Protein AF-0000000068972759 (afdb_homodimer)

Organism: Fasciola gigantica (NCBI:txid46835)

Radius of gyration: 47.9 Å; Cα contacts (8 Å, |Δi|>4): 2788; chains: 2; bounding box: 141×154×126 Å

Foldseek 3Di:
DDDDCCVPDDDDDDPDDDDDDDDDDDDDDDDDDDDDPDDDDDPDDDDDDDDPDDDDDDDDDDDDDDDDDDDDDDPDPPPPPPDDPPPPQCPVPPPPVQPPDLALADTPVVVVVQVVLVVVVAADADPLQHQDQQQADLPDGDPDDKHWDFLLVLQVLVQPPDPDDPPRPNQAAWAADPPGDDLLFKDFADALQLLLLLLVLLCVVPVLLQSQFARPDDTCDPVRHRQKGWTWWDAFHDIDIFIHGRTAIAPDRNHHHGMQTNDSRYGNRRVSLSSVSSVLAHSNLSNDDHSQVSNCTSQVFDKDKDFFPLEDPPPDHDDPCVLVVVQVLVVLVWWKKFWWAQPDDFPPFKDFDPPDHHGFMKTWPDKDWAWFQDPVGTDIFIKTKIFGSNSVTAMAGRDPQWQPHCNLVRHDPVVSVVVPSDPDSGMTMDTPVSVSNTTGMMMTTRRQDRRRDHVPDPDPPPPSPHFDKDKDKDKAFFLAAAQADLVSLVRQLRHWKKKKAFAFDDPPDPVRWFKKKKKKFFHDPSSCVSVVDFAFQKWKFKWADDPPDADPDDSVCSVVTDTPDMFPGRDRDRMGMDMDIHHGHMMMMGIHTNDGRDIGMMMMMMTGPDDRMDMGTRARDKWFDDCLVPNFDADPCCVVCLVVLQVLLCVQPNPVQKAALVSVQVVVQVVCCVPVVQVADGADSLLSQLLLLLPVPPPPRIGHSVRVRRSVRRLVVLSVLVCVQVVVRPQKHASNSLVVSCVVSGIRDDSVVSSVLQVVAADPVRIHGNNSSSNSVSVVSSLVVVCVVQDDPNDGDDDPVRVVVSVVSD/DDDDPDPDDDDDDDDDDDDDDDDDDDDPDDPDPPPDDPDDDDPDDPPPDDPDDDDDDDDDDDDDDDDDDDDDDDPDPPPPPPPPPPPPQCPVPPPPVQPPDLALADTPVVVVVQVVLVVVVAADADPLQHQDQQQADLPDGDPDDKHWDFLLVLQVLVQPPDPDDDPRPNQAAWAADPPGDDLLFKDFADAQLLLLLLLVLLCVVPVLLQSQFARPDDTCDPVRHRQKGWTWWDAFHDIDIFIHGRTAIAPDRNHHHGIQTNPSRHGNRRVSLSSVSSVLAHNNLSRDDHSQVSNCTSQVFDKDKDFFPLEDPPPDHPDPCVLVVVQVLVVLVWWKKFWWAQDDDFPPFKDFDDPDHHGFMKTWPDKDWDWFQDPVGTDIFIKTKIFGSNSVTAMAGRDPQWQPHCNLVRHDPVVSVVVPSDPDSGMTMDTVVSVSNTTGMMMTTRRQDDRRDHVPDPDPPPPSPHFDKDKDKDKAFFLAAAQADLVSLVRQLRHWKKKKAFAFDDPPDPVRWFKKKKKKFFRDPSSCVSVPDFAFQKWKFKWADDPPDADPDDSVCSVVTDTPDMFPGRDRDRMGMDMDIHHGHMMMMGIHTHDGRDIGMMMMMMTGPDDRMDMGTRARDKWFDDCLVPNFDADPCCVVCLVVLQVLLCVQPNPVQKAALVSVQVVVQVVQCVPVVQVADGADSLLSQLLLLLPVPPPPRIGHSVCVRRSVRRLVVLSVLVCVQVVVRPQKHASHSLVVSCVVSGIRDDSVVSSVLQVVAADPVRIHGNNSSSNSVSVVSSLVVVCVVQDDPNDGDDDPVRVVVSVVSD

Nearest PDB structures (foldseek):
  1kfu-assembly1_L  TM=8.870E-01  e=2.051E-55  Homo sapiens
  3bow-assembly1_A  TM=6.641E-01  e=9.902E-59  Rattus norvegicus
  1aj5-assembly2_B-3  TM=8.932E-01  e=5.377E-11  Rattus norvegicus
  1kfx-assembly1_S  TM=9.188E-01  e=1.082E-10  Homo sapiens
  1kfu-assembly1_S  TM=8.704E-01  e=2.176E-10  Homo sapiens

Solvent-accessible surface area (backbone atoms only — not comparable to full-atom values): 92486 Å² total; per-residue (Å²): 142,87,72,81,75,76,76,82,82,78,83,77,85,78,81,82,81,90,81,87,74,86,75,81,78,88,86,78,85,78,84,75,83,80,83,72,79,67,81,87,76,89,69,87,82,80,85,81,84,84,74,90,71,78,83,78,88,88,79,90,81,92,84,86,87,93,84,79,94,76,78,84,82,78,87,79,78,82,72,82,74,74,79,76,71,75,75,71,74,73,64,78,59,70,71,60,77,72,60,56,54,71,73,32,41,70,36,67,69,54,51,50,52,48,51,52,26,62,72,69,70,45,66,48,73,38,78,92,56,44,88,51,64,80,33,37,40,85,91,49,77,71,93,59,76,68,41,64,40,37,56,64,55,26,33,51,46,65,60,66,70,68,84,73,86,64,85,69,79,82,72,64,47,26,38,72,41,89,87,52,89,55,64,75,30,50,38,55,58,72,53,50,33,57,31,48,47,33,29,50,36,57,38,58,74,39,63,55,48,42,40,54,24,41,36,53,88,72,53,60,47,79,93,68,46,38,42,61,47,63,34,34,37,34,53,96,90,40,79,41,78,40,76,35,37,52,61,40,64,14,35,84,67,42,48,71,42,38,45,30,42,70,47,80,43,30,42,49,57,33,51,49,49,49,39,52,15,53,70,31,50,15,49,50,61,42,38,66,73,50,39,51,56,42,38,23,26,48,57,54,25,52,52,47,76,43,56,25,58,52,32,65,91,68,76,55,71,62,62,92,58,46,66,59,49,48,40,53,37,50,75,65,64,28,51,37,37,31,22,35,34,59,74,69,78,64,56,86,32,51,42,74,44,92,81,66,57,67,47,45,45,28,28,56,77,46,63,47,80,43,73,33,59,54,98,91,43,78,44,81,45,46,38,34,27,39,28,55,39,45,52,86,54,67,54,44,55,69,33,67,48,12,86,86,35,70,61,53,70,49,36,56,69,68,56,47,60,68,69,45,82,62,88,44,89,51,41,40,40,30,39,47,69,56,47,45,58,35,20,20,36,37,34,42,30,40,56,49,59,76,57,53,64,61,90,77,67,75,72,80,65,69,76,74,77,68,41,49,61,42,83,43,79,48,62,27,36,62,59,54,21,22,14,15,31,78,86,40,71,91,34,25,52,41,25,50,45,28,40,34,38,36,63,64,44,40,87,89,39,90,79,51,31,21,60,39,35,43,32,46,30,46,67,79,51,52,60,36,45,87,57,59,56,79,62,59,33,36,43,40,37,28,29,76,49,62,89,86,64,71,61,62,65,55,59,69,54,58,75,74,46,70,66,78,48,60,51,94,61,67,37,67,46,63,58,48,66,43,78,43,75,38,65,53,42,46,31,36,39,33,56,30,32,59,56,55,61,56,58,45,45,34,39,40,34,36,43,35,84,51,83,64,48,51,68,44,75,30,65,76,58,76,45,67,36,64,44,61,62,68,46,65,70,84,58,76,68,48,71,74,46,43,66,60,48,52,49,54,36,31,73,68,40,40,75,72,32,38,35,37,27,78,57,39,26,62,53,52,41,52,50,38,68,66,36,70,90,48,73,64,63,63,58,42,53,68,28,28,40,38,55,31,48,65,70,29,84,82,63,77,57,36,36,41,63,84,53,42,56,60,53,50,36,45,51,48,54,53,48,52,56,50,45,72,66,24,82,84,65,76,40,47,34,44,37,59,54,46,54,52,43,44,43,70,43,13,43,41,67,29,66,71,53,49,36,35,46,47,67,71,43,38,49,98,82,48,27,27,39,46,31,42,44,48,33,50,54,38,40,55,51,39,50,54,55,52,44,61,75,40,49,57,95,69,27,28,67,32,43,65,67,54,44,46,43,53,60,50,60,95,127,94,75,55,98,58,88,80,87,78,95,83,92,81,95,98,89,81,92,92,86,92,82,91,78,87,73,82,79,75,87,76,76,77,73,74,78,74,72,79,77,80,74,71,74,77,70,79,76,82,83,81,86,87,88,78,88,79,74,83,84,85,82,91,84,90,79,86,91,87,90,79,89,74,88,80,74,84,71,81,70,72,78,76,69,72,74,69,73,72,61,78,59,72,71,61,78,72,63,57,55,71,76,33,40,70,36,66,69,54,50,50,50,48,52,53,27,63,73,68,71,47,65,46,73,37,80,92,55,44,88,51,64,79,32,37,42,86,90,50,77,71,94,59,75,68,41,63,40,37,55,64,55,25,33,51,45,66,61,65,71,69,81,71,85,64,85,68,79,83,72,63,47,26,39,72,40,90,87,52,88,56,66,75,31,50,38,54,59,72,53,57,33,58,29,49,47,33,28,48,36,56,41,58,74,37,64,55,48,43,40,54,24,40,36,54,88,72,51,60,46,80,92,68,45,37,42,60,47,61,34,34,37,33,53,96,89,42,80,42,80,38,76,33,37,51,62,38,62,14,34,84,68,41,48,71,42,37,44,32,41,69,48,81,41,29,41,50,56,33,52,49,49,50,38,52,15,53,70,33,50,14,50,48,62,44,43,62,72,52,40,51,58,41,38,23,27,46,56,55,26,49,53,45,76,43,55,25,60,52,30,68,91,69,80,54,71,62,61,92,57,45,68,59,50,49,43,52,38,51,75,66,64,28,51,37,36,32,23,33,33,60,74,69,78,64,55,89,32,52,44,76,44,92,80,65,57,67,47,47,48,29,28,55,79,46,64,48,79,42,74,32,58,54,101,90,42,78,44,80,44,47,37,36,28,39,27,55,39,45,53,86,56,67,56,45,55,71,34,68,47,11,84,85,36,71,62,55,70,49,36,55,69,68,56,48,61,68,67,46,81,62,90,44,88,50,42,40,40,29,38,46,68,57,48,43,60,34,21,20,36,38,35,41,30,40,56,49,59,77,56,52,65,62,90,77,66,75,72,80,64,69,78,76,76,68,40,49,62,43,83,43,78,48,61,26,36,60,59,54,22,24,15,15,32,77,88,39,70,90,34,24,51,40,26,49,46,28,39,34,37,36,64,64,44,40,87,87,40,90,79,52,28,21,60,38,36,42,32,47,31,45,68,79,51,51,62,37,43,92,57,60,57,79,61,61,33,36,41,42,36,30,31,77,49,63,89,87,64,70,59,60,66,55,60,67,54,60,74,74,46,70,68,77,47,59,51,93,61,68,37,68,45,61,58,47,67,42,80,44,75,40,65,54,42,46,30,36,38,35,55,30,32,59,56,55,61,56,59,46,45,35,39,40,34,37,43,34,85,51,82,63,47,52,69,43,75,30,66,78,58,76,46,70,34,64,44,60,62,69,46,66,70,86,60,78,66,48,70,73,43,42,66,58,50,52,51,53,38,32,73,68,38,40,72,73,32,37,35,37,28,76,55,41,26,62,53,50,40,52,51,40,65,65,37,70,90,45,77,65,61,61,54,43,52,68,28,28,42,38,56,32,49,66,70,30,83,82,62,78,55,35,36,41,62,83,55,42,56,59,52,50,37,46,51,50,54,52,48,51,55,51,45,73,67,22,83,83,64,78,39,48,34,44,37,57,54,46,54,51,44,42,42,71,42,14,43,40,68,28,66,70,53,50,36,34,46,45,68,71,44,40,48,99,84,46,26,27,40,47,30,44,45,49,32,51,52,38,42,57,54,40,50,53,53,52,43,62,75,40,47,57,95,68,26,29,70,30,42,66,67,53,44,48,45,52,58,49,59,96

Secondary structure (DSSP, 8-state):
------------------------------------------------------------------------------------------------S----TTSPPPHHHHHHHHHHHHHTPPP--TTS-SSGGGT-SSS--SS--EEE-HHHHHHHHHTT----S-------BSS-TT---GGGEE-TTSS-HHHHHHHHHHHTSHHHHHHHS-TT---STTT--SEEEEEEEETTEEEEEEEES-EEE-TTS-B-SSEESSTTB-HHHHHHHHHHHHHSSSGGGSS--HHHHHHHHH--EEEEEE-TTS-SS-PPPPTTHHHHHHHHHHTT-EEEEEE-SSS---TTEE--TTPPTT-EEEEEEEEEEEEEETTEEEEEEEEEEEES-TTS--EE-STT-TT-GGGGGS-HHHHHHHT----TTEEEEEHHHHHHHEEEEEEEE--SPPP--SS--S---------EEEEEEEE-TTTT---STT-TTTGGGS--EEEEE-SPPTT-TT--EEEEEEEEEPP-GGGGGG------EEEEEEEPPTT--SSP-HHHHHH---SEE-S--BSSSEEEEEEEE-SEEEEEEEEESSSS--EEEEEEEEESSTTEEEEES----EE-HHHHH-PPP-TTHHHHHHHHHHHHHHHHGGG-EE-HHHHHHHHHHHHHH-TT---PPP-HHHHHHHHHHH-TTSSS-EEHHHHHHHHHHHHHHHHHHHHT-TT--SEEEHHHHHHHHHHTTEE--HHHHHHHHHHH--TTSEEEHHHHHHHHHHHHHHHHHHHHHEETTEEEEEHHHHHHHHHH-/------------------------------------------------------------------------------------------------S----TTSPPPHHHHHHHHHHHHHTPPP--TTS-SSGGGT-SSS--SS--EEE-HHHHHHHHHTT----S-------BSS-TT---GGGEE-TTSS-HHHHHHHHHHHTSHHHHHHHS-TT---STTT--SEEEEEEEETTEEEEEEEES-EEE-TTS-B-SSEESSTTB-HHHHHHHHHHHHHSSSGGGSS--HHHHHHHHH--EEEEEE-TTS-SS-PPPPTTHHHHHHHHHHTT-EEEEEE-SSS---TTEE--TTPPTT-EEEEEEEEEEEEEETTEEEEEEEEEEEES-TTS--EE-STT-TT-GGGGGS-HHHHHHHT----TTEEEEEHHHHHHHEEEEEEEE--SPPP--SS--S---------EEEEEEEE-TTTT---STT-TTTGGGS--EEEEE-SPPTT-TT--EEEEEEEEEPP-GGGGGG------EEEEEEEPPTT--SSP-HHHHHH---SEE-S--BSSSEEEEEEEE-SEEEEEEEEESSSS--EEEEEEEEESSTTEEEEES----EE-HHHHH-PPP-TTHHHHHHHHHHHHHHHHGGG-EE-HHHHHHHHHHHHHH-TT---PPP-HHHHHHHHHHH-TTSSS-EEHHHHHHHHHHHHHHHHHHHHT-TT--SEEEHHHHHHHHHHTTEE--HHHHHHHHHHH--TTSEEEHHHHHHHHHHHHHHHHHHHHHEETTEEEEEHHHHHHHHHH-

pLDDT: mean 76.51, std 24.93, range [13.98, 97.94]

InterPro domains:
  IPR000169 Cysteine peptidase, cysteine active site [PS00139] (188-199)
  IPR001300 Peptidase C2, calpain, catalytic domain [PF00648] (124-446)
  IPR001300 Peptidase C2, calpain, catalytic domain [PS50203] (123-448)
  IPR001300 Peptidase C2, calpain, catalytic domain [SM00230] (105-456)
  IPR001300 Peptidase C2, calpain, catalytic domain [cd00044] (112-446)
  IPR002048 EF-hand domain [PS50222] (683-718)
  IPR011992 EF-hand domain pair [SSF47473] (643-806)
  IPR018247 EF-Hand 1, calcium-binding site [PS00018] (696-708)
  IPR022682 Peptidase C2, calpain, large subunit, domain III [PF01067] (473-606)
  IPR022683 Peptidase C2, calpain, domain III [SM00720] (466-615)
  IPR022684 Peptidase C2, calpain family [PR00704] (108-131)
  IPR022684 Peptidase C2, calpain family [PR00704] (225-250)
  IPR022684 Peptidase C2, calpain family [PR00704] (256-279)
  IPR022684 Peptidase C2, calpain family [PR00704] (281-308)
  IPR022684 Peptidase C2, calpain family [PR00704] (424-445)
  IPR022684 Peptidase C2, calpain family [PR00704] (481-498)
  IPR022684 Peptidase C2, calpain family [PR00704] (581-609)
  IPR022684 Peptidase C2, calpain family [PTHR10183] (79-739)
  IPR036213 Calpain large subunit, domain III superfamily [SSF49758] (472-613)
  IPR038765 Papain-like cysteine peptidase superfamily [SSF54001] (108-449)

Structure (mmCIF, N/CA/C/O backbone):
data_AF-0000000068972759-model_v1
#
loop_
_entity.id
_entity.type
_entity.pdbx_description
1 polymer Calpain-9
#
loop_
_atom_site.group_PDB
_atom_site.id
_atom_site.type_symbol
_atom_site.label_atom_id
_atom_site.label_alt_id
_atom_site.label_comp_id
_atom_site.label_asym_id
_atom_site.label_entity_id
_atom_site.label_seq_id
_atom_site.pdbx_PDB_ins_code
_atom_site.Cartn_x
_atom_site.Cartn_y
_atom_site.Cartn_z
_atom_site.occupancy
_atom_site.B_iso_or_equiv
_atom_site.auth_seq_id
_atom_site.auth_comp_id
_atom_site.auth_asym_id
_atom_site.auth_atom_id
_atom_site.pdbx_PDB_model_num
ATOM 1 N N . MET A 1 1 ? -67.75 20.766 32.75 1 17.84 1 MET A N 1
ATOM 2 C CA . MET A 1 1 ? -67.188 20.969 34.062 1 17.84 1 MET A CA 1
ATOM 3 C C . MET A 1 1 ? -65.75 20.547 34.094 1 17.84 1 MET A C 1
ATOM 5 O O . MET A 1 1 ? -65.438 19.375 33.844 1 17.84 1 MET A O 1
ATOM 9 N N . ASN A 1 2 ? -64.688 21.469 33.75 1 18.41 2 ASN A N 1
ATOM 10 C CA . ASN A 1 2 ? -63.5 22 33.062 1 18.41 2 ASN A CA 1
ATOM 11 C C . ASN A 1 2 ? -62.25 21.891 33.938 1 18.41 2 ASN A C 1
ATOM 13 O O . ASN A 1 2 ? -61.281 22.625 33.688 1 18.41 2 ASN A O 1
ATOM 17 N N . GLN A 1 3 ? -62.062 20.906 34.812 1 15.62 3 GLN A N 1
ATOM 18 C CA . GLN A 1 3 ? -61.469 21.094 36.125 1 15.62 3 GLN A CA 1
ATOM 19 C C . GLN A 1 3 ? -59.938 21.047 36.031 1 15.62 3 GLN A C 1
ATOM 21 O O . GLN A 1 3 ? -59.25 21.594 36.906 1 15.62 3 GLN A O 1
ATOM 26 N N . ALA A 1 4 ? -59.438 20.125 35.281 1 16.72 4 ALA A N 1
ATOM 27 C CA . ALA A 1 4 ? -58.438 19.391 36.031 1 16.72 4 ALA A CA 1
ATOM 28 C C . ALA A 1 4 ? -57.156 20.203 36.219 1 16.72 4 ALA A C 1
ATOM 30 O O . ALA A 1 4 ? -56.312 19.875 37.031 1 16.72 4 ALA A O 1
ATOM 31 N N . VAL A 1 5 ? -56.844 21.234 35.406 1 17.22 5 VAL A N 1
ATOM 32 C CA . VAL A 1 5 ? -55.562 21.547 34.812 1 17.22 5 VAL A CA 1
ATOM 33 C C . VAL A 1 5 ? -54.719 22.344 35.781 1 17.22 5 VAL A C 1
ATOM 35 O O . VAL A 1 5 ? -54.688 23.562 35.719 1 17.22 5 VAL A O 1
ATOM 38 N N . ASP A 1 6 ? -54.688 22.031 37 1 16.09 6 ASP A N 1
ATOM 39 C CA . ASP A 1 6 ? -54.156 23.031 37.938 1 16.09 6 ASP A CA 1
ATOM 40 C C . ASP A 1 6 ? -52.656 23.234 37.719 1 16.09 6 ASP A C 1
ATOM 42 O O . ASP A 1 6 ? -51.844 22.344 38 1 16.09 6 ASP A O 1
ATOM 46 N N . LYS A 1 7 ? -52.219 23.703 36.562 1 17.97 7 LYS A N 1
ATOM 47 C CA . LYS A 1 7 ? -50.875 24.062 36.062 1 17.97 7 LYS A CA 1
ATOM 48 C C . LYS A 1 7 ? -50.188 25.031 37.031 1 17.97 7 LYS A C 1
ATOM 50 O O . LYS A 1 7 ? -50.594 26.188 37.156 1 17.97 7 LYS A O 1
ATOM 55 N N . ASN A 1 8 ? -49.812 24.562 38.219 1 16.14 8 ASN A N 1
ATOM 56 C CA . ASN A 1 8 ? -49.344 25.391 39.344 1 16.14 8 ASN A CA 1
ATOM 57 C C . ASN A 1 8 ? -48.188 26.266 38.938 1 16.14 8 ASN A C 1
ATOM 59 O O . ASN A 1 8 ? -47.219 25.797 38.312 1 16.14 8 ASN A O 1
ATOM 63 N N . PHE A 1 9 ? -48.219 27.641 38.844 1 16.44 9 PHE A N 1
ATOM 64 C CA . PHE A 1 9 ? -47.625 28.922 38.438 1 16.44 9 PHE A CA 1
ATOM 65 C C . PHE A 1 9 ? -46.312 29.141 39.156 1 16.44 9 PHE A C 1
ATOM 67 O O . PHE A 1 9 ? -45.938 28.391 40.062 1 16.44 9 PHE A O 1
ATOM 74 N N . PHE A 1 10 ? -45.969 30.375 39.625 1 16.61 10 PHE A N 1
ATOM 75 C CA . PHE A 1 10 ? -45.125 31.562 39.531 1 16.61 10 PHE A CA 1
ATOM 76 C C . PHE A 1 10 ? -44.219 31.688 40.75 1 16.61 10 PHE A C 1
ATOM 78 O O . PHE A 1 10 ? -43.281 32.469 40.75 1 16.61 10 PHE A O 1
ATOM 85 N N . GLY A 1 11 ? -44.219 30.875 41.781 1 15.62 11 GLY A N 1
ATOM 86 C CA . GLY A 1 11 ? -44.031 31.625 43 1 15.62 11 GLY A CA 1
ATOM 87 C C . GLY A 1 11 ? -42.625 32.219 43.156 1 15.62 11 GLY A C 1
ATOM 88 O O . GLY A 1 11 ? -41.688 31.688 42.594 1 15.62 11 GLY A O 1
ATOM 89 N N . LEU A 1 12 ? -42.375 33.5 43.656 1 16.25 12 LEU A N 1
ATOM 90 C CA . LEU A 1 12 ? -41.625 34.719 43.969 1 16.25 12 LEU A CA 1
ATOM 91 C C . LEU A 1 12 ? -40.562 34.469 45.031 1 16.25 12 LEU A C 1
ATOM 93 O O . LEU A 1 12 ? -39.75 35.344 45.312 1 16.25 12 LEU A O 1
ATOM 97 N N . ARG A 1 13 ? -40.281 33.25 45.5 1 16.23 13 ARG A N 1
ATOM 98 C CA . ARG A 1 13 ? -40.031 33.469 46.938 1 16.23 13 ARG A CA 1
ATOM 99 C C . ARG A 1 13 ? -38.781 34.344 47.125 1 16.23 13 ARG A C 1
ATOM 101 O O . ARG A 1 13 ? -37.906 34.375 46.25 1 16.23 13 ARG A O 1
ATOM 108 N N . THR A 1 14 ? -38.75 35 48.312 1 15.32 14 THR A N 1
ATOM 109 C CA . THR A 1 14 ? -38.281 36.125 49.156 1 15.32 14 THR A CA 1
ATOM 110 C C . THR A 1 14 ? -36.875 35.844 49.719 1 15.32 14 THR A C 1
ATOM 112 O O . THR A 1 14 ? -36.688 34.844 50.406 1 15.32 14 THR A O 1
ATOM 115 N N . TYR A 1 15 ? -35.844 35.969 49 1 15.86 15 TYR A N 1
ATOM 116 C CA . TYR A 1 15 ? -34.469 35.719 49.438 1 15.86 15 TYR A CA 1
ATOM 117 C C . TYR A 1 15 ? -34.125 36.562 50.656 1 15.86 15 TYR A C 1
ATOM 119 O O . TYR A 1 15 ? -34.219 37.812 50.594 1 15.86 15 TYR A O 1
ATOM 127 N N . GLU A 1 16 ? -34.531 36.125 51.781 1 15.25 16 GLU A N 1
ATOM 128 C CA . GLU A 1 16 ? -34.375 36.844 53.031 1 15.25 16 GLU A CA 1
ATOM 129 C C . GLU A 1 16 ? -32.969 37.344 53.219 1 15.25 16 GLU A C 1
ATOM 131 O O . GLU A 1 16 ? -32 36.75 52.75 1 15.25 16 GLU A O 1
ATOM 136 N N . ASN A 1 17 ? -32.688 38.594 53.969 1 15.02 17 ASN A N 1
ATOM 137 C CA . ASN A 1 17 ? -31.953 39.812 54.188 1 15.02 17 ASN A CA 1
ATOM 138 C C . ASN A 1 17 ? -30.719 39.562 55.062 1 15.02 17 ASN A C 1
ATOM 140 O O . ASN A 1 17 ? -29.688 40.219 54.844 1 15.02 17 ASN A O 1
ATOM 144 N N . SER A 1 18 ? -30.516 38.875 56.25 1 15.42 18 SER A N 1
ATOM 145 C CA . SER A 1 18 ? -30.234 39.625 57.469 1 15.42 18 SER A CA 1
ATOM 146 C C . SER A 1 18 ? -28.75 39.938 57.625 1 15.42 18 SER A C 1
ATOM 148 O O . SER A 1 18 ? -27.922 39.25 57 1 15.42 18 SER A O 1
ATOM 150 N N . THR A 1 19 ? -28.25 41.188 58.406 1 15.66 19 THR A N 1
ATOM 151 C CA . THR A 1 19 ? -27.281 42.25 58.719 1 15.66 19 THR A CA 1
ATOM 152 C C . THR A 1 19 ? -26.141 41.688 59.562 1 15.66 19 THR A C 1
ATOM 154 O O . THR A 1 19 ? -25.062 42.281 59.594 1 15.66 19 THR A O 1
ATOM 157 N N . VAL A 1 20 ? -26.125 40.625 60.312 1 15.16 20 VAL A N 1
ATOM 158 C CA . VAL A 1 20 ? -25.688 40.875 61.688 1 15.16 20 VAL A CA 1
ATOM 159 C C . VAL A 1 20 ? -24.156 40.969 61.719 1 15.16 20 VAL A C 1
ATOM 161 O O . VAL A 1 20 ? -23.469 40.156 61.094 1 15.16 20 VAL A O 1
ATOM 164 N N . PHE A 1 21 ? -23.5 42.094 62.438 1 15.38 21 PHE A N 1
ATOM 165 C CA . PHE A 1 21 ? -22.312 42.906 62.75 1 15.38 21 PHE A CA 1
ATOM 166 C C . PHE A 1 21 ? -21.328 42.094 63.562 1 15.38 21 PHE A C 1
ATOM 168 O O . PHE A 1 21 ? -20.156 42.438 63.688 1 15.38 21 PHE A O 1
ATOM 175 N N . GLU A 1 22 ? -21.531 40.938 64.125 1 15.05 22 GLU A N 1
ATOM 176 C CA . GLU A 1 22 ? -20.969 41 65.438 1 15.05 22 GLU A CA 1
ATOM 177 C C . GLU A 1 22 ? -19.438 41.062 65.375 1 15.05 22 GLU A C 1
ATOM 179 O O . GLU A 1 22 ? -18.812 40.406 64.562 1 15.05 22 GLU A O 1
ATOM 184 N N . SER A 1 23 ? -18.812 41.938 66.375 1 14.65 23 SER A N 1
ATOM 185 C CA . SER A 1 23 ? -17.672 42.75 66.75 1 14.65 23 SER A CA 1
ATOM 186 C C . SER A 1 23 ? -16.5 41.906 67.25 1 14.65 23 SER A C 1
ATOM 188 O O . SER A 1 23 ? -15.375 42.375 67.312 1 14.65 23 SER A O 1
ATOM 190 N N . SER A 1 24 ? -16.734 40.625 67.688 1 14.83 24 SER A N 1
ATOM 191 C CA . SER A 1 24 ? -16.016 40.625 68.938 1 14.83 24 SER A CA 1
ATOM 192 C C . SER A 1 24 ? -14.516 40.75 68.75 1 14.83 24 SER A C 1
ATOM 194 O O . SER A 1 24 ? -14.031 40.531 67.625 1 14.83 24 SER A O 1
ATOM 196 N N . SER A 1 25 ? -13.758 40.031 69.562 1 14.48 25 SER A N 1
ATOM 197 C CA . SER A 1 25 ? -12.789 40.344 70.562 1 14.48 25 SER A CA 1
ATOM 198 C C . SER A 1 25 ? -11.359 40.25 70.062 1 14.48 25 SER A C 1
ATOM 200 O O . SER A 1 25 ? -10.578 41.188 70.25 1 14.48 25 SER A O 1
ATOM 202 N N . ARG A 1 26 ? -10.664 39.031 70.312 1 15.74 26 ARG A N 1
ATOM 203 C CA . ARG A 1 26 ? -9.555 39.125 71.25 1 15.74 26 ARG A CA 1
ATOM 204 C C . ARG A 1 26 ? -8.297 39.656 70.625 1 15.74 26 ARG A C 1
ATOM 206 O O . ARG A 1 26 ? -8.195 39.625 69.375 1 15.74 26 ARG A O 1
ATOM 213 N N . GLU A 1 27 ? -7.035 39.219 71.062 1 14.74 27 GLU A N 1
ATOM 214 C CA . GLU A 1 27 ? -5.844 39.719 71.75 1 14.74 27 GLU A CA 1
ATOM 215 C C . GLU A 1 27 ? -4.672 39.844 70.75 1 14.74 27 GLU A C 1
ATOM 217 O O . GLU A 1 27 ? -4.582 39.125 69.75 1 14.74 27 GLU A O 1
ATOM 222 N N . LEU A 1 28 ? -3.809 40.875 70.938 1 14.41 28 LEU A N 1
ATOM 223 C CA . LEU A 1 28 ? -2.766 41.781 70.5 1 14.41 28 LEU A CA 1
ATOM 224 C C . LEU A 1 28 ? -1.459 41.031 70.25 1 14.41 28 LEU A C 1
ATOM 226 O O . LEU A 1 28 ? -0.552 41.562 69.625 1 14.41 28 LEU A O 1
ATOM 230 N N . SER A 1 29 ? -1.182 39.781 70.812 1 14.76 29 SER A N 1
ATOM 231 C CA . SER A 1 29 ? 0.088 39.938 71.5 1 14.76 29 SER A CA 1
ATOM 232 C C . SER A 1 29 ? 1.223 40.25 70.5 1 14.76 29 SER A C 1
ATOM 234 O O . SER A 1 29 ? 1.133 39.906 69.312 1 14.76 29 SER A O 1
ATOM 236 N N . ARG A 1 30 ? 2.488 40.688 71 1 15.43 30 ARG A N 1
ATOM 237 C CA . ARG A 1 30 ? 3.617 41.625 71 1 15.43 30 ARG A CA 1
ATOM 238 C C . ARG A 1 30 ? 4.758 41.094 70.125 1 15.43 30 ARG A C 1
ATOM 240 O O . ARG A 1 30 ? 5.426 41.875 69.438 1 15.43 30 ARG A O 1
ATOM 247 N N . TYR A 1 31 ? 5.121 39.688 70.188 1 15.13 31 TYR A N 1
ATOM 248 C CA . TYR A 1 31 ? 6.543 39.656 70.5 1 15.13 31 TYR A CA 1
ATOM 249 C C . TYR A 1 31 ? 7.395 40.094 69.312 1 15.13 31 TYR A C 1
ATOM 251 O O . TYR A 1 31 ? 6.965 40 68.188 1 15.13 31 TYR A O 1
ATOM 259 N N . THR A 1 32 ? 8.664 40.594 69.562 1 14.95 32 THR A N 1
ATOM 260 C CA . THR A 1 32 ? 9.836 41.438 69.312 1 14.95 32 THR A CA 1
ATOM 261 C C . THR A 1 32 ? 10.758 40.781 68.312 1 14.95 32 THR A C 1
ATOM 263 O O . THR A 1 32 ? 11.844 41.281 68 1 14.95 32 THR A O 1
ATOM 266 N N . GLY A 1 33 ? 10.211 39.812 67.5 1 14.17 33 GLY A N 1
ATOM 267 C CA . GLY A 1 33 ? 11.305 38.969 67.062 1 14.17 33 GLY A CA 1
ATOM 268 C C . GLY A 1 33 ? 12.398 39.75 66.375 1 14.17 33 GLY A C 1
ATOM 269 O O . GLY A 1 33 ? 12.133 40.781 65.75 1 14.17 33 GLY A O 1
ATOM 270 N N . ASN A 1 34 ? 13.641 39.406 66.625 1 15.31 34 ASN A N 1
ATOM 271 C CA . ASN A 1 34 ? 15.055 39.75 66.562 1 15.31 34 ASN A CA 1
ATOM 272 C C . ASN A 1 34 ? 15.539 39.75 65.125 1 15.31 34 ASN A C 1
ATOM 274 O O . ASN A 1 34 ? 14.953 39.062 64.25 1 15.31 34 ASN A O 1
ATOM 278 N N . GLY A 1 35 ? 16.531 40.594 64.688 1 15.16 35 GLY A N 1
ATOM 279 C CA . GLY A 1 35 ? 17.156 41.406 63.656 1 15.16 35 GLY A CA 1
ATOM 280 C C . GLY A 1 35 ? 17.875 40.562 62.625 1 15.16 35 GLY A C 1
ATOM 281 O O . GLY A 1 35 ? 18.203 41.062 61.531 1 15.16 35 GLY A O 1
ATOM 282 N N . HIS A 1 36 ? 18.172 39.156 62.812 1 14.89 36 HIS A N 1
ATOM 283 C CA . HIS A 1 36 ? 19.594 38.938 62.562 1 14.89 36 HIS A CA 1
ATOM 284 C C . HIS A 1 36 ? 19.875 38.812 61.062 1 14.89 36 HIS A C 1
ATOM 286 O O . HIS A 1 36 ? 21.016 38.562 60.688 1 14.89 36 HIS A O 1
ATOM 292 N N . GLY A 1 37 ? 18.984 38.75 60.156 1 14.58 37 GLY A N 1
ATOM 293 C CA . GLY A 1 37 ? 19.5 37.906 59.125 1 14.58 37 GLY A CA 1
ATOM 294 C C . GLY A 1 37 ? 20.594 38.531 58.281 1 14.58 37 GLY A C 1
ATOM 295 O O . GLY A 1 37 ? 20.656 38.344 57.062 1 14.58 37 GLY A O 1
ATOM 296 N N . ILE A 1 38 ? 21.641 39.156 58.75 1 14.77 38 ILE A N 1
ATOM 297 C CA . ILE A 1 38 ? 22.391 40.156 57.969 1 14.77 38 ILE A CA 1
ATOM 298 C C . ILE A 1 38 ? 23.172 39.469 56.844 1 14.77 38 ILE A C 1
ATOM 300 O O . ILE A 1 38 ? 23.391 40.031 55.781 1 14.77 38 ILE A O 1
ATOM 304 N N . VAL A 1 39 ? 23.531 38.094 56.875 1 15 39 VAL A N 1
ATOM 305 C CA . VAL A 1 39 ? 24.953 38.188 56.594 1 15 39 VAL A CA 1
ATOM 306 C C . VAL A 1 39 ? 25.156 38.719 55.156 1 15 39 VAL A C 1
ATOM 308 O O . VAL A 1 39 ? 24.234 38.688 54.344 1 15 39 VAL A O 1
ATOM 311 N N . PRO A 1 40 ? 26.188 37.969 54.344 1 15.12 40 PRO A N 1
ATOM 312 C CA . PRO A 1 40 ? 27.531 38.375 53.938 1 15.12 40 PRO A CA 1
ATOM 313 C C . PRO A 1 40 ? 27.609 38.812 52.469 1 15.12 40 PRO A C 1
ATOM 315 O O . PRO A 1 40 ? 26.781 38.375 51.656 1 15.12 40 PRO A O 1
ATOM 318 N N . ALA A 1 41 ? 28.484 39.688 52.094 1 15.17 41 ALA A N 1
ATOM 319 C CA . ALA A 1 41 ? 28.953 40.688 51.125 1 15.17 41 ALA A CA 1
ATOM 320 C C . ALA A 1 41 ? 29.578 40.031 49.906 1 15.17 41 ALA A C 1
ATOM 322 O O . ALA A 1 41 ? 29.641 40.625 48.844 1 15.17 41 ALA A O 1
ATOM 323 N N . ASP A 1 42 ? 29.953 38.625 49.812 1 15.05 42 ASP A N 1
ATOM 324 C CA . ASP A 1 42 ? 31.312 38.656 49.25 1 15.05 42 ASP A CA 1
ATOM 325 C C . ASP A 1 42 ? 31.281 39.031 47.781 1 15.05 42 ASP A C 1
ATOM 327 O O . ASP A 1 42 ? 30.453 38.531 47 1 15.05 42 ASP A O 1
ATOM 331 N N . THR A 1 43 ? 32 40.094 47.344 1 14.84 43 THR A N 1
ATOM 332 C CA . THR A 1 43 ? 32.344 41.031 46.281 1 14.84 43 THR A CA 1
ATOM 333 C C . THR A 1 43 ? 33.219 40.375 45.25 1 14.84 43 THR A C 1
ATOM 335 O O . THR A 1 43 ? 33.5 40.938 44.188 1 14.84 43 THR A O 1
ATOM 338 N N . PRO A 1 44 ? 33.562 38.969 45.219 1 15.96 44 PRO A N 1
ATOM 339 C CA . PRO A 1 44 ? 34.938 39.062 44.719 1 15.96 44 PRO A CA 1
ATOM 340 C C . PRO A 1 44 ? 35.031 39.531 43.281 1 15.96 44 PRO A C 1
ATOM 342 O O . PRO A 1 44 ? 34.062 39.375 42.5 1 15.96 44 PRO A O 1
ATOM 345 N N . LEU A 1 45 ? 36.125 40.219 42.969 1 15.67 45 LEU A N 1
ATOM 346 C CA . LEU A 1 45 ? 36.781 41.188 42.094 1 15.67 45 LEU A CA 1
ATOM 347 C C . LEU A 1 45 ? 37.156 40.562 40.75 1 15.67 45 LEU A C 1
ATOM 349 O O . LEU A 1 45 ? 37.219 39.344 40.656 1 15.67 45 LEU A O 1
ATOM 353 N N . ARG A 1 46 ? 38.188 41.125 39.938 1 15.53 46 ARG A N 1
ATOM 354 C CA . ARG A 1 46 ? 38.562 41.688 38.656 1 15.53 46 ARG A CA 1
ATOM 355 C C . ARG A 1 46 ? 39.469 40.781 37.875 1 15.53 46 ARG A C 1
ATOM 357 O O . ARG A 1 46 ? 39.594 40.875 36.656 1 15.53 46 ARG A O 1
ATOM 364 N N . THR A 1 47 ? 40.062 39.625 38.312 1 15.39 47 THR A N 1
ATOM 365 C CA . THR A 1 47 ? 41.469 39.656 37.938 1 15.39 47 THR A CA 1
ATOM 366 C C . THR A 1 47 ? 41.656 39.281 36.469 1 15.39 47 THR A C 1
ATOM 368 O O . THR A 1 47 ? 40.844 38.531 35.906 1 15.39 47 THR A O 1
ATOM 371 N N . VAL A 1 48 ? 42.656 40 35.719 1 15.61 48 VAL A N 1
ATOM 372 C CA . VAL A 1 48 ? 43.281 40.438 34.469 1 15.61 48 VAL A CA 1
ATOM 373 C C . VAL A 1 48 ? 44.062 39.281 33.844 1 15.61 48 VAL A C 1
ATOM 375 O O . VAL A 1 48 ? 45.062 38.812 34.406 1 15.61 48 VAL A O 1
ATOM 378 N N . ASP A 1 49 ? 43.344 38.25 33.312 1 14.84 49 ASP A N 1
ATOM 379 C CA . ASP A 1 49 ? 44.125 37.094 32.844 1 14.84 49 ASP A CA 1
ATOM 380 C C . ASP A 1 49 ? 45.156 37.531 31.766 1 14.84 49 ASP A C 1
ATOM 382 O O . ASP A 1 49 ? 44.875 38.438 30.969 1 14.84 49 ASP A O 1
ATOM 386 N N . GLU A 1 50 ? 46.438 37.031 31.938 1 14.95 50 GLU A N 1
ATOM 387 C CA . GLU A 1 50 ? 47.781 37.156 31.328 1 14.95 50 GLU A CA 1
ATOM 388 C C . GLU A 1 50 ? 47.781 36.562 29.922 1 14.95 50 GLU A C 1
ATOM 390 O O . GLU A 1 50 ? 47.219 35.5 29.688 1 14.95 50 GLU A O 1
ATOM 395 N N . MET A 1 51 ? 48.312 37.344 28.781 1 14.97 51 MET A N 1
ATOM 396 C CA . MET A 1 51 ? 48.469 37.5 27.344 1 14.97 51 MET A CA 1
ATOM 397 C C . MET A 1 51 ? 49.406 36.469 26.781 1 14.97 51 MET A C 1
ATOM 399 O O . MET A 1 51 ? 49.75 36.5 25.594 1 14.97 51 MET A O 1
ATOM 403 N N . GLN A 1 52 ? 49.625 35.219 27.297 1 14.67 52 GLN A N 1
ATOM 404 C CA . GLN A 1 52 ? 50.938 34.844 26.828 1 14.67 52 GLN A CA 1
ATOM 405 C C . GLN A 1 52 ? 50.906 34.312 25.406 1 14.67 52 GLN A C 1
ATOM 407 O O . GLN A 1 52 ? 50.344 33.25 25.141 1 14.67 52 GLN A O 1
ATOM 412 N N . PHE A 1 53 ? 50.781 35.125 24.234 1 14.12 53 PHE A N 1
ATOM 413 C CA . PHE A 1 53 ? 50.656 34.844 22.812 1 14.12 53 PHE A CA 1
ATOM 414 C C . PHE A 1 53 ? 51.906 34.125 22.297 1 14.12 53 PHE A C 1
ATOM 416 O O . PHE A 1 53 ? 51.812 33.188 21.469 1 14.12 53 PHE A O 1
ATOM 423 N N . ARG A 1 54 ? 53.25 34.312 22.484 1 14.6 54 ARG A N 1
ATOM 424 C CA . ARG A 1 54 ? 53.969 34.75 21.281 1 14.6 54 ARG A CA 1
ATOM 425 C C . ARG A 1 54 ? 54.5 33.562 20.5 1 14.6 54 ARG A C 1
ATOM 427 O O . ARG A 1 54 ? 54.781 33.656 19.297 1 14.6 54 ARG A O 1
ATOM 434 N N . GLN A 1 55 ? 54.625 32.344 20.969 1 13.98 55 GLN A N 1
ATOM 435 C CA . GLN A 1 55 ? 55.969 32 20.438 1 13.98 55 GLN A CA 1
ATOM 436 C C . GLN A 1 55 ? 55.906 31.688 18.953 1 13.98 55 GLN A C 1
ATOM 438 O O . GLN A 1 55 ? 54.844 31.328 18.422 1 13.98 55 GLN A O 1
ATOM 443 N N . LYS A 1 56 ? 57.094 31.094 18.312 1 15.09 56 LYS A N 1
ATOM 444 C CA . LYS A 1 56 ? 58.156 31.359 17.344 1 15.09 56 LYS A CA 1
ATOM 445 C C . LYS A 1 56 ? 58.031 30.438 16.125 1 15.09 56 LYS A C 1
ATOM 447 O O . LYS A 1 56 ? 58.375 30.828 15.008 1 15.09 56 LYS A O 1
ATOM 452 N N . ASN A 1 57 ? 57.594 29.172 16.141 1 14.16 57 ASN A N 1
ATOM 453 C CA . ASN A 1 57 ? 58.625 28.391 15.469 1 14.16 57 ASN A CA 1
ATOM 454 C C . ASN A 1 57 ? 58.469 28.438 13.953 1 14.16 57 ASN A C 1
ATOM 456 O O . ASN A 1 57 ? 57.344 28.578 13.453 1 14.16 57 ASN A O 1
ATOM 460 N N . GLY A 1 58 ? 59.531 28.125 13.156 1 14.02 58 GLY A N 1
ATOM 461 C CA . GLY A 1 58 ? 60.312 28.391 11.961 1 14.02 58 GLY A CA 1
ATOM 462 C C . GLY A 1 58 ? 59.75 27.719 10.727 1 14.02 58 GLY A C 1
ATOM 463 O O . GLY A 1 58 ? 58.906 26.828 10.82 1 14.02 58 GLY A O 1
ATOM 464 N N . THR A 1 59 ? 60.406 27.844 9.523 1 14.14 59 THR A N 1
ATOM 465 C CA . THR A 1 59 ? 60.438 28.281 8.125 1 14.14 59 THR A CA 1
ATOM 466 C C . THR A 1 59 ? 60.344 27.094 7.184 1 14.14 59 THR A C 1
ATOM 468 O O . THR A 1 59 ? 59.656 27.141 6.172 1 14.14 59 THR A O 1
ATOM 471 N N . ASN A 1 60 ? 61.219 26.047 7.141 1 14.15 60 ASN A N 1
ATOM 472 C CA . ASN A 1 60 ? 61.969 26.078 5.902 1 14.15 60 ASN A CA 1
ATOM 473 C C . ASN A 1 60 ? 61.219 25.406 4.754 1 14.15 60 ASN A C 1
ATOM 475 O O . ASN A 1 60 ? 60.281 24.641 4.984 1 14.15 60 ASN A O 1
ATOM 479 N N . ILE A 1 61 ? 61.938 24.828 3.537 1 14.42 61 ILE A N 1
ATOM 480 C CA . ILE A 1 61 ? 62.25 25.141 2.145 1 14.42 61 ILE A CA 1
ATOM 481 C C . ILE A 1 61 ? 61.656 24.062 1.24 1 14.42 61 ILE A C 1
ATOM 483 O O . ILE A 1 61 ? 61.062 24.375 0.212 1 14.42 61 ILE A O 1
ATOM 487 N N . HIS A 1 62 ? 61.781 22.672 1.318 1 14.48 62 HIS A N 1
ATOM 488 C CA . HIS A 1 62 ? 62.469 22.234 0.105 1 14.48 62 HIS A CA 1
ATOM 489 C C . HIS A 1 62 ? 61.469 21.938 -1.008 1 14.48 62 HIS A C 1
ATOM 491 O O . HIS A 1 62 ? 60.312 21.625 -0.738 1 14.48 62 HIS A O 1
ATOM 497 N N . PRO A 1 63 ? 61.844 21.438 -2.342 1 14.59 63 PRO A N 1
ATOM 498 C CA . PRO A 1 63 ? 61.906 21.719 -3.775 1 14.59 63 PRO A CA 1
ATOM 499 C C . PRO A 1 63 ? 60.938 20.891 -4.594 1 14.59 63 PRO A C 1
ATOM 501 O O . PRO A 1 63 ? 60.188 21.438 -5.414 1 14.59 63 PRO A O 1
ATOM 504 N N . ASP A 1 64 ? 61.094 19.531 -4.91 1 14.14 64 ASP A N 1
ATOM 505 C CA . ASP A 1 64 ? 61.438 19.203 -6.289 1 14.14 64 ASP A CA 1
ATOM 506 C C . ASP A 1 64 ? 60.188 18.844 -7.098 1 14.14 64 ASP A C 1
ATOM 508 O O . ASP A 1 64 ? 59.125 18.625 -6.535 1 14.14 64 ASP A O 1
ATOM 512 N N . ASN A 1 65 ? 60.062 17.562 -7.824 1 14.53 65 ASN A N 1
ATOM 513 C CA . ASN A 1 65 ? 60.219 17.266 -9.242 1 14.53 65 ASN A CA 1
ATOM 514 C C . ASN A 1 65 ? 58.875 17 -9.914 1 14.53 65 ASN A C 1
ATOM 516 O O . ASN A 1 65 ? 57.875 16.734 -9.234 1 14.53 65 ASN A O 1
ATOM 520 N N . GLU A 1 66 ? 58.656 16.031 -10.984 1 15.01 66 GLU A N 1
ATOM 521 C CA . GLU A 1 66 ? 58.469 16.109 -12.43 1 15.01 66 GLU A CA 1
ATOM 522 C C . GLU A 1 66 ? 57.031 15.766 -12.812 1 15.01 66 GLU A C 1
ATOM 524 O O . GLU A 1 66 ? 56.281 15.203 -12.016 1 15.01 66 GLU A O 1
ATOM 529 N N . ARG A 1 67 ? 56.656 15.172 -14.172 1 15.04 67 ARG A N 1
ATOM 530 C CA . ARG A 1 67 ? 56.062 15.531 -15.461 1 15.04 67 ARG A CA 1
ATOM 531 C C . ARG A 1 67 ? 54.781 14.719 -15.734 1 15.04 67 ARG A C 1
ATOM 533 O O . ARG A 1 67 ? 53.844 15.234 -16.297 1 15.04 67 ARG A O 1
ATOM 540 N N . ARG A 1 68 ? 54.562 13.328 -15.602 1 15.46 68 ARG A N 1
ATOM 541 C CA . ARG A 1 68 ? 54.312 12.633 -16.859 1 15.46 68 ARG A CA 1
ATOM 542 C C . ARG A 1 68 ? 52.844 12.68 -17.219 1 15.46 68 ARG A C 1
ATOM 544 O O . ARG A 1 68 ? 52.469 13.031 -18.344 1 15.46 68 ARG A O 1
ATOM 551 N N . SER A 1 69 ? 51.812 11.734 -16.688 1 14.47 69 SER A N 1
ATOM 552 C CA . SER A 1 69 ? 51.219 10.75 -17.562 1 14.47 69 SER A CA 1
ATOM 553 C C . SER A 1 69 ? 49.812 11.203 -18.016 1 14.47 69 SER A C 1
ATOM 555 O O . SER A 1 69 ? 48.969 11.547 -17.172 1 14.47 69 SER A O 1
ATOM 557 N N . LYS A 1 70 ? 49.531 11.562 -19.25 1 15.84 70 LYS A N 1
ATOM 558 C CA . LYS A 1 70 ? 48.562 12.305 -20.047 1 15.84 70 LYS A CA 1
ATOM 559 C C . LYS A 1 70 ? 47.219 11.555 -20.141 1 15.84 70 LYS A C 1
ATOM 561 O O . LYS A 1 70 ? 46.156 12.156 -20.016 1 15.84 70 LYS A O 1
ATOM 566 N N . SER A 1 71 ? 47 10.328 -20.703 1 15.88 71 SER A N 1
ATOM 567 C CA . SER A 1 71 ? 46.312 10.266 -21.984 1 15.88 71 SER A CA 1
ATOM 568 C C . SER A 1 71 ? 44.812 10.055 -21.797 1 15.88 71 SER A C 1
ATOM 570 O O . SER A 1 71 ? 44.062 10.062 -22.766 1 15.88 71 SER A O 1
ATOM 572 N N . PRO A 1 72 ? 44.125 9.859 -20.672 1 15.95 72 PRO A N 1
ATOM 573 C CA . PRO A 1 72 ? 43.031 8.914 -20.828 1 15.95 72 PRO A CA 1
ATOM 574 C C . PRO A 1 72 ? 41.812 9.531 -21.531 1 15.95 72 PRO A C 1
ATOM 576 O O . PRO A 1 72 ? 41.531 10.711 -21.328 1 15.95 72 PRO A O 1
ATOM 579 N N . SER A 1 73 ? 41.219 8.906 -22.594 1 17.09 73 SER A N 1
ATOM 580 C CA . SER A 1 73 ? 40.219 9.172 -23.641 1 17.09 73 SER A CA 1
ATOM 581 C C . SER A 1 73 ? 38.844 9.336 -23.047 1 17.09 73 SER A C 1
ATOM 583 O O . SER A 1 73 ? 38.562 8.82 -21.969 1 17.09 73 SER A O 1
ATOM 585 N N . ASN A 1 74 ? 37.844 10.133 -23.656 1 16.27 74 ASN A N 1
ATOM 586 C CA . ASN A 1 74 ? 36.688 11.016 -23.484 1 16.27 74 ASN A CA 1
ATOM 587 C C . ASN A 1 74 ? 35.375 10.25 -23.609 1 16.27 74 ASN A C 1
ATOM 589 O O . ASN A 1 74 ? 34.312 10.859 -23.828 1 16.27 74 ASN A O 1
ATOM 593 N N . VAL A 1 75 ? 35.25 8.906 -23.391 1 18.42 75 VAL A N 1
ATOM 594 C CA . VAL A 1 75 ? 34.031 8.344 -24 1 18.42 75 VAL A CA 1
ATOM 595 C C . VAL A 1 75 ? 32.781 8.977 -23.359 1 18.42 75 VAL A C 1
ATOM 597 O O . VAL A 1 75 ? 32.719 9.102 -22.125 1 18.42 75 VAL A O 1
ATOM 600 N N . THR A 1 76 ? 31.797 9.578 -24.125 1 17.45 76 THR A N 1
ATOM 601 C CA . THR A 1 76 ? 30.656 10.5 -24.062 1 17.45 76 THR A CA 1
ATOM 602 C C . THR A 1 76 ? 29.438 9.805 -23.5 1 17.45 76 THR A C 1
ATOM 604 O O . THR A 1 76 ? 28.875 8.898 -24.125 1 17.45 76 THR A O 1
ATOM 607 N N . ALA A 1 77 ? 29.234 9.445 -22.234 1 18.09 77 ALA A N 1
ATOM 608 C CA . ALA A 1 77 ? 28.125 8.758 -21.594 1 18.09 77 ALA A CA 1
ATOM 609 C C . ALA A 1 77 ? 26.844 9.57 -21.703 1 18.09 77 ALA A C 1
ATOM 611 O O . ALA A 1 77 ? 26.781 10.703 -21.203 1 18.09 77 ALA A O 1
ATOM 612 N N . ASN A 1 78 ? 26.062 9.391 -22.734 1 19.22 78 ASN A N 1
ATOM 613 C CA . ASN A 1 78 ? 24.797 10.031 -23.062 1 19.22 78 ASN A CA 1
ATOM 614 C C . ASN A 1 78 ? 23.781 9.859 -21.922 1 19.22 78 ASN A C 1
ATOM 616 O O . ASN A 1 78 ? 23.453 8.734 -21.547 1 19.22 78 ASN A O 1
ATOM 620 N N . HIS A 1 79 ? 23.672 10.742 -20.953 1 18.75 79 HIS A N 1
ATOM 621 C CA . HIS A 1 79 ? 22.891 10.836 -19.719 1 18.75 79 HIS A CA 1
ATOM 622 C C . HIS A 1 79 ? 21.406 11.039 -20.016 1 18.75 79 HIS A C 1
ATOM 624 O O . HIS A 1 79 ? 21.016 12.07 -20.562 1 18.75 79 HIS A O 1
ATOM 630 N N . THR A 1 80 ? 20.719 10.031 -20.516 1 20.25 80 THR A N 1
ATOM 631 C CA . THR A 1 80 ? 19.297 10.188 -20.781 1 20.25 80 THR A CA 1
ATOM 632 C C . THR A 1 80 ? 18.578 10.703 -19.531 1 20.25 80 THR A C 1
ATOM 634 O O . THR A 1 80 ? 18.641 10.078 -18.469 1 20.25 80 THR A O 1
ATOM 637 N N . SER A 1 81 ? 18.406 12 -19.391 1 19.59 81 SER A N 1
ATOM 638 C CA . SER A 1 81 ? 17.828 12.812 -18.312 1 19.59 81 SER A CA 1
ATOM 639 C C . SER A 1 81 ? 16.359 12.477 -18.109 1 19.59 81 SER A C 1
ATOM 641 O O . SER A 1 81 ? 15.578 12.492 -19.062 1 19.59 81 SER A O 1
ATOM 643 N N . LEU A 1 82 ? 16.062 11.555 -17.297 1 21.62 82 LEU A N 1
ATOM 644 C CA . LEU A 1 82 ? 14.688 11.266 -16.891 1 21.62 82 LEU A CA 1
ATOM 645 C C . LEU A 1 82 ? 13.953 12.547 -16.516 1 21.62 82 LEU A C 1
ATOM 647 O O . LEU A 1 82 ? 14.477 13.359 -15.75 1 21.62 82 LEU A O 1
ATOM 651 N N . PRO A 1 83 ? 13.031 13.031 -17.391 1 20.27 83 PRO A N 1
ATOM 652 C CA . PRO A 1 83 ? 12.336 14.305 -17.156 1 20.27 83 PRO A CA 1
ATOM 653 C C . PRO A 1 83 ? 11.781 14.43 -15.75 1 20.27 83 PRO A C 1
ATOM 655 O O . PRO A 1 83 ? 11.469 13.422 -15.109 1 20.27 83 PRO A O 1
ATOM 658 N N . ARG A 1 84 ? 12.117 15.516 -15.078 1 21.88 84 ARG A N 1
ATOM 659 C CA . ARG A 1 84 ? 11.758 16.031 -13.766 1 21.88 84 ARG A CA 1
ATOM 660 C C . ARG A 1 84 ? 10.242 16.172 -13.625 1 21.88 84 ARG A C 1
ATOM 662 O O . ARG A 1 84 ? 9.625 17.016 -14.289 1 21.88 84 ARG A O 1
ATOM 669 N N . ALA A 1 85 ? 9.578 15.102 -13.461 1 21.56 85 ALA A N 1
ATOM 670 C CA . ALA A 1 85 ? 8.148 15.242 -13.18 1 21.56 85 ALA A CA 1
ATOM 671 C C . ALA A 1 85 ? 7.898 16.328 -12.141 1 21.56 85 ALA A C 1
ATOM 673 O O . ALA A 1 85 ? 8.641 16.438 -11.156 1 21.56 85 ALA A O 1
ATOM 674 N N . SER A 1 86 ? 7.367 17.422 -12.578 1 19.81 86 SER A N 1
ATOM 675 C CA . SER A 1 86 ? 7.012 18.562 -11.742 1 19.81 86 SER A CA 1
ATOM 676 C C . SER A 1 86 ? 6.344 18.109 -10.445 1 19.81 86 SER A C 1
ATOM 678 O O . SER A 1 86 ? 5.531 17.188 -10.453 1 19.81 86 SER A O 1
ATOM 680 N N . PRO A 1 87 ? 7.051 18.25 -9.383 1 23.41 87 PRO A N 1
ATOM 681 C CA . PRO A 1 87 ? 6.598 17.891 -8.031 1 23.41 87 PRO A CA 1
ATOM 682 C C . PRO A 1 87 ? 5.211 18.438 -7.711 1 23.41 87 PRO A C 1
ATOM 684 O O . PRO A 1 87 ? 4.965 19.641 -7.871 1 23.41 87 PRO A O 1
ATOM 687 N N . SER A 1 88 ? 4.227 17.734 -8.164 1 22.12 88 SER A N 1
ATOM 688 C CA . SER A 1 88 ? 2.938 18.25 -7.711 1 22.12 88 SER A CA 1
ATOM 689 C C . SER A 1 88 ? 2.949 18.516 -6.211 1 22.12 88 SER A C 1
ATOM 691 O O . SER A 1 88 ? 3.373 17.672 -5.422 1 22.12 88 SER A O 1
ATOM 693 N N . PRO A 1 89 ? 3.193 19.688 -5.816 1 23.88 89 PRO A N 1
ATOM 694 C CA . PRO A 1 89 ? 3.123 20.047 -4.395 1 23.88 89 PRO A CA 1
ATOM 695 C C . PRO A 1 89 ? 1.945 19.391 -3.68 1 23.88 89 PRO A C 1
ATOM 697 O O . PRO A 1 89 ? 0.794 19.562 -4.09 1 23.88 89 PRO A O 1
ATOM 700 N N . LEU A 1 90 ? 2.156 18.188 -3.414 1 24.67 90 LEU A N 1
ATOM 701 C CA . LEU A 1 90 ? 1.104 17.594 -2.604 1 24.67 90 LEU A CA 1
ATOM 702 C C . LEU A 1 90 ? 0.801 18.453 -1.38 1 24.67 90 LEU A C 1
ATOM 704 O O . LEU A 1 90 ? 1.527 18.391 -0.385 1 24.67 90 LEU A O 1
ATOM 708 N N . ILE A 1 91 ? 0.647 19.734 -1.478 1 23.91 91 ILE A N 1
ATOM 709 C CA . ILE A 1 91 ? -0.136 20.344 -0.411 1 23.91 91 ILE A CA 1
ATOM 710 C C . ILE A 1 91 ? -1.342 19.469 -0.085 1 23.91 91 ILE A C 1
ATOM 712 O O . ILE A 1 91 ? -2.193 19.234 -0.943 1 23.91 91 ILE A O 1
ATOM 716 N N . MET A 1 92 ? -1.049 18.438 0.555 1 27.27 92 MET A N 1
ATOM 717 C CA . MET A 1 92 ? -2.242 17.797 1.102 1 27.27 92 MET A CA 1
ATOM 718 C C . MET A 1 92 ? -3.305 18.844 1.45 1 27.27 92 MET A C 1
ATOM 720 O O . MET A 1 92 ? -3.225 19.484 2.496 1 27.27 92 MET A O 1
ATOM 724 N N . GLY A 1 93 ? -3.58 19.688 0.582 1 27.16 93 GLY A N 1
ATOM 725 C CA . GLY A 1 93 ? -4.766 20.516 0.739 1 27.16 93 GLY A CA 1
ATOM 726 C C . GLY A 1 93 ? -5.988 19.734 1.176 1 27.16 93 GLY A C 1
ATOM 727 O O . GLY A 1 93 ? -6.328 18.719 0.569 1 27.16 93 GLY A O 1
ATOM 728 N N . LEU A 1 94 ? -6.066 19.469 2.434 1 27.64 94 LEU A N 1
ATOM 729 C CA . LEU A 1 94 ? -7.43 19.141 2.828 1 27.64 94 LEU A CA 1
ATOM 730 C C . LEU A 1 94 ? -8.438 19.781 1.883 1 27.64 94 LEU A C 1
ATOM 732 O O . LEU A 1 94 ? -8.477 21 1.74 1 27.64 94 LEU A O 1
ATOM 736 N N . ARG A 1 95 ? -8.641 19.234 0.89 1 31.05 95 ARG A N 1
ATOM 737 C CA . ARG A 1 95 ? -9.836 19.703 0.19 1 31.05 95 ARG A CA 1
ATOM 738 C C . ARG A 1 95 ? -10.969 20 1.171 1 31.05 95 ARG A C 1
ATOM 740 O O . ARG A 1 95 ? -11.453 19.094 1.851 1 31.05 95 ARG A O 1
ATOM 747 N N . ASN A 1 96 ? -10.836 21 1.864 1 30.58 96 ASN A N 1
ATOM 748 C CA . ASN A 1 96 ? -12.047 21.484 2.531 1 30.58 96 ASN A CA 1
ATOM 749 C C . ASN A 1 96 ? -13.266 21.406 1.61 1 30.58 96 ASN A C 1
ATOM 751 O O . ASN A 1 96 ? -13.312 22.078 0.586 1 30.58 96 ASN A O 1
ATOM 755 N N . PRO A 1 97 ? -13.805 20.281 1.579 1 34.72 97 PRO A N 1
ATOM 756 C CA . PRO A 1 97 ? -15.016 20.203 0.754 1 34.72 97 PRO A CA 1
ATOM 757 C C . PRO A 1 97 ? -15.812 21.5 0.745 1 34.72 97 PRO A C 1
ATOM 759 O O . PRO A 1 97 ? -16.844 21.594 0.069 1 34.72 97 PRO A O 1
ATOM 762 N N . ASN A 1 98 ? -15.68 22.281 1.771 1 36.28 98 ASN A N 1
ATOM 763 C CA . ASN A 1 98 ? -16.641 23.359 1.706 1 36.28 98 ASN A CA 1
ATOM 764 C C . ASN A 1 98 ? -16.25 24.406 0.657 1 36.28 98 ASN A C 1
ATOM 766 O O . ASN A 1 98 ? -15.414 25.266 0.916 1 36.28 98 ASN A O 1
ATOM 770 N N . SER A 1 99 ? -16.031 24.047 -0.486 1 38.91 99 SER A N 1
ATOM 771 C CA . SER A 1 99 ? -15.93 25.031 -1.553 1 38.91 99 SER A CA 1
ATOM 772 C C . SER A 1 99 ? -16.969 26.141 -1.379 1 38.91 99 SER A C 1
ATOM 774 O O . SER A 1 99 ? -18.172 25.891 -1.416 1 38.91 99 SER A O 1
ATOM 776 N N . PHE A 1 100 ? -16.594 27.125 -0.609 1 43.78 100 PHE A N 1
ATOM 777 C CA . PHE A 1 100 ? -17.484 28.266 -0.518 1 43.78 100 PHE A CA 1
ATOM 778 C C . PHE A 1 100 ? -17.672 28.922 -1.885 1 43.78 100 PHE A C 1
ATOM 780 O O . PHE A 1 100 ? -16.75 28.953 -2.695 1 43.78 100 PHE A O 1
ATOM 787 N N . SER A 1 101 ? -18.719 28.859 -2.273 1 43.91 101 SER A N 1
ATOM 788 C CA . SER A 1 101 ? -19 29.625 -3.479 1 43.91 101 SER A CA 1
ATOM 789 C C . SER A 1 101 ? -18.422 31.047 -3.363 1 43.91 101 SER A C 1
ATOM 791 O O . SER A 1 101 ? -18.484 31.656 -2.297 1 43.91 101 SER A O 1
ATOM 793 N N . PRO A 1 102 ? -17.609 31.469 -4.219 1 43.31 102 PRO A N 1
ATOM 794 C CA . PRO A 1 102 ? -17.031 32.812 -4.27 1 43.31 102 PRO A CA 1
ATOM 795 C C . PRO A 1 102 ? -18.047 33.906 -3.963 1 43.31 102 PRO A C 1
ATOM 797 O O . PRO A 1 102 ? -17.672 35.031 -3.666 1 43.31 102 PRO A O 1
ATOM 800 N N . ALA A 1 103 ? -19.297 33.75 -4.23 1 49 103 ALA A N 1
ATOM 801 C CA . ALA A 1 103 ? -20.234 34.875 -4.32 1 49 103 ALA A CA 1
ATOM 802 C C . ALA A 1 103 ? -20.672 35.344 -2.932 1 49 103 ALA A C 1
ATOM 804 O O . ALA A 1 103 ? -21.641 36.062 -2.797 1 49 103 ALA A O 1
ATOM 805 N N . GLY A 1 104 ? -19.953 35.188 -1.784 1 65.75 104 GLY A N 1
ATOM 806 C CA . GLY A 1 104 ? -20.312 35.75 -0.487 1 65.75 104 GLY A CA 1
ATOM 807 C C . GLY A 1 104 ? -21.5 35.062 0.148 1 65.75 104 GLY A C 1
ATOM 808 O O . GLY A 1 104 ? -21.938 35.469 1.235 1 65.75 104 GLY A O 1
ATOM 809 N N . SER A 1 105 ? -22.078 34.062 -0.455 1 75.88 105 SER A N 1
ATOM 810 C CA . SER A 1 105 ? -23.25 33.375 0.063 1 75.88 105 SER A CA 1
ATOM 811 C C . SER A 1 105 ? -22.859 32.156 0.908 1 75.88 105 SER A C 1
ATOM 813 O O . SER A 1 105 ? -21.719 31.719 0.863 1 75.88 105 SER A O 1
ATOM 815 N N . PRO A 1 106 ? -23.812 31.688 1.764 1 81.94 106 PRO A N 1
ATOM 816 C CA . PRO A 1 106 ? -23.531 30.5 2.588 1 81.94 106 PRO A CA 1
ATOM 817 C C . PRO A 1 106 ? -23.172 29.266 1.759 1 81.94 106 PRO A C 1
ATOM 819 O O . PRO A 1 106 ? -23.422 29.25 0.548 1 81.94 106 PRO A O 1
ATOM 822 N N . SER A 1 107 ? -22.578 28.359 2.336 1 84.12 107 SER A N 1
ATOM 823 C CA . SER A 1 107 ? -22.047 27.172 1.681 1 84.12 107 SER A CA 1
ATOM 824 C C . SER A 1 107 ? -23.172 26.266 1.196 1 84.12 107 SER A C 1
ATOM 826 O O . SER A 1 107 ? -24.328 26.438 1.583 1 84.12 107 SER A O 1
ATOM 828 N N . ALA A 1 108 ? -22.844 25.344 0.339 1 81.94 108 ALA A N 1
ATOM 829 C CA . ALA A 1 108 ? -23.797 24.344 -0.144 1 81.94 108 ALA A CA 1
ATOM 830 C C . ALA A 1 108 ? -24.297 23.469 1 1 81.94 108 ALA A C 1
ATOM 832 O O . ALA A 1 108 ? -25.453 23.047 1.006 1 81.94 108 ALA A O 1
ATOM 833 N N . ALA A 1 109 ? -23.453 23.266 1.906 1 86.44 109 ALA A N 1
ATOM 834 C CA . ALA A 1 109 ? -23.844 22.469 3.066 1 86.44 109 ALA A CA 1
ATOM 835 C C . ALA A 1 109 ? -24.938 23.172 3.865 1 86.44 109 ALA A C 1
ATOM 837 O O . ALA A 1 109 ? -25.875 22.516 4.336 1 86.44 109 ALA A O 1
ATOM 838 N N . PHE A 1 110 ? -24.859 24.469 4.055 1 91.81 110 PHE A N 1
ATOM 839 C CA . PHE A 1 110 ? -25.875 25.266 4.75 1 91.81 110 PHE A CA 1
ATOM 840 C C . PHE A 1 110 ? -27.188 25.25 3.998 1 91.81 110 PHE A C 1
ATOM 842 O O . PHE A 1 110 ? -28.25 25.094 4.605 1 91.81 110 PHE A O 1
ATOM 849 N N . GLU A 1 111 ? -27.047 25.375 2.736 1 89.56 111 GLU A N 1
ATOM 850 C CA . GLU A 1 111 ? -28.266 25.391 1.928 1 89.56 111 GLU A CA 1
ATOM 851 C C . GLU A 1 111 ? -28.969 24.031 1.973 1 89.56 111 GLU A C 1
ATOM 853 O O . GLU A 1 111 ? -30.203 23.969 1.916 1 89.56 111 GLU A O 1
ATOM 858 N N . ARG A 1 112 ? -28.188 23.031 2.008 1 90.56 112 ARG A N 1
ATOM 859 C CA . ARG A 1 112 ? -28.781 21.703 2.154 1 90.56 112 ARG A CA 1
ATOM 860 C C . ARG A 1 112 ? -29.547 21.594 3.471 1 90.56 112 ARG A C 1
ATOM 862 O O . ARG A 1 112 ? -30.641 21.031 3.516 1 90.56 112 ARG A O 1
ATOM 869 N N . ILE A 1 113 ? -28.922 22.109 4.504 1 91.25 113 ILE A N 1
ATOM 870 C CA . ILE A 1 113 ? -29.578 22.109 5.812 1 91.25 113 ILE A CA 1
ATOM 871 C C . ILE A 1 113 ? -30.859 22.922 5.754 1 91.25 113 ILE A C 1
ATOM 873 O O . ILE A 1 113 ? -31.906 22.469 6.242 1 91.25 113 ILE A O 1
ATOM 877 N N . ARG A 1 114 ? -30.891 24.047 5.184 1 92.38 114 ARG A N 1
ATOM 878 C CA . ARG A 1 114 ? -32.062 24.922 5.082 1 92.38 114 ARG A CA 1
ATOM 879 C C . ARG A 1 114 ? -33.188 24.25 4.289 1 92.38 114 ARG A C 1
ATOM 881 O O . ARG A 1 114 ? -34.344 24.312 4.68 1 92.38 114 ARG A O 1
ATOM 888 N N . THR A 1 115 ? -32.719 23.609 3.203 1 91 115 THR A N 1
ATOM 889 C CA . THR A 1 115 ? -33.688 22.922 2.367 1 91 115 THR A CA 1
ATOM 890 C C . THR A 1 115 ? -34.375 21.797 3.145 1 91 115 THR A C 1
ATOM 892 O O . THR A 1 115 ? -35.594 21.625 3.055 1 91 115 THR A O 1
ATOM 895 N N . ASP A 1 116 ? -33.625 21.109 3.834 1 91.5 116 ASP A N 1
ATOM 896 C CA . ASP A 1 116 ? -34.156 20.031 4.645 1 91.5 116 ASP A CA 1
ATOM 897 C C . ASP A 1 116 ? -35.125 20.562 5.715 1 91.5 116 ASP A C 1
ATOM 899 O O . ASP A 1 116 ? -36.125 19.938 6.031 1 91.5 116 ASP A O 1
ATOM 903 N N . LEU A 1 117 ? -34.844 21.641 6.273 1 91.81 117 LEU A N 1
ATOM 904 C CA . LEU A 1 117 ? -35.625 22.25 7.324 1 91.81 117 LEU A CA 1
ATOM 905 C C . LEU A 1 117 ? -36.938 22.812 6.758 1 91.81 117 LEU A C 1
ATOM 907 O O . LEU A 1 117 ? -38 22.734 7.402 1 91.81 117 LEU A O 1
ATOM 911 N N . ILE A 1 118 ? -36.875 23.359 5.613 1 90.81 118 ILE A N 1
ATOM 912 C CA . ILE A 1 118 ? -38.094 23.875 4.949 1 90.81 118 ILE A CA 1
ATOM 913 C C . ILE A 1 118 ? -39.031 22.719 4.68 1 90.81 118 ILE A C 1
ATOM 915 O O . ILE A 1 118 ? -40.25 22.844 4.91 1 90.81 118 ILE A O 1
ATOM 919 N N . LYS A 1 119 ? -38.469 21.656 4.266 1 89.94 119 LYS A N 1
ATOM 920 C CA . LYS A 1 119 ? -39.281 20.484 3.965 1 89.94 119 LYS A CA 1
ATOM 921 C C . LYS A 1 119 ? -39.875 19.891 5.234 1 89.94 119 LYS A C 1
ATOM 923 O O . LYS A 1 119 ? -41.062 19.484 5.23 1 89.94 119 LYS A O 1
ATOM 928 N N . SER A 1 120 ? -39.156 19.859 6.273 1 90.56 120 SER A N 1
ATOM 929 C CA . SER A 1 120 ? -39.625 19.25 7.512 1 90.56 120 SER A CA 1
ATOM 930 C C . SER A 1 120 ? -40.531 20.203 8.281 1 90.56 120 SER A C 1
ATOM 932 O O . SER A 1 120 ? -41.344 19.781 9.125 1 90.56 120 SER A O 1
ATOM 934 N N . GLY A 1 121 ? -40.406 21.516 8.133 1 88.06 121 GLY A N 1
ATOM 935 C CA . GLY A 1 121 ? -41.188 22.531 8.812 1 88.06 121 GLY A CA 1
ATOM 936 C C . GLY A 1 121 ? -40.719 22.812 10.227 1 88.06 121 GLY A C 1
ATOM 937 O O . GLY A 1 121 ? -41.406 23.453 11.008 1 88.06 121 GLY A O 1
ATOM 938 N N . HIS A 1 122 ? -39.594 22.25 10.602 1 92.19 122 HIS A N 1
ATOM 939 C CA . HIS A 1 122 ? -39.031 22.469 11.922 1 92.19 122 HIS A CA 1
ATOM 940 C C . HIS A 1 122 ? -37.875 23.469 11.867 1 92.19 122 HIS A C 1
ATOM 942 O O . HIS A 1 122 ? -37.188 23.547 10.859 1 92.19 122 HIS A O 1
ATOM 948 N N . LEU A 1 123 ? -37.812 24.234 12.953 1 94.69 123 LEU A N 1
ATOM 949 C CA . LEU A 1 123 ? -36.688 25.156 13.047 1 94.69 123 LEU A CA 1
ATOM 950 C C . LEU A 1 123 ? -35.438 24.422 13.477 1 94.69 123 LEU A C 1
ATOM 952 O O . LEU A 1 123 ? -35.5 23.422 14.18 1 94.69 123 LEU A O 1
ATOM 956 N N . PHE A 1 124 ? -34.344 24.984 13.047 1 95.12 124 PHE A N 1
ATOM 957 C CA . PHE A 1 124 ? -33.031 24.375 13.289 1 95.12 124 PHE A CA 1
ATOM 958 C C . PHE A 1 124 ? -32.719 24.359 14.781 1 95.12 124 PHE A C 1
ATOM 960 O O . PHE A 1 124 ? -32.938 25.359 15.477 1 95.12 124 PHE A O 1
ATOM 967 N N . CYS A 1 125 ? -32.312 23.25 15.273 1 92.12 125 CYS A N 1
ATOM 968 C CA . CYS A 1 125 ? -31.75 23.094 16.609 1 92.12 125 CYS A CA 1
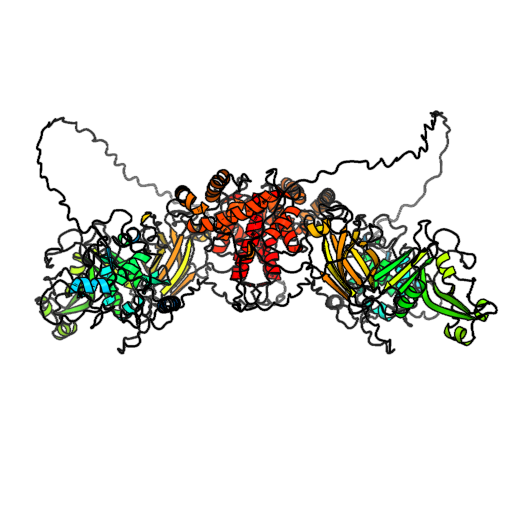ATOM 969 C C . CYS A 1 125 ? -30.328 22.562 16.547 1 92.12 125 CYS A C 1
ATOM 971 O O . CYS A 1 125 ? -30.094 21.438 16.078 1 92.12 125 CYS A O 1
ATOM 973 N N . ASP A 1 126 ? -29.422 23.422 17.016 1 92.94 126 ASP A N 1
ATOM 974 C CA . ASP A 1 126 ? -28.016 23.078 16.922 1 92.94 126 ASP A CA 1
ATOM 975 C C . ASP A 1 126 ? -27.609 22.094 18.016 1 92.94 126 ASP A C 1
ATOM 977 O O . ASP A 1 126 ? -27.281 22.5 19.141 1 92.94 126 ASP A O 1
ATOM 981 N N . ALA A 1 127 ? -27.438 20.859 17.703 1 85.06 127 ALA A N 1
ATOM 982 C CA . ALA A 1 127 ? -27.109 19.812 18.672 1 85.06 127 ALA A CA 1
ATOM 983 C C . ALA A 1 127 ? -25.656 19.938 19.125 1 85.06 127 ALA A C 1
ATOM 985 O O . ALA A 1 127 ? -25.312 19.5 20.234 1 85.06 127 ALA A O 1
ATOM 986 N N . SER A 1 128 ? -24.812 20.578 18.312 1 86.31 128 SER A N 1
ATOM 987 C CA . SER A 1 128 ? -23.406 20.688 18.656 1 86.31 128 SER A CA 1
ATOM 988 C C . SER A 1 128 ? -23.156 21.859 19.609 1 86.31 128 SER A C 1
ATOM 990 O O . SER A 1 128 ? -22.078 21.969 20.188 1 86.31 128 SER A O 1
ATOM 992 N N . PHE A 1 129 ? -24.109 22.688 19.797 1 91.5 129 PHE A N 1
ATOM 993 C CA . PHE A 1 129 ? -24.094 23.812 20.734 1 91.5 129 PHE A CA 1
ATOM 994 C C . PHE A 1 129 ? -25.469 24.016 21.359 1 91.5 129 PHE A C 1
ATOM 996 O O . PHE A 1 129 ? -26.141 25 21.078 1 91.5 129 PHE A O 1
ATOM 1003 N N . PRO A 1 130 ? -25.719 23.141 22.281 1 91.38 130 PRO A N 1
ATOM 1004 C CA . PRO A 1 130 ? -27.078 23.109 22.812 1 91.38 130 PRO A CA 1
ATOM 1005 C C . PRO A 1 130 ? -27.453 24.391 23.578 1 91.38 130 PRO A C 1
ATOM 1007 O O . PRO A 1 130 ? -26.578 24.984 24.219 1 91.38 130 PRO A O 1
ATOM 1010 N N . ALA A 1 131 ? -28.719 24.766 23.5 1 93.44 131 ALA A N 1
ATOM 1011 C CA . ALA A 1 131 ? -29.219 25.938 24.203 1 93.44 131 ALA A CA 1
ATOM 1012 C C . ALA A 1 131 ? -29.484 25.641 25.672 1 93.44 131 ALA A C 1
ATOM 1014 O O . ALA A 1 131 ? -30.609 25.734 26.141 1 93.44 131 ALA A O 1
ATOM 1015 N N . ASP A 1 132 ? -28.391 25.25 26.312 1 90.19 132 ASP A N 1
ATOM 1016 C CA . ASP A 1 132 ? -28.453 24.969 27.734 1 90.19 132 ASP A CA 1
ATOM 1017 C C . ASP A 1 132 ? -27.172 25.391 28.453 1 90.19 132 ASP A C 1
ATOM 1019 O O . ASP A 1 132 ? -26.391 26.172 27.906 1 90.19 132 ASP A O 1
ATOM 1023 N N . GLU A 1 133 ? -26.953 24.969 29.625 1 87.75 133 GLU A N 1
ATOM 1024 C CA . GLU A 1 133 ? -25.875 25.453 30.484 1 87.75 133 GLU A CA 1
ATOM 1025 C C . GLU A 1 133 ? -24.516 25.016 29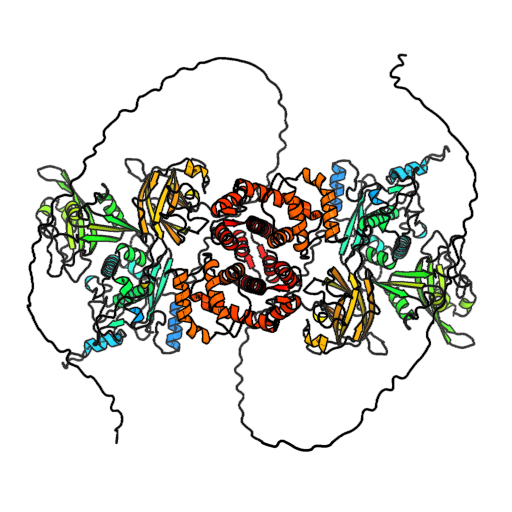.953 1 87.75 133 GLU A C 1
ATOM 1027 O O . GLU A 1 133 ? -23.5 25.672 30.188 1 87.75 133 GLU A O 1
ATOM 1032 N N . SER A 1 134 ? -24.484 24 29.203 1 83.94 134 SER A N 1
ATOM 1033 C CA . SER A 1 134 ? -23.219 23.484 28.703 1 83.94 134 SER A CA 1
ATOM 1034 C C . SER A 1 134 ? -22.594 24.438 27.688 1 83.94 134 SER A C 1
ATOM 1036 O O . SER A 1 134 ? -21.375 24.406 27.469 1 83.94 134 SER A O 1
ATOM 1038 N N . SER A 1 135 ? -23.359 25.297 27.141 1 91.12 135 SER A N 1
ATOM 1039 C CA . SER A 1 135 ? -22.875 26.234 26.125 1 91.12 135 SER A CA 1
ATOM 1040 C C . SER A 1 135 ? -22.516 27.578 26.75 1 91.12 135 SER A C 1
ATOM 1042 O O . SER A 1 135 ? -22.031 28.484 26.047 1 91.12 135 SER A O 1
ATOM 1044 N N . LEU A 1 136 ? -22.719 27.719 28.016 1 91.12 136 LEU A N 1
ATOM 1045 C CA . LEU A 1 136 ? -22.547 29.016 28.672 1 91.12 136 LEU A CA 1
ATOM 1046 C C . LEU A 1 136 ? -21.25 29.047 29.469 1 91.12 136 LEU A C 1
ATOM 1048 O O . LEU A 1 136 ? -20.188 29.375 28.922 1 91.12 136 LEU A O 1
ATOM 1052 N N . TYR A 1 137 ? -21.328 28.5 30.656 1 85.31 137 TYR A N 1
ATOM 1053 C CA . TYR A 1 137 ? -20.172 28.547 31.562 1 85.31 137 TYR A CA 1
ATOM 1054 C C . TYR A 1 137 ? -19.688 27.141 31.891 1 85.31 137 TYR A C 1
ATOM 1056 O O . TYR A 1 137 ? -20.484 26.219 32.062 1 85.31 137 TYR A O 1
ATOM 1064 N N . TYR A 1 138 ? -18.406 26.969 31.891 1 77.31 138 TYR A N 1
ATOM 1065 C CA . TYR A 1 138 ? -17.859 25.672 32.281 1 77.31 138 TYR A CA 1
ATOM 1066 C C . TYR A 1 138 ? -17.203 25.75 33.656 1 77.31 138 TYR A C 1
ATOM 1068 O O . TYR A 1 138 ? -17.047 24.734 34.344 1 77.31 138 TYR A O 1
ATOM 1076 N N . SER A 1 139 ? -16.75 26.906 34.094 1 76.19 139 SER A N 1
ATOM 1077 C CA . SER A 1 139 ? -16.016 27.047 35.344 1 76.19 139 SER A CA 1
ATOM 1078 C C . SER A 1 139 ? -16.953 27.391 36.5 1 76.19 139 SER A C 1
ATOM 1080 O O . SER A 1 139 ? -16.609 27.156 37.656 1 76.19 139 SER A O 1
ATOM 1082 N N . GLN A 1 140 ? -18.109 28.047 36.156 1 76.38 140 GLN A N 1
ATOM 1083 C CA . GLN A 1 140 ? -19.031 28.469 37.188 1 76.38 140 GLN A CA 1
ATOM 1084 C C . GLN A 1 140 ? -20.484 28.375 36.719 1 76.38 140 GLN A C 1
ATOM 1086 O O . GLN A 1 140 ? -20.75 28.234 35.531 1 76.38 140 GLN A O 1
ATOM 1091 N N . ARG A 1 141 ? -21.234 28.266 37.688 1 78 141 ARG A N 1
ATOM 1092 C CA . ARG A 1 141 ? -22.672 28.344 37.406 1 78 141 ARG A CA 1
ATOM 1093 C C . ARG A 1 141 ? -23.047 29.734 36.906 1 78 141 ARG A C 1
ATOM 1095 O O . ARG A 1 141 ? -22.469 30.734 37.344 1 78 141 ARG A O 1
ATOM 1102 N N . PRO A 1 142 ? -24 29.734 36.062 1 80.12 142 PRO A N 1
ATOM 1103 C CA . PRO A 1 142 ? -24.438 31.047 35.562 1 80.12 142 PRO A CA 1
ATOM 1104 C C . PRO A 1 142 ? -24.906 31.969 36.688 1 80.12 142 PRO A C 1
ATOM 1106 O O . PRO A 1 142 ? -25.531 31.516 37.656 1 80.12 142 PRO A O 1
ATOM 1109 N N . PRO A 1 143 ? -24.453 33.156 36.656 1 74.44 143 PRO A N 1
ATOM 1110 C CA . PRO A 1 143 ? -24.766 34.125 37.719 1 74.44 143 PRO A CA 1
ATOM 1111 C C . PRO A 1 143 ? -26.266 34.406 37.844 1 74.44 143 PRO A C 1
ATOM 1113 O O . PRO A 1 143 ? -26.719 34.938 38.844 1 74.44 143 PRO A O 1
ATOM 1116 N N . CYS A 1 144 ? -27.047 34.156 36.812 1 81.38 144 CYS A N 1
ATOM 1117 C CA . CYS A 1 144 ? -28.484 34.375 36.844 1 81.38 144 CYS A CA 1
ATOM 1118 C C . CYS A 1 144 ? -29.203 33.281 36.062 1 81.38 144 CYS A C 1
ATOM 1120 O O . CYS A 1 144 ? -28.578 32.406 35.5 1 81.38 144 CYS A O 1
ATOM 1122 N N . HIS A 1 145 ? -30.562 33.375 36.281 1 87.31 145 HIS A N 1
ATOM 1123 C CA . HIS A 1 145 ? -31.375 32.438 35.5 1 87.31 145 HIS A CA 1
ATOM 1124 C C . HIS A 1 145 ? -31.406 32.844 34.031 1 87.31 145 HIS A C 1
ATOM 1126 O O . HIS A 1 145 ? -31.844 33.938 33.688 1 87.31 145 HIS A O 1
ATOM 1132 N N . ILE A 1 146 ? -30.828 32.031 33.219 1 91.88 146 ILE A N 1
ATOM 1133 C CA . ILE A 1 146 ? -30.703 32.312 31.797 1 91.88 146 ILE A CA 1
ATOM 1134 C C . ILE A 1 146 ? -31.672 31.406 31.016 1 91.88 146 ILE A C 1
ATOM 1136 O O . ILE A 1 146 ? -31.781 30.219 31.281 1 91.88 146 ILE A O 1
ATOM 1140 N N . VAL A 1 147 ? -32.5 32 30.234 1 93.81 147 VAL A N 1
ATOM 1141 C CA . VAL A 1 147 ? -33.375 31.25 29.328 1 93.81 147 VAL A CA 1
ATOM 1142 C C . VAL A 1 147 ? -32.938 31.5 27.875 1 93.81 147 VAL A C 1
ATOM 1144 O O . VAL A 1 147 ? -32.25 32.469 27.578 1 93.81 147 VAL A O 1
ATOM 1147 N N . TRP A 1 148 ? -33.25 30.625 26.984 1 95.94 148 TRP A N 1
ATOM 1148 C CA . TRP A 1 148 ? -32.906 30.719 25.562 1 95.94 148 TRP A CA 1
ATOM 1149 C C . TRP A 1 148 ? -34.125 31.062 24.734 1 95.94 148 TRP A C 1
ATOM 1151 O O . TRP A 1 148 ? -35.156 30.391 24.828 1 95.94 148 TRP A O 1
ATOM 1161 N N . MET A 1 149 ? -34.094 32.156 23.984 1 95.81 149 MET A N 1
ATOM 1162 C CA . MET A 1 149 ? -35.219 32.625 23.188 1 95.81 149 MET A CA 1
ATOM 1163 C C . MET A 1 149 ? -34.781 32.906 21.75 1 95.81 149 MET A C 1
ATOM 1165 O O . MET A 1 149 ? -33.625 33.281 21.516 1 95.81 149 MET A O 1
ATOM 1169 N N . ARG A 1 150 ? -35.656 32.656 20.859 1 95.81 150 ARG A N 1
ATOM 1170 C CA . ARG A 1 150 ? -35.438 33.062 19.484 1 95.81 150 ARG A CA 1
ATOM 1171 C C . ARG A 1 150 ? -35.719 34.531 19.297 1 95.81 150 ARG A C 1
ATOM 1173 O O . ARG A 1 150 ? -36.5 35.125 20.062 1 95.81 150 ARG A O 1
ATOM 1180 N N . PRO A 1 151 ? -35.094 35.125 18.266 1 94.69 151 PRO A N 1
ATOM 1181 C CA . PRO A 1 151 ? -35.281 36.562 18.031 1 94.69 151 PRO A CA 1
ATOM 1182 C C . PRO A 1 151 ? -36.75 36.969 17.953 1 94.69 151 PRO A C 1
ATOM 1184 O O . PRO A 1 151 ? -37.125 38.031 18.469 1 94.69 151 PRO A O 1
ATOM 1187 N N . GLY A 1 152 ? -37.625 36.25 17.344 1 91.75 152 GLY A N 1
ATOM 1188 C CA . GLY A 1 152 ? -39.062 36.531 17.297 1 91.75 152 GLY A CA 1
ATOM 1189 C C . GLY A 1 152 ? -39.688 36.625 18.688 1 91.75 152 GLY A C 1
ATOM 1190 O O . GLY A 1 152 ? -40.5 37.5 18.938 1 91.75 152 GLY A O 1
ATOM 1191 N N . GLU A 1 153 ? -39.25 35.75 19.5 1 92.5 153 GLU A N 1
ATOM 1192 C CA . GLU A 1 153 ? -39.75 35.719 20.875 1 92.5 153 GLU A CA 1
ATOM 1193 C C . GLU A 1 153 ? -39.219 36.906 21.672 1 92.5 153 GLU A C 1
ATOM 1195 O O . GLU A 1 153 ? -39.938 37.469 22.516 1 92.5 153 GLU A O 1
ATOM 1200 N N . ILE A 1 154 ? -38.062 37.25 21.391 1 92.94 154 ILE A N 1
ATOM 1201 C CA . ILE A 1 154 ? -37.406 38.344 22.094 1 92.94 154 ILE A CA 1
ATOM 1202 C C . ILE A 1 154 ? -38.094 39.656 21.75 1 92.94 154 ILE A C 1
ATOM 1204 O O . ILE A 1 154 ? -38.438 40.438 22.625 1 92.94 154 ILE A O 1
ATOM 1208 N N . VAL A 1 155 ? -38.312 39.844 20.484 1 91.25 155 VAL A N 1
ATOM 1209 C CA . VAL A 1 155 ? -38.938 41.062 20.016 1 91.25 155 VAL A CA 1
ATOM 1210 C C . VAL A 1 155 ? -40.375 41.156 20.578 1 91.25 155 VAL A C 1
ATOM 1212 O O . VAL A 1 155 ? -40.812 42.219 20.984 1 91.25 155 VAL A O 1
ATOM 1215 N N . ALA A 1 156 ? -41.062 40.062 20.625 1 86.38 156 ALA A N 1
ATOM 1216 C CA . ALA A 1 156 ? -42.438 40 21.156 1 86.38 156 ALA A CA 1
ATOM 1217 C C . ALA A 1 156 ? -42.469 40.344 22.641 1 86.38 156 ALA A C 1
ATOM 1219 O O . ALA A 1 156 ? -43.375 41 23.125 1 86.38 156 ALA A O 1
ATOM 1220 N N . SER A 1 157 ? -41.5 39.875 23.328 1 85 157 SER A N 1
ATOM 1221 C CA . SER A 1 157 ? -41.438 40.094 24.766 1 85 157 SER A CA 1
ATOM 1222 C C . SER A 1 157 ? -41.125 41.562 25.062 1 85 157 SER A C 1
ATOM 1224 O O . SER A 1 157 ? -41.625 42.094 26.062 1 85 157 SER A O 1
ATOM 1226 N N . ASN A 1 158 ? -40.375 42.125 24.281 1 78.88 158 ASN A N 1
ATOM 1227 C CA . ASN A 1 158 ? -40 43.531 24.5 1 78.88 158 ASN A CA 1
ATOM 1228 C C . ASN A 1 158 ? -41.125 44.469 24.078 1 78.88 158 ASN A C 1
ATOM 1230 O O . ASN A 1 158 ? -41.188 45.625 24.578 1 78.88 158 ASN A O 1
ATOM 1234 N N . SER A 1 159 ? -42.031 44.125 23.094 1 70.62 159 SER A N 1
ATOM 1235 C CA . SER A 1 159 ? -43.125 44.969 22.625 1 70.62 159 SER A CA 1
ATOM 1236 C C . SER A 1 159 ? -44.281 44.969 23.594 1 70.62 159 SER A C 1
ATOM 1238 O O . SER A 1 159 ? -45.094 45.906 23.625 1 70.62 159 SER A O 1
ATOM 1240 N N . GLY A 1 160 ? -44.688 43.875 24.281 1 59.47 160 GLY A N 1
ATOM 1241 C CA . GLY A 1 160 ? -45.875 43.75 25.094 1 59.47 160 GLY A CA 1
ATOM 1242 C C . GLY A 1 160 ? -45.844 44.625 26.328 1 59.47 160 GLY A C 1
ATOM 1243 O O . GLY A 1 160 ? -46.812 44.625 27.109 1 59.47 160 GLY A O 1
ATOM 1244 N N . GLY A 1 161 ? -44.781 45.156 26.828 1 46.94 161 GLY A N 1
ATOM 1245 C CA . GLY A 1 161 ? -45.031 45.812 28.109 1 46.94 161 GLY A CA 1
ATOM 1246 C C . GLY A 1 161 ? -46 46.969 28 1 46.94 161 GLY A C 1
ATOM 1247 O O . GLY A 1 161 ? -46.406 47.562 29.016 1 46.94 161 GLY A O 1
ATOM 1248 N N . GLY A 1 162 ? -45.938 48 27 1 41.94 162 GLY A N 1
ATOM 1249 C CA . GLY A 1 162 ? -46.75 49.188 27.25 1 41.94 162 GLY A CA 1
ATOM 1250 C C . GLY A 1 162 ? -48.188 49.031 26.828 1 41.94 162 GLY A C 1
ATOM 1251 O O . GLY A 1 162 ? -48.469 48.375 25.828 1 41.94 162 GLY A O 1
ATOM 1252 N N . ILE A 1 163 ? -49.188 49.062 27.719 1 37.66 163 ILE A N 1
ATOM 1253 C CA . ILE A 1 163 ? -50.656 49.031 27.656 1 37.66 163 ILE A CA 1
ATOM 1254 C C . ILE A 1 163 ? -51.125 50.031 26.594 1 37.66 163 ILE A C 1
ATOM 1256 O O . ILE A 1 163 ? -52.344 50.219 26.422 1 37.66 163 ILE A O 1
ATOM 1260 N N . GLY A 1 164 ? -50.406 51.156 26.172 1 40.09 164 GLY A N 1
ATOM 1261 C CA . GLY A 1 164 ? -51.188 52.156 25.484 1 40.09 164 GLY A CA 1
ATOM 1262 C C . GLY A 1 164 ? -51.719 51.688 24.156 1 40.09 164 GLY A C 1
ATOM 1263 O O . GLY A 1 164 ? -51.25 50.688 23.594 1 40.09 164 GLY A O 1
ATOM 1264 N N . ILE A 1 165 ? -53 52.219 23.547 1 41.69 165 ILE A N 1
ATOM 1265 C CA . ILE A 1 165 ? -54 52.125 22.484 1 41.69 165 ILE A CA 1
ATOM 1266 C C . ILE A 1 165 ? -53.312 52.125 21.125 1 41.69 165 ILE A C 1
ATOM 1268 O O . ILE A 1 165 ? -54 52.031 20.094 1 41.69 165 ILE A O 1
ATOM 1272 N N . ALA A 1 166 ? -52.219 52.844 20.922 1 40.78 166 ALA A N 1
ATOM 1273 C CA . ALA A 1 166 ? -51.812 53.062 19.531 1 40.78 166 ALA A CA 1
ATOM 1274 C C . ALA A 1 166 ? -51.438 51.75 18.844 1 40.78 166 ALA A C 1
ATOM 1276 O O . ALA A 1 166 ? -50.875 50.844 19.484 1 40.78 166 ALA A O 1
ATOM 1277 N N . PRO A 1 167 ? -52.062 51.438 17.688 1 41.38 167 PRO A N 1
ATOM 1278 C CA . PRO A 1 167 ? -51.75 50.25 16.891 1 41.38 167 PRO A CA 1
ATOM 1279 C C . PRO A 1 167 ? -50.25 49.938 16.875 1 41.38 167 PRO A C 1
ATOM 1281 O O . PRO A 1 167 ? -49.438 50.781 16.453 1 41.38 167 PRO A O 1
ATOM 1284 N N . ARG A 1 168 ? -49.75 49.375 17.797 1 45.94 168 ARG A N 1
ATOM 1285 C CA . ARG A 1 168 ? -48.344 49.094 18.016 1 45.94 168 ARG A CA 1
ATOM 1286 C C . ARG A 1 168 ? -47.719 48.406 16.812 1 45.94 168 ARG A C 1
ATOM 1288 O O . ARG A 1 168 ? -48.25 47.406 16.312 1 45.94 168 ARG A O 1
ATOM 1295 N N . LYS A 1 169 ? -47.031 49.094 15.984 1 47.59 169 LYS A N 1
ATOM 1296 C CA . LYS A 1 169 ? -46.25 48.562 14.875 1 47.59 169 LYS A CA 1
ATOM 1297 C C . LYS A 1 169 ? -45.531 47.281 15.289 1 47.59 169 LYS A C 1
ATOM 1299 O O . LYS A 1 169 ? -44.781 47.25 16.25 1 47.59 169 LYS A O 1
ATOM 1304 N N . ILE A 1 170 ? -46.062 46 15.07 1 52.62 170 ILE A N 1
ATOM 1305 C CA . ILE A 1 170 ? -45.5 44.688 15.273 1 52.62 170 ILE A CA 1
ATOM 1306 C C . ILE A 1 170 ? -44.031 44.656 14.812 1 52.62 170 ILE A C 1
ATOM 1308 O O . ILE A 1 170 ? -43.75 44.812 13.617 1 52.62 170 ILE A O 1
ATOM 1312 N N . ALA A 1 171 ? -43 44.875 15.656 1 70.62 171 ALA A N 1
ATOM 1313 C CA . ALA A 1 171 ? -41.594 44.844 15.305 1 70.62 171 ALA A CA 1
ATOM 1314 C C . ALA A 1 171 ? -41.125 43.438 14.953 1 70.62 171 ALA A C 1
ATOM 1316 O O . ALA A 1 171 ? -41.469 42.469 15.633 1 70.62 171 ALA A O 1
ATOM 1317 N N . VAL A 1 172 ? -40.781 43.219 13.727 1 84.62 172 VAL A N 1
ATOM 1318 C CA . VAL A 1 172 ? -40.219 41.969 13.203 1 84.62 172 VAL A CA 1
ATOM 1319 C C . VAL A 1 172 ? -38.719 41.969 13.359 1 84.62 172 VAL A C 1
ATOM 1321 O O . VAL A 1 172 ? -38.062 43 13.195 1 84.62 172 VAL A O 1
ATOM 1324 N N . PRO A 1 173 ? -38.25 40.812 13.898 1 92.44 173 PRO A N 1
ATOM 1325 C CA . PRO A 1 173 ? -36.781 40.719 14 1 92.44 173 PRO A CA 1
ATOM 1326 C C . PRO A 1 173 ? -36.094 40.969 12.656 1 92.44 173 PRO A C 1
ATOM 1328 O O . PRO A 1 173 ? -36.625 40.562 11.609 1 92.44 173 PRO A O 1
ATOM 1331 N N . GLU A 1 174 ? -35 41.625 12.742 1 92.25 174 GLU A N 1
ATOM 1332 C CA . GLU A 1 174 ? -34.156 41.875 11.562 1 92.25 174 GLU A CA 1
ATOM 1333 C C . GLU A 1 174 ? -32.719 41.375 11.781 1 92.25 174 GLU A C 1
ATOM 1335 O O . GLU A 1 174 ? -32.188 41.469 12.883 1 92.25 174 GLU A O 1
ATOM 1340 N N . PHE A 1 175 ? -32.281 40.812 10.742 1 92.88 175 PHE A N 1
ATOM 1341 C CA . PHE A 1 175 ? -30.875 40.406 10.805 1 92.88 175 PHE A CA 1
ATOM 1342 C C . PHE A 1 175 ? -29.953 41.625 10.875 1 92.88 175 PHE A C 1
ATOM 1344 O O . PHE A 1 175 ? -29.281 41.844 11.883 1 92.88 175 PHE A O 1
ATOM 1351 N N . ILE A 1 176 ? -29.875 42.312 9.883 1 87.06 176 ILE A N 1
ATOM 1352 C CA . ILE A 1 176 ? -29.266 43.625 9.859 1 87.06 176 ILE A CA 1
ATOM 1353 C C . ILE A 1 176 ? -30.328 44.688 9.602 1 87.06 176 ILE A C 1
ATOM 1355 O O . ILE A 1 176 ? -31.047 44.625 8.602 1 87.06 176 ILE A O 1
ATOM 1359 N N . ALA A 1 177 ? -30.516 45.562 10.531 1 79.25 177 ALA A N 1
ATOM 1360 C CA . ALA A 1 177 ? -31.578 46.562 10.461 1 79.25 177 ALA A CA 1
ATOM 1361 C C . ALA A 1 177 ? -31.344 47.5 9.297 1 79.25 177 ALA A C 1
ATOM 1363 O O . ALA A 1 177 ? -30.266 47.531 8.695 1 79.25 177 ALA A O 1
ATOM 1364 N N . GLU A 1 178 ? -32.406 48.25 9.055 1 76.25 178 GLU A N 1
ATOM 1365 C CA . GLU A 1 178 ? -32.344 49.25 7.984 1 76.25 178 GLU A CA 1
ATOM 1366 C C . GLU A 1 178 ? -31.219 50.25 8.203 1 76.25 178 GLU A C 1
ATOM 1368 O O . GLU A 1 178 ? -30.969 50.656 9.336 1 76.25 178 GLU A O 1
ATOM 1373 N N . GLY A 1 179 ? -30.453 50.531 7.32 1 72.38 179 GLY A N 1
ATOM 1374 C CA . GLY A 1 179 ? -29.344 51.469 7.43 1 72.38 179 GLY A CA 1
ATOM 1375 C C . GLY A 1 179 ? -28 50.781 7.547 1 72.38 179 GLY A C 1
ATOM 1376 O O . GLY A 1 179 ? -26.953 51.438 7.566 1 72.38 179 GLY A O 1
ATOM 1377 N N . GLY A 1 180 ? -28.047 49.562 7.566 1 76.81 180 GLY A N 1
ATOM 1378 C CA . GLY A 1 180 ? -26.812 48.812 7.574 1 76.81 180 GLY A CA 1
ATOM 1379 C C . GLY A 1 180 ? -26.203 48.688 8.961 1 76.81 180 GLY A C 1
ATOM 1380 O O . GLY A 1 180 ? -26.844 49 9.961 1 76.81 180 GLY A O 1
ATOM 1381 N N . VAL A 1 181 ? -25.047 48.219 9.117 1 77.62 181 VAL A N 1
ATOM 1382 C CA . VAL A 1 181 ? -24.344 47.969 10.375 1 77.62 181 VAL A CA 1
ATOM 1383 C C . VAL A 1 181 ? -23.859 49.281 10.953 1 77.62 181 VAL A C 1
ATOM 1385 O O . VAL A 1 181 ? -23.203 50.062 10.266 1 77.62 181 VAL A O 1
ATOM 1388 N N . LYS A 1 182 ? -24.328 49.531 12.172 1 74.94 182 LYS A N 1
ATOM 1389 C CA . LYS A 1 182 ? -23.922 50.75 12.859 1 74.94 182 LYS A CA 1
ATOM 1390 C C . LYS A 1 182 ? -23.109 50.438 14.109 1 74.94 182 LYS A C 1
ATOM 1392 O O . LYS A 1 182 ? -23.625 49.812 15.055 1 74.94 182 LYS A O 1
ATOM 1397 N N . LEU A 1 183 ? -21.938 50.938 14.18 1 72 183 LEU A N 1
ATOM 1398 C CA . LEU A 1 183 ? -21 50.656 15.266 1 72 183 LEU A CA 1
ATOM 1399 C C . LEU A 1 183 ? -21.562 51.156 16.594 1 72 183 LEU A C 1
ATOM 1401 O O . LEU A 1 183 ? -21.375 50.5 17.625 1 72 183 LEU A O 1
ATOM 1405 N N . GLY A 1 184 ? -22.203 52.219 16.516 1 71.12 184 GLY A N 1
ATOM 1406 C CA . GLY A 1 184 ? -22.703 52.875 17.734 1 71.12 184 GLY A CA 1
ATOM 1407 C C . GLY A 1 184 ? -23.797 52.062 18.406 1 71.12 184 GLY A C 1
ATOM 1408 O O . GLY A 1 184 ? -24.109 52.281 19.578 1 71.12 184 GLY A O 1
ATOM 1409 N N . GLU A 1 185 ? -24.188 51.031 17.719 1 77.31 185 GLU A N 1
ATOM 1410 C CA . GLU A 1 185 ? -25.312 50.25 18.25 1 77.31 185 GLU A CA 1
ATOM 1411 C C . GLU A 1 185 ? -24.844 49 18.953 1 77.31 185 GLU A C 1
ATOM 1413 O O . GLU A 1 185 ? -25.641 48.281 19.594 1 77.31 185 GLU A O 1
ATOM 1418 N N . LEU A 1 186 ? -23.562 48.688 19 1 82.19 186 LEU A N 1
ATOM 1419 C CA . LEU A 1 186 ? -23.078 47.469 19.578 1 82.19 186 LEU A CA 1
ATOM 1420 C C . LEU A 1 186 ? -22.969 47.594 21.094 1 82.19 186 LEU A C 1
ATOM 1422 O O . LEU A 1 186 ? -22.453 48.594 21.609 1 82.19 186 LEU A O 1
ATOM 1426 N N . ARG A 1 187 ? -23.5 46.625 21.797 1 82.25 187 ARG A N 1
ATOM 1427 C CA . ARG A 1 187 ? -23.438 46.531 23.25 1 82.25 187 ARG A CA 1
ATOM 1428 C C . ARG A 1 187 ? -22.781 45.25 23.703 1 82.25 187 ARG A C 1
ATOM 1430 O O . ARG A 1 187 ? -23.172 44.156 23.25 1 82.25 187 ARG A O 1
ATOM 1437 N N . GLN A 1 188 ? -21.797 45.281 24.531 1 79.81 188 GLN A N 1
ATOM 1438 C CA . GLN A 1 188 ? -21.031 44.125 24.938 1 79.81 188 GLN A CA 1
ATOM 1439 C C . GLN A 1 188 ? -21.859 43.219 25.828 1 79.81 188 GLN A C 1
ATOM 1441 O O . GLN A 1 188 ? -21.703 41.969 25.797 1 79.81 188 GLN A O 1
ATOM 1446 N N . GLY A 1 189 ? -22.688 43.812 26.656 1 81.06 189 GLY A N 1
ATOM 1447 C CA . GLY A 1 189 ? -23.406 42.969 27.609 1 81.06 189 GLY A CA 1
ATOM 1448 C C . GLY A 1 189 ? -22.531 42.531 28.781 1 81.06 189 GLY A C 1
ATOM 1449 O O . GLY A 1 189 ? -21.656 43.312 29.219 1 81.06 189 GLY A O 1
ATOM 1450 N N . GLU A 1 190 ? -22.703 41.375 29.328 1 82.62 190 GLU A N 1
ATOM 1451 C CA . GLU A 1 190 ? -22.125 41 30.609 1 82.62 190 GLU A CA 1
ATOM 1452 C C . GLU A 1 190 ? -20.906 40.094 30.406 1 82.62 190 GLU A C 1
ATOM 1454 O O . GLU A 1 190 ? -20.156 39.844 31.359 1 82.62 190 GLU A O 1
ATOM 1459 N N . LEU A 1 191 ? -20.672 39.594 29.281 1 85 191 LEU A N 1
ATOM 1460 C CA . LEU A 1 191 ? -19.516 38.719 29.016 1 85 191 LEU A CA 1
ATOM 1461 C C . LEU A 1 191 ? -18.25 39.531 28.859 1 85 191 LEU A C 1
ATOM 1463 O O . LEU A 1 191 ? -18.266 40.625 28.297 1 85 191 LEU A O 1
ATOM 1467 N N . GLY A 1 192 ? -17.109 39.094 29.406 1 80.19 192 GLY A N 1
ATOM 1468 C CA . GLY A 1 192 ? -15.828 39.781 29.297 1 80.19 192 GLY A CA 1
ATOM 1469 C C . GLY A 1 192 ? -15.203 39.656 27.922 1 80.19 192 GLY A C 1
ATOM 1470 O O . GLY A 1 192 ? -14.023 39.312 27.797 1 80.19 192 GLY A O 1
ATOM 1471 N N . ASP A 1 193 ? -15.961 39.75 26.875 1 85.19 193 ASP A N 1
ATOM 1472 C CA . ASP A 1 193 ? -15.43 39.594 25.531 1 85.19 193 ASP A CA 1
ATOM 1473 C C . ASP A 1 193 ? -15.328 40.938 24.812 1 85.19 193 ASP A C 1
ATOM 1475 O O . ASP A 1 193 ? -15.625 41.031 23.625 1 85.19 193 ASP A O 1
ATOM 1479 N N . CYS A 1 194 ? -14.914 41.938 25.578 1 83.69 194 CYS A N 1
ATOM 14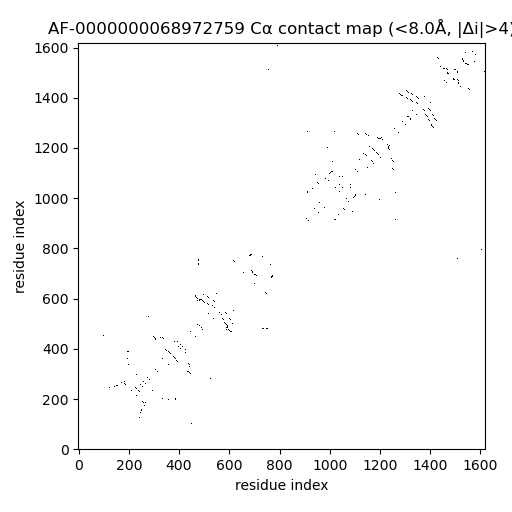80 C CA . CYS A 1 194 ? -14.727 43.281 25.016 1 83.69 194 CYS A CA 1
ATOM 1481 C C . CYS A 1 194 ? -13.773 43.25 23.828 1 83.69 194 CYS A C 1
ATOM 1483 O O . CYS A 1 194 ? -13.875 44.062 22.922 1 83.69 194 CYS A O 1
ATOM 1485 N N . TRP A 1 195 ? -12.836 42.375 23.828 1 87.69 195 TRP A N 1
ATOM 1486 C CA . TRP A 1 195 ? -11.883 42.219 22.734 1 87.69 195 TRP A CA 1
ATOM 1487 C C . TRP A 1 195 ? -12.602 41.812 21.453 1 87.69 195 TRP A C 1
ATOM 1489 O O . TRP A 1 195 ? -12.219 42.25 20.359 1 87.69 195 TRP A O 1
ATOM 1499 N N . VAL A 1 196 ? -13.641 41.062 21.578 1 90.31 196 VAL A N 1
ATOM 1500 C CA . VAL A 1 196 ? -14.422 40.656 20.406 1 90.31 196 VAL A CA 1
ATOM 1501 C C . VAL A 1 196 ? -15.219 41.844 19.891 1 90.31 196 VAL A C 1
ATOM 1503 O O . VAL A 1 196 ? -15.258 42.094 18.688 1 90.31 196 VAL A O 1
ATOM 1506 N N . VAL A 1 197 ? -15.797 42.562 20.781 1 87.69 197 VAL A N 1
ATOM 1507 C CA . VAL A 1 197 ? -16.609 43.719 20.422 1 87.69 197 VAL A CA 1
ATOM 1508 C C . VAL A 1 197 ? -15.734 44.781 19.766 1 87.69 197 VAL A C 1
ATOM 1510 O O . VAL A 1 197 ? -16.125 45.375 18.766 1 87.69 197 VAL A O 1
ATOM 1513 N N . ALA A 1 198 ? -14.586 44.938 20.344 1 87.5 198 ALA A N 1
ATOM 1514 C CA . ALA A 1 198 ? -13.656 45.906 19.781 1 87.5 198 ALA A CA 1
ATOM 1515 C C . ALA A 1 198 ? -13.258 45.531 18.359 1 87.5 198 ALA A C 1
ATOM 1517 O O . ALA A 1 198 ? -13.18 46.375 17.469 1 87.5 198 ALA A O 1
ATOM 1518 N N . ALA A 1 199 ? -12.945 44.281 18.156 1 90.75 199 ALA A N 1
ATOM 1519 C CA . ALA A 1 199 ? -12.578 43.781 16.828 1 90.75 199 ALA A CA 1
ATOM 1520 C C . ALA A 1 199 ? -13.727 43.969 15.836 1 90.75 199 ALA A C 1
ATOM 1522 O O . ALA A 1 199 ? -13.508 44.375 14.695 1 90.75 199 ALA A O 1
ATOM 1523 N N . LEU A 1 200 ? -14.883 43.688 16.281 1 87.88 200 LEU A N 1
ATOM 1524 C CA . LEU A 1 200 ? -16.062 43.844 15.43 1 87.88 200 LEU A CA 1
ATOM 1525 C C . LEU A 1 200 ? -16.266 45.312 15.062 1 87.88 200 LEU A C 1
ATOM 1527 O O . LEU A 1 200 ? -16.641 45.625 13.93 1 87.88 200 LEU A O 1
ATOM 1531 N N . ALA A 1 201 ? -16.094 46.094 15.977 1 84.38 201 ALA A N 1
ATOM 1532 C CA . ALA A 1 201 ? -16.219 47.531 15.727 1 84.38 201 ALA A CA 1
ATOM 1533 C C . ALA A 1 201 ? -15.18 48 14.703 1 84.38 201 ALA A C 1
ATOM 1535 O O . ALA A 1 201 ? -15.492 48.812 13.82 1 84.38 201 ALA A O 1
ATOM 1536 N N . ALA A 1 202 ? -14.016 47.531 14.875 1 86.69 202 ALA A N 1
ATOM 1537 C CA . ALA A 1 202 ? -12.953 47.906 13.938 1 86.69 202 ALA A CA 1
ATOM 1538 C C . ALA A 1 202 ? -13.273 47.406 12.531 1 86.69 202 ALA A C 1
ATOM 1540 O O . ALA A 1 202 ? -13.055 48.125 11.547 1 86.69 202 ALA A O 1
ATOM 1541 N N . ILE A 1 203 ? -13.789 46.281 12.438 1 87.44 203 ILE A N 1
ATOM 1542 C CA . ILE A 1 203 ? -14.094 45.656 11.156 1 87.44 203 ILE A CA 1
ATOM 1543 C C . ILE A 1 203 ? -15.281 46.344 10.516 1 87.44 203 ILE A C 1
ATOM 1545 O O . ILE A 1 203 ? -15.328 46.5 9.289 1 87.44 203 ILE A O 1
ATOM 1549 N N . SER A 1 204 ? -16.203 46.719 11.312 1 78.19 204 SER A N 1
ATOM 1550 C CA . SER A 1 204 ? -17.422 47.344 10.812 1 78.19 204 SER A CA 1
ATOM 1551 C C . SER A 1 204 ? -17.109 48.656 10.125 1 78.19 204 SER A C 1
ATOM 1553 O O . SER A 1 204 ? -17.922 49.156 9.32 1 78.19 204 SER A O 1
ATOM 1555 N N . ALA A 1 205 ? -15.984 49.156 10.43 1 74.06 205 ALA A N 1
ATOM 1556 C CA . ALA A 1 205 ? -15.578 50.375 9.75 1 74.06 205 ALA A CA 1
ATOM 1557 C C . ALA A 1 205 ? -15.266 50.125 8.281 1 74.06 205 ALA A C 1
ATOM 1559 O O . ALA A 1 205 ? -15.242 51.031 7.473 1 74.06 205 ALA A O 1
ATOM 1560 N N . GLN A 1 206 ? -15.055 48.938 7.957 1 78.88 206 GLN A N 1
ATOM 1561 C CA . GLN A 1 206 ? -14.852 48.5 6.578 1 78.88 206 GLN A CA 1
ATOM 1562 C C . GLN A 1 206 ? -15.898 47.469 6.168 1 78.88 206 GLN A C 1
ATOM 1564 O O . GLN A 1 206 ? -15.648 46.281 6.246 1 78.88 206 GLN A O 1
ATOM 1569 N N . PRO A 1 207 ? -16.922 47.875 5.562 1 74.44 207 PRO A N 1
ATOM 1570 C CA . PRO A 1 207 ? -18.078 47.031 5.289 1 74.44 207 PRO A CA 1
ATOM 1571 C C . PRO A 1 207 ? -17.703 45.781 4.449 1 74.44 207 PRO A C 1
ATOM 1573 O O . PRO A 1 207 ? -18.312 44.719 4.609 1 74.44 207 PRO A O 1
ATOM 1576 N N . SER A 1 208 ? -16.766 45.875 3.629 1 75.88 208 SER A N 1
ATOM 1577 C CA . SER A 1 208 ? -16.391 44.781 2.768 1 75.88 208 SER A CA 1
ATOM 1578 C C . SER A 1 208 ? -15.812 43.625 3.58 1 75.88 208 SER A C 1
ATOM 1580 O O . SER A 1 208 ? -15.922 42.438 3.178 1 75.88 208 SER A O 1
ATOM 1582 N N . LEU A 1 209 ? -15.219 43.938 4.676 1 82.19 209 LEU A N 1
ATOM 1583 C CA . LEU A 1 209 ? -14.633 42.906 5.516 1 82.19 209 LEU A CA 1
ATOM 1584 C C . LEU A 1 209 ? -15.711 42.125 6.254 1 82.19 209 LEU A C 1
ATOM 1586 O O . LEU A 1 209 ? -15.539 40.938 6.547 1 82.19 209 LEU A O 1
ATOM 1590 N N . LEU A 1 210 ? -16.797 42.781 6.504 1 81.94 210 LEU A N 1
ATOM 1591 C CA . LEU A 1 210 ? -17.875 42.156 7.273 1 81.94 210 LEU A CA 1
ATOM 1592 C C . LEU A 1 210 ? -18.578 41.062 6.465 1 81.94 210 LEU A C 1
ATOM 1594 O O . LEU A 1 210 ? -19.062 40.094 7.031 1 81.94 210 LEU A O 1
ATOM 1598 N N . THR A 1 211 ? -18.547 41.188 5.207 1 81 211 THR A N 1
ATOM 1599 C CA . THR A 1 211 ? -19.219 40.219 4.348 1 81 211 THR A CA 1
ATOM 1600 C C . THR A 1 211 ? -18.469 38.875 4.359 1 81 211 THR A C 1
ATOM 1602 O O . THR A 1 211 ? -19.031 37.844 4.043 1 81 211 THR A O 1
ATOM 1605 N N . ARG A 1 212 ? -17.25 39 4.719 1 83.5 212 ARG A N 1
ATOM 1606 C CA . ARG A 1 212 ? -16.484 37.75 4.812 1 83.5 212 ARG A CA 1
ATOM 1607 C C . ARG A 1 212 ? -16.938 36.938 6.008 1 83.5 212 ARG A C 1
ATOM 1609 O O . ARG A 1 212 ? -16.953 35.688 5.938 1 83.5 212 ARG A O 1
ATOM 1616 N N . VAL A 1 213 ? -17.281 37.625 7.043 1 90 213 VAL A N 1
ATOM 1617 C CA . VAL A 1 213 ? -17.672 36.938 8.281 1 90 213 VAL A CA 1
ATOM 1618 C C . VAL A 1 213 ? -19.156 36.625 8.258 1 90 213 VAL A C 1
ATOM 1620 O O . VAL A 1 213 ? -19.578 35.594 8.781 1 90 213 VAL A O 1
ATOM 1623 N N . ILE A 1 214 ? -19.891 37.562 7.617 1 90.69 214 ILE A N 1
ATOM 1624 C CA . ILE A 1 214 ? -21.344 37.438 7.566 1 90.69 214 ILE A CA 1
ATOM 1625 C C . ILE A 1 214 ? -21.781 37.188 6.125 1 90.69 214 ILE A C 1
ATOM 1627 O O . ILE A 1 214 ? -22.016 38.125 5.367 1 90.69 214 ILE A O 1
ATOM 1631 N N . PRO A 1 215 ? -22.031 35.938 5.848 1 89.06 215 PRO A N 1
ATOM 1632 C CA . PRO A 1 215 ? -22.516 35.656 4.496 1 89.06 215 PRO A CA 1
ATOM 1633 C C . PRO A 1 215 ? -23.797 36.438 4.156 1 89.06 215 PRO A C 1
ATOM 1635 O O . PRO A 1 215 ? -24.688 36.562 5.004 1 89.06 215 PRO A O 1
ATOM 1638 N N . VAL A 1 216 ? -23.891 36.844 2.98 1 83.88 216 VAL A N 1
ATOM 1639 C CA . VAL A 1 216 ? -24.969 37.719 2.555 1 83.88 216 VAL A CA 1
ATOM 1640 C C . VAL A 1 216 ? -26.219 36.906 2.275 1 83.88 216 VAL A C 1
ATOM 1642 O O . VAL A 1 216 ? -26.141 35.719 1.942 1 83.88 216 VAL A O 1
ATOM 1645 N N . GLY A 1 217 ? -27.344 37.531 2.451 1 83.88 217 GLY A N 1
ATOM 1646 C CA . GLY A 1 217 ? -28.594 36.938 2.039 1 83.88 217 GLY A CA 1
ATOM 1647 C C . GLY A 1 217 ? -29.375 36.312 3.189 1 83.88 217 GLY A C 1
ATOM 1648 O O . GLY A 1 217 ? -30.484 35.844 3.004 1 83.88 217 GLY A O 1
ATOM 1649 N N . GLN A 1 218 ? -28.828 36.406 4.367 1 90.75 218 GLN A N 1
ATOM 1650 C CA . GLN A 1 218 ? -29.531 35.812 5.504 1 90.75 218 GLN A CA 1
ATOM 1651 C C . GLN A 1 218 ? -30.594 36.781 6.051 1 90.75 218 GLN A C 1
ATOM 1653 O O . GLN A 1 218 ? -30.391 38 6.043 1 90.75 218 GLN A O 1
ATOM 1658 N N . SER A 1 219 ? -31.766 36.156 6.488 1 91.44 219 SER A N 1
ATOM 1659 C CA . SER A 1 219 ? -32.875 37.031 6.887 1 91.44 219 SER A CA 1
ATOM 1660 C C . SER A 1 219 ? -33.844 36.312 7.805 1 91.44 219 SER A C 1
ATOM 1662 O O . SER A 1 219 ? -33.812 35.062 7.922 1 91.44 219 SER A O 1
ATOM 1664 N N . PHE A 1 220 ? -34.625 37.156 8.477 1 93.62 220 PHE A N 1
ATOM 1665 C CA . PHE A 1 220 ? -35.688 36.594 9.297 1 93.62 220 PHE A CA 1
ATOM 1666 C C . PHE A 1 220 ? -37 36.594 8.531 1 93.62 220 PHE A C 1
ATOM 1668 O O . PHE A 1 220 ? -38.062 36.281 9.102 1 93.62 220 PHE A O 1
ATOM 1675 N N . ARG A 1 221 ? -37 36.875 7.316 1 89.75 221 ARG A N 1
ATOM 1676 C CA . ARG A 1 221 ? -38.219 36.875 6.508 1 89.75 221 ARG A CA 1
ATOM 1677 C C . ARG A 1 221 ? -38.781 35.469 6.41 1 89.75 221 ARG A C 1
ATOM 1679 O O . ARG A 1 221 ? -38.062 34.469 6.316 1 89.75 221 ARG A O 1
ATOM 1686 N N . PRO A 1 222 ? -40.031 35.406 6.371 1 86.81 222 PRO A N 1
ATOM 1687 C CA . PRO A 1 222 ? -40.688 34.125 6.43 1 86.81 222 PRO A CA 1
ATOM 1688 C C . PRO A 1 222 ? -40.312 33.188 5.27 1 86.81 222 PRO A C 1
ATOM 1690 O O . PRO A 1 222 ? -40.219 31.984 5.438 1 86.81 222 PRO A O 1
ATOM 1693 N N . GLU A 1 223 ? -39.969 33.75 4.188 1 85.75 223 GLU A N 1
ATOM 1694 C CA . GLU A 1 223 ? -39.625 32.938 3.021 1 85.75 223 GLU A CA 1
ATOM 1695 C C . GLU A 1 223 ? -38.219 32.344 3.164 1 85.75 223 GLU A C 1
ATOM 1697 O O . GLU A 1 223 ? -37.906 31.328 2.541 1 85.75 223 GLU A O 1
ATOM 1702 N N . TRP A 1 224 ? -37.469 32.906 3.996 1 90.69 224 TRP A N 1
ATOM 1703 C CA . TRP A 1 224 ? -36.062 32.5 4.102 1 90.69 224 TRP A CA 1
ATOM 1704 C C . TRP A 1 224 ? -35.812 31.828 5.449 1 90.69 224 TRP A C 1
ATOM 1706 O O . TRP A 1 224 ? -34.938 30.938 5.551 1 90.69 224 TRP A O 1
ATOM 1716 N N . TYR A 1 225 ? -36.562 32.125 6.449 1 94 225 TYR A N 1
ATOM 1717 C CA . TYR A 1 225 ? -36.281 31.844 7.848 1 94 225 TYR A CA 1
ATOM 1718 C C . TYR A 1 225 ? -36.438 30.375 8.164 1 94 225 TYR A C 1
ATOM 1720 O O . TYR A 1 225 ? -37.531 29.812 7.941 1 94 225 TYR A O 1
ATOM 1728 N N . THR A 1 226 ? -35.375 29.75 8.719 1 95 226 THR A N 1
ATOM 1729 C CA . THR A 1 226 ? -35.406 28.344 9.125 1 95 226 THR A CA 1
ATOM 1730 C C . THR A 1 226 ? -34.812 28.172 10.516 1 95 226 THR A C 1
ATOM 1732 O O . THR A 1 226 ? -34.656 27.047 10.984 1 95 226 THR A O 1
ATOM 1735 N N . GLY A 1 227 ? -34.406 29.297 11.148 1 95.88 227 GLY A N 1
ATOM 1736 C CA . GLY A 1 227 ? -33.781 29.234 12.469 1 95.88 227 GLY A CA 1
ATOM 1737 C C . GLY A 1 227 ? -32.281 28.938 12.414 1 95.88 227 GLY A C 1
ATOM 1738 O O . GLY A 1 227 ? -31.625 28.891 13.453 1 95.88 227 GLY A O 1
ATOM 1739 N N . ALA A 1 228 ? -31.781 28.703 11.266 1 96.38 228 ALA A N 1
ATOM 1740 C CA . ALA A 1 228 ? -30.359 28.453 11.07 1 96.38 228 ALA A CA 1
ATOM 1741 C C . ALA A 1 228 ? -29.656 29.656 10.469 1 96.38 228 ALA A C 1
ATOM 1743 O O . ALA A 1 228 ? -30.203 30.328 9.578 1 96.38 228 ALA A O 1
ATOM 1744 N N . PHE A 1 229 ? -28.516 29.969 10.953 1 96.38 229 PHE A N 1
ATOM 1745 C CA . PHE A 1 229 ? -27.688 31.047 10.43 1 96.38 229 PHE A CA 1
ATOM 1746 C C . PHE A 1 229 ? -26.234 30.609 10.305 1 96.38 229 PHE A C 1
ATOM 1748 O O . PHE A 1 229 ? -25.797 29.703 11.039 1 96.38 229 PHE A O 1
ATOM 1755 N N . ALA A 1 230 ? -25.578 31.172 9.383 1 95.62 230 ALA A N 1
ATOM 1756 C CA . ALA A 1 230 ? -24.188 30.781 9.117 1 95.62 230 ALA A CA 1
ATOM 1757 C C . ALA A 1 230 ? -23.25 31.969 9.234 1 95.62 230 ALA A C 1
ATOM 1759 O O . ALA A 1 230 ? -23.594 33.094 8.828 1 95.62 230 ALA A O 1
ATOM 1760 N N . PHE A 1 231 ? -22.094 31.766 9.805 1 95.5 231 PHE A N 1
ATOM 1761 C CA . PHE A 1 231 ? -21 32.719 9.875 1 95.5 231 PHE A CA 1
ATOM 1762 C C . PHE A 1 231 ? -19.688 32.062 9.484 1 95.5 231 PHE A C 1
ATOM 1764 O O . PHE A 1 231 ? -19.594 30.844 9.445 1 95.5 231 PHE A O 1
ATOM 1771 N N . ARG A 1 232 ? -18.719 32.875 9.172 1 93.88 232 ARG A N 1
ATOM 1772 C CA . ARG A 1 232 ? -17.422 32.344 8.766 1 93.88 232 ARG A CA 1
ATOM 1773 C C . ARG A 1 232 ? -16.297 32.938 9.617 1 93.88 232 ARG A C 1
ATOM 1775 O O . ARG A 1 232 ? -16.328 34.125 9.945 1 93.88 232 ARG A O 1
ATOM 1782 N N . PHE A 1 233 ? -15.367 32.062 10.016 1 93.5 233 PHE A N 1
ATOM 1783 C CA . PHE A 1 233 ? -14.195 32.5 10.766 1 93.5 233 PHE A CA 1
ATOM 1784 C C . PHE A 1 233 ? -12.922 31.891 10.195 1 93.5 233 PHE A C 1
ATOM 1786 O O . PHE A 1 233 ? -12.953 30.797 9.641 1 93.5 233 PHE A O 1
ATOM 1793 N N . TRP A 1 234 ? -11.883 32.625 10.258 1 91.69 234 TRP A N 1
ATOM 1794 C CA . TRP A 1 234 ? -10.57 32.156 9.828 1 91.69 234 TRP A CA 1
ATOM 1795 C C . TRP A 1 234 ? -9.867 31.406 10.969 1 91.69 234 TRP A C 1
ATOM 1797 O O . TRP A 1 234 ? -9.68 31.969 12.055 1 91.69 234 TRP A O 1
ATOM 1807 N N . ARG A 1 235 ? -9.594 30.203 10.734 1 88.62 235 ARG A N 1
ATOM 1808 C CA . ARG A 1 235 ? -8.914 29.406 11.75 1 88.62 235 ARG A CA 1
ATOM 1809 C C . ARG A 1 235 ? -7.715 28.656 11.156 1 88.62 235 ARG A C 1
ATOM 1811 O O . ARG A 1 235 ? -7.879 27.812 10.289 1 88.62 235 ARG A O 1
ATOM 1818 N N . PHE A 1 236 ? -6.562 28.984 11.625 1 89.19 236 PHE A N 1
ATOM 1819 C CA . PHE A 1 236 ? -5.344 28.234 11.336 1 89.19 236 PHE A CA 1
ATOM 1820 C C . PHE A 1 236 ? -5.148 28.078 9.828 1 89.19 236 PHE A C 1
ATOM 1822 O O . PHE A 1 236 ? -4.898 26.984 9.344 1 89.19 236 PHE A O 1
ATOM 1829 N N . GLY A 1 237 ? -5.422 29.078 9.094 1 87.31 237 GLY A N 1
ATOM 1830 C CA . GLY A 1 237 ? -5.07 29.125 7.688 1 87.31 237 GLY A CA 1
ATOM 1831 C C . GLY A 1 237 ? -6.242 28.859 6.766 1 87.31 237 GLY A C 1
ATOM 1832 O O . GLY A 1 237 ? -6.105 28.906 5.543 1 87.31 237 GLY A O 1
ATOM 1833 N N . HIS A 1 238 ? -7.41 28.594 7.305 1 87.81 238 HIS A N 1
ATOM 1834 C CA . HIS A 1 238 ? -8.57 28.344 6.457 1 87.81 238 HIS A CA 1
ATOM 1835 C C . HIS A 1 238 ? -9.836 28.953 7.059 1 87.81 238 HIS A C 1
ATOM 1837 O O . HIS A 1 238 ? -9.898 29.172 8.266 1 87.81 238 HIS A O 1
ATOM 1843 N N . TRP A 1 239 ? -10.781 29.172 6.16 1 89 239 TRP A N 1
ATOM 1844 C CA . TRP A 1 239 ? -12.078 29.672 6.594 1 89 239 TRP A CA 1
ATOM 1845 C C . TRP A 1 239 ? -13.016 28.531 6.949 1 89 239 TRP A C 1
ATOM 1847 O O . TRP A 1 239 ? -13.086 27.531 6.234 1 89 239 TRP A O 1
ATOM 1857 N N . GLU A 1 240 ? -13.609 28.719 8.102 1 90.06 240 GLU A N 1
ATOM 1858 C CA . GLU A 1 240 ? -14.57 27.734 8.578 1 90.06 240 GLU A CA 1
ATOM 1859 C C . GLU A 1 240 ? -15.961 28.328 8.727 1 90.06 240 GLU A C 1
ATOM 1861 O O . GLU A 1 240 ? -16.125 29.406 9.312 1 90.06 240 GLU A O 1
ATOM 1866 N N . GLU A 1 241 ? -16.938 27.672 8.109 1 92.62 241 GLU A N 1
ATOM 1867 C CA . GLU A 1 241 ? -18.328 28.109 8.281 1 92.62 241 GLU A CA 1
ATOM 1868 C C . GLU A 1 241 ? -18.953 27.484 9.523 1 92.62 241 GLU A C 1
ATOM 1870 O O . GLU A 1 241 ? -18.875 26.266 9.719 1 92.62 241 GLU A O 1
ATOM 1875 N N . VAL A 1 242 ? -19.438 28.297 10.359 1 94.62 242 VAL A N 1
ATOM 1876 C CA . VAL A 1 242 ? -20.094 27.875 11.594 1 94.62 242 VAL A CA 1
ATOM 1877 C C . VAL A 1 242 ? -21.609 28.078 11.484 1 94.62 242 VAL A C 1
ATOM 1879 O O . VAL A 1 242 ? -22.062 29.219 11.289 1 94.62 242 VAL A O 1
ATOM 1882 N N . ILE A 1 243 ? -22.375 27.016 11.578 1 95.5 243 ILE A N 1
ATOM 1883 C CA . ILE A 1 243 ? -23.828 27.062 11.5 1 95.5 243 ILE A CA 1
ATOM 1884 C C . ILE A 1 243 ? -24.422 26.984 12.906 1 95.5 243 ILE A C 1
ATOM 1886 O O . ILE A 1 243 ? -24.062 26.094 13.688 1 95.5 243 ILE A O 1
ATOM 1890 N N . ILE A 1 244 ? -25.266 27.922 13.242 1 96.44 244 ILE A N 1
ATOM 1891 C CA . ILE A 1 244 ? -25.875 27.953 14.57 1 96.44 244 ILE A CA 1
ATOM 1892 C C . ILE A 1 244 ? -27.391 28.078 14.438 1 96.44 244 ILE A C 1
ATOM 1894 O O . ILE A 1 244 ? -27.906 28.484 13.391 1 96.44 244 ILE A O 1
ATOM 1898 N N . ASP A 1 245 ? -28.062 27.656 15.516 1 97.12 245 ASP A N 1
ATOM 1899 C CA . ASP A 1 245 ? -29.453 28.031 15.625 1 97.12 245 ASP A CA 1
ATOM 1900 C C . ASP A 1 245 ? -29.609 29.438 16.203 1 97.12 245 ASP A C 1
ATOM 1902 O O . ASP A 1 245 ? -28.609 30.062 16.594 1 97.12 245 ASP A O 1
ATOM 1906 N N . ASP A 1 246 ? -30.828 30.016 16.188 1 96.88 246 ASP A N 1
ATOM 1907 C CA . ASP A 1 246 ? -30.984 31.406 16.578 1 96.88 246 ASP A CA 1
ATOM 1908 C C . ASP A 1 246 ? -31.531 31.516 18 1 96.88 246 ASP A C 1
ATOM 1910 O O . ASP A 1 246 ? -32.125 32.531 18.359 1 96.88 246 ASP A O 1
ATOM 1914 N N . ARG A 1 247 ? -31.375 30.469 18.781 1 96.88 247 ARG A N 1
ATOM 1915 C CA . ARG A 1 247 ? -31.734 30.578 20.188 1 96.88 247 ARG A CA 1
ATOM 1916 C C . ARG A 1 247 ? -30.641 31.297 20.969 1 96.88 247 ARG A C 1
ATOM 1918 O O . ARG A 1 247 ? -29.516 30.812 21.062 1 96.88 247 ARG A O 1
ATOM 1925 N N . LEU A 1 248 ? -30.953 32.375 21.594 1 96.81 248 LEU A N 1
ATOM 1926 C CA . LEU A 1 248 ? -29.984 33.25 22.25 1 96.81 248 LEU A CA 1
ATOM 1927 C C . LEU A 1 248 ? -30.234 33.281 23.766 1 96.81 248 LEU A C 1
ATOM 1929 O O . LEU A 1 248 ? -31.375 33.219 24.219 1 96.81 248 LEU A O 1
ATOM 1933 N N . PRO A 1 249 ? -29.156 33.25 24.562 1 95 249 PRO A N 1
ATOM 1934 C CA . PRO A 1 249 ? -29.328 33.375 26.016 1 95 249 PRO A CA 1
ATOM 1935 C C . PRO A 1 249 ? -29.828 34.75 26.438 1 95 249 PRO A C 1
ATOM 1937 O O . PRO A 1 249 ? -29.203 35.781 26.125 1 95 249 PRO A O 1
ATOM 1940 N N . VAL A 1 250 ? -30.906 34.844 27.172 1 94.25 250 VAL A N 1
ATOM 1941 C CA . VAL A 1 250 ? -31.516 36.094 27.625 1 94.25 250 VAL A CA 1
ATOM 1942 C C . VAL A 1 250 ? -32 35.938 29.062 1 94.25 250 VAL A C 1
ATOM 1944 O O . VAL A 1 250 ? -32.062 34.812 29.578 1 94.25 250 VAL A O 1
ATOM 1947 N N . ARG A 1 251 ? -32.094 37.031 29.688 1 90.75 251 ARG A N 1
ATOM 1948 C CA . ARG A 1 251 ? -32.812 37.031 30.969 1 90.75 251 ARG A CA 1
ATOM 1949 C C . ARG A 1 251 ? -34.281 36.688 30.766 1 90.75 251 ARG A C 1
ATOM 1951 O O . ARG A 1 251 ? -34.812 36.875 29.688 1 90.75 251 ARG A O 1
ATOM 1958 N N . PRO A 1 252 ? -34.781 36.281 32.031 1 83.88 252 PRO A N 1
ATOM 1959 C CA . PRO A 1 252 ? -36.219 36.062 31.938 1 83.88 252 PRO A CA 1
ATOM 1960 C C . PRO A 1 252 ? -36.969 37.344 31.516 1 83.88 252 PRO A C 1
ATOM 1962 O O . PRO A 1 252 ? -36.719 38.406 32.031 1 83.88 252 PRO A O 1
ATOM 1965 N N . GLY A 1 253 ? -37.562 37.562 30.438 1 84 253 GLY A N 1
ATOM 1966 C CA . GLY A 1 253 ? -38.219 38.719 29.891 1 84 253 GLY A CA 1
ATOM 1967 C C . GLY A 1 253 ? -37.75 39.094 28.5 1 84 253 GLY A C 1
ATOM 1968 O O . GLY A 1 253 ? -38.312 39.969 27.859 1 84 253 GLY A O 1
ATOM 1969 N N . GLY A 1 254 ? -36.594 38.594 28.203 1 89 254 GLY A N 1
ATOM 1970 C CA . GLY A 1 254 ? -36.188 38.781 26.828 1 89 254 GLY A CA 1
ATOM 1971 C C . GLY A 1 254 ? -35 39.719 26.672 1 89 254 GLY A C 1
ATOM 1972 O O . GLY A 1 254 ? -34.594 40.031 25.562 1 89 254 GLY A O 1
ATOM 1973 N N . GLN A 1 255 ? -34.5 40.156 27.781 1 88.44 255 GLN A N 1
ATOM 1974 C CA . GLN A 1 255 ? -33.375 41.094 27.719 1 88.44 255 GLN A CA 1
ATOM 1975 C C . GLN A 1 255 ? -32.094 40.344 27.375 1 88.44 255 GLN A C 1
ATOM 1977 O O . GLN A 1 255 ? -31.688 39.406 28.094 1 88.44 255 GLN A O 1
ATOM 1982 N N . PRO A 1 256 ? -31.422 40.75 26.312 1 88.75 256 PRO A N 1
ATOM 1983 C CA . PRO A 1 256 ? -30.188 40.062 25.938 1 88.75 256 PRO A CA 1
ATOM 1984 C C . PRO A 1 256 ? -29.109 40.156 27.016 1 88.75 256 PRO A C 1
ATOM 1986 O O . PRO A 1 256 ? -28.938 41.219 27.641 1 88.75 256 PRO A O 1
ATOM 1989 N N . LEU A 1 257 ? -28.422 39.156 27.281 1 88.69 257 LEU A N 1
ATOM 1990 C CA . LEU A 1 257 ? -27.422 39.062 28.328 1 88.69 257 LEU A CA 1
ATOM 1991 C C . LEU A 1 257 ? -26.031 39.406 27.781 1 88.69 257 LEU A C 1
ATOM 1993 O O . LEU A 1 257 ? -25.219 40 28.484 1 88.69 257 LEU A O 1
ATOM 1997 N N . PHE A 1 258 ? -25.703 39.031 26.625 1 92.44 258 PHE A N 1
ATOM 1998 C CA . PHE A 1 258 ? -24.375 39.156 26.047 1 92.44 258 PHE A CA 1
ATOM 1999 C C . PHE A 1 258 ? -24.391 40.188 24.906 1 92.44 258 PHE A C 1
ATOM 2001 O O . PHE A 1 258 ? -25.203 41.094 24.891 1 92.44 258 PHE A O 1
ATOM 2008 N N . VAL A 1 259 ? -23.5 40.062 23.953 1 89.88 259 VAL A N 1
ATOM 2009 C CA . VAL A 1 259 ? -23.406 41.062 22.906 1 89.88 259 VAL A CA 1
ATOM 2010 C C . VAL A 1 259 ? -24.75 41.219 22.203 1 89.88 259 VAL A C 1
ATOM 2012 O O . VAL A 1 259 ? -25.422 40.219 21.922 1 89.88 259 VAL A O 1
ATOM 2015 N N . HIS A 1 260 ? -25.188 42.438 21.969 1 90.25 260 HIS A N 1
ATOM 2016 C CA . HIS A 1 260 ? -26.438 42.719 21.281 1 90.25 260 HIS A CA 1
ATOM 2017 C C . HIS A 1 260 ? -26.422 44.125 20.672 1 90.25 260 HIS A C 1
ATOM 2019 O O . HIS A 1 260 ? -25.5 44.906 20.906 1 90.25 260 HIS A O 1
ATOM 2025 N N . SER A 1 261 ? -27.406 44.312 19.828 1 88.62 261 SER A N 1
ATOM 2026 C CA . SER A 1 261 ? -27.547 45.625 19.203 1 88.62 261 SER A CA 1
ATOM 2027 C C . SER A 1 261 ? -28.391 46.562 20.062 1 88.62 261 SER A C 1
ATOM 2029 O O . SER A 1 261 ? -29.312 46.125 20.75 1 88.62 261 SER A O 1
ATOM 2031 N N . GLY A 1 262 ? -28.031 47.844 20.016 1 83.69 262 GLY A N 1
ATOM 2032 C CA . GLY A 1 262 ? -28.875 48.844 20.641 1 83.69 262 GLY A CA 1
ATOM 2033 C C . GLY A 1 262 ? -30.25 48.969 20 1 83.69 262 GLY A C 1
ATOM 2034 O O . GLY A 1 262 ? -31.203 49.438 20.625 1 83.69 262 GLY A O 1
ATOM 2035 N N . ARG A 1 263 ? -30.297 48.469 18.781 1 85.44 263 ARG A N 1
ATOM 2036 C CA . ARG A 1 263 ? -31.578 48.375 18.094 1 85.44 263 ARG A CA 1
ATOM 2037 C C . ARG A 1 263 ? -32.312 47.125 18.5 1 85.44 263 ARG A C 1
ATOM 2039 O O . ARG A 1 263 ? -31.844 46 18.25 1 85.44 263 ARG A O 1
ATOM 2046 N N . SER A 1 264 ? -33.469 47.312 19.031 1 83.5 264 SER A N 1
ATOM 2047 C CA . SER A 1 264 ? -34.188 46.219 19.703 1 83.5 264 SER A CA 1
ATOM 2048 C C . SER A 1 264 ? -34.562 45.125 18.719 1 83.5 264 SER A C 1
ATOM 2050 O O . SER A 1 264 ? -34.812 43.969 19.109 1 83.5 264 SER A O 1
ATOM 2052 N N . ASN A 1 265 ? -34.562 45.406 17.422 1 88.94 265 ASN A N 1
ATOM 2053 C CA . ASN A 1 265 ? -35.031 44.406 16.484 1 88.94 265 ASN A CA 1
ATOM 2054 C C . ASN A 1 265 ? -33.875 43.844 15.656 1 88.94 265 ASN A C 1
ATOM 2056 O O . ASN A 1 265 ? -34.062 43.062 14.734 1 88.94 265 ASN A O 1
ATOM 2060 N N . GLU A 1 266 ? -32.625 44.219 15.922 1 92.5 266 GLU A N 1
ATOM 2061 C CA . GLU A 1 266 ? -31.453 43.75 15.18 1 92.5 266 GLU A CA 1
ATOM 2062 C C . GLU A 1 266 ? -30.703 42.688 15.953 1 92.5 266 GLU A C 1
ATOM 2064 O O . GLU A 1 266 ? -30.422 42.844 17.141 1 92.5 266 GLU A O 1
ATOM 2069 N N . PHE A 1 267 ? -30.234 41.562 15.203 1 94.62 267 PHE A N 1
ATOM 2070 C CA . PHE A 1 267 ? -29.75 40.469 16 1 94.62 267 PHE A CA 1
ATOM 2071 C C . PHE A 1 267 ? -28.438 39.938 15.445 1 94.62 267 PHE A C 1
ATOM 2073 O O . PHE A 1 267 ? -27.859 38.969 15.984 1 94.62 267 PHE A O 1
ATOM 2080 N N . TRP A 1 268 ? -27.75 40.469 14.414 1 92.38 268 TRP A N 1
ATOM 2081 C CA . TRP A 1 268 ? -26.547 39.938 13.805 1 92.38 268 TRP A CA 1
ATOM 2082 C C . TRP A 1 268 ? -25.406 39.875 14.82 1 92.38 268 TRP A C 1
ATOM 2084 O O . TRP A 1 268 ? -24.609 38.938 14.836 1 92.38 268 TRP A O 1
ATOM 2094 N N . PRO A 1 269 ? -25.297 40.875 15.727 1 92.25 269 PRO A N 1
ATOM 2095 C CA . PRO A 1 269 ? -24.172 40.812 16.656 1 92.25 269 PRO A CA 1
ATOM 2096 C C . PRO A 1 269 ? -24.297 39.656 17.641 1 92.25 269 PRO A C 1
ATOM 2098 O O . PRO A 1 269 ? -23.312 38.969 17.953 1 92.25 269 PRO A O 1
ATOM 2101 N N . ALA A 1 270 ? -25.531 39.469 18.141 1 94.5 270 ALA A N 1
ATOM 2102 C CA . ALA A 1 270 ? -25.766 38.375 19.094 1 94.5 270 ALA A CA 1
ATOM 2103 C C . ALA A 1 270 ? -25.547 37.031 18.438 1 94.5 270 ALA A C 1
ATOM 2105 O O . ALA A 1 270 ? -24.984 36.125 19.062 1 94.5 270 ALA A O 1
ATOM 2106 N N . LEU A 1 271 ? -26 36.906 17.234 1 96.31 271 LEU A N 1
ATOM 2107 C CA . LEU A 1 271 ? -25.828 35.656 16.516 1 96.31 271 LEU A CA 1
ATOM 2108 C C . LEU A 1 271 ? -24.359 35.406 16.188 1 96.31 271 LEU A C 1
ATOM 2110 O O . LEU A 1 271 ? -23.891 34.25 16.234 1 96.31 271 LEU A O 1
ATOM 2114 N N . LEU A 1 272 ? -23.656 36.438 15.812 1 94.88 272 LEU A N 1
ATOM 2115 C CA . LEU A 1 272 ? -22.234 36.312 15.531 1 94.88 272 LEU A CA 1
ATOM 2116 C C . LEU A 1 272 ? -21.469 35.844 16.781 1 94.88 272 LEU A C 1
ATOM 2118 O O . LEU A 1 272 ? -20.594 34.969 16.688 1 94.88 272 LEU A O 1
ATOM 2122 N N . GLU A 1 273 ? -21.766 36.469 17.875 1 95.12 273 GLU A N 1
ATOM 2123 C CA . GLU A 1 273 ? -21.125 36.062 19.125 1 95.12 273 GLU A CA 1
ATOM 2124 C C . GLU A 1 273 ? -21.391 34.594 19.453 1 95.12 273 GLU A C 1
ATOM 2126 O O . GLU A 1 273 ? -20.5 33.906 19.922 1 95.12 273 GLU A O 1
ATOM 2131 N N . LYS A 1 274 ? -22.641 34.219 19.266 1 96.19 274 LYS A N 1
ATOM 2132 C CA . LYS A 1 274 ? -22.969 32.812 19.516 1 96.19 274 LYS A CA 1
ATOM 2133 C C . LYS A 1 274 ? -22.141 31.891 18.625 1 96.19 274 LYS A C 1
ATOM 2135 O O . LYS A 1 274 ? -21.656 30.844 19.078 1 96.19 274 LYS A O 1
ATOM 2140 N N . ALA A 1 275 ? -22.094 32.219 17.359 1 96.25 275 ALA A N 1
ATOM 2141 C CA . ALA A 1 275 ? -21.281 31.438 16.438 1 96.25 275 ALA A CA 1
ATOM 2142 C C . ALA A 1 275 ? -19.828 31.375 16.891 1 96.25 275 ALA A C 1
ATOM 2144 O O . ALA A 1 275 ? -19.188 30.312 16.812 1 96.25 275 ALA A O 1
ATOM 2145 N N . TYR A 1 276 ? -19.266 32.5 17.312 1 94.5 276 TYR A N 1
ATOM 2146 C CA . TYR A 1 276 ? -17.891 32.531 17.781 1 94.5 276 TYR A CA 1
ATOM 2147 C C . TYR A 1 276 ? -17.719 31.75 19.062 1 94.5 276 TYR A C 1
ATOM 2149 O O . TYR A 1 276 ? -16.688 31.125 19.297 1 94.5 276 TYR A O 1
ATOM 2157 N N . ALA A 1 277 ? -18.719 31.812 19.922 1 93.31 277 ALA A N 1
ATOM 2158 C CA . ALA A 1 277 ? -18.719 31.016 21.141 1 93.31 277 ALA A CA 1
ATOM 2159 C C . ALA A 1 277 ? -18.688 29.516 20.828 1 93.31 277 ALA A C 1
ATOM 2161 O O . ALA A 1 277 ? -17.969 28.75 21.469 1 93.31 277 ALA A O 1
ATOM 2162 N N . LYS A 1 278 ? -19.516 29.188 19.922 1 92.88 278 LYS A N 1
ATOM 2163 C CA . LYS A 1 278 ? -19.516 27.781 19.5 1 92.88 278 LYS A CA 1
ATOM 2164 C C . LYS A 1 278 ? -18.156 27.359 18.984 1 92.88 278 LYS A C 1
ATOM 2166 O O . LYS A 1 278 ? -17.656 26.281 19.328 1 92.88 278 LYS A O 1
ATOM 2171 N N . LEU A 1 279 ? -17.625 28.203 18.141 1 90.19 279 LEU A N 1
ATOM 2172 C CA . LEU A 1 279 ? -16.312 27.922 17.562 1 90.19 279 LEU A CA 1
ATOM 2173 C C . LEU A 1 279 ? -15.266 27.703 18.656 1 90.19 279 LEU A C 1
ATOM 2175 O O . LEU A 1 279 ? -14.352 26.891 18.5 1 90.19 279 LEU A O 1
ATOM 2179 N N . ASN A 1 280 ? -15.391 28.406 19.703 1 87.75 280 ASN A N 1
ATOM 2180 C CA . ASN A 1 280 ? -14.398 28.375 20.766 1 87.75 280 ASN A CA 1
ATOM 2181 C C . ASN A 1 280 ? -14.828 27.453 21.906 1 87.75 280 ASN A C 1
ATOM 2183 O O . ASN A 1 280 ? -14.094 27.297 22.891 1 87.75 280 ASN A O 1
ATOM 2187 N N . GLY A 1 281 ? -16.047 26.953 21.891 1 83.88 281 GLY A N 1
ATOM 2188 C CA . GLY A 1 281 ? -16.469 25.938 22.844 1 83.88 281 GLY A CA 1
ATOM 2189 C C . GLY A 1 281 ? -17.641 26.359 23.703 1 83.88 281 GLY A C 1
ATOM 2190 O O . GLY A 1 281 ? -18.547 25.578 23.953 1 83.88 281 GLY A O 1
ATOM 2191 N N . SER A 1 282 ? -17.594 27.625 24.188 1 88.81 282 SER A N 1
ATOM 2192 C CA . SER A 1 282 ? -18.641 28.156 25.047 1 88.81 282 SER A CA 1
ATOM 2193 C C . SER A 1 282 ? -18.609 29.688 25.094 1 88.81 282 SER A C 1
ATOM 2195 O O . SER A 1 282 ? -17.656 30.297 24.609 1 88.81 282 SER A O 1
ATOM 2197 N N . TYR A 1 283 ? -19.625 30.266 25.656 1 91.12 283 TYR A N 1
ATOM 2198 C CA . TYR A 1 283 ? -19.625 31.703 25.859 1 91.12 283 TYR A CA 1
ATOM 2199 C C . TYR A 1 283 ? -18.531 32.125 26.828 1 91.12 283 TYR A C 1
ATOM 2201 O O . TYR A 1 283 ? -17.828 33.125 26.594 1 91.12 283 TYR A O 1
ATOM 2209 N N . GLU A 1 284 ? -18.266 31.344 27.797 1 87.94 284 GLU A N 1
ATOM 2210 C CA . GLU A 1 284 ? -17.234 31.656 28.781 1 87.94 284 GLU A CA 1
ATOM 2211 C C . GLU A 1 284 ? -15.844 31.656 28.141 1 87.94 284 GLU A C 1
ATOM 2213 O O . GLU A 1 284 ? -14.953 32.375 28.594 1 87.94 284 GLU A O 1
ATOM 2218 N N . ALA A 1 285 ? -15.711 30.859 27.172 1 86 285 ALA A N 1
ATOM 2219 C CA . ALA A 1 285 ? -14.422 30.781 26.484 1 86 285 ALA A CA 1
ATOM 2220 C C . ALA A 1 285 ? -14.055 32.125 25.875 1 86 285 ALA A C 1
ATOM 2222 O O . ALA A 1 285 ? -12.891 32.375 25.547 1 86 285 ALA A O 1
ATOM 2223 N N . LEU A 1 286 ? -14.992 33.062 25.781 1 88.62 286 LEU A N 1
ATOM 2224 C CA . LEU A 1 286 ? -14.758 34.375 25.172 1 88.62 286 LEU A CA 1
ATOM 2225 C C . LEU A 1 286 ? -14.422 35.406 26.234 1 88.62 286 LEU A C 1
ATOM 2227 O O . LEU A 1 286 ? -14.172 36.562 25.922 1 88.62 286 LEU A O 1
ATOM 2231 N N . ASN A 1 287 ? -14.422 35.156 27.547 1 84.44 287 ASN A N 1
ATOM 2232 C CA . ASN A 1 287 ? -14.211 36.125 28.625 1 84.44 287 ASN A CA 1
ATOM 2233 C C . ASN A 1 287 ? -12.852 36.781 28.516 1 84.44 287 ASN A C 1
ATOM 2235 O O . ASN A 1 287 ? -12.695 37.969 28.891 1 84.44 287 ASN A O 1
ATOM 2239 N N . VAL A 1 288 ? -11.836 36.25 28.078 1 79.81 288 VAL A N 1
ATOM 2240 C CA . VAL A 1 288 ? -10.516 36.875 28 1 79.81 288 VAL A CA 1
ATOM 2241 C C . VAL A 1 288 ? -9.859 36.5 26.672 1 79.81 288 VAL A C 1
ATOM 2243 O O . VAL A 1 288 ? -9.914 35.375 26.234 1 79.81 288 VAL A O 1
ATOM 2246 N N . GLY A 1 289 ? -9.406 37.688 26.125 1 82.25 289 GLY A N 1
ATOM 2247 C CA . GLY A 1 289 ? -8.719 37.469 24.859 1 82.25 289 GLY A CA 1
ATOM 2248 C C . GLY A 1 289 ? -8.008 38.719 24.359 1 82.25 289 GLY A C 1
ATOM 2249 O O . GLY A 1 289 ? -7.938 39.719 25.062 1 82.25 289 GLY A O 1
ATOM 2250 N N . LEU A 1 290 ? -7.402 38.562 23.281 1 86.12 290 LEU A N 1
ATOM 2251 C CA . LEU A 1 290 ? -6.688 39.656 22.656 1 86.12 290 LEU A CA 1
ATOM 2252 C C . LEU A 1 290 ? -7.43 40.125 21.406 1 86.12 290 LEU A C 1
ATOM 2254 O O . LEU A 1 290 ? -7.926 39.312 20.625 1 86.12 290 LEU A O 1
ATOM 2258 N N . VAL A 1 291 ? -7.508 41.406 21.297 1 90.38 291 VAL A N 1
ATOM 2259 C CA . VAL A 1 291 ? -8.203 42 20.156 1 90.38 291 VAL A CA 1
ATOM 2260 C C . VAL A 1 291 ? -7.605 41.469 18.859 1 90.38 291 VAL A C 1
ATOM 2262 O O . VAL A 1 291 ? -8.328 41.219 17.906 1 90.38 291 VAL A O 1
ATOM 2265 N N . GLY A 1 292 ? -6.312 41.375 18.891 1 91.25 292 GLY A N 1
ATOM 2266 C CA . GLY A 1 292 ? -5.629 40.875 17.719 1 91.25 292 GLY A CA 1
ATOM 2267 C C . GLY A 1 292 ? -6.098 39.5 17.297 1 91.25 292 GLY A C 1
ATOM 2268 O O . GLY A 1 292 ? -6.195 39.188 16.109 1 91.25 292 GLY A O 1
ATOM 2269 N N . ASP A 1 293 ? -6.367 38.625 18.219 1 90.81 293 ASP A N 1
ATOM 2270 C CA . ASP A 1 293 ? -6.848 37.281 17.922 1 90.81 293 ASP A CA 1
ATOM 2271 C C . ASP A 1 293 ? -8.203 37.312 17.219 1 90.81 293 ASP A C 1
ATOM 2273 O O . ASP A 1 293 ? -8.438 36.562 16.266 1 90.81 293 ASP A O 1
ATOM 2277 N N . ALA A 1 294 ? -9.023 38.125 17.75 1 92.5 294 ALA A N 1
ATOM 2278 C CA . ALA A 1 294 ? -10.352 38.25 17.156 1 92.5 294 ALA A CA 1
ATOM 2279 C C . ALA A 1 294 ? -10.266 38.844 15.742 1 92.5 294 ALA A C 1
ATOM 2281 O O . ALA A 1 294 ? -10.992 38.406 14.844 1 92.5 294 ALA A O 1
ATOM 2282 N N . MET A 1 295 ? -9.438 39.812 15.57 1 93.44 295 MET A N 1
ATOM 2283 C CA . MET A 1 295 ? -9.266 40.406 14.242 1 93.44 295 MET A CA 1
ATOM 2284 C C . MET A 1 295 ? -8.758 39.375 13.258 1 93.44 295 MET A C 1
ATOM 2286 O O . MET A 1 295 ? -9.258 39.281 12.133 1 93.44 295 MET A O 1
ATOM 2290 N N . ASP A 1 296 ? -7.781 38.594 13.711 1 92.88 296 ASP A N 1
ATOM 2291 C CA . ASP A 1 296 ? -7.27 37.531 12.859 1 92.88 296 ASP A CA 1
ATOM 2292 C C . ASP A 1 296 ? -8.375 36.562 12.484 1 92.88 296 ASP A C 1
ATOM 2294 O O . ASP A 1 296 ? -8.508 36.188 11.32 1 92.88 296 ASP A O 1
ATOM 2298 N N . ASP A 1 297 ? -9.125 36.156 13.438 1 92.69 297 ASP A N 1
ATOM 2299 C CA . ASP A 1 297 ? -10.148 35.125 13.227 1 92.69 297 ASP A CA 1
ATOM 2300 C C . ASP A 1 297 ? -11.25 35.625 12.305 1 92.69 297 ASP A C 1
ATOM 2302 O O . ASP A 1 297 ? -11.891 34.844 11.602 1 92.69 297 ASP A O 1
ATOM 2306 N N . MET A 1 298 ? -11.453 36.906 12.289 1 93.19 298 MET A N 1
ATOM 2307 C CA . MET A 1 298 ? -12.586 37.438 11.539 1 93.19 298 MET A CA 1
ATOM 2308 C C . MET A 1 298 ? -12.133 37.969 10.18 1 93.19 298 MET A C 1
ATOM 2310 O O . MET A 1 298 ? -12.961 38.188 9.297 1 93.19 298 MET A O 1
ATOM 2314 N N . THR A 1 299 ? -10.844 38.125 9.969 1 91.44 299 THR A N 1
ATOM 2315 C CA . THR A 1 299 ? -10.406 38.688 8.703 1 91.44 299 THR A CA 1
ATOM 2316 C C . THR A 1 299 ? -9.391 37.781 8.016 1 91.44 299 THR A C 1
ATOM 2318 O O . THR A 1 299 ? -9.125 37.938 6.82 1 91.44 299 THR A O 1
ATOM 2321 N N . GLY A 1 300 ? -8.805 36.906 8.773 1 90.19 300 GLY A N 1
ATOM 2322 C CA . GLY A 1 300 ? -7.688 36.125 8.242 1 90.19 300 GLY A CA 1
ATOM 2323 C C . GLY A 1 300 ? -6.402 36.938 8.164 1 90.19 300 GLY A C 1
ATOM 2324 O O . GLY A 1 300 ? -5.445 36.531 7.512 1 90.19 300 GLY A O 1
ATOM 2325 N N . GLY A 1 301 ? -6.395 38.062 8.758 1 91.69 301 GLY A N 1
ATOM 2326 C CA . GLY A 1 301 ? -5.23 38.906 8.727 1 91.69 301 GLY A CA 1
ATOM 2327 C C . GLY A 1 301 ? -4.141 38.5 9.688 1 91.69 301 GLY A C 1
ATOM 2328 O O . GLY A 1 301 ? -4.266 37.469 10.352 1 91.69 301 GLY A O 1
ATOM 2329 N N . LEU A 1 302 ? -3.07 39.219 9.664 1 93.44 302 LEU A N 1
ATOM 2330 C CA . LEU A 1 302 ? -1.917 39 10.531 1 93.44 302 LEU A CA 1
ATOM 2331 C C . LEU A 1 302 ? -1.682 40.219 11.43 1 93.44 302 LEU A C 1
ATOM 2333 O O . LEU A 1 302 ? -1.418 41.312 10.945 1 93.44 302 LEU A O 1
ATOM 2337 N N . THR A 1 303 ? -1.771 39.969 12.734 1 94.56 303 THR A N 1
ATOM 2338 C CA . THR A 1 303 ? -1.713 41.094 13.664 1 94.56 303 THR A CA 1
ATOM 2339 C C . THR A 1 303 ? -0.319 41.219 14.273 1 94.56 303 THR A C 1
ATOM 2341 O O . THR A 1 303 ? 0.195 40.281 14.859 1 94.56 303 THR A O 1
ATOM 2344 N N . GLU A 1 304 ? 0.249 42.375 14.117 1 92.94 304 GLU A N 1
ATOM 2345 C CA . GLU A 1 304 ? 1.444 42.812 14.844 1 92.94 304 GLU A CA 1
ATOM 2346 C C . GLU A 1 304 ? 1.081 43.594 16.094 1 92.94 304 GLU A C 1
ATOM 2348 O O . GLU A 1 304 ? 0.29 44.562 16.031 1 92.94 304 GLU A O 1
ATOM 2353 N N . SER A 1 305 ? 1.656 43.156 17.172 1 90.5 305 SER A N 1
ATOM 2354 C CA . SER A 1 305 ? 1.344 43.844 18.422 1 90.5 305 SER A CA 1
ATOM 2355 C C . SER A 1 305 ? 2.57 44.562 18.969 1 90.5 305 SER A C 1
ATOM 2357 O O . SER A 1 305 ? 3.676 44.031 18.953 1 90.5 305 SER A O 1
ATOM 2359 N N . TYR A 1 306 ? 2.361 45.781 19.375 1 88.56 306 TYR A N 1
ATOM 2360 C CA . TYR A 1 306 ? 3.416 46.594 19.984 1 88.56 306 TYR A CA 1
ATOM 2361 C C . TYR A 1 306 ? 3.035 47 21.406 1 88.56 306 TYR A C 1
ATOM 2363 O O . TYR A 1 306 ? 1.892 47.406 21.656 1 88.56 306 TYR A O 1
ATOM 2371 N N . THR A 1 307 ? 3.965 46.812 22.297 1 84.69 307 THR A N 1
ATOM 2372 C CA . THR A 1 307 ? 3.809 47.375 23.625 1 84.69 307 THR A CA 1
ATOM 2373 C C . THR A 1 307 ? 4.375 48.781 23.688 1 84.69 307 THR A C 1
ATOM 2375 O O . THR A 1 307 ? 5.523 49.031 23.297 1 84.69 307 THR A O 1
ATOM 2378 N N . LEU A 1 308 ? 3.588 49.656 24.094 1 83.31 308 LEU A N 1
ATOM 2379 C CA . LEU A 1 308 ? 4.012 51.062 24.172 1 83.31 308 LEU A CA 1
ATOM 2380 C C . LEU A 1 308 ? 4.523 51.375 25.562 1 83.31 308 LEU A C 1
ATOM 2382 O O . LEU A 1 308 ? 4.199 50.688 26.531 1 83.31 308 LEU A O 1
ATOM 2386 N N . PRO A 1 309 ? 5.555 52.312 25.609 1 67.19 309 PRO A N 1
ATOM 2387 C CA . PRO A 1 309 ? 6.277 52.594 26.844 1 67.19 309 PRO A CA 1
ATOM 2388 C C . PRO A 1 309 ? 5.34 52.812 28.031 1 67.19 309 PRO A C 1
ATOM 2390 O O . PRO A 1 309 ? 5.711 52.531 29.188 1 67.19 309 PRO A O 1
ATOM 2393 N N . ALA A 1 310 ? 4.156 53.406 27.734 1 57.53 310 ALA A N 1
ATOM 2394 C CA . ALA A 1 310 ? 3.266 53.688 28.859 1 57.53 310 ALA A CA 1
ATOM 2395 C C . ALA A 1 310 ? 2.865 52.406 29.578 1 57.53 310 ALA A C 1
ATOM 2397 O O . ALA A 1 310 ? 2.445 52.438 30.734 1 57.53 310 ALA A O 1
ATOM 2398 N N . ALA A 1 311 ? 2.936 51.406 28.688 1 56.03 311 ALA A N 1
ATOM 2399 C CA . ALA A 1 311 ? 2.533 50.156 29.312 1 56.03 311 ALA A CA 1
ATOM 2400 C C . ALA A 1 311 ? 3.48 49.781 30.453 1 56.03 311 ALA A C 1
ATOM 2402 O O . ALA A 1 311 ? 4.332 50.594 30.859 1 56.03 311 ALA A O 1
ATOM 2403 N N . GLU A 1 312 ? 4.223 48.594 30.516 1 54.75 312 GLU A N 1
ATOM 2404 C CA . GLU A 1 312 ? 5.082 48.094 31.578 1 54.75 312 GLU A CA 1
ATOM 2405 C C . GLU A 1 312 ? 6.484 48.688 31.484 1 54.75 312 GLU A C 1
ATOM 2407 O O . GLU A 1 312 ? 6.914 49.094 30.406 1 54.75 312 GLU A O 1
ATOM 2412 N N . GLU A 1 313 ? 7.047 48.938 32.656 1 49.53 313 GLU A N 1
ATOM 2413 C CA . GLU A 1 313 ? 8.43 49.25 33 1 49.53 313 GLU A CA 1
ATOM 2414 C C . GLU A 1 313 ? 9.406 48.438 32.156 1 49.53 313 GLU A C 1
ATOM 2416 O O . GLU A 1 313 ? 10.617 48.469 32.406 1 49.53 313 GLU A O 1
ATOM 2421 N N . GLN A 1 314 ? 8.891 47.688 31.234 1 50.22 314 GLN A N 1
ATOM 2422 C CA . GLN A 1 314 ? 9.867 46.688 30.812 1 50.22 314 GLN A CA 1
ATOM 2423 C C . GLN A 1 314 ? 10.68 47.156 29.625 1 50.22 314 GLN A C 1
ATOM 2425 O O . GLN A 1 314 ? 11.461 46.406 29.031 1 50.22 314 GLN A O 1
ATOM 2430 N N . GLY A 1 315 ? 11.047 48.281 29.594 1 54.34 315 GLY A N 1
ATOM 2431 C CA . GLY A 1 315 ? 12.117 48.781 28.75 1 54.34 315 GLY A CA 1
ATOM 2432 C C . GLY A 1 315 ? 11.883 48.531 27.266 1 54.34 315 GLY A C 1
ATOM 2433 O O . GLY A 1 315 ? 12.797 48.688 26.453 1 54.34 315 GLY A O 1
ATOM 2434 N N . ILE A 1 316 ? 10.703 47.906 26.812 1 60.38 316 ILE A N 1
ATOM 2435 C CA . ILE A 1 316 ? 10.586 47.719 25.375 1 60.38 316 ILE A CA 1
ATOM 2436 C C . ILE A 1 316 ? 10.117 49 24.703 1 60.38 316 ILE A C 1
ATOM 2438 O O . ILE A 1 316 ? 9.148 49.625 25.141 1 60.38 316 ILE A O 1
ATOM 2442 N N . GLN A 1 317 ? 10.945 49.531 23.781 1 69.62 317 GLN A N 1
ATOM 2443 C CA . GLN A 1 317 ? 10.641 50.719 23.031 1 69.62 317 GLN A CA 1
ATOM 2444 C C . GLN A 1 317 ? 10.047 50.406 21.656 1 69.62 317 GLN A C 1
ATOM 2446 O O . GLN A 1 317 ? 10.453 49.406 21.031 1 69.62 317 GLN A O 1
ATOM 2451 N N . PRO A 1 318 ? 8.938 51.094 21.328 1 78.62 318 PRO A N 1
ATOM 2452 C CA . PRO A 1 318 ? 8.438 50.906 19.969 1 78.62 318 PRO A CA 1
ATOM 2453 C C . PRO A 1 318 ? 9.492 51.25 18.906 1 78.62 318 PRO A C 1
ATOM 2455 O O . PRO A 1 318 ? 10.469 51.938 19.203 1 78.62 318 PRO A O 1
ATOM 2458 N N . PRO A 1 319 ? 9.297 50.75 17.828 1 81.06 319 PRO A N 1
ATOM 2459 C CA . PRO A 1 319 ? 10.242 51.062 16.766 1 81.06 319 PRO A CA 1
ATOM 2460 C C . PRO A 1 319 ? 10.312 52.562 16.469 1 81.06 319 PRO A C 1
ATOM 2462 O O . PRO A 1 319 ? 9.297 53.25 16.531 1 81.06 319 PRO A O 1
ATOM 2465 N N . PRO A 1 320 ? 11.508 52.969 16.141 1 78.62 320 PRO A N 1
ATOM 2466 C CA . PRO A 1 320 ? 11.688 54.406 15.875 1 78.62 320 PRO A CA 1
ATOM 2467 C C . PRO A 1 320 ? 10.875 54.875 14.672 1 78.62 320 PRO A C 1
ATOM 2469 O O . PRO A 1 320 ? 10.531 56.062 14.594 1 78.62 320 PRO A O 1
ATOM 2472 N N . ASP A 1 321 ? 10.562 54 13.844 1 85.12 321 ASP A N 1
ATOM 2473 C CA . ASP A 1 321 ? 9.82 54.375 12.648 1 85.12 321 ASP A CA 1
ATOM 2474 C C . ASP A 1 321 ? 8.344 54 12.781 1 85.12 321 ASP A C 1
ATOM 2476 O O . ASP A 1 321 ? 7.699 53.656 11.797 1 85.12 321 ASP A O 1
ATOM 2480 N N . LEU A 1 322 ? 7.781 54.094 13.93 1 88.38 322 LEU A N 1
ATOM 2481 C CA . LEU A 1 322 ? 6.398 53.688 14.172 1 88.38 322 LEU A CA 1
ATOM 2482 C C . LEU A 1 322 ? 5.441 54.531 13.336 1 88.38 322 LEU A C 1
ATOM 2484 O O . LEU A 1 322 ? 4.41 54.031 12.875 1 88.38 322 LEU A O 1
ATOM 2488 N N . ASP A 1 323 ? 5.738 55.812 13.203 1 89.19 323 ASP A N 1
ATOM 2489 C CA . ASP A 1 323 ? 4.871 56.688 12.414 1 89.19 323 ASP A CA 1
ATOM 2490 C C . ASP A 1 323 ? 4.781 56.219 10.969 1 89.19 323 ASP A C 1
ATOM 2492 O O . ASP A 1 323 ? 3.688 56.125 10.406 1 89.19 323 ASP A O 1
ATOM 2496 N N . ASP A 1 324 ? 5.91 55.812 10.406 1 88 324 ASP A N 1
ATOM 2497 C CA . ASP A 1 324 ? 5.91 55.281 9.039 1 88 324 ASP A CA 1
ATOM 2498 C C . ASP A 1 324 ? 5.156 53.969 8.961 1 88 324 ASP A C 1
ATOM 2500 O O . ASP A 1 324 ? 4.461 53.719 7.977 1 88 324 ASP A O 1
ATOM 2504 N N . ILE A 1 325 ? 5.316 53.219 9.969 1 88.62 325 ILE A N 1
ATOM 2505 C CA . ILE A 1 325 ? 4.633 51.938 10.016 1 88.62 325 ILE A CA 1
ATOM 2506 C C . ILE A 1 325 ? 3.123 52.156 10.047 1 88.62 325 ILE A C 1
ATOM 2508 O O . ILE A 1 325 ? 2.381 51.5 9.305 1 88.62 325 ILE A O 1
ATOM 2512 N N . LEU A 1 326 ? 2.717 53.031 10.828 1 92.38 326 LEU A N 1
ATOM 2513 C CA . LEU A 1 326 ? 1.292 53.312 10.977 1 92.38 326 LEU A CA 1
ATOM 2514 C C . LEU A 1 326 ? 0.715 53.906 9.68 1 92.38 326 LEU A C 1
ATOM 2516 O O . LEU A 1 326 ? -0.372 53.5 9.258 1 92.38 326 LEU A O 1
ATOM 2520 N N . ILE A 1 327 ? 1.421 54.781 9.086 1 90.19 327 ILE A N 1
ATOM 2521 C CA . ILE A 1 327 ? 0.952 55.406 7.855 1 90.19 327 ILE A CA 1
ATOM 2522 C C . ILE A 1 327 ? 0.831 54.344 6.754 1 90.19 327 ILE A C 1
ATOM 2524 O O . ILE A 1 327 ? -0.18 54.281 6.051 1 90.19 327 ILE A O 1
ATOM 2528 N N . LYS A 1 328 ? 1.829 53.562 6.652 1 86.69 328 LYS A N 1
ATOM 2529 C CA . LYS A 1 328 ? 1.808 52.531 5.641 1 86.69 328 LYS A CA 1
ATOM 2530 C C . LYS A 1 328 ? 0.67 51.531 5.895 1 86.69 328 LYS A C 1
ATOM 2532 O O . LYS A 1 328 ? -0.003 51.094 4.957 1 86.69 328 LYS A O 1
ATOM 2537 N N . ALA A 1 329 ? 0.559 51.156 7.137 1 89.5 329 ALA A N 1
ATOM 2538 C CA . ALA A 1 329 ? -0.507 50.219 7.508 1 89.5 329 ALA A CA 1
ATOM 2539 C C . ALA A 1 329 ? -1.88 50.812 7.195 1 89.5 329 ALA A C 1
ATOM 2541 O O . ALA A 1 329 ? -2.766 50.125 6.703 1 89.5 329 ALA A O 1
ATOM 2542 N N . PHE A 1 330 ? -2.018 52.031 7.512 1 88.5 330 PHE A N 1
ATOM 2543 C CA . PHE A 1 330 ? -3.289 52.688 7.262 1 88.5 330 PHE A CA 1
ATOM 2544 C C . PHE A 1 330 ? -3.576 52.75 5.766 1 88.5 330 PHE A C 1
ATOM 2546 O O . PHE A 1 330 ? -4.707 52.531 5.332 1 88.5 330 PHE A O 1
ATOM 2553 N N . ASP A 1 331 ? -2.602 53.062 5.008 1 84.88 331 ASP A N 1
ATOM 2554 C CA . ASP A 1 331 ? -2.746 53.156 3.559 1 84.88 331 ASP A CA 1
ATOM 2555 C C . ASP A 1 331 ? -3.133 51.812 2.963 1 84.88 331 ASP A C 1
ATOM 2557 O O . ASP A 1 331 ? -3.844 51.75 1.956 1 84.88 331 ASP A O 1
ATOM 2561 N N . ARG A 1 332 ? -2.707 50.875 3.672 1 84 332 ARG A N 1
ATOM 2562 C CA . ARG A 1 332 ? -2.998 49.5 3.197 1 84 332 ARG A CA 1
ATOM 2563 C C . ARG A 1 332 ? -4.309 49 3.785 1 84 332 ARG A C 1
ATOM 2565 O O . ARG A 1 332 ? -4.629 47.812 3.656 1 84 332 ARG A O 1
ATOM 2572 N N . ARG A 1 333 ? -4.996 49.812 4.539 1 85.06 333 ARG A N 1
ATOM 2573 C CA . ARG A 1 333 ? -6.316 49.531 5.105 1 85.06 333 ARG A CA 1
ATOM 2574 C C . ARG A 1 333 ? -6.246 48.469 6.188 1 85.06 333 ARG A C 1
ATOM 2576 O O . ARG A 1 333 ? -7.152 47.625 6.305 1 85.06 333 ARG A O 1
ATOM 2583 N N . SER A 1 334 ? -5.082 48.438 6.789 1 90.88 334 SER A N 1
ATOM 2584 C CA . SER A 1 334 ? -4.984 47.562 7.953 1 90.88 334 SER A CA 1
ATOM 2585 C C . SER A 1 334 ? -5.926 48.031 9.062 1 90.88 334 SER A C 1
ATOM 2587 O O . SER A 1 334 ? -6.316 49.188 9.117 1 90.88 334 SER A O 1
ATOM 2589 N N . LEU A 1 335 ? -6.359 47.062 9.836 1 92.19 335 LEU A N 1
ATOM 2590 C CA . LEU A 1 335 ? -7.094 47.406 11.039 1 92.19 335 LEU A CA 1
ATOM 2591 C C . LEU A 1 335 ? -6.141 47.75 12.18 1 92.19 335 LEU A C 1
ATOM 2593 O O . LEU A 1 335 ? -5.285 46.938 12.539 1 92.19 335 LEU A O 1
ATOM 2597 N N . ILE A 1 336 ? -6.227 48.969 12.664 1 94.19 336 ILE A N 1
ATOM 2598 C CA . ILE A 1 336 ? -5.32 49.406 13.711 1 94.19 336 ILE A CA 1
ATOM 2599 C C . ILE A 1 336 ? -6.113 49.719 14.977 1 94.19 336 ILE A C 1
ATOM 2601 O O . ILE A 1 336 ? -7.027 50.562 14.945 1 94.19 336 ILE A O 1
ATOM 2605 N N . THR A 1 337 ? -5.781 49.031 16.047 1 93.56 337 THR A N 1
ATOM 2606 C CA . THR A 1 337 ? -6.449 49.25 17.328 1 93.56 337 THR A CA 1
ATOM 2607 C C . THR A 1 337 ? -5.426 49.5 18.438 1 93.56 337 THR A C 1
ATOM 2609 O O . THR A 1 337 ? -4.262 49.125 18.312 1 93.56 337 THR A O 1
ATOM 2612 N N . ALA A 1 338 ? -5.844 50.219 19.391 1 92.12 338 ALA A N 1
ATOM 2613 C CA . ALA A 1 338 ? -4.988 50.531 20.531 1 92.12 338 ALA A CA 1
ATOM 2614 C C . ALA A 1 338 ? -5.77 50.469 21.844 1 92.12 338 ALA A C 1
ATOM 2616 O O . ALA A 1 338 ? -6.977 50.719 21.875 1 92.12 338 ALA A O 1
ATOM 2617 N N . ARG A 1 339 ? -5.059 50.094 22.844 1 87.81 339 ARG A N 1
ATOM 2618 C CA . ARG A 1 339 ? -5.652 50.031 24.172 1 87.81 339 ARG A CA 1
ATOM 2619 C C . ARG A 1 339 ? -5.07 51.094 25.094 1 87.81 339 ARG A C 1
ATOM 2621 O O . ARG A 1 339 ? -3.85 51.188 25.234 1 87.81 339 ARG A O 1
ATOM 2628 N N . ILE A 1 340 ? -5.977 51.781 25.625 1 83.06 340 ILE A N 1
ATOM 2629 C CA . ILE A 1 340 ? -5.551 52.875 26.516 1 83.06 340 ILE A CA 1
ATOM 2630 C C . ILE A 1 340 ? -4.988 52.281 27.812 1 83.06 340 ILE A C 1
ATOM 2632 O O . ILE A 1 340 ? -5.285 51.125 28.156 1 83.06 340 ILE A O 1
ATOM 2636 N N . LYS A 1 341 ? -4.199 52.969 28.453 1 76.44 341 LYS A N 1
ATOM 2637 C CA . LYS A 1 341 ? -3.496 52.531 29.656 1 76.44 341 LYS A CA 1
ATOM 2638 C C . LYS A 1 341 ? -4.469 51.969 30.703 1 76.44 341 LYS A C 1
ATOM 2640 O O . LYS A 1 341 ? -5.516 52.562 30.953 1 76.44 341 LYS A O 1
ATOM 2645 N N . THR A 1 342 ? -4.145 50.781 31.094 1 64.88 342 THR A N 1
ATOM 2646 C CA . THR A 1 342 ? -4.953 50.062 32.062 1 64.88 342 THR A CA 1
ATOM 2647 C C . THR A 1 342 ? -4.621 50.5 33.5 1 64.88 342 THR A C 1
ATOM 2649 O O . THR A 1 342 ? -5.496 50.531 34.375 1 64.88 342 THR A O 1
ATOM 2652 N N . LYS A 1 343 ? -3.242 50.656 33.562 1 64.38 343 LYS A N 1
ATOM 2653 C CA . LYS A 1 343 ? -2.801 51.062 34.906 1 64.38 343 LYS A CA 1
ATOM 2654 C C . LYS A 1 343 ? -2.5 52.562 34.938 1 64.38 343 LYS A C 1
ATOM 2656 O O . LYS A 1 343 ? -1.856 53.094 34.031 1 64.38 343 LYS A O 1
ATOM 2661 N N . GLY A 1 344 ? -2.98 53.25 35.844 1 60.84 344 GLY A N 1
ATOM 2662 C CA . GLY A 1 344 ? -2.742 54.656 36.062 1 60.84 344 GLY A CA 1
ATOM 2663 C C . GLY A 1 344 ? -3.75 55.562 35.375 1 60.84 344 GLY A C 1
ATOM 2664 O O . GLY A 1 344 ? -4.613 55.062 34.656 1 60.84 344 GLY A O 1
ATOM 2665 N N . ILE A 1 345 ? -3.885 56.719 35.688 1 61.38 345 ILE A N 1
ATOM 2666 C CA . ILE A 1 345 ? -4.82 57.688 35.156 1 61.38 345 ILE A CA 1
ATOM 2667 C C . ILE A 1 345 ? -4.281 58.25 33.844 1 61.38 345 ILE A C 1
ATOM 2669 O O . ILE A 1 345 ? -3.127 58.656 33.75 1 61.38 345 ILE A O 1
ATOM 2673 N N . PRO A 1 346 ? -5.047 57.906 32.719 1 65.5 346 PRO A N 1
ATOM 2674 C CA . PRO A 1 346 ? -4.617 58.562 31.484 1 65.5 346 PRO A CA 1
ATOM 2675 C C . PRO A 1 346 ? -4.281 60.031 31.688 1 65.5 346 PRO A C 1
ATOM 2677 O O . PRO A 1 346 ? -4.742 60.656 32.656 1 65.5 346 PRO A O 1
ATOM 2680 N N . GLY A 1 347 ? -3.422 60.562 30.922 1 67.31 347 GLY A N 1
ATOM 2681 C CA . GLY A 1 347 ? -2.949 61.938 31.047 1 67.31 347 GLY A CA 1
ATOM 2682 C C . GLY A 1 347 ? -4.074 62.969 31.078 1 67.31 347 GLY A C 1
ATOM 2683 O O . GLY A 1 347 ? -5.215 62.625 30.75 1 67.31 347 GLY A O 1
ATOM 2684 N N . PRO A 1 348 ? -3.854 64.062 31.609 1 65.56 348 PRO A N 1
ATOM 2685 C CA . PRO A 1 348 ? -4.848 65.062 31.828 1 65.56 348 PRO A CA 1
ATOM 2686 C C . PRO A 1 348 ? -5.613 65.438 30.562 1 65.56 348 PRO A C 1
ATOM 2688 O O . PRO A 1 348 ? -6.723 66 30.641 1 65.56 348 PRO A O 1
ATOM 2691 N N . GLY A 1 349 ? -5.27 65.062 29.5 1 73.38 349 GLY A N 1
ATOM 2692 C CA . GLY A 1 349 ? -5.973 65.438 28.281 1 73.38 349 GLY A CA 1
ATOM 2693 C C . GLY A 1 349 ? -7.203 64.562 28.031 1 73.38 349 GLY A C 1
ATOM 2694 O O . GLY A 1 349 ? -8.086 65 27.266 1 73.38 349 GLY A O 1
ATOM 2695 N N . PHE A 1 350 ? -7.406 63.5 28.797 1 78.56 350 PHE A N 1
ATOM 2696 C CA . PHE A 1 350 ? -8.531 62.625 28.531 1 78.56 350 PHE A CA 1
ATOM 2697 C C . PHE A 1 350 ? -9.727 63 29.391 1 78.56 350 PHE A C 1
ATOM 2699 O O . PHE A 1 350 ? -9.578 63.344 30.562 1 78.56 350 PHE A O 1
ATOM 2706 N N . ILE A 1 351 ? -10.836 63.031 28.719 1 75.81 351 ILE A N 1
ATOM 2707 C CA . ILE A 1 351 ? -12.102 63.156 29.422 1 75.81 351 ILE A CA 1
ATOM 2708 C C . ILE A 1 351 ? -12.68 61.781 29.734 1 75.81 351 ILE A C 1
ATOM 2710 O O . ILE A 1 351 ? -13.172 61.094 28.828 1 75.81 351 ILE A O 1
ATOM 2714 N N . ILE A 1 352 ? -12.508 61.375 30.969 1 69.75 352 ILE A N 1
ATOM 2715 C CA . ILE A 1 352 ? -12.883 60.031 31.359 1 69.75 352 ILE A CA 1
ATOM 2716 C C . ILE A 1 352 ? -14.266 60.062 32 1 69.75 352 ILE A C 1
ATOM 2718 O O . ILE A 1 352 ? -14.453 60.656 33.062 1 69.75 352 ILE A O 1
ATOM 2722 N N . PRO A 1 353 ? -15.18 59.531 31.172 1 66.06 353 PRO A N 1
ATOM 2723 C CA . PRO A 1 353 ? -16.516 59.531 31.781 1 66.06 353 PRO A CA 1
ATOM 2724 C C . PRO A 1 353 ? -16.609 58.531 32.938 1 66.06 353 PRO A C 1
ATOM 2726 O O . PRO A 1 353 ? -15.719 57.719 33.156 1 66.06 353 PRO A O 1
ATOM 2729 N N . VAL A 1 354 ? -17.672 58.75 33.719 1 63.09 354 VAL A N 1
ATOM 2730 C CA . VAL A 1 354 ? -18.031 57.781 34.75 1 63.09 354 VAL A CA 1
ATOM 2731 C C . VAL A 1 354 ? -18.281 56.438 34.094 1 63.09 354 VAL A C 1
ATOM 2733 O O . VAL A 1 354 ? -18.922 56.344 33.062 1 63.09 354 VAL A O 1
ATOM 2736 N N . GLY A 1 355 ? -17.578 55.344 34.5 1 60.53 355 GLY A N 1
ATOM 2737 C CA . GLY A 1 355 ? -17.734 54 34 1 60.53 355 GLY A CA 1
ATOM 2738 C C . GLY A 1 355 ? -16.609 53.562 33.062 1 60.53 355 GLY A C 1
ATOM 2739 O O . GLY A 1 355 ? -16.672 52.5 32.438 1 60.53 355 GLY A O 1
ATOM 2740 N N . PHE A 1 356 ? -15.703 54.469 32.969 1 65.44 356 PHE A N 1
ATOM 2741 C CA . PHE A 1 356 ? -14.539 54.156 32.156 1 65.44 356 PHE A CA 1
ATOM 2742 C C . PHE A 1 356 ? -13.883 52.844 32.625 1 65.44 356 PHE A C 1
ATOM 2744 O O . PHE A 1 356 ? -13.68 52.656 33.812 1 65.44 356 PHE A O 1
ATOM 2751 N N . VAL A 1 357 ? -13.844 51.938 31.734 1 64.75 357 VAL A N 1
ATOM 2752 C CA . VAL A 1 357 ? -13.125 50.688 32 1 64.75 357 VAL A CA 1
ATOM 2753 C C . VAL A 1 357 ? -11.688 50.781 31.5 1 64.75 357 VAL A C 1
ATOM 2755 O O . VAL A 1 357 ? -11.469 51.094 30.312 1 64.75 357 VAL A O 1
ATOM 2758 N N . PRO A 1 358 ? -10.766 50.656 32.438 1 69.69 358 PRO A N 1
ATOM 2759 C CA . PRO A 1 358 ? -9.375 50.625 31.984 1 69.69 358 PRO A CA 1
ATOM 2760 C C . PRO A 1 358 ? -9.141 49.594 30.891 1 69.69 358 PRO A C 1
ATOM 2762 O O . PRO A 1 358 ? -9.734 48.531 30.906 1 69.69 358 PRO A O 1
ATOM 2765 N N . GLY A 1 359 ? -8.398 49.969 29.938 1 75.25 359 GLY A N 1
ATOM 2766 C CA . GLY A 1 359 ? -8.062 49.031 28.875 1 75.25 359 GLY A CA 1
ATOM 2767 C C . GLY A 1 359 ? -9.031 49.094 27.703 1 75.25 359 GLY A C 1
ATOM 2768 O O . GLY A 1 359 ? -9.07 48.156 26.875 1 75.25 359 GLY A O 1
ATOM 2769 N N . GLN A 1 360 ? -9.719 50.156 27.641 1 79.44 360 GLN A N 1
ATOM 2770 C CA . GLN A 1 360 ? -10.648 50.312 26.531 1 79.44 360 GLN A CA 1
ATOM 2771 C C . GLN A 1 360 ? -9.906 50.406 25.203 1 79.44 360 GLN A C 1
ATOM 2773 O O . GLN A 1 360 ? -8.836 51.031 25.141 1 79.44 360 GLN A O 1
ATOM 2778 N N . ALA A 1 361 ? -10.562 49.875 24.219 1 87.5 361 ALA A N 1
ATOM 2779 C CA . ALA A 1 361 ? -9.922 49.812 22.906 1 87.5 361 ALA A CA 1
ATOM 2780 C C . ALA A 1 361 ? -10.344 50.969 22.031 1 87.5 361 ALA A C 1
ATOM 2782 O O . ALA A 1 361 ? -11.492 51.406 22.094 1 87.5 361 ALA A O 1
ATOM 2783 N N . PHE A 1 362 ? -9.422 51.5 21.281 1 88.69 362 PHE A N 1
ATOM 2784 C CA . PHE A 1 362 ? -9.641 52.531 20.297 1 88.69 362 PHE A CA 1
ATOM 2785 C C . PHE A 1 362 ? -9.203 52.094 18.906 1 88.69 362 PHE A C 1
ATOM 2787 O O . PHE A 1 362 ? -8.297 51.25 18.781 1 88.69 362 PHE A O 1
ATOM 2794 N N . GLY A 1 363 ? -9.922 52.594 17.938 1 90.12 363 GLY A N 1
ATOM 2795 C CA . GLY A 1 363 ? -9.508 52.375 16.562 1 90.12 363 GLY A CA 1
ATOM 2796 C C . GLY A 1 363 ? -8.859 53.594 15.93 1 90.12 363 GLY A C 1
ATOM 2797 O O . GLY A 1 363 ? -9.297 54.75 16.172 1 90.12 363 GLY A O 1
ATOM 2798 N N . LEU A 1 364 ? -7.777 53.344 15.242 1 91 364 LEU A N 1
ATOM 2799 C CA . LEU A 1 364 ? -7.16 54.438 14.5 1 91 364 LEU A CA 1
ATOM 2800 C C . LEU A 1 364 ? -7.887 54.656 13.18 1 91 364 LEU A C 1
ATOM 2802 O O . LEU A 1 364 ? -8.016 53.75 12.367 1 91 364 LEU A O 1
ATOM 2806 N N . THR A 1 365 ? -8.344 55.844 12.945 1 88.31 365 THR A N 1
ATOM 2807 C CA . THR A 1 365 ? -9.125 56.125 11.75 1 88.31 365 THR A CA 1
ATOM 2808 C C . THR A 1 365 ? -8.328 56.969 10.773 1 88.31 365 THR A C 1
ATOM 2810 O O . THR A 1 365 ? -8.695 57.125 9.609 1 88.31 365 THR A O 1
ATOM 2813 N N . ASP A 1 366 ? -7.273 57.531 11.266 1 89.31 366 ASP A N 1
ATOM 2814 C CA . ASP A 1 366 ? -6.41 58.312 10.391 1 89.31 366 ASP A CA 1
ATOM 2815 C C . ASP A 1 366 ? -5.051 58.562 11.039 1 89.31 366 ASP A C 1
ATOM 2817 O O . ASP A 1 366 ? -4.906 58.438 12.258 1 89.31 366 ASP A O 1
ATOM 2821 N N . CYS A 1 367 ? -4.031 58.781 10.258 1 91.25 367 CYS A N 1
ATOM 2822 C CA . CYS A 1 367 ? -2.682 59.156 10.688 1 91.25 367 CYS A CA 1
ATOM 2823 C C . CYS A 1 367 ? -1.997 60.031 9.664 1 91.25 367 CYS A C 1
ATOM 2825 O O . CYS A 1 367 ? -2.006 59.75 8.469 1 91.25 367 CYS A O 1
ATOM 2827 N N . ARG A 1 368 ? -1.427 61.156 10.195 1 89.19 368 ARG A N 1
ATOM 2828 C CA . ARG A 1 368 ? -0.859 62.125 9.273 1 89.19 368 ARG A CA 1
ATOM 2829 C C . ARG A 1 368 ? 0.44 62.688 9.812 1 89.19 368 ARG A C 1
ATOM 2831 O O . ARG A 1 368 ? 0.599 62.844 11.031 1 89.19 368 ARG A O 1
ATOM 2838 N N . LYS A 1 369 ? 1.257 63 8.828 1 88.69 369 LYS A N 1
ATOM 2839 C CA . LYS A 1 369 ? 2.443 63.812 9.07 1 88.69 369 LYS A CA 1
ATOM 2840 C C . LYS A 1 369 ? 2.311 65.188 8.422 1 88.69 369 LYS A C 1
ATOM 2842 O O . LYS A 1 369 ? 2.135 65.25 7.207 1 88.69 369 LYS A O 1
ATOM 2847 N N . LEU A 1 370 ? 2.322 66.188 9.25 1 87.38 370 LEU A N 1
ATOM 2848 C CA . LEU A 1 370 ? 2.113 67.562 8.734 1 87.38 370 LEU A CA 1
ATOM 2849 C C . LEU A 1 370 ? 3.297 68.438 9.07 1 87.38 370 LEU A C 1
ATOM 2851 O O . LEU A 1 370 ? 3.955 68.25 10.094 1 87.38 370 LEU A O 1
ATOM 2855 N N . ARG A 1 371 ? 3.551 69.312 8.211 1 84.31 371 ARG A N 1
ATOM 2856 C CA . ARG A 1 371 ? 4.605 70.312 8.438 1 84.31 371 ARG A CA 1
ATOM 2857 C C . ARG A 1 371 ? 4.047 71.562 9.102 1 84.31 371 ARG A C 1
ATOM 2859 O O . ARG A 1 371 ? 3.135 72.188 8.57 1 84.31 371 ARG A O 1
ATOM 2866 N N . LEU A 1 372 ? 4.477 71.812 10.336 1 79 372 LEU A N 1
ATOM 2867 C CA . LEU A 1 372 ? 4.121 73 11.07 1 79 372 LEU A CA 1
ATOM 2868 C C . LEU A 1 372 ? 5.168 74.062 10.867 1 79 372 LEU A C 1
ATOM 2870 O O . LEU A 1 372 ? 6.371 73.812 10.906 1 79 372 LEU A O 1
ATOM 2874 N N . THR A 1 373 ? 4.734 75.188 10.312 1 73.69 373 THR A N 1
ATOM 2875 C CA . THR A 1 373 ? 5.641 76.312 10.188 1 73.69 373 THR A CA 1
ATOM 2876 C C . THR A 1 373 ? 5.293 77.375 11.203 1 73.69 373 THR A C 1
ATOM 2878 O O . THR A 1 373 ? 4.172 77.938 11.211 1 73.69 373 THR A O 1
ATOM 2881 N N . ASP A 1 374 ? 5.996 77.5 12.242 1 65.62 374 ASP A N 1
ATOM 2882 C CA . ASP A 1 374 ? 5.801 78.625 13.18 1 65.62 374 ASP A CA 1
ATOM 2883 C C . ASP A 1 374 ? 7.055 79.5 13.289 1 65.62 374 ASP A C 1
ATOM 2885 O O . ASP A 1 374 ? 7.953 79.375 12.445 1 65.62 374 ASP A O 1
ATOM 2889 N N . THR A 1 375 ? 6.973 80.562 14.258 1 68.56 375 THR A N 1
ATOM 2890 C CA . THR A 1 375 ? 8.031 81.562 14.445 1 68.56 375 THR A CA 1
ATOM 2891 C C . THR A 1 375 ? 9.359 80.812 14.742 1 68.56 375 THR A C 1
ATOM 2893 O O . THR A 1 375 ? 10.43 81.375 14.469 1 68.56 375 THR A O 1
ATOM 2896 N N . SER A 1 376 ? 9.234 79.625 15.297 1 69.25 376 SER A N 1
ATOM 2897 C CA . SER A 1 376 ? 10.445 78.938 15.711 1 69.25 376 SER A CA 1
ATOM 2898 C C . SER A 1 376 ? 11.008 78.062 14.57 1 69.25 376 SER A C 1
ATOM 2900 O O . SER A 1 376 ? 12.125 77.562 14.656 1 69.25 376 SER A O 1
ATOM 2902 N N . GLY A 1 377 ? 10.328 78 13.445 1 72.44 377 GLY A N 1
ATOM 2903 C CA . GLY A 1 377 ? 10.797 77.312 12.273 1 72.44 377 GLY A CA 1
ATOM 2904 C C . GLY A 1 377 ? 9.82 76.25 11.789 1 72.44 377 GLY A C 1
ATOM 2905 O O . GLY A 1 377 ? 8.633 76.25 12.117 1 72.44 377 GLY A O 1
ATOM 2906 N N . SER A 1 378 ? 10.297 75.375 10.875 1 76.81 378 SER A N 1
ATOM 2907 C CA . SER A 1 378 ? 9.484 74.312 10.266 1 76.81 378 SER A CA 1
ATOM 2908 C C . SER A 1 378 ? 9.711 73 10.945 1 76.81 378 SER A C 1
ATOM 2910 O O . SER A 1 378 ? 10.852 72.562 11.164 1 76.81 378 SER A O 1
ATOM 2912 N N . ARG A 1 379 ? 8.656 72.438 11.633 1 81.81 379 ARG A N 1
ATOM 2913 C CA . ARG A 1 379 ? 8.797 71.125 12.242 1 81.81 379 ARG A CA 1
ATOM 2914 C C . ARG A 1 379 ? 7.68 70.188 11.789 1 81.81 379 ARG A C 1
ATOM 2916 O O . ARG A 1 379 ? 6.621 70.625 11.352 1 81.81 379 ARG A O 1
ATOM 2923 N N . LEU A 1 380 ? 8.086 68.875 11.812 1 86.12 380 LEU A N 1
ATOM 2924 C CA . LEU A 1 380 ? 7.098 67.875 11.43 1 86.12 380 LEU A CA 1
ATOM 2925 C C . LEU A 1 380 ? 6.262 67.438 12.625 1 86.12 380 LEU A C 1
ATOM 2927 O O . LEU A 1 380 ? 6.801 67.188 13.703 1 86.12 380 LEU A O 1
ATOM 2931 N N . VAL A 1 381 ? 4.973 67.562 12.555 1 88.12 381 VAL A N 1
ATOM 2932 C CA . VAL A 1 381 ? 4.066 67.062 13.586 1 88.12 381 VAL A CA 1
ATOM 2933 C C . VAL A 1 381 ? 3.365 65.812 13.102 1 88.12 381 VAL A C 1
ATOM 2935 O O . VAL A 1 381 ? 2.957 65.75 11.945 1 88.12 381 VAL A O 1
ATOM 2938 N N . ARG A 1 382 ? 3.289 64.812 13.984 1 92.25 382 ARG A N 1
ATOM 2939 C CA . ARG A 1 382 ? 2.631 63.562 13.711 1 92.25 382 ARG A CA 1
ATOM 2940 C C . ARG A 1 382 ? 1.324 63.438 14.484 1 92.25 382 ARG A C 1
ATOM 2942 O O . ARG A 1 382 ? 1.315 63.531 15.719 1 92.25 382 ARG A O 1
ATOM 2949 N N . LEU A 1 383 ? 0.254 63.25 13.742 1 91.69 383 LEU A N 1
ATOM 2950 C CA . LEU A 1 383 ? -1.068 63.188 14.359 1 91.69 383 LEU A CA 1
ATOM 2951 C C . LEU A 1 383 ? -1.745 61.844 14.078 1 91.69 383 LEU A C 1
ATOM 2953 O O . LEU A 1 383 ? -1.561 61.281 13 1 91.69 383 LEU A O 1
ATOM 2957 N N . VAL A 1 384 ? -2.455 61.375 15.094 1 93.12 384 VAL A N 1
ATOM 2958 C CA . VAL A 1 384 ? -3.299 60.188 14.922 1 93.12 384 VAL A CA 1
ATOM 2959 C C . VAL A 1 384 ? -4.738 60.531 15.312 1 93.12 384 VAL A C 1
ATOM 2961 O O . VAL A 1 384 ? -4.973 61.312 16.234 1 93.12 384 VAL A O 1
ATOM 2964 N N . ARG A 1 385 ? -5.652 60.062 14.594 1 91.75 385 ARG A N 1
ATOM 2965 C CA . ARG A 1 385 ? -7.07 60.188 14.906 1 91.75 385 ARG A CA 1
ATOM 2966 C C . ARG A 1 385 ? -7.633 58.875 15.445 1 91.75 385 ARG A C 1
ATOM 2968 O O . ARG A 1 385 ? -7.434 57.812 14.844 1 91.75 385 ARG A O 1
ATOM 2975 N N . LEU A 1 386 ? -8.273 58.906 16.609 1 90.38 386 LEU A N 1
ATOM 2976 C CA . LEU A 1 386 ? -8.758 57.719 17.281 1 90.38 386 LEU A CA 1
ATOM 2977 C C . LEU A 1 386 ? -10.273 57.781 17.453 1 90.38 386 LEU A C 1
ATOM 2979 O O . LEU A 1 386 ? -10.844 58.844 17.625 1 90.38 386 LEU A O 1
ATOM 2983 N N . ARG A 1 387 ? -10.82 56.625 17.359 1 86.44 387 ARG A N 1
ATOM 2984 C CA . ARG A 1 387 ? -12.25 56.469 17.609 1 86.44 387 ARG A CA 1
ATOM 2985 C C . ARG A 1 387 ? -12.484 55.438 18.734 1 86.44 387 ARG A C 1
ATOM 2987 O O . ARG A 1 387 ? -11.828 54.406 18.781 1 86.44 387 ARG A O 1
ATOM 2994 N N . ASN A 1 388 ? -13.336 55.812 19.594 1 82.94 388 ASN A N 1
ATOM 2995 C CA . ASN A 1 388 ? -13.711 54.875 20.656 1 82.94 388 ASN A CA 1
ATOM 2996 C C . ASN A 1 388 ? -14.453 53.656 20.094 1 82.94 388 ASN A C 1
ATOM 2998 O O . ASN A 1 388 ? -15.43 53.812 19.359 1 82.94 388 ASN A O 1
ATOM 3002 N N . LEU A 1 389 ? -13.992 52.5 20.422 1 81.25 389 LEU A N 1
ATOM 3003 C CA . LEU A 1 389 ? -14.602 51.312 19.875 1 81.25 389 LEU A CA 1
ATOM 3004 C C . LEU A 1 389 ? -15.633 50.719 20.828 1 81.25 389 LEU A C 1
ATOM 3006 O O . LEU A 1 389 ? -16.312 49.75 20.516 1 81.25 389 LEU A O 1
ATOM 3010 N N . TRP A 1 390 ? -15.727 51.375 22 1 75.81 390 TRP A N 1
ATOM 3011 C CA . TRP A 1 390 ? -16.766 51 22.953 1 75.81 390 TRP A CA 1
ATOM 3012 C C . TRP A 1 390 ? -17.844 52.062 23.047 1 75.81 390 TRP A C 1
ATOM 3014 O O . TRP A 1 390 ? -17.734 52.969 23.891 1 75.81 390 TRP A O 1
ATOM 3024 N N . PRO A 1 391 ? -18.828 51.969 22.344 1 63.88 391 PRO A N 1
ATOM 3025 C CA . PRO A 1 391 ? -19.766 53.094 22.188 1 63.88 391 PRO A CA 1
ATOM 3026 C C . PRO A 1 391 ? -20.484 53.438 23.484 1 63.88 391 PRO A C 1
ATOM 3028 O O . PRO A 1 391 ? -20.969 54.562 23.656 1 63.88 391 PRO A O 1
ATOM 3031 N N . SER A 1 392 ? -20.5 52.531 24.375 1 64.44 392 SER A N 1
ATOM 3032 C CA . SER A 1 392 ? -21.297 52.781 25.578 1 64.44 392 SER A CA 1
ATOM 3033 C C . SER A 1 392 ? -20.625 53.781 26.5 1 64.44 392 SER A C 1
ATOM 3035 O O . SER A 1 392 ? -21.281 54.406 27.344 1 64.44 392 SER A O 1
ATOM 3037 N N . VAL A 1 393 ? -19.328 53.875 26.312 1 67.81 393 VAL A N 1
ATOM 3038 C CA . VAL A 1 393 ? -18.594 54.781 27.172 1 67.81 393 VAL A CA 1
ATOM 3039 C C . VAL A 1 393 ? -17.781 55.75 26.312 1 67.81 393 VAL A C 1
ATOM 3041 O O . VAL A 1 393 ? -16.781 55.344 25.688 1 67.81 393 VAL A O 1
ATOM 3044 N N . ARG A 1 394 ? -18.234 56.906 26.266 1 70.19 394 ARG A N 1
ATOM 3045 C CA . ARG A 1 394 ? -17.578 57.875 25.406 1 70.19 394 ARG A CA 1
ATOM 3046 C C . ARG A 1 394 ? -16.359 58.5 26.078 1 70.19 394 ARG A C 1
ATOM 3048 O O . ARG A 1 394 ? -16.469 59.094 27.156 1 70.19 394 ARG A O 1
ATOM 3055 N N . VAL A 1 395 ? -15.219 58.156 25.562 1 74.38 395 VAL A N 1
ATOM 3056 C CA . VAL A 1 395 ? -13.969 58.75 26.016 1 74.38 395 VAL A CA 1
ATOM 3057 C C . VAL A 1 395 ? -13.531 59.844 25.031 1 74.38 395 VAL A C 1
ATOM 3059 O O . VAL A 1 395 ? -13.539 59.656 23.812 1 74.38 395 VAL A O 1
ATOM 3062 N N . GLY A 1 396 ? -13.367 61 25.625 1 76.81 396 GLY A N 1
ATOM 3063 C CA . GLY A 1 396 ? -12.953 62.125 24.781 1 76.81 396 GLY A CA 1
ATOM 3064 C C . GLY A 1 396 ? -11.531 62.594 25.062 1 76.81 396 GLY A C 1
ATOM 3065 O O . GLY A 1 396 ? -10.883 62.094 25.984 1 76.81 396 GLY A O 1
ATOM 3066 N N . TRP A 1 397 ? -10.977 63.406 24.25 1 85.94 397 TRP A N 1
ATOM 3067 C CA . TRP A 1 397 ? -9.648 64 24.375 1 85.94 397 TRP A CA 1
ATOM 3068 C C . TRP A 1 397 ? -9.727 65.5 24.297 1 85.94 397 TRP A C 1
ATOM 3070 O O . TRP A 1 397 ? -10.273 66.062 23.344 1 85.94 397 TRP A O 1
ATOM 3080 N N . ALA A 1 398 ? -9.227 66.125 25.312 1 84 398 ALA A N 1
ATOM 3081 C CA . ALA A 1 398 ? -9.219 67.562 25.359 1 84 398 ALA A CA 1
ATOM 3082 C C . ALA A 1 398 ? -7.793 68.125 25.359 1 84 398 ALA A C 1
ATOM 3084 O O . ALA A 1 398 ? -7.566 69.312 25.703 1 84 398 ALA A O 1
ATOM 3085 N N . GLY A 1 399 ? -6.887 67.312 25.016 1 87.12 399 GLY A N 1
ATOM 3086 C CA . GLY A 1 399 ? -5.496 67.75 24.969 1 87.12 399 GLY A CA 1
ATOM 3087 C C . GLY A 1 399 ? -5.113 68.375 23.641 1 87.12 399 GLY A C 1
ATOM 3088 O O . GLY A 1 399 ? -5.973 68.875 22.922 1 87.12 399 GLY A O 1
ATOM 3089 N N . ALA A 1 400 ? -3.875 68.375 23.391 1 87.75 400 ALA A N 1
ATOM 3090 C CA . ALA A 1 400 ? -3.357 69 22.172 1 87.75 400 ALA A CA 1
ATOM 3091 C C . ALA A 1 400 ? -4 68.375 20.938 1 87.75 400 ALA A C 1
ATOM 3093 O O . ALA A 1 400 ? -4.199 67.125 20.875 1 87.75 400 ALA A O 1
ATOM 3094 N N . TRP A 1 401 ? -4.406 69.25 19.969 1 89.5 401 TRP A N 1
ATOM 3095 C CA . TRP A 1 401 ? -4.945 68.938 18.656 1 89.5 401 TRP A CA 1
ATOM 3096 C C . TRP A 1 401 ? -6.375 68.438 18.781 1 89.5 401 TRP A C 1
ATOM 3098 O O . TRP A 1 401 ? -6.887 67.75 17.859 1 89.5 401 TRP A O 1
ATOM 3108 N N . SER A 1 402 ? -6.918 68.5 20 1 88 402 SER A N 1
ATOM 3109 C CA . SER A 1 402 ? -8.336 68.188 20.141 1 88 402 SER A CA 1
ATOM 3110 C C . SER A 1 402 ? -9.195 69.188 19.375 1 88 402 SER A C 1
ATOM 3112 O O . SER A 1 402 ? -8.68 70.188 18.844 1 88 402 SER A O 1
ATOM 3114 N N . ASP A 1 403 ? -10.461 68.812 19.375 1 82.38 403 ASP A N 1
ATOM 3115 C CA . ASP A 1 403 ? -11.359 69.688 18.672 1 82.38 403 ASP A CA 1
ATOM 3116 C C . ASP A 1 403 ? -11.305 71.125 19.281 1 82.38 403 ASP A C 1
ATOM 3118 O O . ASP A 1 403 ? -11.469 71.25 20.5 1 82.38 403 ASP A O 1
ATOM 3122 N N . GLY A 1 404 ? -11.016 72.062 18.547 1 78.31 404 GLY A N 1
ATOM 3123 C CA . GLY A 1 404 ? -11.023 73.438 18.984 1 78.31 404 GLY A CA 1
ATOM 3124 C C . GLY A 1 404 ? -9.703 73.875 19.578 1 78.31 404 GLY A C 1
ATOM 3125 O O . GLY A 1 404 ? -9.586 75 20.047 1 78.31 404 GLY A O 1
ATOM 3126 N N . SER A 1 405 ? -8.781 73.062 19.688 1 84.81 405 SER A N 1
ATOM 3127 C CA . SER A 1 405 ? -7.477 73.375 20.25 1 84.81 405 SER A CA 1
ATOM 3128 C C . SER A 1 405 ? -6.77 74.438 19.422 1 84.81 405 SER A C 1
ATOM 3130 O O . SER A 1 405 ? -6.949 74.562 18.203 1 84.81 405 SER A O 1
ATOM 3132 N N . THR A 1 406 ? -5.902 75.188 19.969 1 83.69 406 THR A N 1
ATOM 3133 C CA . THR A 1 406 ? -5.215 76.312 19.344 1 83.69 406 THR A CA 1
ATOM 3134 C C . THR A 1 406 ? -4.066 75.812 18.453 1 83.69 406 THR A C 1
ATOM 3136 O O . THR A 1 406 ? -3.592 76.562 17.578 1 83.69 406 THR A O 1
ATOM 3139 N N . GLU A 1 407 ? -3.717 74.625 18.719 1 85.44 407 GLU A N 1
ATOM 3140 C CA . GLU A 1 407 ? -2.617 74.062 17.938 1 85.44 407 GLU A CA 1
ATOM 3141 C C . GLU A 1 407 ? -2.965 74 16.453 1 85.44 407 GLU A C 1
ATOM 3143 O O . GLU A 1 407 ? -2.086 74.125 15.602 1 85.44 407 GLU A O 1
ATOM 3148 N N . TRP A 1 408 ? -4.219 73.938 16.125 1 86.69 408 TRP A N 1
ATOM 3149 C CA . TRP A 1 408 ? -4.668 73.81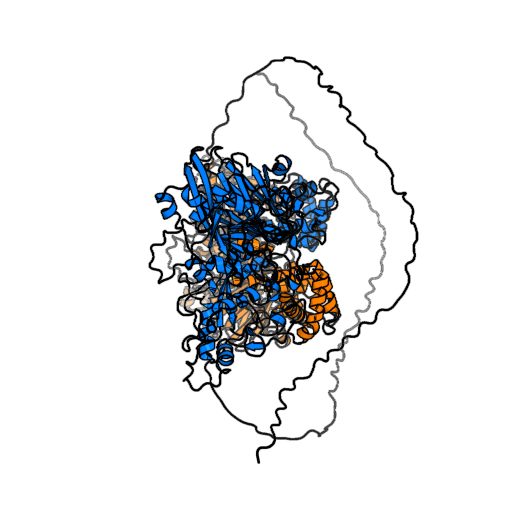2 14.742 1 86.69 408 TRP A CA 1
ATOM 3150 C C . TRP A 1 408 ? -4.352 75.125 13.984 1 86.69 408 TRP A C 1
ATOM 3152 O O . TRP A 1 408 ? -4.156 75.062 12.766 1 86.69 408 TRP A O 1
ATOM 3162 N N . LEU A 1 409 ? -4.281 76.125 14.719 1 80.81 409 LEU A N 1
ATOM 3163 C CA . LEU A 1 409 ? -4.062 77.438 14.094 1 80.81 409 LEU A CA 1
ATOM 3164 C C . LEU A 1 409 ? -2.631 77.562 13.586 1 80.81 409 LEU A C 1
ATOM 3166 O O . LEU A 1 409 ? -2.334 78.438 12.766 1 80.81 409 LEU A O 1
ATOM 3170 N N . SER A 1 410 ? -1.822 76.688 14.094 1 80 410 SER A N 1
ATOM 3171 C CA . SER A 1 410 ? -0.425 76.75 13.672 1 80 410 SER A CA 1
ATOM 3172 C C . SER A 1 410 ? -0.25 76.125 12.297 1 80 410 SER A C 1
ATOM 3174 O O . SER A 1 410 ? 0.816 76.188 11.688 1 80 410 SER A O 1
ATOM 3176 N N . LEU A 1 411 ? -1.296 75.438 11.734 1 83.44 411 LEU A N 1
ATOM 3177 C CA . LEU A 1 411 ? -1.255 74.812 10.414 1 83.44 411 LEU A CA 1
ATOM 3178 C C . LEU A 1 411 ? -1.835 75.75 9.359 1 83.44 411 LEU A C 1
ATOM 3180 O O . LEU A 1 411 ? -2.738 76.562 9.641 1 83.44 411 LEU A O 1
ATOM 3184 N N . PRO A 1 412 ? -1.247 75.688 8.156 1 80.44 412 PRO A N 1
ATOM 3185 C CA . PRO A 1 412 ? -1.896 76.375 7.066 1 80.44 412 PRO A CA 1
ATOM 3186 C C . PRO A 1 412 ? -3.357 76 6.875 1 80.44 412 PRO A C 1
ATOM 3188 O O . PRO A 1 412 ? -3.719 74.812 7.102 1 80.44 412 PRO A O 1
ATOM 3191 N N . PRO A 1 413 ? -4.156 76.938 6.559 1 79.88 413 PRO A N 1
ATOM 3192 C CA . PRO A 1 413 ? -5.582 76.688 6.383 1 79.88 413 PRO A CA 1
ATOM 3193 C C . PRO A 1 413 ? -5.84 75.5 5.434 1 79.88 413 PRO A C 1
ATOM 3195 O O . PRO A 1 413 ? -6.793 74.75 5.629 1 79.88 413 PRO A O 1
ATOM 3198 N N . SER A 1 414 ? -4.984 75.375 4.465 1 81.62 414 SER A N 1
ATOM 3199 C CA . SER A 1 414 ? -5.156 74.25 3.514 1 81.62 414 SER A CA 1
ATOM 3200 C C . SER A 1 414 ? -4.973 72.875 4.188 1 81.62 414 SER A C 1
ATOM 3202 O O . SER A 1 414 ? -5.719 71.938 3.918 1 81.62 414 SER A O 1
ATOM 3204 N N . ASP A 1 415 ? -4.066 72.875 5.066 1 80.75 415 ASP A N 1
ATOM 3205 C CA . ASP A 1 415 ? -3.785 71.562 5.758 1 80.75 415 ASP A CA 1
ATOM 3206 C C . ASP A 1 415 ? -4.879 71.25 6.773 1 80.75 415 ASP A C 1
ATOM 3208 O O . ASP A 1 415 ? -5.23 70.125 6.961 1 80.75 415 ASP A O 1
ATOM 3212 N N . ARG A 1 416 ? -5.387 72.25 7.359 1 79.38 416 ARG A N 1
ATOM 3213 C CA . ARG A 1 416 ? -6.484 72.062 8.305 1 79.38 416 ARG A CA 1
ATOM 3214 C C . ARG A 1 416 ? -7.711 71.5 7.605 1 79.38 416 ARG A C 1
ATOM 3216 O O . ARG A 1 416 ? -8.398 70.625 8.148 1 79.38 416 ARG A O 1
ATOM 3223 N N . ALA A 1 417 ? -7.91 72 6.438 1 78.06 417 ALA A N 1
ATOM 3224 C CA . ALA A 1 417 ? -9.062 71.562 5.664 1 78.06 417 ALA A CA 1
ATOM 3225 C C . ALA A 1 417 ? -8.875 70.062 5.227 1 78.06 417 ALA A C 1
ATOM 3227 O O . ALA A 1 417 ? -9.836 69.312 5.215 1 78.06 417 ALA A O 1
ATOM 3228 N N . LYS A 1 418 ? -7.676 69.812 4.949 1 78.31 418 LYS A N 1
ATOM 3229 C CA . LYS A 1 418 ? -7.379 68.438 4.465 1 78.31 418 LYS A CA 1
ATOM 3230 C C . LYS A 1 418 ? -7.527 67.438 5.582 1 78.31 418 LYS A C 1
ATOM 3232 O O . LYS A 1 418 ? -7.938 66.25 5.336 1 78.31 418 LYS A O 1
ATOM 3237 N N . VAL A 1 419 ? -7.078 67.812 6.672 1 78.94 419 VAL A N 1
ATOM 3238 C CA . VAL A 1 419 ? -7.129 66.875 7.801 1 78.94 419 VAL A CA 1
ATOM 3239 C C . VAL A 1 419 ? -8.578 66.625 8.227 1 78.94 419 VAL A C 1
ATOM 3241 O O . VAL A 1 419 ? -8.945 65.562 8.695 1 78.94 419 VAL A O 1
ATOM 3244 N N . GLY A 1 420 ? -9.5 67.375 7.754 1 67.44 420 GLY A N 1
ATOM 3245 C CA . GLY A 1 420 ? -10.906 67.25 8.094 1 67.44 420 GLY A CA 1
ATOM 3246 C C . GLY A 1 420 ? -11.164 67.312 9.594 1 67.44 420 GLY A C 1
ATOM 3247 O O . GLY A 1 420 ? -11.203 66.25 10.242 1 67.44 420 GLY A O 1
ATOM 3248 N N . LEU A 1 421 ? -11.141 68.438 10.133 1 62.91 421 LEU A N 1
ATOM 3249 C CA . LEU A 1 421 ? -11.477 68.562 11.539 1 62.91 421 LEU A CA 1
ATOM 3250 C C . LEU A 1 421 ? -12.828 67.938 11.844 1 62.91 421 LEU A C 1
ATOM 3252 O O . LEU A 1 421 ? -13.828 68.25 11.18 1 62.91 421 LEU A O 1
ATOM 3256 N N . VAL A 1 422 ? -12.812 66.625 11.945 1 58.19 422 VAL A N 1
ATOM 3257 C CA . VAL A 1 422 ? -14.047 65.875 12.203 1 58.19 422 VAL A CA 1
ATOM 3258 C C . VAL A 1 422 ? -14.578 66.25 13.594 1 58.19 422 VAL A C 1
ATOM 3260 O O . VAL A 1 422 ? -13.836 66.188 14.578 1 58.19 422 VAL A O 1
ATOM 3263 N N . LYS A 1 423 ? -15.703 66.875 13.562 1 55.75 423 LYS A N 1
ATOM 3264 C CA . LYS A 1 423 ? -16.484 67.188 14.75 1 55.75 423 LYS A CA 1
ATOM 3265 C C . LYS A 1 423 ? -17.297 66 15.211 1 55.75 423 LYS A C 1
ATOM 3267 O O . LYS A 1 423 ? -18.469 65.875 14.867 1 55.75 423 LYS A O 1
ATOM 3272 N N . SER A 1 424 ? -16.672 64.75 15.141 1 60.28 424 SER A N 1
ATOM 3273 C CA . SER A 1 424 ? -17.484 63.688 15.656 1 60.28 424 SER A CA 1
ATOM 3274 C C . SER A 1 424 ? -17.266 63.469 17.141 1 60.28 424 SER A C 1
ATOM 3276 O O . SER A 1 424 ? -16.172 63.75 17.656 1 60.28 424 SER A O 1
ATOM 3278 N N . GLU A 1 425 ? -18.406 63.188 17.859 1 61.75 425 GLU A N 1
ATOM 3279 C CA . GLU A 1 425 ? -18.375 63 19.312 1 61.75 425 GLU A CA 1
ATOM 3280 C C . GLU A 1 425 ? -17.531 61.781 19.672 1 61.75 425 GLU A C 1
ATOM 3282 O O . GLU A 1 425 ? -17.047 61.656 20.812 1 61.75 425 GLU A O 1
ATOM 3287 N N . ASP A 1 426 ? -17.188 60.969 18.719 1 74.5 426 ASP A N 1
ATOM 3288 C CA . ASP A 1 426 ? -16.547 59.719 19.141 1 74.5 426 ASP A CA 1
ATOM 3289 C C . ASP A 1 426 ? -15.117 59.625 18.594 1 74.5 426 ASP A C 1
ATOM 3291 O O . ASP A 1 426 ? -14.453 58.625 18.75 1 74.5 426 ASP A O 1
ATOM 3295 N N . GLU A 1 427 ? -14.633 60.688 17.969 1 84.75 427 GLU A N 1
ATOM 3296 C CA . GLU A 1 427 ? -13.305 60.688 17.359 1 84.75 427 GLU A CA 1
ATOM 3297 C C . GLU A 1 427 ? -12.516 61.938 17.75 1 84.75 427 GLU A C 1
ATOM 3299 O O . GLU A 1 427 ? -13.102 63 17.906 1 84.75 427 GLU A O 1
ATOM 3304 N N . PHE A 1 428 ? -11.305 61.812 17.906 1 87.56 428 PHE A N 1
ATOM 3305 C CA . PHE A 1 428 ? -10.477 62.969 18.219 1 87.56 428 PHE A CA 1
ATOM 3306 C C . PHE A 1 428 ? -9.07 62.781 17.656 1 87.56 428 PHE A C 1
ATOM 3308 O O . PHE A 1 428 ? -8.609 61.656 17.453 1 87.56 428 PHE A O 1
ATOM 3315 N N . TRP A 1 429 ? -8.438 63.906 17.391 1 90.75 429 TRP A N 1
ATOM 3316 C CA . TRP A 1 429 ? -7.035 63.906 16.984 1 90.75 429 TRP A CA 1
ATOM 3317 C C . TRP A 1 429 ? -6.129 64.062 18.203 1 90.75 429 TRP A C 1
ATOM 3319 O O . TRP A 1 429 ? -6.492 64.75 19.172 1 90.75 429 TRP A O 1
ATOM 3329 N N . MET A 1 430 ? -5.016 63.531 18.203 1 91.19 430 MET A N 1
ATOM 3330 C CA . MET A 1 430 ? -3.963 63.75 19.172 1 91.19 430 MET A CA 1
ATOM 3331 C C . MET A 1 430 ? -2.584 63.594 18.547 1 91.19 430 MET A C 1
ATOM 3333 O O . MET A 1 430 ? -2.463 63.062 17.453 1 91.19 430 MET A O 1
ATOM 3337 N N . SER A 1 431 ? -1.601 64.125 19.188 1 91.25 431 SER A N 1
ATOM 3338 C CA . SER A 1 431 ? -0.239 63.906 18.703 1 91.25 431 SER A CA 1
ATOM 3339 C C . SER A 1 431 ? 0.226 62.469 18.906 1 91.25 431 SER A C 1
ATOM 3341 O O . SER A 1 431 ? -0.221 61.781 19.828 1 91.25 431 SER A O 1
ATOM 3343 N N . LEU A 1 432 ? 1.089 62 18.062 1 92.06 432 LEU A N 1
ATOM 3344 C CA . LEU A 1 432 ? 1.646 60.656 18.203 1 92.06 432 LEU A CA 1
ATOM 3345 C C . LEU A 1 432 ? 2.34 60.5 19.562 1 92.06 432 LEU A C 1
ATOM 3347 O O . LEU A 1 432 ? 2.312 59.438 20.156 1 92.06 432 LEU A O 1
ATOM 3351 N N . GLU A 1 433 ? 2.973 61.594 19.984 1 88.25 433 GLU A N 1
ATOM 3352 C CA . GLU A 1 433 ? 3.637 61.562 21.281 1 88.25 433 GLU A CA 1
ATOM 3353 C C . GLU A 1 433 ? 2.637 61.344 22.406 1 88.25 433 GLU A C 1
ATOM 3355 O O . GLU A 1 433 ? 2.893 60.562 23.328 1 88.25 433 GLU A O 1
ATOM 3360 N N . ASP A 1 434 ? 1.554 62.031 22.281 1 89.62 434 ASP A N 1
ATOM 3361 C CA . ASP A 1 434 ? 0.506 61.844 23.281 1 89.62 434 ASP A CA 1
ATOM 3362 C C . ASP A 1 434 ? -0.064 60.438 23.219 1 89.62 434 ASP A C 1
ATOM 3364 O O . ASP A 1 434 ? -0.396 59.844 24.25 1 89.62 434 ASP A O 1
ATOM 3368 N N . PHE A 1 435 ? -0.191 59.969 22.094 1 91 435 PHE A N 1
ATOM 3369 C CA . PHE A 1 435 ? -0.688 58.625 21.875 1 91 435 PHE A CA 1
ATOM 3370 C C . PHE A 1 435 ? 0.216 57.594 22.547 1 91 435 PHE A C 1
ATOM 3372 O O . PHE A 1 435 ? -0.253 56.781 23.328 1 91 435 PHE A O 1
ATOM 3379 N N . ILE A 1 436 ? 1.487 57.656 22.281 1 88.38 436 ILE A N 1
ATOM 3380 C CA . ILE A 1 436 ? 2.471 56.719 22.812 1 88.38 436 ILE A CA 1
ATOM 3381 C C . ILE A 1 436 ? 2.496 56.812 24.328 1 88.38 436 ILE A C 1
ATOM 3383 O O . ILE A 1 436 ? 2.66 55.781 25.016 1 88.38 436 ILE A O 1
ATOM 3387 N N . SER A 1 437 ? 2.182 57.969 24.844 1 85 437 SER A N 1
ATOM 3388 C CA . SER A 1 437 ? 2.273 58.156 26.281 1 85 437 SER A CA 1
ATOM 3389 C C . SER A 1 437 ? 1.017 57.688 27 1 85 437 SER A C 1
ATOM 3391 O O . SER A 1 437 ? 1.046 57.406 28.203 1 85 437 SER A O 1
ATOM 3393 N N . ASN A 1 438 ? -0.071 57.531 26.25 1 87 438 ASN A N 1
ATOM 3394 C CA . ASN A 1 438 ? -1.333 57.281 26.938 1 87 438 ASN A CA 1
ATOM 3395 C C . ASN A 1 438 ? -1.899 55.938 26.578 1 87 438 ASN A C 1
ATOM 3397 O O . ASN A 1 438 ? -2.881 55.469 27.188 1 87 438 ASN A O 1
ATOM 3401 N N . PHE A 1 439 ? -1.296 55.281 25.734 1 88.88 439 PHE A N 1
ATOM 3402 C CA . PHE A 1 439 ? -1.781 53.969 25.328 1 88.88 439 PHE A CA 1
ATOM 3403 C C . PHE A 1 439 ? -0.747 52.906 25.641 1 88.88 439 PHE A C 1
ATOM 3405 O O . PHE A 1 439 ? 0.458 53.156 25.578 1 88.88 439 PHE A O 1
ATOM 3412 N N . ASP A 1 440 ? -1.205 51.688 25.938 1 86.25 440 ASP A N 1
ATOM 3413 C CA . ASP A 1 440 ? -0.329 50.594 26.375 1 86.25 440 ASP A CA 1
ATOM 3414 C C . ASP A 1 440 ? -0.019 49.625 25.219 1 86.25 440 ASP A C 1
ATOM 3416 O O . ASP A 1 440 ? 1.058 49.031 25.172 1 86.25 440 ASP A O 1
ATOM 3420 N N . TYR A 1 441 ? -0.998 49.438 24.422 1 88.88 441 TYR A N 1
ATOM 3421 C CA . TYR A 1 441 ? -0.834 48.438 23.375 1 88.88 441 TYR A CA 1
ATOM 3422 C C . TYR A 1 441 ? -1.34 48.969 22.031 1 88.88 441 TYR A C 1
ATOM 3424 O O . TYR A 1 441 ? -2.277 49.781 21.984 1 88.88 441 TYR A O 1
ATOM 3432 N N . LEU A 1 442 ? -0.675 48.562 21 1 92.62 442 LEU A N 1
ATOM 3433 C CA . LEU A 1 442 ? -1.034 48.875 19.625 1 92.62 442 LEU A CA 1
ATOM 3434 C C . LEU A 1 442 ? -1.052 47.594 18.766 1 92.62 442 LEU A C 1
ATOM 3436 O O . LEU A 1 442 ? -0.078 46.844 18.766 1 92.62 442 LEU A O 1
ATOM 3440 N N . ASP A 1 443 ? -2.211 47.344 18.188 1 94.44 443 ASP A N 1
ATOM 3441 C CA . ASP A 1 443 ? -2.346 46.188 17.312 1 94.44 443 ASP A CA 1
ATOM 3442 C C . ASP A 1 443 ? -2.568 46.656 15.867 1 94.44 443 ASP A C 1
ATOM 3444 O O . ASP A 1 443 ? -3.465 47.438 15.586 1 94.44 443 ASP A O 1
ATOM 3448 N N . ILE A 1 444 ? -1.741 46.188 14.984 1 94.94 444 ILE A N 1
ATOM 3449 C CA . ILE A 1 444 ? -1.896 46.438 13.555 1 94.94 444 ILE A CA 1
ATOM 3450 C C . ILE A 1 444 ? -2.215 45.125 12.844 1 94.94 444 ILE A C 1
ATOM 3452 O O . ILE A 1 444 ? -1.334 44.281 12.656 1 94.94 444 ILE A O 1
ATOM 3456 N N . CYS A 1 445 ? -3.443 44.906 12.445 1 94.81 445 CYS A N 1
ATOM 3457 C CA . CYS A 1 445 ? -3.85 43.688 11.719 1 94.81 445 CYS A CA 1
ATOM 3458 C C . CYS A 1 445 ? -3.74 43.906 10.211 1 94.81 445 CYS A C 1
ATOM 3460 O O . CYS A 1 445 ? -4.582 44.562 9.609 1 94.81 445 CYS A O 1
ATOM 3462 N N . HIS A 1 446 ? -2.736 43.312 9.617 1 92.75 446 HIS A N 1
ATOM 3463 C CA . HIS A 1 446 ? -2.533 43.406 8.172 1 92.75 446 HIS A CA 1
ATOM 3464 C C . HIS A 1 446 ? -3.48 42.469 7.434 1 92.75 446 HIS A C 1
ATOM 3466 O O . HIS A 1 446 ? -3.488 41.25 7.684 1 92.75 446 HIS A O 1
ATOM 3472 N N . LEU A 1 447 ? -4.215 43 6.551 1 88.94 447 LEU A N 1
ATOM 3473 C CA . LEU A 1 447 ? -5.156 42.188 5.789 1 88.94 447 LEU A CA 1
ATOM 3474 C C . LEU A 1 447 ? -4.461 41.5 4.617 1 88.94 447 LEU A C 1
ATOM 3476 O O . LEU A 1 447 ? -3.838 42.156 3.787 1 88.94 447 LEU A O 1
ATOM 3480 N N . THR A 1 448 ? -4.43 40.219 4.617 1 79.88 448 THR A N 1
ATOM 3481 C CA . THR A 1 448 ? -3.684 39.438 3.629 1 79.88 448 THR A CA 1
ATOM 3482 C C . THR A 1 448 ? -4.602 38.969 2.506 1 79.88 448 THR A C 1
ATOM 3484 O O . THR A 1 448 ? -4.133 38.594 1.432 1 79.88 448 THR A O 1
ATOM 3487 N N . GLU A 1 449 ? -5.867 38.969 2.713 1 76.44 449 GLU A N 1
ATOM 3488 C CA . GLU A 1 449 ? -6.809 38.5 1.702 1 76.44 449 GLU A CA 1
ATOM 3489 C C . GLU A 1 449 ? -7.82 39.562 1.344 1 76.44 449 GLU A C 1
ATOM 3491 O O . GLU A 1 449 ? -8.258 40.344 2.211 1 76.44 449 GLU A O 1
ATOM 3496 N N . ALA A 1 450 ? -8.125 39.562 0.056 1 70.31 450 ALA A N 1
ATOM 3497 C CA . ALA A 1 450 ? -9.148 40.5 -0.389 1 70.31 450 ALA A CA 1
ATOM 3498 C C . ALA A 1 450 ? -10.539 40.031 0.032 1 70.31 450 ALA A C 1
ATOM 3500 O O . ALA A 1 450 ? -10.82 38.844 0.057 1 70.31 450 ALA A O 1
ATOM 3501 N N . PRO A 1 451 ? -11.258 41 0.481 1 68.5 451 PRO A N 1
ATOM 3502 C CA . PRO A 1 451 ? -12.633 40.594 0.812 1 68.5 451 PRO A CA 1
ATOM 3503 C C . PRO A 1 451 ? -13.383 40.031 -0.382 1 68.5 451 PRO A C 1
ATOM 3505 O O . PRO A 1 451 ? -13.055 40.312 -1.532 1 68.5 451 PRO A O 1
ATOM 3508 N N . PRO A 1 452 ? -14.281 39.062 -0.092 1 65.81 452 PRO A N 1
ATOM 3509 C CA . PRO A 1 452 ? -15.078 38.531 -1.201 1 65.81 452 PRO A CA 1
ATOM 3510 C C . PRO A 1 452 ? -15.883 39.625 -1.918 1 65.81 452 PRO A C 1
ATOM 3512 O O . PRO A 1 452 ? -16.219 40.625 -1.316 1 65.81 452 PRO A O 1
ATOM 3515 N N . PRO A 1 453 ? -16 39.562 -3.318 1 58.44 453 PRO A N 1
ATOM 3516 C CA . PRO A 1 453 ? -16.75 40.562 -4.078 1 58.44 453 PRO A CA 1
ATOM 3517 C C . PRO A 1 453 ? -18.219 40.656 -3.637 1 58.44 453 PRO A C 1
ATOM 3519 O O . PRO A 1 453 ? -18.828 39.625 -3.301 1 58.44 453 PRO A O 1
ATOM 3522 N N . THR A 1 454 ? -18.641 41.75 -3.057 1 55.09 454 THR A N 1
ATOM 3523 C CA . THR A 1 454 ? -20.047 41.969 -2.752 1 55.09 454 THR A CA 1
ATOM 3524 C C . THR A 1 454 ? -20.797 42.469 -3.992 1 55.09 454 THR A C 1
ATOM 3526 O O . THR A 1 454 ? -20.266 43.25 -4.785 1 55.09 454 THR A O 1
ATOM 3529 N N . PRO A 1 455 ? -21.984 41.812 -4.379 1 47.44 455 PRO A N 1
ATOM 3530 C CA . PRO A 1 455 ? -22.719 42.344 -5.531 1 47.44 455 PRO A CA 1
ATOM 3531 C C . PRO A 1 455 ? -22.859 43.875 -5.504 1 47.44 455 PRO A C 1
ATOM 3533 O O . PRO A 1 455 ? -22.844 44.5 -6.555 1 47.44 455 PRO A O 1
ATOM 3536 N N . ALA A 1 456 ? -23.484 44.5 -4.535 1 43.16 456 ALA A N 1
ATOM 3537 C CA . ALA A 1 456 ? -24.016 45.875 -4.602 1 43.16 456 ALA A CA 1
ATOM 3538 C C . ALA A 1 456 ? -22.891 46.906 -4.5 1 43.16 456 ALA A C 1
ATOM 3540 O O . ALA A 1 456 ? -23.141 48.094 -4.473 1 43.16 456 ALA A O 1
ATOM 3541 N N . SER A 1 457 ? -21.859 46.594 -3.963 1 41.88 457 SER A N 1
ATOM 3542 C CA . SER A 1 457 ? -21.156 47.812 -3.639 1 41.88 457 SER A CA 1
ATOM 3543 C C . SER A 1 457 ? -20.531 48.438 -4.883 1 41.88 457 SER A C 1
ATOM 3545 O O . SER A 1 457 ? -19.688 47.812 -5.539 1 41.88 457 SER A O 1
ATOM 3547 N N . PRO A 1 458 ? -21.234 49.312 -5.52 1 35.91 458 PRO A N 1
ATOM 3548 C CA . PRO A 1 458 ? -20.75 50.094 -6.664 1 35.91 458 PRO A CA 1
ATOM 3549 C C . PRO A 1 458 ? -19.312 50.562 -6.492 1 35.91 458 PRO A C 1
ATOM 3551 O O . PRO A 1 458 ? -18.75 51.219 -7.391 1 35.91 458 PRO A O 1
ATOM 3554 N N . THR A 1 459 ? -19.078 51.188 -5.27 1 37.12 459 THR A N 1
ATOM 3555 C CA . THR A 1 459 ? -17.984 52.156 -5.277 1 37.12 459 THR A CA 1
ATOM 3556 C C . THR A 1 459 ? -16.672 51.5 -5.66 1 37.12 459 THR A C 1
ATOM 3558 O O . THR A 1 459 ? -16.391 50.375 -5.246 1 37.12 459 THR A O 1
ATOM 3561 N N . GLY A 1 460 ? -15.945 52.031 -6.68 1 37.66 460 GLY A N 1
ATOM 3562 C CA . GLY A 1 460 ? -14.586 51.938 -7.184 1 37.66 460 GLY A CA 1
ATOM 3563 C C . GLY A 1 460 ? -13.562 51.656 -6.098 1 37.66 460 GLY A C 1
ATOM 3564 O O . GLY A 1 460 ? -12.812 52.562 -5.703 1 37.66 460 GLY A O 1
ATOM 3565 N N . ILE A 1 461 ? -13.953 50.969 -5.137 1 42.16 461 ILE A N 1
ATOM 3566 C CA . ILE A 1 461 ? -12.883 50.781 -4.164 1 42.16 461 ILE A CA 1
ATOM 3567 C C . ILE A 1 461 ? -11.648 50.188 -4.852 1 42.16 461 ILE A C 1
ATOM 3569 O O . ILE A 1 461 ? -11.758 49.25 -5.613 1 42.16 461 ILE A O 1
ATOM 3573 N N . GLN A 1 462 ? -10.656 51 -5.027 1 44.06 462 GLN A N 1
ATOM 3574 C CA . GLN A 1 462 ? -9.344 50.625 -5.543 1 44.06 462 GLN A CA 1
ATOM 3575 C C . GLN A 1 462 ? -8.953 49.219 -5.066 1 44.06 462 GLN A C 1
ATOM 3577 O O . GLN A 1 462 ? -9.156 48.875 -3.9 1 44.06 462 GLN A O 1
ATOM 3582 N N . PRO A 1 463 ? -8.781 48.406 -5.98 1 46.09 463 PRO A N 1
ATOM 3583 C CA . PRO A 1 463 ? -8.359 47.031 -5.68 1 46.09 463 PRO A CA 1
ATOM 3584 C C . PRO A 1 463 ? -7.277 46.969 -4.598 1 46.09 463 PRO A C 1
ATOM 3586 O O . PRO A 1 463 ? -6.348 47.781 -4.609 1 46.09 463 PRO A O 1
ATOM 3589 N N . LEU A 1 464 ? -7.629 46.688 -3.422 1 51 464 LEU A N 1
ATOM 3590 C CA . LEU A 1 464 ? -6.668 46.406 -2.355 1 51 464 LEU A CA 1
ATOM 3591 C C . LEU A 1 464 ? -5.473 45.625 -2.881 1 51 464 LEU A C 1
ATOM 3593 O O . LEU A 1 464 ? -5.645 44.656 -3.623 1 51 464 LEU A O 1
ATOM 3597 N N . THR A 1 465 ? -4.414 46.312 -3.131 1 51.31 465 THR A N 1
ATOM 3598 C CA . THR A 1 465 ? -3.189 45.625 -3.49 1 51.31 465 THR A CA 1
ATOM 3599 C C . THR A 1 465 ? -2.932 44.469 -2.535 1 51.31 465 THR A C 1
ATOM 3601 O O . THR A 1 465 ? -2.842 44.656 -1.321 1 51.31 465 THR A O 1
ATOM 3604 N N . ASP A 1 466 ? -3.186 43.344 -2.854 1 59.84 466 ASP A N 1
ATOM 3605 C CA . ASP A 1 466 ? -2.938 42.094 -2.123 1 59.84 466 ASP A CA 1
ATOM 3606 C C . ASP A 1 466 ? -1.494 42.031 -1.633 1 59.84 466 ASP A C 1
ATOM 3608 O O . ASP A 1 466 ? -0.561 42.281 -2.395 1 59.84 466 ASP A O 1
ATOM 3612 N N . LEU A 1 467 ? -1.296 42.25 -0.249 1 67.44 467 LEU A N 1
ATOM 3613 C CA . LEU A 1 467 ? 0.032 41.969 0.288 1 67.44 467 LEU A CA 1
ATOM 3614 C C . LEU A 1 467 ? 0.444 40.531 -0.002 1 67.44 467 LEU A C 1
ATOM 3616 O O . LEU A 1 467 ? -0.279 39.594 0.34 1 67.44 467 LEU A O 1
ATOM 3620 N N . PRO A 1 468 ? 1.548 40.406 -0.781 1 79.88 468 PRO A N 1
ATOM 3621 C CA . PRO A 1 468 ? 2.025 39.062 -0.972 1 79.88 468 PRO A CA 1
ATOM 3622 C C . PRO A 1 468 ? 2.334 38.344 0.346 1 79.88 468 PRO A C 1
ATOM 3624 O O . PRO A 1 468 ? 2.945 38.938 1.239 1 79.88 468 PRO A O 1
ATOM 3627 N N . ALA A 1 469 ? 1.607 37.312 0.627 1 85.44 469 ALA A N 1
ATOM 3628 C CA . ALA A 1 469 ? 1.819 36.562 1.861 1 85.44 469 ALA A CA 1
ATOM 3629 C C . ALA A 1 469 ? 1.969 35.094 1.576 1 85.44 469 ALA A C 1
ATOM 3631 O O . ALA A 1 469 ? 1.479 34.594 0.558 1 85.44 469 ALA A O 1
ATOM 3632 N N . ALA A 1 470 ? 2.828 34.438 2.34 1 88.5 470 ALA A N 1
ATOM 3633 C CA . ALA A 1 470 ? 2.969 33 2.289 1 88.5 470 ALA A CA 1
ATOM 3634 C C . ALA A 1 470 ? 2.42 32.344 3.559 1 88.5 470 ALA A C 1
ATOM 3636 O O . ALA A 1 470 ? 2.695 32.812 4.668 1 88.5 470 ALA A O 1
ATOM 3637 N N . HIS A 1 471 ? 1.523 31.422 3.393 1 90.75 471 HIS A N 1
ATOM 3638 C CA . HIS A 1 471 ? 1.02 30.594 4.484 1 90.75 471 HIS A CA 1
ATOM 3639 C C . HIS A 1 471 ? 1.502 29.156 4.352 1 90.75 471 HIS A C 1
ATOM 3641 O O . HIS A 1 471 ? 1.132 28.453 3.406 1 90.75 471 HIS A O 1
ATOM 3647 N N . LEU A 1 472 ? 2.33 28.781 5.281 1 93.31 472 LEU A N 1
ATOM 3648 C CA . LEU A 1 472 ? 2.943 27.469 5.195 1 93.31 472 LEU A CA 1
ATOM 3649 C C . LEU A 1 472 ? 2.604 26.625 6.418 1 93.31 472 LEU A C 1
ATOM 3651 O O . LEU A 1 472 ? 2.973 26.969 7.543 1 93.31 472 LEU A O 1
ATOM 3655 N N . ARG A 1 473 ? 2.002 25.531 6.184 1 90.5 473 ARG A N 1
ATOM 3656 C CA . ARG A 1 473 ? 1.647 24.625 7.27 1 90.5 473 ARG A CA 1
ATOM 3657 C C . ARG A 1 473 ? 2.799 23.672 7.59 1 90.5 473 ARG A C 1
ATOM 3659 O O . ARG A 1 473 ? 3.545 23.266 6.695 1 90.5 473 ARG A O 1
ATOM 3666 N N . GLY A 1 474 ? 2.953 23.422 8.859 1 89.75 474 GLY A N 1
ATOM 3667 C CA . GLY A 1 474 ? 3.951 22.469 9.312 1 89.75 474 GLY A CA 1
ATOM 3668 C C . GLY A 1 474 ? 3.545 21.734 10.578 1 89.75 474 GLY A C 1
ATOM 3669 O O . GLY A 1 474 ? 2.479 22 11.141 1 89.75 474 GLY A O 1
ATOM 3670 N N . GLN A 1 475 ? 4.359 20.781 10.977 1 88.94 475 GLN A N 1
ATOM 3671 C CA . GLN A 1 475 ? 4.07 19.969 12.156 1 88.94 475 GLN A CA 1
ATOM 3672 C C . GLN A 1 475 ? 5.34 19.672 12.953 1 88.94 475 GLN A C 1
ATOM 3674 O O . GLN A 1 475 ? 6.398 19.438 12.367 1 88.94 475 GLN A O 1
ATOM 3679 N N . TRP A 1 476 ? 5.223 19.891 14.219 1 91.12 476 TRP A N 1
ATOM 3680 C CA . TRP A 1 476 ? 6.203 19.312 15.133 1 91.12 476 TRP A CA 1
ATOM 3681 C C . TRP A 1 476 ? 5.812 17.891 15.539 1 91.12 476 TRP A C 1
ATOM 3683 O O . TRP A 1 476 ? 4.816 17.703 16.234 1 91.12 476 TRP A O 1
ATOM 3693 N N . LEU A 1 477 ? 6.613 17.016 15.07 1 87.38 477 LEU A N 1
ATOM 3694 C CA . LEU A 1 477 ? 6.332 15.602 15.32 1 87.38 477 LEU A CA 1
ATOM 3695 C C . LEU A 1 477 ? 7.355 15.008 16.281 1 87.38 477 LEU A C 1
ATOM 3697 O O . LEU A 1 477 ? 8.555 15.023 15.992 1 87.38 477 LEU A O 1
ATOM 3701 N N . ARG A 1 478 ? 6.84 14.508 17.281 1 85.75 478 ARG A N 1
ATOM 3702 C CA . ARG A 1 478 ? 7.734 13.945 18.281 1 85.75 478 ARG A CA 1
ATOM 3703 C C . ARG A 1 478 ? 8.656 12.898 17.672 1 85.75 478 ARG A C 1
ATOM 3705 O O . ARG A 1 478 ? 8.219 12.039 16.906 1 85.75 478 ARG A O 1
ATOM 3712 N N . GLY A 1 479 ? 9.945 13.016 17.938 1 88.12 479 GLY A N 1
ATOM 3713 C CA . GLY A 1 479 ? 10.945 12.07 17.484 1 88.12 479 GLY A CA 1
ATOM 3714 C C . GLY A 1 479 ? 11.445 12.352 16.078 1 88.12 479 GLY A C 1
ATOM 3715 O O . GLY A 1 479 ? 12.367 11.695 15.594 1 88.12 479 GLY A O 1
ATOM 3716 N N . VAL A 1 480 ? 10.805 13.328 15.43 1 91.62 480 VAL A N 1
ATOM 3717 C CA . VAL A 1 480 ? 11.141 13.562 14.031 1 91.62 480 VAL A CA 1
ATOM 3718 C C . VAL A 1 480 ? 11.5 15.031 13.82 1 91.62 480 VAL A C 1
ATOM 3720 O O . VAL A 1 480 ? 12.578 15.344 13.312 1 91.62 480 VAL A O 1
ATOM 3723 N N . SER A 1 481 ? 10.586 15.93 14.273 1 92.56 481 SER A N 1
ATOM 3724 C CA . SER A 1 481 ? 10.773 17.344 13.914 1 92.56 481 SER A CA 1
ATOM 3725 C C . SER A 1 481 ? 10.508 18.25 15.109 1 92.56 481 SER A C 1
ATOM 3727 O O . SER A 1 481 ? 10.031 19.375 14.945 1 92.56 481 SER A O 1
ATOM 3729 N N . CYS A 1 482 ? 10.734 17.719 16.312 1 92.31 482 CYS A N 1
ATOM 3730 C CA . CYS A 1 482 ? 10.594 18.469 17.547 1 92.31 482 CYS A CA 1
ATOM 3731 C C . CYS A 1 482 ? 11.953 18.75 18.188 1 92.31 482 CYS A C 1
ATOM 3733 O O . CYS A 1 482 ? 12.195 18.359 19.328 1 92.31 482 CYS A O 1
ATOM 3735 N N . GLY A 1 483 ? 12.711 19.484 17.531 1 94.25 483 GLY A N 1
ATOM 3736 C CA . GLY A 1 483 ? 14.094 19.562 17.969 1 94.25 483 GLY A CA 1
ATOM 3737 C C . GLY A 1 483 ? 14.328 20.641 19.016 1 94.25 483 GLY A C 1
ATOM 3738 O O . GLY A 1 483 ? 15.383 20.672 19.656 1 94.25 483 GLY A O 1
ATOM 3739 N N . GLY A 1 484 ? 13.398 21.562 19.188 1 95.62 484 GLY A N 1
ATOM 3740 C CA . GLY A 1 484 ? 13.547 22.594 20.203 1 95.62 484 GLY A CA 1
ATOM 3741 C C . GLY A 1 484 ? 14.367 23.781 19.734 1 95.62 484 GLY A C 1
ATOM 3742 O O . GLY A 1 484 ? 14.75 23.859 18.562 1 95.62 484 GLY A O 1
ATOM 3743 N N . ARG A 1 485 ? 14.648 24.688 20.656 1 95.94 485 ARG A N 1
ATOM 3744 C CA . ARG A 1 485 ? 15.344 25.938 20.375 1 95.94 485 ARG A CA 1
ATOM 3745 C C . ARG A 1 485 ? 16.812 25.688 20.078 1 95.94 485 ARG A C 1
ATOM 3747 O O . ARG A 1 485 ? 17.328 24.594 20.328 1 95.94 485 ARG A O 1
ATOM 3754 N N . PRO A 1 486 ? 17.516 26.672 19.562 1 94.25 486 PRO A N 1
ATOM 3755 C CA . PRO A 1 486 ? 18.906 26.484 19.109 1 94.25 486 PRO A CA 1
ATOM 3756 C C . PRO A 1 486 ? 19.844 26.047 20.234 1 94.25 486 PRO A C 1
ATOM 3758 O O . PRO A 1 486 ? 20.844 25.391 19.984 1 94.25 486 PRO A O 1
ATOM 3761 N N . TYR A 1 487 ? 19.531 26.312 21.469 1 91.69 487 TYR A N 1
ATOM 3762 C CA . TYR A 1 487 ? 20.406 25.969 22.594 1 91.69 487 TYR A CA 1
ATOM 3763 C C . TYR A 1 487 ? 20.453 24.469 22.812 1 91.69 487 TYR A C 1
ATOM 3765 O O . TYR A 1 487 ? 21.375 23.969 23.469 1 91.69 487 TYR A O 1
ATOM 3773 N N . ILE A 1 488 ? 19.453 23.828 22.297 1 94.19 488 ILE A N 1
ATOM 3774 C CA . ILE A 1 488 ? 19.469 22.375 22.344 1 94.19 488 ILE A CA 1
ATOM 3775 C C . ILE A 1 488 ? 20.188 21.812 21.125 1 94.19 488 ILE A C 1
ATOM 3777 O O . ILE A 1 488 ? 19.562 21.312 20.203 1 94.19 488 ILE A O 1
ATOM 3781 N N . ARG A 1 489 ? 21.438 21.75 21.188 1 90.38 489 ARG A N 1
ATOM 3782 C CA . ARG A 1 489 ? 22.297 21.453 20.047 1 90.38 489 ARG A CA 1
ATOM 3783 C C . ARG A 1 489 ? 22.062 20.047 19.516 1 90.38 489 ARG A C 1
ATOM 3785 O O . ARG A 1 489 ? 22.172 19.797 18.312 1 90.38 489 ARG A O 1
ATOM 3792 N N . ALA A 1 490 ? 21.703 19.203 20.359 1 90.19 490 ALA A N 1
ATOM 3793 C CA . ALA A 1 490 ? 21.562 17.797 20.016 1 90.19 490 ALA A CA 1
ATOM 3794 C C . ALA A 1 490 ? 20.406 17.562 19.062 1 90.19 490 ALA A C 1
ATOM 3796 O O . ALA A 1 490 ? 20.438 16.641 18.234 1 90.19 490 ALA A O 1
ATOM 3797 N N . SER A 1 491 ? 19.375 18.453 19.141 1 95.25 491 SER A N 1
ATOM 3798 C CA . SER A 1 491 ? 18.172 18.109 18.391 1 95.25 491 SER A CA 1
ATOM 3799 C C . SER A 1 491 ? 17.656 19.297 17.594 1 95.25 491 SER A C 1
ATOM 3801 O O . SER A 1 491 ? 16.812 19.125 16.703 1 95.25 491 SER A O 1
ATOM 3803 N N . HIS A 1 492 ? 18.156 20.484 17.703 1 96.56 492 HIS A N 1
ATOM 3804 C CA . HIS A 1 492 ? 17.641 21.672 17.047 1 96.56 492 HIS A CA 1
ATOM 3805 C C . HIS A 1 492 ? 17.578 21.5 15.531 1 96.56 492 HIS A C 1
ATOM 3807 O O . HIS A 1 492 ? 16.656 21.984 14.875 1 96.56 492 HIS A O 1
ATOM 3813 N N . TRP A 1 493 ? 18.5 20.781 15 1 94.94 493 TRP A N 1
ATOM 3814 C CA . TRP A 1 493 ? 18.609 20.594 13.555 1 94.94 493 TRP A CA 1
ATOM 3815 C C . TRP A 1 493 ? 17.375 19.875 13.016 1 94.94 493 TRP A C 1
ATOM 3817 O O . TRP A 1 493 ? 17.094 19.938 11.812 1 94.94 493 TRP A O 1
ATOM 3827 N N . ALA A 1 494 ? 16.688 19.156 13.875 1 94.94 494 ALA A N 1
ATOM 3828 C CA . ALA A 1 494 ? 15.609 18.266 13.438 1 94.94 494 ALA A CA 1
ATOM 3829 C C . ALA A 1 494 ? 14.328 19.047 13.164 1 94.94 494 ALA A C 1
ATOM 3831 O O . ALA A 1 494 ? 13.375 18.516 12.586 1 94.94 494 ALA A O 1
ATOM 3832 N N . ASN A 1 495 ? 14.281 20.297 13.531 1 96.25 495 ASN A N 1
ATOM 3833 C CA . ASN A 1 495 ? 13.078 21.094 13.344 1 96.25 495 ASN A CA 1
ATOM 3834 C C . ASN A 1 495 ? 12.766 21.312 11.867 1 96.25 495 ASN A C 1
ATOM 3836 O O . ASN A 1 495 ? 13.648 21.188 11.016 1 96.25 495 ASN A O 1
ATOM 3840 N N . PRO A 1 496 ? 11.453 21.609 11.562 1 95.31 496 PRO A N 1
ATOM 3841 C CA . PRO A 1 496 ? 11.117 21.953 10.18 1 95.31 496 PRO A CA 1
ATOM 3842 C C . PRO A 1 496 ? 11.875 23.172 9.68 1 95.31 496 PRO A C 1
ATOM 3844 O O . PRO A 1 496 ? 12.156 24.094 10.453 1 95.31 496 PRO A O 1
ATOM 3847 N N . GLN A 1 497 ? 12.219 23.141 8.438 1 96.31 497 GLN A N 1
ATOM 3848 C CA . GLN A 1 497 ? 13.023 24.203 7.828 1 96.31 497 GLN A CA 1
ATOM 3849 C C . GLN A 1 497 ? 12.305 24.812 6.629 1 96.31 497 GLN A C 1
ATOM 3851 O O . GLN A 1 497 ? 11.695 24.094 5.828 1 96.31 497 GLN A O 1
ATOM 3856 N N . PHE A 1 498 ? 12.32 26.078 6.539 1 96.62 498 PHE A N 1
ATOM 3857 C CA . PHE A 1 498 ? 11.727 26.812 5.422 1 96.62 498 PHE A CA 1
ATOM 3858 C C . PHE A 1 498 ? 12.75 27.75 4.797 1 96.62 498 PHE A C 1
ATOM 3860 O O . PHE A 1 498 ? 13.477 28.453 5.504 1 96.62 498 PHE A O 1
ATOM 3867 N N . ARG A 1 499 ? 12.781 27.797 3.484 1 95.69 499 ARG A N 1
ATOM 3868 C CA . ARG A 1 499 ? 13.703 28.672 2.762 1 95.69 499 ARG A CA 1
ATOM 3869 C C . ARG A 1 499 ? 13.047 30.016 2.445 1 95.69 499 ARG A C 1
ATOM 3871 O O . ARG A 1 499 ? 12.008 30.062 1.784 1 95.69 499 ARG A O 1
ATOM 3878 N N . LEU A 1 500 ? 13.617 31.047 2.955 1 95.75 500 LEU A N 1
ATOM 3879 C CA . LEU A 1 500 ? 13.188 32.406 2.678 1 95.75 500 LEU A CA 1
ATOM 3880 C C . LEU A 1 500 ? 14.156 33.094 1.721 1 95.75 500 LEU A C 1
ATOM 3882 O O . LEU A 1 500 ? 15.359 33.156 1.979 1 95.75 500 LEU A O 1
ATOM 3886 N N . THR A 1 501 ? 13.602 33.531 0.623 1 94.62 501 THR A N 1
ATOM 3887 C CA . THR A 1 501 ? 14.406 34.25 -0.374 1 94.62 501 THR A CA 1
ATOM 3888 C C . THR A 1 501 ? 13.977 35.688 -0.489 1 94.62 501 THR A C 1
ATOM 3890 O O . THR A 1 501 ? 12.797 36 -0.689 1 94.62 501 THR A O 1
ATOM 3893 N N . ILE A 1 502 ? 14.938 36.594 -0.307 1 93.75 502 ILE A N 1
ATOM 3894 C CA . ILE A 1 502 ? 14.719 38.031 -0.451 1 93.75 502 ILE A CA 1
ATOM 3895 C C . ILE A 1 502 ? 15.539 38.562 -1.629 1 93.75 502 ILE A C 1
ATOM 3897 O O . ILE A 1 502 ? 16.766 38.531 -1.604 1 93.75 502 ILE A O 1
ATOM 3901 N N . GLY A 1 503 ? 14.938 39.094 -2.621 1 90.06 503 GLY A N 1
ATOM 3902 C CA . GLY A 1 503 ? 15.586 39.531 -3.844 1 90.06 503 GLY A CA 1
ATOM 3903 C C . GLY A 1 503 ? 16.188 40.906 -3.734 1 90.06 503 GLY A C 1
ATOM 3904 O O . GLY A 1 503 ? 17.406 41.062 -3.863 1 90.06 503 GLY A O 1
ATOM 3905 N N . ILE A 1 504 ? 15.312 41.969 -3.48 1 90.19 504 ILE A N 1
ATOM 3906 C CA . ILE A 1 504 ? 15.773 43.375 -3.479 1 90.19 504 ILE A CA 1
ATOM 3907 C C . ILE A 1 504 ? 15.375 44.031 -2.172 1 90.19 504 ILE A C 1
ATOM 3909 O O . ILE A 1 504 ? 14.398 43.625 -1.528 1 90.19 504 ILE A O 1
ATOM 3913 N N . PRO A 1 505 ? 16.172 45.062 -1.773 1 91.25 505 PRO A N 1
ATOM 3914 C CA . PRO A 1 505 ? 15.781 45.812 -0.592 1 91.25 505 PRO A CA 1
ATOM 3915 C C . PRO A 1 505 ? 14.523 46.656 -0.814 1 91.25 505 PRO A C 1
ATOM 3917 O O . PRO A 1 505 ? 14.102 46.844 -1.957 1 91.25 505 PRO A O 1
ATOM 3920 N N . ASP A 1 506 ? 13.898 47.094 0.345 1 88 506 ASP A N 1
ATOM 3921 C CA . ASP A 1 506 ? 12.75 47.969 0.237 1 88 506 ASP A CA 1
ATOM 3922 C C . ASP A 1 506 ? 13.141 49.312 -0.409 1 88 506 ASP A C 1
ATOM 3924 O O . ASP A 1 506 ? 14.227 49.844 -0.15 1 88 506 ASP A O 1
ATOM 3928 N N . PRO A 1 507 ? 12.195 49.781 -1.231 1 84 507 PRO A N 1
ATOM 3929 C CA . PRO A 1 507 ? 12.516 51.062 -1.85 1 84 507 PRO A CA 1
ATOM 3930 C C . PRO A 1 507 ? 12.734 52.156 -0.823 1 84 507 PRO A C 1
ATOM 3932 O O . PRO A 1 507 ? 11.984 52.281 0.151 1 84 507 PRO A O 1
ATOM 3935 N N . ASN A 1 508 ? 13.688 52.938 -0.873 1 79.19 508 ASN A N 1
ATOM 3936 C CA . ASN A 1 508 ? 14 54.125 -0.084 1 79.19 508 ASN A CA 1
ATOM 3937 C C . ASN A 1 508 ? 14.461 53.781 1.322 1 79.19 508 ASN A C 1
ATOM 3939 O O . ASN A 1 508 ? 14.406 54.594 2.236 1 79.19 508 ASN A O 1
ATOM 3943 N N . ASP A 1 509 ? 14.766 52.469 1.51 1 82.88 509 ASP A N 1
ATOM 3944 C CA . ASP A 1 509 ? 15.375 52.125 2.791 1 82.88 509 ASP A CA 1
ATOM 3945 C C . ASP A 1 509 ? 16.828 52.625 2.863 1 82.88 509 ASP A C 1
ATOM 3947 O O . ASP A 1 509 ? 17.641 52.281 1.999 1 82.88 509 ASP A O 1
ATOM 3951 N N . PRO A 1 510 ? 17.109 53.375 3.834 1 84.44 510 PRO A N 1
ATOM 3952 C CA . PRO A 1 510 ? 18.453 53.938 3.896 1 84.44 510 PRO A CA 1
ATOM 3953 C C . PRO A 1 510 ? 19.531 52.906 4.09 1 84.44 510 PRO A C 1
ATOM 3955 O O . PRO A 1 510 ? 20.672 53.094 3.678 1 84.44 510 PRO A O 1
ATOM 3958 N N . ASP A 1 511 ? 19.266 51.812 4.652 1 88.94 511 ASP A N 1
ATOM 3959 C CA . ASP A 1 511 ? 20.266 50.781 4.969 1 88.94 511 ASP A CA 1
ATOM 3960 C C . ASP A 1 511 ? 20.234 49.656 3.943 1 88.94 511 ASP A C 1
ATOM 3962 O O . ASP A 1 511 ? 20.906 48.625 4.109 1 88.94 511 ASP A O 1
ATOM 3966 N N . SER A 1 512 ? 19.484 49.75 2.926 1 91.69 512 SER A N 1
ATOM 3967 C CA . SER A 1 512 ? 19.359 48.75 1.871 1 91.69 512 SER A CA 1
ATOM 3968 C C . SER A 1 512 ? 18.875 47.406 2.43 1 91.69 512 SER A C 1
ATOM 3970 O O . SER A 1 512 ? 19.453 46.344 2.125 1 91.69 512 SER A O 1
ATOM 3972 N N . LEU A 1 513 ? 17.938 47.562 3.324 1 92.25 513 LEU A N 1
ATOM 3973 C CA . LEU A 1 513 ? 17.375 46.375 3.936 1 92.25 513 LEU A CA 1
ATOM 3974 C C . LEU A 1 513 ? 15.945 46.125 3.434 1 92.25 513 LEU A C 1
ATOM 3976 O O . LEU A 1 513 ? 15.344 47 2.822 1 92.25 513 LEU A O 1
ATOM 3980 N N . ALA A 1 514 ? 15.531 44.875 3.52 1 92.12 514 ALA A N 1
ATOM 3981 C CA . ALA A 1 514 ? 14.172 44.469 3.17 1 92.12 514 ALA A CA 1
ATOM 3982 C C . ALA A 1 514 ? 13.391 44.062 4.414 1 92.12 514 ALA A C 1
ATOM 3984 O O . ALA A 1 514 ? 13.93 43.438 5.312 1 92.12 514 ALA A O 1
ATOM 3985 N N . THR A 1 515 ? 12.117 44.5 4.449 1 89.56 515 THR A N 1
ATOM 3986 C CA . THR A 1 515 ? 11.273 44.219 5.605 1 89.56 515 THR A CA 1
ATOM 3987 C C . THR A 1 515 ? 10.477 42.938 5.379 1 89.56 515 THR A C 1
ATOM 3989 O O . THR A 1 515 ? 9.945 42.719 4.289 1 89.56 515 THR A O 1
ATOM 3992 N N . VAL A 1 516 ? 10.477 42.094 6.344 1 92.12 516 VAL A N 1
ATOM 3993 C CA . VAL A 1 516 ? 9.648 40.906 6.355 1 92.12 516 VAL A CA 1
ATOM 3994 C C . VAL A 1 516 ? 8.992 40.75 7.723 1 92.12 516 VAL A C 1
ATOM 3996 O O . VAL A 1 516 ? 9.617 41 8.758 1 92.12 516 VAL A O 1
ATOM 3999 N N . VAL A 1 517 ? 7.734 40.438 7.746 1 93.31 517 VAL A N 1
ATOM 4000 C CA . VAL A 1 517 ? 7.039 40.094 8.984 1 93.31 517 VAL A CA 1
ATOM 4001 C C . VAL A 1 517 ? 6.75 38.594 9.047 1 93.31 517 VAL A C 1
ATOM 4003 O O . VAL A 1 517 ? 6.086 38.062 8.164 1 93.31 517 VAL A O 1
ATOM 4006 N N . ILE A 1 518 ? 7.27 37.938 10.055 1 96.12 518 ILE A N 1
ATOM 4007 C CA . ILE A 1 518 ? 7.098 36.5 10.211 1 96.12 518 ILE A CA 1
ATOM 4008 C C . ILE A 1 518 ? 6.215 36.219 11.422 1 96.12 518 ILE A C 1
ATOM 4010 O O . ILE A 1 518 ? 6.445 36.781 12.508 1 96.12 518 ILE A O 1
ATOM 4014 N N . ALA A 1 519 ? 5.215 35.438 11.195 1 95.94 519 ALA A N 1
ATOM 4015 C CA . ALA A 1 519 ? 4.316 35.031 12.266 1 95.94 519 ALA A CA 1
ATOM 4016 C C . ALA A 1 519 ? 4.258 33.5 12.359 1 95.94 519 ALA A C 1
ATOM 4018 O O . ALA A 1 519 ? 4.242 32.812 11.336 1 95.94 519 ALA A O 1
ATOM 4019 N N . LEU A 1 520 ? 4.402 32.969 13.539 1 96.75 520 LEU A N 1
ATOM 4020 C CA . LEU A 1 520 ? 4.262 31.562 13.812 1 96.75 520 LEU A CA 1
ATOM 4021 C C . LEU A 1 520 ? 3.078 31.297 14.734 1 96.75 520 LEU A C 1
ATOM 4023 O O . LEU A 1 520 ? 3.076 31.719 15.891 1 96.75 520 LEU A O 1
ATOM 4027 N N . MET A 1 521 ? 2.123 30.594 14.203 1 95.06 521 MET A N 1
ATOM 4028 C CA . MET A 1 521 ? 0.91 30.266 14.953 1 95.06 521 MET A CA 1
ATOM 4029 C C . MET A 1 521 ? 0.844 28.781 15.273 1 95.06 521 MET A C 1
ATOM 4031 O O . MET A 1 521 ? 1.179 27.953 14.438 1 95.06 521 MET A O 1
ATOM 4035 N N . GLN A 1 522 ? 0.549 28.453 16.484 1 91.94 522 GLN A N 1
ATOM 4036 C CA . GLN A 1 522 ? 0.31 27.062 16.828 1 91.94 522 GLN A CA 1
ATOM 4037 C C . GLN A 1 522 ? -1.184 26.75 16.859 1 91.94 522 GLN A C 1
ATOM 4039 O O . GLN A 1 522 ? -2.008 27.656 17.031 1 91.94 522 GLN A O 1
ATOM 4044 N N . ALA A 1 523 ? -1.521 25.5 16.594 1 82.19 523 ALA A N 1
ATOM 4045 C CA . ALA A 1 523 ? -2.924 25.109 16.516 1 82.19 523 ALA A CA 1
ATOM 4046 C C . ALA A 1 523 ? -3.648 25.375 17.828 1 82.19 523 ALA A C 1
ATOM 4048 O O . ALA A 1 523 ? -3.086 25.172 18.906 1 82.19 523 ALA A O 1
ATOM 4049 N N . ASP A 1 524 ? -4.762 25.969 17.672 1 64.62 524 ASP A N 1
ATOM 4050 C CA . ASP A 1 524 ? -5.551 26.531 18.766 1 64.62 524 ASP A CA 1
ATOM 4051 C C . ASP A 1 524 ? -6.195 25.422 19.609 1 64.62 524 ASP A C 1
ATOM 4053 O O . ASP A 1 524 ? -6.754 24.484 19.062 1 64.62 524 ASP A O 1
ATOM 4057 N N . ARG A 1 525 ? -6.02 25.688 20.812 1 63.62 525 ARG A N 1
ATOM 4058 C CA . ARG A 1 525 ? -6.574 24.734 21.766 1 63.62 525 ARG A CA 1
ATOM 4059 C C . ARG A 1 525 ? -7.672 25.375 22.609 1 63.62 525 ARG A C 1
ATOM 4061 O O . ARG A 1 525 ? -7.984 24.906 23.703 1 63.62 525 ARG A O 1
ATOM 4068 N N . ARG A 1 526 ? -8.164 26.469 22.062 1 56.47 526 ARG A N 1
ATOM 4069 C CA . ARG A 1 526 ? -9.141 27.203 22.859 1 56.47 526 ARG A CA 1
ATOM 4070 C C . ARG A 1 526 ? -10.359 26.344 23.172 1 56.47 526 ARG A C 1
ATOM 4072 O O . ARG A 1 526 ? -10.961 26.469 24.234 1 56.47 526 ARG A O 1
ATOM 4079 N N . ARG A 1 527 ? -10.734 25.562 22.188 1 58.56 527 ARG A N 1
ATOM 4080 C CA . ARG A 1 527 ? -11.875 24.688 22.406 1 58.56 527 ARG A CA 1
ATOM 4081 C C . ARG A 1 527 ? -11.68 23.828 23.656 1 58.56 527 ARG A C 1
ATOM 4083 O O . ARG A 1 527 ? -12.648 23.359 24.25 1 58.56 527 ARG A O 1
ATOM 4090 N N . LEU A 1 528 ? -10.453 23.906 23.984 1 57.06 528 LEU A N 1
ATOM 4091 C CA . LEU A 1 528 ? -10.156 23.016 25.109 1 57.06 528 LEU A CA 1
ATOM 4092 C C . LEU A 1 528 ? -9.875 23.828 26.375 1 57.06 528 LEU A C 1
ATOM 4094 O O . LEU A 1 528 ? -9.336 23.312 27.344 1 57.06 528 LEU A O 1
ATOM 4098 N N . ARG A 1 529 ? -10.211 25.141 26.266 1 54.62 529 ARG A N 1
ATOM 4099 C CA . ARG A 1 529 ? -9.891 26.047 27.375 1 54.62 529 ARG A CA 1
ATOM 4100 C C . ARG A 1 529 ? -10.43 25.516 28.688 1 54.62 529 ARG A C 1
ATOM 4102 O O . ARG A 1 529 ? -9.828 25.734 29.75 1 54.62 529 ARG A O 1
ATOM 4109 N N . HIS A 1 530 ? -11.57 24.953 28.562 1 54.53 530 HIS A N 1
ATOM 4110 C CA . HIS A 1 530 ? -12.141 24.406 29.781 1 54.53 530 HIS A CA 1
ATOM 4111 C C . HIS A 1 530 ? -11.203 23.375 30.406 1 54.53 530 HIS A C 1
ATOM 4113 O O . HIS A 1 530 ? -11.266 23.125 31.609 1 54.53 530 HIS A O 1
ATOM 4119 N N . ARG A 1 531 ? -10.391 23.031 29.594 1 54.06 531 ARG A N 1
ATOM 4120 C CA . ARG A 1 531 ? -9.508 21.984 30.078 1 54.06 531 ARG A CA 1
ATOM 4121 C C . ARG A 1 531 ? -8.109 22.531 30.359 1 54.06 531 ARG A C 1
ATOM 4123 O O . ARG A 1 531 ? -7.227 21.797 30.812 1 54.06 531 ARG A O 1
ATOM 4130 N N . ALA A 1 532 ? -7.965 23.859 30.219 1 50.44 532 ALA A N 1
ATOM 4131 C CA . ALA A 1 532 ? -6.75 24.625 30.469 1 50.44 532 ALA A CA 1
ATOM 4132 C C . ALA A 1 532 ? -5.578 24.078 29.656 1 50.44 532 ALA A C 1
ATOM 4134 O O . ALA A 1 532 ? -4.531 23.75 30.203 1 50.44 532 ALA A O 1
ATOM 4135 N N . PRO A 1 533 ? -5.82 23.844 28.391 1 59.25 533 PRO A N 1
ATOM 4136 C CA . PRO A 1 533 ? -4.676 23.297 27.672 1 59.25 533 PRO A CA 1
ATOM 4137 C C . PRO A 1 533 ? -3.482 24.25 27.625 1 59.25 533 PRO A C 1
ATOM 4139 O O . PRO A 1 533 ? -3.664 25.469 27.562 1 59.25 533 PRO A O 1
ATOM 4142 N N . ARG A 1 534 ? -2.285 23.781 28.016 1 67.69 534 ARG A N 1
ATOM 4143 C CA . ARG A 1 534 ? -1.097 24.625 28.016 1 67.69 534 ARG A CA 1
ATOM 4144 C C . ARG A 1 534 ? -0.507 24.734 26.625 1 67.69 534 ARG A C 1
ATOM 4146 O O . ARG A 1 534 ? -0.315 23.719 25.938 1 67.69 534 ARG A O 1
ATOM 4153 N N . LEU A 1 535 ? -0.562 25.938 26.094 1 81.69 535 LEU A N 1
ATOM 4154 C CA . LEU A 1 535 ? 0.124 26.219 24.844 1 81.69 535 LEU A CA 1
ATOM 4155 C C . LEU A 1 535 ? 1.626 26 24.984 1 81.69 535 LEU A C 1
ATOM 4157 O O . LEU A 1 535 ? 2.193 26.203 26.062 1 81.69 535 LEU A O 1
ATOM 4161 N N . ALA A 1 536 ? 2.195 25.469 24 1 87.44 536 ALA A N 1
ATOM 4162 C CA . ALA A 1 536 ? 3.652 25.359 23.969 1 87.44 536 ALA A CA 1
ATOM 4163 C C . ALA A 1 536 ? 4.305 26.734 23.812 1 87.44 536 ALA A C 1
ATOM 4165 O O . ALA A 1 536 ? 3.703 27.641 23.25 1 87.44 536 ALA A O 1
ATOM 4166 N N . SER A 1 537 ? 5.441 26.844 24.422 1 93.25 537 SER A N 1
ATOM 4167 C CA . SER A 1 537 ? 6.246 28.031 24.156 1 93.25 537 SER A CA 1
ATOM 4168 C C . SER A 1 537 ? 6.875 27.969 22.766 1 93.25 537 SER A C 1
ATOM 4170 O O . SER A 1 537 ? 7.742 27.125 22.516 1 93.25 537 SER A O 1
ATOM 4172 N N . ILE A 1 538 ? 6.391 28.812 21.891 1 95.69 538 ILE A N 1
ATOM 4173 C CA . ILE A 1 538 ? 6.812 28.656 20.516 1 95.69 538 ILE A CA 1
ATOM 4174 C C . ILE A 1 538 ? 7.637 29.875 20.094 1 95.69 538 ILE A C 1
ATOM 4176 O O . ILE A 1 538 ? 7.59 30.922 20.75 1 95.69 538 ILE A O 1
ATOM 4180 N N . GLY A 1 539 ? 8.414 29.719 19.031 1 96.81 539 GLY A N 1
ATOM 4181 C CA . GLY A 1 539 ? 9.211 30.75 18.391 1 96.81 539 GLY A CA 1
ATOM 4182 C C . GLY A 1 539 ? 9.867 30.281 17.109 1 96.81 539 GLY A C 1
ATOM 4183 O O . GLY A 1 539 ? 9.617 29.156 16.656 1 96.81 539 GLY A O 1
ATOM 4184 N N . PHE A 1 540 ? 10.578 31.203 16.453 1 97.94 540 PHE A N 1
ATOM 4185 C CA . PHE A 1 540 ? 11.344 30.844 15.258 1 97.94 540 PHE A CA 1
ATOM 4186 C C . PHE A 1 540 ? 12.688 31.562 15.242 1 97.94 540 PHE A C 1
ATOM 4188 O O . PHE A 1 540 ? 12.867 32.562 15.922 1 97.94 540 PHE A O 1
ATOM 4195 N N . VAL A 1 541 ? 13.594 30.984 14.555 1 97.81 541 VAL A N 1
ATOM 4196 C CA . VAL A 1 541 ? 14.93 31.547 14.383 1 97.81 541 VAL A CA 1
ATOM 4197 C C . VAL A 1 541 ? 15.289 31.578 12.898 1 97.81 541 VAL A C 1
ATOM 4199 O O . VAL A 1 541 ? 14.734 30.812 12.102 1 97.81 541 VAL A O 1
ATOM 4202 N N . LEU A 1 542 ? 16.188 32.5 12.539 1 97.88 542 LEU A N 1
ATOM 4203 C CA . LEU A 1 542 ? 16.609 32.625 11.156 1 97.88 542 LEU A CA 1
ATOM 4204 C C . LEU A 1 542 ? 18.125 32.438 11.031 1 97.88 542 LEU A C 1
ATOM 4206 O O . LEU A 1 542 ? 18.891 32.938 11.859 1 97.88 542 LEU A O 1
ATOM 4210 N N . TYR A 1 543 ? 18.5 31.62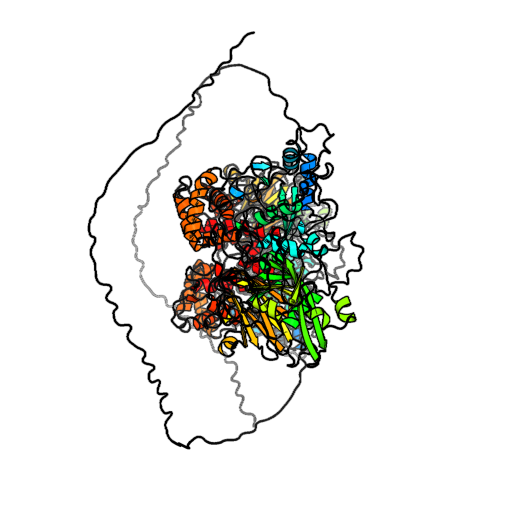5 10.094 1 97.69 543 TYR A N 1
ATOM 4211 C CA . TYR A 1 543 ? 19.891 31.438 9.711 1 97.69 543 TYR A CA 1
ATOM 4212 C C . TYR A 1 543 ? 20.156 32 8.312 1 97.69 543 TYR A C 1
ATOM 4214 O O . TYR A 1 543 ? 19.266 31.969 7.457 1 97.69 543 TYR A O 1
ATOM 4222 N N . LYS A 1 544 ? 21.297 32.5 8.102 1 96.88 544 LYS A N 1
ATOM 4223 C CA . LYS A 1 544 ? 21.703 32.875 6.75 1 96.88 544 LYS A CA 1
ATOM 4224 C C . LYS A 1 544 ? 22.219 31.672 5.977 1 96.88 544 LYS A C 1
ATOM 4226 O O . LYS A 1 544 ? 23.047 30.906 6.484 1 96.88 544 LYS A O 1
ATOM 4231 N N . LEU A 1 545 ? 21.672 31.469 4.824 1 96.25 545 LEU A N 1
ATOM 4232 C CA . LEU A 1 545 ? 22.078 30.312 4.016 1 96.25 545 LEU A CA 1
ATOM 4233 C C . LEU A 1 545 ? 23.25 30.672 3.123 1 96.25 545 LEU A C 1
ATOM 4235 O O . LEU A 1 545 ? 23.266 31.75 2.508 1 96.25 545 LEU A O 1
ATOM 4239 N N . PRO A 1 546 ? 24.219 29.75 3.045 1 92.06 546 PRO A N 1
ATOM 4240 C CA . PRO A 1 546 ? 25.297 29.969 2.064 1 92.06 546 PRO A CA 1
ATOM 4241 C C . PRO A 1 546 ? 24.797 29.891 0.623 1 92.06 546 PRO A C 1
ATOM 4243 O O . PRO A 1 546 ? 23.812 29.188 0.341 1 92.06 546 PRO A O 1
ATOM 4246 N N . ILE A 1 547 ? 25.516 30.578 -0.255 1 89.62 547 ILE A N 1
ATOM 4247 C CA . ILE A 1 547 ? 25.156 30.594 -1.667 1 89.62 547 ILE A CA 1
ATOM 4248 C C . ILE A 1 547 ? 25.203 29.188 -2.23 1 89.62 547 ILE A C 1
ATOM 4250 O O . ILE A 1 547 ? 26.172 28.453 -1.996 1 89.62 547 ILE A O 1
ATOM 4254 N N . GLY A 1 548 ? 24.172 28.766 -2.834 1 86.94 548 GLY A N 1
ATOM 4255 C CA . GLY A 1 548 ? 24.109 27.484 -3.506 1 86.94 548 GLY A CA 1
ATOM 4256 C C . GLY A 1 548 ? 23.625 26.359 -2.609 1 86.94 548 GLY A C 1
ATOM 4257 O O . GLY A 1 548 ? 23.578 25.203 -3.029 1 86.94 548 GLY A O 1
ATOM 4258 N N . SER A 1 549 ? 23.297 26.734 -1.403 1 88.75 549 SER A N 1
ATOM 4259 C CA . SER A 1 549 ? 22.828 25.703 -0.481 1 88.75 549 SER A CA 1
ATOM 4260 C C . SER A 1 549 ? 21.438 25.203 -0.87 1 88.75 549 SER A C 1
ATOM 4262 O O . SER A 1 549 ? 20.656 25.938 -1.461 1 88.75 549 SER A O 1
ATOM 4264 N N . HIS A 1 550 ? 21.234 23.922 -0.603 1 86.56 550 HIS A N 1
ATOM 4265 C CA . HIS A 1 550 ? 19.938 23.328 -0.875 1 86.56 550 HIS A CA 1
ATOM 4266 C C . HIS A 1 550 ? 19.312 22.734 0.392 1 86.56 550 HIS A C 1
ATOM 4268 O O . HIS A 1 550 ? 19.578 21.578 0.729 1 86.56 550 HIS A O 1
ATOM 4274 N N . PRO A 1 551 ? 18.406 23.5 0.985 1 89.5 551 PRO A N 1
ATOM 4275 C CA . PRO A 1 551 ? 17.766 22.938 2.174 1 89.5 551 PRO A CA 1
ATOM 4276 C C . PRO A 1 551 ? 16.938 21.688 1.866 1 89.5 551 PRO A C 1
ATOM 4278 O O . PRO A 1 551 ? 16.531 21.484 0.721 1 89.5 551 PRO A O 1
ATOM 4281 N N . PRO A 1 552 ? 16.719 20.828 2.975 1 89.81 552 PRO A N 1
ATOM 4282 C CA . PRO A 1 552 ? 17.031 21.078 4.387 1 89.81 552 PRO A CA 1
ATOM 4283 C C . PRO A 1 552 ? 18.516 20.938 4.707 1 89.81 552 PRO A C 1
ATOM 4285 O O . PRO A 1 552 ? 19.203 20.125 4.09 1 89.81 552 PRO A O 1
ATOM 4288 N N . MET A 1 553 ? 18.906 21.75 5.641 1 92.19 553 MET A N 1
ATOM 4289 C CA . MET A 1 553 ? 20.312 21.719 6.051 1 92.19 553 MET A CA 1
ATOM 4290 C C . MET A 1 553 ? 20.531 20.625 7.094 1 92.19 553 MET A C 1
ATOM 4292 O O . MET A 1 553 ? 19.688 20.406 7.957 1 92.19 553 MET A O 1
ATOM 4296 N N . PRO A 1 554 ? 21.719 19.969 7.039 1 89.44 554 PRO A N 1
ATOM 4297 C CA . PRO A 1 554 ? 22 18.891 7.984 1 89.44 554 PRO A CA 1
ATOM 4298 C C . PRO A 1 554 ? 22.469 19.406 9.344 1 89.44 554 PRO A C 1
ATOM 4300 O O . PRO A 1 554 ? 22.672 20.609 9.516 1 89.44 554 PRO A O 1
ATOM 4303 N N . ARG A 1 555 ? 22.641 18.484 10.273 1 90.06 555 ARG A N 1
ATOM 4304 C CA . ARG A 1 555 ? 23.047 18.766 11.648 1 90.06 555 ARG A CA 1
ATOM 4305 C C . ARG A 1 555 ? 24.344 19.594 11.672 1 90.06 555 ARG A C 1
ATOM 4307 O O . ARG A 1 555 ? 24.484 20.516 12.477 1 90.06 555 ARG A O 1
ATOM 4314 N N . ALA A 1 556 ? 25.234 19.297 10.773 1 90.5 556 ALA A N 1
ATOM 4315 C CA . ALA A 1 556 ? 26.547 19.953 10.727 1 90.5 556 ALA A CA 1
ATOM 4316 C C . ALA A 1 556 ? 26.391 21.453 10.508 1 90.5 556 ALA A C 1
ATOM 4318 O O . ALA A 1 556 ? 27.172 22.25 11.039 1 90.5 556 ALA A O 1
ATOM 4319 N N . PHE A 1 557 ? 25.453 21.906 9.688 1 94.44 557 PHE A N 1
ATOM 4320 C CA . PHE A 1 557 ? 25.188 23.328 9.422 1 94.44 557 PHE A CA 1
ATOM 4321 C C . PHE A 1 557 ? 24.844 24.062 10.711 1 94.44 557 PHE A C 1
ATOM 4323 O O . PHE A 1 557 ? 25.375 25.141 10.977 1 94.44 557 PHE A O 1
ATOM 4330 N N . PHE A 1 558 ? 24.047 23.469 11.578 1 95.19 558 PHE A N 1
ATOM 4331 C CA . PHE A 1 558 ? 23.547 24.109 12.789 1 95.19 558 PHE A CA 1
ATOM 4332 C C . PHE A 1 558 ? 24.625 24.109 13.875 1 95.19 558 PHE A C 1
ATOM 4334 O O . PHE A 1 558 ? 24.562 24.922 14.805 1 95.19 558 PHE A O 1
ATOM 4341 N N . GLU A 1 559 ? 25.547 23.188 13.758 1 92.19 559 GLU A N 1
ATOM 4342 C CA . GLU A 1 559 ? 26.656 23.156 14.703 1 92.19 559 GLU A CA 1
ATOM 4343 C C . GLU A 1 559 ? 27.688 24.234 14.391 1 92.19 559 GLU A C 1
ATOM 4345 O O . GLU A 1 559 ? 28.359 24.734 15.289 1 92.19 559 GLU A O 1
ATOM 4350 N N . SER A 1 560 ? 27.703 24.641 13.172 1 93 560 SER A N 1
ATOM 4351 C CA . SER A 1 560 ? 28.75 25.562 12.734 1 93 560 SER A CA 1
ATOM 4352 C C . SER A 1 560 ? 28.219 26.969 12.539 1 93 560 SER A C 1
ATOM 4354 O O . SER A 1 560 ? 28.984 27.922 12.43 1 93 560 SER A O 1
ATOM 4356 N N . ASN A 1 561 ? 26.953 27.125 12.445 1 94.5 561 ASN A N 1
ATOM 4357 C CA . ASN A 1 561 ? 26.375 28.438 12.164 1 94.5 561 ASN A CA 1
ATOM 4358 C C . ASN A 1 561 ? 25.484 28.906 13.305 1 94.5 561 ASN A C 1
ATOM 4360 O O . ASN A 1 561 ? 24.812 28.094 13.953 1 94.5 561 ASN A O 1
ATOM 4364 N N . HIS A 1 562 ? 25.531 30.188 13.516 1 94.44 562 HIS A N 1
ATOM 4365 C CA . HIS A 1 562 ? 24.656 30.797 14.508 1 94.44 562 HIS A CA 1
ATOM 4366 C C . HIS A 1 562 ? 23.484 31.516 13.844 1 94.44 562 HIS A C 1
ATOM 4368 O O . HIS A 1 562 ? 23.609 32 12.719 1 94.44 562 HIS A O 1
ATOM 4374 N N . HIS A 1 563 ? 22.391 31.5 14.578 1 95.69 563 HIS A N 1
ATOM 4375 C CA . HIS A 1 563 ? 21.25 32.219 14.031 1 95.69 563 HIS A CA 1
ATOM 4376 C C . HIS A 1 563 ? 21.5 33.719 14.016 1 95.69 563 HIS A C 1
ATOM 4378 O O . HIS A 1 563 ? 22.188 34.25 14.891 1 95.69 563 HIS A O 1
ATOM 4384 N N . ILE A 1 564 ? 20.891 34.438 13.094 1 96 564 ILE A N 1
ATOM 4385 C CA . ILE A 1 564 ? 21.141 35.875 12.93 1 96 564 ILE A CA 1
ATOM 4386 C C . ILE A 1 564 ? 19.953 36.656 13.469 1 96 564 ILE A C 1
ATOM 4388 O O . ILE A 1 564 ? 20.078 37.875 13.711 1 96 564 ILE A O 1
ATOM 4392 N N . ALA A 1 565 ? 18.797 36.031 13.555 1 95.31 565 ALA A N 1
ATOM 4393 C CA . ALA A 1 565 ? 17.594 36.688 14.086 1 95.31 565 ALA A CA 1
ATOM 4394 C C . ALA A 1 565 ? 16.688 35.656 14.781 1 95.31 565 ALA A C 1
ATOM 4396 O O . ALA A 1 565 ? 16.797 34.469 14.531 1 95.31 565 ALA A O 1
ATOM 4397 N N . SER A 1 566 ? 15.898 36.062 15.68 1 93.94 566 SER A N 1
ATOM 4398 C CA . SER A 1 566 ? 14.945 35.25 16.406 1 93.94 566 SER A CA 1
ATOM 4399 C C . SER A 1 566 ? 13.805 36.094 16.969 1 93.94 566 SER A C 1
ATOM 4401 O O . SER A 1 566 ? 13.867 37.344 16.938 1 93.94 566 SER A O 1
ATOM 4403 N N . VAL A 1 567 ? 12.852 35.469 17.422 1 92.31 567 VAL A N 1
ATOM 4404 C CA . VAL A 1 567 ? 11.852 36.156 18.219 1 92.31 567 VAL A CA 1
ATOM 4405 C C . VAL A 1 567 ? 12.484 36.656 19.516 1 92.31 567 VAL A C 1
ATOM 4407 O O . VAL A 1 567 ? 13.508 36.156 19.953 1 92.31 567 VAL A O 1
ATOM 4410 N N . ASP A 1 568 ? 11.898 37.625 20.016 1 82.56 568 ASP A N 1
ATOM 4411 C CA . ASP A 1 568 ? 12.438 38.219 21.25 1 82.56 568 ASP A CA 1
ATOM 4412 C C . ASP A 1 568 ? 12.32 37.219 22.406 1 82.56 568 ASP A C 1
ATOM 4414 O O . ASP A 1 568 ? 13.242 37.094 23.219 1 82.56 568 ASP A O 1
ATOM 4418 N N . PHE A 1 569 ? 11.227 36.594 22.484 1 85.69 569 PHE A N 1
ATOM 4419 C CA . PHE A 1 569 ? 10.992 35.594 23.5 1 85.69 569 PHE A CA 1
ATOM 4420 C C . PHE A 1 569 ? 10.094 34.469 22.969 1 85.69 569 PHE A C 1
ATOM 4422 O O . PHE A 1 569 ? 9.172 34.75 22.203 1 85.69 569 PHE A O 1
ATOM 4429 N N . PHE A 1 570 ? 10.523 33.312 23.422 1 91.31 570 PHE A N 1
ATOM 4430 C CA . PHE A 1 570 ? 9.562 32.219 23.234 1 91.31 570 PHE A CA 1
ATOM 4431 C C . PHE A 1 570 ? 8.398 32.375 24.219 1 91.31 570 PHE A C 1
ATOM 4433 O O . PHE A 1 570 ? 8.602 32.688 25.391 1 91.31 570 PHE A O 1
ATOM 4440 N N . PHE A 1 571 ? 7.285 32.344 23.703 1 88.25 571 PHE A N 1
ATOM 4441 C CA . PHE A 1 571 ? 6.129 32.656 24.547 1 88.25 571 PHE A CA 1
ATOM 4442 C C . PHE A 1 571 ? 5.035 31.609 24.359 1 88.25 571 PHE A C 1
ATOM 4444 O O . PHE A 1 571 ? 4.863 31.062 23.281 1 88.25 571 PHE A O 1
ATOM 4451 N N . ASP A 1 572 ? 4.352 31.344 25.438 1 87.06 572 ASP A N 1
ATOM 4452 C CA . ASP A 1 572 ? 3.18 30.469 25.391 1 87.06 572 ASP A CA 1
ATOM 4453 C C . ASP A 1 572 ? 1.968 31.203 24.828 1 87.06 572 ASP A C 1
ATOM 4455 O O . ASP A 1 572 ? 1.009 31.484 25.547 1 87.06 572 ASP A O 1
ATOM 4459 N N . SER A 1 573 ? 2.09 31.594 23.625 1 87 573 SER A N 1
ATOM 4460 C CA . SER A 1 573 ? 1.038 32.344 22.969 1 87 573 SER A CA 1
ATOM 4461 C C . SER A 1 573 ? 0.523 31.609 21.734 1 87 573 SER A C 1
ATOM 4463 O O . SER A 1 573 ? 1.182 30.703 21.219 1 87 573 SER A O 1
ATOM 4465 N N . ARG A 1 574 ? -0.659 32 21.375 1 88.19 574 ARG A N 1
ATOM 4466 C CA . ARG A 1 574 ? -1.242 31.438 20.156 1 88.19 574 ARG A CA 1
ATOM 4467 C C . ARG A 1 574 ? -0.369 31.734 18.938 1 88.19 574 ARG A C 1
ATOM 4469 O O . ARG A 1 574 ? -0.238 30.891 18.047 1 88.19 574 ARG A O 1
ATOM 4476 N N . GLU A 1 575 ? 0.135 32.906 18.969 1 92 575 GLU A N 1
ATOM 4477 C CA . GLU A 1 575 ? 0.941 33.344 17.828 1 92 575 GLU A CA 1
ATOM 4478 C C . GLU A 1 575 ? 2.064 34.281 18.266 1 92 575 GLU A C 1
ATOM 4480 O O . GLU A 1 575 ? 1.896 35.062 19.203 1 92 575 GLU A O 1
ATOM 4485 N N . VAL A 1 576 ? 3.211 34.062 17.672 1 94.06 576 VAL A N 1
ATOM 4486 C CA . VAL A 1 576 ? 4.328 35 17.875 1 94.06 576 VAL A CA 1
ATOM 4487 C C . VAL A 1 576 ? 4.656 35.688 16.547 1 94.06 576 VAL A C 1
ATOM 4489 O O . VAL A 1 576 ? 4.664 35.062 15.492 1 94.06 576 VAL A O 1
ATOM 4492 N N . VAL A 1 577 ? 4.797 36.969 16.625 1 94.06 577 VAL A N 1
ATOM 4493 C CA . VAL A 1 577 ? 5.035 37.75 15.43 1 94.06 577 VAL A CA 1
ATOM 4494 C C . VAL A 1 577 ? 6.293 38.594 15.617 1 94.06 577 VAL A C 1
ATOM 4496 O O . VAL A 1 577 ? 6.535 39.125 16.703 1 94.06 577 VAL A O 1
ATOM 4499 N N . LYS A 1 578 ? 7.125 38.656 14.594 1 93.94 578 LYS A N 1
ATOM 4500 C CA . LYS A 1 578 ? 8.32 39.5 14.609 1 93.94 578 LYS A CA 1
ATOM 4501 C C . LYS A 1 578 ? 8.547 40.156 13.258 1 93.94 578 LYS A C 1
ATOM 4503 O O . LYS A 1 578 ? 8.484 39.5 12.219 1 93.94 578 LYS A O 1
ATOM 4508 N N . ARG A 1 579 ? 8.656 41.469 13.297 1 92.25 579 ARG A N 1
ATOM 4509 C CA . ARG A 1 579 ? 9.086 42.219 12.117 1 92.25 579 ARG A CA 1
ATOM 4510 C C . ARG A 1 579 ? 10.602 42.25 12.016 1 92.25 579 ARG A C 1
ATOM 4512 O O . ARG A 1 579 ? 11.289 42.594 12.984 1 92.25 579 ARG A O 1
ATOM 4519 N N . LEU A 1 580 ? 11.141 41.906 10.836 1 92.5 580 LEU A N 1
ATOM 4520 C CA . LEU A 1 580 ? 12.586 41.844 10.625 1 92.5 580 LEU A CA 1
ATOM 4521 C C . LEU A 1 580 ? 12.984 42.719 9.43 1 92.5 580 LEU A C 1
ATOM 4523 O O . LEU A 1 580 ? 12.203 42.875 8.492 1 92.5 580 LEU A O 1
ATOM 4527 N N . ARG A 1 581 ? 14.125 43.312 9.555 1 91.75 581 ARG A N 1
ATOM 4528 C CA . ARG A 1 581 ? 14.805 43.969 8.453 1 91.75 581 ARG A CA 1
ATOM 4529 C C . ARG A 1 581 ? 16.094 43.25 8.094 1 91.75 581 ARG A C 1
ATOM 4531 O O . ARG A 1 581 ? 17.031 43.219 8.891 1 91.75 581 ARG A O 1
ATOM 4538 N N . LEU A 1 582 ? 16.094 42.719 6.867 1 93.94 582 LEU A N 1
ATOM 4539 C CA . LEU A 1 582 ? 17.188 41.844 6.473 1 93.94 582 LEU A CA 1
ATOM 4540 C C . LEU A 1 582 ? 17.781 42.281 5.141 1 93.94 582 LEU A C 1
ATOM 4542 O O . LEU A 1 582 ? 17.062 42.781 4.277 1 93.94 582 LEU A O 1
ATOM 4546 N N . PRO A 1 583 ? 19.094 42.031 5.016 1 94.38 583 PRO A N 1
ATOM 4547 C CA . PRO A 1 583 ? 19.672 42.219 3.678 1 94.38 583 PRO A CA 1
ATOM 4548 C C . PRO A 1 583 ? 19.156 41.188 2.672 1 94.38 583 PRO A C 1
ATOM 4550 O O . PRO A 1 583 ? 18.781 40.094 3.057 1 94.38 583 PRO A O 1
ATOM 4553 N N . PRO A 1 584 ? 19.141 41.625 1.376 1 93.56 584 PRO A N 1
ATOM 4554 C CA . PRO A 1 584 ? 18.797 40.625 0.372 1 93.56 584 PRO A CA 1
ATOM 4555 C C . PRO A 1 584 ? 19.656 39.375 0.46 1 93.56 584 PRO A C 1
ATOM 4557 O O . PRO A 1 584 ? 20.859 39.469 0.731 1 93.56 584 PRO A O 1
ATOM 4560 N N . GLY A 1 585 ? 19 38.219 0.221 1 94.06 585 GLY A N 1
ATOM 4561 C CA . GLY A 1 585 ? 19.688 36.938 0.335 1 94.06 585 GLY A CA 1
ATOM 4562 C C . GLY A 1 585 ? 18.75 35.781 0.627 1 94.06 585 GLY A C 1
ATOM 4563 O O . GLY A 1 585 ? 17.531 35.906 0.453 1 94.06 585 GLY A O 1
ATOM 4564 N N . GLU A 1 586 ? 19.406 34.656 0.891 1 95.44 586 GLU A N 1
ATOM 4565 C CA . GLU A 1 586 ? 18.641 33.469 1.224 1 95.44 586 GLU A CA 1
ATOM 4566 C C . GLU A 1 586 ? 18.797 33.094 2.697 1 95.44 586 GLU A C 1
ATOM 4568 O O . GLU A 1 586 ? 19.891 33.188 3.248 1 95.44 586 GLU A O 1
ATOM 4573 N N . TYR A 1 587 ? 17.672 32.875 3.291 1 96.69 587 TYR A N 1
ATOM 4574 C CA . TYR A 1 587 ? 17.641 32.562 4.719 1 96.69 587 TYR A CA 1
ATOM 4575 C C . TYR A 1 587 ? 16.906 31.266 5.004 1 96.69 587 TYR A C 1
ATOM 4577 O O . TYR A 1 587 ? 16.141 30.797 4.168 1 96.69 587 TYR A O 1
ATOM 4585 N N . LEU A 1 588 ? 17.25 30.672 6.121 1 97.19 588 LEU A N 1
ATOM 4586 C CA . LEU A 1 588 ? 16.547 29.5 6.637 1 97.19 588 LEU A CA 1
ATOM 4587 C C . LEU A 1 588 ? 15.719 29.859 7.867 1 97.19 588 LEU A C 1
ATOM 4589 O O . LEU A 1 588 ? 16.266 30.297 8.883 1 97.19 588 LEU A O 1
ATOM 4593 N N . VAL A 1 589 ? 14.43 29.75 7.758 1 97.69 589 VAL A N 1
ATOM 4594 C CA . VAL A 1 589 ? 13.539 29.953 8.898 1 97.69 589 VAL A CA 1
ATOM 4595 C C . VAL A 1 589 ? 13.266 28.609 9.586 1 97.69 589 VAL A C 1
ATOM 4597 O O . VAL A 1 589 ? 12.859 27.656 8.938 1 97.69 589 VAL A O 1
ATOM 4600 N N . VAL A 1 590 ? 13.445 28.562 10.891 1 97.81 590 VAL A N 1
ATOM 4601 C CA . VAL A 1 590 ? 13.258 27.328 11.648 1 97.81 590 VAL A CA 1
ATOM 4602 C C . VAL A 1 590 ? 12.242 27.562 12.766 1 97.81 590 VAL A C 1
ATOM 4604 O O . VAL A 1 590 ? 12.609 27.953 13.875 1 97.81 590 VAL A O 1
ATOM 4607 N N . PRO A 1 591 ? 10.969 27.281 12.508 1 97.69 591 PRO A N 1
ATOM 4608 C CA . PRO A 1 591 ? 10 27.297 13.609 1 97.69 591 PRO A CA 1
ATOM 4609 C C . PRO A 1 591 ? 10.266 26.188 14.633 1 97.69 591 PRO A C 1
ATOM 4611 O O . PRO A 1 591 ? 10.5 25.047 14.258 1 97.69 591 PRO A O 1
ATOM 4614 N N . CYS A 1 592 ? 10.234 26.547 15.891 1 97.56 592 CYS A N 1
ATOM 4615 C CA . CYS A 1 592 ? 10.547 25.547 16.906 1 97.56 592 CYS A CA 1
ATOM 4616 C C . CYS A 1 592 ? 9.883 25.891 18.234 1 97.56 592 CYS A C 1
ATOM 4618 O O . CYS A 1 592 ? 9.383 27 18.422 1 97.56 592 CYS A O 1
ATOM 4620 N N . THR A 1 593 ? 9.789 24.938 19.078 1 95.69 593 THR A N 1
ATOM 4621 C CA . THR A 1 593 ? 9.344 25.125 20.453 1 95.69 593 THR A CA 1
ATOM 4622 C C . THR A 1 593 ? 10.531 25.359 21.375 1 95.69 593 THR A C 1
ATOM 4624 O O . THR A 1 593 ? 11.68 25.125 20.984 1 95.69 593 THR A O 1
ATOM 4627 N N . TYR A 1 594 ? 10.219 25.875 22.547 1 95.06 594 TYR A N 1
ATOM 4628 C CA . TYR A 1 594 ? 11.273 26.156 23.516 1 95.06 594 TYR A CA 1
ATOM 4629 C C . TYR A 1 594 ? 11.984 24.859 23.922 1 95.06 594 TYR A C 1
ATOM 4631 O O . TYR A 1 594 ? 13.211 24.781 23.891 1 95.06 594 TYR A O 1
ATOM 4639 N N . ALA A 1 595 ? 11.219 23.938 24.312 1 93.5 595 ALA A N 1
ATOM 4640 C CA . ALA A 1 595 ? 11.734 22.625 24.688 1 93.5 595 ALA A CA 1
ATOM 4641 C C . ALA A 1 595 ? 11.508 21.609 23.578 1 93.5 595 ALA A C 1
ATOM 4643 O O . ALA A 1 595 ? 10.562 21.734 22.797 1 93.5 595 ALA A O 1
ATOM 4644 N N . PRO A 1 596 ? 12.438 20.641 23.484 1 93.56 596 PRO A N 1
ATOM 4645 C CA . PRO A 1 596 ? 12.227 19.578 22.5 1 93.56 596 PRO A CA 1
ATOM 4646 C C . PRO A 1 596 ? 11.086 18.641 22.875 1 93.56 596 PRO A C 1
ATOM 4648 O O . PRO A 1 596 ? 10.602 18.672 24.016 1 93.56 596 PRO A O 1
ATOM 4651 N N . ASP A 1 597 ? 10.555 17.938 21.922 1 88.62 597 ASP A N 1
ATOM 4652 C CA . ASP A 1 597 ? 9.594 16.859 22.078 1 88.62 597 ASP A CA 1
ATOM 4653 C C . ASP A 1 597 ? 8.219 17.406 22.484 1 88.62 597 ASP A C 1
ATOM 4655 O O . ASP A 1 597 ? 7.523 16.797 23.297 1 88.62 597 ASP A O 1
ATOM 4659 N N . HIS A 1 598 ? 7.953 18.578 22.016 1 88 598 HIS A N 1
ATOM 4660 C CA . HIS A 1 598 ? 6.605 19.125 22.125 1 88 598 HIS A CA 1
ATOM 4661 C C . HIS A 1 598 ? 5.895 19.109 20.766 1 88 598 HIS A C 1
ATOM 4663 O O . HIS A 1 598 ? 6.051 20.031 19.969 1 88 598 HIS A O 1
ATOM 4669 N N . PRO A 1 599 ? 5.102 18.109 20.578 1 85.81 599 PRO A N 1
ATOM 4670 C CA . PRO A 1 599 ? 4.453 18 19.266 1 85.81 599 PRO A CA 1
ATOM 4671 C C . PRO A 1 599 ? 3.305 18.984 19.094 1 85.81 599 PRO A C 1
ATOM 4673 O O . PRO A 1 599 ? 2.734 19.453 20.078 1 85.81 599 PRO A O 1
ATOM 4676 N N . GLY A 1 600 ? 2.988 19.312 17.812 1 84.94 600 GLY A N 1
ATOM 4677 C CA . GLY A 1 600 ? 1.891 20.203 17.484 1 84.94 600 GLY A CA 1
ATOM 4678 C C . GLY A 1 600 ? 1.913 20.656 16.031 1 84.94 600 GLY A C 1
ATOM 4679 O O . GLY A 1 600 ? 2.916 20.484 15.336 1 84.94 600 GLY A O 1
ATOM 4680 N N . ASP A 1 601 ? 0.79 21.203 15.68 1 88 601 ASP A N 1
ATOM 4681 C CA . ASP A 1 601 ? 0.686 21.797 14.352 1 88 601 ASP A CA 1
ATOM 4682 C C . ASP A 1 601 ? 0.966 23.297 14.406 1 88 601 ASP A C 1
ATOM 4684 O O . ASP A 1 601 ? 0.681 23.953 15.406 1 88 601 ASP A O 1
ATOM 4688 N N . PHE A 1 602 ? 1.586 23.703 13.359 1 93.62 602 PHE A N 1
ATOM 4689 C CA . PHE A 1 602 ? 1.83 25.141 13.328 1 93.62 602 PHE A CA 1
ATOM 4690 C C . PHE A 1 602 ? 1.592 25.703 11.938 1 93.62 602 PHE A C 1
ATOM 4692 O O . PHE A 1 602 ? 1.498 24.953 10.961 1 93.62 602 PHE A O 1
ATOM 4699 N N . LEU A 1 603 ? 1.353 26.953 11.875 1 95 603 LEU A N 1
ATOM 4700 C CA . LEU A 1 603 ? 1.199 27.734 10.656 1 95 603 LEU A CA 1
ATOM 4701 C C . LEU A 1 603 ? 2.211 28.875 10.609 1 95 603 LEU A C 1
ATOM 4703 O O . LEU A 1 603 ? 2.23 29.734 11.492 1 95 603 LEU A O 1
ATOM 4707 N N . LEU A 1 604 ? 3.088 28.781 9.633 1 96.12 604 LEU A N 1
ATOM 4708 C CA . LEU A 1 604 ? 4.051 29.844 9.383 1 96.12 604 LEU A CA 1
ATOM 4709 C C . LEU A 1 604 ? 3.523 30.828 8.344 1 96.12 604 LEU A C 1
ATOM 4711 O O . LEU A 1 604 ? 3.213 30.438 7.215 1 96.12 604 LEU A O 1
ATOM 4715 N N . ARG A 1 605 ? 3.367 32.031 8.797 1 94.88 605 ARG A N 1
ATOM 4716 C CA . ARG A 1 605 ? 2.869 33.062 7.898 1 94.88 605 ARG A CA 1
ATOM 4717 C C . ARG A 1 605 ? 3.908 34.156 7.707 1 94.88 605 ARG A C 1
ATOM 4719 O O . ARG A 1 605 ? 4.5 34.656 8.68 1 94.88 605 ARG A O 1
ATOM 4726 N N . ILE A 1 606 ? 4.137 34.531 6.484 1 94.31 606 ILE A N 1
ATOM 4727 C CA . ILE A 1 606 ? 5.121 35.562 6.176 1 94.31 606 ILE A CA 1
ATOM 4728 C C . ILE A 1 606 ? 4.488 36.625 5.289 1 94.31 606 ILE A C 1
ATOM 4730 O O . ILE A 1 606 ? 3.877 36.312 4.266 1 94.31 606 ILE A O 1
ATOM 4734 N N . LEU A 1 607 ? 4.629 37.812 5.738 1 91.25 607 LEU A N 1
ATOM 4735 C CA . LEU A 1 607 ? 4.184 38.969 4.961 1 91.25 607 LEU A CA 1
ATOM 4736 C C . LEU A 1 607 ? 5.363 39.688 4.301 1 91.25 607 LEU A C 1
ATOM 4738 O O . LEU A 1 607 ? 6.367 39.969 4.961 1 91.25 607 LEU A O 1
ATOM 4742 N N . PHE A 1 608 ? 5.129 39.875 2.975 1 84.25 608 PHE A N 1
ATOM 4743 C CA . PHE A 1 608 ? 6.16 40.531 2.191 1 84.25 608 PHE A CA 1
ATOM 4744 C C . PHE A 1 608 ? 5.723 41.938 1.811 1 84.25 608 PHE A C 1
ATOM 4746 O O . PHE A 1 608 ? 4.535 42.188 1.589 1 84.25 608 PHE A O 1
ATOM 4753 N N . ASP A 1 609 ? 6.617 42.812 1.826 1 75.75 609 ASP A N 1
ATOM 4754 C CA . ASP A 1 609 ? 6.309 44.156 1.352 1 75.75 609 ASP A CA 1
ATOM 4755 C C . ASP A 1 609 ? 6.453 44.25 -0.165 1 75.75 609 ASP A C 1
ATOM 4757 O O . ASP A 1 609 ? 6 45.219 -0.779 1 75.75 609 ASP A O 1
ATOM 4761 N N . HIS A 1 610 ? 7.125 43.219 -0.73 1 79.25 610 HIS A N 1
ATOM 4762 C CA . HIS A 1 610 ? 7.379 43.219 -2.166 1 79.25 610 HIS A CA 1
ATOM 4763 C C . HIS A 1 610 ? 7.203 41.812 -2.76 1 79.25 610 HIS A C 1
ATOM 4765 O O . HIS A 1 610 ? 7.32 40.812 -2.047 1 79.25 610 HIS A O 1
ATOM 4771 N N . GLU A 1 611 ? 7.02 41.75 -4.121 1 78.75 611 GLU A N 1
ATOM 4772 C CA . GLU A 1 611 ? 6.695 40.5 -4.809 1 78.75 611 GLU A CA 1
ATOM 4773 C C . GLU A 1 611 ? 7.949 39.656 -5.043 1 78.75 611 GLU A C 1
ATOM 4775 O O . GLU A 1 611 ? 7.859 38.469 -5.328 1 78.75 611 GLU A O 1
ATOM 4780 N N . ASP A 1 612 ? 9.07 40.125 -4.82 1 80.19 612 ASP A N 1
ATOM 4781 C CA . ASP A 1 612 ? 10.297 39.406 -5.148 1 80.19 612 ASP A CA 1
ATOM 4782 C C . ASP A 1 612 ? 10.719 38.5 -4 1 80.19 612 ASP A C 1
ATOM 4784 O O . ASP A 1 612 ? 11.859 38.031 -3.959 1 80.19 612 ASP A O 1
ATOM 4788 N N . ARG A 1 613 ? 9.836 38.344 -3.125 1 85.88 613 ARG A N 1
ATOM 4789 C CA . ARG A 1 613 ? 10.133 37.531 -1.958 1 85.88 613 ARG A CA 1
ATOM 4790 C C . ARG A 1 613 ? 9.297 36.25 -1.951 1 85.88 613 ARG A C 1
ATOM 4792 O O . ARG A 1 613 ? 8.133 36.281 -2.352 1 85.88 613 ARG A O 1
ATOM 4799 N N . THR A 1 614 ? 9.984 35.156 -1.578 1 90.06 614 THR A N 1
ATOM 4800 C CA . THR A 1 614 ? 9.281 33.875 -1.522 1 90.06 614 THR A CA 1
ATOM 4801 C C . THR A 1 614 ? 9.719 33.062 -0.303 1 90.06 614 THR A C 1
ATOM 4803 O O . THR A 1 614 ? 10.797 33.281 0.244 1 90.06 614 THR A O 1
ATOM 4806 N N . CYS A 1 615 ? 8.859 32.281 0.208 1 92 615 CYS A N 1
ATOM 4807 C CA . CYS A 1 615 ? 9.156 31.312 1.271 1 92 615 CYS A CA 1
ATOM 4808 C C . CYS A 1 615 ? 8.57 29.953 0.954 1 92 615 CYS A C 1
ATOM 4810 O O . CYS A 1 615 ? 7.375 29.828 0.671 1 92 615 CYS A O 1
ATOM 4812 N N . GLU A 1 616 ? 9.422 28.922 0.951 1 91.31 616 GLU A N 1
ATOM 4813 C CA . GLU A 1 616 ? 8.992 27.562 0.607 1 91.31 616 GLU A CA 1
ATOM 4814 C C . GLU A 1 616 ? 9.531 26.547 1.606 1 91.31 616 GLU A C 1
ATOM 4816 O O . GLU A 1 616 ? 10.586 26.75 2.209 1 91.31 616 GLU A O 1
ATOM 4821 N N . PRO A 1 617 ? 8.734 25.5 1.822 1 90.38 617 PRO A N 1
ATOM 4822 C CA . PRO A 1 617 ? 9.266 24.438 2.68 1 90.38 617 PRO A CA 1
ATOM 4823 C C . PRO A 1 617 ? 10.492 23.75 2.08 1 90.38 617 PRO A C 1
ATOM 4825 O O . PRO A 1 617 ? 10.562 23.562 0.862 1 90.38 617 PRO A O 1
ATOM 4828 N N . ALA A 1 618 ? 11.422 23.312 2.908 1 85.81 618 ALA A N 1
ATOM 4829 C CA . ALA A 1 618 ? 12.672 22.703 2.455 1 85.81 618 ALA A CA 1
ATOM 4830 C C . ALA A 1 618 ? 12.461 21.25 2.049 1 85.81 618 ALA A C 1
ATOM 4832 O O . ALA A 1 618 ? 13.203 20.719 1.222 1 85.81 618 ALA A O 1
ATOM 4833 N N . LEU A 1 619 ? 11.75 20.531 2.732 1 71.56 619 LEU A N 1
ATOM 4834 C CA . LEU A 1 619 ? 11.586 19.109 2.506 1 71.56 619 LEU A CA 1
ATOM 4835 C C . LEU A 1 619 ? 10.164 18.781 2.039 1 71.56 619 LEU A C 1
ATOM 4837 O O . LEU A 1 619 ? 9.211 18.906 2.814 1 71.56 619 LEU A O 1
ATOM 4841 N N . GLU A 1 620 ? 10.211 18.312 0.708 1 65.69 620 GLU A N 1
ATOM 4842 C CA . GLU A 1 620 ? 8.859 18.031 0.242 1 65.69 620 GLU A CA 1
ATOM 4843 C C . GLU A 1 620 ? 8.805 16.719 -0.537 1 65.69 620 GLU A C 1
ATOM 4845 O O . GLU A 1 620 ? 7.758 16.078 -0.59 1 65.69 620 GLU A O 1
ATOM 4850 N N . ARG A 1 621 ? 9.984 16.266 -1.032 1 77.56 621 ARG A N 1
ATOM 4851 C CA . ARG A 1 621 ? 9.852 15.148 -1.957 1 77.56 621 ARG A CA 1
ATOM 4852 C C . ARG A 1 621 ? 10.719 13.977 -1.529 1 77.56 621 ARG A C 1
ATOM 4854 O O . ARG A 1 621 ? 11.703 14.156 -0.805 1 77.56 621 ARG A O 1
ATOM 4861 N N . VAL A 1 622 ? 10.266 12.812 -1.951 1 85.62 622 VAL A N 1
ATOM 4862 C CA . VAL A 1 622 ? 11.047 11.602 -1.734 1 85.62 622 VAL A CA 1
ATOM 4863 C C . VAL A 1 622 ? 12.156 11.508 -2.777 1 85.62 622 VAL A C 1
ATOM 4865 O O . VAL A 1 622 ? 11.906 11.672 -3.975 1 85.62 622 VAL A O 1
ATOM 4868 N N . GLU A 1 623 ? 13.328 11.383 -2.348 1 86.75 623 GLU A N 1
ATOM 4869 C CA . GLU A 1 623 ? 14.477 11.227 -3.24 1 86.75 623 GLU A CA 1
ATOM 4870 C C . GLU A 1 623 ? 15.352 10.055 -2.809 1 86.75 623 GLU A C 1
ATOM 4872 O O . GLU A 1 623 ? 15.5 9.789 -1.614 1 86.75 623 GLU A O 1
ATOM 4877 N N . LEU A 1 624 ? 15.852 9.336 -3.773 1 90.31 624 LEU A N 1
ATOM 4878 C CA . LEU A 1 624 ? 16.719 8.188 -3.52 1 90.31 624 LEU A CA 1
ATOM 4879 C C . LEU A 1 624 ? 18.125 8.453 -4.039 1 90.31 624 LEU A C 1
ATOM 4881 O O . LEU A 1 624 ? 18.297 8.914 -5.168 1 90.31 624 LEU A O 1
ATOM 4885 N N . THR A 1 625 ? 19.094 8.188 -3.193 1 89.75 625 THR A N 1
ATOM 4886 C CA . THR A 1 625 ? 20.5 8.312 -3.566 1 89.75 625 THR A CA 1
ATOM 4887 C C . THR A 1 625 ? 21.312 7.172 -2.971 1 89.75 625 THR A C 1
ATOM 4889 O O . THR A 1 625 ? 20.797 6.375 -2.184 1 89.75 625 THR A O 1
ATOM 4892 N N . GLY A 1 626 ? 22.484 6.957 -3.41 1 89 626 GLY A N 1
ATOM 4893 C CA . GLY A 1 626 ? 23.422 6.016 -2.816 1 89 626 GLY A CA 1
ATOM 4894 C C . GLY A 1 626 ? 22.875 4.602 -2.736 1 89 626 GLY A C 1
ATOM 4895 O O . GLY A 1 626 ? 22.422 4.047 -3.74 1 89 626 GLY A O 1
ATOM 4896 N N . LEU A 1 627 ? 22.859 4.105 -1.425 1 87.38 627 LEU A N 1
ATOM 4897 C CA . LEU A 1 627 ? 22.453 2.73 -1.15 1 87.38 627 LEU A CA 1
ATOM 4898 C C . LEU A 1 627 ? 21.031 2.484 -1.608 1 87.38 627 LEU A C 1
ATOM 4900 O O . LEU A 1 627 ? 20.719 1.419 -2.148 1 87.38 627 LEU A O 1
ATOM 4904 N N . ALA A 1 628 ? 20.172 3.434 -1.354 1 89.12 628 ALA A N 1
ATOM 4905 C CA . ALA A 1 628 ? 18.766 3.293 -1.702 1 89.12 628 ALA A CA 1
ATOM 4906 C C . ALA A 1 628 ? 18.578 3.205 -3.215 1 89.12 628 ALA A C 1
ATOM 4908 O O . ALA A 1 628 ? 17.703 2.482 -3.697 1 89.12 628 ALA A O 1
ATOM 4909 N N . ALA A 1 629 ? 19.344 3.877 -3.982 1 86.44 629 ALA A N 1
ATOM 4910 C CA . ALA A 1 629 ? 19.203 3.934 -5.434 1 86.44 629 ALA A CA 1
ATOM 4911 C C . ALA A 1 629 ? 19.953 2.779 -6.105 1 86.44 629 ALA A C 1
ATOM 4913 O O . ALA A 1 629 ? 19.438 2.168 -7.047 1 86.44 629 ALA A O 1
ATOM 4914 N N . ASN A 1 630 ? 21.109 2.451 -5.586 1 86.12 630 ASN A N 1
ATOM 4915 C CA . ASN A 1 630 ? 22.016 1.562 -6.312 1 86.12 630 ASN A CA 1
ATOM 4916 C C . ASN A 1 630 ? 22.109 0.195 -5.645 1 86.12 630 ASN A C 1
ATOM 4918 O O . ASN A 1 630 ? 22.562 -0.771 -6.258 1 86.12 630 ASN A O 1
ATOM 4922 N N . GLY A 1 631 ? 21.703 0.1 -4.492 1 86.44 631 GLY A N 1
ATOM 4923 C CA . GLY A 1 631 ? 21.875 -1.144 -3.762 1 86.44 631 GLY A CA 1
ATOM 4924 C C . GLY A 1 631 ? 23.25 -1.286 -3.148 1 86.44 631 GLY A C 1
ATOM 4925 O O . GLY A 1 631 ? 24.109 -0.417 -3.324 1 86.44 631 GLY A O 1
ATOM 4926 N N . PRO A 1 632 ? 23.375 -2.322 -2.389 1 86 632 PRO A N 1
ATOM 4927 C CA . PRO A 1 632 ? 24.656 -2.521 -1.717 1 86 632 PRO A CA 1
ATOM 4928 C C . PRO A 1 632 ? 25.75 -3.035 -2.66 1 86 632 PRO A C 1
ATOM 4930 O O . PRO A 1 632 ? 25.438 -3.609 -3.709 1 86 632 PRO A O 1
ATOM 4933 N N . GLU A 1 633 ? 26.922 -2.801 -2.297 1 82.31 633 GLU A N 1
ATOM 4934 C CA . GLU A 1 633 ? 28.062 -3.342 -3.029 1 82.31 633 GLU A CA 1
ATOM 4935 C C . GLU A 1 633 ? 28.234 -4.832 -2.758 1 82.31 633 GLU A C 1
ATOM 4937 O O . GLU A 1 633 ? 27.812 -5.336 -1.717 1 82.31 633 GLU A O 1
ATOM 4942 N N . THR A 1 634 ? 28.75 -5.527 -3.664 1 82.56 634 THR A N 1
ATOM 4943 C CA . THR A 1 634 ? 28.938 -6.965 -3.512 1 82.56 634 THR A CA 1
ATOM 4944 C C . THR A 1 634 ? 30 -7.254 -2.449 1 82.56 634 THR A C 1
ATOM 4946 O O . THR A 1 634 ? 31.016 -6.566 -2.375 1 82.56 634 THR A O 1
ATOM 4949 N N . ASP A 1 635 ? 29.609 -8.117 -1.61 1 76.75 635 ASP A N 1
ATOM 4950 C CA . ASP A 1 635 ? 30.516 -8.555 -0.558 1 76.75 635 ASP A CA 1
ATOM 4951 C C . ASP A 1 635 ? 31.438 -9.664 -1.057 1 76.75 635 ASP A C 1
ATOM 4953 O O . ASP A 1 635 ? 30.984 -10.789 -1.301 1 76.75 635 ASP A O 1
ATOM 4957 N N . SER A 1 636 ? 32.656 -9.477 -1.212 1 77.69 636 SER A N 1
ATOM 4958 C CA . SER A 1 636 ? 33.625 -10.453 -1.684 1 77.69 636 SER A CA 1
ATOM 4959 C C . SER A 1 636 ? 33.781 -11.625 -0.712 1 77.69 636 SER A C 1
ATOM 4961 O O . SER A 1 636 ? 34.125 -12.734 -1.111 1 77.69 636 SER A O 1
ATOM 4963 N N . HIS A 1 637 ? 33.5 -11.297 0.549 1 80.44 637 HIS A N 1
ATOM 4964 C CA . HIS A 1 637 ? 33.625 -12.32 1.576 1 80.44 637 HIS A CA 1
ATOM 4965 C C . HIS A 1 637 ? 32.5 -13.352 1.469 1 80.44 637 HIS A C 1
ATOM 4967 O O . HIS A 1 637 ? 32.594 -14.422 2.07 1 80.44 637 HIS A O 1
ATOM 4973 N N . PHE A 1 638 ? 31.516 -13.055 0.747 1 84.88 638 PHE A N 1
ATOM 4974 C CA . PHE A 1 638 ? 30.359 -13.945 0.642 1 84.88 638 PHE A CA 1
ATOM 4975 C C . PHE A 1 638 ? 30.766 -15.258 -0.03 1 84.88 638 PHE A C 1
ATOM 4977 O O . PHE A 1 638 ? 30.234 -16.328 0.321 1 84.88 638 PHE A O 1
ATOM 4984 N N . GLU A 1 639 ? 31.656 -15.219 -0.966 1 81.81 639 GLU A N 1
ATOM 4985 C CA . GLU A 1 639 ? 32.062 -16.406 -1.696 1 81.81 639 GLU A CA 1
ATOM 4986 C C . GLU A 1 639 ? 32.719 -17.438 -0.76 1 81.81 639 GLU A C 1
ATOM 4988 O O . GLU A 1 639 ? 32.562 -18.641 -0.96 1 81.81 639 GLU A O 1
ATOM 4993 N N . VAL A 1 640 ? 33.312 -16.875 0.287 1 81.5 640 VAL A N 1
ATOM 4994 C CA . VAL A 1 640 ? 33.938 -17.734 1.27 1 81.5 640 VAL A CA 1
ATOM 4995 C C . VAL A 1 640 ? 32.906 -18.406 2.141 1 81.5 640 VAL A C 1
ATOM 4997 O O . VAL A 1 640 ? 33.062 -19.578 2.525 1 81.5 640 VAL A O 1
ATOM 5000 N N . MET A 1 641 ? 31.844 -17.797 2.395 1 86.56 641 MET A N 1
ATOM 5001 C CA . MET A 1 641 ? 30.812 -18.312 3.303 1 86.56 641 MET A CA 1
ATOM 5002 C C . MET A 1 641 ? 29.781 -19.141 2.547 1 86.56 641 MET A C 1
ATOM 5004 O O . MET A 1 641 ? 29 -19.875 3.156 1 86.56 641 MET A O 1
ATOM 5008 N N . GLN A 1 642 ? 29.797 -19.094 1.283 1 86.88 642 GLN A N 1
ATOM 5009 C CA . GLN A 1 642 ? 28.734 -19.656 0.445 1 86.88 642 GLN A CA 1
ATOM 5010 C C . GLN A 1 642 ? 28.562 -21.141 0.717 1 86.88 642 GLN A C 1
ATOM 5012 O O . GLN A 1 642 ? 27.422 -21.625 0.829 1 86.88 642 GLN A O 1
ATOM 5017 N N . PRO A 1 643 ? 29.656 -21.922 0.842 1 83.56 643 PRO A N 1
ATOM 5018 C CA . PRO A 1 643 ? 29.453 -23.344 1.132 1 83.56 643 PRO A CA 1
ATOM 5019 C C . PRO A 1 643 ? 28.75 -23.578 2.467 1 83.56 643 PRO A C 1
ATOM 5021 O O . PRO A 1 643 ? 27.922 -24.484 2.578 1 83.56 643 PRO A O 1
ATOM 5024 N N . ARG A 1 644 ? 29.125 -22.828 3.398 1 86.5 644 ARG A N 1
ATOM 5025 C CA . ARG A 1 644 ? 28.484 -22.953 4.703 1 86.5 644 ARG A CA 1
ATOM 5026 C C . ARG A 1 644 ? 27 -22.578 4.625 1 86.5 644 ARG A C 1
ATOM 5028 O O . ARG A 1 644 ? 26.156 -23.234 5.242 1 86.5 644 ARG A O 1
ATOM 5035 N N . ILE A 1 645 ? 26.703 -21.594 3.885 1 89.81 645 ILE A N 1
ATOM 5036 C CA . ILE A 1 645 ? 25.328 -21.141 3.717 1 89.81 645 ILE A CA 1
ATOM 5037 C C . ILE A 1 645 ? 24.5 -22.234 3.045 1 89.81 645 ILE A C 1
ATOM 5039 O O . ILE A 1 645 ? 23.375 -22.531 3.463 1 89.81 645 ILE A O 1
ATOM 5043 N N . ARG A 1 646 ? 25.078 -22.812 2.094 1 87.25 646 ARG A N 1
ATOM 5044 C CA . ARG A 1 646 ? 24.391 -23.891 1.393 1 87.25 646 ARG A CA 1
ATOM 5045 C C . ARG A 1 646 ? 24.094 -25.047 2.336 1 87.25 646 ARG A C 1
ATOM 5047 O O . ARG A 1 646 ? 23.016 -25.641 2.271 1 87.25 646 ARG A O 1
ATOM 5054 N N . ARG A 1 647 ? 24.969 -25.312 3.199 1 89.12 647 ARG A N 1
ATOM 5055 C CA . ARG A 1 647 ? 24.766 -26.375 4.184 1 89.12 647 ARG A CA 1
ATOM 5056 C C . ARG A 1 647 ? 23.656 -26 5.16 1 89.12 647 ARG A C 1
ATOM 5058 O O . ARG A 1 647 ? 22.812 -26.844 5.488 1 89.12 647 ARG A O 1
ATOM 5065 N N . LEU A 1 648 ? 23.688 -24.797 5.609 1 91.88 648 LEU A N 1
ATOM 5066 C CA . LEU A 1 648 ? 22.672 -24.344 6.555 1 91.88 648 LEU A CA 1
ATOM 5067 C C . LEU A 1 648 ? 21.281 -24.375 5.922 1 91.88 648 LEU A C 1
ATOM 5069 O O . LEU A 1 648 ? 20.312 -24.766 6.57 1 91.88 648 LEU A O 1
ATOM 5073 N N . PHE A 1 649 ? 21.203 -23.984 4.695 1 91.06 649 PHE A N 1
ATOM 5074 C CA . PHE A 1 649 ? 19.922 -24.016 3.984 1 91.06 649 PHE A CA 1
ATOM 5075 C C . PHE A 1 649 ? 19.438 -25.438 3.797 1 91.06 649 PHE A C 1
ATOM 5077 O O . PHE A 1 649 ? 18.25 -25.719 3.975 1 91.06 649 PHE A O 1
ATOM 5084 N N . TYR A 1 650 ? 20.359 -26.266 3.471 1 85.62 650 TYR A N 1
ATOM 5085 C CA . TYR A 1 650 ? 20 -27.672 3.281 1 85.62 650 TYR A CA 1
ATOM 5086 C C . TYR A 1 650 ? 19.516 -28.297 4.586 1 85.62 650 TYR A C 1
ATOM 5088 O O . TYR A 1 650 ? 18.547 -29.047 4.598 1 85.62 650 TYR A O 1
ATOM 5096 N N . GLU A 1 651 ? 20.141 -28.031 5.613 1 88.69 651 GLU A N 1
ATOM 5097 C CA . GLU A 1 651 ? 19.766 -28.547 6.926 1 88.69 651 GLU A CA 1
ATOM 5098 C C . GLU A 1 651 ? 18.391 -28.031 7.348 1 88.69 651 GLU A C 1
ATOM 5100 O O . GLU A 1 651 ? 17.609 -28.75 7.98 1 88.69 651 GLU A O 1
ATOM 5105 N N . ALA A 1 652 ? 18.156 -26.859 6.957 1 90.12 652 ALA A N 1
ATOM 5106 C CA . ALA A 1 652 ? 16.922 -26.219 7.406 1 90.12 652 ALA A CA 1
ATOM 5107 C C . ALA A 1 652 ? 15.734 -26.656 6.562 1 90.12 652 ALA A C 1
ATOM 5109 O O . ALA A 1 652 ? 14.625 -26.812 7.074 1 90.12 652 ALA A O 1
ATOM 5110 N N . SER A 1 653 ? 15.945 -26.781 5.262 1 84.94 653 SER A N 1
ATOM 5111 C CA . SER A 1 653 ? 14.773 -26.953 4.402 1 84.94 653 SER A CA 1
ATOM 5112 C C . SER A 1 653 ? 14.945 -28.156 3.479 1 84.94 653 SER A C 1
ATOM 5114 O O . SER A 1 653 ? 14.07 -28.438 2.648 1 84.94 653 SER A O 1
ATOM 5116 N N . GLY A 1 654 ? 15.992 -28.766 3.672 1 76.44 654 GLY A N 1
ATOM 5117 C CA . GLY A 1 654 ? 16.234 -29.922 2.816 1 76.44 654 GLY A CA 1
ATOM 5118 C C . GLY A 1 654 ? 16.484 -29.547 1.37 1 76.44 654 GLY A C 1
ATOM 5119 O O . GLY A 1 654 ? 17.172 -28.547 1.095 1 76.44 654 GLY A O 1
ATOM 5120 N N . GLU A 1 655 ? 15.898 -30.219 0.496 1 66.81 655 GLU A N 1
ATOM 5121 C CA . GLU A 1 655 ? 16.219 -30.109 -0.925 1 66.81 655 GLU A CA 1
ATOM 5122 C C . GLU A 1 655 ? 15.547 -28.875 -1.538 1 66.81 655 GLU A C 1
ATOM 5124 O O . GLU A 1 655 ? 15.953 -28.406 -2.605 1 66.81 655 GLU A O 1
ATOM 5129 N N . ALA A 1 656 ? 14.594 -28.406 -0.902 1 72.38 656 ALA A N 1
ATOM 5130 C CA . ALA A 1 656 ? 13.922 -27.234 -1.423 1 72.38 656 ALA A CA 1
ATOM 5131 C C . ALA A 1 656 ? 14.867 -26.031 -1.487 1 72.38 656 ALA A C 1
ATOM 5133 O O . ALA A 1 656 ? 14.781 -25.219 -2.406 1 72.38 656 ALA A O 1
ATOM 5134 N N . MET A 1 657 ? 15.867 -25.953 -0.606 1 82.06 657 MET A N 1
ATOM 5135 C CA . MET A 1 657 ? 16.859 -24.891 -0.505 1 82.06 657 MET A CA 1
ATOM 5136 C C . MET A 1 657 ? 16.188 -23.516 -0.436 1 82.06 657 MET A C 1
ATOM 5138 O O . MET A 1 657 ? 16.625 -22.578 -1.104 1 82.06 657 MET A O 1
ATOM 5142 N N . ALA A 1 658 ? 15.117 -23.469 0.132 1 88.19 658 ALA A N 1
ATOM 5143 C CA . ALA A 1 658 ? 14.352 -22.25 0.411 1 88.19 658 ALA A CA 1
ATOM 5144 C C . ALA A 1 658 ? 13.844 -22.25 1.85 1 88.19 658 ALA A C 1
ATOM 5146 O O . ALA A 1 658 ? 13.32 -23.25 2.334 1 88.19 658 ALA A O 1
ATOM 5147 N N . VAL A 1 659 ? 14.094 -21.188 2.508 1 92.25 659 VAL A N 1
ATOM 5148 C CA . VAL A 1 659 ? 13.797 -21.172 3.938 1 92.25 659 VAL A CA 1
ATOM 5149 C C . VAL A 1 659 ? 12.734 -20.109 4.234 1 92.25 659 VAL A C 1
ATOM 5151 O O . VAL A 1 659 ? 12.68 -19.078 3.557 1 92.25 659 VAL A O 1
ATOM 5154 N N . ASP A 1 660 ? 11.891 -20.422 5.207 1 91 660 ASP A N 1
ATOM 5155 C CA . ASP A 1 660 ? 10.945 -19.422 5.691 1 91 660 ASP A CA 1
ATOM 5156 C C . ASP A 1 660 ? 11.562 -18.578 6.801 1 91 660 ASP A C 1
ATOM 5158 O O . ASP A 1 660 ? 12.758 -18.688 7.086 1 91 660 ASP A O 1
ATOM 5162 N N . ALA A 1 661 ? 10.789 -17.656 7.398 1 93.94 661 ALA A N 1
ATOM 5163 C CA . ALA A 1 661 ? 11.312 -16.703 8.367 1 93.94 661 ALA A CA 1
ATOM 5164 C C . ALA A 1 661 ? 11.805 -17.406 9.625 1 93.94 661 ALA A C 1
ATOM 5166 O O . ALA A 1 661 ? 12.797 -16.984 10.234 1 93.94 661 ALA A O 1
ATOM 5167 N N . PHE A 1 662 ? 11.125 -18.469 10.055 1 94.5 662 PHE A N 1
ATOM 5168 C CA . PHE A 1 662 ? 11.5 -19.203 11.266 1 94.5 662 PHE A CA 1
ATOM 5169 C C . PHE A 1 662 ? 12.828 -19.906 11.086 1 94.5 662 PHE A C 1
ATOM 5171 O O . PHE A 1 662 ? 13.633 -19.984 12.016 1 94.5 662 PHE A O 1
ATOM 5178 N N . GLN A 1 663 ? 13.023 -20.391 9.914 1 94.69 663 GLN A N 1
ATOM 5179 C CA . GLN A 1 663 ? 14.258 -21.094 9.586 1 94.69 663 GLN A CA 1
ATOM 5180 C C . GLN A 1 663 ? 15.398 -20.109 9.32 1 94.69 663 GLN A C 1
ATOM 5182 O O . GLN A 1 663 ? 16.562 -20.406 9.609 1 94.69 663 GLN A O 1
ATOM 5187 N N . LEU A 1 664 ? 15.07 -19.031 8.773 1 95.56 664 LEU A N 1
ATOM 5188 C CA . LEU A 1 664 ? 16.062 -18.016 8.438 1 95.56 664 LEU A CA 1
ATOM 5189 C C . LEU A 1 664 ? 16.672 -17.406 9.695 1 95.56 664 LEU A C 1
ATOM 5191 O O . LEU A 1 664 ? 17.844 -17.062 9.711 1 95.56 664 LEU A O 1
ATOM 5195 N N . GLU A 1 665 ? 15.898 -17.266 10.781 1 94.94 665 GLU A N 1
ATOM 5196 C CA . GLU A 1 665 ? 16.312 -16.578 12 1 94.94 665 GLU A CA 1
ATOM 5197 C C . GLU A 1 665 ? 17.562 -17.219 12.586 1 94.94 665 GLU A C 1
ATOM 5199 O O . GLU A 1 665 ? 18.578 -16.547 12.797 1 94.94 665 GLU A O 1
ATOM 5204 N N . PRO A 1 666 ? 17.531 -18.547 12.797 1 93.88 666 PRO A N 1
ATOM 5205 C CA . PRO A 1 666 ? 18.75 -19.156 13.336 1 93.88 666 PRO A CA 1
ATOM 5206 C C . PRO A 1 666 ? 19.922 -19.078 12.359 1 93.88 666 PRO A C 1
ATOM 5208 O O . PRO A 1 666 ? 21.078 -18.953 12.781 1 93.88 666 PRO A O 1
ATOM 5211 N N . ILE A 1 667 ? 19.688 -19.125 11.102 1 93.88 667 ILE A N 1
ATOM 5212 C CA . ILE A 1 667 ? 20.75 -19.047 10.102 1 93.88 667 ILE A CA 1
ATOM 5213 C C . ILE A 1 667 ? 21.422 -17.672 10.156 1 93.88 667 ILE A C 1
ATOM 5215 O O . ILE A 1 667 ? 22.641 -17.578 10.258 1 93.88 667 ILE A O 1
ATOM 5219 N N . LEU A 1 668 ? 20.625 -16.625 10.117 1 92.94 668 LEU A N 1
ATOM 5220 C CA . LEU A 1 668 ? 21.156 -15.273 10.117 1 92.94 668 LEU A CA 1
ATOM 5221 C C . LEU A 1 668 ? 21.891 -14.977 11.422 1 92.94 668 LEU A C 1
ATOM 5223 O O . LEU A 1 668 ? 22.953 -14.359 11.414 1 92.94 668 LEU A O 1
ATOM 5227 N N . ASN A 1 669 ? 21.297 -15.352 12.531 1 91 669 ASN A N 1
ATOM 5228 C CA . ASN A 1 669 ? 21.906 -15.07 13.828 1 91 669 ASN A CA 1
ATOM 5229 C C . ASN A 1 669 ? 23.219 -15.828 14.016 1 91 669 ASN A C 1
ATOM 5231 O O . ASN A 1 669 ? 24.141 -15.328 14.664 1 91 669 ASN A O 1
ATOM 5235 N N . CYS A 1 670 ? 23.25 -16.984 13.43 1 89.25 670 CYS A N 1
ATOM 5236 C CA . CYS A 1 670 ? 24.516 -17.719 13.422 1 89.25 670 CYS A CA 1
ATOM 5237 C C . CYS A 1 670 ? 25.578 -16.953 12.648 1 89.25 670 CYS A C 1
ATOM 5239 O O . CYS A 1 670 ? 26.719 -16.797 13.125 1 89.25 670 CYS A O 1
ATOM 5241 N N . LEU A 1 671 ? 25.25 -16.438 11.523 1 87.62 671 LEU A N 1
ATOM 5242 C CA . LEU A 1 671 ? 26.188 -15.719 10.672 1 87.62 671 LEU A CA 1
ATOM 5243 C C . LEU A 1 671 ? 26.562 -14.375 11.281 1 87.62 671 LEU A C 1
ATOM 5245 O O . LEU A 1 671 ? 27.719 -13.938 11.188 1 87.62 671 LEU A O 1
ATOM 5249 N N . LEU A 1 672 ? 25.609 -13.727 11.867 1 85.25 672 LEU A N 1
ATOM 5250 C CA . LEU A 1 672 ? 25.844 -12.422 12.484 1 85.25 672 LEU A CA 1
ATOM 5251 C C . LEU A 1 672 ? 26.766 -12.547 13.68 1 85.25 672 LEU A C 1
ATOM 5253 O O . LEU A 1 672 ? 27.594 -11.664 13.93 1 85.25 672 LEU A O 1
ATOM 5257 N N . ARG A 1 673 ? 26.609 -13.562 14.422 1 81.88 673 ARG A N 1
ATOM 5258 C CA . ARG A 1 673 ? 27.5 -13.805 15.555 1 81.88 673 ARG A CA 1
ATOM 5259 C C . ARG A 1 673 ? 28.938 -14.023 15.086 1 81.88 673 ARG A C 1
ATOM 5261 O O . ARG A 1 673 ? 29.875 -13.609 15.758 1 81.88 673 ARG A O 1
ATOM 5268 N N . ASP A 1 674 ? 28.984 -14.633 13.969 1 77.94 674 ASP A N 1
ATOM 5269 C CA . ASP A 1 674 ? 30.312 -14.953 13.438 1 77.94 674 ASP A CA 1
ATOM 5270 C C . ASP A 1 674 ? 30.953 -13.711 12.82 1 77.94 674 ASP A C 1
ATOM 5272 O O . ASP A 1 674 ? 32.188 -13.641 12.695 1 77.94 674 ASP A O 1
ATOM 5276 N N . ASP A 1 675 ? 30.094 -12.922 12.32 1 70.81 675 ASP A N 1
ATOM 5277 C CA . ASP A 1 675 ? 30.609 -11.734 11.656 1 70.81 675 ASP A CA 1
ATOM 5278 C C . ASP A 1 675 ? 31.094 -10.703 12.672 1 70.81 675 ASP A C 1
ATOM 5280 O O . ASP A 1 675 ? 30.281 -10.117 13.398 1 70.81 675 ASP A O 1
ATOM 5284 N N . HIS A 1 676 ? 32.312 -10.734 13.055 1 58.97 676 HIS A N 1
ATOM 5285 C CA . HIS A 1 676 ? 32.969 -9.914 14.078 1 58.97 676 HIS A CA 1
ATOM 5286 C C . HIS A 1 676 ? 32.906 -8.438 13.703 1 58.97 676 HIS A C 1
ATOM 5288 O O . HIS A 1 676 ? 33.219 -7.574 14.531 1 58.97 676 HIS A O 1
ATOM 5294 N N . ARG A 1 677 ? 32.812 -8.32 12.656 1 54.94 677 ARG A N 1
ATOM 5295 C CA . ARG A 1 677 ? 32.844 -6.93 12.219 1 54.94 677 ARG A CA 1
ATOM 5296 C C . ARG A 1 677 ? 31.594 -6.18 12.688 1 54.94 677 ARG A C 1
ATOM 5298 O O . ARG A 1 677 ? 31.578 -4.949 12.711 1 54.94 677 ARG A O 1
ATOM 5305 N N . SER A 1 678 ? 30.562 -7.016 13.133 1 53.47 678 SER A N 1
ATOM 5306 C CA . SER A 1 678 ? 29.281 -6.402 13.453 1 53.47 678 SER A CA 1
ATOM 5307 C C . SER A 1 678 ? 28.641 -7.047 14.68 1 53.47 678 SER A C 1
ATOM 5309 O O . SER A 1 678 ? 27.875 -8 14.555 1 53.47 678 SER A O 1
ATOM 5311 N N . PRO A 1 679 ? 29.328 -7.137 15.773 1 51.78 679 PRO A N 1
ATOM 5312 C CA . PRO A 1 679 ? 28.75 -7.809 16.938 1 51.78 679 PRO A CA 1
ATOM 5313 C C . PRO A 1 679 ? 27.25 -7.516 17.109 1 51.78 679 PRO A C 1
ATOM 5315 O O . PRO A 1 679 ? 26.703 -7.672 18.203 1 51.78 679 PRO A O 1
ATOM 5318 N N . TYR A 1 680 ? 26.609 -6.781 16.406 1 56.97 680 TYR A N 1
ATOM 5319 C CA . TYR A 1 680 ? 25.359 -6.176 16.875 1 56.97 680 TYR A CA 1
ATOM 5320 C C . TYR A 1 680 ? 24.328 -7.242 17.188 1 56.97 680 TYR A C 1
ATOM 5322 O O . TYR A 1 680 ? 24.531 -8.43 16.922 1 56.97 680 TYR A O 1
ATOM 5330 N N . GLY A 1 681 ? 23.062 -6.82 17.422 1 66.12 681 GLY A N 1
ATOM 5331 C CA . GLY A 1 681 ? 21.797 -7.395 17.844 1 66.12 681 GLY A CA 1
ATOM 5332 C C . GLY A 1 681 ? 21.312 -8.5 16.938 1 66.12 681 GLY A C 1
ATOM 5333 O O . GLY A 1 681 ? 21.844 -8.688 15.836 1 66.12 681 GLY A O 1
ATOM 5334 N N . LEU A 1 682 ? 20.75 -9.43 17.5 1 83.69 682 LEU A N 1
ATOM 5335 C CA . LEU A 1 682 ? 20.094 -10.555 16.844 1 83.69 682 LEU A CA 1
ATOM 5336 C C . LEU A 1 682 ? 18.781 -10.125 16.203 1 83.69 682 LEU A C 1
ATOM 5338 O O . LEU A 1 682 ? 18.172 -9.148 16.641 1 83.69 682 LEU A O 1
ATOM 5342 N N . VAL A 1 683 ? 18.656 -10.672 15.023 1 91.69 683 VAL A N 1
ATOM 5343 C CA . VAL A 1 683 ? 17.375 -10.414 14.375 1 91.69 683 VAL A CA 1
ATOM 5344 C C . VAL A 1 683 ? 16.312 -11.359 14.922 1 91.69 683 VAL A C 1
ATOM 5346 O O . VAL A 1 683 ? 16.609 -12.516 15.25 1 91.69 683 VAL A O 1
ATOM 5349 N N . ASN A 1 684 ? 15.18 -10.828 15.156 1 93.12 684 ASN A N 1
ATOM 5350 C CA . ASN A 1 684 ? 14.062 -11.664 15.57 1 93.12 684 ASN A CA 1
ATOM 5351 C C . ASN A 1 684 ? 13.25 -12.148 14.367 1 93.12 684 ASN A C 1
ATOM 5353 O O . ASN A 1 684 ? 13.609 -11.875 13.227 1 93.12 684 ASN A O 1
ATOM 5357 N N . THR A 1 685 ? 12.234 -12.898 14.594 1 93.44 685 THR A N 1
ATOM 5358 C CA . THR A 1 685 ? 11.453 -13.539 13.539 1 93.44 685 THR A CA 1
ATOM 5359 C C . THR A 1 685 ? 10.766 -12.492 12.664 1 93.44 685 THR A C 1
ATOM 5361 O O . THR A 1 685 ? 10.656 -12.664 11.453 1 93.44 685 THR A O 1
ATOM 5364 N N . ASP A 1 686 ? 10.305 -11.43 13.25 1 92.81 686 ASP A N 1
ATOM 5365 C CA . ASP A 1 686 ? 9.617 -10.398 12.484 1 92.81 686 ASP A CA 1
ATOM 5366 C C . ASP A 1 686 ? 10.57 -9.727 11.492 1 92.81 686 ASP A C 1
ATOM 5368 O O . ASP A 1 686 ? 10.172 -9.391 10.375 1 92.81 686 ASP A O 1
ATOM 5372 N N . ALA A 1 687 ? 11.742 -9.469 11.969 1 94.75 687 ALA A N 1
ATOM 5373 C CA . ALA A 1 687 ? 12.742 -8.914 11.055 1 94.75 687 ALA A CA 1
ATOM 5374 C C . ALA A 1 687 ? 13.031 -9.883 9.914 1 94.75 687 ALA A C 1
ATOM 5376 O O . ALA A 1 687 ? 13.188 -9.461 8.766 1 94.75 687 ALA A O 1
ATOM 5377 N N . CYS A 1 688 ? 13.117 -11.164 10.234 1 95.88 688 CYS A N 1
ATOM 5378 C CA . CYS A 1 688 ? 13.359 -12.172 9.211 1 95.88 688 CYS A CA 1
ATOM 5379 C C . CYS A 1 688 ? 12.211 -12.219 8.211 1 95.88 688 CYS A C 1
ATOM 5381 O O . CYS A 1 688 ? 12.422 -12.406 7.016 1 95.88 688 CYS A O 1
ATOM 5383 N N . ARG A 1 689 ? 11 -12.094 8.68 1 94.38 689 ARG A N 1
ATOM 5384 C CA . ARG A 1 689 ? 9.844 -12.031 7.793 1 94.38 689 ARG A CA 1
ATOM 5385 C C . ARG A 1 689 ? 9.969 -10.867 6.812 1 94.38 689 ARG A C 1
ATOM 5387 O O . ARG A 1 689 ? 9.664 -11.023 5.625 1 94.38 689 ARG A O 1
ATOM 5394 N N . ALA A 1 690 ? 10.367 -9.719 7.375 1 93.94 690 ALA A N 1
ATOM 5395 C CA . ALA A 1 690 ? 10.531 -8.547 6.527 1 93.94 690 ALA A CA 1
ATOM 5396 C C . ALA A 1 690 ? 11.602 -8.773 5.469 1 93.94 690 ALA A C 1
ATOM 5398 O O . ALA A 1 690 ? 11.461 -8.336 4.324 1 93.94 690 ALA A O 1
ATOM 5399 N N . LEU A 1 691 ? 12.656 -9.414 5.848 1 95.12 691 LEU A N 1
ATOM 5400 C CA . LEU A 1 691 ? 13.758 -9.688 4.922 1 95.12 691 LEU A CA 1
ATOM 5401 C C . LEU A 1 691 ? 13.32 -10.672 3.842 1 95.12 691 LEU A C 1
ATOM 5403 O O . LEU A 1 691 ? 13.688 -10.523 2.674 1 95.12 691 LEU A O 1
ATOM 5407 N N . VAL A 1 692 ? 12.586 -11.68 4.223 1 93.94 692 VAL A N 1
ATOM 5408 C CA . VAL A 1 692 ? 12.055 -12.625 3.252 1 93.94 692 VAL A CA 1
ATOM 5409 C C . VAL A 1 692 ? 11.141 -11.898 2.27 1 93.94 692 VAL A C 1
ATOM 5411 O O . VAL A 1 692 ? 11.211 -12.133 1.06 1 93.94 692 VAL A O 1
ATOM 5414 N N . ALA A 1 693 ? 10.359 -11.039 2.789 1 91 693 ALA A N 1
ATOM 5415 C CA . ALA A 1 693 ? 9.375 -10.32 1.982 1 91 693 ALA A CA 1
ATOM 5416 C C . ALA A 1 693 ? 10.055 -9.453 0.929 1 91 693 ALA A C 1
ATOM 5418 O O . ALA A 1 693 ? 9.461 -9.125 -0.1 1 91 693 ALA A O 1
ATOM 5419 N N . LEU A 1 694 ? 11.281 -9.047 1.162 1 91.5 694 LEU A N 1
ATOM 5420 C CA . LEU A 1 694 ? 12.008 -8.195 0.221 1 91.5 694 LEU A CA 1
ATOM 5421 C C . LEU A 1 694 ? 12.109 -8.867 -1.144 1 91.5 694 LEU A C 1
ATOM 5423 O O . LEU A 1 694 ? 12.102 -8.195 -2.176 1 91.5 694 LEU A O 1
ATOM 5427 N N . LEU A 1 695 ? 12.234 -10.227 -1.085 1 88.69 695 LEU A N 1
ATOM 5428 C CA . LEU A 1 695 ? 12.508 -10.898 -2.346 1 88.69 695 LEU A CA 1
ATOM 5429 C C . LEU A 1 695 ? 11.508 -12.023 -2.592 1 88.69 695 LEU A C 1
ATOM 5431 O O . LEU A 1 695 ? 11.719 -12.867 -3.465 1 88.69 695 LEU A O 1
ATOM 5435 N N . ASP A 1 696 ? 10.484 -12.094 -1.754 1 84.56 696 ASP A N 1
ATOM 5436 C CA . ASP A 1 696 ? 9.453 -13.102 -1.943 1 84.56 696 ASP A CA 1
ATOM 5437 C C . ASP A 1 696 ? 8.5 -12.719 -3.076 1 84.56 696 ASP A C 1
ATOM 5439 O O . ASP A 1 696 ? 7.371 -12.297 -2.83 1 84.56 696 ASP A O 1
ATOM 5443 N N . ARG A 1 697 ? 8.812 -12.977 -4.273 1 74.62 697 ARG A N 1
ATOM 5444 C CA . ARG A 1 697 ? 8.062 -12.539 -5.449 1 74.62 697 ARG A CA 1
ATOM 5445 C C . ARG A 1 697 ? 6.879 -13.461 -5.715 1 74.62 697 ARG A C 1
ATOM 5447 O O . ARG A 1 697 ? 5.855 -13.023 -6.246 1 74.62 697 ARG A O 1
ATOM 5454 N N . ASP A 1 698 ? 6.969 -14.672 -5.273 1 72.06 698 ASP A N 1
ATOM 5455 C CA . ASP A 1 698 ? 5.918 -15.633 -5.602 1 72.06 698 ASP A CA 1
ATOM 5456 C C . ASP A 1 698 ? 4.941 -15.797 -4.438 1 72.06 698 ASP A C 1
ATOM 5458 O O . ASP A 1 698 ? 3.99 -16.578 -4.523 1 72.06 698 ASP A O 1
ATOM 5462 N N . GLY A 1 699 ? 5.23 -15.172 -3.336 1 74.25 699 GLY A N 1
ATOM 5463 C CA . GLY A 1 699 ? 4.309 -15.211 -2.211 1 74.25 699 GLY A CA 1
ATOM 5464 C C . GLY A 1 699 ? 4.398 -16.5 -1.413 1 74.25 699 GLY A C 1
ATOM 5465 O O . GLY A 1 699 ? 3.477 -16.844 -0.667 1 74.25 699 GLY A O 1
ATOM 5466 N N . SER A 1 700 ? 5.48 -17.25 -1.571 1 76.38 700 SER A N 1
ATOM 5467 C CA . SER A 1 700 ? 5.637 -18.531 -0.884 1 76.38 700 SER A CA 1
ATOM 5468 C C . SER A 1 700 ? 6.023 -18.328 0.577 1 76.38 700 SER A C 1
ATOM 5470 O O . SER A 1 700 ? 5.945 -19.266 1.38 1 76.38 700 SER A O 1
ATOM 5472 N N . GLY A 1 701 ? 6.492 -17.078 0.855 1 83.19 701 GLY A N 1
ATOM 5473 C CA . GLY A 1 701 ? 6.984 -16.828 2.199 1 83.19 701 GLY A CA 1
ATOM 5474 C C . GLY A 1 701 ? 8.352 -17.422 2.459 1 83.19 701 GLY A C 1
ATOM 5475 O O . GLY A 1 701 ? 8.742 -17.609 3.611 1 83.19 701 GLY A O 1
ATOM 5476 N N . ARG A 1 702 ? 9.008 -17.766 1.373 1 88.62 702 ARG A N 1
ATOM 5477 C CA . ARG A 1 702 ? 10.312 -18.406 1.523 1 88.62 702 ARG A CA 1
ATOM 5478 C C . ARG A 1 702 ? 11.383 -17.641 0.75 1 88.62 702 ARG A C 1
ATOM 5480 O O . ARG A 1 702 ? 11.078 -16.922 -0.203 1 88.62 702 ARG A O 1
ATOM 5487 N N . LEU A 1 703 ? 12.555 -17.734 1.217 1 91.69 703 LEU A N 1
ATOM 5488 C CA . LEU A 1 703 ? 13.742 -17.172 0.588 1 91.69 703 LEU A CA 1
ATOM 5489 C C . LEU A 1 703 ? 14.641 -18.266 0.028 1 91.69 703 LEU A C 1
ATOM 5491 O O . LEU A 1 703 ? 15.07 -19.156 0.762 1 91.69 703 LEU A O 1
ATOM 5495 N N . THR A 1 704 ? 14.961 -18.156 -1.197 1 88.62 704 THR A N 1
ATOM 5496 C CA . THR A 1 704 ? 15.82 -19.156 -1.83 1 88.62 704 THR A CA 1
ATOM 5497 C C . THR A 1 704 ? 17.281 -18.891 -1.522 1 88.62 704 THR A C 1
ATOM 5499 O O . THR A 1 704 ? 17.656 -17.766 -1.183 1 88.62 704 THR A O 1
ATOM 5502 N N . GLU A 1 705 ? 18.062 -19.938 -1.536 1 86.56 705 GLU A N 1
ATOM 5503 C CA . GLU A 1 705 ? 19.5 -19.797 -1.302 1 86.56 705 GLU A CA 1
ATOM 5504 C C . GLU A 1 705 ? 20.125 -18.812 -2.273 1 86.56 705 GLU A C 1
ATOM 5506 O O . GLU A 1 705 ? 21.016 -18.047 -1.9 1 86.56 705 GLU A O 1
ATOM 5511 N N . SER A 1 706 ? 19.609 -18.75 -3.477 1 81.56 706 SER A N 1
ATOM 5512 C CA . SER A 1 706 ? 20.156 -17.859 -4.492 1 81.56 706 SER A CA 1
ATOM 5513 C C . SER A 1 706 ? 19.875 -16.391 -4.148 1 81.56 706 SER A C 1
ATOM 5515 O O . SER A 1 706 ? 20.672 -15.508 -4.473 1 81.56 706 SER A O 1
ATOM 5517 N N . ASP A 1 707 ? 18.797 -16.172 -3.451 1 89.31 707 ASP A N 1
ATOM 5518 C CA . ASP A 1 707 ? 18.391 -14.805 -3.111 1 89.31 707 ASP A CA 1
ATOM 5519 C C . ASP A 1 707 ? 19.047 -14.352 -1.809 1 89.31 707 ASP A C 1
ATOM 5521 O O . ASP A 1 707 ? 19.078 -13.156 -1.503 1 89.31 707 ASP A O 1
ATOM 5525 N N . PHE A 1 708 ? 19.656 -15.312 -1.077 1 93.25 708 PHE A N 1
ATOM 5526 C CA . PHE A 1 708 ? 20.172 -15.023 0.257 1 93.25 708 PHE A CA 1
ATOM 5527 C C . PHE A 1 708 ? 21.328 -14.031 0.191 1 93.25 708 PHE A C 1
ATOM 5529 O O . PHE A 1 708 ? 21.484 -13.203 1.084 1 93.25 708 PHE A O 1
ATOM 5536 N N . ARG A 1 709 ? 22.031 -14.164 -0.872 1 88.94 709 ARG A N 1
ATOM 5537 C CA . ARG A 1 709 ? 23.188 -13.273 -0.986 1 88.94 709 ARG A CA 1
ATOM 5538 C C . ARG A 1 709 ? 22.75 -11.812 -0.925 1 88.94 709 ARG A C 1
ATOM 5540 O O . ARG A 1 709 ? 23.359 -11.016 -0.202 1 88.94 709 ARG A O 1
ATOM 5547 N N . ARG A 1 710 ? 21.828 -11.5 -1.724 1 91 710 ARG A N 1
ATOM 5548 C CA . ARG A 1 710 ? 21.344 -10.117 -1.776 1 91 710 ARG A CA 1
ATOM 5549 C C . ARG A 1 710 ? 20.828 -9.664 -0.413 1 91 710 ARG A C 1
ATOM 5551 O O . ARG A 1 710 ? 21.125 -8.547 0.02 1 91 710 ARG A O 1
ATOM 5558 N N . VAL A 1 711 ? 20.109 -10.484 0.265 1 92.44 711 VAL A N 1
ATOM 5559 C CA . VAL A 1 711 ? 19.578 -10.156 1.58 1 92.44 711 VAL A CA 1
ATOM 5560 C C . VAL A 1 711 ? 20.719 -9.945 2.572 1 92.44 711 VAL A C 1
ATOM 5562 O O . VAL A 1 711 ? 20.672 -9.016 3.383 1 92.44 711 VAL A O 1
ATOM 5565 N N . TRP A 1 712 ? 21.656 -10.773 2.477 1 91.38 712 TRP A N 1
ATOM 5566 C CA . TRP A 1 712 ? 22.812 -10.68 3.373 1 91.38 712 TRP A CA 1
ATOM 5567 C C . TRP A 1 712 ? 23.562 -9.367 3.164 1 91.38 712 TRP A C 1
ATOM 5569 O O . TRP A 1 712 ? 23.906 -8.688 4.133 1 91.38 712 TRP A O 1
ATOM 5579 N N . GLU A 1 713 ? 23.766 -9.047 1.937 1 91.56 713 GLU A N 1
ATOM 5580 C CA . GLU A 1 713 ? 24.5 -7.82 1.618 1 91.56 713 GLU A CA 1
ATOM 5581 C C . GLU A 1 713 ? 23.734 -6.586 2.094 1 91.56 713 GLU A C 1
ATOM 5583 O O . GLU A 1 713 ? 24.328 -5.645 2.613 1 91.56 713 GLU A O 1
ATOM 5588 N N . ILE A 1 714 ? 22.469 -6.562 1.902 1 92.25 714 ILE A N 1
ATOM 5589 C CA . ILE A 1 714 ? 21.625 -5.461 2.348 1 92.25 714 ILE A CA 1
ATOM 5590 C C . ILE A 1 714 ? 21.656 -5.371 3.873 1 92.25 714 ILE A C 1
ATOM 5592 O O . ILE A 1 714 ? 21.828 -4.285 4.434 1 92.25 714 ILE A O 1
ATOM 5596 N N . LEU A 1 715 ? 21.516 -6.508 4.527 1 92.06 715 LEU A N 1
ATOM 5597 C CA . LEU A 1 715 ? 21.5 -6.562 5.984 1 92.06 715 LEU A CA 1
ATOM 5598 C C . LEU A 1 715 ? 22.828 -6.051 6.551 1 92.06 715 LEU A C 1
ATOM 5600 O O . LEU A 1 715 ? 22.844 -5.324 7.547 1 92.06 715 LEU A O 1
ATOM 5604 N N . ARG A 1 716 ? 23.844 -6.352 5.941 1 89.38 716 ARG A N 1
ATOM 5605 C CA . ARG A 1 716 ? 25.156 -5.914 6.41 1 89.38 716 ARG A CA 1
ATOM 5606 C C . ARG A 1 716 ? 25.312 -4.402 6.277 1 89.38 716 ARG A C 1
ATOM 5608 O O . ARG A 1 716 ? 25.875 -3.748 7.16 1 89.38 716 ARG A O 1
ATOM 5615 N N . ALA A 1 717 ? 24.891 -3.951 5.148 1 91.5 717 ALA A N 1
ATOM 5616 C CA . ALA A 1 717 ? 24.953 -2.504 4.949 1 91.5 717 ALA A CA 1
ATOM 5617 C C . ALA A 1 717 ? 24.156 -1.771 6.02 1 91.5 717 ALA A C 1
ATOM 5619 O O . ALA A 1 717 ? 24.625 -0.793 6.602 1 91.5 717 ALA A O 1
ATOM 5620 N N . TRP A 1 718 ? 22.938 -2.219 6.27 1 92.81 718 TRP A N 1
ATOM 5621 C CA . TRP A 1 718 ? 22.094 -1.608 7.289 1 92.81 718 TRP A CA 1
ATOM 5622 C C . TRP A 1 718 ? 22.719 -1.742 8.672 1 92.81 718 TRP A C 1
ATOM 5624 O O . TRP A 1 718 ? 22.656 -0.816 9.484 1 92.81 718 TRP A O 1
ATOM 5634 N N . SER A 1 719 ? 23.297 -2.883 8.938 1 90.81 719 SER A N 1
ATOM 5635 C CA . SER A 1 719 ? 23.922 -3.139 10.234 1 90.81 719 SER A CA 1
ATOM 5636 C C . SER A 1 719 ? 25.094 -2.195 10.477 1 90.81 719 SER A C 1
ATOM 5638 O O . SER A 1 719 ? 25.297 -1.731 11.602 1 90.81 719 SER A O 1
ATOM 5640 N N . ARG A 1 720 ? 25.828 -1.963 9.469 1 89.56 720 ARG A N 1
ATOM 5641 C CA . ARG A 1 720 ? 26.953 -1.036 9.586 1 89.56 720 ARG A CA 1
ATOM 5642 C C . ARG A 1 720 ? 26.453 0.371 9.914 1 89.56 720 ARG A C 1
ATOM 5644 O O . ARG A 1 720 ? 27.047 1.061 10.75 1 89.56 720 ARG A O 1
ATOM 5651 N N . LEU A 1 721 ? 25.469 0.795 9.219 1 92.62 721 LEU A N 1
ATOM 5652 C CA . LEU A 1 721 ? 24.906 2.113 9.469 1 92.62 721 LEU A CA 1
ATOM 5653 C C . LEU A 1 721 ? 24.375 2.219 10.898 1 92.62 721 LEU A C 1
ATOM 5655 O O . LEU A 1 721 ? 24.594 3.232 11.57 1 92.62 721 LEU A O 1
ATOM 5659 N N . PHE A 1 722 ? 23.719 1.167 11.391 1 93.38 722 PHE A N 1
ATOM 5660 C CA . PHE A 1 722 ? 23.203 1.125 12.758 1 93.38 722 PHE A CA 1
ATOM 5661 C C . PHE A 1 722 ? 24.344 1.193 13.773 1 93.38 722 PHE A C 1
ATOM 5663 O O . PHE A 1 722 ? 24.266 1.937 14.75 1 93.38 722 PHE A O 1
ATOM 5670 N N . ALA A 1 723 ? 25.328 0.454 13.523 1 90.44 723 ALA A N 1
ATOM 5671 C CA . ALA A 1 723 ? 26.453 0.341 14.445 1 90.44 723 ALA A CA 1
ATOM 5672 C C . ALA A 1 723 ? 27.172 1.683 14.625 1 90.44 723 ALA A C 1
ATOM 5674 O O . ALA A 1 723 ? 27.672 1.992 15.703 1 90.44 723 ALA A O 1
ATOM 5675 N N . ALA A 1 724 ? 27.172 2.453 13.617 1 91 724 ALA A N 1
ATOM 5676 C CA . ALA A 1 724 ? 27.828 3.76 13.672 1 91 724 ALA A CA 1
ATOM 5677 C C . ALA A 1 724 ? 27.156 4.664 14.703 1 91 724 ALA A C 1
ATOM 5679 O O . ALA A 1 724 ? 27.797 5.566 15.25 1 91 724 ALA A O 1
ATOM 5680 N N . PHE A 1 725 ? 25.922 4.438 15.055 1 92.19 725 PHE A N 1
ATOM 5681 C CA . PHE A 1 725 ? 25.172 5.289 15.977 1 92.19 725 PHE A CA 1
ATOM 5682 C C . PHE A 1 725 ? 24.922 4.566 17.297 1 92.19 725 PHE A C 1
ATOM 5684 O O . PHE A 1 725 ? 24.203 5.062 18.156 1 92.19 725 PHE A O 1
ATOM 5691 N N . ASP A 1 726 ? 25.5 3.395 17.422 1 90.75 726 ASP A N 1
ATOM 5692 C CA . ASP A 1 726 ? 25.422 2.627 18.656 1 90.75 726 ASP A CA 1
ATOM 5693 C C . ASP A 1 726 ? 26.797 2.119 19.078 1 90.75 726 ASP A C 1
ATOM 5695 O O . ASP A 1 726 ? 27 0.915 19.25 1 90.75 726 ASP A O 1
ATOM 5699 N N . PRO A 1 727 ? 27.641 2.99 19.312 1 86.88 727 PRO A N 1
ATOM 5700 C CA . PRO A 1 727 ? 29.016 2.576 19.641 1 86.88 727 PRO A CA 1
ATOM 5701 C C . PRO A 1 727 ? 29.094 1.739 20.906 1 86.88 727 PRO A C 1
ATOM 5703 O O . PRO A 1 727 ? 30 0.917 21.047 1 86.88 727 PRO A O 1
ATOM 5706 N N . GLN A 1 728 ? 28.141 1.905 21.844 1 87.06 728 GLN A N 1
ATOM 5707 C CA . GLN A 1 728 ? 28.141 1.163 23.109 1 87.06 728 GLN A CA 1
ATOM 5708 C C . GLN A 1 728 ? 27.453 -0.189 22.953 1 87.06 728 GLN A C 1
ATOM 5710 O O . GLN A 1 728 ? 27.344 -0.949 23.922 1 87.06 728 GLN A O 1
ATOM 5715 N N . ARG A 1 729 ? 26.891 -0.475 21.812 1 85.06 729 ARG A N 1
ATOM 5716 C CA . ARG A 1 729 ? 26.266 -1.756 21.484 1 85.06 729 ARG A CA 1
ATOM 5717 C C . ARG A 1 729 ? 25.078 -2.043 22.391 1 85.06 729 ARG A C 1
ATOM 5719 O O . ARG A 1 729 ? 24.984 -3.127 22.984 1 85.06 729 ARG A O 1
ATOM 5726 N N . THR A 1 730 ? 24.297 -1.097 22.609 1 88.5 730 THR A N 1
ATOM 5727 C CA . THR A 1 730 ? 23.094 -1.226 23.406 1 88.5 730 THR A CA 1
ATOM 5728 C C . THR A 1 730 ? 22 -1.96 22.641 1 88.5 730 THR A C 1
ATOM 5730 O O . THR A 1 730 ? 21.047 -2.467 23.234 1 88.5 730 THR A O 1
ATOM 5733 N N . GLY A 1 731 ? 22.156 -1.956 21.297 1 90.12 731 GLY A N 1
ATOM 5734 C CA . GLY A 1 731 ? 21.141 -2.535 20.438 1 90.12 731 GLY A CA 1
ATOM 5735 C C . GLY A 1 731 ? 20 -1.572 20.141 1 90.12 731 GLY A C 1
ATOM 5736 O O . GLY A 1 731 ? 18.953 -1.977 19.625 1 90.12 731 GLY A O 1
ATOM 5737 N N . HIS A 1 732 ? 20.234 -0.268 20.547 1 93.5 732 HIS A N 1
ATOM 5738 C CA . HIS A 1 732 ? 19.203 0.745 20.344 1 93.5 732 HIS A CA 1
ATOM 5739 C C . HIS A 1 732 ? 19.797 2.01 19.734 1 93.5 732 HIS A C 1
ATOM 5741 O O . HIS A 1 732 ? 20.969 2.314 19.938 1 93.5 732 HIS A O 1
ATOM 5747 N N . VAL A 1 733 ? 18.953 2.691 18.938 1 94.19 733 VAL A N 1
ATOM 5748 C CA . VAL A 1 733 ? 19.266 4.035 18.453 1 94.19 733 VAL A CA 1
ATOM 5749 C C . VAL A 1 733 ? 18.078 4.965 18.719 1 94.19 733 VAL A C 1
ATOM 5751 O O . VAL A 1 733 ? 16.938 4.516 18.781 1 94.19 733 VAL A O 1
ATOM 5754 N N . THR A 1 734 ? 18.391 6.199 18.906 1 93.69 734 THR A N 1
ATOM 5755 C CA . THR A 1 734 ? 17.297 7.152 19.109 1 93.69 734 THR A CA 1
ATOM 5756 C C . THR A 1 734 ? 16.547 7.406 17.812 1 93.69 734 THR A C 1
ATOM 5758 O O . THR A 1 734 ? 17.047 7.117 16.719 1 93.69 734 THR A O 1
ATOM 5761 N N . SER A 1 735 ? 15.336 7.914 17.922 1 94.38 735 SER A N 1
ATOM 5762 C CA . SER A 1 735 ? 14.547 8.227 16.734 1 94.38 735 SER A CA 1
ATOM 5763 C C . SER A 1 735 ? 15.25 9.266 15.867 1 94.38 735 SER A C 1
ATOM 5765 O O . SER A 1 735 ? 15.172 9.203 14.641 1 94.38 735 SER A O 1
ATOM 5767 N N . LEU A 1 736 ? 15.93 10.219 16.422 1 92.94 736 LEU A N 1
ATOM 5768 C CA . LEU A 1 736 ? 16.641 11.242 15.656 1 92.94 736 LEU A CA 1
ATOM 5769 C C . LEU A 1 736 ? 17.859 10.648 14.953 1 92.94 736 LEU A C 1
ATOM 5771 O O . LEU A 1 736 ? 18.188 11.031 13.828 1 92.94 736 LEU A O 1
ATOM 5775 N N . ASP A 1 737 ? 18.531 9.766 15.688 1 93.94 737 ASP A N 1
ATOM 5776 C CA . ASP A 1 737 ? 19.625 9.047 15.023 1 93.94 737 ASP A CA 1
ATOM 5777 C C . ASP A 1 737 ? 19.109 8.25 13.828 1 93.94 737 ASP A C 1
ATOM 5779 O O . ASP A 1 737 ? 19.766 8.203 12.781 1 93.94 737 ASP A O 1
ATOM 5783 N N . PHE A 1 738 ? 18.047 7.621 14.094 1 95.81 738 PHE A N 1
ATOM 5784 C CA . PHE A 1 738 ? 17.422 6.848 13.031 1 95.81 738 PHE A CA 1
ATOM 5785 C C . PHE A 1 738 ? 17.141 7.727 11.812 1 95.81 738 PHE A C 1
ATOM 5787 O O . PHE A 1 738 ? 17.328 7.301 10.672 1 95.81 738 PHE A O 1
ATOM 5794 N N . ARG A 1 739 ? 16.656 8.914 12.008 1 93 739 ARG A N 1
ATOM 5795 C CA . ARG A 1 739 ? 16.422 9.852 10.914 1 93 739 ARG A CA 1
ATOM 5796 C C . ARG A 1 739 ? 17.688 10.07 10.094 1 93 739 ARG A C 1
ATOM 5798 O O . ARG A 1 739 ? 17.641 10.086 8.867 1 93 739 ARG A O 1
ATOM 5805 N N . ILE A 1 740 ? 18.781 10.219 10.773 1 93.06 740 ILE A N 1
ATOM 5806 C CA . ILE A 1 740 ? 20.062 10.438 10.109 1 93.06 740 ILE A CA 1
ATOM 5807 C C . ILE A 1 740 ? 20.469 9.18 9.352 1 93.06 740 ILE A C 1
ATOM 5809 O O . ILE A 1 740 ? 20.969 9.266 8.227 1 93.06 740 ILE A O 1
ATOM 5813 N N . ILE A 1 741 ? 20.266 8.062 9.969 1 95.06 741 ILE A N 1
ATOM 5814 C CA . ILE A 1 741 ? 20.641 6.797 9.352 1 95.06 741 ILE A CA 1
ATOM 5815 C C . ILE A 1 741 ? 19.859 6.621 8.047 1 95.06 741 ILE A C 1
ATOM 5817 O O . ILE A 1 741 ? 20.422 6.195 7.035 1 95.06 741 ILE A O 1
ATOM 5821 N N . VAL A 1 742 ? 18.594 6.887 8.031 1 94.75 742 VAL A N 1
ATOM 5822 C CA . VAL A 1 742 ? 17.75 6.758 6.848 1 94.75 742 VAL A CA 1
ATOM 5823 C C . VAL A 1 742 ? 18.281 7.656 5.734 1 94.75 742 VAL A C 1
ATOM 5825 O O . VAL A 1 742 ? 18.328 7.25 4.57 1 94.75 742 VAL A O 1
ATOM 5828 N N . GLU A 1 743 ? 18.703 8.828 6.078 1 91.12 743 GLU A N 1
ATOM 5829 C CA . GLU A 1 743 ? 19.266 9.75 5.102 1 91.12 743 GLU A CA 1
ATOM 5830 C C . GLU A 1 743 ? 20.594 9.219 4.551 1 91.12 743 GLU A C 1
ATOM 5832 O O . GLU A 1 743 ? 20.859 9.328 3.352 1 91.12 743 GLU A O 1
ATOM 5837 N N . GLN A 1 744 ? 21.359 8.727 5.461 1 92.88 744 GLN A N 1
ATOM 5838 C CA . GLN A 1 744 ? 22.656 8.195 5.051 1 92.88 744 GLN A CA 1
ATOM 5839 C C . GLN A 1 744 ? 22.484 6.953 4.176 1 92.88 744 GLN A C 1
ATOM 5841 O O . GLN A 1 744 ? 23.344 6.652 3.348 1 92.88 744 GLN A O 1
ATOM 5846 N N . ALA A 1 745 ? 21.422 6.23 4.438 1 94.69 745 ALA A N 1
ATOM 5847 C CA . ALA A 1 745 ? 21.125 5.07 3.602 1 94.69 745 ALA A CA 1
ATOM 5848 C C . ALA A 1 745 ? 20.656 5.5 2.213 1 94.69 745 ALA A C 1
ATOM 5850 O O . ALA A 1 745 ? 20.5 4.664 1.319 1 94.69 745 ALA A O 1
ATOM 5851 N N . GLY A 1 746 ? 20.406 6.797 2.043 1 92.81 746 GLY A N 1
ATOM 5852 C CA . GLY A 1 746 ? 20.094 7.328 0.726 1 92.81 746 GLY A CA 1
ATOM 5853 C C . GLY A 1 746 ? 18.625 7.695 0.56 1 92.81 746 GLY A C 1
ATOM 5854 O O . GLY A 1 746 ? 18.172 7.945 -0.556 1 92.81 746 GLY A O 1
ATOM 5855 N N . TYR A 1 747 ? 17.906 7.699 1.659 1 92.5 747 TYR A N 1
ATOM 5856 C CA . TYR A 1 747 ? 16.484 8.039 1.578 1 92.5 747 TYR A CA 1
ATOM 5857 C C . TYR A 1 747 ? 16.234 9.461 2.068 1 92.5 747 TYR A C 1
ATOM 5859 O O . TYR A 1 747 ? 16.547 9.789 3.221 1 92.5 747 TYR A O 1
ATOM 5867 N N . THR A 1 748 ? 15.711 10.297 1.229 1 89.81 748 THR A N 1
ATOM 5868 C CA . THR A 1 748 ? 15.164 11.586 1.642 1 89.81 748 THR A CA 1
ATOM 5869 C C . THR A 1 748 ? 13.648 11.523 1.731 1 89.81 748 THR A C 1
ATOM 5871 O O . THR A 1 748 ? 12.961 11.398 0.713 1 89.81 748 THR A O 1
ATOM 5874 N N . LEU A 1 749 ? 13.203 11.594 2.951 1 90.94 749 LEU A N 1
ATOM 5875 C CA . LEU A 1 749 ? 11.773 11.43 3.184 1 90.94 749 LEU A CA 1
ATOM 5876 C C . LEU A 1 749 ? 11.188 12.664 3.863 1 90.94 749 LEU A C 1
ATOM 5878 O O . LEU A 1 749 ? 11.812 13.25 4.75 1 90.94 749 LEU A O 1
ATOM 5882 N N . PRO A 1 750 ? 9.992 13.07 3.412 1 89 750 PRO A N 1
ATOM 5883 C CA . PRO A 1 750 ? 9.273 14.102 4.172 1 89 750 PRO A CA 1
ATOM 5884 C C . PRO A 1 750 ? 9.055 13.711 5.629 1 89 750 PRO A C 1
ATOM 5886 O O . PRO A 1 750 ? 8.969 12.523 5.945 1 89 750 PRO A O 1
ATOM 5889 N N . HIS A 1 751 ? 8.906 14.664 6.492 1 88.44 751 HIS A N 1
ATOM 5890 C CA . HIS A 1 751 ? 8.781 14.43 7.926 1 88.44 751 HIS A CA 1
ATOM 5891 C C . HIS A 1 751 ? 7.516 13.633 8.242 1 88.44 751 HIS A C 1
ATOM 5893 O O . HIS A 1 751 ? 7.496 12.836 9.18 1 88.44 751 HIS A O 1
ATOM 5899 N N . SER A 1 752 ? 6.531 13.891 7.457 1 86.12 752 SER A N 1
ATOM 5900 C CA . SER A 1 752 ? 5.289 13.164 7.691 1 86.12 752 SER A CA 1
ATOM 5901 C C . SER A 1 752 ? 5.488 11.664 7.527 1 86.12 752 SER A C 1
ATOM 5903 O O . SER A 1 752 ? 4.957 10.875 8.312 1 86.12 752 SER A O 1
ATOM 5905 N N . LEU A 1 753 ? 6.258 11.266 6.543 1 89.69 753 LEU A N 1
ATOM 5906 C CA . LEU A 1 753 ? 6.543 9.852 6.312 1 89.69 753 LEU A CA 1
ATOM 5907 C C . LEU A 1 753 ? 7.438 9.289 7.414 1 89.69 753 LEU A C 1
ATOM 5909 O O . LEU A 1 753 ? 7.203 8.188 7.906 1 89.69 753 LEU A O 1
ATOM 5913 N N . LEU A 1 754 ? 8.383 10.062 7.762 1 90.88 754 LEU A N 1
ATOM 5914 C CA . LEU A 1 754 ? 9.281 9.625 8.828 1 90.88 754 LEU A CA 1
ATOM 5915 C C . LEU A 1 754 ? 8.523 9.445 10.141 1 90.88 754 LEU A C 1
ATOM 5917 O O . LEU A 1 754 ? 8.836 8.539 10.914 1 90.88 754 LEU A O 1
ATOM 5921 N N . SER A 1 755 ? 7.625 10.32 10.328 1 89.44 755 SER A N 1
ATOM 5922 C CA . SER A 1 755 ? 6.836 10.242 11.547 1 89.44 755 SER A CA 1
ATOM 5923 C C . SER A 1 755 ? 6.047 8.938 11.617 1 89.44 755 SER A C 1
ATOM 5925 O O . SER A 1 755 ? 5.969 8.305 12.672 1 89.44 755 SER A O 1
ATOM 5927 N N . ARG A 1 756 ? 5.469 8.547 10.578 1 89.31 756 ARG A N 1
ATOM 5928 C CA . ARG A 1 756 ? 4.723 7.297 10.531 1 89.31 756 ARG A CA 1
ATOM 5929 C C . ARG A 1 756 ? 5.633 6.105 10.812 1 89.31 756 ARG A C 1
ATOM 5931 O O . ARG A 1 756 ? 5.242 5.168 11.508 1 89.31 756 ARG A O 1
ATOM 5938 N N . MET A 1 757 ? 6.789 6.152 10.266 1 90.12 757 MET A N 1
ATOM 5939 C CA . MET A 1 757 ? 7.762 5.086 10.484 1 90.12 757 MET A CA 1
ATOM 5940 C C . MET A 1 757 ? 8.188 5.035 11.953 1 90.12 757 MET A C 1
ATOM 5942 O O . MET A 1 757 ? 8.25 3.959 12.547 1 90.12 757 MET A O 1
ATOM 5946 N N . VAL A 1 758 ? 8.469 6.168 12.453 1 91 758 VAL A N 1
ATOM 5947 C CA . VAL A 1 758 ? 8.938 6.242 13.836 1 91 758 VAL A CA 1
ATOM 5948 C C . VAL A 1 758 ? 7.84 5.754 14.781 1 91 758 VAL A C 1
ATOM 5950 O O . VAL A 1 758 ? 8.094 4.934 15.664 1 91 758 VAL A O 1
ATOM 5953 N N . HIS A 1 759 ? 6.645 6.152 14.578 1 88.06 759 HIS A N 1
ATOM 5954 C CA . HIS A 1 759 ? 5.543 5.734 15.438 1 88.06 759 HIS A CA 1
ATOM 5955 C C . HIS A 1 759 ? 5.309 4.23 15.344 1 88.06 759 HIS A C 1
ATOM 5957 O O . HIS A 1 759 ? 4.883 3.6 16.312 1 88.06 759 HIS A O 1
ATOM 5963 N N . ARG A 1 760 ? 5.578 3.719 14.242 1 90.31 760 ARG A N 1
ATOM 5964 C CA . ARG A 1 760 ? 5.316 2.303 14.008 1 90.31 760 ARG A CA 1
ATOM 5965 C C . ARG A 1 760 ? 6.355 1.43 14.703 1 90.31 760 ARG A C 1
ATOM 5967 O O . ARG A 1 760 ? 6.051 0.321 15.148 1 90.31 760 ARG A O 1
ATOM 5974 N N . PHE A 1 761 ? 7.598 1.968 14.875 1 93.19 761 PHE A N 1
ATOM 5975 C CA . PHE A 1 761 ? 8.633 1.005 15.219 1 93.19 761 PHE A CA 1
ATOM 5976 C C . PHE A 1 761 ? 9.344 1.41 16.5 1 93.19 761 PHE A C 1
ATOM 5978 O O . PHE A 1 761 ? 10.109 0.628 17.078 1 93.19 761 PHE A O 1
ATOM 5985 N N . VAL A 1 762 ? 9.109 2.545 17.031 1 93.12 762 VAL A N 1
ATOM 5986 C CA . VAL A 1 762 ? 9.844 3.008 18.203 1 93.12 762 VAL A CA 1
ATOM 5987 C C . VAL A 1 762 ? 9.312 2.314 19.453 1 93.12 762 VAL A C 1
ATOM 5989 O O . VAL A 1 762 ? 8.203 1.773 19.453 1 93.12 762 VAL A O 1
ATOM 5992 N N . ASP A 1 763 ? 10.078 2.277 20.453 1 93.19 763 ASP A N 1
ATOM 5993 C CA . ASP A 1 763 ? 9.641 1.787 21.766 1 93.19 763 ASP A CA 1
ATOM 5994 C C . ASP A 1 763 ? 9.164 2.934 22.641 1 93.19 763 ASP A C 1
ATOM 5996 O O . ASP A 1 763 ? 8.977 4.055 22.172 1 93.19 763 ASP A O 1
ATOM 6000 N N . VAL A 1 764 ? 8.875 2.699 23.906 1 89.38 764 VAL A N 1
ATOM 6001 C CA . VAL A 1 764 ? 8.25 3.656 24.812 1 89.38 764 VAL A CA 1
ATOM 6002 C C . VAL A 1 764 ? 9.219 4.809 25.094 1 89.38 764 VAL A C 1
ATOM 6004 O O . VAL A 1 764 ? 8.789 5.934 25.359 1 89.38 764 VAL A O 1
ATOM 6007 N N . ASP A 1 765 ? 10.523 4.531 24.891 1 90.44 765 ASP A N 1
ATOM 6008 C CA . ASP A 1 765 ? 11.539 5.555 25.125 1 90.44 765 ASP A CA 1
ATOM 6009 C C . ASP A 1 765 ? 11.938 6.242 23.828 1 90.44 765 ASP A C 1
ATOM 6011 O O . ASP A 1 765 ? 12.945 6.957 23.781 1 90.44 765 ASP A O 1
ATOM 6015 N N . TRP A 1 766 ? 11.172 6.035 22.766 1 90.69 766 TRP A N 1
ATOM 6016 C CA . TRP A 1 766 ? 11.367 6.648 21.453 1 90.69 766 TRP A CA 1
ATOM 6017 C C . TRP A 1 766 ? 12.711 6.246 20.859 1 90.69 766 TRP A C 1
ATOM 6019 O O . TRP A 1 766 ? 13.422 7.086 20.312 1 90.69 766 TRP A O 1
ATOM 6029 N N . ARG A 1 767 ? 13.078 4.957 21.109 1 94.38 767 ARG A N 1
ATOM 6030 C CA . ARG A 1 767 ? 14.25 4.305 20.531 1 94.38 767 ARG A CA 1
ATOM 6031 C C . ARG A 1 767 ? 13.844 3.15 19.625 1 94.38 767 ARG A C 1
ATOM 6033 O O . ARG A 1 767 ? 12.711 2.668 19.688 1 94.38 767 ARG A O 1
ATOM 6040 N N . LEU A 1 768 ? 14.688 2.863 18.672 1 94.75 768 LEU A N 1
ATOM 6041 C CA . LEU A 1 768 ? 14.484 1.701 17.812 1 94.75 768 LEU A CA 1
ATOM 6042 C C . LEU A 1 768 ? 15.477 0.595 18.156 1 94.75 768 LEU A C 1
ATOM 6044 O O . LEU A 1 768 ? 16.688 0.828 18.188 1 94.75 768 LEU A O 1
ATOM 6048 N N . GLU A 1 769 ? 14.914 -0.493 18.516 1 94.38 769 GLU A N 1
ATOM 6049 C CA . GLU A 1 769 ? 15.742 -1.685 18.672 1 94.38 769 GLU A CA 1
ATOM 6050 C C . GLU A 1 769 ? 16.281 -2.164 17.328 1 94.38 769 GLU A C 1
ATOM 6052 O O . GLU A 1 769 ? 15.672 -1.916 16.281 1 94.38 769 GLU A O 1
ATOM 6057 N N . TYR A 1 770 ? 17.359 -2.846 17.344 1 93.75 770 TYR A N 1
ATOM 6058 C CA . TYR A 1 770 ? 18.031 -3.275 16.125 1 93.75 770 TYR A CA 1
ATOM 6059 C C . TYR A 1 770 ? 17.078 -4.023 15.211 1 93.75 770 TYR A C 1
ATOM 6061 O O . TYR A 1 770 ? 17 -3.736 14.016 1 93.75 770 TYR A O 1
ATOM 6069 N N . SER A 1 771 ? 16.359 -5.012 15.664 1 94.44 771 SER A N 1
ATOM 6070 C CA . SER A 1 771 ? 15.438 -5.789 14.836 1 94.44 771 SER A CA 1
ATOM 6071 C C . SER A 1 771 ? 14.352 -4.902 14.234 1 94.44 771 SER A C 1
ATOM 6073 O O . SER A 1 771 ? 13.953 -5.094 13.086 1 94.44 771 SER A O 1
ATOM 6075 N N . ARG A 1 772 ? 13.859 -3.986 15.055 1 94.94 772 ARG A N 1
ATOM 6076 C CA . ARG A 1 772 ? 12.828 -3.068 14.578 1 94.94 772 ARG A CA 1
ATOM 6077 C C . ARG A 1 772 ? 13.391 -2.127 13.516 1 94.94 772 ARG A C 1
ATOM 6079 O O . ARG A 1 772 ? 12.68 -1.741 12.586 1 94.94 772 ARG A O 1
ATOM 6086 N N . TYR A 1 773 ? 14.664 -1.787 13.781 1 95.25 773 TYR A N 1
ATOM 6087 C CA . TYR A 1 773 ? 15.367 -0.991 12.789 1 95.25 773 TYR A CA 1
ATOM 6088 C C . TYR A 1 773 ? 15.438 -1.724 11.453 1 95.25 773 TYR A C 1
ATOM 6090 O O . TYR A 1 773 ? 15.188 -1.134 10.398 1 95.25 773 TYR A O 1
ATOM 6098 N N . ILE A 1 774 ? 15.727 -2.936 11.492 1 95.44 774 ILE A N 1
ATOM 6099 C CA . ILE A 1 774 ? 15.797 -3.734 10.273 1 95.44 774 ILE A CA 1
ATOM 6100 C C . ILE A 1 774 ? 14.422 -3.801 9.609 1 95.44 774 ILE A C 1
ATOM 6102 O O . ILE A 1 774 ? 14.305 -3.703 8.391 1 95.44 774 ILE A O 1
ATOM 6106 N N . ASN A 1 775 ? 13.383 -4 10.406 1 95.12 775 ASN A N 1
ATOM 6107 C CA . ASN A 1 775 ? 12.016 -4 9.891 1 95.12 775 ASN A CA 1
ATOM 6108 C C . ASN A 1 775 ? 11.688 -2.699 9.164 1 95.12 775 ASN A C 1
ATOM 6110 O O . ASN A 1 775 ? 11.07 -2.717 8.102 1 95.12 775 ASN A O 1
ATOM 6114 N N . ALA A 1 776 ? 12.055 -1.631 9.758 1 95.5 776 ALA A N 1
ATOM 6115 C CA . ALA A 1 776 ? 11.758 -0.316 9.195 1 95.5 776 ALA A CA 1
ATOM 6116 C C . ALA A 1 776 ? 12.469 -0.121 7.855 1 95.5 776 ALA A C 1
ATOM 6118 O O . ALA A 1 776 ? 11.867 0.334 6.883 1 95.5 776 ALA A O 1
ATOM 6119 N N . MET A 1 777 ? 13.734 -0.445 7.867 1 95.69 777 MET A N 1
ATOM 6120 C CA . MET A 1 777 ? 14.516 -0.287 6.648 1 95.69 777 MET A CA 1
ATOM 6121 C C . MET A 1 777 ? 13.977 -1.177 5.531 1 95.69 777 MET A C 1
ATOM 6123 O O . MET A 1 777 ? 13.938 -0.767 4.371 1 95.69 777 MET A O 1
ATOM 6127 N N . ALA A 1 778 ? 13.633 -2.375 5.91 1 95.06 778 ALA A N 1
ATOM 6128 C CA . ALA A 1 778 ? 13.07 -3.295 4.93 1 95.06 778 ALA A CA 1
ATOM 6129 C C . ALA A 1 778 ? 11.766 -2.748 4.348 1 95.06 778 ALA A C 1
ATOM 6131 O O . ALA A 1 778 ? 11.516 -2.869 3.146 1 95.06 778 ALA A O 1
ATOM 6132 N N . LEU A 1 779 ? 11 -2.209 5.195 1 94.06 779 LEU A N 1
ATOM 6133 C CA . LEU A 1 779 ? 9.711 -1.671 4.773 1 94.06 779 LEU A CA 1
ATOM 6134 C C . LEU A 1 779 ? 9.898 -0.537 3.77 1 94.06 779 LEU A C 1
ATOM 6136 O O . LEU A 1 779 ? 9.227 -0.5 2.736 1 94.06 779 LEU A O 1
ATOM 6140 N N . ILE A 1 780 ? 10.812 0.414 4.062 1 93.81 780 ILE A N 1
ATOM 6141 C CA . ILE A 1 780 ? 11.047 1.54 3.166 1 93.81 780 ILE A CA 1
ATOM 6142 C C . ILE A 1 780 ? 11.562 1.03 1.821 1 93.81 780 ILE A C 1
ATOM 6144 O O . ILE A 1 780 ? 11.094 1.462 0.765 1 93.81 780 ILE A O 1
ATOM 6148 N N . THR A 1 781 ? 12.445 0.139 1.872 1 92.81 781 THR A N 1
ATOM 6149 C CA . THR A 1 781 ? 13.055 -0.405 0.666 1 92.81 781 THR A CA 1
ATOM 6150 C C . THR A 1 781 ? 12.023 -1.142 -0.182 1 92.81 781 THR A C 1
ATOM 6152 O O . THR A 1 781 ? 11.961 -0.952 -1.398 1 92.81 781 THR A O 1
ATOM 6155 N N . LYS A 1 782 ? 11.273 -1.987 0.51 1 92.19 782 LYS A N 1
ATOM 6156 C CA . LYS A 1 782 ? 10.281 -2.779 -0.203 1 92.19 782 LYS A CA 1
ATOM 6157 C C . LYS A 1 782 ? 9.195 -1.888 -0.803 1 92.19 782 LYS A C 1
ATOM 6159 O O . LYS A 1 782 ? 8.703 -2.152 -1.902 1 92.19 782 LYS A O 1
ATOM 6164 N N . SER A 1 783 ? 8.75 -0.864 -0.073 1 92.44 783 SER A N 1
ATOM 6165 C CA . SER A 1 783 ? 7.707 0.039 -0.558 1 92.44 783 SER A CA 1
ATOM 6166 C C . SER A 1 783 ? 8.133 0.73 -1.849 1 92.44 783 SER A C 1
ATOM 6168 O O . SER A 1 783 ? 7.344 0.846 -2.787 1 92.44 783 SER A O 1
ATOM 6170 N N . ILE A 1 784 ? 9.32 1.152 -1.906 1 90.44 784 ILE A N 1
ATOM 6171 C CA . ILE A 1 784 ? 9.828 1.843 -3.088 1 90.44 784 ILE A CA 1
ATOM 6172 C C . ILE A 1 784 ? 9.961 0.855 -4.242 1 90.44 784 ILE A C 1
ATOM 6174 O O . ILE A 1 784 ? 9.617 1.173 -5.383 1 90.44 784 ILE A O 1
ATOM 6178 N N . ALA A 1 785 ? 10.461 -0.334 -3.959 1 89.62 785 ALA A N 1
ATOM 6179 C CA . ALA A 1 785 ? 10.594 -1.359 -4.992 1 89.62 785 ALA A CA 1
ATOM 6180 C C . ALA A 1 785 ? 9.242 -1.715 -5.598 1 89.62 785 ALA A C 1
ATOM 6182 O O . ALA A 1 785 ? 9.125 -1.873 -6.816 1 89.62 785 ALA A O 1
ATOM 6183 N N . ILE A 1 786 ? 8.266 -1.898 -4.777 1 91.06 786 ILE A N 1
ATOM 6184 C CA . ILE A 1 786 ? 6.93 -2.246 -5.246 1 91.06 786 ILE A CA 1
ATOM 6185 C C . ILE A 1 786 ? 6.363 -1.105 -6.09 1 91.06 786 ILE A C 1
ATOM 6187 O O . ILE A 1 786 ? 5.75 -1.342 -7.137 1 91.06 786 ILE A O 1
ATOM 6191 N N . PHE A 1 787 ? 6.523 0.099 -5.613 1 93.31 787 PHE A N 1
ATOM 6192 C CA . PHE A 1 787 ? 6.043 1.238 -6.387 1 93.31 787 PHE A CA 1
ATOM 6193 C C . PHE A 1 787 ? 6.629 1.226 -7.793 1 93.31 787 PHE A C 1
ATOM 6195 O O . PHE A 1 787 ? 5.918 1.48 -8.766 1 93.31 787 PHE A O 1
ATOM 6202 N N . LYS A 1 788 ? 7.871 0.962 -7.891 1 88.81 788 LYS A N 1
ATOM 6203 C CA . LYS A 1 788 ? 8.547 0.956 -9.18 1 88.81 788 LYS A CA 1
ATOM 6204 C C . LYS A 1 788 ? 7.941 -0.088 -10.117 1 88.81 788 LYS A C 1
ATOM 6206 O O . LYS A 1 788 ? 7.871 0.122 -11.328 1 88.81 788 LYS A O 1
ATOM 6211 N N . ASN A 1 789 ? 7.5 -1.151 -9.547 1 87.69 789 ASN A N 1
ATOM 6212 C CA . ASN A 1 789 ? 6.895 -2.215 -10.336 1 87.69 789 ASN A CA 1
ATOM 6213 C C . ASN A 1 789 ? 5.543 -1.789 -10.906 1 87.69 789 ASN A C 1
ATOM 6215 O O . ASN A 1 789 ? 5.105 -2.303 -11.938 1 87.69 789 ASN A O 1
ATOM 6219 N N . TYR A 1 790 ? 4.871 -0.886 -10.25 1 88.75 790 TYR A N 1
ATOM 6220 C CA . TYR A 1 790 ? 3.541 -0.471 -10.68 1 88.75 790 TYR A CA 1
ATOM 6221 C C . TYR A 1 790 ? 3.564 0.944 -11.242 1 88.75 790 TYR A C 1
ATOM 6223 O O . TYR A 1 790 ? 2.514 1.524 -11.523 1 88.75 790 TYR A O 1
ATOM 6231 N N . ASP A 1 791 ? 4.707 1.481 -11.352 1 87.81 791 ASP A N 1
ATOM 6232 C CA . ASP A 1 791 ? 4.848 2.885 -11.727 1 87.81 791 ASP A CA 1
ATOM 6233 C C . ASP A 1 791 ? 4.496 3.096 -13.195 1 87.81 791 ASP A C 1
ATOM 6235 O O . ASP A 1 791 ? 5.078 2.461 -14.078 1 87.81 791 ASP A O 1
ATOM 6239 N N . HIS A 1 792 ? 3.5 3.791 -13.438 1 86.5 792 HIS A N 1
ATOM 6240 C CA . HIS A 1 792 ? 3.146 4.273 -14.766 1 86.5 792 HIS A CA 1
ATOM 6241 C C . HIS A 1 792 ? 3.166 5.797 -14.82 1 86.5 792 HIS A C 1
ATOM 6243 O O . HIS A 1 792 ? 2.17 6.449 -14.492 1 86.5 792 HIS A O 1
ATOM 6249 N N . GLY A 1 793 ? 4.223 6.508 -15.305 1 84.38 793 GLY A N 1
ATOM 6250 C CA . GLY A 1 793 ? 4.312 7.953 -15.422 1 84.38 793 GLY A CA 1
ATOM 6251 C C . GLY A 1 793 ? 4.391 8.656 -14.078 1 84.38 793 GLY A C 1
ATOM 6252 O O . GLY A 1 793 ? 3.74 9.688 -13.875 1 84.38 793 GLY A O 1
ATOM 6253 N N . GLY A 1 794 ? 4.922 8.016 -13.109 1 87 794 GLY A N 1
ATOM 6254 C CA . GLY A 1 794 ? 5.094 8.656 -11.812 1 87 794 GLY A CA 1
ATOM 6255 C C . GLY A 1 794 ? 3.982 8.32 -10.836 1 87 794 GLY A C 1
ATOM 6256 O O . GLY A 1 794 ? 3.986 8.797 -9.695 1 87 794 GLY A O 1
ATOM 6257 N N . ARG A 1 795 ? 3.023 7.543 -11.375 1 91.25 795 ARG A N 1
ATOM 6258 C CA . ARG A 1 795 ? 1.916 7.16 -10.508 1 91.25 795 ARG A CA 1
ATOM 6259 C C . ARG A 1 795 ? 1.693 5.652 -10.539 1 91.25 795 ARG A C 1
ATOM 6261 O O . ARG A 1 795 ? 1.879 5.012 -11.578 1 91.25 795 ARG A O 1
ATOM 6268 N N . ALA A 1 796 ? 1.413 5.109 -9.43 1 93.06 796 ALA A N 1
ATOM 6269 C CA . ALA A 1 796 ? 1.058 3.695 -9.352 1 93.06 796 ALA A CA 1
ATOM 6270 C C . ALA A 1 796 ? -0.449 3.498 -9.492 1 93.06 796 ALA A C 1
ATOM 6272 O O . ALA A 1 796 ? -1.235 4.164 -8.82 1 93.06 796 ALA A O 1
ATOM 6273 N N . ILE A 1 797 ? -0.874 2.664 -10.391 1 92.44 797 ILE A N 1
ATOM 6274 C CA . ILE A 1 797 ? -2.277 2.34 -10.609 1 92.44 797 ILE A CA 1
ATOM 6275 C C . ILE A 1 797 ? -2.547 0.895 -10.195 1 92.44 797 ILE A C 1
ATOM 6277 O O . ILE A 1 797 ? -1.974 -0.039 -10.766 1 92.44 797 ILE A O 1
ATOM 6281 N N . LEU A 1 798 ? -3.43 0.725 -9.156 1 93.06 798 LEU A N 1
ATOM 6282 C CA . LEU A 1 798 ? -3.629 -0.597 -8.578 1 93.06 798 LEU A CA 1
ATOM 6283 C C . LEU A 1 798 ? -5.113 -0.929 -8.477 1 93.06 798 LEU A C 1
ATOM 6285 O O . LEU A 1 798 ? -5.922 -0.076 -8.102 1 93.06 798 LEU A O 1
ATOM 6289 N N . SER A 1 799 ? -5.484 -2.168 -8.891 1 91.56 799 SER A N 1
ATOM 6290 C CA . SER A 1 799 ? -6.809 -2.691 -8.562 1 91.56 799 SER A CA 1
ATOM 6291 C C . SER A 1 799 ? -6.934 -2.992 -7.074 1 91.56 799 SER A C 1
ATOM 6293 O O . SER A 1 799 ? -5.941 -2.943 -6.34 1 91.56 799 SER A O 1
ATOM 6295 N N . LEU A 1 800 ? -8.094 -3.236 -6.566 1 91 800 LEU A N 1
ATOM 6296 C CA . LEU A 1 800 ? -8.289 -3.541 -5.152 1 91 800 LEU A CA 1
ATOM 6297 C C . LEU A 1 800 ? -7.477 -4.762 -4.738 1 91 800 LEU A C 1
ATOM 6299 O O . LEU A 1 800 ? -6.836 -4.754 -3.684 1 91 800 LEU A O 1
ATOM 6303 N N . GLU A 1 801 ? -7.457 -5.793 -5.574 1 89.62 801 GLU A N 1
ATOM 6304 C CA . GLU A 1 801 ? -6.711 -7.012 -5.273 1 89.62 801 GLU A CA 1
ATOM 6305 C C . GLU A 1 801 ? -5.211 -6.746 -5.23 1 89.62 801 GLU A C 1
ATOM 6307 O O . GLU A 1 801 ? -4.516 -7.223 -4.328 1 89.62 801 GLU A O 1
ATOM 6312 N N . GLN A 1 802 ? -4.816 -5.988 -6.207 1 89.31 802 GLN A N 1
ATOM 6313 C CA . GLN A 1 802 ? -3.402 -5.633 -6.242 1 89.31 802 GLN A CA 1
ATOM 6314 C C . GLN A 1 802 ? -3.021 -4.77 -5.043 1 89.31 802 GLN A C 1
ATOM 6316 O O . GLN A 1 802 ? -1.949 -4.945 -4.461 1 89.31 802 GLN A O 1
ATOM 6321 N N . PHE A 1 803 ? -3.912 -3.875 -4.77 1 92.5 803 PHE A N 1
ATOM 6322 C CA . PHE A 1 803 ? -3.688 -2.986 -3.635 1 92.5 803 PHE A CA 1
ATOM 6323 C C . PHE A 1 803 ? -3.561 -3.779 -2.34 1 92.5 803 PHE A C 1
ATOM 6325 O O . PHE A 1 803 ? -2.658 -3.531 -1.54 1 92.5 803 PHE A O 1
ATOM 6332 N N . MET A 1 804 ? -4.391 -4.688 -2.148 1 91.38 804 MET A N 1
ATOM 6333 C CA . MET A 1 804 ? -4.352 -5.52 -0.949 1 91.38 804 MET A CA 1
ATOM 6334 C C . MET A 1 804 ? -3.111 -6.406 -0.94 1 91.38 804 MET A C 1
ATOM 6336 O O . MET A 1 804 ? -2.518 -6.641 0.114 1 91.38 804 MET A O 1
ATOM 6340 N N . GLU A 1 805 ? -2.752 -6.906 -2.07 1 89.19 805 GLU A N 1
ATOM 6341 C CA . GLU A 1 805 ? -1.535 -7.707 -2.174 1 89.19 805 GLU A CA 1
ATOM 6342 C C . GLU A 1 805 ? -0.312 -6.914 -1.721 1 89.19 805 GLU A C 1
ATOM 6344 O O . GLU A 1 805 ? 0.537 -7.438 -0.995 1 89.19 805 GLU A O 1
ATOM 6349 N N . VAL A 1 806 ? -0.29 -5.73 -2.197 1 88.5 806 VAL A N 1
ATOM 6350 C CA . VAL A 1 806 ? 0.812 -4.844 -1.833 1 88.5 806 VAL A CA 1
ATOM 6351 C C . VAL A 1 806 ? 0.791 -4.582 -0.329 1 88.5 806 VAL A C 1
ATOM 6353 O O . VAL A 1 806 ? 1.822 -4.68 0.34 1 88.5 806 VAL A O 1
ATOM 6356 N N . ALA A 1 807 ? -0.33 -4.301 0.194 1 88.19 807 ALA A N 1
ATOM 6357 C CA . ALA A 1 807 ? -0.487 -3.984 1.611 1 88.19 807 ALA A CA 1
ATOM 6358 C C . ALA A 1 807 ? -0.085 -5.168 2.484 1 88.19 807 ALA A C 1
ATOM 6360 O O . ALA A 1 807 ? 0.619 -5 3.482 1 88.19 807 ALA A O 1
ATOM 6361 N N . LEU A 1 808 ? -0.463 -6.293 2.104 1 86.88 808 LEU A N 1
ATOM 6362 C CA . LEU A 1 808 ? -0.224 -7.48 2.914 1 86.88 808 LEU A CA 1
ATOM 6363 C C . LEU A 1 808 ? 1.223 -7.945 2.783 1 86.88 808 LEU A C 1
ATOM 6365 O O . LEU A 1 808 ? 1.77 -8.555 3.705 1 86.88 808 LEU A O 1
ATOM 6369 N N . THR A 1 809 ? 1.781 -7.668 1.646 1 82.19 809 THR A N 1
ATOM 6370 C CA . THR A 1 809 ? 3.186 -8 1.433 1 82.19 809 THR A CA 1
ATOM 6371 C C . THR A 1 809 ? 4.09 -7.105 2.277 1 82.19 809 THR A C 1
ATOM 6373 O O . THR A 1 809 ? 5.074 -7.574 2.848 1 82.19 809 THR A O 1
ATOM 6376 N N . MET A 1 810 ? 3.711 -5.906 2.402 1 82.25 810 MET A N 1
ATOM 6377 C CA . MET A 1 810 ? 4.523 -4.934 3.133 1 82.25 810 MET A CA 1
ATOM 6378 C C . MET A 1 810 ? 4.43 -5.172 4.637 1 82.25 810 MET A C 1
ATOM 6380 O O . MET A 1 810 ? 5.391 -4.922 5.367 1 82.25 810 MET A O 1
ATOM 6384 N N . MET B 1 1 ? 73.062 -22.734 -35.062 1 14.7 1 MET B N 1
ATOM 6385 C CA . MET B 1 1 ? 73.5 -23.75 -34.156 1 14.7 1 MET B CA 1
ATOM 6386 C C . MET B 1 1 ? 72.875 -23.578 -32.781 1 14.7 1 MET B C 1
ATOM 6388 O O . MET B 1 1 ? 72.562 -24.562 -32.094 1 14.7 1 MET B O 1
ATOM 6392 N N . ASN B 1 2 ? 73 -22.562 -32.156 1 16.59 2 ASN B N 1
ATOM 6393 C CA . ASN B 1 2 ? 73.188 -22.578 -30.734 1 16.59 2 ASN B CA 1
ATOM 6394 C C . ASN B 1 2 ? 71.938 -22.922 -29.969 1 16.59 2 ASN B C 1
ATOM 6396 O O . ASN B 1 2 ? 70.938 -22.25 -30.125 1 16.59 2 ASN B O 1
ATOM 6400 N N . GLN B 1 3 ? 71.75 -24.016 -29.156 1 15.18 3 GLN B N 1
ATOM 6401 C CA . GLN B 1 3 ? 71.25 -25.344 -28.844 1 15.18 3 GLN B CA 1
ATOM 6402 C C . GLN B 1 3 ? 70.438 -25.297 -27.562 1 15.18 3 GLN B C 1
ATOM 6404 O O . GLN B 1 3 ? 69.812 -26.312 -27.172 1 15.18 3 GLN B O 1
ATOM 6409 N N . ALA B 1 4 ? 70.625 -24.281 -26.875 1 14.77 4 ALA B N 1
ATOM 6410 C CA . ALA B 1 4 ? 70.375 -24.547 -25.453 1 14.77 4 ALA B CA 1
ATOM 6411 C C . ALA B 1 4 ? 68.938 -24.922 -25.172 1 14.77 4 ALA B C 1
ATOM 6413 O O . ALA B 1 4 ? 68.688 -25.844 -24.391 1 14.77 4 ALA B O 1
ATOM 6414 N N . VAL B 1 5 ? 67.938 -23.984 -25.203 1 18.09 5 VAL B N 1
ATOM 6415 C CA . VAL B 1 5 ? 67.375 -23.859 -23.859 1 18.09 5 VAL B CA 1
ATOM 6416 C C . VAL B 1 5 ? 66.688 -25.141 -23.469 1 18.09 5 VAL B C 1
ATOM 6418 O O . VAL B 1 5 ? 65.688 -25.547 -24.109 1 18.09 5 VAL B O 1
ATOM 6421 N N . ASP B 1 6 ? 67.125 -26.062 -22.703 1 13.98 6 ASP B N 1
ATOM 6422 C CA . ASP B 1 6 ? 67.312 -27.5 -22.547 1 13.98 6 ASP B CA 1
ATOM 6423 C C . ASP B 1 6 ? 66.188 -28.125 -21.75 1 13.98 6 ASP B C 1
ATOM 6425 O O . ASP B 1 6 ? 66.25 -29.281 -21.344 1 13.98 6 ASP B O 1
ATOM 6429 N N . LYS B 1 7 ? 65.438 -27.062 -20.984 1 16.78 7 LYS B N 1
ATOM 6430 C CA . LYS B 1 7 ? 65.188 -27.766 -19.734 1 16.78 7 LYS B CA 1
ATOM 6431 C C . LYS B 1 7 ? 64.562 -29.125 -20.016 1 16.78 7 LYS B C 1
ATOM 6433 O O . LYS B 1 7 ? 63.594 -29.234 -20.797 1 16.78 7 LYS B O 1
ATOM 6438 N N . ASN B 1 8 ? 65 -30.172 -19.484 1 14.9 8 ASN B N 1
ATOM 6439 C CA . ASN B 1 8 ? 65.125 -31.594 -19.797 1 14.9 8 ASN B CA 1
ATOM 6440 C C . ASN B 1 8 ? 63.781 -32.312 -19.734 1 14.9 8 ASN B C 1
ATOM 6442 O O . ASN B 1 8 ? 62.844 -31.797 -19.109 1 14.9 8 ASN B O 1
ATOM 6446 N N . PHE B 1 9 ? 63.594 -33.531 -20.359 1 15.16 9 PHE B N 1
ATOM 6447 C CA . PHE B 1 9 ? 62.938 -34.594 -21.125 1 15.16 9 PHE B CA 1
ATOM 6448 C C . PHE B 1 9 ? 62.188 -35.562 -20.203 1 15.16 9 PHE B C 1
ATOM 6450 O O . PHE B 1 9 ? 61.156 -36.094 -20.562 1 15.16 9 PHE B O 1
ATOM 6457 N N . PHE B 1 10 ? 62.812 -36 -19 1 14.79 10 PHE B N 1
ATOM 6458 C CA . PHE B 1 10 ? 63.094 -37.438 -18.969 1 14.79 10 PHE B CA 1
ATOM 6459 C C . PHE B 1 10 ? 61.844 -38.219 -18.625 1 14.79 10 PHE B C 1
ATOM 6461 O O . PHE B 1 10 ? 61.5 -39.156 -19.359 1 14.79 10 PHE B O 1
ATOM 6468 N N . GLY B 1 11 ? 61.656 -38.781 -17.297 1 14.88 11 GLY B N 1
ATOM 6469 C CA . GLY B 1 11 ? 61.906 -40.188 -17.016 1 14.88 11 GLY B CA 1
ATOM 6470 C C . GLY B 1 11 ? 60.688 -41.062 -17.25 1 14.88 11 GLY B C 1
ATOM 6471 O O . GLY B 1 11 ? 59.531 -40.594 -17.156 1 14.88 11 GLY B O 1
ATOM 6472 N N . LEU B 1 12 ? 60.688 -42.469 -17.672 1 14.93 12 LEU B N 1
ATOM 6473 C CA . LEU B 1 12 ? 60.25 -43.719 -18.234 1 14.93 12 LEU B CA 1
ATOM 6474 C C . LEU B 1 12 ? 59.312 -44.469 -17.266 1 14.93 12 LEU B C 1
ATOM 6476 O O . LEU B 1 12 ? 58.188 -44.812 -17.625 1 14.93 12 LEU B O 1
ATOM 6480 N N . ARG B 1 13 ? 59.688 -45.656 -16.547 1 15.85 13 ARG B N 1
ATOM 6481 C CA . ARG B 1 13 ? 59.25 -47 -16.828 1 15.85 13 ARG B CA 1
ATOM 6482 C C . ARG B 1 13 ? 57.969 -47.344 -16.062 1 15.85 13 ARG B C 1
ATOM 6484 O O . ARG B 1 13 ? 56.969 -47.719 -16.672 1 15.85 13 ARG B O 1
ATOM 6491 N N . THR B 1 14 ? 57.75 -48.625 -15.117 1 14.69 14 THR B N 1
ATOM 6492 C CA . THR B 1 14 ? 57.875 -50.062 -15.219 1 14.69 14 THR B CA 1
ATOM 6493 C C . THR B 1 14 ? 56.938 -50.781 -14.242 1 14.69 14 THR B C 1
ATOM 6495 O O . THR B 1 14 ? 56.344 -51.781 -14.578 1 14.69 14 THR B O 1
ATOM 6498 N N . TYR B 1 15 ? 56.844 -50.781 -12.805 1 14.24 15 TYR B N 1
ATOM 6499 C CA . TYR B 1 15 ? 57 -52.062 -12.141 1 14.24 15 TYR B CA 1
ATOM 6500 C C . TYR B 1 15 ? 55.688 -52.812 -12.086 1 14.24 15 TYR B C 1
ATOM 6502 O O . TYR B 1 15 ? 54.625 -52.219 -12.211 1 14.24 15 TYR B O 1
ATOM 6510 N N . GLU B 1 16 ? 55.406 -54.25 -11.109 1 15.05 16 GLU B N 1
ATOM 6511 C CA . GLU B 1 16 ? 55.5 -55.688 -10.891 1 15.05 16 GLU B CA 1
ATOM 6512 C C . GLU B 1 16 ? 54.188 -56.281 -10.367 1 15.05 16 GLU B C 1
ATOM 6514 O O . GLU B 1 16 ? 53.406 -55.562 -9.766 1 15.05 16 GLU B O 1
ATOM 6519 N N . ASN B 1 17 ? 54.031 -57.781 -10.25 1 14.56 17 ASN B N 1
ATOM 6520 C CA . ASN B 1 17 ? 53.344 -59.094 -10.305 1 14.56 17 ASN B CA 1
ATOM 6521 C C . ASN B 1 17 ? 52.562 -59.375 -9.031 1 14.56 17 ASN B C 1
ATOM 6523 O O . ASN B 1 17 ? 51.438 -59.844 -9.086 1 14.56 17 ASN B O 1
ATOM 6527 N N . SER B 1 18 ? 52.969 -59.688 -7.676 1 14.44 18 SER B N 1
ATOM 6528 C CA . SER B 1 18 ? 53.062 -61.062 -7.133 1 14.44 18 SER B CA 1
ATOM 6529 C C . SER B 1 18 ? 51.875 -61.406 -6.246 1 14.44 18 SER B C 1
ATOM 6531 O O . SER B 1 18 ? 51.281 -62.469 -6.383 1 14.44 18 SER B O 1
ATOM 6533 N N . THR B 1 19 ? 51.812 -61.281 -4.816 1 14.87 19 THR B N 1
ATOM 6534 C CA . THR B 1 19 ? 51.906 -62.438 -3.951 1 14.87 19 THR B CA 1
ATOM 6535 C C . THR B 1 19 ? 50.531 -63.062 -3.699 1 14.87 19 THR B C 1
ATOM 6537 O O . THR B 1 19 ? 49.5 -62.375 -3.873 1 14.87 19 THR B O 1
ATOM 6540 N N . VAL B 1 20 ? 50.312 -64.062 -2.605 1 15.02 20 VAL B N 1
ATOM 6541 C CA . VAL B 1 20 ? 50.094 -65.438 -2.182 1 15.02 20 VAL B CA 1
ATOM 6542 C C . VAL B 1 20 ? 48.719 -65.625 -1.542 1 15.02 20 VAL B C 1
ATOM 6544 O O . VAL B 1 20 ? 48.062 -64.625 -1.217 1 15.02 20 VAL B O 1
ATOM 6547 N N . PHE B 1 21 ? 48.625 -66.312 -0.176 1 15.2 21 PHE B N 1
ATOM 6548 C CA . PHE B 1 21 ? 48.156 -67.625 0.29 1 15.2 21 PHE B CA 1
ATOM 6549 C C . PHE B 1 21 ? 46.781 -67.5 0.934 1 15.2 21 PHE B C 1
ATOM 6551 O O . PHE B 1 21 ? 45.844 -68.25 0.539 1 15.2 21 PHE B O 1
ATOM 6558 N N . GLU B 1 22 ? 46.531 -67.5 2.379 1 14.98 22 GLU B N 1
ATOM 6559 C CA . GLU B 1 22 ? 46.188 -68.688 3.174 1 14.98 22 GLU B CA 1
ATOM 6560 C C . GLU B 1 22 ? 44.719 -68.688 3.557 1 14.98 22 GLU B C 1
ATOM 6562 O O . GLU B 1 22 ? 44.062 -67.625 3.545 1 14.98 22 GLU B O 1
ATOM 6567 N N . SER B 1 23 ? 44.188 -69.688 4.492 1 14.9 23 SER B N 1
ATOM 6568 C CA . SER B 1 23 ? 43.312 -70.812 4.738 1 14.9 23 SER B CA 1
ATOM 6569 C C . SER B 1 23 ? 42.125 -70.438 5.609 1 14.9 23 SER B C 1
ATOM 6571 O O . SER B 1 23 ? 41.031 -70.938 5.457 1 14.9 23 SER B O 1
ATOM 6573 N N . SER B 1 24 ? 42.219 -69.562 6.727 1 15.23 24 SER B N 1
ATOM 6574 C CA . SER B 1 24 ? 41.781 -70.25 7.945 1 15.23 24 SER B CA 1
ATOM 6575 C C . SER B 1 24 ? 40.25 -70.188 8.062 1 15.23 24 SER B C 1
ATOM 6577 O O . SER B 1 24 ? 39.594 -69.312 7.527 1 15.23 24 SER B O 1
ATOM 6579 N N . SER B 1 25 ? 39.469 -71.062 8.906 1 14.73 25 SER B N 1
ATOM 6580 C CA . SER B 1 25 ? 38.469 -72.062 9.109 1 14.73 25 SER B CA 1
ATOM 6581 C C . SER B 1 25 ? 37.219 -71.5 9.734 1 14.73 25 SER B C 1
ATOM 6583 O O . SER B 1 25 ? 36.125 -72.062 9.539 1 14.73 25 SER B O 1
ATOM 6585 N N . ARG B 1 26 ? 37.312 -70.5 10.82 1 15.87 26 ARG B N 1
ATOM 6586 C CA . ARG B 1 26 ? 36.594 -70.938 12.023 1 15.87 26 ARG B CA 1
ATOM 6587 C C . ARG B 1 26 ? 35.094 -70.875 11.797 1 15.87 26 ARG B C 1
ATOM 6589 O O . ARG B 1 26 ? 34.594 -70.062 11.008 1 15.87 26 ARG B O 1
ATOM 6596 N N . GLU B 1 27 ? 34.156 -71.625 12.531 1 15.04 27 GLU B N 1
ATOM 6597 C CA . GLU B 1 27 ? 32.969 -72.438 12.586 1 15.04 27 GLU B CA 1
ATOM 6598 C C . GLU B 1 27 ? 31.734 -71.625 12.953 1 15.04 27 GLU B C 1
ATOM 6600 O O . GLU B 1 27 ? 30.641 -72.188 13.094 1 15.04 27 GLU B O 1
ATOM 6605 N N . LEU B 1 28 ? 31.594 -70.375 12.586 1 14.65 28 LEU B N 1
ATOM 6606 C CA . LEU B 1 28 ? 30.578 -69.625 13.297 1 14.65 28 LEU B CA 1
ATOM 6607 C C . LEU B 1 28 ? 29.219 -70.312 13.227 1 14.65 28 LEU B C 1
ATOM 6609 O O . LEU B 1 28 ? 28.734 -70.688 12.141 1 14.65 28 LEU B O 1
ATOM 6613 N N . SER B 1 29 ? 28.812 -70.688 14.359 1 15.21 29 SER B N 1
ATOM 6614 C CA . SER B 1 29 ? 27.781 -71.625 14.828 1 15.21 29 SER B CA 1
ATOM 6615 C C . SER B 1 29 ? 26.406 -71.25 14.273 1 15.21 29 SER B C 1
ATOM 6617 O O . SER B 1 29 ? 26.203 -70.125 13.859 1 15.21 29 SER B O 1
ATOM 6619 N N . ARG B 1 30 ? 25.328 -72 14.508 1 15.62 30 ARG B N 1
ATOM 6620 C CA . ARG B 1 30 ? 24.188 -72.812 13.984 1 15.62 30 ARG B CA 1
ATOM 6621 C C . ARG B 1 30 ? 22.875 -72.062 14.266 1 15.62 30 ARG B C 1
ATOM 6623 O O . ARG B 1 30 ? 21.797 -72.562 13.891 1 15.62 30 ARG B O 1
ATOM 6630 N N . TYR B 1 31 ? 22.938 -70.875 15.078 1 15.91 31 TYR B N 1
ATOM 6631 C CA . TYR B 1 31 ? 21.703 -70.938 15.859 1 15.91 31 TYR B CA 1
ATOM 6632 C C . TYR B 1 31 ? 20.484 -70.938 14.945 1 15.91 31 TYR B C 1
ATOM 6634 O O . TYR B 1 31 ? 20.516 -70.312 13.875 1 15.91 31 TYR B O 1
ATOM 6642 N N . THR B 1 32 ? 19.484 -71.688 15.391 1 15.37 32 THR B N 1
ATOM 6643 C CA . THR B 1 32 ? 18.266 -72.438 15.062 1 15.37 32 THR B CA 1
ATOM 6644 C C . THR B 1 32 ? 17.109 -71.438 14.758 1 15.37 32 THR B C 1
ATOM 6646 O O . THR B 1 32 ? 16.953 -70.438 15.43 1 15.37 32 THR B O 1
ATOM 6649 N N . GLY B 1 33 ? 16.609 -71.375 13.523 1 15.57 33 GLY B N 1
ATOM 6650 C CA . GLY B 1 33 ? 15.656 -70.688 12.68 1 15.57 33 GLY B CA 1
ATOM 6651 C C . GLY B 1 33 ? 14.242 -70.688 13.219 1 15.57 33 GLY B C 1
ATOM 6652 O O . GLY B 1 33 ? 13.289 -70.438 12.5 1 15.57 33 GLY B O 1
ATOM 6653 N N . ASN B 1 34 ? 14.242 -71.062 14.695 1 15.45 34 ASN B N 1
ATOM 6654 C CA . ASN B 1 34 ? 12.922 -71.625 14.883 1 15.45 34 ASN B CA 1
ATOM 6655 C C . ASN B 1 34 ? 11.812 -70.688 14.383 1 15.45 34 ASN B C 1
ATOM 6657 O O . ASN B 1 34 ? 11.922 -69.5 14.484 1 15.45 34 ASN B O 1
ATOM 6661 N N . GLY B 1 35 ? 10.977 -71.25 13.586 1 15.54 35 GLY B N 1
ATOM 6662 C CA . GLY B 1 35 ? 9.891 -71.062 12.641 1 15.54 35 GLY B CA 1
ATOM 6663 C C . GLY B 1 35 ? 8.625 -70.562 13.289 1 15.54 35 GLY B C 1
ATOM 6664 O O . GLY B 1 35 ? 7.555 -70.562 12.68 1 15.54 35 GLY B O 1
ATOM 6665 N N . HIS B 1 36 ? 8.961 -69.875 14.586 1 15.91 36 HIS B N 1
ATOM 6666 C CA . HIS B 1 36 ? 7.699 -69.938 15.312 1 15.91 36 HIS B CA 1
ATOM 6667 C C . HIS B 1 36 ? 6.531 -69.5 14.422 1 15.91 36 HIS B C 1
ATOM 6669 O O . HIS B 1 36 ? 6.73 -68.812 13.422 1 15.91 36 HIS B O 1
ATOM 6675 N N . GLY B 1 37 ? 5.402 -69.562 15.07 1 15.41 37 GLY B N 1
ATOM 6676 C CA . GLY B 1 37 ? 4.039 -70.062 14.891 1 15.41 37 GLY B CA 1
ATOM 6677 C C . GLY B 1 37 ? 3.152 -69.062 14.164 1 15.41 37 GLY B C 1
ATOM 6678 O O . GLY B 1 37 ? 3.17 -67.875 14.477 1 15.41 37 GLY B O 1
ATOM 6679 N N . ILE B 1 38 ? 3.107 -69.188 12.914 1 16.39 38 ILE B N 1
ATOM 6680 C CA . ILE B 1 38 ? 2.289 -68.625 11.867 1 16.39 38 ILE B CA 1
ATOM 6681 C C . ILE B 1 38 ? 0.817 -68.625 12.273 1 16.39 38 ILE B C 1
ATOM 6683 O O . ILE B 1 38 ? -0.071 -68.562 11.422 1 16.39 38 ILE B O 1
ATOM 6687 N N . VAL B 1 39 ? 0.775 -68.438 13.719 1 15.94 39 VAL B N 1
ATOM 6688 C CA . VAL B 1 39 ? -0.582 -68.812 14.039 1 15.94 39 VAL B CA 1
ATOM 6689 C C . VAL B 1 39 ? -1.541 -68.375 12.945 1 15.94 39 VAL B C 1
ATOM 6691 O O . VAL B 1 39 ? -1.316 -67.312 12.312 1 15.94 39 VAL B O 1
ATOM 6694 N N . PRO B 1 40 ? -2.49 -69.188 12.828 1 15.91 40 PRO B N 1
ATOM 6695 C CA . PRO B 1 40 ? -3.555 -69.625 11.945 1 15.91 40 PRO B CA 1
ATOM 6696 C C . PRO B 1 40 ? -4.543 -68.562 11.555 1 15.91 40 PRO B C 1
ATOM 6698 O O . PRO B 1 40 ? -4.551 -67.5 12.172 1 15.91 40 PRO B O 1
ATOM 6701 N N . ALA B 1 41 ? -5.43 -68.938 10.875 1 16.02 41 ALA B N 1
ATOM 6702 C CA . ALA B 1 41 ? -6.477 -68.75 9.883 1 16.02 41 ALA B CA 1
ATOM 6703 C C . ALA B 1 41 ? -7.582 -67.812 10.445 1 16.02 41 ALA B C 1
ATOM 6705 O O . ALA B 1 41 ? -8.195 -67.062 9.711 1 16.02 41 ALA B O 1
ATOM 6706 N N . ASP B 1 42 ? -7.777 -67.938 11.844 1 15.3 42 ASP B N 1
ATOM 6707 C CA . ASP B 1 42 ? -9.211 -68.188 11.992 1 15.3 42 ASP B CA 1
ATOM 6708 C C . ASP B 1 42 ? -10.016 -66.938 11.633 1 15.3 42 ASP B C 1
ATOM 6710 O O . ASP B 1 42 ? -9.578 -65.812 11.875 1 15.3 42 ASP B O 1
ATOM 6714 N N . THR B 1 43 ? -10.883 -67.125 10.734 1 15.87 43 THR B N 1
ATOM 6715 C CA . THR B 1 43 ? -11.945 -66.5 9.922 1 15.87 43 THR B CA 1
ATOM 6716 C C . THR B 1 43 ? -12.992 -65.875 10.805 1 15.87 43 THR B C 1
ATOM 6718 O O . THR B 1 43 ? -13.945 -65.25 10.297 1 15.87 43 THR B O 1
ATOM 6721 N N . PRO B 1 44 ? -12.625 -65.875 12.117 1 15.56 44 PRO B N 1
ATOM 6722 C CA . PRO B 1 44 ? -13.953 -66.062 12.695 1 15.56 44 PRO B CA 1
ATOM 6723 C C . PRO B 1 44 ? -14.961 -65 12.289 1 15.56 44 PRO B C 1
ATOM 6725 O O . PRO B 1 44 ? -14.586 -63.969 11.734 1 15.56 44 PRO B O 1
ATOM 6728 N N . LEU B 1 45 ? -15.711 -64.625 13.289 1 15.45 45 LEU B N 1
ATOM 6729 C CA . LEU B 1 45 ? -17.078 -64.812 13.766 1 15.45 45 LEU B CA 1
ATOM 6730 C C . LEU B 1 45 ? -17.828 -63.469 13.742 1 15.45 45 LEU B C 1
ATOM 6732 O O . LEU B 1 45 ? -17.828 -62.75 14.727 1 15.45 45 LEU B O 1
ATOM 6736 N N . ARG B 1 46 ? -17.656 -62.625 12.797 1 14.99 46 ARG B N 1
ATOM 6737 C CA . ARG B 1 46 ? -18.297 -61.344 13.094 1 14.99 46 ARG B CA 1
ATOM 6738 C C . ARG B 1 46 ? -19.781 -61.5 13.336 1 14.99 46 ARG B C 1
ATOM 6740 O O . ARG B 1 46 ? -20.547 -61.75 12.398 1 14.99 46 ARG B O 1
ATOM 6747 N N . THR B 1 47 ? -20.094 -62.156 14.242 1 15.32 47 THR B N 1
ATOM 6748 C CA . THR B 1 47 ? -21.531 -62.312 14.375 1 15.32 47 THR B CA 1
ATOM 6749 C C . THR B 1 47 ? -22.188 -60.938 14.555 1 15.32 47 THR B C 1
ATOM 6751 O O . THR B 1 47 ? -21.766 -60.156 15.391 1 15.32 47 THR B O 1
ATOM 6754 N N . VAL B 1 48 ? -22.578 -60.375 13.5 1 15.88 48 VAL B N 1
ATOM 6755 C CA . VAL B 1 48 ? -23.422 -59.219 13.359 1 15.88 48 VAL B CA 1
ATOM 6756 C C . VAL B 1 48 ? -24.625 -59.312 14.289 1 15.88 48 VAL B C 1
ATOM 6758 O O . VAL B 1 48 ? -25.438 -60.25 14.164 1 15.88 48 VAL B O 1
ATOM 6761 N N . ASP B 1 49 ? -24.484 -58.875 15.469 1 15.41 49 ASP B N 1
ATOM 6762 C CA . ASP B 1 49 ? -25.438 -58.906 16.578 1 15.41 49 ASP B CA 1
ATOM 6763 C C . ASP B 1 49 ? -26.797 -58.344 16.156 1 15.41 49 ASP B C 1
ATOM 6765 O O . ASP B 1 49 ? -26.875 -57.531 15.234 1 15.41 49 ASP B O 1
ATOM 6769 N N . GLU B 1 50 ? -27.859 -58.781 16.828 1 15.34 50 GLU B N 1
ATOM 6770 C CA . GLU B 1 50 ? -29.328 -58.781 16.875 1 15.34 50 GLU B CA 1
ATOM 6771 C C . GLU B 1 50 ? -29.859 -57.406 17.219 1 15.34 50 GLU B C 1
ATOM 6773 O O . GLU B 1 50 ? -29.422 -56.781 18.203 1 15.34 50 GLU B O 1
ATOM 6778 N N . MET B 1 51 ? -30.266 -56.656 16.312 1 16.53 51 MET B N 1
ATOM 6779 C CA . MET B 1 51 ? -31.094 -55.438 16.453 1 16.53 51 MET B CA 1
ATOM 6780 C C . MET B 1 51 ? -32.344 -55.719 17.281 1 16.53 51 MET B C 1
ATOM 6782 O O . MET B 1 51 ? -33.281 -56.344 16.812 1 16.53 51 MET B O 1
ATOM 6786 N N . GLN B 1 52 ? -32.312 -56 18.5 1 14.72 52 GLN B N 1
ATOM 6787 C CA . GLN B 1 52 ? -33.625 -56.281 19.125 1 14.72 52 GLN B CA 1
ATOM 6788 C C . GLN B 1 52 ? -34.531 -55.062 19.078 1 14.72 52 GLN B C 1
ATOM 6790 O O . GLN B 1 52 ? -34.094 -53.969 18.75 1 14.72 52 GLN B O 1
ATOM 6795 N N . PHE B 1 53 ? -35.375 -54.75 20.266 1 15.35 53 PHE B N 1
ATOM 6796 C CA . PHE B 1 53 ? -36.781 -54.875 20.594 1 15.35 53 PHE B CA 1
ATOM 6797 C C . PHE B 1 53 ? -37.469 -53.531 20.469 1 15.35 53 PHE B C 1
ATOM 6799 O O . PHE B 1 53 ? -38.5 -53.406 19.781 1 15.35 53 PHE B O 1
ATOM 6806 N N . ARG B 1 54 ? -37.625 -52.562 21.594 1 15.38 54 ARG B N 1
ATOM 6807 C CA . ARG B 1 54 ? -38.844 -52.469 22.391 1 15.38 54 ARG B CA 1
ATOM 6808 C C . ARG B 1 54 ? -39.75 -51.312 21.891 1 15.38 54 ARG B C 1
ATOM 6810 O O . ARG B 1 54 ? -39.281 -50.469 21.141 1 15.38 54 ARG B O 1
ATOM 6817 N N . GLN B 1 55 ? -40.406 -50.625 22.922 1 14.88 55 GLN B N 1
ATOM 6818 C CA . GLN B 1 55 ? -41.781 -50.25 23.281 1 14.88 55 GLN B CA 1
ATOM 6819 C C . GLN B 1 55 ? -42.188 -48.906 22.656 1 14.88 55 GLN B C 1
ATOM 6821 O O . GLN B 1 55 ? -41.312 -48.094 22.297 1 14.88 55 GLN B O 1
ATOM 6826 N N . LYS B 1 56 ? -43.594 -48.531 22.688 1 15.7 56 LYS B N 1
ATOM 6827 C CA . LYS B 1 56 ? -44.844 -47.969 22.156 1 15.7 56 LYS B CA 1
ATOM 6828 C C . LYS B 1 56 ? -44.969 -46.469 22.516 1 15.7 56 LYS B C 1
ATOM 6830 O O . LYS B 1 56 ? -45.656 -45.75 21.828 1 15.7 56 LYS B O 1
ATOM 6835 N N . ASN B 1 57 ? -44.312 -45.844 23.5 1 15.48 57 ASN B N 1
ATOM 6836 C CA . ASN B 1 57 ? -45.281 -45.062 24.234 1 15.48 57 ASN B CA 1
ATOM 6837 C C . ASN B 1 57 ? -45.656 -43.781 23.484 1 15.48 57 ASN B C 1
ATOM 6839 O O . ASN B 1 57 ? -44.812 -43.219 22.75 1 15.48 57 ASN B O 1
ATOM 6843 N N . GLY B 1 58 ? -47.031 -43.344 23.422 1 15.66 58 GLY B N 1
ATOM 6844 C CA . GLY B 1 58 ? -48.156 -42.625 22.859 1 15.66 58 GLY B CA 1
ATOM 6845 C C . GLY B 1 58 ? -48.062 -41.125 23.047 1 15.66 58 GLY B C 1
ATOM 6846 O O . GLY B 1 58 ? -48.812 -40.375 22.438 1 15.66 58 GLY B O 1
ATOM 6847 N N . THR B 1 59 ? -47.344 -40.5 24.062 1 15.27 59 THR B N 1
ATOM 6848 C CA . THR B 1 59 ? -48.312 -39.625 24.734 1 15.27 59 THR B CA 1
ATOM 6849 C C . THR B 1 59 ? -48.5 -38.312 23.953 1 15.27 59 THR B C 1
ATOM 6851 O O . THR B 1 59 ? -49.625 -37.844 23.781 1 15.27 59 THR B O 1
ATOM 6854 N N . ASN B 1 60 ? -47.469 -37.406 23.938 1 15.11 60 ASN B N 1
ATOM 6855 C CA . ASN B 1 60 ? -47.969 -36.188 24.609 1 15.11 60 ASN B CA 1
ATOM 6856 C C . ASN B 1 60 ? -48.75 -35.281 23.656 1 15.11 60 ASN B C 1
ATOM 6858 O O . ASN B 1 60 ? -49.906 -34.969 23.906 1 15.11 60 ASN B O 1
ATOM 6862 N N . ILE B 1 61 ? -48.062 -34.125 23.234 1 16.3 61 ILE B N 1
ATOM 6863 C CA . ILE B 1 61 ? -48.5 -32.781 23.594 1 16.3 61 ILE B CA 1
ATOM 6864 C C . ILE B 1 61 ? -49.281 -32.156 22.438 1 16.3 61 ILE B C 1
ATOM 6866 O O . ILE B 1 61 ? -48.906 -32.281 21.281 1 16.3 61 ILE B O 1
ATOM 6870 N N . HIS B 1 62 ? -50.312 -31.469 22.781 1 15.12 62 HIS B N 1
ATOM 6871 C CA . HIS B 1 62 ? -51.562 -30.953 22.219 1 15.12 62 HIS B CA 1
ATOM 6872 C C . HIS B 1 62 ? -51.25 -29.891 21.156 1 15.12 62 HIS B C 1
ATOM 6874 O O . HIS B 1 62 ? -50.156 -29.359 21.078 1 15.12 62 HIS B O 1
ATOM 6880 N N . PRO B 1 63 ? -52.125 -28.828 21.156 1 15.02 63 PRO B N 1
ATOM 6881 C CA . PRO B 1 63 ? -53.125 -28.422 20.172 1 15.02 63 PRO B CA 1
ATOM 6882 C C . PRO B 1 63 ? -52.656 -27.25 19.312 1 15.02 63 PRO B C 1
ATOM 6884 O O . PRO B 1 63 ? -52.75 -27.312 18.078 1 15.02 63 PRO B O 1
ATOM 6887 N N . ASP B 1 64 ? -52.719 -25.891 19.797 1 14.87 64 ASP B N 1
ATOM 6888 C CA . ASP B 1 64 ? -53.781 -25.047 19.25 1 14.87 64 ASP B CA 1
ATOM 6889 C C . ASP B 1 64 ? -53.25 -24.219 18.078 1 14.87 64 ASP B C 1
ATOM 6891 O O . ASP B 1 64 ? -52.062 -24 17.938 1 14.87 64 ASP B O 1
ATOM 6895 N N . ASN B 1 65 ? -54.156 -23.172 17.484 1 14.88 65 ASN B N 1
ATOM 6896 C CA . ASN B 1 65 ? -54.812 -22.75 16.25 1 14.88 65 ASN B CA 1
ATOM 6897 C C . ASN B 1 65 ? -54.156 -21.5 15.68 1 14.88 65 ASN B C 1
ATOM 6899 O O . ASN B 1 65 ? -53.969 -21.391 14.461 1 14.88 65 ASN B O 1
ATOM 6903 N N . GLU B 1 66 ? -53.812 -20.266 16.359 1 15.69 66 GLU B N 1
ATOM 6904 C CA . GLU B 1 66 ? -54.562 -19.156 15.789 1 15.69 66 GLU B CA 1
ATOM 6905 C C . GLU B 1 66 ? -53.844 -18.547 14.594 1 15.69 66 GLU B C 1
ATOM 6907 O O . GLU B 1 66 ? -52.625 -18.609 14.508 1 15.69 66 GLU B O 1
ATOM 6912 N N . ARG B 1 67 ? -54.5 -17.547 13.664 1 15.1 67 ARG B N 1
ATOM 6913 C CA . ARG B 1 67 ? -54.812 -17.156 12.289 1 15.1 67 ARG B CA 1
ATOM 6914 C C . ARG B 1 67 ? -54 -15.914 11.898 1 15.1 67 ARG B C 1
ATOM 6916 O O . ARG B 1 67 ? -54.094 -15.453 10.758 1 15.1 67 ARG B O 1
ATOM 6923 N N . ARG B 1 68 ? -53.25 -15.117 12.648 1 15.52 68 ARG B N 1
ATOM 6924 C CA . ARG B 1 68 ? -53.531 -13.742 12.258 1 15.52 68 ARG B CA 1
ATOM 6925 C C . ARG B 1 68 ? -52.938 -13.438 10.883 1 15.52 68 ARG B C 1
ATOM 6927 O O . ARG B 1 68 ? -52 -14.086 10.453 1 15.52 68 ARG B O 1
ATOM 6934 N N . SER B 1 69 ? -53.094 -12.109 10.398 1 14.97 69 SER B N 1
ATOM 6935 C CA . SER B 1 69 ? -53.562 -11.367 9.234 1 14.97 69 SER B CA 1
ATOM 6936 C C . SER B 1 69 ? -52.406 -11.008 8.305 1 14.97 69 SER B C 1
ATOM 6938 O O . SER B 1 69 ? -51.25 -11.031 8.719 1 14.97 69 SER B O 1
ATOM 6940 N N . LYS B 1 70 ? -52.594 -9.977 7.336 1 15.62 70 LYS B N 1
ATOM 6941 C CA . LYS B 1 70 ? -52.625 -9.789 5.887 1 15.62 70 LYS B CA 1
ATOM 6942 C C . LYS B 1 70 ? -51.375 -9.07 5.398 1 15.62 70 LYS B C 1
ATOM 6944 O O . LYS B 1 70 ? -50.688 -9.539 4.473 1 15.62 70 LYS B O 1
ATOM 6949 N N . SER B 1 71 ? -51.25 -7.609 5.242 1 15.77 71 SER B N 1
ATOM 6950 C CA . SER B 1 71 ? -51.312 -6.953 3.941 1 15.77 71 SER B CA 1
ATOM 6951 C C . SER B 1 71 ? -49.906 -6.637 3.424 1 15.77 71 SER B C 1
ATOM 6953 O O . SER B 1 71 ? -48.969 -6.531 4.207 1 15.77 71 SER B O 1
ATOM 6955 N N . PRO B 1 72 ? -49.656 -6.152 1.947 1 15.84 72 PRO B N 1
ATOM 6956 C CA . PRO B 1 72 ? -48.781 -6.379 0.794 1 15.84 72 PRO B CA 1
ATOM 6957 C C . PRO B 1 72 ? -47.75 -5.273 0.614 1 15.84 72 PRO B C 1
ATOM 6959 O O . PRO B 1 72 ? -46.75 -5.473 -0.079 1 15.84 72 PRO B O 1
ATOM 6962 N N . SER B 1 73 ? -47.688 -4.039 1.138 1 17.97 73 SER B N 1
ATOM 6963 C CA . SER B 1 73 ? -47.438 -2.992 0.148 1 17.97 73 SER B CA 1
ATOM 6964 C C . SER B 1 73 ? -46 -3 -0.322 1 17.97 73 SER B C 1
ATOM 6966 O O . SER B 1 73 ? -45.094 -3.314 0.452 1 17.97 73 SER B O 1
ATOM 6968 N N . ASN B 1 74 ? -45.656 -2.799 -1.697 1 16.5 74 ASN B N 1
ATOM 6969 C CA . ASN B 1 74 ? -44.688 -3.07 -2.756 1 16.5 74 ASN B CA 1
ATOM 6970 C C . ASN B 1 74 ? -43.594 -2.008 -2.803 1 16.5 74 ASN B C 1
ATOM 6972 O O . ASN B 1 74 ? -42.875 -1.902 -3.791 1 16.5 74 ASN B O 1
ATOM 6976 N N . VAL B 1 75 ? -43.25 -1.168 -1.851 1 18.16 75 VAL B N 1
ATOM 6977 C CA . VAL B 1 75 ? -42.5 0.01 -2.248 1 18.16 75 VAL B CA 1
ATOM 6978 C C . VAL B 1 75 ? -41.156 -0.421 -2.877 1 18.16 75 VAL B C 1
ATOM 6980 O O . VAL B 1 75 ? -40.469 -1.268 -2.326 1 18.16 75 VAL B O 1
ATOM 6983 N N . THR B 1 76 ? -40.906 -0.073 -4.203 1 17.22 76 THR B N 1
ATOM 6984 C CA . THR B 1 76 ? -39.969 -0.344 -5.277 1 17.22 76 THR B CA 1
ATOM 6985 C C . THR B 1 76 ? -38.594 0.26 -4.961 1 17.22 76 THR B C 1
ATOM 6987 O O . THR B 1 76 ? -38.469 1.481 -4.887 1 17.22 76 THR B O 1
ATOM 6990 N N . ALA B 1 77 ? -37.781 -0.217 -4.137 1 18.22 77 ALA B N 1
ATOM 6991 C CA . ALA B 1 77 ? -36.469 0.251 -3.74 1 18.22 77 ALA B CA 1
ATOM 6992 C C . ALA B 1 77 ? -35.5 0.219 -4.918 1 18.22 77 ALA B C 1
ATOM 6994 O O . ALA B 1 77 ? -35.25 -0.841 -5.5 1 18.22 77 ALA B O 1
ATOM 6995 N N . ASN B 1 78 ? -35.469 1.292 -5.699 1 19 78 ASN B N 1
ATOM 6996 C CA . ASN B 1 78 ? -34.625 1.505 -6.871 1 19 78 ASN B CA 1
ATOM 6997 C C . ASN B 1 78 ? -33.156 1.221 -6.562 1 19 78 ASN B C 1
ATOM 6999 O O . ASN B 1 78 ? -32.562 1.866 -5.699 1 19 78 ASN B O 1
ATOM 7003 N N . HIS B 1 79 ? -32.688 0.021 -6.617 1 18.97 79 HIS B N 1
ATOM 7004 C CA . HIS B 1 79 ? -31.375 -0.537 -6.332 1 18.97 79 HIS B CA 1
ATOM 7005 C C . HIS B 1 79 ? -30.344 -0.057 -7.344 1 18.97 79 HIS B C 1
ATOM 7007 O O . HIS B 1 79 ? -30.453 -0.347 -8.539 1 18.97 79 HIS B O 1
ATOM 7013 N N . THR B 1 80 ? -29.969 1.218 -7.281 1 20.72 80 THR B N 1
ATOM 7014 C CA . THR B 1 80 ? -28.938 1.688 -8.203 1 20.72 80 THR B CA 1
ATOM 7015 C C . THR B 1 80 ? -27.75 0.73 -8.227 1 20.72 80 THR B C 1
ATOM 7017 O O . THR B 1 80 ? -27.125 0.484 -7.195 1 20.72 80 THR B O 1
ATOM 7020 N N . SER B 1 81 ? -27.797 -0.259 -9.078 1 19.73 81 SER B N 1
ATOM 7021 C CA . SER B 1 81 ? -26.859 -1.35 -9.328 1 19.73 81 SER B CA 1
ATOM 7022 C C . SER B 1 81 ? -25.484 -0.819 -9.703 1 19.73 81 SER B C 1
ATOM 7024 O O . SER B 1 81 ? -25.359 0.025 -10.594 1 19.73 81 SER B O 1
ATOM 7026 N N . LEU B 1 82 ? -24.688 -0.598 -8.758 1 21.73 82 LEU B N 1
ATOM 7027 C CA . LEU B 1 82 ? -23.281 -0.278 -9.039 1 21.73 82 LEU B CA 1
ATOM 7028 C C . LEU B 1 82 ? -22.719 -1.205 -10.109 1 21.73 82 LEU B C 1
ATOM 7030 O O . LEU B 1 82 ? -22.922 -2.42 -10.047 1 21.73 82 LEU B O 1
ATOM 7034 N N . PRO B 1 83 ? -22.578 -0.695 -11.344 1 20.44 83 PRO B N 1
ATOM 7035 C CA . PRO B 1 83 ? -22.141 -1.521 -12.469 1 20.44 83 PRO B CA 1
ATOM 7036 C C . PRO B 1 83 ? -20.969 -2.434 -12.102 1 20.44 83 PRO B C 1
ATOM 7038 O O . PRO B 1 83 ? -20.172 -2.1 -11.219 1 20.44 83 PRO B O 1
ATOM 7041 N N . ARG B 1 84 ? -21.172 -3.723 -12.32 1 22.22 84 ARG B N 1
ATOM 7042 C CA . ARG B 1 84 ? -20.281 -4.875 -12.18 1 22.22 84 ARG B CA 1
ATOM 7043 C C . ARG B 1 84 ? -18.984 -4.66 -12.953 1 22.22 84 ARG B C 1
ATOM 7045 O O . ARG B 1 84 ? -18.984 -4.621 -14.18 1 22.22 84 ARG B O 1
ATOM 7052 N N . ALA B 1 85 ? -18.156 -3.852 -12.445 1 21.34 85 ALA B N 1
ATOM 7053 C CA . ALA B 1 85 ? -16.859 -3.773 -13.117 1 21.34 85 ALA B CA 1
ATOM 7054 C C . ALA B 1 85 ? -16.328 -5.164 -13.461 1 21.34 85 ALA B C 1
ATOM 7056 O O . ALA B 1 85 ? -16.453 -6.098 -12.664 1 21.34 85 ALA B O 1
ATOM 7057 N N . SER B 1 86 ? -16.406 -5.477 -14.703 1 19.98 86 SER B N 1
ATOM 7058 C CA . SER B 1 86 ? -15.922 -6.742 -15.242 1 19.98 86 SER B CA 1
ATOM 7059 C C . SER B 1 86 ? -14.594 -7.145 -14.602 1 19.98 86 SER B C 1
ATOM 7061 O O . SER B 1 86 ? -13.727 -6.297 -14.375 1 19.98 86 SER B O 1
ATOM 7063 N N . PRO B 1 87 ? -14.68 -8.125 -13.75 1 23.47 87 PRO B N 1
ATOM 7064 C CA . PRO B 1 87 ? -13.516 -8.672 -13.055 1 23.47 87 PRO B CA 1
ATOM 7065 C C . PRO B 1 87 ? -12.328 -8.922 -13.984 1 23.47 87 PRO B C 1
ATOM 7067 O O . PRO B 1 87 ? -12.484 -9.57 -15.023 1 23.47 87 PRO B O 1
ATOM 7070 N N . SER B 1 88 ? -11.617 -7.875 -14.211 1 22 88 SER B N 1
ATOM 7071 C CA . SER B 1 88 ? -10.43 -8.211 -14.992 1 22 88 SER B CA 1
ATOM 7072 C C . SER B 1 88 ? -9.734 -9.445 -14.438 1 22 88 SER B C 1
ATOM 7074 O O . SER B 1 88 ? -9.484 -9.539 -13.234 1 22 88 SER B O 1
ATOM 7076 N N . PRO B 1 89 ? -10.016 -10.57 -14.938 1 23.89 89 PRO B N 1
ATOM 7077 C CA . PRO B 1 89 ? -9.289 -11.773 -14.531 1 23.89 89 PRO B CA 1
ATOM 7078 C C . PRO B 1 89 ? -7.801 -11.523 -14.32 1 23.89 89 PRO B C 1
ATOM 7080 O O . PRO B 1 89 ? -7.109 -11.07 -15.234 1 23.89 89 PRO B O 1
ATOM 7083 N N . LEU B 1 90 ? -7.582 -10.945 -13.234 1 24.97 90 LEU B N 1
ATOM 7084 C CA . LEU B 1 90 ? -6.156 -10.836 -12.953 1 24.97 90 LEU B CA 1
ATOM 7085 C C . LEU B 1 90 ? -5.469 -12.188 -13.117 1 24.97 90 LEU B C 1
ATOM 7087 O O . LEU B 1 90 ? -5.52 -13.023 -12.219 1 24.97 90 LEU B O 1
ATOM 7091 N N . ILE B 1 91 ? -5.715 -12.938 -14.148 1 24.22 91 ILE B N 1
ATOM 7092 C CA . ILE B 1 91 ? -4.656 -13.883 -14.484 1 24.22 91 ILE B CA 1
ATOM 7093 C C . ILE B 1 91 ? -3.295 -13.203 -14.336 1 24.22 91 ILE B C 1
ATOM 7095 O O . ILE B 1 91 ? -3.008 -12.219 -15.031 1 24.22 91 ILE B O 1
ATOM 7099 N N . MET B 1 92 ? -2.973 -13 -13.148 1 27.28 92 MET B N 1
ATOM 7100 C CA . MET B 1 92 ? -1.559 -12.648 -13.062 1 27.28 92 MET B CA 1
ATOM 7101 C C . MET B 1 92 ? -0.757 -13.336 -14.164 1 27.28 92 MET B C 1
ATOM 7103 O O . MET B 1 92 ? -0.412 -14.508 -14.039 1 27.28 92 MET B O 1
ATOM 7107 N N . GLY B 1 93 ? -1.218 -13.242 -15.336 1 27.22 93 GLY B N 1
ATOM 7108 C CA . GLY B 1 93 ? -0.357 -13.625 -16.453 1 27.22 93 GLY B CA 1
ATOM 7109 C C . GLY B 1 93 ? 1.052 -13.07 -16.328 1 27.22 93 GLY B C 1
ATOM 7110 O O . GLY B 1 93 ? 1.24 -11.875 -16.109 1 27.22 93 GLY B O 1
ATOM 7111 N N . LEU B 1 94 ? 1.841 -13.727 -15.539 1 27.73 94 LEU B N 1
ATOM 7112 C CA . LEU B 1 94 ? 3.238 -13.422 -15.828 1 27.73 94 LEU B CA 1
ATOM 7113 C C . LEU B 1 94 ? 3.406 -12.969 -17.281 1 27.73 94 LEU B C 1
ATOM 7115 O O . LEU B 1 94 ? 3.068 -13.703 -18.203 1 27.73 94 LEU B O 1
ATOM 7119 N N . ARG B 1 95 ? 3.17 -11.867 -17.516 1 31.06 95 ARG B N 1
ATOM 7120 C CA . ARG B 1 95 ? 3.662 -11.422 -18.812 1 31.06 95 ARG B CA 1
ATOM 7121 C C . ARG B 1 95 ? 5.027 -12.023 -19.125 1 31.06 95 ARG B C 1
ATOM 7123 O O . ARG B 1 95 ? 6.004 -11.75 -18.422 1 31.06 95 ARG B O 1
ATOM 7130 N N . ASN B 1 96 ? 5.035 -13.227 -19.375 1 30.62 96 ASN B N 1
ATOM 7131 C CA . ASN B 1 96 ? 6.258 -13.719 -20 1 30.62 96 ASN B CA 1
ATOM 7132 C C . ASN B 1 96 ? 6.773 -12.742 -21.062 1 30.62 96 ASN B C 1
ATOM 7134 O O . ASN B 1 96 ? 6.113 -12.523 -22.078 1 30.62 96 ASN B O 1
ATOM 7138 N N . PRO B 1 97 ? 7.453 -11.812 -20.594 1 34.5 97 PRO B N 1
ATOM 7139 C CA . PRO B 1 97 ? 8.023 -10.906 -21.594 1 34.5 97 PRO B CA 1
ATOM 7140 C C . PRO B 1 97 ? 8.352 -11.602 -22.906 1 34.5 97 PRO B C 1
ATOM 7142 O O . PRO B 1 97 ? 8.797 -10.953 -23.859 1 34.5 97 PRO B O 1
ATOM 7145 N N . ASN B 1 98 ? 8.609 -12.867 -22.844 1 35.78 98 ASN B N 1
ATOM 7146 C CA . ASN B 1 98 ? 9.102 -13.336 -24.125 1 35.78 98 ASN B CA 1
ATOM 7147 C C . ASN B 1 98 ? 7.973 -13.445 -25.156 1 35.78 98 ASN B C 1
ATOM 7149 O O . ASN B 1 98 ? 7.242 -14.438 -25.172 1 35.78 98 ASN B O 1
ATOM 7153 N N . SER B 1 99 ? 7.246 -12.477 -25.375 1 38.56 99 SER B N 1
ATOM 7154 C CA . SER B 1 99 ? 6.359 -12.469 -26.531 1 38.56 99 SER B CA 1
ATOM 7155 C C . SER B 1 99 ? 7.035 -13.086 -27.75 1 38.56 99 SER B C 1
ATOM 7157 O O . SER B 1 99 ? 8.047 -12.57 -28.234 1 38.56 99 SER B O 1
ATOM 7159 N N . PHE B 1 100 ? 6.93 -14.383 -27.828 1 43.59 100 PHE B N 1
ATOM 7160 C CA . PHE B 1 100 ? 7.426 -15.008 -29.047 1 43.59 100 PHE B CA 1
ATOM 7161 C C . PHE B 1 100 ? 6.695 -14.469 -30.266 1 43.59 100 PHE B C 1
ATOM 7163 O O . PHE B 1 100 ? 5.5 -14.172 -30.203 1 43.59 100 PHE B O 1
ATOM 7170 N N . SER B 1 101 ? 7.367 -13.906 -30.984 1 43.69 101 SER B N 1
ATOM 7171 C CA . SER B 1 101 ? 6.758 -13.539 -32.25 1 43.69 101 SER B CA 1
ATOM 7172 C C . SER B 1 101 ? 6.004 -14.719 -32.875 1 43.69 101 SER B C 1
ATOM 7174 O O . SER B 1 101 ? 6.461 -15.859 -32.781 1 43.69 101 SER B O 1
ATOM 7176 N N . PRO B 1 102 ? 4.773 -14.609 -33.156 1 43.53 102 PRO B N 1
ATOM 7177 C CA . PRO B 1 102 ? 3.943 -15.625 -33.812 1 43.53 102 PRO B CA 1
ATOM 7178 C C . PRO B 1 102 ? 4.668 -16.359 -34.938 1 43.53 102 PRO B C 1
ATOM 7180 O O . PRO B 1 102 ? 4.234 -17.438 -35.344 1 43.53 102 PRO B O 1
ATOM 7183 N N . ALA B 1 103 ? 5.586 -15.758 -35.656 1 49.44 103 ALA B N 1
ATOM 7184 C CA . ALA B 1 103 ? 6.016 -16.25 -36.969 1 49.44 103 ALA B CA 1
ATOM 7185 C C . ALA B 1 103 ? 6.992 -17.406 -36.812 1 49.44 103 ALA B C 1
ATOM 7187 O O . ALA B 1 103 ? 7.676 -17.766 -37.781 1 49.44 103 ALA B O 1
ATOM 7188 N N . GLY B 1 104 ? 7.059 -18.281 -35.75 1 65.94 104 GLY B N 1
ATOM 7189 C CA . GLY B 1 104 ? 7.898 -19.469 -35.688 1 65.94 104 GLY B CA 1
ATOM 7190 C C . GLY B 1 104 ? 9.375 -19.156 -35.562 1 65.94 104 GLY B C 1
ATOM 7191 O O . GLY B 1 104 ? 10.211 -20.047 -35.5 1 65.94 104 GLY B O 1
ATOM 7192 N N . SER B 1 105 ? 9.758 -17.906 -35.438 1 76.06 105 SER B N 1
ATOM 7193 C CA . SER B 1 105 ? 11.156 -17.5 -35.344 1 76.06 105 SER B CA 1
ATOM 7194 C C . SER B 1 105 ? 11.586 -17.328 -33.906 1 76.06 105 SER B C 1
ATOM 7196 O O . SER B 1 105 ? 10.75 -17.266 -33 1 76.06 105 SER B O 1
ATOM 7198 N N . PRO B 1 106 ? 12.938 -17.359 -33.656 1 82.25 106 PRO B N 1
ATOM 7199 C CA . PRO B 1 106 ? 13.438 -17.188 -32.281 1 82.25 106 PRO B CA 1
ATOM 7200 C C . PRO B 1 106 ? 13.016 -15.844 -31.672 1 82.25 106 PRO B C 1
ATOM 7202 O O . PRO B 1 106 ? 12.562 -14.953 -32.375 1 82.25 106 PRO B O 1
ATOM 7205 N N . SER B 1 107 ? 13.07 -15.758 -30.438 1 84.12 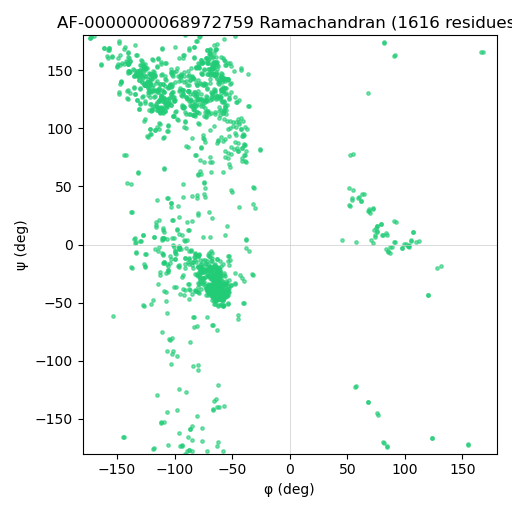107 SER B N 1
ATOM 7206 C CA . SER B 1 107 ? 12.586 -14.617 -29.672 1 84.12 107 SER B CA 1
ATOM 7207 C C . SER B 1 107 ? 13.461 -13.391 -29.906 1 84.12 107 SER B C 1
ATOM 7209 O O . SER B 1 107 ? 14.555 -13.492 -30.469 1 84.12 107 SER B O 1
ATOM 7211 N N . ALA B 1 108 ? 12.961 -12.242 -29.531 1 82 108 ALA B N 1
ATOM 7212 C CA . ALA B 1 108 ? 13.719 -10.992 -29.609 1 82 108 ALA B CA 1
ATOM 7213 C C . ALA B 1 108 ? 14.953 -11.039 -28.719 1 82 108 ALA B C 1
ATOM 7215 O O . ALA B 1 108 ? 15.992 -10.484 -29.047 1 82 108 ALA B O 1
ATOM 7216 N N . ALA B 1 109 ? 14.805 -11.727 -27.656 1 86.44 109 ALA B N 1
ATOM 7217 C CA . ALA B 1 109 ? 15.945 -11.875 -26.75 1 86.44 109 ALA B CA 1
ATOM 7218 C C . ALA B 1 109 ? 17.078 -12.641 -27.422 1 86.44 109 ALA B C 1
ATOM 7220 O O . ALA B 1 109 ? 18.25 -12.289 -27.266 1 86.44 109 ALA B O 1
ATOM 7221 N N . PHE B 1 110 ? 16.797 -13.688 -28.188 1 91.69 110 PHE B N 1
ATOM 7222 C CA . PHE B 1 110 ? 17.781 -14.469 -28.922 1 91.69 110 PHE B CA 1
ATOM 7223 C C . PHE B 1 110 ? 18.453 -13.625 -29.984 1 91.69 110 PHE B C 1
ATOM 7225 O O . PHE B 1 110 ? 19.672 -13.688 -30.156 1 91.69 110 PHE B O 1
ATOM 7232 N N . GLU B 1 111 ? 17.625 -12.883 -30.625 1 89.44 111 GLU B N 1
ATOM 7233 C CA . GLU B 1 111 ? 18.172 -12.047 -31.688 1 89.44 111 GLU B CA 1
ATOM 7234 C C . GLU B 1 111 ? 19.109 -10.977 -31.125 1 89.44 111 GLU B C 1
ATOM 7236 O O . GLU B 1 111 ? 20.078 -10.602 -31.781 1 89.44 111 GLU B O 1
ATOM 7241 N N . ARG B 1 112 ? 18.734 -10.5 -30 1 90.56 112 ARG B N 1
ATOM 7242 C CA . ARG B 1 112 ? 19.625 -9.547 -29.359 1 90.56 112 ARG B CA 1
ATOM 7243 C C . ARG B 1 112 ? 20.969 -10.18 -29.031 1 90.56 112 ARG B C 1
ATOM 7245 O O . ARG B 1 112 ? 22.016 -9.562 -29.219 1 90.56 112 ARG B O 1
ATOM 7252 N N . ILE B 1 113 ? 20.891 -11.398 -28.547 1 91.19 113 ILE B N 1
ATOM 7253 C CA . ILE B 1 113 ? 22.109 -12.125 -28.234 1 91.19 113 ILE B CA 1
ATOM 7254 C C . ILE B 1 113 ? 22.938 -12.336 -29.5 1 91.19 113 ILE B C 1
ATOM 7256 O O . ILE B 1 113 ? 24.141 -12.109 -29.516 1 91.19 113 ILE B O 1
ATOM 7260 N N . ARG B 1 114 ? 22.375 -12.719 -30.578 1 92.25 114 ARG B N 1
ATOM 7261 C CA . ARG B 1 114 ? 23.047 -12.969 -31.844 1 92.25 114 ARG B CA 1
ATOM 7262 C C . ARG B 1 114 ? 23.688 -11.703 -32.375 1 92.25 114 ARG B C 1
ATOM 7264 O O . ARG B 1 114 ? 24.828 -11.727 -32.844 1 92.25 114 ARG B O 1
ATOM 7271 N N . THR B 1 115 ? 22.891 -10.625 -32.25 1 91 115 THR B N 1
ATOM 7272 C CA . THR B 1 115 ? 23.406 -9.352 -32.719 1 91 115 THR B CA 1
ATOM 7273 C C . THR B 1 115 ? 24.656 -8.938 -31.938 1 91 115 THR B C 1
ATOM 7275 O O . THR B 1 115 ? 25.641 -8.469 -32.531 1 91 115 THR B O 1
ATOM 7278 N N . ASP B 1 116 ? 24.594 -9.109 -30.703 1 91.56 116 ASP B N 1
ATOM 7279 C CA . ASP B 1 116 ? 25.734 -8.789 -29.859 1 91.56 116 ASP B CA 1
ATOM 7280 C C . ASP B 1 116 ? 26.938 -9.664 -30.188 1 91.56 116 ASP B C 1
ATOM 7282 O O . ASP B 1 116 ? 28.078 -9.195 -30.156 1 91.56 116 ASP B O 1
ATOM 7286 N N . LEU B 1 117 ? 26.734 -10.852 -30.5 1 91.81 117 LEU B N 1
ATOM 7287 C CA . LEU B 1 117 ? 27.797 -11.797 -30.812 1 91.81 117 LEU B CA 1
ATOM 7288 C C . LEU B 1 117 ? 28.406 -11.484 -32.188 1 91.81 117 LEU B C 1
ATOM 7290 O O . LEU B 1 117 ? 29.609 -11.625 -32.375 1 91.81 117 LEU B O 1
ATOM 7294 N N . ILE B 1 118 ? 27.609 -11.102 -33.125 1 90.81 118 ILE B N 1
ATOM 7295 C CA . ILE B 1 118 ? 28.109 -10.711 -34.438 1 90.81 118 ILE B CA 1
ATOM 7296 C C . ILE B 1 118 ? 29.031 -9.492 -34.312 1 90.81 118 ILE B C 1
ATOM 7298 O O . ILE B 1 118 ? 30.094 -9.445 -34.906 1 90.81 118 ILE B O 1
ATOM 7302 N N . LYS B 1 119 ? 28.609 -8.617 -33.469 1 90 119 LYS B N 1
ATOM 7303 C CA . LYS B 1 119 ? 29.391 -7.402 -33.25 1 90 119 LYS B CA 1
ATOM 7304 C C . LYS B 1 119 ? 30.703 -7.719 -32.562 1 90 119 LYS B C 1
ATOM 7306 O O . LYS B 1 119 ? 31.75 -7.156 -32.906 1 90 119 LYS B O 1
ATOM 7311 N N . SER B 1 120 ? 30.672 -8.586 -31.609 1 90.62 120 SER B N 1
ATOM 7312 C CA . SER B 1 120 ? 31.875 -8.898 -30.828 1 90.62 120 SER B CA 1
ATOM 7313 C C . SER B 1 120 ? 32.781 -9.875 -31.594 1 90.62 120 SER B C 1
ATOM 7315 O O . SER B 1 120 ? 33.969 -9.961 -31.312 1 90.62 120 SER B O 1
ATOM 7317 N N . GLY B 1 121 ? 32.25 -10.695 -32.469 1 88.06 121 GLY B N 1
ATOM 7318 C CA . GLY B 1 121 ? 33 -11.664 -33.25 1 88.06 121 GLY B CA 1
ATOM 7319 C C . GLY B 1 121 ? 33.312 -12.938 -32.469 1 88.06 121 GLY B C 1
ATOM 7320 O O . GLY B 1 121 ? 34.125 -13.75 -32.906 1 88.06 121 GLY B O 1
ATOM 7321 N N . HIS B 1 122 ? 32.75 -13.07 -31.312 1 92.25 122 HIS B N 1
ATOM 7322 C CA . HIS B 1 122 ? 32.938 -14.266 -30.5 1 92.25 122 HIS B CA 1
ATOM 7323 C C . HIS B 1 122 ? 31.734 -15.195 -30.594 1 92.25 122 HIS B C 1
ATOM 7325 O O . HIS B 1 122 ? 30.609 -14.742 -30.781 1 92.25 122 HIS B O 1
ATOM 7331 N N . LEU B 1 123 ? 32.094 -16.469 -30.547 1 94.69 123 LEU B N 1
ATOM 7332 C CA . LEU B 1 123 ? 31 -17.438 -30.531 1 94.69 123 LEU B CA 1
ATOM 7333 C C . LEU B 1 123 ? 30.375 -17.547 -29.141 1 94.69 123 LEU B C 1
ATOM 7335 O O . LEU B 1 123 ? 31.062 -17.328 -28.141 1 94.69 123 LEU B O 1
ATOM 7339 N N . PHE B 1 124 ? 29.125 -17.906 -29.156 1 95.12 124 PHE B N 1
ATOM 7340 C CA . PHE B 1 124 ? 28.359 -17.953 -27.906 1 95.12 124 PHE B CA 1
ATOM 7341 C C . PHE B 1 124 ? 28.906 -19.031 -26.984 1 95.12 124 PHE B C 1
ATOM 7343 O O . PHE B 1 124 ? 29.203 -20.141 -27.438 1 95.12 124 PHE B O 1
ATOM 7350 N N . CYS B 1 125 ? 29.109 -18.703 -25.781 1 92.12 125 CYS B N 1
ATOM 7351 C CA . CYS B 1 125 ? 29.422 -19.641 -24.688 1 92.12 125 CYS B CA 1
ATOM 7352 C C . CYS B 1 125 ? 28.359 -19.562 -23.594 1 92.12 125 CYS B C 1
ATOM 7354 O O . CYS B 1 125 ? 28.203 -18.531 -22.953 1 92.12 125 CYS B O 1
ATOM 7356 N N . ASP B 1 126 ? 27.672 -20.719 -23.453 1 92.94 126 ASP B N 1
ATOM 7357 C CA . ASP B 1 126 ? 26.562 -20.75 -22.516 1 92.94 126 ASP B CA 1
ATOM 7358 C C . ASP B 1 126 ? 27.078 -20.922 -21.078 1 92.94 126 ASP B C 1
ATOM 7360 O O . ASP B 1 126 ? 27.312 -22.047 -20.625 1 92.94 126 ASP B O 1
ATOM 7364 N N . ALA B 1 127 ? 27.078 -19.891 -20.312 1 85.31 127 ALA B N 1
ATOM 7365 C CA . ALA B 1 127 ? 27.578 -19.906 -18.938 1 85.31 127 ALA B CA 1
ATOM 7366 C C . ALA B 1 127 ? 26.641 -20.656 -18.016 1 85.31 127 ALA B C 1
ATOM 7368 O O . ALA B 1 127 ? 27.047 -21.188 -16.984 1 85.31 127 ALA B O 1
ATOM 7369 N N . SER B 1 128 ? 25.375 -20.734 -18.391 1 86.19 128 SER B N 1
ATOM 7370 C CA . SER B 1 128 ? 24.375 -21.375 -17.531 1 86.19 128 SER B CA 1
ATOM 7371 C C . SER B 1 128 ? 24.406 -22.891 -17.719 1 86.19 128 SER B C 1
ATOM 7373 O O . SER B 1 128 ? 23.812 -23.625 -16.922 1 86.19 128 SER B O 1
ATOM 7375 N N . PHE B 1 129 ? 25.047 -23.375 -18.719 1 91.5 129 PHE B N 1
ATOM 7376 C CA . PHE B 1 129 ? 25.266 -24.781 -19 1 91.5 129 PHE B CA 1
ATOM 7377 C C . PHE B 1 129 ? 26.656 -25.016 -19.562 1 91.5 129 PHE B C 1
ATOM 7379 O O . PHE B 1 129 ? 26.812 -25.359 -20.734 1 91.5 129 PHE B O 1
ATOM 7386 N N . PRO B 1 130 ? 27.578 -24.984 -18.656 1 91.44 130 PRO B N 1
ATOM 7387 C CA . PRO B 1 130 ? 28.969 -25 -19.094 1 91.44 130 PRO B CA 1
ATOM 7388 C C . PRO B 1 130 ? 29.359 -26.312 -19.781 1 91.44 130 PRO B C 1
ATOM 7390 O O . PRO B 1 130 ? 28.859 -27.375 -19.406 1 91.44 130 PRO B O 1
ATOM 7393 N N . ALA B 1 131 ? 30.25 -26.203 -20.766 1 93.38 131 ALA B N 1
ATOM 7394 C CA . ALA B 1 131 ? 30.734 -27.375 -21.5 1 93.38 131 ALA B CA 1
ATOM 7395 C C . ALA B 1 131 ? 31.812 -28.109 -20.703 1 93.38 131 ALA B C 1
ATOM 7397 O O . ALA B 1 131 ? 32.938 -28.234 -21.141 1 93.38 131 ALA B O 1
ATOM 7398 N N . ASP B 1 132 ? 31.359 -28.547 -19.531 1 90.12 132 ASP B N 1
ATOM 7399 C CA . ASP B 1 132 ? 32.25 -29.312 -18.656 1 90.12 132 ASP B CA 1
ATOM 7400 C C . ASP B 1 132 ? 31.5 -30.391 -17.906 1 90.12 132 ASP B C 1
ATOM 7402 O O . ASP B 1 132 ? 30.375 -30.75 -18.281 1 90.12 132 ASP B O 1
ATOM 7406 N N . GLU B 1 133 ? 32.062 -30.969 -16.906 1 87.62 133 GLU B N 1
ATOM 7407 C CA . GLU B 1 133 ? 31.516 -32.156 -16.219 1 87.62 133 GLU B CA 1
ATOM 7408 C C . GLU B 1 133 ? 30.25 -31.797 -15.461 1 87.62 133 GLU B C 1
ATOM 7410 O O . GLU B 1 133 ? 29.391 -32.656 -15.242 1 87.62 133 GLU B O 1
ATOM 7415 N N . SER B 1 134 ? 30.094 -30.594 -15.141 1 84.19 134 SER B N 1
ATOM 7416 C CA . SER B 1 134 ? 28.922 -30.203 -14.352 1 84.19 134 SER B CA 1
ATOM 7417 C C . SER B 1 134 ? 27.641 -30.312 -15.164 1 84.19 134 SER B C 1
ATOM 7419 O O . SER B 1 134 ? 26.547 -30.438 -14.602 1 84.19 134 SER B O 1
ATOM 7421 N N . SER B 1 135 ? 27.734 -30.344 -16.438 1 91 135 SER B N 1
ATOM 7422 C CA . SER B 1 135 ? 26.578 -30.422 -17.312 1 91 135 SER B CA 1
ATOM 7423 C C . SER B 1 135 ? 26.281 -31.859 -17.734 1 91 135 SER B C 1
ATOM 7425 O O . SER B 1 135 ? 25.297 -32.125 -18.438 1 91 135 SER B O 1
ATOM 7427 N N . LEU B 1 136 ? 27.094 -32.781 -17.297 1 91 136 LEU B N 1
ATOM 7428 C CA . LEU B 1 136 ? 26.984 -34.156 -17.766 1 91 136 LEU B CA 1
ATOM 7429 C C . LEU B 1 136 ? 26.359 -35.031 -16.688 1 91 136 LEU B C 1
ATOM 7431 O O . LEU B 1 136 ? 25.141 -35.156 -16.625 1 91 136 LEU B O 1
ATOM 7435 N N . TYR B 1 137 ? 27.188 -35.438 -15.758 1 85.06 137 TYR B N 1
ATOM 7436 C CA . TYR B 1 137 ? 26.734 -36.375 -14.719 1 85.06 137 TYR B CA 1
ATOM 7437 C C . TYR B 1 137 ? 26.875 -35.75 -13.336 1 85.06 137 TYR B C 1
ATOM 7439 O O . TYR B 1 137 ? 27.844 -35.031 -13.062 1 85.06 137 TYR B O 1
ATOM 7447 N N . TYR B 1 138 ? 25.875 -35.906 -12.531 1 76.56 138 TYR B N 1
ATOM 7448 C CA . TYR B 1 138 ? 25.969 -35.406 -11.164 1 76.56 138 TYR B CA 1
ATOM 7449 C C . TYR B 1 138 ? 26.156 -36.562 -10.18 1 76.56 138 TYR B C 1
ATOM 7451 O O . TYR B 1 138 ? 26.641 -36.344 -9.062 1 76.56 138 TYR B O 1
ATOM 7459 N N . SER B 1 139 ? 25.75 -37.781 -10.508 1 75.44 139 SER B N 1
ATOM 7460 C CA . SER B 1 139 ? 25.812 -38.906 -9.578 1 75.44 139 SER B CA 1
ATOM 7461 C C . SER B 1 139 ? 27.094 -39.688 -9.742 1 75.44 139 SER B C 1
ATOM 7463 O O . SER B 1 139 ? 27.531 -40.375 -8.82 1 75.44 139 SER B O 1
ATOM 7465 N N . GLN B 1 140 ? 27.672 -39.656 -11.008 1 75.88 140 GLN B N 1
ATOM 7466 C CA . GLN B 1 140 ? 28.875 -40.438 -11.273 1 75.88 140 GLN B CA 1
ATOM 7467 C C . GLN B 1 140 ? 29.812 -39.719 -12.227 1 75.88 140 GLN B C 1
ATOM 7469 O O . GLN B 1 140 ? 29.406 -38.75 -12.883 1 75.88 140 GLN B O 1
ATOM 7474 N N . ARG B 1 141 ? 30.969 -40.094 -12.078 1 77.56 141 ARG B N 1
ATOM 7475 C CA . ARG B 1 141 ? 31.953 -39.594 -13.047 1 77.56 141 ARG B CA 1
ATOM 7476 C C . ARG B 1 141 ? 31.656 -40.156 -14.445 1 77.56 141 ARG B C 1
ATOM 7478 O O . ARG B 1 141 ? 31.172 -41.281 -14.602 1 77.56 141 ARG B O 1
ATOM 7485 N N . PRO B 1 142 ? 31.984 -39.312 -15.367 1 79.56 142 PRO B N 1
ATOM 7486 C CA . PRO B 1 142 ? 31.734 -39.781 -16.734 1 79.56 142 PRO B CA 1
ATOM 7487 C C . PRO B 1 142 ? 32.5 -41.094 -17.062 1 79.56 142 PRO B C 1
ATOM 7489 O O . PRO B 1 142 ? 33.625 -41.281 -16.609 1 79.56 142 PRO B O 1
ATOM 7492 N N . PRO B 1 143 ? 31.812 -42.031 -17.656 1 73.88 143 PRO B N 1
ATOM 7493 C CA . PRO B 1 143 ? 32.406 -43.312 -17.953 1 73.88 143 PRO B CA 1
ATOM 7494 C C . PRO B 1 143 ? 33.594 -43.219 -18.891 1 73.88 143 PRO B C 1
ATOM 7496 O O . PRO B 1 143 ? 34.375 -44.188 -18.984 1 73.88 143 PRO B O 1
ATOM 7499 N N . CYS B 1 144 ? 33.75 -42.188 -19.625 1 80.94 144 CYS B N 1
ATOM 7500 C CA . CYS B 1 144 ? 34.844 -42 -20.547 1 80.94 144 CYS B CA 1
ATOM 7501 C C . CYS B 1 144 ? 35.281 -40.531 -20.594 1 80.94 144 CYS B C 1
ATOM 7503 O O . CYS B 1 144 ? 34.719 -39.688 -19.906 1 80.94 144 CYS B O 1
ATOM 7505 N N . HIS B 1 145 ? 36.469 -40.438 -21.266 1 87.06 145 HIS B N 1
ATOM 7506 C CA . HIS B 1 145 ? 36.938 -39.062 -21.469 1 87.06 145 HIS B CA 1
ATOM 7507 C C . HIS B 1 145 ? 36.062 -38.344 -22.484 1 87.06 145 HIS B C 1
ATOM 7509 O O . HIS B 1 145 ? 35.969 -38.75 -23.641 1 87.06 145 HIS B O 1
ATOM 7515 N N . ILE B 1 146 ? 35.375 -37.344 -22.016 1 91.69 146 ILE B N 1
ATOM 7516 C CA . ILE B 1 146 ? 34.438 -36.594 -22.844 1 91.69 146 ILE B CA 1
ATOM 7517 C C . ILE B 1 146 ? 35.031 -35.219 -23.156 1 91.69 146 ILE B C 1
ATOM 7519 O O . ILE B 1 146 ? 35.531 -34.531 -22.25 1 91.69 146 ILE B O 1
ATOM 7523 N N . VAL B 1 147 ? 35.125 -34.906 -24.391 1 93.69 147 VAL B N 1
ATOM 7524 C CA . VAL B 1 147 ? 35.531 -33.562 -24.797 1 93.69 147 VAL B CA 1
ATOM 7525 C C . VAL B 1 147 ? 34.344 -32.844 -25.453 1 93.69 147 VAL B C 1
ATOM 7527 O O . VAL B 1 147 ? 33.375 -33.469 -25.875 1 93.69 147 VAL B O 1
ATOM 7530 N N . TRP B 1 148 ? 34.312 -31.547 -25.453 1 95.94 148 TRP B N 1
ATOM 7531 C CA . TRP B 1 148 ? 33.25 -30.734 -26.047 1 95.94 148 TRP B CA 1
ATOM 7532 C C . TRP B 1 148 ? 33.719 -30.094 -27.359 1 95.94 148 TRP B C 1
ATOM 7534 O O . TRP B 1 148 ? 34.781 -29.453 -27.406 1 95.94 148 TRP B O 1
ATOM 7544 N N . MET B 1 149 ? 33 -30.375 -28.453 1 95.75 149 MET B N 1
ATOM 7545 C CA . MET B 1 149 ? 33.375 -29.859 -29.766 1 95.75 149 MET B CA 1
ATOM 7546 C C . MET B 1 149 ? 32.188 -29.188 -30.438 1 95.75 149 MET B C 1
ATOM 7548 O O . MET B 1 149 ? 31.031 -29.562 -30.188 1 95.75 149 MET B O 1
ATOM 7552 N N . ARG B 1 150 ? 32.469 -28.203 -31.172 1 95.75 150 ARG B N 1
ATOM 7553 C CA . ARG B 1 150 ? 31.453 -27.594 -32 1 95.75 150 ARG B CA 1
ATOM 7554 C C . ARG B 1 150 ? 31.219 -28.406 -33.281 1 95.75 150 ARG B C 1
ATOM 7556 O O . ARG B 1 150 ? 32.094 -29.156 -33.719 1 95.75 150 ARG B O 1
ATOM 7563 N N . PRO B 1 151 ? 30.031 -28.25 -33.844 1 94.69 151 PRO B N 1
ATOM 7564 C CA . PRO B 1 151 ? 29.688 -29.047 -35.031 1 94.69 151 PRO B CA 1
ATOM 7565 C C . PRO B 1 151 ? 30.734 -28.922 -36.156 1 94.69 151 PRO B C 1
ATOM 7567 O O . PRO B 1 151 ? 31.062 -29.906 -36.812 1 94.69 151 PRO B O 1
ATOM 7570 N N . GLY B 1 152 ? 31.297 -27.781 -36.438 1 91.75 152 GLY B N 1
ATOM 7571 C CA . GLY B 1 152 ? 32.344 -27.625 -37.406 1 91.75 152 GLY B CA 1
ATOM 7572 C C . GLY B 1 152 ? 33.562 -28.469 -37.125 1 91.75 152 GLY B C 1
ATOM 7573 O O . GLY B 1 152 ? 34.156 -29.047 -38.031 1 91.75 152 GLY B O 1
ATOM 7574 N N . GLU B 1 153 ? 33.906 -28.531 -35.875 1 92.44 153 GLU B N 1
ATOM 7575 C CA . GLU B 1 153 ? 35.031 -29.328 -35.469 1 92.44 153 GLU B CA 1
ATOM 7576 C C . GLU B 1 153 ? 34.75 -30.812 -35.594 1 92.44 153 GLU B C 1
ATOM 7578 O O . GLU B 1 153 ? 35.625 -31.609 -35.938 1 92.44 153 GLU B O 1
ATOM 7583 N N . ILE B 1 154 ? 33.562 -31.141 -35.312 1 92.88 154 ILE B N 1
ATOM 7584 C CA . ILE B 1 154 ? 33.156 -32.531 -35.375 1 92.88 154 ILE B CA 1
ATOM 7585 C C . ILE B 1 154 ? 33.219 -33.031 -36.812 1 92.88 154 ILE B C 1
ATOM 7587 O O . ILE B 1 154 ? 33.75 -34.094 -37.094 1 92.88 154 ILE B O 1
ATOM 7591 N N . VAL B 1 155 ? 32.656 -32.281 -37.688 1 91.25 155 VAL B N 1
ATOM 7592 C CA . VAL B 1 155 ? 32.625 -32.625 -39.094 1 91.25 155 VAL B CA 1
ATOM 7593 C C . VAL B 1 155 ? 34.031 -32.719 -39.625 1 91.25 155 VAL B C 1
ATOM 7595 O O . VAL B 1 155 ? 34.344 -33.625 -40.406 1 91.25 155 VAL B O 1
ATOM 7598 N N . ALA B 1 156 ? 34.906 -31.828 -39.25 1 86.38 156 ALA B N 1
ATOM 7599 C CA . ALA B 1 156 ? 36.312 -31.828 -39.656 1 86.38 156 ALA B CA 1
ATOM 7600 C C . ALA B 1 156 ? 37.031 -33.062 -39.156 1 86.38 156 ALA B C 1
ATOM 7602 O O . ALA B 1 156 ? 37.844 -33.656 -39.875 1 86.38 156 ALA B O 1
ATOM 7603 N N . SER B 1 157 ? 36.75 -33.438 -38 1 85.12 157 SER B N 1
ATOM 7604 C CA . SER B 1 157 ? 37.406 -34.594 -37.406 1 85.12 157 SER B CA 1
ATOM 7605 C C . SER B 1 157 ? 36.969 -35.906 -38.094 1 85.12 157 SER B C 1
ATOM 7607 O O . SER B 1 157 ? 37.75 -36.812 -38.219 1 85.12 157 SER B O 1
ATOM 7609 N N . ASN B 1 158 ? 35.781 -35.906 -38.469 1 78.94 158 ASN B N 1
ATOM 7610 C CA . ASN B 1 158 ? 35.25 -37.125 -39.094 1 78.94 158 ASN B CA 1
ATOM 7611 C C . ASN B 1 158 ? 35.688 -37.25 -40.562 1 78.94 158 ASN B C 1
ATOM 7613 O O . ASN B 1 158 ? 35.719 -38.344 -41.125 1 78.94 158 ASN B O 1
ATOM 7617 N N . SER B 1 159 ? 36 -36.094 -41.281 1 71.38 159 SER B N 1
ATOM 7618 C CA . SER B 1 159 ? 36.406 -36.094 -42.688 1 71.38 159 SER B CA 1
ATOM 7619 C C . SER B 1 159 ? 37.875 -36.469 -42.812 1 71.38 159 SER B C 1
ATOM 7621 O O . SER B 1 159 ? 38.312 -36.938 -43.875 1 71.38 159 SER B O 1
ATOM 7623 N N . GLY B 1 160 ? 38.812 -36.094 -41.938 1 60.03 160 GLY B N 1
ATOM 7624 C CA . GLY B 1 160 ? 40.25 -36.281 -42.094 1 60.03 160 GLY B CA 1
ATOM 7625 C C . GLY B 1 160 ? 40.688 -37.75 -42.062 1 60.03 160 GLY B C 1
ATOM 7626 O O . GLY B 1 160 ? 41.875 -38.031 -42.188 1 60.03 160 GLY B O 1
ATOM 7627 N N . GLY B 1 161 ? 39.969 -38.719 -41.562 1 47.19 161 GLY B N 1
ATOM 7628 C CA . GLY B 1 161 ? 40.688 -39.969 -41.5 1 47.19 161 GLY B CA 1
ATOM 7629 C C . GLY B 1 161 ? 41.125 -40.5 -42.844 1 47.19 161 GLY B C 1
ATOM 7630 O O . GLY B 1 161 ? 41.844 -41.469 -42.938 1 47.19 161 GLY B O 1
ATOM 7631 N N . GLY B 1 162 ? 40.281 -40.531 -44.031 1 42.31 162 GLY B N 1
ATOM 7632 C CA . GLY B 1 162 ? 40.75 -41.312 -45.156 1 42.31 162 GLY B CA 1
ATOM 7633 C C . GLY B 1 162 ? 41.75 -40.594 -46.031 1 42.31 162 GLY B C 1
ATOM 7634 O O . GLY B 1 162 ? 41.625 -39.375 -46.25 1 42.31 162 GLY B O 1
ATOM 7635 N N . ILE B 1 163 ? 43.031 -40.969 -46.125 1 37.81 163 ILE B N 1
ATOM 7636 C CA . ILE B 1 163 ? 44.188 -40.594 -46.938 1 37.81 163 ILE B CA 1
ATOM 7637 C C . ILE B 1 163 ? 43.781 -40.438 -48.406 1 37.81 163 ILE B C 1
ATOM 7639 O O . ILE B 1 163 ? 44.594 -40.156 -49.281 1 37.81 163 ILE B O 1
ATOM 7643 N N . GLY B 1 164 ? 42.688 -41.094 -49 1 40.38 164 GLY B N 1
ATOM 7644 C CA . GLY B 1 164 ? 42.719 -41.125 -50.438 1 40.38 164 GLY B CA 1
ATOM 7645 C C . GLY B 1 164 ? 42.562 -39.781 -51.094 1 40.38 164 GLY B C 1
ATOM 7646 O O . GLY B 1 164 ? 42.125 -38.812 -50.438 1 40.38 164 GLY B O 1
ATOM 7647 N N . ILE B 1 165 ? 43.125 -39.438 -52.438 1 41.91 165 ILE B N 1
ATOM 7648 C CA . ILE B 1 165 ? 43.406 -38.406 -53.438 1 41.91 165 ILE B CA 1
ATOM 7649 C C . ILE B 1 165 ? 42.125 -37.656 -53.75 1 41.91 165 ILE B C 1
ATOM 7651 O O . ILE B 1 165 ? 42.125 -36.719 -54.594 1 41.91 165 ILE B O 1
ATOM 7655 N N . ALA B 1 166 ? 40.938 -38.281 -53.781 1 42.44 166 ALA B N 1
ATOM 7656 C CA . ALA B 1 166 ? 39.812 -37.625 -54.438 1 42.44 166 ALA B CA 1
ATOM 7657 C C . ALA B 1 166 ? 39.469 -36.344 -53.688 1 42.44 166 ALA B C 1
ATOM 7659 O O . ALA B 1 166 ? 39.562 -36.281 -52.438 1 42.44 166 ALA B O 1
ATOM 7660 N N . PRO B 1 167 ? 39.375 -35.156 -54.375 1 41.81 167 PRO B N 1
ATOM 7661 C CA . PRO B 1 167 ? 38.969 -33.875 -53.781 1 41.81 167 PRO B CA 1
ATOM 7662 C C . PRO B 1 167 ? 37.844 -34 -52.75 1 41.81 167 PRO B C 1
ATOM 7664 O O . PRO B 1 167 ? 36.781 -34.5 -53.062 1 41.81 167 PRO B O 1
ATOM 7667 N N . ARG B 1 168 ? 38.125 -34.25 -51.656 1 46 168 ARG B N 1
ATOM 7668 C CA . ARG B 1 168 ? 37.219 -34.531 -50.562 1 46 168 ARG B CA 1
ATOM 7669 C C . ARG B 1 168 ? 36.188 -33.406 -50.406 1 46 168 ARG B C 1
ATOM 7671 O O . ARG B 1 168 ? 36.562 -32.25 -50.312 1 46 168 ARG B O 1
ATOM 7678 N N . LYS B 1 169 ? 35 -33.562 -50.906 1 47.5 169 LYS B N 1
ATOM 7679 C CA . LYS B 1 169 ? 33.906 -32.625 -50.656 1 47.5 169 LYS B CA 1
ATOM 7680 C C . LYS B 1 169 ? 33.875 -32.156 -49.219 1 47.5 169 LYS B C 1
ATOM 7682 O O . LYS B 1 169 ? 33.812 -32.969 -48.281 1 47.5 169 LYS B O 1
ATOM 7687 N N . ILE B 1 170 ? 34.469 -30.969 -48.781 1 52.59 170 ILE B N 1
ATOM 7688 C CA . ILE B 1 170 ? 34.438 -30.281 -47.5 1 52.59 170 ILE B CA 1
ATOM 7689 C C . ILE B 1 170 ? 33 -30.344 -46.906 1 52.59 170 ILE B C 1
ATOM 7691 O O . ILE B 1 170 ? 32.094 -29.734 -47.469 1 52.59 170 ILE B O 1
ATOM 7695 N N . ALA B 1 171 ? 32.625 -31.297 -46.062 1 70.88 171 ALA B N 1
ATOM 7696 C CA . ALA B 1 171 ? 31.297 -31.406 -45.438 1 70.88 171 ALA B CA 1
ATOM 7697 C C . ALA B 1 171 ? 31.078 -30.312 -44.406 1 70.88 171 ALA B C 1
ATOM 7699 O O . ALA B 1 171 ? 31.984 -30.016 -43.594 1 70.88 171 ALA B O 1
ATOM 7700 N N . VAL B 1 172 ? 30.188 -29.406 -44.656 1 84.56 172 VAL B N 1
ATOM 7701 C CA . VAL B 1 172 ? 29.781 -28.312 -43.781 1 84.56 172 VAL B CA 1
ATOM 7702 C C . VAL B 1 172 ? 28.641 -28.781 -42.875 1 84.56 172 VAL B C 1
ATOM 7704 O O . VAL B 1 172 ? 27.766 -29.547 -43.312 1 84.56 172 VAL B O 1
ATOM 7707 N N . PRO B 1 173 ? 28.828 -28.469 -41.594 1 92.5 173 PRO B N 1
ATOM 7708 C CA . PRO B 1 173 ? 27.734 -28.828 -40.688 1 92.5 173 PRO B CA 1
ATOM 7709 C C . PRO B 1 173 ? 26.391 -28.234 -41.156 1 92.5 173 PRO B C 1
ATOM 7711 O O . PRO B 1 173 ? 26.359 -27.125 -41.688 1 92.5 173 PRO B O 1
ATOM 7714 N N . GLU B 1 174 ? 25.375 -29.031 -40.969 1 92.25 174 GLU B N 1
ATOM 7715 C CA . GLU B 1 174 ? 24.016 -28.594 -41.281 1 92.25 174 GLU B CA 1
ATOM 7716 C C . GLU B 1 174 ? 23.094 -28.734 -40.062 1 92.25 174 GLU B C 1
ATOM 7718 O O . GLU B 1 174 ? 23.234 -29.688 -39.281 1 92.25 174 GLU B O 1
ATOM 7723 N N . PHE B 1 175 ? 22.297 -27.75 -39.938 1 92.88 175 PHE B N 1
ATOM 7724 C CA . PHE B 1 175 ? 21.312 -27.859 -38.875 1 92.88 175 PHE B CA 1
ATOM 7725 C C . PHE B 1 175 ? 20.312 -28.953 -39.188 1 92.88 175 PHE B C 1
ATOM 7727 O O . PHE B 1 175 ? 20.266 -29.969 -38.469 1 92.88 175 PHE B O 1
ATOM 7734 N N . ILE B 1 176 ? 19.547 -28.781 -40.094 1 87.25 176 ILE B N 1
ATOM 7735 C CA . ILE B 1 176 ? 18.719 -29.828 -40.688 1 87.25 176 ILE B CA 1
ATOM 7736 C C . ILE B 1 176 ? 19.188 -30.125 -42.094 1 87.25 176 ILE B C 1
ATOM 7738 O O . ILE B 1 176 ? 19.234 -29.219 -42.938 1 87.25 176 ILE B O 1
ATOM 7742 N N . ALA B 1 177 ? 19.609 -31.312 -42.312 1 79.62 177 ALA B N 1
ATOM 7743 C CA . ALA B 1 177 ? 20.188 -31.703 -43.594 1 79.62 177 ALA B CA 1
ATOM 7744 C C . ALA B 1 177 ? 19.141 -31.625 -44.719 1 79.62 177 ALA B C 1
ATOM 7746 O O . ALA B 1 177 ? 17.938 -31.484 -44.438 1 79.62 177 ALA B O 1
ATOM 7747 N N . GLU B 1 178 ? 19.688 -31.719 -45.906 1 76.44 178 GLU B N 1
ATOM 7748 C CA . GLU B 1 178 ? 18.828 -31.672 -47.094 1 76.44 178 GLU B CA 1
ATOM 7749 C C . GLU B 1 178 ? 17.781 -32.781 -47.062 1 76.44 178 GLU B C 1
ATOM 7751 O O . GLU B 1 178 ? 18.078 -33.906 -46.656 1 76.44 178 GLU B O 1
ATOM 7756 N N . GLY B 1 179 ? 16.625 -32.562 -47.281 1 72.31 179 GLY B N 1
ATOM 7757 C CA . GLY B 1 179 ? 15.555 -33.562 -47.25 1 72.31 179 GLY B CA 1
ATOM 7758 C C . GLY B 1 179 ? 14.703 -33.5 -46 1 72.31 179 GLY B C 1
ATOM 7759 O O . GLY B 1 179 ? 13.711 -34.219 -45.875 1 72.31 179 GLY B O 1
ATOM 7760 N N . GLY B 1 180 ? 15.055 -32.656 -45.219 1 77.19 180 GLY B N 1
ATOM 7761 C CA . GLY B 1 180 ? 14.25 -32.438 -44.031 1 77.19 180 GLY B CA 1
ATOM 7762 C C . GLY B 1 180 ? 14.523 -33.438 -42.906 1 77.19 180 GLY B C 1
ATOM 7763 O O . GLY B 1 180 ? 15.508 -34.188 -42.969 1 77.19 180 GLY B O 1
ATOM 7764 N N . VAL B 1 181 ? 13.797 -33.5 -41.906 1 77.88 181 VAL B N 1
ATOM 7765 C CA . VAL B 1 181 ? 13.953 -34.344 -40.719 1 77.88 181 VAL B CA 1
ATOM 7766 C C . VAL B 1 181 ? 13.547 -35.781 -41.062 1 77.88 181 VAL B C 1
ATOM 7768 O O . VAL B 1 181 ? 12.453 -36 -41.594 1 77.88 181 VAL B O 1
ATOM 7771 N N . LYS B 1 182 ? 14.531 -36.688 -40.906 1 75.12 182 LYS B N 1
ATOM 7772 C CA . LYS B 1 182 ? 14.258 -38.094 -41.156 1 75.12 182 LYS B CA 1
ATOM 7773 C C . LYS B 1 182 ? 14.352 -38.906 -39.875 1 75.12 182 LYS B C 1
ATOM 7775 O O . LYS B 1 182 ? 15.422 -39 -39.281 1 75.12 182 LYS B O 1
ATOM 7780 N N . LEU B 1 183 ? 13.297 -39.594 -39.562 1 72.19 183 LEU B N 1
ATOM 7781 C CA . LEU B 1 183 ? 13.195 -40.375 -38.344 1 72.19 183 LEU B CA 1
ATOM 7782 C C . LEU B 1 183 ? 14.242 -41.469 -38.281 1 72.19 183 LEU B C 1
ATOM 7784 O O . LEU B 1 183 ? 14.82 -41.75 -37.219 1 72.19 183 LEU B O 1
ATOM 7788 N N . GLY B 1 184 ? 14.461 -42 -39.406 1 71.38 184 GLY B N 1
ATOM 7789 C CA . GLY B 1 184 ? 15.367 -43.156 -39.5 1 71.38 184 GLY B CA 1
ATOM 7790 C C . GLY B 1 184 ? 16.812 -42.781 -39.219 1 71.38 184 GLY B C 1
ATOM 7791 O O . GLY B 1 184 ? 17.625 -43.688 -38.938 1 71.38 184 GLY B O 1
ATOM 7792 N N . GLU B 1 185 ? 17.016 -41.5 -39.062 1 77.38 185 GLU B N 1
ATOM 7793 C CA . GLU B 1 185 ? 18.391 -41.062 -38.875 1 77.38 185 GLU B CA 1
ATOM 7794 C C . GLU B 1 185 ? 18.703 -40.781 -37.406 1 77.38 185 GLU B C 1
ATOM 7796 O O . GLU B 1 185 ? 19.844 -40.531 -37.031 1 77.38 185 GLU B O 1
ATOM 7801 N N . LEU B 1 186 ? 17.75 -40.938 -36.5 1 82.44 186 LEU B N 1
ATOM 7802 C CA . LEU B 1 186 ? 17.969 -40.594 -35.094 1 82.44 186 LEU B CA 1
ATOM 7803 C C . LEU B 1 186 ? 18.672 -41.75 -34.375 1 82.44 186 LEU B C 1
ATOM 7805 O O . LEU B 1 186 ? 18.281 -42.906 -34.531 1 82.44 186 LEU B O 1
ATOM 7809 N N . ARG B 1 187 ? 19.719 -41.406 -33.656 1 82.44 187 ARG B N 1
ATOM 7810 C CA . ARG B 1 187 ? 20.469 -42.375 -32.844 1 82.44 187 ARG B CA 1
ATOM 7811 C C . ARG B 1 187 ? 20.5 -41.938 -31.391 1 82.44 187 ARG B C 1
ATOM 7813 O O . ARG B 1 187 ? 20.828 -40.781 -31.094 1 82.44 187 ARG B O 1
ATOM 7820 N N . GLN B 1 188 ? 20.141 -42.781 -30.484 1 79.94 188 GLN B N 1
ATOM 7821 C CA . GLN B 1 188 ? 20.031 -42.438 -29.078 1 79.94 188 GLN B CA 1
ATOM 7822 C C . GLN B 1 188 ? 21.391 -42.219 -28.453 1 79.94 188 GLN B C 1
ATOM 7824 O O . GLN B 1 188 ? 21.547 -41.375 -27.562 1 79.94 188 GLN B O 1
ATOM 7829 N N . GLY B 1 189 ? 22.375 -42.969 -28.906 1 81.31 189 GLY B N 1
ATOM 7830 C CA . GLY B 1 189 ? 23.656 -42.875 -28.25 1 81.31 189 GLY B CA 1
ATOM 7831 C C . GLY B 1 189 ? 23.703 -43.594 -26.906 1 81.31 189 GLY B C 1
ATOM 7832 O O . GLY B 1 189 ? 23.047 -44.625 -26.719 1 81.31 189 GLY B O 1
ATOM 7833 N N . GLU B 1 190 ? 24.422 -43.094 -25.922 1 82.75 190 GLU B N 1
ATOM 7834 C CA . GLU B 1 190 ? 24.734 -43.844 -24.719 1 82.75 190 GLU B CA 1
ATOM 7835 C C . GLU B 1 190 ? 23.875 -43.375 -23.547 1 82.75 190 GLU B C 1
ATOM 7837 O O . GLU B 1 190 ? 23.859 -44 -22.484 1 82.75 190 GLU B O 1
ATOM 7842 N N . LEU B 1 191 ? 23.188 -42.344 -23.656 1 85.19 191 LEU B N 1
ATOM 7843 C CA . LEU B 1 191 ? 22.344 -41.844 -22.562 1 85.19 191 LEU B CA 1
ATOM 7844 C C . LEU B 1 191 ? 21.016 -42.594 -22.516 1 85.19 191 LEU B C 1
ATOM 7846 O O . LEU B 1 191 ? 20.469 -42.969 -23.562 1 85.19 191 LEU B O 1
ATOM 7850 N N . GLY B 1 192 ? 20.516 -42.938 -21.312 1 80.38 192 GLY B N 1
ATOM 7851 C CA . GLY B 1 192 ? 19.25 -43.656 -21.156 1 80.38 192 GLY B CA 1
ATOM 7852 C C . GLY B 1 192 ? 18.031 -42.75 -21.406 1 80.38 192 GLY B C 1
ATOM 7853 O O . GLY B 1 192 ? 17.109 -42.719 -20.594 1 80.38 192 GLY B O 1
ATOM 7854 N N . ASP B 1 193 ? 18.062 -41.938 -22.422 1 85.5 193 ASP B N 1
ATOM 7855 C CA . ASP B 1 193 ? 16.953 -41.062 -22.703 1 85.5 193 ASP B CA 1
ATOM 7856 C C . ASP B 1 193 ? 16.156 -41.531 -23.906 1 85.5 193 ASP B C 1
ATOM 7858 O O . ASP B 1 193 ? 15.719 -40.719 -24.734 1 85.5 193 ASP B O 1
ATOM 7862 N N . CYS B 1 194 ? 15.977 -42.844 -24 1 84.06 194 CYS B N 1
ATOM 7863 C CA . CYS B 1 194 ? 15.195 -43.438 -25.078 1 84.06 194 CYS B CA 1
ATOM 7864 C C . CYS B 1 194 ? 13.797 -42.812 -25.125 1 84.06 194 CYS B C 1
ATOM 7866 O O . CYS B 1 194 ? 13.188 -42.75 -26.203 1 84.06 194 CYS B O 1
ATOM 7868 N N . TRP B 1 195 ? 13.266 -42.438 -24.016 1 87.62 195 TRP B N 1
ATOM 7869 C CA . TRP B 1 195 ? 11.945 -41.812 -23.953 1 87.62 195 TRP B CA 1
ATOM 7870 C C . TRP B 1 195 ? 11.93 -40.5 -24.719 1 87.62 195 TRP B C 1
ATOM 7872 O O . TRP B 1 195 ? 10.93 -40.156 -25.344 1 87.62 195 TRP B O 1
ATOM 7882 N N . VAL B 1 196 ? 13.023 -39.812 -24.688 1 90.38 196 VAL B N 1
ATOM 7883 C CA . VAL B 1 196 ? 13.133 -38.562 -25.422 1 90.38 196 VAL B CA 1
ATOM 7884 C C . VAL B 1 196 ? 13.203 -38.812 -26.922 1 90.38 196 VAL B C 1
ATOM 7886 O O . VAL B 1 196 ? 12.523 -38.156 -27.703 1 90.38 196 VAL B O 1
ATOM 7889 N N . VAL B 1 197 ? 13.977 -39.781 -27.266 1 87.81 197 VAL B N 1
ATOM 7890 C CA . VAL B 1 197 ? 14.156 -40.125 -28.672 1 87.81 197 VAL B CA 1
ATOM 7891 C C . VAL B 1 197 ? 12.828 -40.625 -29.25 1 87.81 197 VAL B C 1
ATOM 7893 O O . VAL B 1 197 ? 12.461 -40.281 -30.359 1 87.81 197 VAL B O 1
ATOM 7896 N N . ALA B 1 198 ? 12.172 -41.438 -28.453 1 87.75 198 ALA B N 1
ATOM 7897 C CA . ALA B 1 198 ? 10.875 -41.938 -28.891 1 87.75 198 ALA B CA 1
ATOM 7898 C C . ALA B 1 198 ? 9.891 -40.781 -29.125 1 87.75 198 ALA B C 1
ATOM 7900 O O . ALA B 1 198 ? 9.148 -40.781 -30.109 1 87.75 198 ALA B O 1
ATOM 7901 N N . ALA B 1 199 ? 9.836 -39.875 -28.203 1 90.94 199 ALA B N 1
ATOM 7902 C CA . ALA B 1 199 ? 8.945 -38.719 -28.344 1 90.94 199 ALA B CA 1
ATOM 7903 C C . ALA B 1 199 ? 9.297 -37.875 -29.578 1 90.94 199 ALA B C 1
ATOM 7905 O O . ALA B 1 199 ? 8.406 -37.469 -30.312 1 90.94 199 ALA B O 1
ATOM 7906 N N . LEU B 1 200 ? 10.539 -37.719 -29.797 1 88 200 LEU B N 1
ATOM 7907 C CA . LEU B 1 200 ? 10.992 -36.969 -30.953 1 88 200 LEU B CA 1
ATOM 7908 C C . LEU B 1 200 ? 10.594 -37.656 -32.25 1 88 200 LEU B C 1
ATOM 7910 O O . LEU B 1 200 ? 10.219 -37.031 -33.219 1 88 200 LEU B O 1
ATOM 7914 N N . ALA B 1 201 ? 10.758 -38.875 -32.219 1 84.69 201 ALA B N 1
ATOM 7915 C CA . ALA B 1 201 ? 10.375 -39.656 -33.406 1 84.69 201 ALA B CA 1
ATOM 7916 C C . ALA B 1 201 ? 8.883 -39.531 -33.656 1 84.69 201 ALA B C 1
ATOM 7918 O O . ALA B 1 201 ? 8.461 -39.406 -34.812 1 84.69 201 ALA B O 1
ATOM 7919 N N . ALA B 1 202 ? 8.133 -39.625 -32.656 1 86.94 202 ALA B N 1
ATOM 7920 C CA . ALA B 1 202 ? 6.684 -39.5 -32.781 1 86.94 202 ALA B CA 1
ATOM 7921 C C . ALA B 1 202 ? 6.309 -38.125 -33.312 1 86.94 202 ALA B C 1
ATOM 7923 O O . ALA B 1 202 ? 5.438 -38 -34.188 1 86.94 202 ALA B O 1
ATOM 7924 N N . ILE B 1 203 ? 6.953 -37.156 -32.875 1 87.56 203 ILE B N 1
ATOM 7925 C CA . ILE B 1 203 ? 6.664 -35.75 -33.25 1 87.56 203 ILE B CA 1
ATOM 7926 C C . ILE B 1 203 ? 7.109 -35.531 -34.688 1 87.56 203 ILE B C 1
ATOM 7928 O O . ILE B 1 203 ? 6.453 -34.781 -35.406 1 87.56 203 ILE B O 1
ATOM 7932 N N . SER B 1 204 ? 8.188 -36.094 -35.031 1 78.38 204 SER B N 1
ATOM 7933 C CA . SER B 1 204 ? 8.75 -35.906 -36.375 1 78.38 204 SER B CA 1
ATOM 7934 C C . SER B 1 204 ? 7.812 -36.406 -37.438 1 78.38 204 SER B C 1
ATOM 7936 O O . SER B 1 204 ? 7.91 -36.031 -38.594 1 78.38 204 SER B O 1
ATOM 7938 N N . ALA B 1 205 ? 6.953 -37.219 -37 1 74.31 205 ALA B N 1
ATOM 7939 C CA . ALA B 1 205 ? 5.961 -37.719 -37.969 1 74.31 205 ALA B CA 1
ATOM 7940 C C . ALA B 1 205 ? 4.98 -36.625 -38.344 1 74.31 205 ALA B C 1
ATOM 7942 O O . ALA B 1 205 ? 4.301 -36.719 -39.375 1 74.31 205 ALA B O 1
ATOM 7943 N N . GLN B 1 206 ? 4.922 -35.625 -37.594 1 79 206 GLN B N 1
ATOM 7944 C CA . GLN B 1 206 ? 4.129 -34.438 -37.875 1 79 206 GLN B CA 1
ATOM 7945 C C . GLN B 1 206 ? 5.008 -33.188 -37.938 1 79 206 GLN B C 1
ATOM 7947 O O . GLN B 1 206 ? 5.16 -32.5 -36.969 1 79 206 GLN B O 1
ATOM 7952 N N . PRO B 1 207 ? 5.406 -32.812 -39.062 1 74.56 207 PRO B N 1
ATOM 7953 C CA . PRO B 1 207 ? 6.406 -31.75 -39.25 1 74.56 207 PRO B CA 1
ATOM 7954 C C . PRO B 1 207 ? 5.965 -30.422 -38.625 1 74.56 207 PRO B C 1
ATOM 7956 O O . PRO B 1 207 ? 6.801 -29.641 -38.156 1 74.56 207 PRO B O 1
ATOM 7959 N N . SER B 1 208 ? 4.738 -30.156 -38.594 1 76 208 SER B N 1
ATOM 7960 C CA . SER B 1 208 ? 4.254 -28.875 -38.062 1 76 208 SER B CA 1
ATOM 7961 C C . SER B 1 208 ? 4.508 -28.766 -36.562 1 76 208 SER B C 1
ATOM 7963 O O . SER B 1 208 ? 4.656 -27.672 -36.031 1 76 208 SER B O 1
ATOM 7965 N N . LEU B 1 209 ? 4.535 -29.891 -35.906 1 82.31 209 LEU B N 1
ATOM 7966 C CA . LEU B 1 209 ? 4.766 -29.891 -34.469 1 82.31 209 LEU B CA 1
ATOM 7967 C C . LEU B 1 209 ? 6.227 -29.594 -34.156 1 82.31 209 LEU B C 1
ATOM 7969 O O . LEU B 1 209 ? 6.531 -29.016 -33.125 1 82.31 209 LEU B O 1
ATOM 7973 N N . LEU B 1 210 ? 7.074 -29.938 -35.062 1 81.94 210 LEU B N 1
ATOM 7974 C CA . LEU B 1 210 ? 8.508 -29.781 -34.844 1 81.94 210 LEU B CA 1
ATOM 7975 C C . LEU B 1 210 ? 8.898 -28.312 -34.875 1 81.94 210 LEU B C 1
ATOM 7977 O O . LEU B 1 210 ? 9.844 -27.906 -34.188 1 81.94 210 LEU B O 1
ATOM 7981 N N . THR B 1 211 ? 8.18 -27.531 -35.562 1 80.94 211 THR B N 1
ATOM 7982 C CA . THR B 1 211 ? 8.492 -26.109 -35.688 1 80.94 211 THR B CA 1
ATOM 7983 C C . THR B 1 211 ? 8.211 -25.391 -34.375 1 80.94 211 THR B C 1
ATOM 7985 O O . THR B 1 211 ? 8.766 -24.312 -34.125 1 80.94 211 THR B O 1
ATOM 7988 N N . ARG B 1 212 ? 7.398 -26.016 -33.625 1 83.62 212 ARG B N 1
ATOM 7989 C CA . ARG B 1 212 ? 7.125 -25.422 -32.312 1 83.62 212 ARG B CA 1
ATOM 7990 C C . ARG B 1 212 ? 8.336 -25.547 -31.391 1 83.62 212 ARG B C 1
ATOM 7992 O O . ARG B 1 212 ? 8.609 -24.641 -30.594 1 83.62 212 ARG B O 1
ATOM 7999 N N . VAL B 1 213 ? 9 -26.641 -31.547 1 90 213 VAL B N 1
ATOM 8000 C CA . VAL B 1 213 ? 10.141 -26.922 -30.672 1 90 213 VAL B CA 1
ATOM 8001 C C . VAL B 1 213 ? 11.414 -26.328 -31.266 1 90 213 VAL B C 1
ATOM 8003 O O . VAL B 1 213 ? 12.289 -25.859 -30.531 1 90 213 VAL B O 1
ATOM 8006 N N . ILE B 1 214 ? 11.43 -26.359 -32.625 1 90.75 214 ILE B N 1
ATOM 8007 C CA . ILE B 1 214 ? 12.609 -25.875 -33.312 1 90.75 214 ILE B CA 1
ATOM 8008 C C . ILE B 1 214 ? 12.258 -24.625 -34.125 1 90.75 214 ILE B C 1
ATOM 8010 O O . ILE B 1 214 ? 11.773 -24.703 -35.25 1 90.75 214 ILE B O 1
ATOM 8014 N N . PRO B 1 215 ? 12.617 -23.516 -33.562 1 89.06 215 PRO B N 1
ATOM 8015 C CA . PRO B 1 215 ? 12.352 -22.281 -34.281 1 89.06 215 PRO B CA 1
ATOM 8016 C C . PRO B 1 215 ? 13.016 -22.266 -35.656 1 89.06 215 PRO B C 1
ATOM 8018 O O . PRO B 1 215 ? 14.156 -22.719 -35.812 1 89.06 215 PRO B O 1
ATOM 8021 N N . VAL B 1 216 ? 12.367 -21.734 -36.594 1 83.81 216 VAL B N 1
ATOM 8022 C CA . VAL B 1 216 ? 12.797 -21.781 -37.969 1 83.81 216 VAL B CA 1
ATOM 8023 C C . VAL B 1 216 ? 13.867 -20.734 -38.219 1 83.81 216 VAL B C 1
ATOM 8025 O O . VAL B 1 216 ? 13.914 -19.703 -37.531 1 83.81 216 VAL B O 1
ATOM 8028 N N . GLY B 1 217 ? 14.695 -21.016 -39.188 1 83.94 217 GLY B N 1
ATOM 8029 C CA . GLY B 1 217 ? 15.641 -20.016 -39.656 1 83.94 217 GLY B CA 1
ATOM 8030 C C . GLY B 1 217 ? 17.031 -20.203 -39.062 1 83.94 217 GLY B C 1
ATOM 8031 O O . GLY B 1 217 ? 17.953 -19.469 -39.438 1 83.94 217 GLY B O 1
ATOM 8032 N N . GLN B 1 218 ? 17.219 -21.188 -38.25 1 90.75 218 GLN B N 1
ATOM 8033 C CA . GLN B 1 218 ? 18.531 -21.391 -37.656 1 90.75 218 GLN B CA 1
ATOM 8034 C C . GLN B 1 218 ? 19.453 -22.172 -38.625 1 90.75 218 GLN B C 1
ATOM 8036 O O . GLN B 1 218 ? 18.984 -23.047 -39.344 1 90.75 218 GLN B O 1
ATOM 8041 N N . SER B 1 219 ? 20.781 -21.75 -38.625 1 91.38 219 SER B N 1
ATOM 8042 C CA . SER B 1 219 ? 21.672 -22.359 -39.625 1 91.38 219 SER B CA 1
ATOM 8043 C C . SER B 1 219 ? 23.141 -22.25 -39.188 1 91.38 219 SER B C 1
ATOM 8045 O O . SER B 1 219 ? 23.453 -21.484 -38.281 1 91.38 219 SER B O 1
ATOM 8047 N N . PHE B 1 220 ? 23.906 -23.109 -39.812 1 93.62 220 PHE B N 1
ATOM 8048 C CA . PHE B 1 220 ? 25.344 -23.031 -39.625 1 93.62 220 PHE B CA 1
ATOM 8049 C C . PHE B 1 220 ? 26 -22.188 -40.719 1 93.62 220 PHE B C 1
ATOM 8051 O O . PHE B 1 220 ? 27.234 -22.125 -40.781 1 93.62 220 PHE B O 1
ATOM 8058 N N . ARG B 1 221 ? 25.281 -21.562 -41.5 1 89.69 221 ARG B N 1
ATOM 8059 C CA . ARG B 1 221 ? 25.828 -20.703 -42.562 1 89.69 221 ARG B CA 1
ATOM 8060 C C . ARG B 1 221 ? 26.594 -19.531 -41.969 1 89.69 221 ARG B C 1
ATOM 8062 O O . ARG B 1 221 ? 26.188 -18.969 -40.969 1 89.69 221 ARG B O 1
ATOM 8069 N N . PRO B 1 222 ? 27.594 -19.188 -42.625 1 86.69 222 PRO B N 1
ATOM 8070 C CA . PRO B 1 222 ? 28.484 -18.156 -42.062 1 86.69 222 PRO B CA 1
ATOM 8071 C C . PRO B 1 222 ? 27.766 -16.844 -41.812 1 86.69 222 PRO B C 1
ATOM 8073 O O . PRO B 1 222 ? 28.094 -16.125 -40.844 1 86.69 222 PRO B O 1
ATOM 8076 N N . GLU B 1 223 ? 26.781 -16.562 -42.531 1 85.75 223 GLU B N 1
ATOM 8077 C CA . GLU B 1 223 ? 26.078 -15.297 -42.375 1 85.75 223 GLU B CA 1
ATOM 8078 C C . GLU B 1 223 ? 25.172 -15.312 -41.156 1 85.75 223 GLU B C 1
ATOM 8080 O O . GLU B 1 223 ? 24.844 -14.258 -40.625 1 85.75 223 GLU B O 1
ATOM 8085 N N . TRP B 1 224 ? 24.859 -16.438 -40.719 1 90.69 224 TRP B N 1
ATOM 8086 C CA . TRP B 1 224 ? 23.891 -16.562 -39.625 1 90.69 224 TRP B CA 1
ATOM 8087 C C . TRP B 1 224 ? 24.562 -17.094 -38.375 1 90.69 224 TRP B C 1
ATOM 8089 O O . TRP B 1 224 ? 24.141 -16.75 -37.25 1 90.69 224 TRP B O 1
ATOM 8099 N N . TYR B 1 225 ? 25.641 -17.781 -38.469 1 94 225 TYR B N 1
ATOM 8100 C CA . TYR B 1 225 ? 26.219 -18.625 -37.438 1 94 225 TYR B CA 1
ATOM 8101 C C . TYR B 1 225 ? 26.906 -17.766 -36.375 1 94 225 TYR B C 1
ATOM 8103 O O . TYR B 1 225 ? 27.781 -16.969 -36.688 1 94 225 TYR B O 1
ATOM 8111 N N . THR B 1 226 ? 26.484 -17.984 -35.094 1 94.94 226 THR B N 1
ATOM 8112 C CA . THR B 1 226 ? 27.078 -17.281 -33.969 1 94.94 226 THR B CA 1
ATOM 8113 C C . THR B 1 226 ? 27.391 -18.25 -32.812 1 94.94 226 THR B C 1
ATOM 8115 O O . THR B 1 226 ? 27.781 -17.844 -31.734 1 94.94 226 THR B O 1
ATOM 8118 N N . GLY B 1 227 ? 27.078 -19.578 -33.062 1 95.81 227 GLY B N 1
ATOM 8119 C CA . GLY B 1 227 ? 27.312 -20.562 -32 1 95.81 227 GLY B CA 1
ATOM 8120 C C . GLY B 1 227 ? 26.141 -20.703 -31.047 1 95.81 227 GLY B C 1
ATOM 8121 O O . GLY B 1 227 ? 26.172 -21.531 -30.141 1 95.81 227 GLY B O 1
ATOM 8122 N N . ALA B 1 228 ? 25.188 -19.875 -31.188 1 96.31 228 ALA B N 1
ATOM 8123 C CA . ALA B 1 228 ? 24 -19.906 -30.344 1 96.31 228 ALA B CA 1
ATOM 8124 C C . ALA B 1 228 ? 22.812 -20.5 -31.078 1 96.31 228 ALA B C 1
ATOM 8126 O O . ALA B 1 228 ? 22.609 -20.219 -32.281 1 96.31 228 ALA B O 1
ATOM 8127 N N . PHE B 1 229 ? 22.062 -21.312 -30.438 1 96.38 229 PHE B N 1
ATOM 8128 C CA . PHE B 1 229 ? 20.844 -21.891 -30.984 1 96.38 229 PHE B CA 1
ATOM 8129 C C . PHE B 1 229 ? 19.719 -21.859 -29.953 1 96.38 229 PHE B C 1
ATOM 8131 O O . PHE B 1 229 ? 19.969 -21.844 -28.75 1 96.38 229 PHE B O 1
ATOM 8138 N N . ALA B 1 230 ? 18.547 -21.781 -30.453 1 95.62 230 ALA B N 1
ATOM 8139 C CA . ALA B 1 230 ? 17.375 -21.656 -29.578 1 95.62 230 ALA B CA 1
ATOM 8140 C C . ALA B 1 230 ? 16.391 -22.797 -29.828 1 95.62 230 ALA B C 1
ATOM 8142 O O . ALA B 1 230 ? 16.172 -23.203 -30.969 1 95.62 230 ALA B O 1
ATOM 8143 N N . PHE B 1 231 ? 15.812 -23.312 -28.781 1 95.5 231 PHE B N 1
ATOM 8144 C CA . PHE B 1 231 ? 14.727 -24.281 -28.812 1 95.5 231 PHE B CA 1
ATOM 8145 C C . PHE B 1 231 ? 13.617 -23.891 -27.844 1 95.5 231 PHE B C 1
ATOM 8147 O O . PHE B 1 231 ? 13.82 -23.031 -26.984 1 95.5 231 PHE B O 1
ATOM 8154 N N . ARG B 1 232 ? 12.477 -24.469 -28.031 1 93.81 232 ARG B N 1
ATOM 8155 C CA . ARG B 1 232 ? 11.344 -24.141 -27.172 1 93.81 232 ARG B CA 1
ATOM 8156 C C . ARG B 1 232 ? 10.742 -25.406 -26.562 1 93.81 232 ARG B C 1
ATOM 8158 O O . ARG B 1 232 ? 10.648 -26.438 -27.219 1 93.81 232 ARG B O 1
ATOM 8165 N N . PHE B 1 233 ? 10.406 -25.281 -25.25 1 93.5 233 PHE B N 1
ATOM 8166 C CA . PHE B 1 233 ? 9.758 -26.391 -24.547 1 93.5 233 PHE B CA 1
ATOM 8167 C C . PHE B 1 233 ? 8.578 -25.875 -23.719 1 93.5 233 PHE B C 1
ATOM 8169 O O . PHE B 1 233 ? 8.578 -24.734 -23.266 1 93.5 233 PHE B O 1
ATOM 8176 N N . TRP B 1 234 ? 7.586 -26.703 -23.641 1 91.69 234 TRP B N 1
ATOM 8177 C CA . TRP B 1 234 ? 6.418 -26.391 -22.812 1 91.69 234 TRP B CA 1
ATOM 8178 C C . TRP B 1 234 ? 6.637 -26.828 -21.375 1 91.69 234 TRP B C 1
ATOM 8180 O O . TRP B 1 234 ? 6.938 -28 -21.109 1 91.69 234 TRP B O 1
ATOM 8190 N N . ARG B 1 235 ? 6.582 -25.891 -20.516 1 88.38 235 ARG B N 1
ATOM 8191 C CA . ARG B 1 235 ? 6.77 -26.203 -19.094 1 88.38 235 ARG B CA 1
ATOM 8192 C C . ARG B 1 235 ? 5.664 -25.578 -18.25 1 88.38 235 ARG B C 1
ATOM 8194 O O . ARG B 1 235 ? 5.535 -24.344 -18.203 1 88.38 235 ARG B O 1
ATOM 8201 N N . PHE B 1 236 ? 4.887 -26.391 -17.609 1 89.12 236 PHE B N 1
ATOM 8202 C CA . PHE B 1 236 ? 3.926 -25.969 -16.594 1 89.12 236 PHE B CA 1
ATOM 8203 C C . PHE B 1 236 ? 3 -24.891 -17.141 1 89.12 236 PHE B C 1
ATOM 8205 O O . PHE B 1 236 ? 2.801 -23.844 -16.5 1 89.12 236 PHE B O 1
ATOM 8212 N N . GLY B 1 237 ? 2.611 -25 -18.328 1 87.25 237 GLY B N 1
ATOM 8213 C CA . GLY B 1 237 ? 1.56 -24.172 -18.891 1 87.25 237 GLY B CA 1
ATOM 8214 C C . GLY B 1 237 ? 2.086 -23.062 -19.797 1 87.25 237 GLY B C 1
ATOM 8215 O O . GLY B 1 237 ? 1.31 -22.312 -20.375 1 87.25 237 GLY B O 1
ATOM 8216 N N . HIS B 1 238 ? 3.383 -22.969 -19.953 1 87.56 238 HIS B N 1
ATOM 8217 C CA . HIS B 1 238 ? 3.93 -21.938 -20.828 1 87.56 238 HIS B CA 1
ATOM 8218 C C . HIS B 1 238 ? 5.117 -22.453 -21.625 1 87.56 238 HIS B C 1
ATOM 8220 O O . HIS B 1 238 ? 5.762 -23.438 -21.219 1 87.56 238 HIS B O 1
ATOM 8226 N N . TRP B 1 239 ? 5.352 -21.766 -22.75 1 88.94 239 TRP B N 1
ATOM 8227 C CA . TRP B 1 239 ? 6.512 -22.109 -23.578 1 88.94 239 TRP B CA 1
ATOM 8228 C C . TRP B 1 239 ? 7.742 -21.328 -23.125 1 88.94 239 TRP B C 1
ATOM 8230 O O . TRP B 1 239 ? 7.66 -20.125 -22.844 1 88.94 239 TRP B O 1
ATOM 8240 N N . GLU B 1 240 ? 8.797 -22.109 -22.984 1 89.94 240 GLU B N 1
ATOM 8241 C CA . GLU B 1 240 ? 10.07 -21.516 -22.594 1 89.94 240 GLU B CA 1
ATOM 8242 C C . GLU B 1 240 ? 11.125 -21.688 -23.672 1 89.94 240 GLU B C 1
ATOM 8244 O O . GLU B 1 240 ? 11.305 -22.797 -24.203 1 89.94 240 GLU B O 1
ATOM 8249 N N . GLU B 1 241 ? 11.758 -20.578 -24.062 1 92.62 241 GLU B N 1
ATOM 8250 C CA . GLU B 1 241 ? 12.859 -20.656 -25.016 1 92.62 241 GLU B CA 1
ATOM 8251 C C . GLU B 1 241 ? 14.18 -20.922 -24.312 1 92.62 241 GLU B C 1
ATOM 8253 O O . GLU B 1 241 ? 14.516 -20.234 -23.344 1 92.62 241 GLU B O 1
ATOM 8258 N N . VAL B 1 242 ? 14.828 -21.938 -24.719 1 94.5 242 VAL B N 1
ATOM 8259 C CA . VAL B 1 242 ? 16.125 -22.328 -24.172 1 94.5 242 VAL B CA 1
ATOM 8260 C C . VAL B 1 242 ? 17.234 -22.031 -25.172 1 94.5 242 VAL B C 1
ATOM 8262 O O . VAL B 1 242 ? 17.219 -22.562 -26.297 1 94.5 242 VAL B O 1
ATOM 8265 N N . ILE B 1 243 ? 18.172 -21.172 -24.812 1 95.44 243 ILE B N 1
ATOM 8266 C CA . ILE B 1 243 ? 19.297 -20.812 -25.672 1 95.44 243 ILE B CA 1
ATOM 8267 C C . ILE B 1 243 ? 20.547 -21.562 -25.234 1 95.44 243 ILE B C 1
ATOM 8269 O O . ILE B 1 243 ? 20.891 -21.578 -24.047 1 95.44 243 ILE B O 1
ATOM 8273 N N . ILE B 1 244 ? 21.172 -22.234 -26.172 1 96.44 244 ILE B N 1
ATOM 8274 C CA . ILE B 1 244 ? 22.375 -23.016 -25.844 1 96.44 244 ILE B CA 1
ATOM 8275 C C . ILE B 1 244 ? 23.5 -22.656 -26.812 1 96.44 244 ILE B C 1
ATOM 8277 O O . ILE B 1 244 ? 23.25 -22.094 -27.891 1 96.44 244 ILE B O 1
ATOM 8281 N N . ASP B 1 245 ? 24.719 -22.938 -26.359 1 97.06 245 ASP B N 1
ATOM 8282 C CA . ASP B 1 245 ? 25.812 -22.938 -27.312 1 97.06 245 ASP B CA 1
ATOM 8283 C C . ASP B 1 245 ? 25.906 -24.266 -28.062 1 97.06 245 ASP B C 1
ATOM 8285 O O . ASP B 1 245 ? 25.156 -25.203 -27.75 1 97.06 245 ASP B O 1
ATOM 8289 N N . ASP B 1 246 ? 26.734 -24.344 -29.109 1 96.81 246 ASP B N 1
ATOM 8290 C CA . ASP B 1 246 ? 26.719 -25.547 -29.953 1 96.81 246 ASP B CA 1
ATOM 8291 C C . ASP B 1 246 ? 27.906 -26.453 -29.609 1 96.81 246 ASP B C 1
ATOM 8293 O O . ASP B 1 246 ? 28.328 -27.25 -30.438 1 96.81 246 ASP B O 1
ATOM 8297 N N . ARG B 1 247 ? 28.453 -26.281 -28.438 1 96.81 247 ARG B N 1
ATOM 8298 C CA . ARG B 1 247 ? 29.469 -27.234 -27.984 1 96.81 247 ARG B CA 1
ATOM 8299 C C . ARG B 1 247 ? 28.844 -28.531 -27.5 1 96.81 247 ARG B C 1
ATOM 8301 O O . ARG B 1 247 ? 28.094 -28.516 -26.516 1 96.81 247 ARG B O 1
ATOM 8308 N N . LEU B 1 248 ? 29.156 -29.641 -28.109 1 96.75 248 LEU B N 1
ATOM 8309 C CA . LEU B 1 248 ? 28.516 -30.922 -27.828 1 96.75 248 LEU B CA 1
ATOM 8310 C C . LEU B 1 248 ? 29.516 -31.906 -27.234 1 96.75 248 LEU B C 1
ATOM 8312 O O . LEU B 1 248 ? 30.688 -31.891 -27.594 1 96.75 248 LEU B O 1
ATOM 8316 N N . PRO B 1 249 ? 29.078 -32.688 -26.25 1 94.94 249 PRO B N 1
ATOM 8317 C CA . PRO B 1 249 ? 29.969 -33.719 -25.703 1 94.94 249 PRO B CA 1
ATOM 8318 C C . PRO B 1 249 ? 30.25 -34.844 -26.703 1 94.94 249 PRO B C 1
ATOM 8320 O O . PRO B 1 249 ? 29.328 -35.469 -27.219 1 94.94 249 PRO B O 1
ATOM 8323 N N . VAL B 1 250 ? 31.484 -35.156 -26.984 1 94.19 250 VAL B N 1
ATOM 8324 C CA . VAL B 1 250 ? 31.922 -36.156 -27.938 1 94.19 250 VAL B CA 1
ATOM 8325 C C . VAL B 1 250 ? 33.125 -36.906 -27.375 1 94.19 250 VAL B C 1
ATOM 8327 O O . VAL B 1 250 ? 33.719 -36.5 -26.391 1 94.19 250 VAL B O 1
ATOM 8330 N N . ARG B 1 251 ? 33.281 -38.094 -27.875 1 90.69 251 ARG B N 1
ATOM 8331 C CA . ARG B 1 251 ? 34.531 -38.781 -27.594 1 90.69 251 ARG B CA 1
ATOM 8332 C C . ARG B 1 251 ? 35.688 -38.062 -28.25 1 90.69 251 ARG B C 1
ATOM 8334 O O . ARG B 1 251 ? 35.5 -37.312 -29.219 1 90.69 251 ARG B O 1
ATOM 8341 N N . PRO B 1 252 ? 36.875 -38.562 -27.641 1 83.38 252 PRO B N 1
ATOM 8342 C CA . PRO B 1 252 ? 38.031 -38 -28.328 1 83.38 252 PRO B CA 1
ATOM 8343 C C . PRO B 1 252 ? 38.094 -38.375 -29.797 1 83.38 252 PRO B C 1
ATOM 8345 O O . PRO B 1 252 ? 37.906 -39.562 -30.141 1 83.38 252 PRO B O 1
ATOM 8348 N N . GLY B 1 253 ? 37.906 -37.656 -30.781 1 84.06 253 GLY B N 1
ATOM 8349 C CA . GLY B 1 253 ? 37.875 -37.938 -32.219 1 84.06 253 GLY B CA 1
ATOM 8350 C C . GLY B 1 253 ? 36.656 -37.344 -32.906 1 84.06 253 GLY B C 1
ATOM 8351 O O . GLY B 1 253 ? 36.562 -37.375 -34.125 1 84.06 253 GLY B O 1
ATOM 8352 N N . GLY B 1 254 ? 35.719 -37.062 -32.062 1 89 254 GLY B N 1
ATOM 8353 C CA . GLY B 1 254 ? 34.594 -36.344 -32.656 1 89 254 GLY B CA 1
ATOM 8354 C C . GLY B 1 254 ? 33.312 -37.188 -32.75 1 89 254 GLY B C 1
ATOM 8355 O O . GLY B 1 254 ? 32.312 -36.75 -33.312 1 89 254 GLY B O 1
ATOM 8356 N N . GLN B 1 255 ? 33.406 -38.375 -32.25 1 88.44 255 GLN B N 1
ATOM 8357 C CA . GLN B 1 255 ? 32.25 -39.25 -32.281 1 88.44 255 GLN B CA 1
ATOM 8358 C C . GLN B 1 255 ? 31.203 -38.812 -31.266 1 88.44 255 GLN B C 1
ATOM 8360 O O . GLN B 1 255 ? 31.484 -38.75 -30.062 1 88.44 255 GLN B O 1
ATOM 8365 N N . PRO B 1 256 ? 29.984 -38.531 -31.719 1 88.75 256 PRO B N 1
ATOM 8366 C CA . PRO B 1 256 ? 28.953 -38.062 -30.766 1 88.75 256 PRO B CA 1
ATOM 8367 C C . PRO B 1 256 ? 28.641 -39.125 -29.703 1 88.75 256 PRO B C 1
ATOM 8369 O O . PRO B 1 256 ? 28.594 -40.312 -30.016 1 88.75 256 PRO B O 1
ATOM 8372 N N . LEU B 1 257 ? 28.484 -38.781 -28.516 1 88.62 257 LEU B N 1
ATOM 8373 C CA . LEU B 1 257 ? 28.25 -39.656 -27.391 1 88.62 257 LEU B CA 1
ATOM 8374 C C . LEU B 1 257 ? 26.766 -39.875 -27.156 1 88.62 257 LEU B C 1
ATOM 8376 O O . LEU B 1 257 ? 26.328 -40.969 -26.812 1 88.62 257 LEU B O 1
ATOM 8380 N N . PHE B 1 258 ? 25.984 -38.906 -27.297 1 92.44 258 PHE B N 1
ATOM 8381 C CA . PHE B 1 258 ? 24.562 -38.938 -26.969 1 92.44 258 PHE B CA 1
ATOM 8382 C C . PHE B 1 258 ? 23.703 -38.844 -28.219 1 92.44 258 PHE B C 1
ATOM 8384 O O . PHE B 1 258 ? 24.125 -39.281 -29.297 1 92.44 258 PHE B O 1
ATOM 8391 N N . VAL B 1 259 ? 22.5 -38.344 -28.156 1 90 259 VAL B N 1
ATOM 8392 C CA . VAL B 1 259 ? 21.609 -38.344 -29.312 1 90 259 VAL B CA 1
ATOM 8393 C C . VAL B 1 259 ? 22.281 -37.656 -30.484 1 90 259 VAL B C 1
ATOM 8395 O O . VAL B 1 259 ? 22.938 -36.594 -30.297 1 90 259 VAL B O 1
ATOM 8398 N N . HIS B 1 260 ? 22.219 -38.219 -31.656 1 90.38 260 HIS B N 1
ATOM 8399 C CA . HIS B 1 260 ? 22.781 -37.656 -32.875 1 90.38 260 HIS B CA 1
ATOM 8400 C C . HIS B 1 260 ? 22.109 -38.188 -34.125 1 90.38 260 HIS B C 1
ATOM 8402 O O . HIS B 1 260 ? 21.297 -39.125 -34.031 1 90.38 260 HIS B O 1
ATOM 8408 N N . SER B 1 261 ? 22.391 -37.531 -35.188 1 88.69 261 SER B N 1
ATOM 8409 C CA . SER B 1 261 ? 21.844 -37.969 -36.469 1 88.69 261 SER B CA 1
ATOM 8410 C C . SER B 1 261 ? 22.766 -39 -37.156 1 88.69 261 SER B C 1
ATOM 8412 O O . SER B 1 261 ? 23.984 -38.938 -37 1 88.69 261 SER B O 1
ATOM 8414 N N . GLY B 1 262 ? 22.141 -39.938 -37.844 1 83.75 262 GLY B N 1
ATOM 8415 C CA . GLY B 1 262 ? 22.906 -40.875 -38.656 1 83.75 262 GLY B CA 1
ATOM 8416 C C . GLY B 1 262 ? 23.625 -40.156 -39.812 1 83.75 262 GLY B C 1
ATOM 8417 O O . GLY B 1 262 ? 24.609 -40.688 -40.344 1 83.75 262 GLY B O 1
ATOM 8418 N N . ARG B 1 263 ? 23.125 -39 -40.094 1 85.62 263 ARG B N 1
ATOM 8419 C CA . ARG B 1 263 ? 23.828 -38.156 -41.062 1 85.62 263 ARG B CA 1
ATOM 8420 C C . ARG B 1 263 ? 24.953 -37.375 -40.406 1 85.62 263 ARG B C 1
ATOM 8422 O O . ARG B 1 263 ? 24.703 -36.531 -39.531 1 85.62 263 ARG B O 1
ATOM 8429 N N . SER B 1 264 ? 26.109 -37.594 -40.875 1 83.56 264 SER B N 1
ATOM 8430 C CA . SER B 1 264 ? 27.312 -37.125 -40.188 1 83.56 264 SER B CA 1
ATOM 8431 C C . SER B 1 264 ? 27.375 -35.594 -40.156 1 83.56 264 SER B C 1
ATOM 8433 O O . SER B 1 264 ? 28.078 -35.031 -39.312 1 83.56 264 SER B O 1
ATOM 8435 N N . ASN B 1 265 ? 26.609 -34.906 -40.969 1 88.88 265 ASN B N 1
ATOM 8436 C CA . ASN B 1 265 ? 26.719 -33.469 -41 1 88.88 265 ASN B CA 1
ATOM 8437 C C . ASN B 1 265 ? 25.469 -32.781 -40.406 1 88.88 265 ASN B C 1
ATOM 8439 O O . ASN B 1 265 ? 25.328 -31.578 -40.438 1 88.88 265 ASN B O 1
ATOM 8443 N N . GLU B 1 266 ? 24.516 -33.531 -39.875 1 92.56 266 GLU B N 1
ATOM 8444 C CA . GLU B 1 266 ? 23.281 -33 -39.312 1 92.56 266 GLU B CA 1
ATOM 8445 C C . GLU B 1 266 ? 23.344 -32.969 -37.781 1 92.56 266 GLU B C 1
ATOM 8447 O O . GLU B 1 266 ? 23.719 -33.969 -37.156 1 92.56 266 GLU B O 1
ATOM 8452 N N . PHE B 1 267 ? 22.859 -31.797 -37.156 1 94.69 267 PHE B N 1
ATOM 8453 C CA . PHE B 1 267 ? 23.172 -31.688 -35.719 1 94.69 267 PHE B CA 1
ATOM 8454 C C . PHE B 1 267 ? 21.938 -31.25 -34.938 1 94.69 267 PHE B C 1
ATOM 8456 O O . PHE B 1 267 ? 22 -31.109 -33.719 1 94.69 267 PHE B O 1
ATOM 8463 N N . TRP B 1 268 ? 20.703 -31.109 -35.469 1 92.44 268 TRP B N 1
ATOM 8464 C CA . TRP B 1 268 ? 19.547 -30.609 -34.75 1 92.44 268 TRP B CA 1
ATOM 8465 C C . TRP B 1 268 ? 19.172 -31.547 -33.594 1 92.44 268 TRP B C 1
ATOM 8467 O O . TRP B 1 268 ? 18.781 -31.094 -32.5 1 92.44 268 TRP B O 1
ATOM 8477 N N . PRO B 1 269 ? 19.328 -32.875 -33.75 1 92.25 269 PRO B N 1
ATOM 8478 C CA . PRO B 1 269 ? 18.938 -33.719 -32.656 1 92.25 269 PRO B CA 1
ATOM 8479 C C . PRO B 1 269 ? 19.859 -33.562 -31.438 1 92.25 269 PRO B C 1
ATOM 8481 O O . PRO B 1 269 ? 19.375 -33.531 -30.297 1 92.25 269 PRO B O 1
ATOM 8484 N N . ALA B 1 270 ? 21.172 -33.469 -31.734 1 94.5 270 ALA B N 1
ATOM 8485 C CA . ALA B 1 270 ? 22.125 -33.312 -30.656 1 94.5 270 ALA B CA 1
ATOM 8486 C C . ALA B 1 270 ? 21.938 -32 -29.922 1 94.5 270 ALA B C 1
ATOM 8488 O O . ALA B 1 270 ? 22.031 -31.922 -28.703 1 94.5 270 ALA B O 1
ATOM 8489 N N . LEU B 1 271 ? 21.688 -30.984 -30.688 1 96.31 271 LEU B N 1
ATOM 8490 C CA . LEU B 1 271 ? 21.469 -29.656 -30.109 1 96.31 271 LEU B CA 1
ATOM 8491 C C . LEU B 1 271 ? 20.172 -29.625 -29.312 1 96.31 271 LEU B C 1
ATOM 8493 O O . LEU B 1 271 ? 20.094 -29 -28.25 1 96.31 271 LEU B O 1
ATOM 8497 N N . LEU B 1 272 ? 19.141 -30.266 -29.812 1 94.94 272 LEU B N 1
ATOM 8498 C CA . LEU B 1 272 ? 17.875 -30.312 -29.094 1 94.94 272 LEU B CA 1
ATOM 8499 C C . LEU B 1 272 ? 18.047 -31.047 -27.766 1 94.94 272 LEU B C 1
ATOM 8501 O O . LEU B 1 272 ? 17.516 -30.594 -26.734 1 94.94 272 LEU B O 1
ATOM 8505 N N . GLU B 1 273 ? 18.719 -32.125 -27.781 1 95.19 273 GLU B N 1
ATOM 8506 C CA . GLU B 1 273 ? 18.969 -32.875 -26.547 1 95.19 273 GLU B CA 1
ATOM 8507 C C . GLU B 1 273 ? 19.719 -32 -25.531 1 95.19 273 GLU B C 1
ATOM 8509 O O . GLU B 1 273 ? 19.422 -32.062 -24.344 1 95.19 273 GLU B O 1
ATOM 8514 N N . LYS B 1 274 ? 20.734 -31.312 -26.031 1 96.25 274 LYS B N 1
ATOM 8515 C CA . LYS B 1 274 ? 21.484 -30.438 -25.125 1 96.25 274 LYS B CA 1
ATOM 8516 C C . LYS B 1 274 ? 20.562 -29.391 -24.5 1 96.25 274 LYS B C 1
ATOM 8518 O O . LYS B 1 274 ? 20.656 -29.109 -23.297 1 96.25 274 LYS B O 1
ATOM 8523 N N . ALA B 1 275 ? 19.75 -28.797 -25.328 1 96.19 275 ALA B N 1
ATOM 8524 C CA . ALA B 1 275 ? 18.797 -27.812 -24.812 1 96.19 275 ALA B CA 1
ATOM 8525 C C . ALA B 1 275 ? 17.875 -28.422 -23.766 1 96.19 275 ALA B C 1
ATOM 8527 O O . ALA B 1 275 ? 17.594 -27.797 -22.734 1 96.19 275 ALA B O 1
ATOM 8528 N N . TYR B 1 276 ? 17.375 -29.609 -24.016 1 94.44 276 TYR B N 1
ATOM 8529 C CA . TYR B 1 276 ? 16.5 -30.312 -23.078 1 94.44 276 TYR B CA 1
ATOM 8530 C C . TYR B 1 276 ? 17.25 -30.688 -21.812 1 94.44 276 TYR B C 1
ATOM 8532 O O . TYR B 1 276 ? 16.688 -30.641 -20.703 1 94.44 276 TYR B O 1
ATOM 8540 N N . ALA B 1 277 ? 18.5 -31.062 -21.969 1 93.25 277 ALA B N 1
ATOM 8541 C CA . ALA B 1 277 ? 19.359 -31.344 -20.812 1 93.25 277 ALA B CA 1
ATOM 8542 C C . ALA B 1 277 ? 19.531 -30.109 -19.938 1 93.25 277 ALA B C 1
ATOM 8544 O O . ALA B 1 277 ? 19.469 -30.188 -18.703 1 93.25 277 ALA B O 1
ATOM 8545 N N . LYS B 1 278 ? 19.797 -29.062 -20.609 1 92.75 278 LYS B N 1
ATOM 8546 C CA . LYS B 1 278 ? 19.922 -27.797 -19.875 1 92.75 278 LYS B CA 1
ATOM 8547 C C . LYS B 1 278 ? 18.641 -27.484 -19.109 1 92.75 278 LYS B C 1
ATOM 8549 O O . LYS B 1 278 ? 18.688 -27.094 -17.938 1 92.75 278 LYS B O 1
ATOM 8554 N N . LEU B 1 279 ? 17.547 -27.625 -19.797 1 90 279 LEU B N 1
ATOM 8555 C CA . LEU B 1 279 ? 16.25 -27.359 -19.188 1 90 279 LEU B CA 1
ATOM 8556 C C . LEU B 1 279 ? 16.031 -28.203 -17.953 1 90 279 LEU B C 1
ATOM 8558 O O . LEU B 1 279 ? 15.422 -27.766 -16.984 1 90 279 LEU B O 1
ATOM 8562 N N . ASN B 1 280 ? 16.531 -29.359 -17.969 1 87.38 280 ASN B N 1
ATOM 8563 C CA . ASN B 1 280 ? 16.312 -30.297 -16.875 1 87.38 280 ASN B CA 1
ATOM 8564 C C . ASN B 1 280 ? 17.5 -30.344 -15.922 1 87.38 280 ASN B C 1
ATOM 8566 O O . ASN B 1 280 ? 17.484 -31.062 -14.93 1 87.38 280 ASN B O 1
ATOM 8570 N N . GLY B 1 281 ? 18.609 -29.672 -16.266 1 83.31 281 GLY B N 1
ATOM 8571 C CA . GLY B 1 281 ? 19.703 -29.516 -15.312 1 83.31 281 GLY B CA 1
ATOM 8572 C C . GLY B 1 281 ? 21.016 -30.125 -15.812 1 83.31 281 GLY B C 1
ATOM 8573 O O . GLY B 1 281 ? 22.078 -29.531 -15.641 1 83.31 281 GLY B O 1
ATOM 8574 N N . SER B 1 282 ? 20.922 -31.328 -16.391 1 88.62 282 SER B N 1
ATOM 8575 C CA . SER B 1 282 ? 22.109 -32.031 -16.891 1 88.62 282 SER B CA 1
ATOM 8576 C C . SER B 1 282 ? 21.719 -33.125 -17.891 1 88.62 282 SER B C 1
ATOM 8578 O O . SER B 1 282 ? 20.531 -33.438 -18.031 1 88.62 282 SER B O 1
ATOM 8580 N N . TYR B 1 283 ? 22.703 -33.656 -18.547 1 91 283 TYR B N 1
ATOM 8581 C CA . TYR B 1 283 ? 22.453 -34.781 -19.438 1 91 283 TYR B CA 1
ATOM 8582 C C . TYR B 1 283 ? 21.984 -36 -18.641 1 91 283 TYR B C 1
ATOM 8584 O O . TYR B 1 283 ? 21.047 -36.688 -19.047 1 91 283 TYR B O 1
ATOM 8592 N N . GLU B 1 284 ? 22.5 -36.188 -17.469 1 87.62 284 GLU B N 1
ATOM 8593 C CA . GLU B 1 284 ? 22.109 -37.312 -16.641 1 87.62 284 GLU B CA 1
ATOM 8594 C C . GLU B 1 284 ? 20.641 -37.188 -16.203 1 87.62 284 GLU B C 1
ATOM 8596 O O . GLU B 1 284 ? 19.984 -38.219 -15.984 1 87.62 284 GLU B O 1
ATOM 8601 N N . ALA B 1 285 ? 20.234 -36 -16.047 1 85.56 285 ALA B N 1
ATOM 8602 C CA . ALA B 1 285 ? 18.859 -35.781 -15.641 1 85.56 285 ALA B CA 1
ATOM 8603 C C . ALA B 1 285 ? 17.875 -36.375 -16.656 1 85.56 285 ALA B C 1
ATOM 8605 O O . ALA B 1 285 ? 16.703 -36.594 -16.359 1 85.56 285 ALA B O 1
ATOM 8606 N N . LEU B 1 286 ? 18.328 -36.625 -17.812 1 88.56 286 LEU B N 1
ATOM 8607 C CA . LEU B 1 286 ? 17.484 -37.188 -18.859 1 88.56 286 LEU B CA 1
ATOM 8608 C C . LEU B 1 286 ? 17.5 -38.719 -18.828 1 88.56 286 LEU B C 1
ATOM 8610 O O . LEU B 1 286 ? 16.797 -39.344 -19.609 1 88.56 286 LEU B O 1
ATOM 8614 N N . ASN B 1 287 ? 18.25 -39.156 -17.75 1 85.44 287 ASN B N 1
ATOM 8615 C CA . ASN B 1 287 ? 18.219 -40.594 -17.609 1 85.44 287 ASN B CA 1
ATOM 8616 C C . ASN B 1 287 ? 16.875 -41.094 -17.109 1 85.44 287 ASN B C 1
ATOM 8618 O O . ASN B 1 287 ? 16.359 -40.594 -16.094 1 85.44 287 ASN B O 1
ATOM 8622 N N . VAL B 1 288 ? 16.219 -41.938 -17.766 1 80.19 288 VAL B N 1
ATOM 8623 C CA . VAL B 1 288 ? 14.953 -42.594 -17.406 1 80.19 288 VAL B CA 1
ATOM 8624 C C . VAL B 1 288 ? 13.82 -41.562 -17.406 1 80.19 288 VAL B C 1
ATOM 8626 O O . VAL B 1 288 ? 13.977 -40.438 -16.891 1 80.19 288 VAL B O 1
ATOM 8629 N N . GLY B 1 289 ? 12.859 -41.781 -17.969 1 82.56 289 GLY B N 1
ATOM 8630 C CA . GLY B 1 289 ? 11.688 -40.906 -18.062 1 82.56 289 GLY B CA 1
ATOM 8631 C C . GLY B 1 289 ? 10.523 -41.562 -18.766 1 82.56 289 GLY B C 1
ATOM 8632 O O . GLY B 1 289 ? 10.578 -42.75 -19.094 1 82.56 289 GLY B O 1
ATOM 8633 N N . LEU B 1 290 ? 9.523 -40.812 -18.797 1 86.38 290 LEU B N 1
ATOM 8634 C CA . LEU B 1 290 ? 8.32 -41.281 -19.484 1 86.38 290 LEU B CA 1
ATOM 8635 C C . LEU B 1 290 ? 8.141 -40.594 -20.812 1 86.38 290 LEU B C 1
ATOM 8637 O O . LEU B 1 290 ? 8.336 -39.375 -20.922 1 86.38 290 LEU B O 1
ATOM 8641 N N . VAL B 1 291 ? 7.816 -41.375 -21.781 1 90.5 291 VAL B N 1
ATOM 8642 C CA . VAL B 1 291 ? 7.633 -40.844 -23.125 1 90.5 291 VAL B CA 1
ATOM 8643 C C . VAL B 1 291 ? 6.578 -39.719 -23.094 1 90.5 291 VAL B C 1
ATOM 8645 O O . VAL B 1 291 ? 6.719 -38.719 -23.766 1 90.5 291 VAL B O 1
ATOM 8648 N N . GLY B 1 292 ? 5.582 -39.969 -22.297 1 91.38 292 GLY B N 1
ATOM 8649 C CA . GLY B 1 292 ? 4.52 -39 -22.188 1 91.38 292 GLY B CA 1
ATOM 8650 C C . GLY B 1 292 ? 5.012 -37.656 -21.703 1 91.38 292 GLY B C 1
ATOM 8651 O O . GLY B 1 292 ? 4.531 -36.594 -22.172 1 91.38 292 GLY B O 1
ATOM 8652 N N . ASP B 1 293 ? 5.941 -37.594 -20.797 1 90.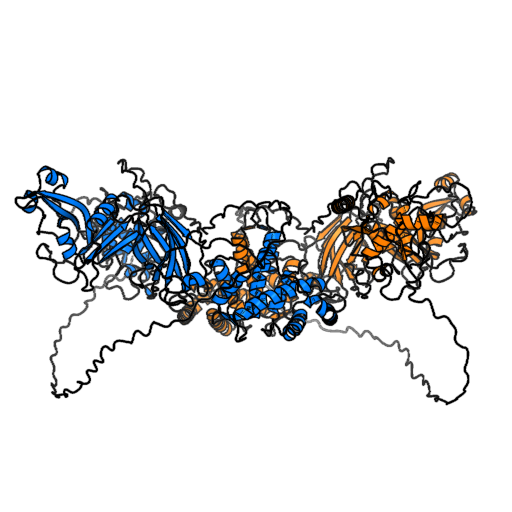81 293 ASP B N 1
ATOM 8653 C CA . ASP B 1 293 ? 6.496 -36.344 -20.281 1 90.81 293 ASP B CA 1
ATOM 8654 C C . ASP B 1 293 ? 7.211 -35.594 -21.391 1 90.81 293 ASP B C 1
ATOM 8656 O O . ASP B 1 293 ? 7.066 -34.375 -21.484 1 90.81 293 ASP B O 1
ATOM 8660 N N . ALA B 1 294 ? 7.949 -36.312 -22.125 1 92.62 294 ALA B N 1
ATOM 8661 C CA . ALA B 1 294 ? 8.672 -35.656 -23.219 1 92.62 294 ALA B CA 1
ATOM 8662 C C . ALA B 1 294 ? 7.707 -35.125 -24.266 1 92.62 294 ALA B C 1
ATOM 8664 O O . ALA B 1 294 ? 7.91 -34.031 -24.812 1 92.62 294 ALA B O 1
ATOM 8665 N N . MET B 1 295 ? 6.707 -35.875 -24.578 1 93.5 295 MET B N 1
ATOM 8666 C CA . MET B 1 295 ? 5.715 -35.438 -25.547 1 93.5 295 MET B CA 1
ATOM 8667 C C . MET B 1 295 ? 5.031 -34.156 -25.062 1 93.5 295 MET B C 1
ATOM 8669 O O . MET B 1 295 ? 4.867 -33.188 -25.812 1 93.5 295 MET B O 1
ATOM 8673 N N . ASP B 1 296 ? 4.668 -34.188 -23.797 1 93 296 ASP B N 1
ATOM 8674 C CA . ASP B 1 296 ? 4.055 -33 -23.219 1 93 296 ASP B CA 1
ATOM 8675 C C . ASP B 1 296 ? 4.988 -31.781 -23.328 1 93 296 ASP B C 1
ATOM 8677 O O . ASP B 1 296 ? 4.566 -30.688 -23.719 1 93 296 ASP B O 1
ATOM 8681 N N . ASP B 1 297 ? 6.203 -31.969 -22.984 1 92.81 297 ASP B N 1
ATOM 8682 C CA . ASP B 1 297 ? 7.172 -30.875 -22.938 1 92.81 297 ASP B CA 1
ATOM 8683 C C . ASP B 1 297 ? 7.445 -30.328 -24.344 1 92.81 297 ASP B C 1
ATOM 8685 O O . ASP B 1 297 ? 7.785 -29.156 -24.5 1 92.81 297 ASP B O 1
ATOM 8689 N N . MET B 1 298 ? 7.281 -31.141 -25.312 1 93.19 298 MET B N 1
ATOM 8690 C CA . MET B 1 298 ? 7.664 -30.719 -26.672 1 93.19 298 MET B CA 1
ATOM 8691 C C . MET B 1 298 ? 6.445 -30.266 -27.469 1 93.19 298 MET B C 1
ATOM 8693 O O . MET B 1 298 ? 6.586 -29.641 -28.516 1 93.19 298 MET B O 1
ATOM 8697 N N . THR B 1 299 ? 5.25 -30.547 -26.969 1 91.5 299 THR B N 1
ATOM 8698 C CA . THR B 1 299 ? 4.078 -30.203 -27.75 1 91.5 299 THR B CA 1
ATOM 8699 C C . THR B 1 299 ? 3.111 -29.344 -26.938 1 91.5 299 THR B C 1
ATOM 8701 O O . THR B 1 299 ? 2.221 -28.703 -27.5 1 91.5 299 THR B O 1
ATOM 8704 N N . GLY B 1 300 ? 3.264 -29.391 -25.641 1 90.25 300 GLY B N 1
ATOM 8705 C CA . GLY B 1 300 ? 2.26 -28.766 -24.797 1 90.25 300 GLY B CA 1
ATOM 8706 C C . GLY B 1 300 ? 0.984 -29.578 -24.688 1 90.25 300 GLY B C 1
ATOM 8707 O O . GLY B 1 300 ? -0.043 -29.078 -24.219 1 90.25 300 GLY B O 1
ATOM 8708 N N . GLY B 1 301 ? 1.024 -30.75 -25.141 1 91.69 301 GLY B N 1
ATOM 8709 C CA . GLY B 1 301 ? -0.147 -31.609 -25.109 1 91.69 301 GLY B CA 1
ATOM 8710 C C . GLY B 1 301 ? -0.409 -32.219 -23.75 1 91.69 301 GLY B C 1
ATOM 8711 O O . GLY B 1 301 ? 0.288 -31.938 -22.781 1 91.69 301 GLY B O 1
ATOM 8712 N N . LEU B 1 302 ? -1.473 -33 -23.703 1 93.44 302 LEU B N 1
ATOM 8713 C CA . LEU B 1 302 ? -1.891 -33.719 -22.5 1 93.44 302 LEU B CA 1
ATOM 8714 C C . LEU B 1 302 ? -1.892 -35.219 -22.734 1 93.44 302 LEU B C 1
ATOM 8716 O O . LEU B 1 302 ? -2.633 -35.719 -23.594 1 93.44 302 LEU B O 1
ATOM 8720 N N . THR B 1 303 ? -1.058 -35.938 -21.984 1 94.62 303 THR B N 1
ATOM 8721 C CA . THR B 1 303 ? -0.88 -37.344 -22.25 1 94.62 303 THR B CA 1
ATOM 8722 C C . THR B 1 303 ? -1.714 -38.188 -21.297 1 94.62 303 THR B C 1
ATOM 8724 O O . THR B 1 303 ? -1.586 -38.062 -20.078 1 94.62 303 THR B O 1
ATOM 8727 N N . GLU B 1 304 ? -2.541 -39.031 -21.859 1 92.94 304 GLU B N 1
ATOM 8728 C CA . GLU B 1 304 ? -3.219 -40.094 -21.141 1 92.94 304 GLU B CA 1
ATOM 8729 C C . GLU B 1 304 ? -2.445 -41.406 -21.25 1 92.94 304 GLU B C 1
ATOM 8731 O O . GLU B 1 304 ? -2.062 -41.812 -22.359 1 92.94 304 GLU B O 1
ATOM 8736 N N . SER B 1 305 ? -2.229 -41.969 -20.109 1 90.69 305 SER B N 1
ATOM 8737 C CA . SER B 1 305 ? -1.475 -43.219 -20.125 1 90.69 305 SER B CA 1
ATOM 8738 C C . SER B 1 305 ? -2.34 -44.406 -19.672 1 90.69 305 SER B C 1
ATOM 8740 O O . SER B 1 305 ? -3.109 -44.281 -18.719 1 90.69 305 SER B O 1
ATOM 8742 N N . TYR B 1 306 ? -2.262 -45.469 -20.422 1 88.69 306 TYR B N 1
ATOM 8743 C CA . TYR B 1 306 ? -2.982 -46.688 -20.094 1 88.69 306 TYR B CA 1
ATOM 8744 C C . TYR B 1 306 ? -2.018 -47.844 -19.875 1 88.69 306 TYR B C 1
ATOM 8746 O O . TYR B 1 306 ? -1.058 -48.031 -20.641 1 88.69 306 TYR B O 1
ATOM 8754 N N . THR B 1 307 ? -2.236 -48.562 -18.797 1 84.75 307 THR B N 1
ATOM 8755 C CA . THR B 1 307 ? -1.535 -49.812 -18.609 1 84.75 307 THR B CA 1
ATOM 8756 C C . THR B 1 307 ? -2.312 -50.969 -19.234 1 84.75 307 THR B C 1
ATOM 8758 O O . THR B 1 307 ? -3.504 -51.125 -18.969 1 84.75 307 THR B O 1
ATOM 8761 N N . LEU B 1 308 ? -1.666 -51.656 -20.047 1 83.19 308 LEU B N 1
ATOM 8762 C CA . LEU B 1 308 ? -2.305 -52.781 -20.734 1 83.19 308 LEU B CA 1
ATOM 8763 C C . LEU B 1 308 ? -2.047 -54.094 -19.984 1 83.19 308 LEU B C 1
ATOM 8765 O O . LEU B 1 308 ? -1.099 -54.188 -19.203 1 83.19 308 LEU B O 1
ATOM 8769 N N . PRO B 1 309 ? -3.086 -55 -20.047 1 67.31 309 PRO B N 1
ATOM 8770 C CA . PRO B 1 309 ? -3.068 -56.219 -19.234 1 67.31 309 PRO B CA 1
ATOM 8771 C C . PRO B 1 309 ? -1.73 -56.969 -19.297 1 67.31 309 PRO B C 1
ATOM 8773 O O . PRO B 1 309 ? -1.354 -57.656 -18.344 1 67.31 309 PRO B O 1
ATOM 8776 N N . ALA B 1 310 ? -1.081 -56.875 -20.5 1 57.5 310 ALA B N 1
ATOM 8777 C CA . ALA B 1 310 ? 0.177 -57.594 -20.609 1 57.5 310 ALA B CA 1
ATOM 8778 C C . ALA B 1 310 ? 1.193 -57.094 -19.594 1 57.5 310 ALA B C 1
ATOM 8780 O O . ALA B 1 310 ? 2.15 -57.812 -19.266 1 57.5 310 ALA B O 1
ATOM 8781 N N . ALA B 1 311 ? 0.875 -55.844 -19.312 1 56.12 311 ALA B N 1
ATOM 8782 C CA . ALA B 1 311 ? 1.825 -55.312 -18.344 1 56.12 311 ALA B CA 1
ATOM 8783 C C . ALA B 1 311 ? 1.743 -56.062 -17.016 1 56.12 311 ALA B C 1
ATOM 8785 O O . ALA B 1 311 ? 1.003 -57.031 -16.906 1 56.12 311 ALA B O 1
ATOM 8786 N N . GLU B 1 312 ? 1.676 -55.5 -15.758 1 54.78 312 GLU B N 1
ATOM 8787 C CA . GLU B 1 312 ? 1.673 -56.125 -14.445 1 54.78 312 GLU B CA 1
ATOM 8788 C C . GLU B 1 312 ? 0.303 -56.719 -14.125 1 54.78 312 GLU B C 1
ATOM 8790 O O . GLU B 1 312 ? -0.709 -56.281 -14.688 1 54.78 312 GLU B O 1
ATOM 8795 N N . GLU B 1 313 ? 0.355 -57.844 -13.359 1 49.88 313 GLU B N 1
ATOM 8796 C CA . GLU B 1 313 ? -0.679 -58.594 -12.656 1 49.88 313 GLU B CA 1
ATOM 8797 C C . GLU B 1 313 ? -1.718 -57.656 -12.039 1 49.88 313 GLU B C 1
ATOM 8799 O O . GLU B 1 313 ? -2.602 -58.125 -11.305 1 49.88 313 GLU B O 1
ATOM 8804 N N . GLN B 1 314 ? -1.592 -56.375 -12.305 1 50.75 314 GLN B N 1
ATOM 8805 C CA . GLN B 1 314 ? -2.365 -55.594 -11.344 1 50.75 314 GLN B CA 1
ATOM 8806 C C . GLN B 1 314 ? -3.768 -55.312 -11.867 1 50.75 314 GLN B C 1
ATOM 8808 O O . GLN B 1 314 ? -4.531 -54.562 -11.242 1 50.75 314 GLN B O 1
ATOM 8813 N N . GLY B 1 315 ? -4.434 -56.188 -12.25 1 54.62 315 GLY B N 1
ATOM 8814 C CA . GLY B 1 315 ? -5.875 -56.219 -12.438 1 54.62 315 GLY B CA 1
ATOM 8815 C C . GLY B 1 315 ? -6.418 -55 -13.141 1 54.62 315 GLY B C 1
ATOM 8816 O O . GLY B 1 315 ? -7.633 -54.781 -13.18 1 54.62 315 GLY B O 1
ATOM 8817 N N . ILE B 1 316 ? -5.547 -54 -13.625 1 60.5 316 ILE B N 1
ATOM 8818 C CA . ILE B 1 316 ? -6.184 -52.844 -14.266 1 60.5 316 ILE B CA 1
ATOM 8819 C C . ILE B 1 316 ? -6.469 -53.156 -15.727 1 60.5 316 ILE B C 1
ATOM 8821 O O . ILE B 1 316 ? -5.59 -53.656 -16.453 1 60.5 316 ILE B O 1
ATOM 8825 N N . GLN B 1 317 ? -7.75 -53.125 -16.125 1 70 317 GLN B N 1
ATOM 8826 C CA . GLN B 1 317 ? -8.195 -53.375 -17.5 1 70 317 GLN B CA 1
ATOM 8827 C C . GLN B 1 317 ? -8.367 -52.062 -18.266 1 70 317 GLN B C 1
ATOM 8829 O O . GLN B 1 317 ? -8.797 -51.062 -17.719 1 70 317 GLN B O 1
ATOM 8834 N N . PRO B 1 318 ? -7.801 -52.062 -19.5 1 78.88 318 PRO B N 1
ATOM 8835 C CA . PRO B 1 318 ? -8.086 -50.875 -20.344 1 78.88 318 PRO B CA 1
ATOM 8836 C C . PRO B 1 318 ? -9.586 -50.656 -20.531 1 78.88 318 PRO B C 1
ATOM 8838 O O . PRO B 1 318 ? -10.391 -51.562 -20.328 1 78.88 318 PRO B O 1
ATOM 8841 N N . PRO B 1 319 ? -9.891 -49.531 -20.828 1 81.31 319 PRO B N 1
ATOM 8842 C CA . PRO B 1 319 ? -11.305 -49.25 -21.078 1 81.31 319 PRO B CA 1
ATOM 8843 C C . PRO B 1 319 ? -11.891 -50.094 -22.203 1 81.31 319 PRO B C 1
ATOM 8845 O O . PRO B 1 319 ? -11.195 -50.375 -23.188 1 81.31 319 PRO B O 1
ATOM 8848 N N . PRO B 1 320 ? -13.117 -50.438 -22 1 78.81 320 PRO B N 1
ATOM 8849 C CA . PRO B 1 320 ? -13.758 -51.281 -23 1 78.81 320 PRO B CA 1
ATOM 8850 C C . PRO B 1 320 ? -13.859 -50.594 -24.359 1 78.81 320 PRO B C 1
ATOM 8852 O O . PRO B 1 320 ? -13.922 -51.281 -25.391 1 78.81 320 PRO B O 1
ATOM 8855 N N . ASP B 1 321 ? -13.844 -49.344 -24.344 1 85.06 321 ASP B N 1
ATOM 8856 C CA . ASP B 1 321 ? -13.969 -48.625 -25.609 1 85.06 321 ASP B CA 1
ATOM 8857 C C . ASP B 1 321 ? -12.617 -48.094 -26.078 1 85.06 321 ASP B C 1
ATOM 8859 O O . ASP B 1 321 ? -12.531 -47 -26.672 1 85.06 321 ASP B O 1
ATOM 8863 N N . LEU B 1 322 ? -11.57 -48.781 -25.859 1 88.31 322 LEU B N 1
ATOM 8864 C CA . LEU B 1 322 ? -10.227 -48.344 -26.219 1 88.31 322 LEU B CA 1
ATOM 8865 C C . LEU B 1 322 ? -10.109 -48.125 -27.719 1 88.31 322 LEU B C 1
ATOM 8867 O O . LEU B 1 322 ? -9.406 -47.219 -28.172 1 88.31 322 LEU B O 1
ATOM 8871 N N . ASP B 1 323 ? -10.727 -49 -28.516 1 89.06 323 ASP B N 1
ATOM 8872 C CA . ASP B 1 323 ? -10.664 -48.875 -29.969 1 89.06 323 ASP B CA 1
ATOM 8873 C C . ASP B 1 323 ? -11.25 -47.531 -30.406 1 89.06 323 ASP B C 1
ATOM 8875 O O . ASP B 1 323 ? -10.641 -46.812 -31.219 1 89.06 323 ASP B O 1
ATOM 8879 N N . ASP B 1 324 ? -12.367 -47.156 -29.812 1 88 324 ASP B N 1
ATOM 8880 C CA . ASP B 1 324 ? -12.969 -45.844 -30.141 1 88 324 ASP B CA 1
ATOM 8881 C C . ASP B 1 324 ? -12.078 -44.719 -29.688 1 88 324 ASP B C 1
ATOM 8883 O O . ASP B 1 324 ? -11.977 -43.688 -30.375 1 88 324 ASP B O 1
ATOM 8887 N N . ILE B 1 325 ? -11.477 -44.906 -28.578 1 88.62 325 ILE B N 1
ATOM 8888 C CA . ILE B 1 325 ? -10.586 -43.875 -28.047 1 88.62 325 ILE B CA 1
ATOM 8889 C C . ILE B 1 325 ? -9.406 -43.688 -29 1 88.62 325 ILE B C 1
ATOM 8891 O O . ILE B 1 325 ? -9.039 -42.562 -29.328 1 88.62 325 ILE B O 1
ATOM 8895 N N . LEU B 1 326 ? -8.883 -44.75 -29.438 1 92.25 326 LEU B N 1
ATOM 8896 C CA . LEU B 1 326 ? -7.723 -44.688 -30.312 1 92.25 326 LEU B CA 1
ATOM 8897 C C . LEU B 1 326 ? -8.094 -44.062 -31.656 1 92.25 326 LEU B C 1
ATOM 8899 O O . LEU B 1 326 ? -7.348 -43.219 -32.188 1 92.25 326 LEU B O 1
ATOM 8903 N N . ILE B 1 327 ? -9.195 -44.438 -32.188 1 90 327 ILE B N 1
ATOM 8904 C CA . ILE B 1 327 ? -9.633 -43.938 -33.469 1 90 327 ILE B CA 1
ATOM 8905 C C . ILE B 1 327 ? -9.867 -42.406 -33.375 1 90 327 ILE B C 1
ATOM 8907 O O . ILE B 1 327 ? -9.406 -41.656 -34.219 1 90 327 ILE B O 1
ATOM 8911 N N . LYS B 1 328 ? -10.531 -42.062 -32.344 1 86.75 328 LYS B N 1
ATOM 8912 C CA . LYS B 1 328 ? -10.797 -40.625 -32.156 1 86.75 328 LYS B CA 1
ATOM 8913 C C . LYS B 1 328 ? -9.5 -39.844 -31.969 1 86.75 328 LYS B C 1
ATOM 8915 O O . LYS B 1 328 ? -9.344 -38.75 -32.5 1 86.75 328 LYS B O 1
ATOM 8920 N N . ALA B 1 329 ? -8.648 -40.406 -31.156 1 89.44 329 ALA B N 1
ATOM 8921 C CA . ALA B 1 329 ? -7.363 -39.75 -30.906 1 89.44 329 ALA B CA 1
ATOM 8922 C C . ALA B 1 329 ? -6.566 -39.625 -32.219 1 89.44 329 ALA B C 1
ATOM 8924 O O . ALA B 1 329 ? -5.953 -38.594 -32.438 1 89.44 329 ALA B O 1
ATOM 8925 N N . PHE B 1 330 ? -6.582 -40.625 -32.938 1 88.38 330 PHE B N 1
ATOM 8926 C CA . PHE B 1 330 ? -5.852 -40.594 -34.188 1 88.38 330 PHE B CA 1
ATOM 8927 C C . PHE B 1 330 ? -6.445 -39.562 -35.156 1 88.38 330 PHE B C 1
ATOM 8929 O O . PHE B 1 330 ? -5.707 -38.844 -35.812 1 88.38 330 PHE B O 1
ATOM 8936 N N . ASP B 1 331 ? -7.715 -39.5 -35.219 1 84.62 331 ASP B N 1
ATOM 8937 C CA . ASP B 1 331 ? -8.398 -38.562 -36.062 1 84.62 331 ASP B CA 1
ATOM 8938 C C . ASP B 1 331 ? -8.078 -37.125 -35.656 1 84.62 331 ASP B C 1
ATOM 8940 O O . ASP B 1 331 ? -8.031 -36.219 -36.5 1 84.62 331 ASP B O 1
ATOM 8944 N N . ARG B 1 332 ? -7.812 -37.062 -34.438 1 84 332 ARG B N 1
ATOM 8945 C CA . ARG B 1 332 ? -7.504 -35.719 -33.906 1 84 332 ARG B CA 1
ATOM 8946 C C . ARG B 1 332 ? -6.004 -35.469 -33.969 1 84 332 ARG B C 1
ATOM 8948 O O . ARG B 1 332 ? -5.523 -34.469 -33.375 1 84 332 ARG B O 1
ATOM 8955 N N . ARG B 1 333 ? -5.23 -36.344 -34.5 1 85.06 333 ARG B N 1
ATOM 8956 C CA . ARG B 1 333 ? -3.795 -36.25 -34.75 1 85.06 333 ARG B CA 1
ATOM 8957 C C . ARG B 1 333 ? -3.014 -36.25 -33.438 1 85.06 333 ARG B C 1
ATOM 8959 O O . ARG B 1 333 ? -2.012 -35.562 -33.312 1 85.06 333 ARG B O 1
ATOM 8966 N N . SER B 1 334 ? -3.625 -36.938 -32.5 1 90.94 334 SER B N 1
ATOM 8967 C CA . SER B 1 334 ? -2.869 -37.156 -31.266 1 90.94 334 SER B CA 1
ATOM 8968 C C . SER B 1 334 ? -1.623 -38 -31.516 1 90.94 334 SER B C 1
ATOM 8970 O O . SER B 1 334 ? -1.56 -38.719 -32.5 1 90.94 334 SER B O 1
ATOM 8972 N N . LEU B 1 335 ? -0.627 -37.719 -30.719 1 92.25 335 LEU B N 1
ATOM 8973 C CA . LEU B 1 335 ? 0.53 -38.625 -30.75 1 92.25 335 LEU B CA 1
ATOM 8974 C C . LEU B 1 335 ? 0.289 -39.875 -29.906 1 92.25 335 LEU B C 1
ATOM 8976 O O . LEU B 1 335 ? -0.012 -39.75 -28.719 1 92.25 335 LEU B O 1
ATOM 8980 N N . ILE B 1 336 ? 0.327 -41 -30.531 1 94.19 336 ILE B N 1
ATOM 8981 C CA . ILE B 1 336 ? 0.047 -42.25 -29.828 1 94.19 336 ILE B CA 1
ATOM 8982 C C . ILE B 1 336 ? 1.289 -43.156 -29.828 1 94.19 336 ILE B C 1
ATOM 8984 O O . ILE B 1 336 ? 1.813 -43.469 -30.906 1 94.19 336 ILE B O 1
ATOM 8988 N N . THR B 1 337 ? 1.767 -43.469 -28.656 1 93.69 337 THR B N 1
ATOM 8989 C CA . THR B 1 337 ? 2.939 -44.312 -28.516 1 93.69 337 THR B CA 1
ATOM 8990 C C . THR B 1 337 ? 2.639 -45.5 -27.594 1 93.69 337 THR B C 1
ATOM 8992 O O . THR B 1 337 ? 1.722 -45.438 -26.781 1 93.69 337 THR B O 1
ATOM 8995 N N . ALA B 1 338 ? 3.314 -46.562 -27.828 1 92.12 338 ALA B N 1
ATOM 8996 C CA . ALA B 1 338 ? 3.156 -47.75 -27.016 1 92.12 338 ALA B CA 1
ATOM 8997 C C . ALA B 1 338 ? 4.508 -48.406 -26.719 1 92.12 338 ALA B C 1
ATOM 8999 O O . ALA B 1 338 ? 5.438 -48.312 -27.531 1 92.12 338 ALA B O 1
ATOM 9000 N N . ARG B 1 339 ? 4.547 -49 -25.594 1 87.94 339 ARG B N 1
ATOM 9001 C CA . ARG B 1 339 ? 5.762 -49.719 -25.203 1 87.94 339 ARG B CA 1
ATOM 9002 C C . ARG B 1 339 ? 5.523 -51.219 -25.156 1 87.94 339 ARG B C 1
ATOM 9004 O O . ARG B 1 339 ? 4.59 -51.688 -24.5 1 87.94 339 ARG B O 1
ATOM 9011 N N . ILE B 1 340 ? 6.383 -51.844 -25.844 1 82.94 340 ILE B N 1
ATOM 9012 C CA . ILE B 1 340 ? 6.258 -53.312 -25.891 1 82.94 340 ILE B CA 1
ATOM 9013 C C . ILE B 1 340 ? 6.641 -53.906 -24.547 1 82.94 340 ILE B C 1
ATOM 9015 O O . ILE B 1 340 ? 7.375 -53.281 -23.766 1 82.94 340 ILE B O 1
ATOM 9019 N N . LYS B 1 341 ? 6.172 -55.031 -24.266 1 76.12 341 LYS B N 1
ATOM 9020 C CA . LYS B 1 341 ? 6.348 -55.719 -22.984 1 76.12 341 LYS B CA 1
ATOM 9021 C C . LYS B 1 341 ? 7.824 -55.812 -22.609 1 76.12 341 LYS B C 1
ATOM 9023 O O . LYS B 1 341 ? 8.664 -56.156 -23.438 1 76.12 341 LYS B O 1
ATOM 9028 N N . THR B 1 342 ? 8.086 -55.312 -21.406 1 64.75 342 THR B N 1
ATOM 9029 C CA . THR B 1 342 ? 9.438 -55.281 -20.875 1 64.75 342 THR B CA 1
ATOM 9030 C C . THR B 1 342 ? 9.812 -56.656 -20.297 1 64.75 342 THR B C 1
ATOM 9032 O O . THR B 1 342 ? 10.977 -57.062 -20.344 1 64.75 342 THR B O 1
ATOM 9035 N N . LYS B 1 343 ? 8.695 -57.156 -19.641 1 64.31 343 LYS B N 1
ATOM 9036 C CA . LYS B 1 343 ? 8.945 -58.438 -19.016 1 64.31 343 LYS B CA 1
ATOM 9037 C C . LYS B 1 343 ? 8.352 -59.562 -19.844 1 64.31 343 LYS B C 1
ATOM 9039 O O . LYS B 1 343 ? 7.223 -59.469 -20.328 1 64.31 343 LYS B O 1
ATOM 9044 N N . GLY B 1 344 ? 9.062 -60.531 -20.094 1 60.88 344 GLY B N 1
ATOM 9045 C CA . GLY B 1 344 ? 8.633 -61.719 -20.828 1 60.88 344 GLY B CA 1
ATOM 9046 C C . GLY B 1 344 ? 8.859 -61.625 -22.328 1 60.88 344 GLY B C 1
ATOM 9047 O O . GLY B 1 344 ? 9.281 -60.594 -22.828 1 60.88 344 GLY B O 1
ATOM 9048 N N . ILE B 1 345 ? 8.859 -62.625 -23.031 1 61.38 345 ILE B N 1
ATOM 9049 C CA . ILE B 1 345 ? 9.086 -62.719 -24.469 1 61.38 345 ILE B CA 1
ATOM 9050 C C . ILE B 1 345 ? 7.82 -62.312 -25.219 1 61.38 345 ILE B C 1
ATOM 9052 O O . ILE B 1 345 ? 6.738 -62.812 -24.938 1 61.38 345 ILE B O 1
ATOM 9056 N N . PRO B 1 346 ? 7.918 -61.125 -25.969 1 65.56 346 PRO B N 1
ATOM 9057 C CA . PRO B 1 346 ? 6.758 -60.844 -26.812 1 65.56 346 PRO B CA 1
ATOM 9058 C C . PRO B 1 346 ? 6.246 -62.094 -27.531 1 65.56 346 PRO B C 1
ATOM 9060 O O . PRO B 1 346 ? 6.992 -63.062 -27.719 1 65.56 346 PRO B O 1
ATOM 9063 N N . GLY B 1 347 ? 5 -62.156 -27.797 1 67.5 347 GLY B N 1
ATOM 9064 C CA . GLY B 1 347 ? 4.352 -63.281 -28.406 1 67.5 347 GLY B CA 1
ATOM 9065 C C . GLY B 1 347 ? 5.031 -63.75 -29.688 1 67.5 347 GLY B C 1
ATOM 9066 O O . GLY B 1 347 ? 5.859 -63 -30.25 1 67.5 347 GLY B O 1
ATOM 9067 N N . PRO B 1 348 ? 4.875 -64.938 -30.062 1 65.75 348 PRO B N 1
ATOM 9068 C CA . PRO B 1 348 ? 5.551 -65.562 -31.188 1 65.75 348 PRO B CA 1
ATOM 9069 C C . PRO B 1 348 ? 5.398 -64.75 -32.5 1 65.75 348 PRO B C 1
ATOM 9071 O O . PRO B 1 348 ? 6.207 -64.875 -33.406 1 65.75 348 PRO B O 1
ATOM 9074 N N . GLY B 1 349 ? 4.648 -63.844 -32.562 1 73.25 349 GLY B N 1
ATOM 9075 C CA . GLY B 1 349 ? 4.477 -63.094 -33.781 1 73.25 349 GLY B CA 1
ATOM 9076 C C . GLY B 1 349 ? 5.535 -62.031 -34 1 73.25 349 GLY B C 1
ATOM 9077 O O . GLY B 1 349 ? 5.75 -61.562 -35.125 1 73.25 349 GLY B O 1
ATOM 9078 N N . PHE B 1 350 ? 6.359 -61.75 -32.969 1 78.44 350 PHE B N 1
ATOM 9079 C CA . PHE B 1 350 ? 7.344 -60.688 -33.094 1 78.44 350 PHE B CA 1
ATOM 9080 C C . PHE B 1 350 ? 8.688 -61.25 -33.562 1 78.44 350 PHE B C 1
ATOM 9082 O O . PHE B 1 350 ? 9.102 -62.312 -33.125 1 78.44 350 PHE B O 1
ATOM 9089 N N . ILE B 1 351 ? 9.219 -60.562 -34.531 1 75.5 351 ILE B N 1
ATOM 9090 C CA . ILE B 1 351 ? 10.594 -60.812 -34.938 1 75.5 351 ILE B CA 1
ATOM 9091 C C . ILE B 1 351 ? 11.555 -59.938 -34.156 1 75.5 351 ILE B C 1
ATOM 9093 O O . ILE B 1 351 ? 11.625 -58.719 -34.406 1 75.5 351 ILE B O 1
ATOM 9097 N N . ILE B 1 352 ? 12.164 -60.531 -33.156 1 69.38 352 ILE B N 1
ATOM 9098 C CA . ILE B 1 352 ? 13.016 -59.75 -32.25 1 69.38 352 ILE B CA 1
ATOM 9099 C C . ILE B 1 352 ? 14.477 -59.906 -32.688 1 69.38 352 ILE B C 1
ATOM 9101 O O . ILE B 1 352 ? 15.039 -61 -32.656 1 69.38 352 ILE B O 1
ATOM 9105 N N . PRO B 1 353 ? 14.891 -58.75 -33.25 1 65.75 353 PRO B N 1
ATOM 9106 C CA . PRO B 1 353 ? 16.297 -58.812 -33.656 1 65.75 353 PRO B CA 1
ATOM 9107 C C . PRO B 1 353 ? 17.25 -58.906 -32.469 1 65.75 353 PRO B C 1
ATOM 9109 O O . PRO B 1 353 ? 16.828 -58.688 -31.328 1 65.75 353 PRO B O 1
ATOM 9112 N N . VAL B 1 354 ? 18.453 -59.344 -32.812 1 62.69 354 VAL B N 1
ATOM 9113 C CA . VAL B 1 354 ? 19.531 -59.281 -31.844 1 62.69 354 VAL B CA 1
ATOM 9114 C C . VAL B 1 354 ? 19.734 -57.844 -31.359 1 62.69 354 VAL B C 1
ATOM 9116 O O . VAL B 1 354 ? 19.719 -56.906 -32.156 1 62.69 354 VAL B O 1
ATOM 9119 N N . GLY B 1 355 ? 19.641 -57.562 -30.031 1 60.12 355 GLY B N 1
ATOM 9120 C CA . GLY B 1 355 ? 19.828 -56.219 -29.469 1 60.12 355 GLY B CA 1
ATOM 9121 C C . GLY B 1 355 ? 18.531 -55.562 -29.047 1 60.12 355 GLY B C 1
ATOM 9122 O O . GLY B 1 355 ? 18.5 -54.406 -28.672 1 60.12 355 GLY B O 1
ATOM 9123 N N . PHE B 1 356 ? 17.516 -56.344 -29.203 1 65.25 356 PHE B N 1
ATOM 9124 C CA . PHE B 1 356 ? 16.219 -55.844 -28.781 1 65.25 356 PHE B CA 1
ATOM 9125 C C . PHE B 1 356 ? 16.266 -55.438 -27.312 1 65.25 356 PHE B C 1
ATOM 9127 O O . PHE B 1 356 ? 16.766 -56.188 -26.469 1 65.25 356 PHE B O 1
ATOM 9134 N N . VAL B 1 357 ? 15.992 -54.188 -27.109 1 64.56 357 VAL B N 1
ATOM 9135 C CA . VAL B 1 357 ? 15.859 -53.688 -25.734 1 64.56 357 VAL B CA 1
ATOM 9136 C C . VAL B 1 357 ? 14.398 -53.75 -25.297 1 64.56 357 VAL B C 1
ATOM 9138 O O . VAL B 1 357 ? 13.516 -53.219 -25.969 1 64.56 357 VAL B O 1
ATOM 9141 N N . PRO B 1 358 ? 14.195 -54.562 -24.234 1 69.31 358 PRO B N 1
ATOM 9142 C CA . PRO B 1 358 ? 12.828 -54.562 -23.703 1 69.31 358 PRO B CA 1
ATOM 9143 C C . PRO B 1 358 ? 12.305 -53.156 -23.422 1 69.31 358 PRO B C 1
ATOM 9145 O O . PRO B 1 358 ? 13.062 -52.281 -23 1 69.31 358 PRO B O 1
ATOM 9148 N N . GLY B 1 359 ? 11.102 -52.938 -23.75 1 75.25 359 GLY B N 1
ATOM 9149 C CA . GLY B 1 359 ? 10.477 -51.656 -23.469 1 75.25 359 GLY B CA 1
ATOM 9150 C C . GLY B 1 359 ? 10.633 -50.656 -24.609 1 75.25 359 GLY B C 1
ATOM 9151 O O . GLY B 1 359 ? 10.469 -49.469 -24.406 1 75.25 359 GLY B O 1
ATOM 9152 N N . GLN B 1 360 ? 10.891 -51.188 -25.734 1 79.38 360 GLN B N 1
ATOM 9153 C CA . GLN B 1 360 ? 11.008 -50.312 -26.891 1 79.38 360 GLN B CA 1
ATOM 9154 C C . GLN B 1 360 ? 9.664 -49.656 -27.234 1 79.38 360 GLN B C 1
ATOM 9156 O O . GLN B 1 360 ? 8.617 -50.281 -27.094 1 79.38 360 GLN B O 1
ATOM 9161 N N . ALA B 1 361 ? 9.805 -48.438 -27.703 1 87.44 361 ALA B N 1
ATOM 9162 C CA . ALA B 1 361 ? 8.602 -47.656 -27.969 1 87.44 361 ALA B CA 1
ATOM 9163 C C . ALA B 1 361 ? 8.188 -47.781 -29.438 1 87.44 361 ALA B C 1
ATOM 9165 O O . ALA B 1 361 ? 9.039 -47.844 -30.312 1 87.44 361 ALA B O 1
ATOM 9166 N N . PHE B 1 362 ? 6.914 -47.844 -29.656 1 88.69 362 PHE B N 1
ATOM 9167 C CA . PHE B 1 362 ? 6.305 -47.844 -30.984 1 88.69 362 PHE B CA 1
ATOM 9168 C C . PHE B 1 362 ? 5.32 -46.688 -31.141 1 88.69 362 PHE B C 1
ATOM 9170 O O . PHE B 1 362 ? 4.719 -46.25 -30.156 1 88.69 362 PHE B O 1
ATOM 9177 N N . GLY B 1 363 ? 5.254 -46.219 -32.375 1 90.12 363 GLY B N 1
ATOM 9178 C CA . GLY B 1 363 ? 4.234 -45.25 -32.688 1 90.12 363 GLY B CA 1
ATOM 9179 C C . GLY B 1 363 ? 3.076 -45.812 -33.469 1 90.12 363 GLY B C 1
ATOM 9180 O O . GLY B 1 363 ? 3.277 -46.656 -34.344 1 90.12 363 GLY B O 1
ATOM 9181 N N . LEU B 1 364 ? 1.898 -45.406 -33.062 1 90.88 364 LEU B N 1
ATOM 9182 C CA . LEU B 1 364 ? 0.734 -45.812 -33.844 1 90.88 364 LEU B CA 1
ATOM 9183 C C . LEU B 1 364 ? 0.554 -44.906 -35.031 1 90.88 364 LEU B C 1
ATOM 9185 O O . LEU B 1 364 ? 0.443 -43.688 -34.906 1 90.88 364 LEU B O 1
ATOM 9189 N N . THR B 1 365 ? 0.52 -45.438 -36.188 1 88.19 365 THR B N 1
ATOM 9190 C CA . THR B 1 365 ? 0.439 -44.625 -37.406 1 88.19 365 THR B CA 1
ATOM 9191 C C . THR B 1 365 ? -0.939 -44.75 -38.062 1 88.19 365 THR B C 1
ATOM 9193 O O . THR B 1 365 ? -1.298 -43.969 -38.938 1 88.19 365 THR B O 1
ATOM 9196 N N . ASP B 1 366 ? -1.658 -45.75 -37.625 1 89.25 366 ASP B N 1
ATOM 9197 C CA . ASP B 1 366 ? -3.02 -45.906 -38.125 1 89.25 366 ASP B CA 1
ATOM 9198 C C . ASP B 1 366 ? -3.83 -46.844 -37.25 1 89.25 366 ASP B C 1
ATOM 9200 O O . ASP B 1 366 ? -3.262 -47.625 -36.469 1 89.25 366 ASP B O 1
ATOM 9204 N N . CYS B 1 367 ? -5.125 -46.719 -37.25 1 91.19 367 CYS B N 1
ATOM 9205 C CA . CYS B 1 367 ? -6.07 -47.562 -36.531 1 91.19 367 CYS B CA 1
ATOM 9206 C C . CYS B 1 367 ? -7.395 -47.656 -37.312 1 91.19 367 CYS B C 1
ATOM 9208 O O . CYS B 1 367 ? -7.949 -46.625 -37.688 1 91.19 367 CYS B O 1
ATOM 9210 N N . ARG B 1 368 ? -7.84 -48.906 -37.5 1 89.06 368 ARG B N 1
ATOM 9211 C CA . ARG B 1 368 ? -9.031 -49.094 -38.312 1 89.06 368 ARG B CA 1
ATOM 9212 C C . ARG B 1 368 ? -9.938 -50.188 -37.719 1 89.06 368 ARG B C 1
ATOM 9214 O O . ARG B 1 368 ? -9.445 -51.156 -37.125 1 89.06 368 ARG B O 1
ATOM 9221 N N . LYS B 1 369 ? -11.195 -49.906 -37.969 1 88.56 369 LYS B N 1
ATOM 9222 C CA . LYS B 1 369 ? -12.227 -50.938 -37.781 1 88.56 369 LYS B CA 1
ATOM 9223 C C . LYS B 1 369 ? -12.805 -51.406 -39.094 1 88.56 369 LYS B C 1
ATOM 9225 O O . LYS B 1 369 ? -13.352 -50.594 -39.844 1 88.56 369 LYS B O 1
ATOM 9230 N N . LEU B 1 370 ? -12.602 -52.688 -39.375 1 87.31 370 LEU B N 1
ATOM 9231 C CA . LEU B 1 370 ? -13.039 -53.219 -40.656 1 87.31 370 LEU B CA 1
ATOM 9232 C C . LEU B 1 370 ? -14.039 -54.344 -40.469 1 87.31 370 LEU B C 1
ATOM 9234 O O . LEU B 1 370 ? -13.977 -55.062 -39.5 1 87.31 370 LEU B O 1
ATOM 9238 N N . ARG B 1 371 ? -14.93 -54.406 -41.375 1 84.12 371 ARG B N 1
ATOM 9239 C CA . ARG B 1 371 ? -15.898 -55.5 -41.375 1 84.12 371 ARG B CA 1
ATOM 9240 C C . ARG B 1 371 ? -15.406 -56.688 -42.188 1 84.12 371 ARG B C 1
ATOM 9242 O O . ARG B 1 371 ? -15.109 -56.531 -43.375 1 84.12 371 ARG B O 1
ATOM 9249 N N . LEU B 1 372 ? -15.133 -57.781 -41.5 1 79 372 LEU B N 1
ATOM 9250 C CA . LEU B 1 372 ? -14.75 -59.031 -42.156 1 79 372 LEU B CA 1
ATOM 9251 C C . LEU B 1 372 ? -15.977 -59.906 -42.438 1 79 372 LEU B C 1
ATOM 9253 O O . LEU B 1 372 ? -16.859 -60.031 -41.562 1 79 372 LEU B O 1
ATOM 9257 N N . THR B 1 373 ? -16.188 -60.156 -43.688 1 73.56 373 THR B N 1
ATOM 9258 C CA . THR B 1 373 ? -17.266 -61.062 -44.031 1 73.56 373 THR B CA 1
ATOM 9259 C C . THR B 1 373 ? -16.703 -62.438 -44.469 1 73.56 373 THR B C 1
ATOM 9261 O O . THR B 1 373 ? -15.93 -62.531 -45.406 1 73.56 373 THR B O 1
ATOM 9264 N N . ASP B 1 374 ? -16.75 -63.406 -43.625 1 65.81 374 ASP B N 1
ATOM 9265 C CA . ASP B 1 374 ? -16.359 -64.75 -44.031 1 65.81 374 ASP B CA 1
ATOM 9266 C C . ASP B 1 374 ? -17.531 -65.688 -43.906 1 65.81 374 ASP B C 1
ATOM 9268 O O . ASP B 1 374 ? -18.688 -65.312 -43.75 1 65.81 374 ASP B O 1
ATOM 9272 N N . THR B 1 375 ? -17.219 -67.125 -44.188 1 68.69 375 THR B N 1
ATOM 9273 C CA . THR B 1 375 ? -18.219 -68.188 -44.219 1 68.69 375 THR B CA 1
ATOM 9274 C C . THR B 1 375 ? -18.969 -68.25 -42.875 1 68.69 375 THR B C 1
ATOM 9276 O O . THR B 1 375 ? -20.109 -68.688 -42.812 1 68.69 375 THR B O 1
ATOM 9279 N N . SER B 1 376 ? -18.266 -67.75 -41.812 1 69.12 376 SER B N 1
ATOM 9280 C CA . SER B 1 376 ? -18.859 -67.812 -40.5 1 69.12 376 SER B CA 1
ATOM 9281 C C . SER B 1 376 ? -19.719 -66.625 -40.188 1 69.12 376 SER B C 1
ATOM 9283 O O . SER B 1 376 ? -20.438 -66.562 -39.188 1 69.12 376 SER B O 1
ATOM 9285 N N . GLY B 1 377 ? -19.75 -65.625 -41.062 1 72.44 377 GLY B N 1
ATOM 9286 C CA . GLY B 1 377 ? -20.562 -64.438 -40.906 1 72.44 377 GLY B CA 1
ATOM 9287 C C . GLY B 1 377 ? -19.781 -63.125 -40.938 1 72.44 377 GLY B C 1
ATOM 9288 O O . GLY B 1 377 ? -18.656 -63.125 -41.438 1 72.44 377 GLY B O 1
ATOM 9289 N N . SER B 1 378 ? -20.438 -62.031 -40.531 1 76.88 378 SER B N 1
ATOM 9290 C CA . SER B 1 378 ? -19.844 -60.688 -40.562 1 76.88 378 SER B CA 1
ATOM 9291 C C . SER B 1 378 ? -19.328 -60.281 -39.188 1 76.88 378 SER B C 1
ATOM 9293 O O . SER B 1 378 ? -20.031 -60.438 -38.188 1 76.88 378 SER B O 1
ATOM 9295 N N . ARG B 1 379 ? -17.969 -60.125 -39.062 1 81.69 379 ARG B N 1
ATOM 9296 C CA . ARG B 1 379 ? -17.422 -59.688 -37.781 1 81.69 379 ARG B CA 1
ATOM 9297 C C . ARG B 1 379 ? -16.547 -58.469 -37.969 1 81.69 379 ARG B C 1
ATOM 9299 O O . ARG B 1 379 ? -16.031 -58.219 -39.062 1 81.69 379 ARG B O 1
ATOM 9306 N N . LEU B 1 380 ? -16.547 -57.656 -36.844 1 86.06 380 LEU B N 1
ATOM 9307 C CA . LEU B 1 380 ? -15.711 -56.469 -36.875 1 86.06 380 LEU B CA 1
ATOM 9308 C C . LEU B 1 380 ? -14.281 -56.781 -36.438 1 86.06 380 LEU B C 1
ATOM 9310 O O . LEU B 1 380 ? -14.078 -57.469 -35.438 1 86.06 380 LEU B O 1
ATOM 9314 N N . VAL B 1 381 ? -13.312 -56.5 -37.25 1 87.94 381 VAL B N 1
ATOM 9315 C CA . VAL B 1 381 ? -11.906 -56.656 -36.906 1 87.94 381 VAL B CA 1
ATOM 9316 C C . VAL B 1 381 ? -11.289 -55.281 -36.656 1 87.94 381 VAL B C 1
ATOM 9318 O O . VAL B 1 381 ? -11.555 -54.344 -37.375 1 87.94 381 VAL B O 1
ATOM 9321 N N . ARG B 1 382 ? -10.516 -55.188 -35.562 1 92.25 382 ARG B N 1
ATOM 9322 C CA . ARG B 1 382 ? -9.82 -53.969 -35.188 1 92.25 382 ARG B CA 1
ATOM 9323 C C . ARG B 1 382 ? -8.32 -54.094 -35.406 1 92.25 382 ARG B C 1
ATOM 9325 O O . ARG B 1 382 ? -7.684 -55 -34.906 1 92.25 382 ARG B O 1
ATOM 9332 N N . LEU B 1 383 ? -7.797 -53.188 -36.25 1 91.56 383 LEU B N 1
ATOM 9333 C CA . LEU B 1 383 ? -6.387 -53.25 -36.594 1 91.56 383 LEU B CA 1
ATOM 9334 C C . LEU B 1 383 ? -5.668 -51.969 -36.188 1 91.56 383 LEU B C 1
ATOM 9336 O O . LEU B 1 383 ? -6.25 -50.875 -36.25 1 91.56 383 LEU B O 1
ATOM 9340 N N . VAL B 1 384 ? -4.434 -52.156 -35.719 1 93.06 384 VAL B N 1
ATOM 9341 C CA . VAL B 1 384 ? -3.557 -51.031 -35.469 1 93.06 384 VAL B CA 1
ATOM 9342 C C . VAL B 1 384 ? -2.268 -51.156 -36.281 1 93.06 384 VAL B C 1
ATOM 9344 O O . VAL B 1 384 ? -1.772 -52.281 -36.469 1 93.06 384 VAL B O 1
ATOM 9347 N N . ARG B 1 385 ? -1.807 -50.125 -36.812 1 91.62 385 ARG B N 1
ATOM 9348 C CA . ARG B 1 385 ? -0.521 -50.094 -37.5 1 91.62 385 ARG B CA 1
ATOM 9349 C C . ARG B 1 385 ? 0.54 -49.406 -36.656 1 91.62 385 ARG B C 1
ATOM 9351 O O . ARG B 1 385 ? 0.319 -48.312 -36.125 1 91.62 385 ARG B O 1
ATOM 9358 N N . LEU B 1 386 ? 1.668 -50.094 -36.438 1 90.31 386 LEU B N 1
ATOM 9359 C CA . LEU B 1 386 ? 2.715 -49.594 -35.531 1 90.31 386 LEU B CA 1
ATOM 9360 C C . LEU B 1 386 ? 4.02 -49.375 -36.312 1 90.31 386 LEU B C 1
ATOM 9362 O O . LEU B 1 386 ? 4.309 -50.094 -37.25 1 90.31 386 LEU B O 1
ATOM 9366 N N . ARG B 1 387 ? 4.691 -48.406 -35.875 1 86.44 387 ARG B N 1
ATOM 9367 C CA . ARG B 1 387 ? 6.023 -48.094 -36.375 1 86.44 387 ARG B CA 1
ATOM 9368 C C . ARG B 1 387 ? 7.059 -48.094 -35.281 1 86.44 387 ARG B C 1
ATOM 9370 O O . ARG B 1 387 ? 6.809 -47.562 -34.188 1 86.44 387 ARG B O 1
ATOM 9377 N N . ASN B 1 388 ? 8.125 -48.719 -35.531 1 83 388 ASN B N 1
ATOM 9378 C CA . ASN B 1 388 ? 9.219 -48.719 -34.562 1 83 388 ASN B CA 1
ATOM 9379 C C . ASN B 1 388 ? 9.82 -47.312 -34.438 1 83 388 ASN B C 1
ATOM 9381 O O . ASN B 1 388 ? 10.18 -46.688 -35.438 1 83 388 ASN B O 1
ATOM 9385 N N . LEU B 1 389 ? 9.898 -46.875 -33.25 1 81.31 389 LEU B N 1
ATOM 9386 C CA . LEU B 1 389 ? 10.383 -45.5 -33.031 1 81.31 389 LEU B CA 1
ATOM 9387 C C . LEU B 1 389 ? 11.875 -45.5 -32.719 1 81.31 389 LEU B C 1
ATOM 9389 O O . LEU B 1 389 ? 12.492 -44.438 -32.594 1 81.31 389 LEU B O 1
ATOM 9393 N N . TRP B 1 390 ? 12.422 -46.719 -32.625 1 75.69 390 TRP B N 1
ATOM 9394 C CA . TRP B 1 390 ? 13.867 -46.844 -32.438 1 75.69 390 TRP B CA 1
ATOM 9395 C C . TRP B 1 390 ? 14.523 -47.406 -33.688 1 75.69 390 TRP B C 1
ATOM 9397 O O . TRP B 1 390 ? 14.648 -48.625 -33.844 1 75.69 390 TRP B O 1
ATOM 9407 N N . PRO B 1 391 ? 14.945 -46.625 -34.531 1 63.78 391 PRO B N 1
ATOM 9408 C CA . PRO B 1 391 ? 15.352 -47.062 -35.875 1 63.78 391 PRO B CA 1
ATOM 9409 C C . PRO B 1 391 ? 16.547 -48 -35.844 1 63.78 391 PRO B C 1
ATOM 9411 O O . PRO B 1 391 ? 16.75 -48.781 -36.781 1 63.78 391 PRO B O 1
ATOM 9414 N N . SER B 1 392 ? 17.266 -48 -34.781 1 64.44 392 SER B N 1
ATOM 9415 C CA . SER B 1 392 ? 18.5 -48.781 -34.812 1 64.44 392 SER B CA 1
ATOM 9416 C C . SER B 1 392 ? 18.203 -50.281 -34.656 1 64.44 392 SER B C 1
ATOM 9418 O O . SER B 1 392 ? 19.031 -51.125 -35 1 64.44 392 SER B O 1
ATOM 9420 N N . VAL B 1 393 ? 17.047 -50.5 -34.094 1 67.25 393 VAL B N 1
ATOM 9421 C CA . VAL B 1 393 ? 16.688 -51.906 -33.906 1 67.25 393 VAL B CA 1
ATOM 9422 C C . VAL B 1 393 ? 15.328 -52.188 -34.531 1 67.25 393 VAL B C 1
ATOM 9424 O O . VAL B 1 393 ? 14.289 -51.719 -34.062 1 67.25 393 VAL B O 1
ATOM 9427 N N . ARG B 1 394 ? 15.383 -52.875 -35.594 1 69.88 394 ARG B N 1
ATOM 9428 C CA . ARG B 1 394 ? 14.156 -53.094 -36.344 1 69.88 394 ARG B CA 1
ATOM 9429 C C . ARG B 1 394 ? 13.383 -54.281 -35.75 1 69.88 394 ARG B C 1
ATOM 9431 O O . ARG B 1 394 ? 13.906 -55.406 -35.656 1 69.88 394 ARG B O 1
ATOM 9438 N N . VAL B 1 395 ? 12.266 -53.969 -35.156 1 74.06 395 VAL B N 1
ATOM 9439 C CA . VAL B 1 395 ? 11.352 -55 -34.688 1 74.06 395 VAL B CA 1
ATOM 9440 C C . VAL B 1 395 ? 10.211 -55.188 -35.656 1 74.06 395 VAL B C 1
ATOM 9442 O O . VAL B 1 395 ? 9.602 -54.219 -36.125 1 74.06 395 VAL B O 1
ATOM 9445 N N . GLY B 1 396 ? 10.109 -56.438 -36.094 1 76.56 396 GLY B N 1
ATOM 9446 C CA . GLY B 1 396 ? 9.055 -56.719 -37.031 1 76.56 396 GLY B CA 1
ATOM 9447 C C . GLY B 1 396 ? 7.945 -57.594 -36.469 1 76.56 396 GLY B C 1
ATOM 9448 O O . GLY B 1 396 ? 8.039 -58.031 -35.312 1 76.56 396 GLY B O 1
ATOM 9449 N N . TRP B 1 397 ? 6.859 -57.75 -37.125 1 85.75 397 TRP B N 1
ATOM 9450 C CA . TRP B 1 397 ? 5.699 -58.531 -36.75 1 85.75 397 TRP B CA 1
ATOM 9451 C C . TRP B 1 397 ? 5.352 -59.531 -37.875 1 85.75 397 TRP B C 1
ATOM 9453 O O . TRP B 1 397 ? 5.152 -59.125 -39 1 85.75 397 TRP B O 1
ATOM 9463 N N . ALA B 1 398 ? 5.359 -60.75 -37.5 1 83.75 398 ALA B N 1
ATOM 9464 C CA . ALA B 1 398 ? 5.02 -61.781 -38.469 1 83.75 398 ALA B CA 1
ATOM 9465 C C . ALA B 1 398 ? 3.736 -62.531 -38.062 1 83.75 398 ALA B C 1
ATOM 9467 O O . ALA B 1 398 ? 3.453 -63.594 -38.562 1 83.75 398 ALA B O 1
ATOM 9468 N N . GLY B 1 399 ? 3.016 -61.938 -37.188 1 87 399 GLY B N 1
ATOM 9469 C CA . GLY B 1 399 ? 1.761 -62.531 -36.75 1 87 399 GLY B CA 1
ATOM 9470 C C . GLY B 1 399 ? 0.587 -62.156 -37.656 1 87 399 GLY B C 1
ATOM 9471 O O . GLY B 1 399 ? 0.768 -61.844 -38.812 1 87 399 GLY B O 1
ATOM 9472 N N . ALA B 1 400 ? -0.543 -62.281 -37.094 1 87.62 400 ALA B N 1
ATOM 9473 C CA . ALA B 1 400 ? -1.766 -62 -37.844 1 87.62 400 ALA B CA 1
ATOM 9474 C C . ALA B 1 400 ? -1.76 -60.594 -38.406 1 87.62 400 ALA B C 1
ATOM 9476 O O . ALA B 1 400 ? -1.341 -59.656 -37.719 1 87.62 400 ALA B O 1
ATOM 9477 N N . TRP B 1 401 ? -2.16 -60.469 -39.719 1 89.5 401 TRP B N 1
ATOM 9478 C CA . TRP B 1 401 ? -2.346 -59.188 -40.438 1 89.5 401 TRP B CA 1
ATOM 9479 C C . TRP B 1 401 ? -1.002 -58.562 -40.781 1 89.5 401 TRP B C 1
ATOM 9481 O O . TRP B 1 401 ? -0.928 -57.375 -41.062 1 89.5 401 TRP B O 1
ATOM 9491 N N . SER B 1 402 ? 0.067 -59.344 -40.531 1 87.88 402 SER B N 1
ATOM 9492 C CA . SER B 1 402 ? 1.36 -58.875 -41.031 1 87.88 402 SER B CA 1
ATOM 9493 C C . SER B 1 402 ? 1.394 -58.844 -42.531 1 87.88 402 SER B C 1
ATOM 9495 O O . SER B 1 402 ? 0.447 -59.281 -43.188 1 87.88 402 SER B O 1
ATOM 9497 N N . ASP B 1 403 ? 2.523 -58.25 -42.938 1 82.38 403 ASP B N 1
ATOM 9498 C CA . ASP B 1 403 ? 2.66 -58.188 -44.375 1 82.38 403 ASP B CA 1
ATOM 9499 C C . ASP B 1 403 ? 2.592 -59.562 -45 1 82.38 403 ASP B C 1
ATOM 9501 O O . ASP B 1 403 ? 3.316 -60.469 -44.594 1 82.38 403 ASP B O 1
ATOM 9505 N N . GLY B 1 404 ? 1.729 -59.781 -45.875 1 78.25 404 GLY B N 1
ATOM 9506 C CA . GLY B 1 404 ? 1.63 -61.031 -46.594 1 78.25 404 GLY B CA 1
ATOM 9507 C C . GLY B 1 404 ? 0.778 -62.094 -45.906 1 78.25 404 GLY B C 1
ATOM 9508 O O . GLY B 1 404 ? 0.66 -63.219 -46.375 1 78.25 404 GLY B O 1
ATOM 9509 N N . SER B 1 405 ? 0.278 -61.812 -44.781 1 84.69 405 SER B N 1
ATOM 9510 C CA . SER B 1 405 ? -0.549 -62.75 -44.031 1 84.69 405 SER B CA 1
ATOM 9511 C C . SER B 1 405 ? -1.823 -63.094 -44.781 1 84.69 405 SER B C 1
ATOM 9513 O O . SER B 1 405 ? -2.348 -62.281 -45.562 1 84.69 405 SER B O 1
ATOM 9515 N N . THR B 1 406 ? -2.404 -64.188 -44.562 1 83.5 406 THR B N 1
ATOM 9516 C CA . THR B 1 406 ? -3.57 -64.688 -45.281 1 83.5 406 THR B CA 1
ATOM 9517 C C . THR B 1 406 ? -4.848 -64.062 -44.75 1 83.5 406 THR B C 1
ATOM 9519 O O . THR B 1 406 ? -5.883 -64.062 -45.438 1 83.5 406 THR B O 1
ATOM 9522 N N . GLU B 1 407 ? -4.691 -63.469 -43.594 1 85.25 407 GLU B N 1
ATOM 9523 C CA . GLU B 1 407 ? -5.867 -62.812 -43.031 1 85.25 407 GLU B CA 1
ATOM 9524 C C . GLU B 1 407 ? -6.371 -61.688 -43.906 1 85.25 407 GLU B C 1
ATOM 9526 O O . GLU B 1 407 ? -7.57 -61.406 -43.969 1 85.25 407 GLU B O 1
ATOM 9531 N N . TRP B 1 408 ? -5.508 -61.094 -44.688 1 86.62 408 TRP B N 1
ATOM 9532 C CA . TRP B 1 408 ? -5.867 -59.969 -45.562 1 86.62 408 TRP B CA 1
ATOM 9533 C C . TRP B 1 408 ? -6.84 -60.438 -46.656 1 86.62 408 TRP B C 1
ATOM 9535 O O . TRP B 1 408 ? -7.648 -59.625 -47.125 1 86.62 408 TRP B O 1
ATOM 9545 N N . LEU B 1 409 ? -6.754 -61.656 -46.938 1 80.56 409 LEU B N 1
ATOM 9546 C CA . LEU B 1 409 ? -7.582 -62.188 -48.031 1 80.56 409 LEU B CA 1
ATOM 9547 C C . LEU B 1 409 ? -9.039 -62.281 -47.594 1 80.56 409 LEU B C 1
ATOM 9549 O O . LEU B 1 409 ? -9.938 -62.406 -48.438 1 80.56 409 LEU B O 1
ATOM 9553 N N . SER B 1 410 ? -9.211 -62.219 -46.344 1 79.75 410 SER B N 1
ATOM 9554 C CA . SER B 1 410 ? -10.57 -62.312 -45.812 1 79.75 410 SER B CA 1
ATOM 9555 C C . SER B 1 410 ? -11.289 -60.969 -45.969 1 79.75 410 SER B C 1
ATOM 9557 O O . SER B 1 410 ? -12.508 -60.875 -45.75 1 79.75 410 SER B O 1
ATOM 9559 N N . LEU B 1 411 ? -10.594 -59.906 -46.375 1 83.25 411 LEU B N 1
ATOM 9560 C CA . LEU B 1 411 ? -11.18 -58.562 -46.594 1 83.25 411 LEU B CA 1
ATOM 9561 C C . LEU B 1 411 ? -11.508 -58.344 -48.062 1 83.25 411 LEU B C 1
ATOM 9563 O O . LEU B 1 411 ? -10.812 -58.875 -48.938 1 83.25 411 LEU B O 1
ATOM 9567 N N . PRO B 1 412 ? -12.602 -57.625 -48.281 1 80.44 412 PRO B N 1
ATOM 9568 C CA . PRO B 1 412 ? -12.844 -57.219 -49.656 1 80.44 412 PRO B CA 1
ATOM 9569 C C . PRO B 1 412 ? -11.672 -56.469 -50.281 1 80.44 412 PRO B C 1
ATOM 9571 O O . PRO B 1 412 ? -10.969 -55.719 -49.562 1 80.44 412 PRO B O 1
ATOM 9574 N N . PRO B 1 413 ? -11.422 -56.688 -51.5 1 79.75 413 PRO B N 1
ATOM 9575 C CA . PRO B 1 413 ? -10.297 -56.031 -52.156 1 79.75 413 PRO B CA 1
ATOM 9576 C C . PRO B 1 413 ? -10.312 -54.531 -52 1 79.75 413 PRO B C 1
ATOM 9578 O O . PRO B 1 413 ? -9.258 -53.906 -51.875 1 79.75 413 PRO B O 1
ATOM 9581 N N . SER B 1 414 ? -11.492 -53.969 -51.906 1 81.62 414 SER B N 1
ATOM 9582 C CA . SER B 1 414 ? -11.594 -52.5 -51.719 1 81.62 414 SER B CA 1
ATOM 9583 C C . SER B 1 414 ? -11.055 -52.094 -50.375 1 81.62 414 SER B C 1
ATOM 9585 O O . SER B 1 414 ? -10.367 -51.062 -50.281 1 81.62 414 SER B O 1
ATOM 9587 N N . ASP B 1 415 ? -11.305 -52.875 -49.406 1 80.5 415 ASP B N 1
ATOM 9588 C CA . ASP B 1 415 ? -10.859 -52.531 -48.062 1 80.5 415 ASP B CA 1
ATOM 9589 C C . ASP B 1 415 ? -9.352 -52.719 -47.906 1 80.5 415 ASP B C 1
ATOM 9591 O O . ASP B 1 415 ? -8.68 -51.969 -47.219 1 80.5 415 ASP B O 1
ATOM 9595 N N . ARG B 1 416 ? -8.867 -53.719 -48.562 1 79.31 416 ARG B N 1
ATOM 9596 C CA . ARG B 1 416 ? -7.43 -53.938 -48.562 1 79.31 416 ARG B CA 1
ATOM 9597 C C . ARG B 1 416 ? -6.676 -52.781 -49.188 1 79.31 416 ARG B C 1
ATOM 9599 O O . ARG B 1 416 ? -5.625 -52.375 -48.688 1 79.31 416 ARG B O 1
ATOM 9606 N N . ALA B 1 417 ? -7.27 -52.281 -50.219 1 78.12 417 ALA B N 1
ATOM 9607 C CA . ALA B 1 417 ? -6.645 -51.156 -50.906 1 78.12 417 ALA B CA 1
ATOM 9608 C C . ALA B 1 417 ? -6.672 -49.906 -50.031 1 78.12 417 ALA B C 1
ATOM 9610 O O . ALA B 1 417 ? -5.711 -49.125 -50.031 1 78.12 417 ALA B O 1
ATOM 9611 N N . LYS B 1 418 ? -7.711 -49.812 -49.312 1 78.25 418 LYS B N 1
ATOM 9612 C CA . LYS B 1 418 ? -7.883 -48.625 -48.5 1 78.25 418 LYS B CA 1
ATOM 9613 C C . LYS B 1 418 ? -6.91 -48.625 -47.312 1 78.25 418 LYS B C 1
ATOM 9615 O O . LYS B 1 418 ? -6.422 -47.562 -46.906 1 78.25 418 LYS B O 1
ATOM 9620 N N . VAL B 1 419 ? -6.777 -49.75 -46.781 1 78.94 419 VAL B N 1
ATOM 9621 C CA . VAL B 1 419 ? -5.902 -49.844 -45.625 1 78.94 419 VAL B CA 1
ATOM 9622 C C . VAL B 1 419 ? -4.449 -49.656 -46.031 1 78.94 419 VAL B C 1
ATOM 9624 O O . VAL B 1 419 ? -3.641 -49.125 -45.281 1 78.94 419 VAL B O 1
ATOM 9627 N N . GLY B 1 420 ? -4.145 -49.594 -47.281 1 67.44 420 GLY B N 1
ATOM 9628 C CA . GLY B 1 420 ? -2.793 -49.406 -47.781 1 67.44 420 GLY B CA 1
ATOM 9629 C C . GLY B 1 420 ? -1.793 -50.375 -47.219 1 67.44 420 GLY B C 1
ATOM 9630 O O . GLY B 1 420 ? -1.164 -50.094 -46.188 1 67.44 420 GLY B O 1
ATOM 9631 N N . LEU B 1 421 ? -1.807 -51.531 -47.688 1 63 421 LEU B N 1
ATOM 9632 C CA . LEU B 1 421 ? -0.81 -52.5 -47.281 1 63 421 LEU B CA 1
ATOM 9633 C C . LEU B 1 421 ? 0.6 -51.938 -47.406 1 63 421 LEU B C 1
ATOM 9635 O O . LEU B 1 421 ? 0.976 -51.469 -48.469 1 63 421 LEU B O 1
ATOM 9639 N N . VAL B 1 422 ? 0.968 -51.125 -46.469 1 58.22 422 VAL B N 1
ATOM 9640 C CA . VAL B 1 422 ? 2.281 -50.5 -46.469 1 58.22 422 VAL B CA 1
ATOM 9641 C C . VAL B 1 422 ? 3.371 -51.562 -46.312 1 58.22 422 VAL B C 1
ATOM 9643 O O . VAL B 1 422 ? 3.314 -52.375 -45.406 1 58.22 422 VAL B O 1
ATOM 9646 N N . LYS B 1 423 ? 4.105 -51.688 -47.406 1 55.84 423 LYS B N 1
ATOM 9647 C CA . LYS B 1 423 ? 5.305 -52.531 -47.438 1 55.84 423 LYS B CA 1
ATOM 9648 C C . LYS B 1 423 ? 6.496 -51.781 -46.812 1 55.84 423 LYS B C 1
ATOM 9650 O O . LYS B 1 423 ? 7.281 -51.156 -47.531 1 55.84 423 LYS B O 1
ATOM 9655 N N . SER B 1 424 ? 6.242 -51.094 -45.688 1 60.28 424 SER B N 1
ATOM 9656 C CA . SER B 1 424 ? 7.438 -50.469 -45.125 1 60.28 424 SER B CA 1
ATOM 9657 C C . SER B 1 424 ? 8.109 -51.406 -44.094 1 60.28 424 SER B C 1
ATOM 9659 O O . SER B 1 424 ? 7.441 -52.219 -43.438 1 60.28 424 SER B O 1
ATOM 9661 N N . GLU B 1 425 ? 9.477 -51.406 -44.156 1 61.97 425 GLU B N 1
ATOM 9662 C CA . GLU B 1 425 ? 10.281 -52.25 -43.281 1 61.97 425 GLU B CA 1
ATOM 9663 C C . GLU B 1 425 ? 10.109 -51.875 -41.812 1 61.97 425 GLU B C 1
ATOM 9665 O O . GLU B 1 425 ? 10.359 -52.688 -40.938 1 61.97 425 GLU B O 1
ATOM 9670 N N . ASP B 1 426 ? 9.508 -50.75 -41.562 1 74.5 426 ASP B N 1
ATOM 9671 C CA . ASP B 1 426 ? 9.516 -50.344 -40.156 1 74.5 426 ASP B CA 1
ATOM 9672 C C . ASP B 1 426 ? 8.094 -50.25 -39.594 1 74.5 426 ASP B C 1
ATOM 9674 O O . ASP B 1 426 ? 7.891 -49.812 -38.469 1 74.5 426 ASP B O 1
ATOM 9678 N N . GLU B 1 427 ? 7.105 -50.656 -40.375 1 84.69 427 GLU B N 1
ATOM 9679 C CA . GLU B 1 427 ? 5.711 -50.594 -39.938 1 84.69 427 GLU B CA 1
ATOM 9680 C C . GLU B 1 427 ? 4.98 -51.906 -40.188 1 84.69 427 GLU B C 1
ATOM 9682 O O . GLU B 1 427 ? 5.277 -52.625 -41.125 1 84.69 427 GLU B O 1
ATOM 9687 N N . PHE B 1 428 ? 4.117 -52.219 -39.375 1 87.56 428 PHE B N 1
ATOM 9688 C CA . PHE B 1 428 ? 3.334 -53.438 -39.562 1 87.56 428 PHE B CA 1
ATOM 9689 C C . PHE B 1 428 ? 1.938 -53.281 -38.969 1 87.56 428 PHE B C 1
ATOM 9691 O O . PHE B 1 428 ? 1.734 -52.469 -38.062 1 87.56 428 PHE B O 1
ATOM 9698 N N . TRP B 1 429 ? 1.019 -54 -39.5 1 90.62 429 TRP B N 1
ATOM 9699 C CA . TRP B 1 429 ? -0.335 -54.094 -38.969 1 90.62 429 TRP B CA 1
ATOM 9700 C C . TRP B 1 429 ? -0.465 -55.25 -38 1 90.62 429 TRP B C 1
ATOM 9702 O O . TRP B 1 429 ? 0.175 -56.281 -38.188 1 90.62 429 TRP B O 1
ATOM 9712 N N . MET B 1 430 ? -1.23 -55.125 -37 1 91.19 430 MET B N 1
ATOM 9713 C CA . MET B 1 430 ? -1.614 -56.219 -36.125 1 91.19 430 MET B CA 1
ATOM 9714 C C . MET B 1 430 ? -3.023 -56 -35.594 1 91.19 430 MET B C 1
ATOM 9716 O O . MET B 1 430 ? -3.584 -54.906 -35.719 1 91.19 430 MET B O 1
ATOM 9720 N N . SER B 1 431 ? -3.588 -57.031 -35.094 1 91.06 431 SER B N 1
ATOM 9721 C CA . SER B 1 431 ? -4.906 -56.906 -34.469 1 91.06 431 SER B CA 1
ATOM 9722 C C . SER B 1 431 ? -4.824 -56.156 -33.156 1 91.06 431 SER B C 1
ATOM 9724 O O . SER B 1 431 ? -3.795 -56.219 -32.469 1 91.06 431 SER B O 1
ATOM 9726 N N . LEU B 1 432 ? -5.867 -55.469 -32.781 1 91.94 432 LEU B N 1
ATOM 9727 C CA . LEU B 1 432 ? -5.914 -54.781 -31.5 1 91.94 432 LEU B CA 1
ATOM 9728 C C . LEU B 1 432 ? -5.715 -55.75 -30.344 1 91.94 432 LEU B C 1
ATOM 9730 O O . LEU B 1 432 ? -5.109 -55.406 -29.328 1 91.94 432 LEU B O 1
ATOM 9734 N N . GLU B 1 433 ? -6.25 -56.938 -30.531 1 88.12 433 GLU B N 1
ATOM 9735 C CA . GLU B 1 433 ? -6.086 -58 -29.516 1 88.12 433 GLU B CA 1
ATOM 9736 C C . GLU B 1 433 ? -4.617 -58.344 -29.328 1 88.12 433 GLU B C 1
ATOM 9738 O O . GLU B 1 433 ? -4.141 -58.5 -28.203 1 88.12 433 GLU B O 1
ATOM 9743 N N . ASP B 1 434 ? -3.982 -58.5 -30.453 1 89.5 434 ASP B N 1
ATOM 9744 C CA . ASP B 1 434 ? -2.553 -58.781 -30.375 1 89.5 434 ASP B CA 1
ATOM 9745 C C . ASP B 1 434 ? -1.786 -57.625 -29.75 1 89.5 434 ASP B C 1
ATOM 9747 O O . ASP B 1 434 ? -0.829 -57.844 -29.016 1 89.5 434 ASP B O 1
ATOM 9751 N N . PHE B 1 435 ? -2.191 -56.5 -30.094 1 90.94 435 PHE B N 1
ATOM 9752 C CA . PHE B 1 435 ? -1.579 -55.312 -29.547 1 90.94 435 PHE B CA 1
ATOM 9753 C C . PHE B 1 435 ? -1.701 -55.281 -28.031 1 90.94 435 PHE B C 1
ATOM 9755 O O . PHE B 1 435 ? -0.703 -55.125 -27.328 1 90.94 435 PHE B O 1
ATOM 9762 N N . ILE B 1 436 ? -2.869 -55.469 -27.516 1 88.31 436 ILE B N 1
ATOM 9763 C CA . ILE B 1 436 ? -3.156 -55.406 -26.094 1 88.31 436 ILE B CA 1
ATOM 9764 C C . ILE B 1 436 ? -2.377 -56.5 -25.359 1 88.31 436 ILE B C 1
ATOM 9766 O O . ILE B 1 436 ? -1.903 -56.281 -24.234 1 88.31 436 ILE B O 1
ATOM 9770 N N . SER B 1 437 ? -2.131 -57.562 -26.062 1 84.94 437 SER B N 1
ATOM 9771 C CA . SER B 1 437 ? -1.483 -58.688 -25.438 1 84.94 437 SER B CA 1
ATOM 9772 C C . SER B 1 437 ? 0.033 -58.531 -25.422 1 84.94 437 SER B C 1
ATOM 9774 O O . SER B 1 437 ? 0.72 -59.156 -24.609 1 84.94 437 SER B O 1
ATOM 9776 N N . ASN B 1 438 ? 0.539 -57.688 -26.281 1 86.94 438 ASN B N 1
ATOM 9777 C CA . ASN B 1 438 ? 1.989 -57.656 -26.438 1 86.94 438 ASN B CA 1
ATOM 9778 C C . ASN B 1 438 ? 2.588 -56.344 -25.984 1 86.94 438 ASN B C 1
ATOM 9780 O O . ASN B 1 438 ? 3.811 -56.188 -25.922 1 86.94 438 ASN B O 1
ATOM 9784 N N . PHE B 1 439 ? 1.798 -55.469 -25.656 1 88.94 439 PHE B N 1
ATOM 9785 C CA . PHE B 1 439 ? 2.291 -54.156 -25.234 1 88.94 439 PHE B CA 1
ATOM 9786 C C . PHE B 1 439 ? 1.882 -53.875 -23.781 1 88.94 439 PHE B C 1
ATOM 9788 O O . PHE B 1 439 ? 0.816 -54.312 -23.344 1 88.94 439 PHE B O 1
ATOM 9795 N N . ASP B 1 440 ? 2.711 -53.125 -23.047 1 86.19 440 ASP B N 1
ATOM 9796 C CA . ASP B 1 440 ? 2.5 -52.875 -21.625 1 86.19 440 ASP B CA 1
ATOM 9797 C C . ASP B 1 440 ? 1.862 -51.531 -21.391 1 86.19 440 ASP B C 1
ATOM 9799 O O . ASP B 1 440 ? 1.114 -51.344 -20.422 1 86.19 440 ASP B O 1
ATOM 9803 N N . TYR B 1 441 ? 2.268 -50.625 -22.188 1 88.94 441 TYR B N 1
ATOM 9804 C CA . TYR B 1 441 ? 1.819 -49.25 -21.953 1 88.94 441 TYR B CA 1
ATOM 9805 C C . TYR B 1 441 ? 1.382 -48.562 -23.25 1 88.94 441 TYR B C 1
ATOM 9807 O O . TYR B 1 441 ? 1.918 -48.875 -24.312 1 88.94 441 TYR B O 1
ATOM 9815 N N . LEU B 1 442 ? 0.392 -47.75 -23.125 1 92.62 442 LEU B N 1
ATOM 9816 C CA . LEU B 1 442 ? -0.133 -46.938 -24.219 1 92.62 442 LEU B CA 1
ATOM 9817 C C . LEU B 1 442 ? -0.262 -45.469 -23.781 1 92.62 442 LEU B C 1
ATOM 9819 O O . LEU B 1 442 ? -0.881 -45.188 -22.766 1 92.62 442 LEU B O 1
ATOM 9823 N N . ASP B 1 443 ? 0.435 -44.625 -24.516 1 94.5 443 ASP B N 1
ATOM 9824 C CA . ASP B 1 443 ? 0.348 -43.188 -24.25 1 94.5 443 ASP B CA 1
ATOM 9825 C C . ASP B 1 443 ? -0.355 -42.469 -25.391 1 94.5 443 ASP B C 1
ATOM 9827 O O . ASP B 1 443 ? 0.025 -42.625 -26.547 1 94.5 443 ASP B O 1
ATOM 9831 N N . ILE B 1 444 ? -1.385 -41.75 -25.078 1 94.94 444 ILE B N 1
ATOM 9832 C CA . ILE B 1 444 ? -2.086 -40.906 -26.031 1 94.94 444 ILE B CA 1
ATOM 9833 C C . ILE B 1 444 ? -1.891 -39.438 -25.672 1 94.94 444 ILE B C 1
ATOM 9835 O O . ILE B 1 444 ? -2.471 -38.969 -24.688 1 94.94 444 ILE B O 1
ATOM 9839 N N . CYS B 1 445 ? -1.061 -38.719 -26.375 1 94.88 445 CYS B N 1
ATOM 9840 C CA . CYS B 1 445 ? -0.832 -37.281 -26.141 1 94.88 445 CYS B CA 1
ATOM 9841 C C . CYS B 1 445 ? -1.779 -36.438 -26.984 1 94.88 445 CYS B C 1
ATOM 9843 O O . CYS B 1 445 ? -1.582 -36.281 -28.188 1 94.88 445 CYS B O 1
ATOM 9845 N N . HIS B 1 446 ? -2.762 -35.875 -26.344 1 92.75 446 HIS B N 1
ATOM 9846 C CA . HIS B 1 446 ? -3.717 -35 -27.016 1 92.75 446 HIS B CA 1
ATOM 9847 C C . HIS B 1 446 ? -3.121 -33.625 -27.25 1 92.75 446 HIS B C 1
ATOM 9849 O O . HIS B 1 446 ? -2.68 -32.969 -26.312 1 92.75 446 HIS B O 1
ATOM 9855 N N . LEU B 1 447 ? -3.139 -33.188 -28.453 1 88.94 447 LEU B N 1
ATOM 9856 C CA . LEU B 1 447 ? -2.584 -31.891 -28.781 1 88.94 447 LEU B CA 1
ATOM 9857 C C . LEU B 1 447 ? -3.607 -30.781 -28.531 1 88.94 447 LEU B C 1
ATOM 9859 O O . LEU B 1 447 ? -4.719 -30.828 -29.062 1 88.94 447 LEU B O 1
ATOM 9863 N N . THR B 1 448 ? -3.328 -29.906 -27.625 1 79.69 448 THR B N 1
ATOM 9864 C CA . THR B 1 448 ? -4.27 -28.891 -27.188 1 79.69 448 THR B CA 1
ATOM 9865 C C . THR B 1 448 ? -4.02 -27.578 -27.922 1 79.69 448 THR B C 1
ATOM 9867 O O . THR B 1 448 ? -4.879 -26.688 -27.953 1 79.69 448 THR B O 1
ATOM 9870 N N . GLU B 1 449 ? -2.875 -27.391 -28.484 1 76.38 449 GLU B N 1
ATOM 9871 C CA . GLU B 1 449 ? -2.543 -26.141 -29.188 1 76.38 449 GLU B CA 1
ATOM 9872 C C . GLU B 1 449 ? -2.186 -26.406 -30.641 1 76.38 449 GLU B C 1
ATOM 9874 O O . GLU B 1 449 ? -1.565 -27.422 -30.969 1 76.38 449 GLU B O 1
ATOM 9879 N N . ALA B 1 450 ? -2.619 -25.453 -31.438 1 70.31 450 ALA B N 1
ATOM 9880 C CA . ALA B 1 450 ? -2.264 -25.547 -32.844 1 70.31 450 ALA B CA 1
ATOM 9881 C C . ALA B 1 450 ? -0.798 -25.172 -33.062 1 70.31 450 ALA B C 1
ATOM 9883 O O . ALA B 1 450 ? -0.258 -24.297 -32.375 1 70.31 450 ALA B O 1
ATOM 9884 N N . PRO B 1 451 ? -0.217 -25.969 -33.875 1 68.19 451 PRO B N 1
ATOM 9885 C CA . PRO B 1 451 ? 1.167 -25.594 -34.188 1 68.19 451 PRO B CA 1
ATOM 9886 C C . PRO B 1 451 ? 1.285 -24.203 -34.812 1 68.19 451 PRO B C 1
ATOM 9888 O O . PRO B 1 451 ? 0.332 -23.703 -35.406 1 68.19 451 PRO B O 1
ATOM 9891 N N . PRO B 1 452 ? 2.408 -23.531 -34.5 1 65.44 452 PRO B N 1
ATOM 9892 C CA . PRO B 1 452 ? 2.592 -22.219 -35.125 1 65.44 452 PRO B CA 1
ATOM 9893 C C . PRO B 1 452 ? 2.602 -22.281 -36.625 1 65.44 452 PRO B C 1
ATOM 9895 O O . PRO B 1 452 ? 2.949 -23.328 -37.219 1 65.44 452 PRO B O 1
ATOM 9898 N N . PRO B 1 453 ? 1.949 -21.266 -37.375 1 58.34 453 PRO B N 1
ATOM 9899 C CA . PRO B 1 453 ? 1.918 -21.266 -38.844 1 58.34 453 PRO B CA 1
ATOM 9900 C C . PRO B 1 453 ? 3.314 -21.266 -39.469 1 58.34 453 PRO B C 1
ATOM 9902 O O . PRO B 1 453 ? 4.238 -20.656 -38.906 1 58.34 453 PRO B O 1
ATOM 9905 N N . THR B 1 454 ? 3.715 -22.328 -40.156 1 54.91 454 THR B N 1
ATOM 9906 C CA . THR B 1 454 ? 4.961 -22.344 -40.906 1 54.91 454 THR B CA 1
ATOM 9907 C C . THR B 1 454 ? 4.785 -21.656 -42.25 1 54.91 454 THR B C 1
ATOM 9909 O O . THR B 1 454 ? 3.74 -21.797 -42.875 1 54.91 454 THR B O 1
ATOM 9912 N N . PRO B 1 455 ? 5.684 -20.672 -42.656 1 47.31 455 PRO B N 1
ATOM 9913 C CA . PRO B 1 455 ? 5.531 -20.078 -44 1 47.31 455 PRO B CA 1
ATOM 9914 C C . PRO B 1 455 ? 5.289 -21.125 -45.062 1 47.31 455 PRO B C 1
ATOM 9916 O O . PRO B 1 455 ? 4.559 -20.875 -46.031 1 47.31 455 PRO B O 1
ATOM 9919 N N . ALA B 1 456 ? 6.195 -22.062 -45.375 1 42.97 456 ALA B N 1
ATOM 9920 C CA . ALA B 1 456 ? 6.258 -22.828 -46.625 1 42.97 456 ALA B CA 1
ATOM 9921 C C . ALA B 1 456 ? 5.172 -23.906 -46.656 1 42.97 456 ALA B C 1
ATOM 9923 O O . ALA B 1 456 ? 5.102 -24.688 -47.625 1 42.97 456 ALA B O 1
ATOM 9924 N N . SER B 1 457 ? 4.723 -24.297 -45.625 1 42.16 457 SER B N 1
ATOM 9925 C CA . SER B 1 457 ? 4.059 -25.562 -45.938 1 42.16 457 SER B CA 1
ATOM 9926 C C . SER B 1 457 ? 2.734 -25.328 -46.656 1 42.16 457 SER B C 1
ATOM 9928 O O . SER B 1 457 ? 1.84 -24.672 -46.094 1 42.16 457 SER B O 1
ATOM 9930 N N . PRO B 1 458 ? 2.74 -25.359 -47.938 1 35.81 458 PRO B N 1
ATOM 9931 C CA . PRO B 1 458 ? 1.552 -25.25 -48.812 1 35.81 458 PRO B CA 1
ATOM 9932 C C . PRO B 1 458 ? 0.359 -26.031 -48.25 1 35.81 458 PRO B C 1
ATOM 9934 O O . PRO B 1 458 ? -0.734 -25.969 -48.812 1 35.81 458 PRO B O 1
ATOM 9937 N N . THR B 1 459 ? 0.676 -27.344 -47.906 1 37.44 459 THR B N 1
ATOM 9938 C CA . THR B 1 459 ? -0.452 -28.266 -48 1 37.44 459 THR B CA 1
ATOM 9939 C C . THR B 1 459 ? -1.561 -27.859 -47.031 1 37.44 459 THR B C 1
ATOM 9941 O O . THR B 1 459 ? -1.287 -27.438 -45.906 1 37.44 459 THR B O 1
ATOM 9944 N N . GLY B 1 460 ? -2.826 -27.719 -47.531 1 37.88 460 GLY B N 1
ATOM 9945 C CA . GLY B 1 460 ? -4.176 -27.625 -47 1 37.88 460 GLY B CA 1
ATOM 9946 C C . GLY B 1 460 ? -4.363 -28.406 -45.719 1 37.88 460 GLY B C 1
ATOM 9947 O O . GLY B 1 460 ? -4.969 -29.469 -45.688 1 37.88 460 GLY B O 1
ATOM 9948 N N . ILE B 1 461 ? -3.379 -28.438 -44.938 1 42.34 461 ILE B N 1
ATOM 9949 C CA . ILE B 1 461 ? -3.686 -29.234 -43.75 1 42.34 461 ILE B CA 1
ATOM 9950 C C . ILE B 1 461 ? -4.926 -28.656 -43.062 1 42.34 461 ILE B C 1
ATOM 9952 O O . ILE B 1 461 ? -5.035 -27.453 -42.875 1 42.34 461 ILE B O 1
ATOM 9956 N N . GLN B 1 462 ? -6.02 -29.359 -43.156 1 44.34 462 GLN B N 1
ATOM 9957 C CA . GLN B 1 462 ? -7.27 -29.062 -42.469 1 44.34 462 GLN B CA 1
ATOM 9958 C C . GLN B 1 462 ? -7.012 -28.5 -41.062 1 44.34 462 GLN B C 1
ATOM 9960 O O . GLN B 1 462 ? -6.137 -28.984 -40.344 1 44.34 462 GLN B O 1
ATOM 9965 N N . PRO B 1 463 ? -7.461 -27.359 -40.875 1 46.56 463 PRO B N 1
ATOM 9966 C CA . PRO B 1 463 ? -7.328 -26.703 -39.594 1 46.56 463 PRO B CA 1
ATOM 9967 C C . PRO B 1 463 ? -7.602 -27.656 -38.406 1 46.56 463 PRO B C 1
ATOM 9969 O O . PRO B 1 463 ? -8.547 -28.438 -38.469 1 46.56 463 PRO B O 1
ATOM 9972 N N . LEU B 1 464 ? -6.613 -28.141 -37.812 1 51.28 464 LEU B N 1
ATOM 9973 C CA . LEU B 1 464 ? -6.746 -28.922 -36.562 1 51.28 464 LEU B CA 1
ATOM 9974 C C . LEU B 1 464 ? -7.812 -28.312 -35.656 1 51.28 464 LEU B C 1
ATOM 9976 O O . LEU B 1 464 ? -7.848 -27.094 -35.469 1 51.28 464 LEU B O 1
ATOM 9980 N N . THR B 1 465 ? -8.961 -28.891 -35.656 1 51.66 465 THR B N 1
ATOM 9981 C CA . THR B 1 465 ? -9.977 -28.469 -34.719 1 51.66 465 THR B CA 1
ATOM 9982 C C . THR B 1 465 ? -9.391 -28.391 -33.312 1 51.66 465 THR B C 1
ATOM 9984 O O . THR B 1 465 ? -8.867 -29.375 -32.781 1 51.66 465 THR B O 1
ATOM 9987 N N . ASP B 1 466 ? -9.086 -27.312 -32.812 1 60.16 466 ASP B N 1
ATOM 9988 C CA . ASP B 1 466 ? -8.586 -27.031 -31.484 1 60.16 466 ASP B CA 1
ATOM 9989 C C . ASP B 1 466 ? -9.477 -27.656 -30.422 1 60.16 466 ASP B C 1
ATOM 9991 O O . ASP B 1 466 ? -10.703 -27.547 -30.484 1 60.16 466 ASP B O 1
ATOM 9995 N N . LEU B 1 467 ? -8.945 -28.812 -29.766 1 67.56 467 LEU B N 1
ATOM 9996 C CA . LEU B 1 467 ? -9.664 -29.297 -28.594 1 67.56 467 LEU B CA 1
ATOM 9997 C C . LEU B 1 467 ? -9.812 -28.203 -27.547 1 67.56 467 LEU B C 1
ATOM 9999 O O . LEU B 1 467 ? -8.812 -27.609 -27.125 1 67.56 467 LEU B O 1
ATOM 10003 N N . PRO B 1 468 ? -11.094 -27.859 -27.266 1 79.81 468 PRO B N 1
ATOM 10004 C CA . PRO B 1 468 ? -11.25 -26.891 -26.172 1 79.81 468 PRO B CA 1
ATOM 10005 C C . PRO B 1 468 ? -10.625 -27.375 -24.875 1 79.81 468 PRO B C 1
ATOM 10007 O O . PRO B 1 468 ? -10.781 -28.531 -24.5 1 79.81 468 PRO B O 1
ATOM 10010 N N . ALA B 1 469 ? -9.625 -26.688 -24.438 1 85.38 469 ALA B N 1
ATOM 10011 C CA . ALA B 1 469 ? -8.953 -27.047 -23.188 1 85.38 469 ALA B CA 1
ATOM 10012 C C . ALA B 1 469 ? -8.867 -25.859 -22.234 1 85.38 469 ALA B C 1
ATOM 10014 O O . ALA B 1 469 ? -8.891 -24.703 -22.672 1 85.38 469 ALA B O 1
ATOM 10015 N N . ALA B 1 470 ? -9.016 -26.156 -20.969 1 88.5 470 ALA B N 1
ATOM 10016 C CA . ALA B 1 470 ? -8.805 -25.141 -19.922 1 88.5 470 ALA B CA 1
ATOM 10017 C C . ALA B 1 470 ? -7.527 -25.422 -19.141 1 88.5 470 ALA B C 1
ATOM 10019 O O . ALA B 1 470 ? -7.262 -26.562 -18.75 1 88.5 470 ALA B O 1
ATOM 10020 N N . HIS B 1 471 ? -6.668 -24.453 -19.078 1 90.62 471 HIS B N 1
ATOM 10021 C CA . HIS B 1 471 ? -5.477 -24.5 -18.234 1 90.62 471 HIS B CA 1
ATOM 10022 C C . HIS B 1 471 ? -5.598 -23.531 -17.062 1 90.62 471 HIS B C 1
ATOM 10024 O O . HIS B 1 471 ? -5.648 -22.312 -17.25 1 90.62 471 HIS B O 1
ATOM 10030 N N . LEU B 1 472 ? -5.668 -24.094 -15.891 1 93.25 472 LEU B N 1
ATOM 10031 C CA . LEU B 1 472 ? -5.898 -23.281 -14.703 1 93.25 472 LEU B CA 1
ATOM 10032 C C . LEU B 1 472 ? -4.766 -23.438 -13.703 1 93.25 472 LEU B C 1
ATOM 10034 O O . LEU B 1 472 ? -4.551 -24.547 -13.172 1 93.25 472 LEU B O 1
ATOM 10038 N N . ARG B 1 473 ? -4.141 -22.375 -13.391 1 90.38 473 ARG B N 1
ATOM 10039 C CA . ARG B 1 473 ? -3.051 -22.391 -12.422 1 90.38 473 ARG B CA 1
ATOM 10040 C C . ARG B 1 473 ? -3.582 -22.234 -11 1 90.38 473 ARG B C 1
ATOM 10042 O O . ARG B 1 473 ? -4.566 -21.531 -10.781 1 90.38 473 ARG B O 1
ATOM 10049 N N . GLY B 1 474 ? -2.961 -22.969 -10.117 1 89.69 474 GLY B N 1
ATOM 10050 C CA . GLY B 1 474 ? -3.297 -22.859 -8.711 1 89.69 474 GLY B CA 1
ATOM 10051 C C . GLY B 1 474 ? -2.117 -23.125 -7.793 1 89.69 474 GLY B C 1
ATOM 10052 O O . GLY B 1 474 ? -1.019 -23.422 -8.258 1 89.69 474 GLY B O 1
ATOM 10053 N N . GLN B 1 475 ? -2.342 -22.906 -6.5 1 88.81 475 GLN B N 1
ATOM 10054 C CA . GLN B 1 475 ? -1.28 -23.094 -5.512 1 88.81 475 GLN B CA 1
ATOM 10055 C C . GLN B 1 475 ? -1.816 -23.734 -4.238 1 88.81 475 GLN B C 1
ATOM 10057 O O . GLN B 1 475 ? -2.93 -23.438 -3.803 1 88.81 475 GLN B O 1
ATOM 10062 N N . TRP B 1 476 ? -1.089 -24.719 -3.805 1 91.12 476 TRP B N 1
ATOM 10063 C CA . TRP B 1 476 ? -1.26 -25.188 -2.434 1 91.12 476 TRP B CA 1
ATOM 10064 C C . TRP B 1 476 ? -0.385 -24.391 -1.474 1 91.12 476 TRP B C 1
ATOM 10066 O O . TRP B 1 476 ? 0.844 -24.484 -1.515 1 91.12 476 TRP B O 1
ATOM 10076 N N . LEU B 1 477 ? -1.076 -23.656 -0.672 1 87.44 477 LEU B N 1
ATOM 10077 C CA . LEU B 1 477 ? -0.374 -22.781 0.265 1 87.44 477 LEU B CA 1
ATOM 10078 C C . LEU B 1 477 ? -0.548 -23.266 1.698 1 87.44 477 LEU B C 1
ATOM 10080 O O . LEU B 1 477 ? -1.675 -23.391 2.184 1 87.44 477 LEU B O 1
ATOM 10084 N N . ARG B 1 478 ? 0.528 -23.469 2.268 1 85.81 478 ARG B N 1
ATOM 10085 C CA . ARG B 1 478 ? 0.482 -23.984 3.633 1 85.81 478 ARG B CA 1
ATOM 10086 C C . ARG B 1 478 ? -0.343 -23.078 4.535 1 85.81 478 ARG B C 1
ATOM 10088 O O . ARG B 1 478 ? -0.184 -21.844 4.504 1 85.81 478 ARG B O 1
ATOM 10095 N N . GLY B 1 479 ? -1.274 -23.641 5.27 1 88.31 479 GLY B N 1
ATOM 10096 C CA . GLY B 1 479 ? -2.105 -22.938 6.227 1 88.31 479 GLY B CA 1
ATOM 10097 C C . GLY B 1 479 ? -3.33 -22.297 5.594 1 88.31 479 GLY B C 1
ATOM 10098 O O . GLY B 1 479 ? -4.176 -21.734 6.289 1 88.31 479 GLY B O 1
ATOM 10099 N N . VAL B 1 480 ? -3.396 -22.375 4.266 1 91.81 480 VAL B N 1
ATOM 10100 C CA . VAL B 1 480 ? -4.473 -21.656 3.584 1 91.81 480 VAL B CA 1
ATOM 10101 C C . VAL B 1 480 ? -5.227 -22.625 2.668 1 91.81 480 VAL B C 1
ATOM 10103 O O . VAL B 1 480 ? -6.449 -22.766 2.773 1 91.81 480 VAL B O 1
ATOM 10106 N N . SER B 1 481 ? -4.469 -23.344 1.796 1 92.62 481 SER B N 1
ATOM 10107 C CA . SER B 1 481 ? -5.145 -24.109 0.761 1 92.62 481 SER B CA 1
ATOM 10108 C C . SER B 1 481 ? -4.516 -25.484 0.597 1 92.62 481 SER B C 1
ATOM 10110 O O . SER B 1 481 ? -4.508 -26.047 -0.501 1 92.62 481 SER B O 1
ATOM 10112 N N . CYS B 1 482 ? -3.928 -26 1.664 1 92.31 482 CYS B N 1
ATOM 10113 C CA . CYS B 1 482 ? -3.328 -27.344 1.698 1 92.31 482 CYS B CA 1
ATOM 10114 C C . CYS B 1 482 ? -4.156 -28.281 2.559 1 92.31 482 CYS B C 1
ATOM 10116 O O . CYS B 1 482 ? -3.646 -28.859 3.523 1 92.31 482 CYS B O 1
ATOM 10118 N N . GLY B 1 483 ? -5.285 -28.531 2.137 1 94.31 483 GLY B N 1
ATOM 10119 C CA . GLY B 1 483 ? -6.195 -29.234 3.033 1 94.31 483 GLY B CA 1
ATOM 10120 C C . GLY B 1 483 ? -6.074 -30.734 2.961 1 94.31 483 GLY B C 1
ATOM 10121 O O . GLY B 1 483 ? -6.59 -31.453 3.824 1 94.31 483 GLY B O 1
ATOM 10122 N N . GLY B 1 484 ? -5.453 -31.266 1.921 1 95.69 484 GLY B N 1
ATOM 10123 C CA . GLY B 1 484 ? -5.277 -32.719 1.808 1 95.69 484 GLY B CA 1
ATOM 10124 C C . GLY B 1 484 ? -6.477 -33.406 1.204 1 95.69 484 GLY B C 1
ATOM 10125 O O . GLY B 1 484 ? -7.43 -32.75 0.767 1 95.69 484 GLY B O 1
ATOM 10126 N N . ARG B 1 485 ? -6.434 -34.719 1.183 1 95.94 485 ARG B N 1
ATOM 10127 C CA . ARG B 1 485 ? -7.445 -35.562 0.558 1 95.94 485 ARG B CA 1
ATOM 10128 C C . ARG B 1 485 ? -8.734 -35.562 1.371 1 95.94 485 ARG B C 1
ATOM 10130 O O . ARG B 1 485 ? -8.758 -35.094 2.51 1 95.94 485 ARG B O 1
ATOM 10137 N N . PRO B 1 486 ? -9.812 -36.062 0.816 1 94.38 486 PRO B N 1
ATOM 10138 C CA . PRO B 1 486 ? -11.133 -35.969 1.454 1 94.38 486 PRO B CA 1
ATOM 10139 C C . PRO B 1 486 ? -11.18 -36.656 2.812 1 94.38 486 PRO B C 1
ATOM 10141 O O . PRO B 1 486 ? -11.977 -36.281 3.676 1 94.38 486 PRO B O 1
ATOM 10144 N N . TYR B 1 487 ? -10.336 -37.594 3.1 1 91.62 487 TYR B N 1
ATOM 10145 C CA . TYR B 1 487 ? -10.352 -38.344 4.352 1 91.62 487 TYR B CA 1
ATOM 10146 C C . TYR B 1 487 ? -9.914 -37.469 5.516 1 91.62 487 TYR B C 1
ATOM 10148 O O . TYR B 1 487 ? -10.18 -37.781 6.68 1 91.62 487 TYR B O 1
ATOM 10156 N N . ILE B 1 488 ? -9.242 -36.406 5.152 1 94.25 488 ILE B N 1
ATOM 10157 C CA . ILE B 1 488 ? -8.867 -35.469 6.18 1 94.25 488 ILE B CA 1
ATOM 10158 C C . ILE B 1 488 ? -9.977 -34.406 6.34 1 94.25 488 ILE B C 1
ATOM 10160 O O . ILE B 1 488 ? -9.844 -33.281 5.887 1 94.25 488 ILE B O 1
ATOM 10164 N N . ARG B 1 489 ? -10.93 -34.719 7.09 1 90.44 489 ARG B N 1
ATOM 10165 C CA . ARG B 1 489 ? -12.172 -33.938 7.188 1 90.44 489 ARG B CA 1
ATOM 10166 C C . ARG B 1 489 ? -11.914 -32.562 7.746 1 90.44 489 ARG B C 1
ATOM 10168 O O . ARG B 1 489 ? -12.602 -31.594 7.375 1 90.44 489 ARG B O 1
ATOM 10175 N N . ALA B 1 490 ? -10.961 -32.469 8.547 1 90.44 490 ALA B N 1
ATOM 10176 C CA . ALA B 1 490 ? -10.695 -31.219 9.266 1 90.44 490 ALA B CA 1
ATOM 10177 C C . ALA B 1 490 ? -10.227 -30.125 8.312 1 90.44 490 ALA B C 1
ATOM 10179 O O . ALA B 1 490 ? -10.469 -28.938 8.547 1 90.44 490 ALA B O 1
ATOM 10180 N N . SER B 1 491 ? -9.562 -30.547 7.195 1 95.31 491 SER B N 1
ATOM 10181 C CA . SER B 1 491 ? -8.914 -29.5 6.418 1 95.31 491 SER B CA 1
ATOM 10182 C C . SER B 1 491 ? -9.211 -29.656 4.93 1 95.31 491 SER B C 1
ATOM 10184 O O . SER B 1 491 ? -8.961 -28.734 4.145 1 95.31 491 SER B O 1
ATOM 10186 N N . HIS B 1 492 ? -9.852 -30.672 4.453 1 96.62 492 HIS B N 1
ATOM 10187 C CA . HIS B 1 492 ? -10.062 -30.922 3.029 1 96.62 492 HIS B CA 1
ATOM 10188 C C . HIS B 1 492 ? -10.781 -29.75 2.363 1 96.62 492 HIS B C 1
ATOM 10190 O O . HIS B 1 492 ? -10.508 -29.422 1.208 1 96.62 492 HIS B O 1
ATOM 10196 N N . TRP B 1 493 ? -11.641 -29.125 3.072 1 95 493 TRP B N 1
ATOM 10197 C CA . TRP B 1 493 ? -12.453 -28.047 2.533 1 95 493 TRP B CA 1
ATOM 10198 C C . TRP B 1 493 ? -11.586 -26.875 2.104 1 95 493 TRP B C 1
ATOM 10200 O O . TRP B 1 493 ? -12.016 -26.031 1.313 1 95 493 TRP B O 1
ATOM 10210 N N . ALA B 1 494 ? -10.383 -26.781 2.648 1 95 494 ALA B N 1
ATOM 10211 C CA . ALA B 1 494 ? -9.531 -25.609 2.461 1 95 494 ALA B CA 1
ATOM 10212 C C . ALA B 1 494 ? -8.828 -25.656 1.107 1 95 494 ALA B C 1
ATOM 10214 O O . ALA B 1 494 ? -8.242 -24.656 0.679 1 95 494 ALA B O 1
ATOM 10215 N N . ASN B 1 495 ? -8.906 -26.766 0.409 1 96.31 495 ASN B N 1
ATOM 10216 C CA . ASN B 1 495 ? -8.219 -26.891 -0.872 1 96.31 495 ASN B CA 1
ATOM 10217 C C . ASN B 1 495 ? -8.805 -25.953 -1.924 1 96.31 495 ASN B C 1
ATOM 10219 O O . ASN B 1 495 ? -9.953 -25.516 -1.798 1 96.31 495 ASN B O 1
ATOM 10223 N N . PRO B 1 496 ? -7.977 -25.625 -2.982 1 95.31 496 PRO B N 1
ATOM 10224 C CA . PRO B 1 496 ? -8.531 -24.844 -4.09 1 95.31 496 PRO B CA 1
ATOM 10225 C C . PRO B 1 496 ? -9.703 -25.547 -4.777 1 95.31 496 PRO B C 1
ATOM 10227 O O . PRO B 1 496 ? -9.734 -26.766 -4.855 1 95.31 496 PRO B O 1
ATOM 10230 N N . GLN B 1 497 ? -10.641 -24.75 -5.184 1 96.31 497 GLN B N 1
ATOM 10231 C CA . GLN B 1 497 ? -11.875 -25.266 -5.781 1 96.31 497 GLN B CA 1
ATOM 10232 C C . GLN B 1 497 ? -12.078 -24.703 -7.184 1 96.31 497 GLN B C 1
ATOM 10234 O O . GLN B 1 497 ? -11.844 -23.516 -7.418 1 96.31 497 GLN B O 1
ATOM 10239 N N . PHE B 1 498 ? -12.453 -25.531 -8.086 1 96.62 498 PHE B N 1
ATOM 10240 C CA . PHE B 1 498 ? -12.742 -25.125 -9.453 1 96.62 498 PHE B CA 1
ATOM 10241 C C . PHE B 1 498 ? -14.133 -25.609 -9.867 1 96.62 498 PHE B C 1
ATOM 10243 O O . PHE B 1 498 ? -14.508 -26.75 -9.594 1 96.62 498 PHE B O 1
ATOM 10250 N N . ARG B 1 499 ? -14.875 -24.75 -10.539 1 95.69 499 ARG B N 1
ATOM 10251 C CA . ARG B 1 499 ? -16.219 -25.078 -11 1 95.69 499 ARG B CA 1
ATOM 10252 C C . ARG B 1 499 ? -16.172 -25.641 -12.422 1 95.69 499 ARG B C 1
ATOM 10254 O O . ARG B 1 499 ? -15.711 -24.969 -13.344 1 95.69 499 ARG B O 1
ATOM 10261 N N . LEU B 1 500 ? -16.609 -26.844 -12.562 1 95.75 500 LEU B N 1
ATOM 10262 C CA . LEU B 1 500 ? -16.734 -27.5 -13.867 1 95.75 500 LEU B CA 1
ATOM 10263 C C . LEU B 1 500 ? -18.203 -27.562 -14.297 1 95.75 500 LEU B C 1
ATOM 10265 O O . LEU B 1 500 ? -19.047 -28.062 -13.562 1 95.75 500 LEU B O 1
ATOM 10269 N N . THR B 1 501 ? -18.453 -26.984 -15.445 1 94.56 501 THR B N 1
ATOM 10270 C CA . THR B 1 501 ? -19.797 -26.984 -15.992 1 94.56 501 THR B CA 1
ATOM 10271 C C . THR B 1 501 ? -19.875 -27.812 -17.266 1 94.56 501 THR B C 1
ATOM 10273 O O . THR B 1 501 ? -19.094 -27.594 -18.203 1 94.56 501 THR B O 1
ATOM 10276 N N . ILE B 1 502 ? -20.766 -28.797 -17.281 1 93.69 502 ILE B N 1
ATOM 10277 C CA . ILE B 1 502 ? -21.016 -29.625 -18.438 1 93.69 502 ILE B CA 1
ATOM 10278 C C . ILE B 1 502 ? -22.438 -29.391 -18.953 1 93.69 502 ILE B C 1
ATOM 10280 O O . ILE B 1 502 ? -23.406 -29.688 -18.266 1 93.69 502 ILE B O 1
ATOM 10284 N N . GLY B 1 503 ? -22.594 -28.938 -20.125 1 90.12 503 GLY B N 1
ATOM 10285 C CA . GLY B 1 503 ? -23.891 -28.562 -20.688 1 90.12 503 GLY B CA 1
ATOM 10286 C C . GLY B 1 503 ? -24.641 -29.75 -21.266 1 90.12 503 GLY B C 1
ATOM 10287 O O . GLY B 1 503 ? -25.734 -30.078 -20.781 1 90.12 503 GLY B O 1
ATOM 10288 N N . ILE B 1 504 ? -24.062 -30.438 -22.344 1 90.12 504 ILE B N 1
ATOM 10289 C CA . ILE B 1 504 ? -24.766 -31.516 -23.047 1 90.12 504 ILE B CA 1
ATOM 10290 C C . ILE B 1 504 ? -23.906 -32.781 -23.062 1 90.12 504 ILE B C 1
ATOM 10292 O O . ILE B 1 504 ? -22.672 -32.688 -22.984 1 90.12 504 ILE B O 1
ATOM 10296 N N . PRO B 1 505 ? -24.578 -33.938 -23.125 1 91.25 505 PRO B N 1
ATOM 10297 C CA . PRO B 1 505 ? -23.828 -35.188 -23.266 1 91.25 505 PRO B CA 1
ATOM 10298 C C . PRO B 1 505 ? -23.125 -35.281 -24.625 1 91.25 505 PRO B C 1
ATOM 10300 O O . PRO B 1 505 ? -23.438 -34.531 -25.547 1 91.25 505 PRO B O 1
ATOM 10303 N N . ASP B 1 506 ? -22.094 -36.219 -24.672 1 88 506 ASP B N 1
ATOM 10304 C CA . ASP B 1 506 ? -21.422 -36.5 -25.938 1 88 506 ASP B CA 1
ATOM 10305 C C . ASP B 1 506 ? -22.406 -37.062 -26.969 1 88 506 ASP B C 1
ATOM 10307 O O . ASP B 1 506 ? -23.281 -37.875 -26.609 1 88 506 ASP B O 1
ATOM 10311 N N . PRO B 1 507 ? -22.203 -36.594 -28.203 1 84.06 507 PRO B N 1
ATOM 10312 C CA . PRO B 1 507 ? -23.109 -37.125 -29.219 1 84.06 507 PRO B CA 1
ATOM 10313 C C . PRO B 1 507 ? -23 -38.656 -29.344 1 84.06 507 PRO B C 1
ATOM 10315 O O . PRO B 1 507 ? -21.906 -39.188 -29.328 1 84.06 507 PRO B O 1
ATOM 10318 N N . ASN B 1 508 ? -23.984 -39.406 -29.375 1 79.31 508 ASN B N 1
ATOM 10319 C CA . ASN B 1 508 ? -24.109 -40.812 -29.625 1 79.31 508 ASN B CA 1
ATOM 10320 C C . ASN B 1 508 ? -23.641 -41.656 -28.422 1 79.31 508 ASN B C 1
ATOM 10322 O O . ASN B 1 508 ? -23.297 -42.812 -28.562 1 79.31 508 ASN B O 1
ATOM 10326 N N . ASP B 1 509 ? -23.484 -40.969 -27.281 1 82.88 509 ASP B N 1
ATOM 10327 C CA . ASP B 1 509 ? -23.203 -41.75 -26.094 1 82.88 509 ASP B CA 1
ATOM 10328 C C . ASP B 1 509 ? -24.453 -42.469 -25.609 1 82.88 509 ASP B C 1
ATOM 10330 O O . ASP B 1 509 ? -25.484 -41.844 -25.375 1 82.88 509 ASP B O 1
ATOM 10334 N N . PRO B 1 510 ? -24.328 -43.75 -25.484 1 84.44 510 PRO B N 1
ATOM 10335 C CA . PRO B 1 510 ? -25.516 -44.5 -25.125 1 84.44 510 PRO B CA 1
ATOM 10336 C C . PRO B 1 510 ? -26.047 -44.188 -23.719 1 84.44 510 PRO B C 1
ATOM 10338 O O . PRO B 1 510 ? -27.234 -44.312 -23.453 1 84.44 510 PRO B O 1
ATOM 10341 N N . ASP B 1 511 ? -25.266 -43.719 -22.828 1 88.94 511 ASP B N 1
ATOM 10342 C CA . ASP B 1 511 ? -25.641 -43.469 -21.453 1 88.94 511 ASP B CA 1
ATOM 10343 C C . ASP B 1 511 ? -25.891 -42 -21.203 1 88.94 511 ASP B C 1
ATOM 10345 O O . ASP B 1 511 ? -26.109 -41.562 -20.062 1 88.94 511 ASP B O 1
ATOM 10349 N N . SER B 1 512 ? -25.859 -41.156 -22.188 1 91.62 512 SER B N 1
ATOM 10350 C CA . SER B 1 512 ? -26.078 -39.719 -22.094 1 91.62 512 SER B CA 1
ATOM 10351 C C . SER B 1 512 ? -25.078 -39.062 -21.172 1 91.62 512 SER B C 1
ATOM 10353 O O . SER B 1 512 ? -25.453 -38.281 -20.297 1 91.62 512 SER B O 1
ATOM 10355 N N . LEU B 1 513 ? -23.875 -39.562 -21.328 1 92.31 513 LEU B N 1
ATOM 10356 C CA . LEU B 1 513 ? -22.797 -39 -20.516 1 92.31 513 LEU B CA 1
ATOM 10357 C C . LEU B 1 513 ? -21.859 -38.156 -21.359 1 92.31 513 LEU B C 1
ATOM 10359 O O . LEU B 1 513 ? -21.906 -38.188 -22.594 1 92.31 513 LEU B O 1
ATOM 10363 N N . ALA B 1 514 ? -21.188 -37.25 -20.703 1 92.12 514 ALA B N 1
ATOM 10364 C CA . ALA B 1 514 ? -20.172 -36.406 -21.328 1 92.12 514 ALA B CA 1
ATOM 10365 C C . ALA B 1 514 ? -18.781 -36.781 -20.844 1 92.12 514 ALA B C 1
ATOM 10367 O O . ALA B 1 514 ? -18.578 -37.062 -19.672 1 92.12 514 ALA B O 1
ATOM 10368 N N . THR B 1 515 ? -17.828 -36.812 -21.797 1 89.62 515 THR B N 1
ATOM 10369 C CA . THR B 1 515 ? -16.453 -37.188 -21.469 1 89.62 515 THR B CA 1
ATOM 10370 C C . THR B 1 515 ? -15.625 -35.938 -21.141 1 89.62 515 THR B C 1
ATOM 10372 O O . THR B 1 515 ? -15.734 -34.906 -21.812 1 89.62 515 THR B O 1
ATOM 10375 N N . VAL B 1 516 ? -14.906 -36.031 -20.078 1 92.12 516 VAL B N 1
ATOM 10376 C CA . VAL B 1 516 ? -13.945 -35 -19.688 1 92.12 516 VAL B CA 1
ATOM 10377 C C . VAL B 1 516 ? -12.641 -35.656 -19.25 1 92.12 516 VAL B C 1
ATOM 10379 O O . VAL B 1 516 ? -12.656 -36.688 -18.578 1 92.12 516 VAL B O 1
ATOM 10382 N N . VAL B 1 517 ? -11.531 -35.156 -19.688 1 93.38 517 VAL B N 1
ATOM 10383 C CA . VAL B 1 517 ? -10.219 -35.594 -19.219 1 93.38 517 VAL B CA 1
ATOM 10384 C C . VAL B 1 517 ? -9.594 -34.531 -18.328 1 93.38 517 VAL B C 1
ATOM 10386 O O . VAL B 1 517 ? -9.398 -33.406 -18.75 1 93.38 517 VAL B O 1
ATOM 10389 N N . ILE B 1 518 ? -9.32 -34.906 -17.094 1 96.06 518 ILE B N 1
ATOM 10390 C CA . ILE B 1 518 ? -8.75 -33.969 -16.125 1 96.06 518 ILE B CA 1
ATOM 10391 C C . ILE B 1 518 ? -7.316 -34.375 -15.797 1 96.06 518 ILE B C 1
ATOM 10393 O O . ILE B 1 518 ? -7.055 -35.531 -15.508 1 96.06 518 ILE B O 1
ATOM 10397 N N . ALA B 1 519 ? -6.441 -33.438 -15.922 1 95.94 519 ALA B N 1
ATOM 10398 C CA . ALA B 1 519 ? -5.035 -33.656 -15.578 1 95.94 519 ALA B CA 1
ATOM 10399 C C . ALA B 1 519 ? -4.57 -32.656 -14.523 1 95.94 519 ALA B C 1
ATOM 10401 O O . ALA B 1 519 ? -4.93 -31.469 -14.578 1 95.94 519 ALA B O 1
ATOM 10402 N N . LEU B 1 520 ? -3.93 -33.125 -13.5 1 96.75 520 LEU B N 1
ATOM 10403 C CA . LEU B 1 520 ? -3.33 -32.281 -12.469 1 96.75 520 LEU B CA 1
ATOM 10404 C C . LEU B 1 520 ? -1.812 -32.438 -12.461 1 96.75 520 LEU B C 1
ATOM 10406 O O . LEU B 1 520 ? -1.296 -33.531 -12.172 1 96.75 520 LEU B O 1
ATOM 10410 N N . MET B 1 521 ? -1.154 -31.359 -12.766 1 95.06 521 MET B N 1
ATOM 10411 C CA . MET B 1 521 ? 0.304 -31.344 -12.828 1 95.06 521 MET B CA 1
ATOM 10412 C C . MET B 1 521 ? 0.891 -30.531 -11.68 1 95.06 521 MET B C 1
ATOM 10414 O O . MET B 1 521 ? 0.374 -29.453 -11.352 1 95.06 521 MET B O 1
ATOM 10418 N N . GLN B 1 522 ? 1.85 -31.047 -11.008 1 91.81 522 GLN B N 1
ATOM 10419 C CA . GLN B 1 522 ? 2.557 -30.25 -10 1 91.81 522 GLN B CA 1
ATOM 10420 C C . GLN B 1 522 ? 3.863 -29.703 -10.562 1 91.81 522 GLN B C 1
ATOM 10422 O O . GLN B 1 522 ? 4.418 -30.25 -11.516 1 91.81 522 GLN B O 1
ATOM 10427 N N . ALA B 1 523 ? 4.254 -28.547 -10.055 1 81.5 523 ALA B N 1
ATOM 10428 C CA . ALA B 1 523 ? 5.441 -27.859 -10.57 1 81.5 523 ALA B CA 1
ATOM 10429 C C . ALA B 1 523 ? 6.684 -28.734 -10.414 1 81.5 523 ALA B C 1
ATOM 10431 O O . ALA B 1 523 ? 6.844 -29.422 -9.398 1 81.5 523 ALA B O 1
ATOM 10432 N N . ASP B 1 524 ? 7.332 -28.797 -11.523 1 63.75 524 ASP B N 1
ATOM 10433 C CA . ASP B 1 524 ? 8.445 -29.734 -11.703 1 63.75 524 ASP B CA 1
ATOM 10434 C C . ASP B 1 524 ? 9.664 -29.281 -10.898 1 63.75 524 ASP B C 1
ATOM 10436 O O . ASP B 1 524 ? 10 -28.094 -10.875 1 63.75 524 ASP B O 1
ATOM 10440 N N . ARG B 1 525 ? 10.172 -30.25 -10.289 1 61.84 525 ARG B N 1
ATOM 10441 C CA . ARG B 1 525 ? 11.375 -30.031 -9.5 1 61.84 525 ARG B CA 1
ATOM 10442 C C . ARG B 1 525 ? 12.562 -30.781 -10.102 1 61.84 525 ARG B C 1
ATOM 10444 O O . ARG B 1 525 ? 13.516 -31.109 -9.391 1 61.84 525 ARG B O 1
ATOM 10451 N N . ARG B 1 526 ? 12.359 -31.062 -11.398 1 52.12 526 ARG B N 1
ATOM 10452 C CA . ARG B 1 526 ? 13.367 -31.922 -12.016 1 52.12 526 ARG B CA 1
ATOM 10453 C C . ARG B 1 526 ? 14.75 -31.266 -11.953 1 52.12 526 ARG B C 1
ATOM 10455 O O . ARG B 1 526 ? 15.758 -31.953 -11.812 1 52.12 526 ARG B O 1
ATOM 10462 N N . ARG B 1 527 ? 14.727 -29.953 -12.133 1 55.06 527 ARG B N 1
ATOM 10463 C CA . ARG B 1 527 ? 16 -29.25 -12.047 1 55.06 527 ARG B CA 1
ATOM 10464 C C . ARG B 1 527 ? 16.734 -29.594 -10.758 1 55.06 527 ARG B C 1
ATOM 10466 O O . ARG B 1 527 ? 17.969 -29.484 -10.68 1 55.06 527 ARG B O 1
ATOM 10473 N N . LEU B 1 528 ? 15.898 -30.172 -10 1 56.34 528 LEU B N 1
ATOM 10474 C CA . LEU B 1 528 ? 16.5 -30.469 -8.695 1 56.34 528 LEU B CA 1
ATOM 10475 C C . LEU B 1 528 ? 16.703 -31.953 -8.516 1 56.34 528 LEU B C 1
ATOM 10477 O O . LEU B 1 528 ? 16.859 -32.438 -7.387 1 56.34 528 LEU B O 1
ATOM 10481 N N . ARG B 1 529 ? 16.594 -32.719 -9.633 1 52.56 529 ARG B N 1
ATOM 10482 C CA . ARG B 1 529 ? 16.672 -34.156 -9.562 1 52.56 529 ARG B CA 1
ATOM 10483 C C . ARG B 1 529 ? 17.938 -34.594 -8.852 1 52.56 529 ARG B C 1
ATOM 10485 O O . ARG B 1 529 ? 17.938 -35.625 -8.156 1 52.56 529 ARG B O 1
ATOM 10492 N N . HIS B 1 530 ? 18.953 -33.875 -9.203 1 52.41 530 HIS B N 1
ATOM 10493 C CA . HIS B 1 530 ? 20.203 -34.219 -8.523 1 52.41 530 HIS B CA 1
ATOM 10494 C C . HIS B 1 530 ? 20.016 -34.219 -7.012 1 52.41 530 HIS B C 1
ATOM 10496 O O . HIS B 1 530 ? 20.766 -34.906 -6.293 1 52.41 530 HIS B O 1
ATOM 10502 N N . ARG B 1 531 ? 19.016 -33.625 -6.699 1 52.53 531 ARG B N 1
ATOM 10503 C CA . ARG B 1 531 ? 18.812 -33.531 -5.258 1 52.53 531 ARG B CA 1
ATOM 10504 C C . ARG B 1 531 ? 17.656 -34.406 -4.805 1 52.53 531 ARG B C 1
ATOM 10506 O O . ARG B 1 531 ? 17.328 -34.438 -3.617 1 52.53 531 ARG B O 1
ATOM 10513 N N . ALA B 1 532 ? 17.156 -35.281 -5.715 1 50.03 532 ALA B N 1
ATOM 10514 C CA . ALA B 1 532 ? 16.078 -36.25 -5.535 1 50.03 532 ALA B CA 1
ATOM 10515 C C . ALA B 1 532 ? 14.836 -35.594 -4.953 1 50.03 532 ALA B C 1
ATOM 10517 O O . ALA B 1 532 ? 14.352 -35.969 -3.893 1 50.03 532 ALA B O 1
ATOM 10518 N N . PRO B 1 533 ? 14.398 -34.469 -5.523 1 58.09 533 PRO B N 1
ATOM 10519 C CA . PRO B 1 533 ? 13.258 -33.844 -4.844 1 58.09 533 PRO B CA 1
ATOM 10520 C C . PRO B 1 533 ? 12.031 -34.75 -4.793 1 58.09 533 PRO B C 1
ATOM 10522 O O . PRO B 1 533 ? 11.797 -35.531 -5.727 1 58.09 533 PRO B O 1
ATOM 10525 N N . ARG B 1 534 ? 11.469 -35 -3.568 1 67.31 534 ARG B N 1
ATOM 10526 C CA . ARG B 1 534 ? 10.297 -35.844 -3.432 1 67.31 534 ARG B CA 1
ATOM 10527 C C . ARG B 1 534 ? 9.039 -35.125 -3.906 1 67.31 534 ARG B C 1
ATOM 10529 O O . ARG B 1 534 ? 8.766 -34 -3.486 1 67.31 534 ARG B O 1
ATOM 10536 N N . LEU B 1 535 ? 8.492 -35.594 -5.055 1 81.06 535 LEU B N 1
ATOM 10537 C CA . LEU B 1 535 ? 7.195 -35.094 -5.516 1 81.06 535 LEU B CA 1
ATOM 10538 C C . LEU B 1 535 ? 6.105 -35.406 -4.496 1 81.06 535 LEU B C 1
ATOM 10540 O O . LEU B 1 535 ? 6.176 -36.438 -3.795 1 81.06 535 LEU B O 1
ATOM 10544 N N . ALA B 1 536 ? 5.246 -34.5 -4.324 1 87.19 536 ALA B N 1
ATOM 10545 C CA . ALA B 1 536 ? 4.082 -34.75 -3.484 1 87.19 536 ALA B CA 1
ATOM 10546 C C . ALA B 1 536 ? 3.145 -35.75 -4.148 1 87.19 536 ALA B C 1
ATOM 10548 O O . ALA B 1 536 ? 3.111 -35.875 -5.375 1 87.19 536 ALA B O 1
ATOM 10549 N N . SER B 1 537 ? 2.531 -36.531 -3.305 1 93.19 537 SER B N 1
ATOM 10550 C CA . SER B 1 537 ? 1.448 -37.375 -3.822 1 93.19 537 SER B CA 1
ATOM 10551 C C . SER B 1 537 ? 0.213 -36.531 -4.137 1 93.19 537 SER B C 1
ATOM 10553 O O . SER B 1 537 ? -0.424 -36 -3.227 1 93.19 537 SER B O 1
ATOM 10555 N N . ILE B 1 538 ? -0.063 -36.406 -5.402 1 95.75 538 ILE B N 1
ATOM 10556 C CA . ILE B 1 538 ? -1.113 -35.469 -5.781 1 95.75 538 ILE B CA 1
ATOM 10557 C C . ILE B 1 538 ? -2.295 -36.219 -6.379 1 95.75 538 ILE B C 1
ATOM 10559 O O . ILE B 1 538 ? -2.156 -37.375 -6.785 1 95.75 538 ILE B O 1
ATOM 10563 N N . GLY B 1 539 ? -3.455 -35.594 -6.383 1 96.88 539 GLY B N 1
ATOM 10564 C CA . GLY B 1 539 ? -4.695 -36.062 -6.98 1 96.88 539 GLY B CA 1
ATOM 10565 C C . GLY B 1 539 ? -5.801 -35 -6.953 1 96.88 539 GLY B C 1
ATOM 10566 O O . GLY B 1 539 ? -5.57 -33.875 -6.559 1 96.88 539 GLY B O 1
ATOM 10567 N N . PHE B 1 540 ? -6.953 -35.375 -7.527 1 97.94 540 PHE B N 1
ATOM 10568 C CA . PHE B 1 540 ? -8.125 -34.5 -7.477 1 97.94 540 PHE B CA 1
ATOM 10569 C C . PHE B 1 540 ? -9.391 -35.312 -7.258 1 97.94 540 PHE B C 1
ATOM 10571 O O . PHE B 1 540 ? -9.414 -36.531 -7.516 1 97.94 540 PHE B O 1
ATOM 10578 N N . VAL B 1 541 ? -10.344 -34.656 -6.723 1 97.81 541 VAL B N 1
ATOM 10579 C CA . VAL B 1 541 ? -11.656 -35.281 -6.477 1 97.81 541 VAL B CA 1
ATOM 10580 C C . VAL B 1 541 ? -12.75 -34.375 -7.043 1 97.81 541 VAL B C 1
ATOM 10582 O O . VAL B 1 541 ? -12.547 -33.188 -7.227 1 97.81 541 VAL B O 1
ATOM 10585 N N . LEU B 1 542 ? -13.883 -34.969 -7.379 1 97.88 542 LEU B N 1
ATOM 10586 C CA . LEU B 1 542 ? -15.016 -34.25 -7.938 1 97.88 542 LEU B CA 1
ATOM 10587 C C . LEU B 1 542 ? -16.25 -34.406 -7.051 1 97.88 542 LEU B C 1
ATOM 10589 O O . LEU B 1 542 ? -16.547 -35.5 -6.574 1 97.88 542 LEU B O 1
ATOM 10593 N N . TYR B 1 543 ? -16.875 -33.281 -6.77 1 97.69 543 TYR B N 1
ATOM 10594 C CA . TYR B 1 543 ? -18.172 -33.25 -6.094 1 97.69 543 TYR B CA 1
ATOM 10595 C C . TYR B 1 543 ? -19.25 -32.75 -7.031 1 97.69 543 TYR B C 1
ATOM 10597 O O . TYR B 1 543 ? -18.984 -31.922 -7.918 1 97.69 543 TYR B O 1
ATOM 10605 N N . LYS B 1 544 ? -20.422 -33.25 -6.895 1 96.88 544 LYS B N 1
ATOM 10606 C CA . LYS B 1 544 ? -21.562 -32.688 -7.609 1 96.88 544 LYS B CA 1
ATOM 10607 C C . LYS B 1 544 ? -22.109 -31.438 -6.895 1 96.88 544 LYS B C 1
ATOM 10609 O O . LYS B 1 544 ? -22.312 -31.453 -5.68 1 96.88 544 LYS B O 1
ATOM 10614 N N . LEU B 1 545 ? -22.219 -30.391 -7.625 1 96.31 545 LEU B N 1
ATOM 10615 C CA . LEU B 1 545 ? -22.703 -29.141 -7.031 1 96.31 545 LEU B CA 1
ATOM 10616 C C . LEU B 1 545 ? -24.234 -29.078 -7.094 1 96.31 545 LEU B C 1
ATOM 10618 O O . LEU B 1 545 ? -24.828 -29.406 -8.117 1 96.31 545 LEU B O 1
ATOM 10622 N N . PRO B 1 546 ? -24.828 -28.625 -5.98 1 92.06 546 PRO B N 1
ATOM 10623 C CA . PRO B 1 546 ? -26.281 -28.359 -6.043 1 92.06 546 PRO B CA 1
ATOM 10624 C C . PRO B 1 546 ? -26.625 -27.203 -6.977 1 92.06 546 PRO B C 1
ATOM 10626 O O . PRO B 1 546 ? -25.812 -26.297 -7.168 1 92.06 546 PRO B O 1
ATOM 10629 N N . ILE B 1 547 ? -27.844 -27.266 -7.504 1 89.44 547 ILE B N 1
ATOM 10630 C CA . ILE B 1 547 ? -28.312 -26.234 -8.422 1 89.44 547 ILE B CA 1
ATOM 10631 C C . ILE B 1 547 ? -28.312 -24.875 -7.707 1 89.44 547 ILE B C 1
ATOM 10633 O O . ILE B 1 547 ? -28.797 -24.766 -6.578 1 89.44 547 ILE B O 1
ATOM 10637 N N . GLY B 1 548 ? -27.703 -23.938 -8.273 1 86.94 548 GLY B N 1
ATOM 10638 C CA . GLY B 1 548 ? -27.719 -22.578 -7.762 1 86.94 548 GLY B CA 1
ATOM 10639 C C . GLY B 1 548 ? -26.578 -22.281 -6.805 1 86.94 548 GLY B C 1
ATOM 10640 O O . GLY B 1 548 ? -26.484 -21.188 -6.254 1 86.94 548 GLY B O 1
ATOM 10641 N N . SER B 1 549 ? -25.75 -23.281 -6.633 1 88.81 549 SER B N 1
ATOM 10642 C CA . SER B 1 549 ? -24.625 -23.078 -5.719 1 88.81 549 SER B CA 1
ATOM 10643 C C . SER B 1 549 ? -23.594 -22.141 -6.316 1 88.81 549 SER B C 1
ATOM 10645 O O . SER B 1 549 ? -23.438 -22.062 -7.535 1 88.81 549 SER B O 1
ATOM 10647 N N . HIS B 1 550 ? -22.969 -21.375 -5.434 1 86.69 550 HIS B N 1
ATOM 10648 C CA . HIS B 1 550 ? -21.922 -20.453 -5.855 1 86.69 550 HIS B CA 1
ATOM 10649 C C . HIS B 1 550 ? -20.609 -20.766 -5.145 1 86.69 550 HIS B C 1
ATOM 10651 O O . HIS B 1 550 ? -20.359 -20.266 -4.043 1 86.69 550 HIS B O 1
ATOM 10657 N N . PRO B 1 551 ? -19.734 -21.469 -5.844 1 89.56 551 PRO B N 1
ATOM 10658 C CA . PRO B 1 551 ? -18.438 -21.719 -5.215 1 89.56 551 PRO B CA 1
ATOM 10659 C C . PRO B 1 551 ? -17.641 -20.453 -4.953 1 89.56 551 PRO B C 1
ATOM 10661 O O . PRO B 1 551 ? -17.875 -19.422 -5.605 1 89.56 551 PRO B O 1
ATOM 10664 N N . PRO B 1 552 ? -16.672 -20.547 -3.932 1 89.81 552 PRO B N 1
ATOM 10665 C CA . PRO B 1 552 ? -16.219 -21.75 -3.23 1 89.81 552 PRO B CA 1
ATOM 10666 C C . PRO B 1 552 ? -17.219 -22.25 -2.186 1 89.81 552 PRO B C 1
ATOM 10668 O O . PRO B 1 552 ? -17.906 -21.438 -1.567 1 89.81 552 PRO B O 1
ATOM 10671 N N . MET B 1 553 ? -17.219 -23.547 -2.064 1 92.31 553 MET B N 1
ATOM 10672 C CA . MET B 1 553 ? -18.125 -24.141 -1.083 1 92.31 553 MET B CA 1
ATOM 10673 C C . MET B 1 553 ? -17.484 -24.156 0.304 1 92.31 553 MET B C 1
ATOM 10675 O O . MET B 1 553 ? -16.281 -24.375 0.438 1 92.31 553 MET B O 1
ATOM 10679 N N . PRO B 1 554 ? -18.312 -23.953 1.35 1 89.44 554 PRO B N 1
ATOM 10680 C CA . PRO B 1 554 ? -17.781 -23.922 2.715 1 89.44 554 PRO B CA 1
ATOM 10681 C C . PRO B 1 554 ? -17.547 -25.312 3.293 1 89.44 554 PRO B C 1
ATOM 10683 O O . PRO B 1 554 ? -17.906 -26.312 2.662 1 89.44 554 PRO B O 1
ATOM 10686 N N . ARG B 1 555 ? -16.969 -25.359 4.48 1 90.12 555 ARG B N 1
ATOM 10687 C CA . ARG B 1 555 ? -16.641 -26.594 5.191 1 90.12 555 ARG B CA 1
ATOM 10688 C C . ARG B 1 555 ? -17.859 -27.484 5.332 1 90.12 555 ARG B C 1
ATOM 10690 O O . ARG B 1 555 ? -17.766 -28.703 5.176 1 90.12 555 ARG B O 1
ATOM 10697 N N . ALA B 1 556 ? -18.984 -26.891 5.566 1 90.56 556 ALA B N 1
ATOM 10698 C CA . ALA B 1 556 ? -20.234 -27.641 5.797 1 90.56 556 ALA B CA 1
ATOM 10699 C C . ALA B 1 556 ? -20.594 -28.484 4.578 1 90.56 556 ALA B C 1
ATOM 10701 O O . ALA B 1 556 ? -21.125 -29.594 4.723 1 90.56 556 ALA B O 1
ATOM 10702 N N . PHE B 1 557 ? -20.391 -28.016 3.354 1 94.5 557 PHE B N 1
ATOM 10703 C CA . PHE B 1 557 ? -20.656 -28.75 2.123 1 94.5 557 PHE B CA 1
ATOM 10704 C C . PHE B 1 557 ? -19.859 -30.047 2.084 1 94.5 557 PHE B C 1
ATOM 10706 O O . PHE B 1 557 ? -20.406 -31.094 1.754 1 94.5 557 PHE B O 1
ATOM 10713 N N . PHE B 1 558 ? -18.609 -30.031 2.479 1 95.25 558 PHE B N 1
ATOM 10714 C CA . PHE B 1 558 ? -17.719 -31.188 2.383 1 95.25 558 PHE B CA 1
ATOM 10715 C C . PHE B 1 558 ? -18 -32.188 3.494 1 95.25 558 PHE B C 1
ATOM 10717 O O . PHE B 1 558 ? -17.641 -33.375 3.385 1 95.25 558 PHE B O 1
ATOM 10724 N N . GLU B 1 559 ? -18.594 -31.703 4.559 1 92.25 559 GLU B N 1
ATOM 10725 C CA . GLU B 1 559 ? -18.969 -32.594 5.652 1 92.25 559 GLU B CA 1
ATOM 10726 C C . GLU B 1 559 ? -20.234 -33.375 5.305 1 92.25 559 GLU B C 1
ATOM 10728 O O . GLU B 1 559 ? -20.422 -34.5 5.777 1 92.25 559 GLU B O 1
ATOM 10733 N N . SER B 1 560 ? -21 -32.812 4.426 1 93.06 560 SER B N 1
ATOM 10734 C CA . SER B 1 560 ? -22.312 -33.406 4.148 1 93.06 560 SER B CA 1
ATOM 10735 C C . SER B 1 560 ? -22.312 -34.125 2.803 1 93.06 560 SER B C 1
ATOM 10737 O O . SER B 1 560 ? -23.234 -34.906 2.51 1 93.06 560 SER B O 1
ATOM 10739 N N . ASN B 1 561 ? -21.391 -33.844 1.972 1 94.5 561 ASN B N 1
ATOM 10740 C CA . ASN B 1 561 ? -21.375 -34.438 0.628 1 94.5 561 ASN B CA 1
ATOM 10741 C C . ASN B 1 561 ? -20.156 -35.312 0.402 1 94.5 561 ASN B C 1
ATOM 10743 O O . ASN B 1 561 ? -19.078 -35.031 0.919 1 94.5 561 ASN B O 1
ATOM 10747 N N . HIS B 1 562 ? -20.391 -36.344 -0.335 1 94.44 562 HIS B N 1
ATOM 10748 C CA . HIS B 1 562 ? -19.297 -37.25 -0.725 1 94.44 562 HIS B CA 1
ATOM 10749 C C . HIS B 1 562 ? -18.891 -37 -2.17 1 94.44 562 HIS B C 1
ATOM 10751 O O . HIS B 1 562 ? -19.703 -36.594 -3 1 94.44 562 HIS B O 1
ATOM 10757 N N . HIS B 1 563 ? -17.594 -37.219 -2.375 1 95.69 563 HIS B N 1
ATOM 10758 C CA . HIS B 1 563 ? -17.125 -37.062 -3.75 1 95.69 563 HIS B CA 1
ATOM 10759 C C . HIS B 1 563 ? -17.703 -38.156 -4.648 1 95.69 563 HIS B C 1
ATOM 10761 O O . HIS B 1 563 ? -17.922 -39.281 -4.203 1 95.69 563 HIS B O 1
ATOM 10767 N N . ILE B 1 564 ? -17.875 -37.875 -5.926 1 95.94 564 ILE B N 1
ATOM 10768 C CA . ILE B 1 564 ? -18.5 -38.812 -6.848 1 95.94 564 ILE B CA 1
ATOM 10769 C C . ILE B 1 564 ? -17.453 -39.438 -7.754 1 95.94 564 ILE B C 1
ATOM 10771 O O . ILE B 1 564 ? -17.703 -40.438 -8.398 1 95.94 564 ILE B O 1
ATOM 10775 N N . ALA B 1 565 ? -16.312 -38.781 -7.91 1 95.31 565 ALA B N 1
ATOM 10776 C CA . ALA B 1 565 ? -15.219 -39.281 -8.719 1 95.31 565 ALA B CA 1
ATOM 10777 C C . ALA B 1 565 ? -13.867 -38.844 -8.156 1 95.31 565 ALA B C 1
ATOM 10779 O O . ALA B 1 565 ? -13.797 -37.875 -7.41 1 95.31 565 ALA B O 1
ATOM 10780 N N . SER B 1 566 ? -12.844 -39.531 -8.398 1 94 566 SER B N 1
ATOM 10781 C CA . SER B 1 566 ? -11.477 -39.219 -7.98 1 94 566 SER B CA 1
ATOM 10782 C C . SER B 1 566 ? -10.461 -39.906 -8.883 1 94 566 SER B C 1
ATOM 10784 O O . SER B 1 566 ? -10.82 -40.781 -9.695 1 94 566 SER B O 1
ATOM 10786 N N . VAL B 1 567 ? -9.297 -39.531 -8.734 1 92.38 567 VAL B N 1
ATOM 10787 C CA . VAL B 1 567 ? -8.227 -40.312 -9.344 1 92.38 567 VAL B CA 1
ATOM 10788 C C . VAL B 1 567 ? -8.164 -41.719 -8.711 1 92.38 567 VAL B C 1
ATOM 10790 O O . VAL B 1 567 ? -8.633 -41.906 -7.586 1 92.38 567 VAL B O 1
ATOM 10793 N N . ASP B 1 568 ? -7.656 -42.562 -9.43 1 82.56 568 ASP B N 1
ATOM 10794 C CA . ASP B 1 568 ? -7.566 -43.938 -8.922 1 82.56 568 ASP B CA 1
ATOM 10795 C C . ASP B 1 568 ? -6.613 -44.031 -7.734 1 82.56 568 ASP B C 1
ATOM 10797 O O . ASP B 1 568 ? -6.895 -44.719 -6.75 1 82.56 568 ASP B O 1
ATOM 10801 N N . PHE B 1 569 ? -5.539 -43.375 -7.863 1 85.75 569 PHE B N 1
ATOM 10802 C CA . PHE B 1 569 ? -4.551 -43.312 -6.789 1 85.75 569 PHE B CA 1
ATOM 10803 C C . PHE B 1 569 ? -3.846 -41.969 -6.77 1 85.75 569 PHE B C 1
ATOM 10805 O O . PHE B 1 569 ? -3.586 -41.375 -7.824 1 85.75 569 PHE B O 1
ATOM 10812 N N . PHE B 1 570 ? -3.674 -41.562 -5.516 1 91.38 570 PHE B N 1
ATOM 10813 C CA . PHE B 1 570 ? -2.732 -40.469 -5.383 1 91.38 570 PHE B CA 1
ATOM 10814 C C . PHE B 1 570 ? -1.304 -40.938 -5.613 1 91.38 570 PHE B C 1
ATOM 10816 O O . PHE B 1 570 ? -0.904 -42 -5.109 1 91.38 570 PHE B O 1
ATOM 10823 N N . PHE B 1 571 ? -0.666 -40.312 -6.449 1 88.25 571 PHE B N 1
ATOM 10824 C CA . PHE B 1 571 ? 0.641 -40.812 -6.863 1 88.25 571 PHE B CA 1
ATOM 10825 C C . PHE B 1 571 ? 1.683 -39.688 -6.816 1 88.25 571 PHE B C 1
ATOM 10827 O O . PHE B 1 571 ? 1.369 -38.531 -7.074 1 88.25 571 PHE B O 1
ATOM 10834 N N . ASP B 1 572 ? 2.879 -40.062 -6.465 1 87.06 572 ASP B N 1
ATOM 10835 C CA . ASP B 1 572 ? 4.016 -39.156 -6.516 1 87.06 572 ASP B CA 1
ATOM 10836 C C . ASP B 1 572 ? 4.52 -38.969 -7.949 1 87.06 572 ASP B C 1
ATOM 10838 O O . ASP B 1 572 ? 5.625 -39.406 -8.281 1 87.06 572 ASP B O 1
ATOM 10842 N N . SER B 1 573 ? 3.678 -38.469 -8.758 1 87 573 SER B N 1
ATOM 10843 C CA . SER B 1 573 ? 3.994 -38.281 -10.164 1 87 573 SER B CA 1
ATOM 10844 C C . SER B 1 573 ? 3.926 -36.812 -10.562 1 87 573 SER B C 1
ATOM 10846 O O . SER B 1 573 ? 3.338 -36 -9.844 1 87 573 SER B O 1
ATOM 10848 N N . ARG B 1 574 ? 4.594 -36.531 -11.633 1 88.25 574 ARG B N 1
ATOM 10849 C CA . ARG B 1 574 ? 4.555 -35.188 -12.172 1 88.25 574 ARG B CA 1
ATOM 10850 C C . ARG B 1 574 ? 3.123 -34.781 -12.508 1 88.25 574 ARG B C 1
ATOM 10852 O O . ARG B 1 574 ? 2.74 -33.625 -12.305 1 88.25 574 ARG B O 1
ATOM 10859 N N . GLU B 1 575 ? 2.441 -35.719 -13.023 1 92.06 575 GLU B N 1
ATOM 10860 C CA . GLU B 1 575 ? 1.074 -35.438 -13.445 1 92.06 575 GLU B CA 1
ATOM 10861 C C . GLU B 1 575 ? 0.172 -36.656 -13.266 1 92.06 575 GLU B C 1
ATOM 10863 O O . GLU B 1 575 ? 0.62 -37.812 -13.414 1 92.06 575 GLU B O 1
ATOM 10868 N N . VAL B 1 576 ? -1.026 -36.375 -12.812 1 94.06 576 VAL B N 1
ATOM 10869 C CA . VAL B 1 576 ? -2.047 -37.438 -12.742 1 94.06 576 VAL B CA 1
ATOM 10870 C C . VAL B 1 576 ? -3.188 -37.094 -13.703 1 94.06 576 VAL B C 1
ATOM 10872 O O . VAL B 1 576 ? -3.613 -35.938 -13.797 1 94.06 576 VAL B O 1
ATOM 10875 N N . VAL B 1 577 ? -3.561 -38.094 -14.453 1 94.06 577 VAL B N 1
ATOM 10876 C CA . VAL B 1 577 ? -4.59 -37.875 -15.469 1 94.06 577 VAL B CA 1
ATOM 10877 C C . VAL B 1 577 ? -5.711 -38.875 -15.281 1 94.06 577 VAL B C 1
ATOM 10879 O O . VAL B 1 577 ? -5.457 -40.062 -14.969 1 94.06 577 VAL B O 1
ATOM 10882 N N . LYS B 1 578 ? -6.953 -38.438 -15.398 1 94 578 LYS B N 1
ATOM 10883 C CA . LYS B 1 578 ? -8.109 -39.312 -15.328 1 94 578 LYS B CA 1
ATOM 10884 C C . LYS B 1 578 ? -9.18 -38.906 -16.328 1 94 578 LYS B C 1
ATOM 10886 O O . LYS B 1 578 ? -9.531 -37.719 -16.438 1 94 578 LYS B O 1
ATOM 10891 N N . ARG B 1 579 ? -9.562 -39.875 -17.125 1 92.25 579 ARG B N 1
ATOM 10892 C CA . ARG B 1 579 ? -10.711 -39.688 -18.016 1 92.25 579 ARG B CA 1
ATOM 10893 C C . ARG B 1 579 ? -12.008 -40.031 -17.281 1 92.25 579 ARG B C 1
ATOM 10895 O O . ARG B 1 579 ? -12.125 -41.094 -16.656 1 92.25 579 ARG B O 1
ATOM 10902 N N . LEU B 1 580 ? -12.992 -39.094 -17.344 1 92.56 580 LEU B N 1
ATOM 10903 C CA . LEU B 1 580 ? -14.266 -39.281 -16.656 1 92.56 580 LEU B CA 1
ATOM 10904 C C . LEU B 1 580 ? -15.43 -39.156 -17.625 1 92.56 580 LEU B C 1
ATOM 10906 O O . LEU B 1 580 ? -15.336 -38.438 -18.625 1 92.56 580 LEU B O 1
ATOM 10910 N N . ARG B 1 581 ? -16.438 -39.938 -17.359 1 91.75 581 ARG B N 1
ATOM 10911 C CA . ARG B 1 581 ? -17.734 -39.812 -18 1 91.75 581 ARG B CA 1
ATOM 10912 C C . ARG B 1 581 ? -18.812 -39.375 -17 1 91.75 581 ARG B C 1
ATOM 10914 O O . ARG B 1 581 ? -19.125 -40.125 -16.078 1 91.75 581 ARG B O 1
ATOM 10921 N N . LEU B 1 582 ? -19.312 -38.156 -17.25 1 93.94 582 LEU B N 1
ATOM 10922 C CA . LEU B 1 582 ? -20.203 -37.562 -16.266 1 93.94 582 LEU B CA 1
ATOM 10923 C C . LEU B 1 582 ? -21.516 -37.094 -16.906 1 93.94 582 LEU B C 1
ATOM 10925 O O . LEU B 1 582 ? -21.516 -36.719 -18.078 1 93.94 582 LEU B O 1
ATOM 10929 N N . PRO B 1 583 ? -22.578 -37.188 -16.109 1 94.31 583 PRO B N 1
ATOM 10930 C CA . PRO B 1 583 ? -23.812 -36.531 -16.594 1 94.31 583 PRO B CA 1
ATOM 10931 C C . PRO B 1 583 ? -23.688 -35.031 -16.672 1 94.31 583 PRO B C 1
ATOM 10933 O O . PRO B 1 583 ? -22.906 -34.438 -15.93 1 94.31 583 PRO B O 1
ATOM 10936 N N . PRO B 1 584 ? -24.469 -34.438 -17.609 1 93.5 584 PRO B N 1
ATOM 10937 C CA . PRO B 1 584 ? -24.484 -32.969 -17.625 1 93.5 584 PRO B CA 1
ATOM 10938 C C . PRO B 1 584 ? -24.828 -32.375 -16.25 1 93.5 584 PRO B C 1
ATOM 10940 O O . PRO B 1 584 ? -25.688 -32.906 -15.547 1 93.5 584 PRO B O 1
ATOM 10943 N N . GLY B 1 585 ? -24.156 -31.266 -15.945 1 94 585 GLY B N 1
ATOM 10944 C CA . GLY B 1 585 ? -24.344 -30.625 -14.656 1 94 585 GLY B CA 1
ATOM 10945 C C . GLY B 1 585 ? -23.156 -29.797 -14.227 1 94 585 GLY B C 1
ATOM 10946 O O . GLY B 1 585 ? -22.281 -29.469 -15.039 1 94 585 GLY B O 1
ATOM 10947 N N . GLU B 1 586 ? -23.266 -29.359 -12.977 1 95.44 586 GLU B N 1
ATOM 10948 C CA . GLU B 1 586 ? -22.188 -28.578 -12.406 1 95.44 586 GLU B CA 1
ATOM 10949 C C . GLU B 1 586 ? -21.438 -29.359 -11.336 1 95.44 586 GLU B C 1
ATOM 10951 O O . GLU B 1 586 ? -22.047 -30.062 -10.531 1 95.44 586 GLU B O 1
ATOM 10956 N N . TYR B 1 587 ? -20.141 -29.328 -11.469 1 96.62 587 TYR B N 1
ATOM 10957 C CA . TYR B 1 587 ? -19.297 -30.094 -10.57 1 96.62 587 TYR B CA 1
ATOM 10958 C C . TYR B 1 587 ? -18.219 -29.203 -9.938 1 96.62 587 TYR B C 1
ATOM 10960 O O . TYR B 1 587 ? -17.938 -28.109 -10.438 1 96.62 587 TYR B O 1
ATOM 10968 N N . LEU B 1 588 ? -17.75 -29.625 -8.781 1 97.25 588 LEU B N 1
ATOM 10969 C CA . LEU B 1 588 ? -16.641 -28.984 -8.102 1 97.25 588 LEU B CA 1
ATOM 10970 C C . LEU B 1 588 ? -15.391 -29.875 -8.172 1 97.25 588 LEU B C 1
ATOM 10972 O O . LEU B 1 588 ? -15.398 -31 -7.676 1 97.25 588 LEU B O 1
ATOM 10976 N N . VAL B 1 589 ? -14.375 -29.406 -8.844 1 97.69 589 VAL B N 1
ATOM 10977 C CA . VAL B 1 589 ? -13.094 -30.109 -8.883 1 97.69 589 VAL B CA 1
ATOM 10978 C C . VAL B 1 589 ? -12.18 -29.578 -7.777 1 97.69 589 VAL B C 1
ATOM 10980 O O . VAL B 1 589 ? -11.961 -28.375 -7.66 1 97.69 589 VAL B O 1
ATOM 10983 N N . VAL B 1 590 ? -11.617 -30.469 -6.988 1 97.81 590 VAL B N 1
ATOM 10984 C CA . VAL B 1 590 ? -10.758 -30.094 -5.871 1 97.81 590 VAL B CA 1
ATOM 10985 C C . VAL B 1 590 ? -9.398 -30.75 -6.008 1 97.81 590 VAL B C 1
ATOM 10987 O O . VAL B 1 590 ? -9.195 -31.875 -5.543 1 97.81 590 VAL B O 1
ATOM 10990 N N . PRO B 1 591 ? -8.438 -30.078 -6.633 1 97.69 591 PRO B N 1
ATOM 10991 C CA . PRO B 1 591 ? -7.062 -30.594 -6.605 1 97.69 591 PRO B CA 1
ATOM 10992 C C . PRO B 1 591 ? -6.461 -30.594 -5.203 1 97.69 591 PRO B C 1
ATOM 10994 O O . PRO B 1 591 ? -6.578 -29.609 -4.477 1 97.69 591 PRO B O 1
ATOM 10997 N N . CYS B 1 592 ? -5.848 -31.688 -4.824 1 97.5 592 CYS B N 1
ATOM 10998 C CA . CYS B 1 592 ? -5.316 -31.766 -3.467 1 97.5 592 CYS B CA 1
ATOM 10999 C C . CYS B 1 592 ? -4.148 -32.75 -3.385 1 97.5 592 CYS B C 1
ATOM 11001 O O . CYS B 1 592 ? -3.916 -33.5 -4.316 1 97.5 592 CYS B O 1
ATOM 11003 N N . THR B 1 593 ? -3.391 -32.625 -2.377 1 95.69 593 THR B N 1
ATOM 11004 C CA . THR B 1 593 ? -2.34 -33.594 -2.049 1 95.69 593 THR B CA 1
ATOM 11005 C C . THR B 1 593 ? -2.867 -34.656 -1.111 1 95.69 593 THR B C 1
ATOM 11007 O O . THR B 1 593 ? -3.949 -34.531 -0.539 1 95.69 593 THR B O 1
ATOM 11010 N N . TYR B 1 594 ? -2.107 -35.75 -1.041 1 95.06 594 TYR B N 1
ATOM 11011 C CA . TYR B 1 594 ? -2.512 -36.844 -0.175 1 95.06 594 TYR B CA 1
ATOM 11012 C C . TYR B 1 594 ? -2.551 -36.406 1.284 1 95.06 594 TYR B C 1
ATOM 11014 O O . TYR B 1 594 ? -3.549 -36.625 1.978 1 95.06 594 TYR B O 1
ATOM 11022 N N . ALA B 1 595 ? -1.506 -35.875 1.697 1 93.56 595 ALA B N 1
ATOM 11023 C CA . ALA B 1 595 ? -1.403 -35.344 3.057 1 93.56 595 ALA B CA 1
ATOM 11024 C C . ALA B 1 595 ? -1.582 -33.812 3.072 1 93.56 595 ALA B C 1
ATOM 11026 O O . ALA B 1 595 ? -1.271 -33.156 2.09 1 93.56 595 ALA B O 1
ATOM 11027 N N . PRO B 1 596 ? -2.145 -33.312 4.18 1 93.62 596 PRO B N 1
ATOM 11028 C CA . PRO B 1 596 ? -2.256 -31.875 4.293 1 93.62 596 PRO B CA 1
ATOM 11029 C C . PRO B 1 596 ? -0.904 -31.188 4.512 1 93.62 596 PRO B C 1
ATOM 11031 O O . PRO B 1 596 ? 0.087 -31.859 4.809 1 93.62 596 PRO B O 1
ATOM 11034 N N . ASP B 1 597 ? -0.821 -29.922 4.227 1 88.69 597 ASP B N 1
ATOM 11035 C CA . ASP B 1 597 ? 0.303 -29.047 4.531 1 88.69 597 ASP B CA 1
ATOM 11036 C C . ASP B 1 597 ? 1.5 -29.344 3.635 1 88.69 597 ASP B C 1
ATOM 11038 O O . ASP B 1 597 ? 2.646 -29.328 4.09 1 88.69 597 ASP B O 1
ATOM 11042 N N . HIS B 1 598 ? 1.182 -29.781 2.461 1 88.06 598 HIS B N 1
ATOM 11043 C CA . HIS B 1 598 ? 2.199 -29.906 1.423 1 88.06 598 HIS B CA 1
ATOM 11044 C C . HIS B 1 598 ? 2.057 -28.812 0.378 1 88.06 598 HIS B C 1
ATOM 11046 O O . HIS B 1 598 ? 1.279 -28.938 -0.569 1 88.06 598 HIS B O 1
ATOM 11052 N N . PRO B 1 599 ? 2.84 -27.797 0.539 1 85.62 599 PRO B N 1
ATOM 11053 C CA . PRO B 1 599 ? 2.689 -26.672 -0.388 1 85.62 599 PRO B CA 1
ATOM 11054 C C . PRO B 1 599 ? 3.287 -26.953 -1.764 1 85.62 599 PRO B C 1
ATOM 11056 O O . PRO B 1 599 ? 4.16 -27.812 -1.896 1 85.62 599 PRO B O 1
ATOM 11059 N N . GLY B 1 600 ? 2.785 -26.219 -2.803 1 84.81 600 GLY B N 1
ATOM 11060 C CA . GLY B 1 600 ? 3.277 -26.344 -4.168 1 84.81 600 GLY B CA 1
ATOM 11061 C C . GLY B 1 600 ? 2.373 -25.688 -5.191 1 84.81 600 GLY B C 1
ATOM 11062 O O . GLY B 1 600 ? 1.227 -25.344 -4.887 1 84.81 600 GLY B O 1
ATOM 11063 N N . ASP B 1 601 ? 2.965 -25.547 -6.332 1 87.88 601 ASP B N 1
ATOM 11064 C CA . ASP B 1 601 ? 2.189 -25.031 -7.461 1 87.88 601 ASP B CA 1
ATOM 11065 C C . ASP B 1 601 ? 1.631 -26.172 -8.305 1 87.88 601 ASP B C 1
ATOM 11067 O O . ASP B 1 601 ? 2.244 -27.234 -8.406 1 87.88 601 ASP B O 1
ATOM 11071 N N . PHE B 1 602 ? 0.467 -25.875 -8.773 1 93.62 602 PHE B N 1
ATOM 11072 C CA . PHE B 1 602 ? -0.089 -26.922 -9.641 1 93.62 602 PHE B CA 1
ATOM 11073 C C . PHE B 1 602 ? -0.777 -26.297 -10.852 1 93.62 602 PHE B C 1
ATOM 11075 O O . PHE B 1 602 ? -1.044 -25.094 -10.875 1 93.62 602 PHE B O 1
ATOM 11082 N N . LEU B 1 603 ? -0.897 -27.062 -11.867 1 94.94 603 LEU B N 1
ATOM 11083 C CA . LEU B 1 603 ? -1.615 -26.75 -13.094 1 94.94 603 LEU B CA 1
ATOM 11084 C C . LEU B 1 603 ? -2.734 -27.75 -13.352 1 94.94 603 LEU B C 1
ATOM 11086 O O . LEU B 1 603 ? -2.479 -28.953 -13.484 1 94.94 603 LEU B O 1
ATOM 11090 N N . LEU B 1 604 ? -3.951 -27.219 -13.305 1 96.06 604 LEU B N 1
ATOM 11091 C CA . LEU B 1 604 ? -5.121 -28.031 -13.641 1 96.06 604 LEU B CA 1
ATOM 11092 C C . LEU B 1 604 ? -5.488 -27.875 -15.109 1 96.06 604 LEU B C 1
ATOM 11094 O O . LEU B 1 604 ? -5.754 -26.766 -15.57 1 96.06 604 LEU B O 1
ATOM 11098 N N . ARG B 1 605 ? -5.41 -28.984 -15.789 1 94.81 605 ARG B N 1
ATOM 11099 C CA . ARG B 1 605 ? -5.738 -28.969 -17.203 1 94.81 605 ARG B CA 1
ATOM 11100 C C . ARG B 1 605 ? -6.949 -29.859 -17.5 1 94.81 605 ARG B C 1
ATOM 11102 O O . ARG B 1 605 ? -7.027 -30.984 -17.016 1 94.81 605 ARG B O 1
ATOM 11109 N N . ILE B 1 606 ? -7.875 -29.328 -18.234 1 94.25 606 ILE B N 1
ATOM 11110 C CA . ILE B 1 606 ? -9.086 -30.078 -18.562 1 94.25 606 ILE B CA 1
ATOM 11111 C C . ILE B 1 606 ? -9.305 -30.062 -20.078 1 94.25 606 ILE B C 1
ATOM 11113 O O . ILE B 1 606 ? -9.297 -29 -20.703 1 94.25 606 ILE B O 1
ATOM 11117 N N . LEU B 1 607 ? -9.469 -31.234 -20.594 1 91.19 607 LEU B N 1
ATOM 11118 C CA . LEU B 1 607 ? -9.797 -31.391 -22.016 1 91.19 607 LEU B CA 1
ATOM 11119 C C . LEU B 1 607 ? -11.273 -31.719 -22.188 1 91.19 607 LEU B C 1
ATOM 11121 O O . LEU B 1 607 ? -11.805 -32.594 -21.516 1 91.19 607 LEU B O 1
ATOM 11125 N N . PHE B 1 608 ? -11.844 -30.891 -23.109 1 83.62 608 PHE B N 1
ATOM 11126 C CA . PHE B 1 608 ? -13.266 -31.062 -23.406 1 83.62 608 PHE B CA 1
ATOM 11127 C C . PHE B 1 608 ? -13.453 -31.672 -24.781 1 83.62 608 PHE B C 1
ATOM 11129 O O . PHE B 1 608 ? -12.672 -31.406 -25.703 1 83.62 608 PHE B O 1
ATOM 11136 N N . ASP B 1 609 ? -14.383 -32.531 -24.906 1 75.69 609 ASP B N 1
ATOM 11137 C CA . ASP B 1 609 ? -14.711 -33.062 -26.219 1 75.69 609 ASP B CA 1
ATOM 11138 C C . ASP B 1 609 ? -15.672 -32.125 -26.969 1 75.69 609 ASP B C 1
ATOM 11140 O O . ASP B 1 609 ? -15.867 -32.281 -28.172 1 75.69 609 ASP B O 1
ATOM 11144 N N . HIS B 1 610 ? -16.266 -31.188 -26.156 1 79.19 610 HIS B N 1
ATOM 11145 C CA . HIS B 1 610 ? -17.25 -30.266 -26.734 1 79.19 610 HIS B CA 1
ATOM 11146 C C . HIS B 1 610 ? -17.078 -28.859 -26.188 1 79.19 610 HIS B C 1
ATOM 11148 O O . HIS B 1 610 ? -16.547 -28.672 -25.094 1 79.19 610 HIS B O 1
ATOM 11154 N N . GLU B 1 611 ? -17.641 -27.828 -26.922 1 78.5 611 GLU B N 1
ATOM 11155 C CA . GLU B 1 611 ? -17.438 -26.422 -26.594 1 78.5 611 GLU B CA 1
ATOM 11156 C C . GLU B 1 611 ? -18.375 -25.984 -25.469 1 78.5 611 GLU B C 1
ATOM 11158 O O . GLU B 1 611 ? -18.172 -24.938 -24.844 1 78.5 611 GLU B O 1
ATOM 11163 N N . ASP B 1 612 ? -19.281 -26.734 -25.078 1 80.31 612 ASP B N 1
ATOM 11164 C CA . ASP B 1 612 ? -20.281 -26.297 -24.094 1 80.31 612 ASP B CA 1
ATOM 11165 C C . ASP B 1 612 ? -19.781 -26.562 -22.672 1 80.31 612 ASP B C 1
ATOM 11167 O O . ASP B 1 612 ? -20.578 -26.562 -21.734 1 80.31 612 ASP B O 1
ATOM 11171 N N . ARG B 1 613 ? -18.562 -26.844 -22.625 1 86.06 613 ARG B N 1
ATOM 11172 C CA . ARG B 1 613 ? -17.984 -27.141 -21.312 1 86.06 613 ARG B CA 1
ATOM 11173 C C . ARG B 1 613 ? -17 -26.062 -20.891 1 86.06 613 ARG B C 1
ATOM 11175 O O . ARG B 1 613 ? -16.266 -25.516 -21.719 1 86.06 613 ARG B O 1
ATOM 11182 N N . THR B 1 614 ? -17.078 -25.688 -19.562 1 90.06 614 THR B N 1
ATOM 11183 C CA . THR B 1 614 ? -16.172 -24.672 -19.047 1 90.06 614 THR B CA 1
ATOM 11184 C C . THR B 1 614 ? -15.688 -25.047 -17.656 1 90.06 614 THR B C 1
ATOM 11186 O O . THR B 1 614 ? -16.312 -25.859 -16.969 1 90.06 614 THR B O 1
ATOM 11189 N N . CYS B 1 615 ? -14.516 -24.656 -17.312 1 92 615 CYS B N 1
ATOM 11190 C CA . CYS B 1 615 ? -13.961 -24.781 -15.969 1 92 615 CYS B CA 1
ATOM 11191 C C . CYS B 1 615 ? -13.328 -23.484 -15.508 1 92 615 CYS B C 1
ATOM 11193 O O . CYS B 1 615 ? -12.492 -22.906 -16.203 1 92 615 CYS B O 1
ATOM 11195 N N . GLU B 1 616 ? -13.781 -22.984 -14.352 1 91.25 616 GLU B N 1
ATOM 11196 C CA . GLU B 1 616 ? -13.297 -21.703 -13.828 1 91.25 616 GLU B CA 1
ATOM 11197 C C . GLU B 1 616 ? -12.953 -21.812 -12.344 1 91.25 616 GLU B C 1
ATOM 11199 O O . GLU B 1 616 ? -13.539 -22.609 -11.625 1 91.25 616 GLU B O 1
ATOM 11204 N N . PRO B 1 617 ? -11.938 -21.047 -11.953 1 90.25 617 PRO B N 1
ATOM 11205 C CA . PRO B 1 617 ? -11.656 -21.016 -10.516 1 90.25 617 PRO B CA 1
ATOM 11206 C C . PRO B 1 617 ? -12.797 -20.438 -9.695 1 90.25 617 PRO B C 1
ATOM 11208 O O . PRO B 1 617 ? -13.469 -19.5 -10.141 1 90.25 617 PRO B O 1
ATOM 11211 N N . ALA B 1 618 ? -13 -20.922 -8.477 1 85.81 618 ALA B N 1
ATOM 11212 C CA . ALA B 1 618 ? -14.109 -20.5 -7.625 1 85.81 618 ALA B CA 1
ATOM 11213 C C . ALA B 1 618 ? -13.805 -19.172 -6.945 1 85.81 618 ALA B C 1
ATOM 11215 O O . ALA B 1 618 ? -14.719 -18.422 -6.598 1 85.81 618 ALA B O 1
ATOM 11216 N N . LEU B 1 619 ? -12.688 -18.953 -6.496 1 71.81 619 LEU B N 1
ATOM 11217 C CA . LEU B 1 619 ? -12.328 -17.766 -5.727 1 71.81 619 LEU B CA 1
ATOM 11218 C C . LEU B 1 619 ? -11.352 -16.891 -6.512 1 71.81 619 LEU B C 1
ATOM 11220 O O . LEU B 1 619 ? -10.203 -17.281 -6.727 1 71.81 619 LEU B O 1
ATOM 11224 N N . GLU B 1 620 ? -11.984 -15.656 -6.828 1 65.62 620 GLU B N 1
ATOM 11225 C CA . GLU B 1 620 ? -11.07 -14.82 -7.594 1 65.62 620 GLU B CA 1
ATOM 11226 C C . GLU B 1 620 ? -11.125 -13.367 -7.129 1 65.62 620 GLU B C 1
ATOM 11228 O O . GLU B 1 620 ? -10.148 -12.625 -7.277 1 65.62 620 GLU B O 1
ATOM 11233 N N . ARG B 1 621 ? -12.234 -13 -6.422 1 77.44 621 ARG B N 1
ATOM 11234 C CA . ARG B 1 621 ? -12.344 -11.562 -6.195 1 77.44 621 ARG B CA 1
ATOM 11235 C C . ARG B 1 621 ? -12.547 -11.25 -4.715 1 77.44 621 ARG B C 1
ATOM 11237 O O . ARG B 1 621 ? -13 -12.102 -3.953 1 77.44 621 ARG B O 1
ATOM 11244 N N . VAL B 1 622 ? -12.117 -10.055 -4.391 1 85.62 622 VAL B N 1
ATOM 11245 C CA . VAL B 1 622 ? -12.336 -9.555 -3.039 1 85.62 622 VAL B CA 1
ATOM 11246 C C . VAL B 1 622 ? -13.773 -9.047 -2.906 1 85.62 622 VAL B C 1
ATOM 11248 O O . VAL B 1 622 ? -14.25 -8.281 -3.75 1 85.62 622 VAL B O 1
ATOM 11251 N N . GLU B 1 623 ? -14.469 -9.531 -1.982 1 86.75 623 GLU B N 1
ATOM 11252 C CA . GLU B 1 623 ? -15.836 -9.094 -1.711 1 86.75 623 GLU B CA 1
ATOM 11253 C C . GLU B 1 623 ? -16.031 -8.789 -0.228 1 86.75 623 GLU B C 1
ATOM 11255 O O . GLU B 1 623 ? -15.445 -9.445 0.63 1 86.75 623 GLU B O 1
ATOM 11260 N N . LEU B 1 624 ? -16.781 -7.754 0.044 1 90.19 624 LEU B N 1
ATOM 11261 C CA . LEU B 1 624 ? -17.062 -7.348 1.414 1 90.19 624 LEU B CA 1
ATOM 11262 C C . LEU B 1 624 ? -18.547 -7.516 1.726 1 90.19 624 LEU B C 1
ATOM 11264 O O . LEU B 1 624 ? -19.406 -7.105 0.936 1 90.19 624 LEU B O 1
ATOM 11268 N N . THR B 1 625 ? -18.828 -8.148 2.846 1 89.75 625 THR B N 1
ATOM 11269 C CA . THR B 1 625 ? -20.188 -8.32 3.318 1 89.75 625 THR B CA 1
ATOM 11270 C C . THR B 1 625 ? -20.266 -8.141 4.832 1 89.75 625 THR B C 1
ATOM 11272 O O . THR B 1 625 ? -19.234 -7.996 5.496 1 89.75 625 THR B O 1
ATOM 11275 N N . GLY B 1 626 ? -21.406 -7.961 5.379 1 88.88 626 GLY B N 1
ATOM 11276 C CA . GLY B 1 626 ? -21.625 -7.945 6.816 1 88.88 626 GLY B CA 1
ATOM 11277 C C . GLY B 1 626 ? -20.797 -6.891 7.531 1 88.88 626 GLY B C 1
ATOM 11278 O O . GLY B 1 626 ? -20.828 -5.711 7.168 1 88.88 626 GLY B O 1
ATOM 11279 N N . LEU B 1 627 ? -19.953 -7.453 8.516 1 87.31 627 LEU B N 1
ATOM 11280 C CA . LEU B 1 627 ? -19.156 -6.598 9.375 1 87.31 627 LEU B CA 1
ATOM 11281 C C . LEU B 1 627 ? -18.172 -5.762 8.555 1 87.31 627 LEU B C 1
ATOM 11283 O O . LEU B 1 627 ? -17.953 -4.586 8.844 1 87.31 627 LEU B O 1
ATOM 11287 N N . ALA B 1 628 ? -17.578 -6.391 7.574 1 89.06 628 ALA B N 1
ATOM 11288 C CA . ALA B 1 628 ? -16.578 -5.711 6.746 1 89.06 628 ALA B CA 1
ATOM 11289 C C . ALA B 1 628 ? -17.219 -4.574 5.949 1 89.06 628 ALA B C 1
ATOM 11291 O O . ALA B 1 628 ? -16.594 -3.533 5.738 1 89.06 628 ALA B O 1
ATOM 11292 N N . ALA B 1 629 ? -18.422 -4.695 5.527 1 86.5 629 ALA B N 1
ATOM 11293 C CA . ALA B 1 629 ? -19.094 -3.711 4.684 1 86.5 629 ALA B CA 1
ATOM 11294 C C . ALA B 1 629 ? -19.781 -2.639 5.531 1 86.5 629 ALA B C 1
ATOM 11296 O O . ALA B 1 629 ? -19.719 -1.45 5.207 1 86.5 629 ALA B O 1
ATOM 11297 N N . ASN B 1 630 ? -20.359 -3.051 6.641 1 86.06 630 ASN B N 1
ATOM 11298 C CA . ASN B 1 630 ? -21.266 -2.162 7.359 1 86.06 630 ASN B CA 1
ATOM 11299 C C . ASN B 1 630 ? -20.656 -1.701 8.688 1 86.06 630 ASN B C 1
ATOM 11301 O O . ASN B 1 630 ? -21.125 -0.722 9.273 1 86.06 630 ASN B O 1
ATOM 11305 N N . GLY B 1 631 ? -19.688 -2.326 9.109 1 86.38 631 GLY B N 1
ATOM 11306 C CA . GLY B 1 631 ? -19.141 -2.008 10.422 1 86.38 631 GLY B CA 1
ATOM 11307 C C . GLY B 1 631 ? -19.891 -2.664 11.562 1 86.38 631 GLY B C 1
ATOM 11308 O O . GLY B 1 631 ? -20.891 -3.352 11.336 1 86.38 631 GLY B O 1
ATOM 11309 N N . PRO B 1 632 ? -19.344 -2.488 12.711 1 86.12 632 PRO B N 1
ATOM 11310 C CA . PRO B 1 632 ? -19.969 -3.119 13.867 1 86.12 632 PRO B CA 1
ATOM 11311 C C . PRO B 1 632 ? -21.234 -2.387 14.328 1 86.12 632 PRO B C 1
ATOM 11313 O O . PRO B 1 632 ? -21.406 -1.204 14.023 1 86.12 632 PRO B O 1
ATOM 11316 N N . GLU B 1 633 ? -22.047 -3.078 14.977 1 82.31 633 GLU B N 1
ATOM 11317 C CA . GLU B 1 633 ? -23.234 -2.482 15.586 1 82.31 633 GLU B CA 1
ATOM 11318 C C . GLU B 1 633 ? -22.875 -1.674 16.828 1 82.31 633 GLU B C 1
ATOM 11320 O O . GLU B 1 633 ? -21.844 -1.931 17.469 1 82.31 633 GLU B O 1
ATOM 11325 N N . THR B 1 634 ? -23.609 -0.696 17.109 1 82.56 634 THR B N 1
ATOM 11326 C CA . THR B 1 634 ? -23.344 0.151 18.266 1 82.56 634 THR B CA 1
ATOM 11327 C C . THR B 1 634 ? -23.562 -0.621 19.562 1 82.56 634 THR B C 1
ATOM 11329 O O . THR B 1 634 ? -24.516 -1.39 19.672 1 82.56 634 THR B O 1
ATOM 11332 N N . ASP B 1 635 ? -22.594 -0.508 20.359 1 76.25 635 ASP B N 1
ATOM 11333 C CA . ASP B 1 635 ? -22.672 -1.137 21.688 1 76.25 635 ASP B CA 1
ATOM 11334 C C . ASP B 1 635 ? -23.422 -0.25 22.672 1 76.25 635 ASP B C 1
ATOM 11336 O O . ASP B 1 635 ? -22.922 0.807 23.062 1 76.25 635 ASP B O 1
ATOM 11340 N N . SER B 1 636 ? -24.531 -0.575 23.109 1 77.69 636 SER B N 1
ATOM 11341 C CA . SER B 1 636 ? -25.344 0.187 24.047 1 77.69 636 SER B CA 1
ATOM 11342 C C . SER B 1 636 ? -24.656 0.303 25.406 1 77.69 636 SER B C 1
ATOM 11344 O O . SER B 1 636 ? -24.875 1.262 26.141 1 77.69 636 SER B O 1
ATOM 11346 N N . HIS B 1 637 ? -23.812 -0.701 25.672 1 80.38 637 HIS B N 1
ATOM 11347 C CA . HIS B 1 637 ? -23.125 -0.719 26.953 1 80.38 637 HIS B CA 1
ATOM 11348 C C . HIS B 1 637 ? -22.016 0.327 27 1 80.38 637 HIS B C 1
ATOM 11350 O O . HIS B 1 637 ? -21.5 0.639 28.078 1 80.38 637 HIS B O 1
ATOM 11356 N N . PHE B 1 638 ? -21.688 0.841 25.891 1 84.31 638 PHE B N 1
ATOM 11357 C CA . PHE B 1 638 ? -20.578 1.802 25.844 1 84.31 638 PHE B CA 1
ATOM 11358 C C . PHE B 1 638 ? -20.938 3.068 26.609 1 84.31 638 PHE B C 1
ATOM 11360 O O . PHE B 1 638 ? -20.062 3.684 27.234 1 84.31 638 PHE B O 1
ATOM 11367 N N . GLU B 1 639 ? -22.156 3.479 26.609 1 81.88 639 GLU B N 1
ATOM 11368 C CA . GLU B 1 639 ? -22.594 4.699 27.281 1 81.88 639 GLU B CA 1
ATOM 11369 C C . GLU B 1 639 ? -22.359 4.609 28.781 1 81.88 639 GLU B C 1
ATOM 11371 O O . GLU B 1 639 ? -22.047 5.613 29.438 1 81.88 639 GLU B O 1
ATOM 11376 N N . VAL B 1 640 ? -22.438 3.367 29.25 1 81.5 640 VAL B N 1
ATOM 11377 C CA . VAL B 1 640 ? -22.234 3.133 30.672 1 81.5 640 VAL B CA 1
ATOM 11378 C C . VAL B 1 640 ? -20.75 3.256 31.016 1 81.5 640 VAL B C 1
ATOM 11380 O O . VAL B 1 640 ? -20.391 3.754 32.062 1 81.5 640 VAL B O 1
ATOM 11383 N N . MET B 1 641 ? -19.906 2.922 30.156 1 86.69 641 MET B N 1
ATOM 11384 C CA . MET B 1 641 ? -18.469 2.893 30.406 1 86.69 641 MET B CA 1
ATOM 11385 C C . MET B 1 641 ? -17.828 4.227 30.047 1 86.69 641 MET B C 1
ATOM 11387 O O . MET B 1 641 ? -16.688 4.504 30.438 1 86.69 641 MET B O 1
ATOM 11391 N N . GLN B 1 642 ? -18.531 5.055 29.391 1 86.81 642 GLN B N 1
ATOM 11392 C CA . GLN B 1 642 ? -17.984 6.27 28.781 1 86.81 642 GLN B CA 1
ATOM 11393 C C . GLN B 1 642 ? -17.328 7.156 29.844 1 86.81 642 GLN B C 1
ATOM 11395 O O . GLN B 1 642 ? -16.234 7.684 29.625 1 86.81 642 GLN B O 1
ATOM 11400 N N . PRO B 1 643 ? -17.953 7.348 31.016 1 83.62 643 PRO B N 1
ATOM 11401 C CA . PRO B 1 643 ? -17.297 8.172 32.031 1 83.62 643 PRO B CA 1
ATOM 11402 C C . PRO B 1 643 ? -15.961 7.594 32.5 1 83.62 643 PRO B C 1
ATOM 11404 O O . PRO B 1 643 ? -15 8.336 32.719 1 83.62 643 PRO B O 1
ATOM 11407 N N . ARG B 1 644 ? -15.945 6.352 32.656 1 86.5 644 ARG B N 1
ATOM 11408 C CA . ARG B 1 644 ? -14.703 5.695 33.031 1 86.5 644 ARG B CA 1
ATOM 11409 C C . ARG B 1 644 ? -13.633 5.852 31.969 1 86.5 644 ARG B C 1
ATOM 11411 O O . ARG B 1 644 ? -12.469 6.082 32.281 1 86.5 644 ARG B O 1
ATOM 11418 N N . ILE B 1 645 ? -14.023 5.746 30.75 1 90 645 ILE B N 1
ATOM 11419 C CA . ILE B 1 645 ? -13.102 5.883 29.625 1 90 645 ILE B CA 1
ATOM 11420 C C . ILE B 1 645 ? -12.523 7.293 29.609 1 90 645 ILE B C 1
ATOM 11422 O O . ILE B 1 645 ? -11.312 7.473 29.406 1 90 645 ILE B O 1
ATOM 11426 N N . ARG B 1 646 ? -13.359 8.195 29.828 1 87.31 646 ARG B N 1
ATOM 11427 C CA . ARG B 1 646 ? -12.914 9.586 29.859 1 87.31 646 ARG B CA 1
ATOM 11428 C C . ARG B 1 646 ? -11.883 9.812 30.953 1 87.31 646 ARG B C 1
ATOM 11430 O O . ARG B 1 646 ? -10.906 10.523 30.766 1 87.31 646 ARG B O 1
ATOM 11437 N N . ARG B 1 647 ? -12.086 9.188 32.031 1 89.31 647 ARG B N 1
ATOM 11438 C CA . ARG B 1 647 ? -11.148 9.289 33.156 1 89.31 647 ARG B CA 1
ATOM 11439 C C . ARG B 1 647 ? -9.812 8.641 32.781 1 89.31 647 ARG B C 1
ATOM 11441 O O . ARG B 1 647 ? -8.75 9.195 33.094 1 89.31 647 ARG B O 1
ATOM 11448 N N . LEU B 1 648 ? -9.875 7.5 32.219 1 91.94 648 LEU B N 1
ATOM 11449 C CA . LEU B 1 648 ? -8.664 6.781 31.844 1 91.94 648 LEU B CA 1
ATOM 11450 C C . LEU B 1 648 ? -7.863 7.566 30.797 1 91.94 648 LEU B C 1
ATOM 11452 O O . LEU B 1 648 ? -6.633 7.625 30.875 1 91.94 648 LEU B O 1
ATOM 11456 N N . PHE B 1 649 ? -8.547 8.156 29.875 1 91.19 649 PHE B N 1
ATOM 11457 C CA . PHE B 1 649 ? -7.887 8.969 28.859 1 91.19 649 PHE B CA 1
ATOM 11458 C C . PHE B 1 649 ? -7.238 10.195 29.469 1 91.19 649 PHE B C 1
ATOM 11460 O O . PHE B 1 649 ? -6.113 10.555 29.125 1 91.19 649 PHE B O 1
ATOM 11467 N N . TYR B 1 650 ? -7.949 10.773 30.359 1 85.62 650 TYR B N 1
ATOM 11468 C CA . TYR B 1 650 ? -7.418 11.953 31.031 1 85.62 650 TYR B CA 1
ATOM 11469 C C . TYR B 1 650 ? -6.184 11.602 31.859 1 85.62 650 TYR B C 1
ATOM 11471 O O . TYR B 1 650 ? -5.199 12.352 31.859 1 85.62 650 TYR B O 1
ATOM 11479 N N . GLU B 1 651 ? -6.211 10.578 32.531 1 88.94 651 GLU B N 1
ATOM 11480 C CA . GLU B 1 651 ? -5.078 10.125 33.344 1 88.94 651 GLU B CA 1
ATOM 11481 C C . GLU B 1 651 ? -3.869 9.805 32.469 1 88.94 651 GLU B C 1
ATOM 11483 O O . GLU B 1 651 ? -2.729 10.055 32.844 1 88.94 651 GLU B O 1
ATOM 11488 N N . ALA B 1 652 ? -4.168 9.336 31.344 1 90.38 652 ALA B N 1
ATOM 11489 C CA . ALA B 1 652 ? -3.094 8.875 30.469 1 90.38 652 ALA B CA 1
ATOM 11490 C C . ALA B 1 652 ? -2.469 10.039 29.703 1 90.38 652 ALA B C 1
ATOM 11492 O O . ALA B 1 652 ? -1.258 10.062 29.469 1 90.38 652 ALA B O 1
ATOM 11493 N N . SER B 1 653 ? -3.293 10.961 29.266 1 85.12 653 SER B N 1
ATOM 11494 C CA . SER B 1 653 ? -2.762 11.945 28.344 1 85.12 653 SER B CA 1
ATOM 11495 C C . SER B 1 653 ? -3.098 13.367 28.781 1 85.12 653 SER B C 1
ATOM 11497 O O . SER B 1 653 ? -2.768 14.336 28.094 1 85.12 653 SER B O 1
ATOM 11499 N N . GLY B 1 654 ? -3.693 13.414 29.859 1 76.62 654 GLY B N 1
ATOM 11500 C CA . GLY B 1 654 ? -4.062 14.742 30.328 1 76.62 654 GLY B CA 1
ATOM 11501 C C . GLY B 1 654 ? -5.133 15.406 29.484 1 76.62 654 GLY B C 1
ATOM 11502 O O . GLY B 1 654 ? -6.074 14.75 29.047 1 76.62 654 GLY B O 1
ATOM 11503 N N . GLU B 1 655 ? -4.957 16.609 29.188 1 66.88 655 GLU B N 1
ATOM 11504 C CA . GLU B 1 655 ? -5.992 17.422 28.562 1 66.88 655 GLU B CA 1
ATOM 11505 C C . GLU B 1 655 ? -6.078 17.156 27.062 1 66.88 655 GLU B C 1
ATOM 11507 O O . GLU B 1 655 ? -7.086 17.469 26.422 1 66.88 655 GLU B O 1
ATOM 11512 N N . ALA B 1 656 ? -5.09 16.625 26.562 1 72.38 656 ALA B N 1
ATOM 11513 C CA . ALA B 1 656 ? -5.105 16.328 25.141 1 72.38 656 ALA B CA 1
ATOM 11514 C C . ALA B 1 656 ? -6.199 15.312 24.797 1 72.38 656 ALA B C 1
ATOM 11516 O O . ALA B 1 656 ? -6.82 15.391 23.734 1 72.38 656 ALA B O 1
ATOM 11517 N N . MET B 1 657 ? -6.559 14.414 25.719 1 82.06 657 MET B N 1
ATOM 11518 C CA . MET B 1 657 ? -7.57 13.367 25.578 1 82.06 657 MET B CA 1
ATOM 11519 C C . MET B 1 657 ? -7.324 12.539 24.312 1 82.06 657 MET B C 1
ATOM 11521 O O . MET B 1 657 ? -8.258 12.242 23.578 1 82.06 657 MET B O 1
ATOM 11525 N N . ALA B 1 658 ? -6.164 12.375 24 1 88.38 658 ALA B N 1
ATOM 11526 C CA . ALA B 1 658 ? -5.684 11.539 22.906 1 88.38 658 ALA B CA 1
ATOM 11527 C C . ALA B 1 658 ? -4.508 10.68 23.344 1 88.38 658 ALA B C 1
ATOM 11529 O O . ALA B 1 658 ? -3.58 11.164 24 1 88.38 658 ALA B O 1
ATOM 11530 N N . VAL B 1 659 ? -4.609 9.453 23.078 1 92.44 659 VAL B N 1
ATOM 11531 C CA . VAL B 1 659 ? -3.617 8.531 23.625 1 92.44 659 VAL B CA 1
ATOM 11532 C C . VAL B 1 659 ? -2.857 7.859 22.484 1 92.44 659 VAL B C 1
ATOM 11534 O O . VAL B 1 659 ? -3.414 7.633 21.406 1 92.44 659 VAL B O 1
ATOM 11537 N N . ASP B 1 660 ? -1.583 7.605 22.734 1 91.12 660 ASP B N 1
ATOM 11538 C CA . ASP B 1 660 ? -0.797 6.816 21.797 1 91.12 660 ASP B CA 1
ATOM 11539 C C . ASP B 1 660 ? -0.91 5.324 22.094 1 91.12 660 ASP B C 1
ATOM 11541 O O . ASP B 1 660 ? -1.698 4.918 22.953 1 91.12 660 ASP B O 1
ATOM 11545 N N . ALA B 1 661 ? -0.19 4.477 21.359 1 93.88 661 ALA B N 1
ATOM 11546 C CA . ALA B 1 661 ? -0.331 3.025 21.469 1 93.88 661 ALA B CA 1
ATOM 11547 C C . ALA B 1 661 ? 0.112 2.529 22.844 1 93.88 661 ALA B C 1
ATOM 11549 O O . ALA B 1 661 ? -0.469 1.588 23.391 1 93.88 661 ALA B O 1
ATOM 11550 N N . PHE B 1 662 ? 1.149 3.143 23.422 1 94.5 662 PHE B N 1
ATOM 11551 C CA . PHE B 1 662 ? 1.672 2.729 24.719 1 94.5 662 PHE B CA 1
ATOM 11552 C C . PHE B 1 662 ? 0.667 3.018 25.828 1 94.5 662 PHE B C 1
ATOM 11554 O O . PHE B 1 662 ? 0.533 2.236 26.781 1 94.5 662 PHE B O 1
ATOM 11561 N N . GLN B 1 663 ? -0.002 4.105 25.672 1 94.69 663 GLN B N 1
ATOM 11562 C CA . GLN B 1 663 ? -1.007 4.512 26.656 1 94.69 663 GLN B CA 1
ATOM 11563 C C . GLN B 1 663 ? -2.311 3.742 26.453 1 94.69 663 GLN B C 1
ATOM 11565 O O . GLN B 1 663 ? -3.025 3.465 27.422 1 94.69 663 GLN B O 1
ATOM 11570 N N . LEU B 1 664 ? -2.596 3.441 25.266 1 95.56 664 LEU B N 1
ATOM 11571 C CA . LEU B 1 664 ? -3.826 2.732 24.938 1 95.56 664 LEU B CA 1
ATOM 11572 C C . LEU B 1 664 ? -3.795 1.305 25.469 1 95.56 664 LEU B C 1
ATOM 11574 O O . LEU B 1 664 ? -4.828 0.764 25.859 1 95.56 664 LEU B O 1
ATOM 11578 N N . GLU B 1 665 ? -2.633 0.654 25.5 1 95 665 GLU B N 1
ATOM 11579 C CA . GLU B 1 665 ? -2.488 -0.752 25.875 1 95 665 GLU B CA 1
ATOM 11580 C C . GLU B 1 665 ? -3.029 -1.015 27.266 1 95 665 GLU B C 1
ATOM 11582 O O . GLU B 1 665 ? -3.9 -1.866 27.453 1 95 665 GLU B O 1
ATOM 11587 N N . PRO B 1 666 ? -2.564 -0.235 28.266 1 93.88 666 PRO B N 1
ATOM 11588 C CA . PRO B 1 666 ? -3.125 -0.483 29.594 1 93.88 666 PRO B CA 1
ATOM 11589 C C . PRO B 1 666 ? -4.613 -0.156 29.672 1 93.88 666 PRO B C 1
ATOM 11591 O O . PRO B 1 666 ? -5.355 -0.808 30.422 1 93.88 666 PRO B O 1
ATOM 11594 N N . ILE B 1 667 ? -5.102 0.787 28.953 1 93.88 667 ILE B N 1
ATOM 11595 C CA . ILE B 1 667 ? -6.512 1.16 28.969 1 93.88 667 ILE B CA 1
ATOM 11596 C C . ILE B 1 667 ? -7.352 0.012 28.422 1 93.88 667 ILE B C 1
ATOM 11598 O O . ILE B 1 667 ? -8.312 -0.424 29.047 1 93.88 667 ILE B O 1
ATOM 11602 N N . LEU B 1 668 ? -6.984 -0.487 27.25 1 92.94 668 LEU B N 1
ATOM 11603 C CA . LEU B 1 668 ? -7.738 -1.557 26.609 1 92.94 668 LEU B CA 1
ATOM 11604 C C . LEU B 1 668 ? -7.703 -2.828 27.453 1 92.94 668 LEU B C 1
ATOM 11606 O O . LEU B 1 668 ? -8.719 -3.51 27.594 1 92.94 668 LEU B O 1
ATOM 11610 N N . ASN B 1 669 ? -6.535 -3.176 27.953 1 91.06 669 ASN B N 1
ATOM 11611 C CA . ASN B 1 669 ? -6.402 -4.402 28.719 1 91.06 669 ASN B CA 1
ATOM 11612 C C . ASN B 1 669 ? -7.184 -4.324 30.031 1 91.06 669 ASN B C 1
ATOM 11614 O O . ASN B 1 669 ? -7.703 -5.336 30.516 1 91.06 669 ASN B O 1
ATOM 11618 N N . CYS B 1 670 ? -7.254 -3.139 30.562 1 89.25 670 CYS B N 1
ATOM 11619 C CA . CYS B 1 670 ? -8.102 -2.934 31.719 1 89.25 670 CYS B CA 1
ATOM 11620 C C . CYS B 1 670 ? -9.57 -3.193 31.391 1 89.25 670 CYS B C 1
ATOM 11622 O O . CYS B 1 670 ? -10.266 -3.891 32.125 1 89.25 670 CYS B O 1
ATOM 11624 N N . LEU B 1 671 ? -10.031 -2.701 30.297 1 87.56 671 LEU B N 1
ATOM 11625 C CA . LEU B 1 671 ? -11.422 -2.846 29.875 1 87.56 671 LEU B CA 1
ATOM 11626 C C . LEU B 1 671 ? -11.719 -4.281 29.469 1 87.56 671 LEU B C 1
ATOM 11628 O O . LEU B 1 671 ? -12.805 -4.797 29.734 1 87.56 671 LEU B O 1
ATOM 11632 N N . LEU B 1 672 ? -10.789 -4.902 28.797 1 85.12 672 LEU B N 1
ATOM 11633 C CA . LEU B 1 672 ? -10.961 -6.277 28.344 1 85.12 672 LEU B CA 1
ATOM 11634 C C . LEU B 1 672 ? -11.047 -7.234 29.531 1 85.12 672 LEU B C 1
ATOM 11636 O O . LEU B 1 672 ? -11.789 -8.211 29.484 1 85.12 672 LEU B O 1
ATOM 11640 N N . ARG B 1 673 ? -10.258 -6.984 30.5 1 81.88 673 ARG B N 1
ATOM 11641 C CA . ARG B 1 673 ? -10.312 -7.801 31.719 1 81.88 673 ARG B CA 1
ATOM 11642 C C . ARG B 1 673 ? -11.672 -7.691 32.375 1 81.88 673 ARG B C 1
ATOM 11644 O O . ARG B 1 673 ? -12.18 -8.672 32.938 1 81.88 673 ARG B O 1
ATOM 11651 N N . ASP B 1 674 ? -12.172 -6.535 32.281 1 77.75 674 ASP B N 1
ATOM 11652 C CA . ASP B 1 674 ? -13.453 -6.281 32.938 1 77.75 674 ASP B CA 1
ATOM 11653 C C . ASP B 1 674 ? -14.602 -6.883 32.125 1 77.75 674 ASP B C 1
ATOM 11655 O O . ASP B 1 674 ? -15.672 -7.16 32.688 1 77.75 674 ASP B O 1
ATOM 11659 N N . ASP B 1 675 ? -14.359 -6.844 30.891 1 70.56 675 ASP B N 1
ATOM 11660 C CA . ASP B 1 675 ? -15.422 -7.352 30.016 1 70.56 675 ASP B CA 1
ATOM 11661 C C . ASP B 1 675 ? -15.5 -8.875 30.094 1 70.56 675 ASP B C 1
ATOM 11663 O O . ASP B 1 675 ? -14.586 -9.57 29.656 1 70.56 675 ASP B O 1
ATOM 11667 N N . HIS B 1 676 ? -16.25 -9.406 31.016 1 58.19 676 HIS B N 1
ATOM 11668 C CA . HIS B 1 676 ? -16.422 -10.828 31.312 1 58.19 676 HIS B CA 1
ATOM 11669 C C . HIS B 1 676 ? -16.906 -11.594 30.078 1 58.19 676 HIS B C 1
ATOM 11671 O O . HIS B 1 676 ? -16.891 -12.828 30.062 1 58.19 676 HIS B O 1
ATOM 11677 N N . ARG B 1 677 ? -17.438 -10.938 29.438 1 53.91 677 ARG B N 1
ATOM 11678 C CA . ARG B 1 677 ? -18 -11.625 28.281 1 53.91 677 ARG B CA 1
ATOM 11679 C C . ARG B 1 677 ? -16.906 -12.125 27.344 1 53.91 677 ARG B C 1
ATOM 11681 O O . ARG B 1 677 ? -17.156 -12.984 26.5 1 53.91 677 ARG B O 1
ATOM 11688 N N . SER B 1 678 ? -15.641 -11.578 27.594 1 53 678 SER B N 1
ATOM 11689 C CA . SER B 1 678 ? -14.562 -11.867 26.641 1 53 678 SER B CA 1
ATOM 11690 C C . SER B 1 678 ? -13.266 -12.172 27.375 1 53 678 SER B C 1
ATOM 11692 O O . SER B 1 678 ? -12.492 -11.266 27.688 1 53 678 SER B O 1
ATOM 11694 N N . PRO B 1 679 ? -13.234 -13.055 28.312 1 51.56 679 PRO B N 1
ATOM 11695 C CA . PRO B 1 679 ? -11.969 -13.312 29 1 51.56 679 PRO B CA 1
ATOM 11696 C C . PRO B 1 679 ? -10.758 -13.203 28.094 1 51.56 679 PRO B C 1
ATOM 11698 O O . PRO B 1 679 ? -9.688 -13.75 28.406 1 51.56 679 PRO B O 1
ATOM 11701 N N . TYR B 1 680 ? -10.789 -13.031 26.906 1 56.91 680 TYR B N 1
ATOM 11702 C CA . TYR B 1 680 ? -9.711 -13.422 26 1 56.91 680 TYR B CA 1
ATOM 11703 C C . TYR B 1 680 ?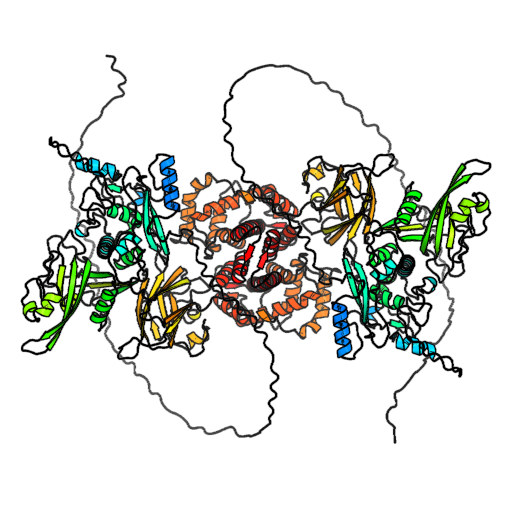 -8.43 -12.664 26.312 1 56.91 680 TYR B C 1
ATOM 11705 O O . TYR B 1 680 ? -8.43 -11.75 27.141 1 56.91 680 TYR B O 1
ATOM 11713 N N . GLY B 1 681 ? -7.41 -12.82 25.5 1 66.31 681 GLY B N 1
ATOM 11714 C CA . GLY B 1 681 ? -6.02 -12.398 25.422 1 66.31 681 GLY B CA 1
ATOM 11715 C C . GLY B 1 681 ? -5.848 -10.898 25.469 1 66.31 681 GLY B C 1
ATOM 11716 O O . GLY B 1 681 ? -6.824 -10.148 25.344 1 66.31 681 GLY B O 1
ATOM 11717 N N . LEU B 1 682 ? -4.871 -10.5 26.094 1 83.81 682 LEU B N 1
ATOM 11718 C CA . LEU B 1 682 ? -4.43 -9.109 26.188 1 83.81 682 LEU B CA 1
ATOM 11719 C C . LEU B 1 682 ? -3.799 -8.656 24.875 1 83.81 682 LEU B C 1
ATOM 11721 O O . LEU B 1 682 ? -3.305 -9.477 24.094 1 83.81 682 LEU B O 1
ATOM 11725 N N . VAL B 1 683 ? -4.191 -7.453 24.594 1 91.75 683 VAL B N 1
ATOM 11726 C CA . VAL B 1 683 ? -3.562 -6.875 23.406 1 91.75 683 VAL B CA 1
ATOM 11727 C C . VAL B 1 683 ? -2.18 -6.336 23.766 1 91.75 683 VAL B C 1
ATOM 11729 O O . VAL B 1 683 ? -1.969 -5.836 24.875 1 91.75 683 VAL B O 1
ATOM 11732 N N . ASN B 1 684 ? -1.268 -6.586 22.922 1 93.19 684 ASN B N 1
ATOM 11733 C CA . ASN B 1 684 ? 0.063 -6.016 23.109 1 93.19 684 ASN B CA 1
ATOM 11734 C C . ASN B 1 684 ? 0.198 -4.668 22.406 1 93.19 684 ASN B C 1
ATOM 11736 O O . ASN B 1 684 ? -0.767 -4.164 21.828 1 93.19 684 ASN B O 1
ATOM 11740 N N . THR B 1 685 ? 1.317 -4.055 22.484 1 93.38 685 THR B N 1
ATOM 11741 C CA . THR B 1 685 ? 1.542 -2.707 21.984 1 93.38 685 THR B CA 1
ATOM 11742 C C . THR B 1 685 ? 1.381 -2.67 20.469 1 93.38 685 THR B C 1
ATOM 11744 O O . THR B 1 685 ? 0.862 -1.696 19.906 1 93.38 685 THR B O 1
ATOM 11747 N N . ASP B 1 686 ? 1.809 -3.693 19.781 1 92.75 686 ASP B N 1
ATOM 11748 C CA . ASP B 1 686 ? 1.707 -3.719 18.328 1 92.75 686 ASP B CA 1
ATOM 11749 C C . ASP B 1 686 ? 0.248 -3.736 17.875 1 92.75 686 ASP B C 1
ATOM 11751 O O . ASP B 1 686 ? -0.108 -3.105 16.891 1 92.75 686 ASP B O 1
ATOM 11755 N N . ALA B 1 687 ? -0.511 -4.52 18.562 1 94.81 687 ALA B N 1
ATOM 11756 C CA . ALA B 1 687 ? -1.939 -4.52 18.266 1 94.81 687 ALA B CA 1
ATOM 11757 C C . ALA B 1 687 ? -2.551 -3.141 18.5 1 94.81 687 ALA B C 1
ATOM 11759 O O . ALA B 1 687 ? -3.391 -2.684 17.719 1 94.81 687 ALA B O 1
ATOM 11760 N N . CYS B 1 688 ? -2.143 -2.494 19.594 1 95.81 688 CYS B N 1
ATOM 11761 C CA . CYS B 1 688 ? -2.639 -1.157 19.891 1 95.81 688 CYS B CA 1
ATOM 11762 C C . CYS B 1 688 ? -2.225 -0.166 18.812 1 95.81 688 CYS B C 1
ATOM 11764 O O . CYS B 1 688 ? -2.992 0.729 18.453 1 95.81 688 CYS B O 1
ATOM 11766 N N . ARG B 1 689 ? -1.024 -0.29 18.328 1 94.25 689 ARG B N 1
ATOM 11767 C CA . ARG B 1 689 ? -0.572 0.554 17.219 1 94.25 689 ARG B CA 1
ATOM 11768 C C . ARG B 1 689 ? -1.477 0.397 16 1 94.25 689 ARG B C 1
ATOM 11770 O O . ARG B 1 689 ? -1.823 1.383 15.352 1 94.25 689 ARG B O 1
ATOM 11777 N N . ALA B 1 690 ? -1.776 -0.866 15.711 1 93.88 690 ALA B N 1
ATOM 11778 C CA . ALA B 1 690 ? -2.645 -1.139 14.57 1 93.88 690 ALA B CA 1
ATOM 11779 C C . ALA B 1 690 ? -4.023 -0.518 14.766 1 93.88 690 ALA B C 1
ATOM 11781 O O . ALA B 1 690 ? -4.621 -0.004 13.82 1 93.88 690 ALA B O 1
ATOM 11782 N N . LEU B 1 691 ? -4.523 -0.592 15.961 1 95.06 691 LEU B N 1
ATOM 11783 C CA . LEU B 1 691 ? -5.836 -0.04 16.266 1 95.06 691 LEU B CA 1
ATOM 11784 C C . LEU B 1 691 ? -5.824 1.481 16.156 1 95.06 691 LEU B C 1
ATOM 11786 O O . LEU B 1 691 ? -6.781 2.084 15.672 1 95.06 691 LEU B O 1
ATOM 11790 N N . VAL B 1 692 ? -4.789 2.096 16.656 1 93.94 692 VAL B N 1
ATOM 11791 C CA . VAL B 1 692 ? -4.641 3.541 16.531 1 93.94 692 VAL B CA 1
ATOM 11792 C C . VAL B 1 692 ? -4.598 3.932 15.055 1 93.94 692 VAL B C 1
ATOM 11794 O O . VAL B 1 692 ? -5.238 4.906 14.641 1 93.94 692 VAL B O 1
ATOM 11797 N N . ALA B 1 693 ? -3.896 3.162 14.305 1 90.88 693 ALA B N 1
ATOM 11798 C CA . ALA B 1 693 ? -3.703 3.455 12.891 1 90.88 693 ALA B CA 1
ATOM 11799 C C . ALA B 1 693 ? -5.027 3.41 12.133 1 90.88 693 ALA B C 1
ATOM 11801 O O . ALA B 1 693 ? -5.172 4.035 11.078 1 90.88 693 ALA B O 1
ATOM 11802 N N . LEU B 1 694 ? -5.996 2.689 12.625 1 91.44 694 LEU B N 1
ATOM 11803 C CA . LEU B 1 694 ? -7.293 2.572 11.961 1 91.44 694 LEU B CA 1
ATOM 11804 C C . LEU B 1 694 ? -7.945 3.941 11.797 1 91.44 694 LEU B C 1
ATOM 11806 O O . LEU B 1 694 ? -8.648 4.184 10.812 1 91.44 694 LEU B O 1
ATOM 11810 N N . LEU B 1 695 ? -7.68 4.793 12.812 1 88.62 695 LEU B N 1
ATOM 11811 C CA . LEU B 1 695 ? -8.414 6.055 12.797 1 88.62 695 LEU B CA 1
ATOM 11812 C C . LEU B 1 695 ? -7.461 7.242 12.898 1 88.62 695 LEU B C 1
ATOM 11814 O O . LEU B 1 695 ? -7.891 8.367 13.141 1 88.62 695 LEU B O 1
ATOM 11818 N N . ASP B 1 696 ? -6.156 6.969 12.812 1 84.5 696 ASP B N 1
ATOM 11819 C CA . ASP B 1 696 ? -5.176 8.047 12.859 1 84.5 696 ASP B CA 1
ATOM 11820 C C . ASP B 1 696 ? -5.102 8.781 11.523 1 84.5 696 ASP B C 1
ATOM 11822 O O . ASP B 1 696 ? -4.152 8.602 10.758 1 84.5 696 ASP B O 1
ATOM 11826 N N . ARG B 1 697 ? -5.949 9.695 11.258 1 74.81 697 ARG B N 1
ATOM 11827 C CA . ARG B 1 697 ? -6.07 10.375 9.977 1 74.81 697 ARG B CA 1
ATOM 11828 C C . ARG B 1 697 ? -5.027 11.484 9.844 1 74.81 697 ARG B C 1
ATOM 11830 O O . ARG B 1 697 ? -4.578 11.789 8.734 1 74.81 697 ARG B O 1
ATOM 11837 N N . ASP B 1 698 ? -4.57 12 10.938 1 72.12 698 ASP B N 1
ATOM 11838 C CA . ASP B 1 698 ? -3.662 13.141 10.875 1 72.12 698 ASP B CA 1
ATOM 11839 C C . ASP B 1 698 ? -2.211 12.695 11.047 1 72.12 698 ASP B C 1
ATOM 11841 O O . ASP B 1 698 ? -1.297 13.523 11.031 1 72.12 698 ASP B O 1
ATOM 11845 N N . GLY B 1 699 ? -2.014 11.438 11.328 1 74.38 699 GLY B N 1
ATOM 11846 C CA . GLY B 1 699 ? -0.657 10.922 11.43 1 74.38 699 GLY B CA 1
ATOM 11847 C C . GLY B 1 699 ? 0.006 11.25 12.758 1 74.38 699 GLY B C 1
ATOM 11848 O O . GLY B 1 699 ? 1.232 11.195 12.875 1 74.38 699 GLY B O 1
ATOM 11849 N N . SER B 1 700 ? -0.773 11.617 13.773 1 76.44 700 SER B N 1
ATOM 11850 C CA . SER B 1 700 ? -0.226 11.992 15.07 1 76.44 700 SER B CA 1
ATOM 11851 C C . SER B 1 700 ? 0.194 10.766 15.867 1 76.44 700 SER B C 1
ATOM 11853 O O . SER B 1 700 ? 0.914 10.883 16.859 1 76.44 700 SER B O 1
ATOM 11855 N N . GLY B 1 701 ? -0.339 9.594 15.406 1 83.12 701 GLY B N 1
ATOM 11856 C CA . GLY B 1 701 ? -0.079 8.383 16.172 1 83.12 701 GLY B CA 1
ATOM 11857 C C . GLY B 1 701 ? -0.907 8.281 17.438 1 83.12 701 GLY B C 1
ATOM 11858 O O . GLY B 1 701 ? -0.557 7.539 18.344 1 83.12 701 GLY B O 1
ATOM 11859 N N . ARG B 1 702 ? -1.926 9.109 17.469 1 88.69 702 ARG B N 1
ATOM 11860 C CA . ARG B 1 702 ? -2.75 9.125 18.672 1 88.69 702 ARG B CA 1
ATOM 11861 C C . ARG B 1 702 ? -4.215 8.867 18.344 1 88.69 702 ARG B C 1
ATOM 11863 O O . ARG B 1 702 ? -4.648 9.102 17.219 1 88.69 702 ARG B O 1
ATOM 11870 N N . LEU B 1 703 ? -4.898 8.32 19.266 1 91.94 703 LEU B N 1
ATOM 11871 C CA . LEU B 1 703 ? -6.332 8.07 19.188 1 91.94 703 LEU B CA 1
ATOM 11872 C C . LEU B 1 703 ? -7.09 8.992 20.141 1 91.94 703 LEU B C 1
ATOM 11874 O O . LEU B 1 703 ? -6.828 9 21.344 1 91.94 703 LEU B O 1
ATOM 11878 N N . THR B 1 704 ? -8.031 9.68 19.625 1 88.88 704 THR B N 1
ATOM 11879 C CA . THR B 1 704 ? -8.82 10.594 20.453 1 88.88 704 THR B CA 1
ATOM 11880 C C . THR B 1 704 ? -9.914 9.844 21.203 1 88.88 704 THR B C 1
ATOM 11882 O O . THR B 1 704 ? -10.305 8.75 20.797 1 88.88 704 THR B O 1
ATOM 11885 N N . GLU B 1 705 ? -10.297 10.383 22.312 1 86.69 705 GLU B N 1
ATOM 11886 C CA . GLU B 1 705 ? -11.367 9.789 23.109 1 86.69 705 GLU B CA 1
ATOM 11887 C C . GLU B 1 705 ? -12.641 9.609 22.281 1 86.69 705 GLU B C 1
ATOM 11889 O O . GLU B 1 705 ? -13.352 8.617 22.422 1 86.69 705 GLU B O 1
ATOM 11894 N N . SER B 1 706 ? -12.883 10.516 21.375 1 81.56 706 SER B N 1
ATOM 11895 C CA . SER B 1 706 ? -14.078 10.461 20.547 1 81.56 706 SER B CA 1
ATOM 11896 C C . SER B 1 706 ? -14.023 9.289 19.578 1 81.56 706 SER B C 1
ATOM 11898 O O . SER B 1 706 ? -15.062 8.711 19.234 1 81.56 706 SER B O 1
ATOM 11900 N N . ASP B 1 707 ? -12.828 8.914 19.188 1 89.38 707 ASP B N 1
ATOM 11901 C CA . ASP B 1 707 ? -12.656 7.84 18.203 1 89.38 707 ASP B CA 1
ATOM 11902 C C . ASP B 1 707 ? -12.602 6.48 18.891 1 89.38 707 ASP B C 1
ATOM 11904 O O . ASP B 1 707 ? -12.742 5.441 18.25 1 89.38 707 ASP B O 1
ATOM 11908 N N . PHE B 1 708 ? -12.461 6.496 20.234 1 93.25 708 PHE B N 1
ATOM 11909 C CA . PHE B 1 708 ? -12.234 5.266 20.969 1 93.25 708 PHE B CA 1
ATOM 11910 C C . PHE B 1 708 ? -13.445 4.344 20.875 1 93.25 708 PHE B C 1
ATOM 11912 O O . PHE B 1 708 ? -13.305 3.121 20.844 1 93.25 708 PHE B O 1
ATOM 11919 N N . ARG B 1 709 ? -14.57 4.984 20.828 1 89.19 709 ARG B N 1
ATOM 11920 C CA . ARG B 1 709 ? -15.781 4.168 20.766 1 89.19 709 ARG B CA 1
ATOM 11921 C C . ARG B 1 709 ? -15.75 3.223 19.562 1 89.19 709 ARG B C 1
ATOM 11923 O O . ARG B 1 709 ? -16.047 2.031 19.703 1 89.19 709 ARG B O 1
ATOM 11930 N N . ARG B 1 710 ? -15.508 3.773 18.453 1 91 710 ARG B N 1
ATOM 11931 C CA . ARG B 1 710 ? -15.469 2.977 17.234 1 91 710 ARG B CA 1
ATOM 11932 C C . ARG B 1 710 ? -14.445 1.855 17.344 1 91 710 ARG B C 1
ATOM 11934 O O . ARG B 1 710 ? -14.711 0.719 16.938 1 91 710 ARG B O 1
ATOM 11941 N N . VAL B 1 711 ? -13.297 2.139 17.844 1 92.38 711 VAL B N 1
ATOM 11942 C CA . VAL B 1 711 ? -12.234 1.149 18 1 92.38 711 VAL B CA 1
ATOM 11943 C C . VAL B 1 711 ? -12.68 0.049 18.953 1 92.38 711 VAL B C 1
ATOM 11945 O O . VAL B 1 711 ? -12.445 -1.135 18.719 1 92.38 711 VAL B O 1
ATOM 11948 N N . TRP B 1 712 ? -13.297 0.464 20 1 91.31 712 TRP B N 1
ATOM 11949 C CA . TRP B 1 712 ? -13.773 -0.491 20.984 1 91.31 712 TRP B CA 1
ATOM 11950 C C . TRP B 1 712 ? -14.812 -1.436 20.391 1 91.31 712 TRP B C 1
ATOM 11952 O O . TRP B 1 712 ? -14.742 -2.65 20.594 1 91.31 712 TRP B O 1
ATOM 11962 N N . GLU B 1 713 ? -15.711 -0.885 19.656 1 91.56 713 GLU B N 1
ATOM 11963 C CA . GLU B 1 713 ? -16.766 -1.689 19.047 1 91.56 713 GLU B CA 1
ATOM 11964 C C . GLU B 1 713 ? -16.188 -2.682 18.047 1 91.56 713 GLU B C 1
ATOM 11966 O O . GLU B 1 713 ? -16.625 -3.832 17.984 1 91.56 713 GLU B O 1
ATOM 11971 N N . ILE B 1 714 ? -15.289 -2.254 17.266 1 92.25 714 ILE B N 1
ATOM 11972 C CA . ILE B 1 714 ? -14.633 -3.115 16.281 1 92.25 714 ILE B CA 1
ATOM 11973 C C . ILE B 1 714 ? -13.859 -4.223 17 1 92.25 714 ILE B C 1
ATOM 11975 O O . ILE B 1 714 ? -13.961 -5.395 16.625 1 92.25 714 ILE B O 1
ATOM 11979 N N . LEU B 1 715 ? -13.117 -3.846 18.016 1 92 715 LEU B N 1
ATOM 11980 C CA . LEU B 1 715 ? -12.32 -4.801 18.781 1 92 715 LEU B CA 1
ATOM 11981 C C . LEU B 1 715 ? -13.211 -5.859 19.422 1 92 715 LEU B C 1
ATOM 11983 O O . LEU B 1 715 ? -12.867 -7.043 19.438 1 92 715 LEU B O 1
ATOM 11987 N N . ARG B 1 716 ? -14.305 -5.48 19.875 1 89.31 716 ARG B N 1
ATOM 11988 C CA . ARG B 1 716 ? -15.219 -6.418 20.516 1 89.31 716 ARG B CA 1
ATOM 11989 C C . ARG B 1 716 ? -15.781 -7.41 19.5 1 89.31 716 ARG B C 1
ATOM 11991 O O . ARG B 1 716 ? -15.914 -8.602 19.781 1 89.31 716 ARG B O 1
ATOM 11998 N N . ALA B 1 717 ? -16.156 -6.859 18.391 1 91.5 717 ALA B N 1
ATOM 11999 C CA . ALA B 1 717 ? -16.656 -7.738 17.344 1 91.5 717 ALA B CA 1
ATOM 12000 C C . ALA B 1 717 ? -15.617 -8.781 16.953 1 91.5 717 ALA B C 1
ATOM 12002 O O . ALA B 1 717 ? -15.922 -9.969 16.828 1 91.5 717 ALA B O 1
ATOM 12003 N N . TRP B 1 718 ? -14.391 -8.352 16.734 1 92.88 718 TRP B N 1
ATOM 12004 C CA . TRP B 1 718 ? -13.305 -9.258 16.375 1 92.88 718 TRP B CA 1
ATOM 12005 C C . TRP B 1 718 ? -13.047 -10.266 17.5 1 92.88 718 TRP B C 1
ATOM 12007 O O . TRP B 1 718 ? -12.773 -11.438 17.234 1 92.88 718 TRP B O 1
ATOM 12017 N N . SER B 1 719 ? -13.102 -9.781 18.719 1 90.81 719 SER B N 1
ATOM 12018 C CA . SER B 1 719 ? -12.852 -10.641 19.875 1 90.81 719 SER B CA 1
ATOM 12019 C C . SER B 1 719 ? -13.898 -11.742 19.969 1 90.81 719 SER B C 1
ATOM 12021 O O . SER B 1 719 ? -13.578 -12.883 20.328 1 90.81 719 SER B O 1
ATOM 12023 N N . ARG B 1 720 ? -15.086 -11.391 19.688 1 89.56 720 ARG B N 1
ATOM 12024 C CA . ARG B 1 720 ? -16.156 -12.391 19.703 1 89.56 720 ARG B CA 1
ATOM 12025 C C . ARG B 1 720 ? -15.922 -13.469 18.656 1 89.56 720 ARG B C 1
ATOM 12027 O O . ARG B 1 720 ? -16.125 -14.656 18.922 1 89.56 720 ARG B O 1
ATOM 12034 N N . LEU B 1 721 ? -15.586 -13.055 17.484 1 92.62 721 LEU B N 1
ATOM 12035 C CA . LEU B 1 721 ? -15.305 -13.992 16.422 1 92.62 721 LEU B CA 1
ATOM 12036 C C . LEU B 1 721 ? -14.148 -14.914 16.781 1 92.62 721 LEU B C 1
ATOM 12038 O O . LEU B 1 721 ? -14.203 -16.125 16.547 1 92.62 721 LEU B O 1
ATOM 12042 N N . PHE B 1 722 ? -13.102 -14.359 17.406 1 93.38 722 PHE B N 1
ATOM 12043 C CA . PHE B 1 722 ? -11.938 -15.133 17.844 1 93.38 722 PHE B CA 1
ATOM 12044 C C . PHE B 1 722 ? -12.336 -16.141 18.906 1 93.38 722 PHE B C 1
ATOM 12046 O O . PHE B 1 722 ? -11.922 -17.312 18.859 1 93.38 722 PHE B O 1
ATOM 12053 N N . ALA B 1 723 ? -13.102 -15.711 19.812 1 90.5 723 ALA B N 1
ATOM 12054 C CA . ALA B 1 723 ? -13.492 -16.531 20.953 1 90.5 723 ALA B CA 1
ATOM 12055 C C . ALA B 1 723 ? -14.297 -17.75 20.5 1 90.5 723 ALA B C 1
ATOM 12057 O O . ALA B 1 723 ? -14.203 -18.828 21.109 1 90.5 723 ALA B O 1
ATOM 12058 N N . ALA B 1 724 ? -15.031 -17.609 19.484 1 91.06 724 ALA B N 1
ATOM 12059 C CA . ALA B 1 724 ? -15.844 -18.703 18.953 1 91.06 724 ALA B CA 1
ATOM 12060 C C . ALA B 1 724 ? -14.961 -19.875 18.5 1 91.06 724 ALA B C 1
ATOM 12062 O O . ALA B 1 724 ? -15.406 -21.016 18.5 1 91.06 724 ALA B O 1
ATOM 12063 N N . PHE B 1 725 ? -13.703 -19.656 18.172 1 92.31 725 PHE B N 1
ATOM 12064 C CA . PHE B 1 725 ? -12.812 -20.688 17.672 1 92.31 725 PHE B CA 1
ATOM 12065 C C . PHE B 1 725 ? -11.734 -21.031 18.688 1 92.31 725 PHE B C 1
ATOM 12067 O O . PHE B 1 725 ? -10.805 -21.781 18.391 1 92.31 725 PHE B O 1
ATOM 12074 N N . ASP B 1 726 ? -11.852 -20.438 19.844 1 90.81 726 ASP B N 1
ATOM 12075 C CA . ASP B 1 726 ? -10.953 -20.734 20.953 1 90.81 726 ASP B CA 1
ATOM 12076 C C . ASP B 1 726 ? -11.734 -20.984 22.25 1 90.81 726 ASP B C 1
ATOM 12078 O O . ASP B 1 726 ? -11.5 -20.328 23.266 1 90.81 726 ASP B O 1
ATOM 12082 N N . PRO B 1 727 ? -12.492 -21.953 22.219 1 86.94 727 PRO B N 1
ATOM 12083 C CA . PRO B 1 727 ? -13.336 -22.219 23.391 1 86.94 727 PRO B CA 1
ATOM 12084 C C . PRO B 1 727 ? -12.523 -22.531 24.641 1 86.94 727 PRO B C 1
ATOM 12086 O O . PRO B 1 727 ? -12.984 -22.281 25.766 1 86.94 727 PRO B O 1
ATOM 12089 N N . GLN B 1 728 ? -11.289 -23.062 24.484 1 87.06 728 GLN B N 1
ATOM 12090 C CA . GLN B 1 728 ? -10.453 -23.406 25.625 1 87.06 728 GLN B CA 1
ATOM 12091 C C . GLN B 1 728 ? -9.648 -22.203 26.109 1 87.06 728 GLN B C 1
ATOM 12093 O O . GLN B 1 728 ? -8.867 -22.312 27.062 1 87.06 728 GLN B O 1
ATOM 12098 N N . ARG B 1 729 ? -9.711 -21.094 25.422 1 85.12 729 ARG B N 1
ATOM 12099 C CA . ARG B 1 729 ? -9.078 -19.828 25.812 1 85.12 729 ARG B CA 1
ATOM 12100 C C . ARG B 1 729 ? -7.555 -19.969 25.828 1 85.12 729 ARG B C 1
ATOM 12102 O O . ARG B 1 729 ? -6.906 -19.594 26.812 1 85.12 729 ARG B O 1
ATOM 12109 N N . THR B 1 730 ? -7.051 -20.578 24.875 1 88.62 730 THR B N 1
ATOM 12110 C CA . THR B 1 730 ? -5.609 -20.75 24.734 1 88.62 730 THR B CA 1
ATOM 12111 C C . THR B 1 730 ? -4.961 -19.438 24.25 1 88.62 730 THR B C 1
ATOM 12113 O O . THR B 1 730 ? -3.748 -19.266 24.391 1 88.62 730 THR B O 1
ATOM 12116 N N . GLY B 1 731 ? -5.801 -18.578 23.672 1 90.19 731 GLY B N 1
ATOM 12117 C CA . GLY B 1 731 ? -5.277 -17.344 23.094 1 90.19 731 GLY B CA 1
ATOM 12118 C C . GLY B 1 731 ? -4.766 -17.531 21.672 1 90.19 731 GLY B C 1
ATOM 12119 O O . GLY B 1 731 ? -4.102 -16.641 21.125 1 90.19 731 GLY B O 1
ATOM 12120 N N . HIS B 1 732 ? -5.039 -18.766 21.109 1 93.56 732 HIS B N 1
ATOM 12121 C CA . HIS B 1 732 ? -4.562 -19.078 19.766 1 93.56 732 HIS B CA 1
ATOM 12122 C C . HIS B 1 732 ? -5.676 -19.672 18.922 1 93.56 732 HIS B C 1
ATOM 12124 O O . HIS B 1 732 ? -6.598 -20.297 19.438 1 93.56 732 HIS B O 1
ATOM 12130 N N . VAL B 1 733 ? -5.59 -19.406 17.609 1 94.38 733 VAL B N 1
ATOM 12131 C CA . VAL B 1 733 ? -6.422 -20.078 16.625 1 94.38 733 VAL B CA 1
ATOM 12132 C C . VAL B 1 733 ? -5.547 -20.609 15.484 1 94.38 733 VAL B C 1
ATOM 12134 O O . VAL B 1 733 ? -4.473 -20.062 15.219 1 94.38 733 VAL B O 1
ATOM 12137 N N . THR B 1 734 ? -5.996 -21.672 14.898 1 93.81 734 THR B N 1
ATOM 12138 C CA . THR B 1 734 ? -5.234 -22.203 13.773 1 93.81 734 THR B CA 1
ATOM 12139 C C . THR B 1 734 ? -5.375 -21.312 12.547 1 93.81 734 THR B C 1
ATOM 12141 O O . THR B 1 734 ? -6.293 -20.484 12.477 1 93.81 734 THR B O 1
ATOM 12144 N N . SER B 1 735 ? -4.438 -21.453 11.617 1 94.44 735 SER B N 1
ATOM 12145 C CA . SER B 1 735 ? -4.508 -20.656 10.391 1 94.44 735 SER B CA 1
ATOM 12146 C C . SER B 1 735 ? -5.785 -20.953 9.617 1 94.44 735 SER B C 1
ATOM 12148 O O . SER B 1 735 ? -6.367 -20.047 9.008 1 94.44 735 SER B O 1
ATOM 12150 N N . LEU B 1 736 ? -6.281 -22.141 9.609 1 93 736 LEU B N 1
ATOM 12151 C CA . LEU B 1 736 ? -7.508 -22.5 8.906 1 93 736 LEU B CA 1
ATOM 12152 C C . LEU B 1 736 ? -8.727 -21.906 9.602 1 93 736 LEU B C 1
ATOM 12154 O O . LEU B 1 736 ? -9.68 -21.484 8.945 1 93 736 LEU B O 1
ATOM 12158 N N . ASP B 1 737 ? -8.68 -21.969 10.945 1 94.06 737 ASP B N 1
ATOM 12159 C CA . ASP B 1 737 ? -9.742 -21.297 11.672 1 94.06 737 ASP B CA 1
ATOM 12160 C C . ASP B 1 737 ? -9.773 -19.797 11.344 1 94.06 737 ASP B C 1
ATOM 12162 O O . ASP B 1 737 ? -10.844 -19.219 11.195 1 94.06 737 ASP B O 1
ATOM 12166 N N . PHE B 1 738 ? -8.617 -19.281 11.344 1 95.88 738 PHE B N 1
ATOM 12167 C CA . PHE B 1 738 ? -8.5 -17.875 11 1 95.88 738 PHE B CA 1
ATOM 12168 C C . PHE B 1 738 ? -9.133 -17.594 9.648 1 95.88 738 PHE B C 1
ATOM 12170 O O . PHE B 1 738 ? -9.797 -16.562 9.469 1 95.88 738 PHE B O 1
ATOM 12177 N N . ARG B 1 739 ? -8.914 -18.406 8.664 1 93.06 739 ARG B N 1
ATOM 12178 C CA . ARG B 1 739 ? -9.531 -18.25 7.352 1 93.06 739 ARG B CA 1
ATOM 12179 C C . ARG B 1 739 ? -11.047 -18.156 7.469 1 93.06 739 ARG B C 1
ATOM 12181 O O . ARG B 1 739 ? -11.672 -17.328 6.82 1 93.06 739 ARG B O 1
ATOM 12188 N N . ILE B 1 740 ? -11.602 -19 8.289 1 93.06 740 ILE B N 1
ATOM 12189 C CA . ILE B 1 740 ? -13.047 -19 8.484 1 93.06 740 ILE B CA 1
ATOM 12190 C C . ILE B 1 740 ? -13.484 -17.719 9.18 1 93.06 740 ILE B C 1
ATOM 12192 O O . ILE B 1 740 ? -14.508 -17.125 8.828 1 93.06 740 ILE B O 1
ATOM 12196 N N . ILE B 1 741 ? -12.727 -17.312 10.148 1 95.12 741 ILE B N 1
ATOM 12197 C CA . ILE B 1 741 ? -13.047 -16.109 10.898 1 95.12 741 ILE B CA 1
ATOM 12198 C C . ILE B 1 741 ? -13.078 -14.906 9.953 1 95.12 741 ILE B C 1
ATOM 12200 O O . ILE B 1 741 ? -13.977 -14.062 10.039 1 95.12 741 ILE B O 1
ATOM 12204 N N . VAL B 1 742 ? -12.117 -14.766 9.086 1 94.81 742 VAL B N 1
ATOM 12205 C CA . VAL B 1 742 ? -12.031 -13.672 8.133 1 94.81 742 VAL B CA 1
ATOM 12206 C C . VAL B 1 742 ? -13.266 -13.664 7.242 1 94.81 742 VAL B C 1
ATOM 12208 O O . VAL B 1 742 ? -13.836 -12.602 6.965 1 94.81 742 VAL B O 1
ATOM 12211 N N . GLU B 1 743 ? -13.711 -14.805 6.844 1 91.06 743 GLU B N 1
ATOM 12212 C CA . GLU B 1 743 ? -14.914 -14.914 6.031 1 91.06 743 GLU B CA 1
ATOM 12213 C C . GLU B 1 743 ? -16.156 -14.5 6.82 1 91.06 743 GLU B C 1
ATOM 12215 O O . GLU B 1 743 ? -17.031 -13.82 6.289 1 91.06 743 GLU B O 1
ATOM 12220 N N . GLN B 1 744 ? -16.172 -14.969 8.023 1 92.81 744 GLN B N 1
ATOM 12221 C CA . GLN B 1 744 ? -17.312 -14.633 8.867 1 92.81 744 GLN B CA 1
ATOM 12222 C C . GLN B 1 744 ? -17.344 -13.141 9.188 1 92.81 744 GLN B C 1
ATOM 12224 O O . GLN B 1 744 ? -18.406 -12.57 9.438 1 92.81 744 GLN B O 1
ATOM 12229 N N . ALA B 1 745 ? -16.172 -12.562 9.25 1 94.69 745 ALA B N 1
ATOM 12230 C CA . ALA B 1 745 ? -16.094 -11.117 9.453 1 94.69 745 ALA B CA 1
ATOM 12231 C C . ALA B 1 745 ? -16.562 -10.359 8.219 1 94.69 745 ALA B C 1
ATOM 12233 O O . ALA B 1 745 ? -16.719 -9.133 8.258 1 94.69 745 ALA B O 1
ATOM 12234 N N . GLY B 1 746 ? -16.766 -11.078 7.105 1 92.81 746 GLY B N 1
ATOM 12235 C CA . GLY B 1 746 ? -17.344 -10.477 5.918 1 92.81 746 GLY B CA 1
ATOM 12236 C C . GLY B 1 746 ? -16.328 -10.266 4.805 1 92.81 746 GLY B C 1
ATOM 12237 O O . GLY B 1 746 ? -16.625 -9.57 3.824 1 92.81 746 GLY B O 1
ATOM 12238 N N . TYR B 1 747 ? -15.156 -10.828 4.957 1 92.5 747 TYR B N 1
ATOM 12239 C CA . TYR B 1 747 ? -14.133 -10.664 3.928 1 92.5 747 TYR B CA 1
ATOM 12240 C C . TYR B 1 747 ? -14.016 -11.922 3.076 1 92.5 747 TYR B C 1
ATOM 12242 O O . TYR B 1 747 ? -13.727 -13.008 3.592 1 92.5 747 TYR B O 1
ATOM 12250 N N . THR B 1 748 ? -14.234 -11.797 1.816 1 89.69 748 THR B N 1
ATOM 12251 C CA . THR B 1 748 ? -13.883 -12.836 0.855 1 89.69 748 THR B CA 1
ATOM 12252 C C . THR B 1 748 ? -12.586 -12.492 0.13 1 89.69 748 THR B C 1
ATOM 12254 O O . THR B 1 748 ? -12.547 -11.547 -0.66 1 89.69 748 THR B O 1
ATOM 12257 N N . LEU B 1 749 ? -11.586 -13.266 0.451 1 90.88 749 LEU B N 1
ATOM 12258 C CA . LEU B 1 749 ? -10.266 -12.961 -0.081 1 90.88 749 LEU B CA 1
ATOM 12259 C C . LEU B 1 749 ? -9.719 -14.133 -0.893 1 90.88 749 LEU B C 1
ATOM 12261 O O . LEU B 1 749 ? -9.898 -15.289 -0.512 1 90.88 749 LEU B O 1
ATOM 12265 N N . PRO B 1 750 ? -9.094 -13.82 -2.035 1 89 750 PRO B N 1
ATOM 12266 C CA . PRO B 1 750 ? -8.352 -14.867 -2.736 1 89 750 PRO B CA 1
ATOM 12267 C C . PRO B 1 750 ? -7.301 -15.539 -1.855 1 89 750 PRO B C 1
ATOM 12269 O O . PRO B 1 750 ? -6.781 -14.914 -0.928 1 89 750 PRO B O 1
ATOM 12272 N N . HIS B 1 751 ? -6.949 -16.75 -2.152 1 88.5 751 HIS B N 1
ATOM 12273 C CA . HIS B 1 751 ? -6.027 -17.531 -1.336 1 88.5 751 HIS B CA 1
ATOM 12274 C C . HIS B 1 751 ? -4.645 -16.891 -1.305 1 88.5 751 HIS B C 1
ATOM 12276 O O . HIS B 1 751 ? -3.936 -16.984 -0.299 1 88.5 751 HIS B O 1
ATOM 12282 N N . SER B 1 752 ? -4.324 -16.297 -2.396 1 86.12 752 SER B N 1
ATOM 12283 C CA . SER B 1 752 ? -3.02 -15.648 -2.443 1 86.12 752 SER B CA 1
ATOM 12284 C C . SER B 1 752 ? -2.91 -14.547 -1.393 1 86.12 752 SER B C 1
ATOM 12286 O O . SER B 1 752 ? -1.875 -14.406 -0.739 1 86.12 752 SER B O 1
ATOM 12288 N N . LEU B 1 753 ? -3.975 -13.781 -1.207 1 89.81 753 LEU B N 1
ATOM 12289 C CA . LEU B 1 753 ? -3.994 -12.727 -0.206 1 89.81 753 LEU B CA 1
ATOM 12290 C C . LEU B 1 753 ? -3.996 -13.305 1.203 1 89.81 753 LEU B C 1
ATOM 12292 O O . LEU B 1 753 ? -3.277 -12.82 2.08 1 89.81 753 LEU B O 1
ATOM 12296 N N . LEU B 1 754 ? -4.75 -14.305 1.354 1 90.94 754 LEU B N 1
ATOM 12297 C CA . LEU B 1 754 ? -4.809 -14.953 2.662 1 90.94 754 LEU B CA 1
ATOM 12298 C C . LEU B 1 754 ? -3.451 -15.531 3.041 1 90.94 754 LEU B C 1
ATOM 12300 O O . LEU B 1 754 ? -3.07 -15.516 4.215 1 90.94 754 LEU B O 1
ATOM 12304 N N . SER B 1 755 ? -2.826 -16.047 2.061 1 89.56 755 SER B N 1
ATOM 12305 C CA . SER B 1 755 ? -1.515 -16.641 2.307 1 89.56 755 SER B CA 1
ATOM 12306 C C . SER B 1 755 ? -0.525 -15.586 2.812 1 89.56 755 SER B C 1
ATOM 12308 O O . SER B 1 755 ? 0.249 -15.852 3.734 1 89.56 755 SER B O 1
ATOM 12310 N N . ARG B 1 756 ? -0.519 -14.477 2.248 1 89.44 756 ARG B N 1
ATOM 12311 C CA . ARG B 1 756 ? 0.364 -13.398 2.684 1 89.44 756 ARG B CA 1
ATOM 12312 C C . ARG B 1 756 ? 0.056 -12.984 4.117 1 89.44 756 ARG B C 1
ATOM 12314 O O . ARG B 1 756 ? 0.969 -12.719 4.902 1 89.44 756 ARG B O 1
ATOM 12321 N N . MET B 1 757 ? -1.179 -12.922 4.422 1 90.38 757 MET B N 1
ATOM 12322 C CA . MET B 1 757 ? -1.597 -12.578 5.781 1 90.38 757 MET B CA 1
ATOM 12323 C C . MET B 1 757 ? -1.149 -13.641 6.773 1 90.38 757 MET B C 1
ATOM 12325 O O . MET B 1 757 ? -0.631 -13.32 7.844 1 90.38 757 MET B O 1
ATOM 12329 N N . VAL B 1 758 ? -1.375 -14.828 6.406 1 91.12 758 VAL B N 1
ATOM 12330 C CA . VAL B 1 758 ? -1.036 -15.938 7.293 1 91.12 758 VAL B CA 1
ATOM 12331 C C . VAL B 1 758 ? 0.474 -15.977 7.516 1 91.12 758 VAL B C 1
ATOM 12333 O O . VAL B 1 758 ? 0.937 -16.078 8.656 1 91.12 758 VAL B O 1
ATOM 12336 N N . HIS B 1 759 ? 1.239 -15.828 6.504 1 88.06 759 HIS B N 1
ATOM 12337 C CA . HIS B 1 759 ? 2.691 -15.859 6.633 1 88.06 759 HIS B CA 1
ATOM 12338 C C . HIS B 1 759 ? 3.195 -14.703 7.484 1 88.06 759 HIS B C 1
ATOM 12340 O O . HIS B 1 759 ? 4.207 -14.828 8.172 1 88.06 759 HIS B O 1
ATOM 12346 N N . ARG B 1 760 ? 2.508 -13.664 7.422 1 90.44 760 ARG B N 1
ATOM 12347 C CA . ARG B 1 760 ? 2.934 -12.461 8.133 1 90.44 760 ARG B CA 1
ATOM 12348 C C . ARG B 1 760 ? 2.674 -12.586 9.633 1 90.44 760 ARG B C 1
ATOM 12350 O O . ARG B 1 760 ? 3.428 -12.047 10.445 1 90.44 760 ARG B O 1
ATOM 12357 N N . PHE B 1 761 ? 1.642 -13.375 10.016 1 93.31 761 PHE B N 1
ATOM 12358 C CA . PHE B 1 761 ? 1.219 -13.195 11.398 1 93.31 761 PHE B CA 1
ATOM 12359 C C . PHE B 1 761 ? 1.232 -14.531 12.148 1 93.31 761 PHE B C 1
ATOM 12361 O O . PHE B 1 761 ? 1.109 -14.555 13.375 1 93.31 761 PHE B O 1
ATOM 12368 N N . VAL B 1 762 ? 1.425 -15.609 11.508 1 93.31 762 VAL B N 1
ATOM 12369 C CA . VAL B 1 762 ? 1.341 -16.906 12.172 1 93.31 762 VAL B CA 1
ATOM 12370 C C . VAL B 1 762 ? 2.607 -17.156 12.992 1 93.31 762 VAL B C 1
ATOM 12372 O O . VAL B 1 762 ? 3.633 -16.516 12.766 1 93.31 762 VAL B O 1
ATOM 12375 N N . ASP B 1 763 ? 2.518 -18 13.93 1 93.31 763 ASP B N 1
ATOM 12376 C CA . ASP B 1 763 ? 3.686 -18.453 14.688 1 93.31 763 ASP B CA 1
ATOM 12377 C C . ASP B 1 763 ? 4.266 -19.734 14.094 1 93.31 763 ASP B C 1
ATOM 12379 O O . ASP B 1 763 ? 3.893 -20.141 12.984 1 93.31 763 ASP B O 1
ATOM 12383 N N . VAL B 1 764 ? 5.238 -20.359 14.719 1 89.5 764 VAL B N 1
ATOM 12384 C CA . VAL B 1 764 ? 5.992 -21.484 14.188 1 89.5 764 VAL B CA 1
ATOM 12385 C C . VAL B 1 764 ? 5.074 -22.703 14.055 1 89.5 764 VAL B C 1
ATOM 12387 O O . VAL B 1 764 ? 5.293 -23.562 13.188 1 89.5 764 VAL B O 1
ATOM 12390 N N . ASP B 1 765 ? 3.971 -22.688 14.844 1 90.56 765 ASP B N 1
ATOM 12391 C CA . ASP B 1 765 ? 3.029 -23.812 14.805 1 90.56 765 ASP B CA 1
ATOM 12392 C C . ASP B 1 765 ? 1.842 -23.484 13.898 1 90.56 765 ASP B C 1
ATOM 12394 O O . ASP B 1 765 ? 0.831 -24.203 13.922 1 90.56 765 ASP B O 1
ATOM 12398 N N . TRP B 1 766 ? 1.949 -22.438 13.102 1 91 766 TRP B N 1
ATOM 12399 C CA . TRP B 1 766 ? 0.946 -22.016 12.125 1 91 766 TRP B CA 1
ATOM 12400 C C . TRP B 1 766 ? -0.365 -21.656 12.82 1 91 766 TRP B C 1
ATOM 12402 O O . TRP B 1 766 ? -1.443 -22.047 12.352 1 91 766 TRP B O 1
ATOM 12412 N N . ARG B 1 767 ? -0.224 -21.016 14.023 1 94.56 767 ARG B N 1
ATOM 12413 C CA . ARG B 1 767 ? -1.322 -20.453 14.805 1 94.56 767 ARG B CA 1
ATOM 12414 C C . ARG B 1 767 ? -1.191 -18.938 14.914 1 94.56 767 ARG B C 1
ATOM 12416 O O . ARG B 1 767 ? -0.119 -18.375 14.672 1 94.56 767 ARG B O 1
ATOM 12423 N N . LEU B 1 768 ? -2.318 -18.312 15.086 1 94.81 768 LEU B N 1
ATOM 12424 C CA . LEU B 1 768 ? -2.328 -16.875 15.344 1 94.81 768 LEU B CA 1
ATOM 12425 C C . LEU B 1 768 ? -2.684 -16.578 16.797 1 94.81 768 LEU B C 1
ATOM 12427 O O . LEU B 1 768 ? -3.707 -17.047 17.297 1 94.81 768 LEU B O 1
ATOM 12431 N N . GLU B 1 769 ? -1.769 -15.93 17.422 1 94.44 769 GLU B N 1
ATOM 12432 C CA . GLU B 1 769 ? -2.066 -15.414 18.75 1 94.44 769 GLU B CA 1
ATOM 12433 C C . GLU B 1 769 ? -3.102 -14.297 18.703 1 94.44 769 GLU B C 1
ATOM 12435 O O . GLU B 1 769 ? -3.225 -13.609 17.688 1 94.44 769 GLU B O 1
ATOM 12440 N N . TYR B 1 770 ? -3.795 -14.102 19.734 1 93.81 770 TYR B N 1
ATOM 12441 C CA . TYR B 1 770 ? -4.887 -13.141 19.781 1 93.81 770 TYR B CA 1
ATOM 12442 C C . TYR B 1 770 ? -4.422 -11.758 19.328 1 93.81 770 TYR B C 1
ATOM 12444 O O . TYR B 1 770 ? -5.07 -11.125 18.484 1 93.81 770 TYR B O 1
ATOM 12452 N N . SER B 1 771 ? -3.355 -11.219 19.828 1 94.38 771 SER B N 1
ATOM 12453 C CA . SER B 1 771 ? -2.861 -9.898 19.453 1 94.38 771 SER B CA 1
ATOM 12454 C C . SER B 1 771 ? -2.518 -9.836 17.969 1 94.38 771 SER B C 1
ATOM 12456 O O . SER B 1 771 ? -2.764 -8.82 17.312 1 94.38 771 SER B O 1
ATOM 12458 N N . ARG B 1 772 ? -1.901 -10.914 17.516 1 95 772 ARG B N 1
ATOM 12459 C CA . ARG B 1 772 ? -1.548 -10.969 16.094 1 95 772 ARG B CA 1
ATOM 12460 C C . ARG B 1 772 ? -2.797 -11.039 15.219 1 95 772 ARG B C 1
ATOM 12462 O O . ARG B 1 772 ? -2.812 -10.5 14.109 1 95 772 ARG B O 1
ATOM 12469 N N . TYR B 1 773 ? -3.777 -11.758 15.797 1 95.38 773 TYR B N 1
ATOM 12470 C CA . TYR B 1 773 ? -5.078 -11.797 15.133 1 95.38 773 TYR B CA 1
ATOM 12471 C C . TYR B 1 773 ? -5.668 -10.398 15 1 95.38 773 TYR B C 1
ATOM 12473 O O . TYR B 1 773 ? -6.164 -10.031 13.938 1 95.38 773 TYR B O 1
ATOM 12481 N N . ILE B 1 774 ? -5.582 -9.664 15.992 1 95.44 774 ILE B N 1
ATOM 12482 C CA . ILE B 1 774 ? -6.098 -8.297 15.969 1 95.44 774 ILE B CA 1
ATOM 12483 C C . ILE B 1 774 ? -5.312 -7.469 14.945 1 95.44 774 ILE B C 1
ATOM 12485 O O . ILE B 1 774 ? -5.898 -6.676 14.203 1 95.44 774 ILE B O 1
ATOM 12489 N N . ASN B 1 775 ? -3.996 -7.617 14.93 1 95.19 775 ASN B N 1
ATOM 12490 C CA . ASN B 1 775 ? -3.16 -6.934 13.945 1 95.19 775 ASN B CA 1
ATOM 12491 C C . ASN B 1 775 ? -3.596 -7.258 12.523 1 95.19 775 ASN B C 1
ATOM 12493 O O . ASN B 1 775 ? -3.662 -6.367 11.672 1 95.19 775 ASN B O 1
ATOM 12497 N N . ALA B 1 776 ? -3.842 -8.484 12.281 1 95.62 776 ALA B N 1
ATOM 12498 C CA . ALA B 1 776 ? -4.223 -8.938 10.945 1 95.62 776 ALA B CA 1
ATOM 12499 C C . ALA B 1 776 ? -5.559 -8.328 10.523 1 95.62 776 ALA B C 1
ATOM 12501 O O . ALA B 1 776 ? -5.695 -7.832 9.398 1 95.62 776 ALA B O 1
ATOM 12502 N N . MET B 1 777 ? -6.496 -8.422 11.422 1 95.69 777 MET B N 1
ATOM 12503 C CA . MET B 1 777 ? -7.82 -7.891 11.117 1 95.69 777 MET B CA 1
ATOM 12504 C C . MET B 1 777 ? -7.762 -6.383 10.883 1 95.69 777 MET B C 1
ATOM 12506 O O . MET B 1 777 ? -8.438 -5.863 9.992 1 95.69 777 MET B O 1
ATOM 12510 N N . ALA B 1 778 ? -6.992 -5.73 11.703 1 95 778 ALA B N 1
ATOM 12511 C CA . ALA B 1 778 ? -6.836 -4.289 11.539 1 95 778 ALA B CA 1
ATOM 12512 C C . ALA B 1 778 ? -6.223 -3.955 10.188 1 95 778 ALA B C 1
ATOM 12514 O O . ALA B 1 778 ? -6.629 -2.992 9.531 1 95 778 ALA B O 1
ATOM 12515 N N . LEU B 1 779 ? -5.273 -4.723 9.828 1 94.12 779 LEU B N 1
ATOM 12516 C CA . LEU B 1 779 ? -4.582 -4.488 8.57 1 94.12 779 LEU B CA 1
ATOM 12517 C C . LEU B 1 779 ? -5.543 -4.633 7.391 1 94.12 779 LEU B C 1
ATOM 12519 O O . LEU B 1 779 ? -5.559 -3.793 6.488 1 94.12 779 LEU B O 1
ATOM 12523 N N . ILE B 1 780 ? -6.359 -5.703 7.371 1 93.88 780 ILE B N 1
ATOM 12524 C CA . ILE B 1 780 ? -7.301 -5.926 6.281 1 93.88 780 ILE B CA 1
ATOM 12525 C C . ILE B 1 780 ? -8.312 -4.785 6.23 1 93.88 780 ILE B C 1
ATOM 12527 O O . ILE B 1 780 ? -8.602 -4.25 5.16 1 93.88 780 ILE B O 1
ATOM 12531 N N . THR B 1 781 ? -8.781 -4.422 7.328 1 92.81 781 THR B N 1
ATOM 12532 C CA . THR B 1 781 ? -9.797 -3.375 7.422 1 92.81 781 THR B CA 1
ATOM 12533 C C . THR B 1 781 ? -9.234 -2.037 6.953 1 92.81 781 THR B C 1
ATOM 12535 O O . THR B 1 781 ? -9.875 -1.322 6.18 1 92.81 781 THR B O 1
ATOM 12538 N N . LYS B 1 782 ? -8.055 -1.739 7.477 1 92.06 782 LYS B N 1
ATOM 12539 C CA . LYS B 1 782 ? -7.43 -0.465 7.129 1 92.06 782 LYS B CA 1
ATOM 12540 C C . LYS B 1 782 ? -7.09 -0.407 5.645 1 92.06 782 LYS B C 1
ATOM 12542 O O . LYS B 1 782 ? -7.215 0.644 5.012 1 92.06 782 LYS B O 1
ATOM 12547 N N . SER B 1 783 ? -6.586 -1.506 5.078 1 92.44 783 SER B N 1
ATOM 12548 C CA . SER B 1 783 ? -6.219 -1.547 3.666 1 92.44 783 SER B CA 1
ATOM 12549 C C . SER B 1 783 ? -7.422 -1.25 2.775 1 92.44 783 SER B C 1
ATOM 12551 O O . SER B 1 783 ? -7.309 -0.498 1.805 1 92.44 783 SER B O 1
ATOM 12553 N N . ILE B 1 784 ? -8.508 -1.786 3.086 1 90.44 784 ILE B N 1
ATOM 12554 C CA . ILE B 1 784 ? -9.719 -1.582 2.293 1 90.44 784 ILE B CA 1
ATOM 12555 C C . ILE B 1 784 ? -10.211 -0.146 2.463 1 90.44 784 ILE B C 1
ATOM 12557 O O . ILE B 1 784 ? -10.609 0.497 1.49 1 90.44 784 ILE B O 1
ATOM 12561 N N . ALA B 1 785 ? -10.172 0.359 3.674 1 89.62 785 ALA B N 1
ATOM 12562 C CA . ALA B 1 785 ? -10.586 1.735 3.932 1 89.62 785 ALA B CA 1
ATOM 12563 C C . ALA B 1 785 ? -9.727 2.725 3.148 1 89.62 785 ALA B C 1
ATOM 12565 O O . ALA B 1 785 ? -10.242 3.691 2.582 1 89.62 785 ALA B O 1
ATOM 12566 N N . ILE B 1 786 ? -8.445 2.521 3.168 1 91 786 ILE B N 1
ATOM 12567 C CA . ILE B 1 786 ? -7.531 3.408 2.461 1 91 786 ILE B CA 1
ATOM 12568 C C . ILE B 1 786 ? -7.797 3.334 0.959 1 91 786 ILE B C 1
ATOM 12570 O O . ILE B 1 786 ? -7.801 4.359 0.271 1 91 786 ILE B O 1
ATOM 12574 N N . PHE B 1 787 ? -7.969 2.143 0.461 1 93.38 787 PHE B N 1
ATOM 12575 C CA . PHE B 1 787 ? -8.266 2 -0.96 1 93.38 787 PHE B CA 1
ATOM 12576 C C . PHE B 1 787 ? -9.484 2.824 -1.346 1 93.38 787 PHE B C 1
ATOM 12578 O O . PHE B 1 787 ? -9.492 3.484 -2.387 1 93.38 787 PHE B O 1
ATOM 12585 N N . LYS B 1 788 ? -10.477 2.77 -0.558 1 88.69 788 LYS B N 1
ATOM 12586 C CA . LYS B 1 788 ? -11.719 3.49 -0.842 1 88.69 788 LYS B CA 1
ATOM 12587 C C . LYS B 1 788 ? -11.469 4.992 -0.923 1 88.69 788 LYS B C 1
ATOM 12589 O O . LYS B 1 788 ? -12.109 5.691 -1.715 1 88.69 788 LYS B O 1
ATOM 12594 N N . ASN B 1 789 ? -10.555 5.445 -0.136 1 87.56 789 ASN B N 1
ATOM 12595 C CA . ASN B 1 789 ? -10.234 6.867 -0.135 1 87.56 789 ASN B CA 1
ATOM 12596 C C . ASN B 1 789 ? -9.539 7.285 -1.431 1 87.56 789 ASN B C 1
ATOM 12598 O O . ASN B 1 789 ? -9.617 8.453 -1.829 1 87.56 789 ASN B O 1
ATOM 12602 N N . TYR B 1 790 ? -8.875 6.375 -2.09 1 88.56 790 TYR B N 1
ATOM 12603 C CA . TYR B 1 790 ? -8.125 6.703 -3.295 1 88.56 790 TYR B CA 1
ATOM 12604 C C . TYR B 1 790 ? -8.781 6.102 -4.531 1 88.56 790 TYR B C 1
ATOM 12606 O O . TYR B 1 790 ? -8.219 6.145 -5.625 1 88.56 790 TYR B O 1
ATOM 12614 N N . ASP B 1 791 ? -9.891 5.527 -4.336 1 87.75 791 ASP B N 1
ATOM 12615 C CA . ASP B 1 791 ? -10.539 4.777 -5.402 1 87.75 791 ASP B CA 1
ATOM 12616 C C . ASP B 1 791 ? -11.094 5.715 -6.477 1 87.75 791 ASP B C 1
ATOM 12618 O O . ASP B 1 791 ? -11.875 6.617 -6.18 1 87.75 791 ASP B O 1
ATOM 12622 N N . HIS B 1 792 ? -10.57 5.641 -7.598 1 86.69 792 HIS B N 1
ATOM 12623 C CA . HIS B 1 792 ? -11.109 6.293 -8.781 1 86.69 792 HIS B CA 1
ATOM 12624 C C . HIS B 1 792 ? -11.516 5.273 -9.836 1 86.69 792 HIS B C 1
ATOM 12626 O O . HIS B 1 792 ? -10.695 4.848 -10.648 1 86.69 792 HIS B O 1
ATOM 12632 N N . GLY B 1 793 ? -12.812 4.848 -10.016 1 84.5 793 GLY B N 1
ATOM 12633 C CA . GLY B 1 793 ? -13.297 3.904 -11.008 1 84.5 793 GLY B CA 1
ATOM 12634 C C . GLY B 1 793 ? -12.805 2.488 -10.773 1 84.5 793 GLY B C 1
ATOM 12635 O O . GLY B 1 793 ? -12.398 1.801 -11.719 1 84.5 793 GLY B O 1
ATOM 12636 N N . GLY B 1 794 ? -12.562 2.143 -9.562 1 87 794 GLY B N 1
ATOM 12637 C CA . GLY B 1 794 ? -12.164 0.779 -9.258 1 87 794 GLY B CA 1
ATOM 12638 C C . GLY B 1 794 ? -10.656 0.619 -9.133 1 87 794 GLY B C 1
ATOM 12639 O O . GLY B 1 794 ? -10.164 -0.483 -8.883 1 87 794 GLY B O 1
ATOM 12640 N N . ARG B 1 795 ? -9.977 1.758 -9.391 1 91.25 795 ARG B N 1
ATOM 12641 C CA . ARG B 1 795 ? -8.523 1.71 -9.281 1 91.25 795 ARG B CA 1
ATOM 12642 C C . ARG B 1 795 ? -8 2.828 -8.383 1 91.25 795 ARG B C 1
ATOM 12644 O O . ARG B 1 795 ? -8.562 3.928 -8.367 1 91.25 795 ARG B O 1
ATOM 12651 N N . ALA B 1 796 ? -7.059 2.523 -7.602 1 93.06 796 ALA B N 1
ATOM 12652 C CA . ALA B 1 796 ? -6.387 3.535 -6.789 1 93.06 796 ALA B CA 1
ATOM 12653 C C . ALA B 1 796 ? -5.191 4.129 -7.527 1 93.06 796 ALA B C 1
ATOM 12655 O O . ALA B 1 796 ? -4.355 3.396 -8.062 1 93.06 796 ALA B O 1
ATOM 12656 N N . ILE B 1 797 ? -5.121 5.426 -7.645 1 92.38 797 ILE B N 1
ATOM 12657 C CA . ILE B 1 797 ? -4.02 6.137 -8.281 1 92.38 797 ILE B CA 1
ATOM 12658 C C . ILE B 1 797 ? -3.232 6.918 -7.234 1 92.38 797 ILE B C 1
ATOM 12660 O O . ILE B 1 797 ? -3.773 7.812 -6.578 1 92.38 797 ILE B O 1
ATOM 12664 N N . LEU B 1 798 ? -1.925 6.539 -7.059 1 93.06 798 LEU B N 1
ATOM 12665 C CA . LEU B 1 798 ? -1.132 7.102 -5.973 1 93.06 798 LEU B CA 1
ATOM 12666 C C . LEU B 1 798 ? 0.207 7.621 -6.488 1 93.06 798 LEU B C 1
ATOM 12668 O O . LEU B 1 798 ? 0.858 6.965 -7.305 1 93.06 798 LEU B O 1
ATOM 12672 N N . SER B 1 799 ? 0.586 8.852 -6.051 1 91.44 799 SER B N 1
ATOM 12673 C CA . SER B 1 799 ? 1.959 9.312 -6.238 1 91.44 799 SER B CA 1
ATOM 12674 C C . SER B 1 799 ? 2.928 8.531 -5.355 1 91.44 799 SER B C 1
ATOM 12676 O O . SER B 1 799 ? 2.504 7.758 -4.496 1 91.44 799 SER B O 1
ATOM 12678 N N . LEU B 1 800 ? 4.199 8.625 -5.555 1 91.06 800 LEU B N 1
ATOM 12679 C CA . LEU B 1 800 ? 5.188 7.918 -4.742 1 91.06 800 LEU B CA 1
ATOM 12680 C C . LEU B 1 800 ? 5.039 8.281 -3.27 1 91.06 800 LEU B C 1
ATOM 12682 O O . LEU B 1 800 ? 5.078 7.406 -2.402 1 91.06 800 LEU B O 1
ATOM 12686 N N . GLU B 1 801 ? 4.828 9.562 -2.969 1 89.56 801 GLU B N 1
ATOM 12687 C CA . GLU B 1 801 ? 4.68 10.016 -1.589 1 89.56 801 GLU B CA 1
ATOM 12688 C C . GLU B 1 801 ? 3.42 9.438 -0.95 1 89.56 801 GLU B C 1
ATOM 12690 O O . GLU B 1 801 ? 3.451 8.984 0.195 1 89.56 801 GLU B O 1
ATOM 12695 N N . GLN B 1 802 ? 2.398 9.492 -1.753 1 89.38 802 GLN B N 1
ATOM 12696 C CA . GLN B 1 802 ? 1.146 8.93 -1.257 1 89.38 802 GLN B CA 1
ATOM 12697 C C . GLN B 1 802 ? 1.266 7.426 -1.041 1 89.38 802 GLN B C 1
ATOM 12699 O O . GLN B 1 802 ? 0.746 6.891 -0.059 1 89.38 802 GLN B O 1
ATOM 12704 N N . PHE B 1 803 ? 1.912 6.832 -1.994 1 92.56 803 PHE B N 1
ATOM 12705 C CA . PHE B 1 803 ? 2.119 5.391 -1.91 1 92.56 803 PHE B CA 1
ATOM 12706 C C . PHE B 1 803 ? 2.898 5.027 -0.651 1 92.56 803 PHE B C 1
ATOM 12708 O O . PHE B 1 803 ? 2.535 4.094 0.063 1 92.56 803 PHE B O 1
ATOM 12715 N N . MET B 1 804 ? 3.904 5.723 -0.376 1 91.38 804 MET B N 1
ATOM 12716 C CA . MET B 1 804 ? 4.715 5.473 0.814 1 91.38 804 MET B CA 1
ATOM 12717 C C . MET B 1 804 ? 3.926 5.781 2.082 1 91.38 804 MET B C 1
ATOM 12719 O O . MET B 1 804 ? 4.062 5.082 3.088 1 91.38 804 MET B O 1
ATOM 12723 N N . GLU B 1 805 ? 3.15 6.809 2.049 1 89.12 805 GLU B N 1
ATOM 12724 C CA . GLU B 1 805 ? 2.303 7.137 3.189 1 89.12 805 GLU B CA 1
ATOM 12725 C C . GLU B 1 805 ? 1.359 5.988 3.527 1 89.12 805 GLU B C 1
ATOM 12727 O O . GLU B 1 805 ? 1.183 5.645 4.699 1 89.12 805 GLU B O 1
ATOM 12732 N N . VAL B 1 806 ? 0.799 5.488 2.494 1 88.56 806 VAL B N 1
ATOM 12733 C CA . VAL B 1 806 ? -0.114 4.363 2.664 1 88.56 806 VAL B CA 1
ATOM 12734 C C . VAL B 1 806 ? 0.643 3.164 3.229 1 88.56 806 VAL B C 1
ATOM 12736 O O . VAL B 1 806 ? 0.185 2.525 4.18 1 88.56 806 VAL B O 1
ATOM 12739 N N . ALA B 1 807 ? 1.765 2.879 2.699 1 88.25 807 ALA B N 1
ATOM 12740 C CA . ALA B 1 807 ? 2.572 1.735 3.113 1 88.25 807 ALA B CA 1
ATOM 12741 C C . ALA B 1 807 ? 2.994 1.861 4.574 1 88.25 807 ALA B C 1
ATOM 12743 O O . ALA B 1 807 ? 2.918 0.894 5.336 1 88.25 807 ALA B O 1
ATOM 12744 N N . LEU B 1 808 ? 3.371 3.004 4.945 1 86.75 808 LEU B N 1
ATOM 12745 C CA . LEU B 1 808 ? 3.896 3.219 6.293 1 86.75 808 LEU B CA 1
ATOM 12746 C C . LEU B 1 808 ? 2.766 3.279 7.312 1 86.75 808 LEU B C 1
ATOM 12748 O O . LEU B 1 808 ? 2.965 2.951 8.484 1 86.75 808 LEU B O 1
ATOM 12752 N N . THR B 1 809 ? 1.638 3.713 6.848 1 82 809 THR B N 1
ATOM 12753 C CA . THR B 1 809 ? 0.467 3.754 7.719 1 82 809 THR B CA 1
ATOM 12754 C C . THR B 1 809 ? -0.036 2.344 8.016 1 82 809 THR B C 1
ATOM 12756 O O . THR B 1 809 ? -0.43 2.043 9.141 1 82 809 THR B O 1
ATOM 12759 N N . MET B 1 810 ? 0.057 1.526 7.047 1 82.38 810 MET B N 1
ATOM 12760 C CA . MET B 1 810 ? -0.447 0.163 7.191 1 82.38 810 MET B CA 1
ATOM 12761 C C . MET B 1 810 ? 0.483 -0.671 8.062 1 82.38 810 MET B C 1
ATOM 12763 O O . MET B 1 810 ? 0.034 -1.581 8.766 1 82.38 810 MET B O 1
#

Sequence (1620 aa):
MNQAVDKNFFGLRTYENSTVFESSSRELSRYTGNGHGIVPADTPLRTVDEMQFRQKNGTNIHPDNERRSKSPSNVTANHTSLPRASPSPLIMGLRNPNSFSPAGSPSAAFERIRTDLIKSGHLFCDASFPADESSLYYSQRPPCHIVWMRPGEIVASNSGGGIGIAPRKIAVPEFIAEGGVKLGELRQGELGDCWVVAALAAISAQPSLLTRVIPVGQSFRPEWYTGAFAFRFWRFGHWEEVIIDDRLPVRPGGQPLFVHSGRSNEFWPALLEKAYAKLNGSYEALNVGLVGDAMDDMTGGLTESYTLPAAEEQGIQPPPDLDDILIKAFDRRSLITARIKTKGIPGPGFIIPVGFVPGQAFGLTDCRKLRLTDTSGSRLVRLVRLRNLWPSVRVGWAGAWSDGSTEWLSLPPSDRAKVGLVKSEDEFWMSLEDFISNFDYLDICHLTEAPPPTPASPTGIQPLTDLPAAHLRGQWLRGVSCGGRPYIRASHWANPQFRLTIGIPDPNDPDSLATVVIALMQADRRRLRHRAPRLASIGFVLYKLPIGSHPPMPRAFFESNHHIASVDFFFDSREVVKRLRLPPGEYLVVPCTYAPDHPGDFLLRILFDHEDRTCEPALERVELTGLAANGPETDSHFEVMQPRIRRLFYEASGEAMAVDAFQLEPILNCLLRDDHRSPYGLVNTDACRALVALLDRDGSGRLTESDFRRVWEILRAWSRLFAAFDPQRTGHVTSLDFRIIVEQAGYTLPHSLLSRMVHRFVDVDWRLEYSRYINAMALITKSIAIFKNYDHGGRAILSLEQFMEVALTMMNQAVDKNFFGLRTYENSTVFESSSRELSRYTGNGHGIVPADTPLRTVDEMQFRQKNGTNIHPDNERRSKSPSNVTANHTSLPRASPSPLIMGLRNPNSFSPAGSPSAAFERIRTDLIKSGHLFCDASFPADESSLYYSQRPPCHIVWMRPGEIVASNSGGGIGIAPRKIAVPEFIAEGGVKLGELRQGELGDCWVVAALAAISAQPSLLTRVIPVGQSFRPEWYTGAFAFRFWRFGHWEEVIIDDRLPVRPGGQPLFVHSGRSNEFWPALLEKAYAKLNGSYEALNVGLVGDAMDDMTGGLTESYTLPAAEEQGIQPPPDLDDILIKAFDRRSLITARIKTKGIPGPGFIIPVGFVPGQAFGLTDCRKLRLTDTSGSRLVRLVRLRNLWPSVRVGWAGAWSDGSTEWLSLPPSDRAKVGLVKSEDEFWMSLEDFISNFDYLDICHLTEAPPPTPASPTGIQPLTDLPAAHLRGQWLRGVSCGGRPYIRASHWANPQFRLTIGIPDPNDPDSLATVVIALMQADRRRLRHRAPRLASIGFVLYKLPIGSHPPMPRAFFESNHHIASVDFFFDSREVVKRLRLPPGEYLVVPCTYAPDHPGDFLLRILFDHEDRTCEPALERVELTGLAANGPETDSHFEVMQPRIRRLFYEASGEAMAVDAFQLEPILNCLLRDDHRSPYGLVNTDACRALVALLDRDGSGRLTESDFRRVWEILRAWSRLFAAFDPQRTGHVTSLDFRIIVEQAGYTLPHSLLSRMVHRFVDVDWRLEYSRYINAMALITKSIAIFKNYDHGGRAILSLEQFMEVALTM